Protein 1NPQ (pdb70)

Sequence (107 aa):
ASMTDQQAEARAFLSEEMIAEFKAAFDMFDADGGGDISTKELGTVMRMLGQNPTKCELDAIICEVDEDGSGTIDFEEFLVMMVRQMKEDARMSADAMLRALLGSKHKASMTDQQAEARAFLSEEMIAEFKAAFDMFDADGGGDISTKELGTVMRMLGQNPTKCELDAIICEVDEDGSGTIDFEEFLVMMVRQMKEDARMSADAMLRALLGSKHKASMTDQQAEARAFLSEEMIAEFKAAFDMFDADGGGDISTKELGTVMRMLGQNPTKCELDAIICEVDEDGSGTIDFEEFLVMMVRQMKEDARMSADAMLRALLGSKHKASMTDQQAEARAFLSEEMIAEFKAAFDMFDADGGGDISTKELGTVMRMLGQNPTKCELDAIICEVDEDGSGTIDFEEFLVMMVRQMKEDARMSADAMLRALLGSKHKASMTDQQAEARAFLSEEMIAEFKAAFDMFDADGGGDISTKELGTVMRMLGQNPTKCELDAIICEVDEDGSGTIDFEEFLVMMVRQMKEDARMSADAMLRALLGSKHKASMTDQQAEARAFLSEEMIAEFKAAFDMFDADGGGDISTKELGTVMRMLGQNPTKCELDAIICEVDEDGSGTIDFEEFLVMMVRQMKEDARMSADAMLRALLGSKHKASMTDQQAEARAFLSEEMIAEFKAAFDMFDADGGGDISTKELGTVMRMLGQNPTKCELDAIICEVDEDGSGTIDFEEFLVMMVRQMKEDARMSADAMLRALLGSKHKASMTDQQAEARAFLSEEMIAEFKAAFDMFDADGGGDISTKELGTVMRMLGQNPTKCELDAIICEVDEDGSGTIDFEEFLVMMVRQMKEDARMSADAMLRALLGSKHKASMTDQQAEARAFLSEEMIAEFKAAFDMFDADGGGDISTKELGTVMRMLGQNPTKCELDAIICEVDEDGSGTIDFEEFLVMMVRQMKEDARMSADAMLRALLGSKHKASMTDQQAEARAFLSEEMIAEFKAAFDMFDADGGGDISTKELGTVMRMLGQNPTKCELDAIICEVDEDGSGTIDFEEFLVMMVRQMKEDARMSADAMLRALLGSKHKASMTDQQAEARAFLSEEMIAEFKAAFDMFDADGGGDISTKELGTVMRMLGQNPTKCELDAIICEVDEDGSGTIDFEEFLVMMVRQMKEDARMSADAMLRALLGSKHKASMTDQQAEARAFLSEEMIAEFKAAFDMFDADGGGDISTKELGTVMRMLGQNPTKCELDAIICEVDEDGSGTIDFEEFLVMMVRQMKEDARMSADAMLRALLGSKHKASMTDQQAEARAFLSEEMIAEFKAAFDMFDADGGGDISTKELGTVMRMLGQNPTKCELDAIICEVDEDGSGTIDFEEFLVMMVRQMKEDARMSADAMLRALLGSKHKASMTDQQAEARAFLSEEMIAEFKAAFDMFDADGGGDISTKELGTVMRMLGQNPTKCELDAIICEVDEDGSGTIDFEEFLVMMVRQMKEDARMSADAMLRALLGSKHKASMTDQQAEARAFLSEEMIAEFKAAFDMFDADGGGDISTKELGTVMRMLGQNPTKCELDAIICEVDEDGSGTIDFEEFLVMMVRQMKEDARMSADAMLRALLGSKHKASMTDQQAEARAFLSEEMIAEFKAAFDMFDADGGGDISTKELGTVMRMLGQNPTKCELDAIICEVDEDGSGTIDFEEFLVMMVRQMKEDARMSADAMLRALLGSKHKASMTDQQAEARAFLSEEMIAEFKAAFDMFDADGGGDISTKELGTVMRMLGQNPTKCELDAIICEVDEDGSGTIDFEEFLVMMVRQMKEDARMSADAMLRALLGSKHKASMTDQQAEARAFLSEEMIAEFKAAFDMFDADGGGDISTKELGTVMRMLGQNPTKCELDAIICEVDEDGSGTIDFEEFLVMMVRQMKEDARMSADAMLRALLGSKHKASMTDQQAEARAFLSEEMIAEFKAAFDMFDADGGGDISTKELGTVMRMLGQNPTKCELDAIICEVDEDGSGTIDFEEFLVMMVRQMKEDARMSADAMLRALLGSKHKASMTDQQAEARAFLSEEMIAEFKAAFDMFDADGGGDISTKELGTVMRMLGQNPTKCELDAIICEVDEDGSGTIDFEEFLVMMVRQMKEDARMSADAMLRALLGSKHKASMTDQQAEARAFLSEEMIAEFKAAFDMFDADGGGDISTKELGTVMRMLGQNPTKCELDAIICEVDEDGSGTIDFEEFLVMMVRQMKEDARMSADAMLRALLGSKHK

Secondary structure (DSSP, 8-state):
--S-THHHHHHHHS-HHHHHHHTSTHHHH-SSSSS-B-HHHHHHHHHTTS----HHHHHHHHHHH-SSS-S-B-TTHHHHHHHHHHT---/---THHHHHHH------

InterPro domains:
  IPR002048 EF-hand domain [PF13499] (23-83)
  IPR002048 EF-hand domain [PF13499] (96-159)
  IPR002048 EF-hand domain [PS50222] (18-53)
  IPR002048 EF-hand domain [PS50222] (54-89)
  IPR002048 EF-hand domain [PS50222] (94-129)
  IPR002048 EF-hand domain [PS50222] (130-163)
  IPR002048 EF-hand domain [SM00054] (22-50)
  IPR002048 EF-hand domain [SM00054] (58-86)
  IPR002048 EF-hand domain [SM00054] (98-126)
  IPR002048 EF-hand domain [SM00054] (134-162)
  IPR002048 EF-hand domain [cd00051] (22-83)
  IPR002048 EF-hand domain [cd00051] (98-159)
  IPR011992 EF-hand domain pair [SSF47473] (13-162)
  IPR018247 EF-Hand 1, calcium-binding site [PS00018] (31-43)
  IPR018247 EF-Hand 1, calcium-binding site [PS00018] (67-79)
  IPR018247 EF-Hand 1, calcium-binding site [PS00018] (107-119)
  IPR018247 EF-Hand 1, calcium-binding site [PS00018] (143-155)
  IPR050230 Calmodulin/Myosin light chain/Troponin C-like [PTHR23048] (13-161)

Structure (mmCIF, N/CA/C/O backbone):
data_1NPQ
#
_entry.id   1NPQ
#
loop_
_entity.id
_entity.type
_entity.pdbx_description
1 polymer 'Troponin C'
2 polymer 'Troponin I'
3 non-polymer 'CALCIUM ION'
#
loop_
_atom_site.group_PDB
_atom_site.id
_atom_site.type_symbol
_atom_site.label_atom_id
_atom_site.label_alt_id
_atom_site.label_comp_id
_atom_site.label_asym_id
_atom_site.label_entity_id
_atom_site.label_seq_id
_atom_site.pdbx_PDB_ins_code
_atom_site.Cartn_x
_atom_site.Cartn_y
_atom_site.Cartn_z
_atom_site.occupancy
_atom_site.B_iso_or_equiv
_atom_site.auth_seq_id
_atom_site.auth_comp_id
_atom_site.auth_asym_id
_atom_site.auth_atom_id
_atom_site.pdbx_PDB_model_num
ATOM 1 N N . ALA A 1 1 ? -21.965 1.367 -12.113 1.00 4.06 1 ALA A N 1
ATOM 2 C CA . ALA A 1 1 ? -20.946 0.356 -11.728 1.00 3.66 1 ALA A CA 1
ATOM 3 C C . ALA A 1 1 ? -20.259 0.740 -10.421 1.00 3.16 1 ALA A C 1
ATOM 4 O O . ALA A 1 1 ? -19.183 1.335 -10.426 1.00 3.28 1 ALA A O 1
ATOM 13 N N . SER A 1 2 ? -20.891 0.394 -9.304 1.00 3.01 2 SER A N 1
ATOM 14 C CA . SER A 1 2 ? -20.341 0.702 -7.988 1.00 2.64 2 SER A CA 1
ATOM 15 C C . SER A 1 2 ? -20.261 -0.552 -7.125 1.00 2.23 2 SER A C 1
ATOM 16 O O . SER A 1 2 ? -21.146 -1.407 -7.171 1.00 2.40 2 SER A O 1
ATOM 24 N N . MET A 1 3 ? -19.195 -0.656 -6.339 1.00 1.80 3 MET A N 1
ATOM 25 C CA . MET A 1 3 ? -18.999 -1.807 -5.466 1.00 1.52 3 MET A CA 1
ATOM 26 C C . MET A 1 3 ? -18.455 -1.375 -4.108 1.00 1.27 3 MET A C 1
ATOM 27 O O . MET A 1 3 ? -18.949 -1.803 -3.065 1.00 1.36 3 MET A O 1
ATOM 41 N N . THR A 1 4 ? -17.435 -0.523 -4.129 1.00 1.20 4 THR A N 1
ATOM 42 C CA . THR A 1 4 ? -16.824 -0.033 -2.899 1.00 1.05 4 THR A CA 1
ATOM 43 C C . THR A 1 4 ? -16.009 1.230 -3.162 1.00 0.96 4 THR A C 1
ATOM 44 O O . THR A 1 4 ? -15.028 1.204 -3.907 1.00 0.99 4 THR A O 1
ATOM 55 N N . ASP A 1 5 ? -16.419 2.332 -2.545 1.00 0.93 5 ASP A N 1
ATOM 56 C CA . ASP A 1 5 ? -15.726 3.604 -2.713 1.00 0.88 5 ASP A CA 1
ATOM 57 C C . ASP A 1 5 ? -14.740 3.847 -1.572 1.00 0.73 5 ASP A C 1
ATOM 58 O O . ASP A 1 5 ? -14.407 4.991 -1.261 1.00 0.72 5 ASP A O 1
ATOM 67 N N . GLN A 1 6 ? -14.275 2.766 -0.953 1.00 0.68 6 GLN A N 1
ATOM 68 C CA . GLN A 1 6 ? -13.327 2.867 0.151 1.00 0.60 6 GLN A CA 1
ATOM 69 C C . GLN A 1 6 ? -11.953 3.296 -0.353 1.00 0.57 6 GLN A C 1
ATOM 70 O O . GLN A 1 6 ? -11.202 3.964 0.357 1.00 0.59 6 GLN A O 1
ATOM 84 N N . GLN A 1 7 ? -11.633 2.908 -1.583 1.00 0.60 7 GLN A N 1
ATOM 85 C CA . GLN A 1 7 ? -10.349 3.252 -2.184 1.00 0.61 7 GLN A CA 1
ATOM 86 C C . GLN A 1 7 ? -10.261 4.752 -2.456 1.00 0.63 7 GLN A C 1
ATOM 87 O O . GLN A 1 7 ? -9.176 5.332 -2.445 1.00 0.67 7 GLN A O 1
ATOM 101 N N . ALA A 1 8 ? -11.412 5.373 -2.699 1.00 0.66 8 ALA A N 1
ATOM 102 C CA . ALA A 1 8 ? -11.464 6.805 -2.973 1.00 0.72 8 ALA A CA 1
ATOM 103 C C . ALA A 1 8 ? -11.258 7.615 -1.697 1.00 0.69 8 ALA A C 1
ATOM 104 O O . ALA A 1 8 ? -10.421 8.516 -1.651 1.00 0.71 8 ALA A O 1
ATOM 111 N N . GLU A 1 9 ? -12.026 7.286 -0.664 1.00 0.67 9 GLU A N 1
ATOM 112 C CA . GLU A 1 9 ? -11.926 7.982 0.614 1.00 0.67 9 GLU A CA 1
ATOM 113 C C . GLU A 1 9 ? -10.519 7.859 1.190 1.00 0.63 9 GLU A C 1
ATOM 114 O O . GLU A 1 9 ? -10.056 8.738 1.918 1.00 0.66 9 GLU A O 1
ATOM 126 N N . ALA A 1 10 ? -9.843 6.764 0.858 1.00 0.57 10 ALA A N 1
ATOM 127 C CA . ALA A 1 10 ? -8.487 6.524 1.339 1.00 0.54 10 ALA A CA 1
ATOM 128 C C . ALA A 1 10 ? -7.561 7.680 0.974 1.00 0.58 10 ALA A C 1
ATOM 129 O O . ALA A 1 10 ? -6.856 8.217 1.828 1.00 0.61 10 ALA A O 1
ATOM 136 N N . ARG A 1 11 ? -7.569 8.057 -0.300 1.00 0.61 11 ARG A N 1
ATOM 137 C CA . ARG A 1 11 ? -6.732 9.150 -0.780 1.00 0.67 11 ARG A CA 1
ATOM 138 C C . ARG A 1 11 ? -7.053 10.447 -0.043 1.00 0.74 11 ARG A C 1
ATOM 139 O O . ARG A 1 11 ? -6.186 11.301 0.139 1.00 0.79 11 ARG A O 1
ATOM 160 N N . ALA A 1 12 ? -8.307 10.587 0.378 1.00 0.74 12 ALA A N 1
ATOM 161 C CA . ALA A 1 12 ? -8.742 11.780 1.094 1.00 0.81 12 ALA A CA 1
ATOM 162 C C . ALA A 1 12 ? -8.460 11.659 2.588 1.00 0.79 12 ALA A C 1
ATOM 163 O O . ALA A 1 12 ? -8.227 12.658 3.268 1.00 0.86 12 ALA A O 1
ATOM 170 N N . PHE A 1 13 ? -8.481 10.430 3.094 1.00 0.71 13 PHE A N 1
ATOM 171 C CA . PHE A 1 13 ? -8.228 10.182 4.508 1.00 0.71 13 PHE A CA 1
ATOM 172 C C . PHE A 1 13 ? -6.768 10.459 4.857 1.00 0.71 13 PHE A C 1
ATOM 173 O O . PHE A 1 13 ? -6.453 10.862 5.976 1.00 0.79 13 PHE A O 1
ATOM 190 N N . LEU A 1 14 ? -5.882 10.241 3.890 1.00 0.69 14 LEU A N 1
ATOM 191 C CA . LEU A 1 14 ? -4.456 10.470 4.097 1.00 0.72 14 LEU A CA 1
ATOM 192 C C . LEU A 1 14 ? -4.042 11.836 3.559 1.00 0.79 14 LEU A C 1
ATOM 193 O O . LEU A 1 14 ? -4.644 12.353 2.619 1.00 0.85 14 LEU A O 1
ATOM 209 N N . SER A 1 15 ? -3.011 12.416 4.164 1.00 0.82 15 SER A N 1
ATOM 210 C CA . SER A 1 15 ? -2.515 13.723 3.745 1.00 0.90 15 SER A CA 1
ATOM 211 C C . SER A 1 15 ? -1.716 13.611 2.450 1.00 0.91 15 SER A C 1
ATOM 212 O O . SER A 1 15 ? -1.315 12.518 2.050 1.00 0.87 15 SER A O 1
ATOM 220 N N . GLU A 1 16 ? -1.487 14.747 1.801 1.00 0.96 16 GLU A N 1
ATOM 221 C CA . GLU A 1 16 ? -0.734 14.776 0.553 1.00 0.98 16 GLU A CA 1
ATOM 222 C C . GLU A 1 16 ? 0.661 14.189 0.748 1.00 0.99 16 GLU A C 1
ATOM 223 O O . GLU A 1 16 ? 1.239 13.614 -0.174 1.00 0.99 16 GLU A O 1
ATOM 235 N N . GLU A 1 17 ? 1.194 14.334 1.957 1.00 1.00 17 GLU A N 1
ATOM 236 C CA . GLU A 1 17 ? 2.518 13.816 2.276 1.00 1.02 17 GLU A CA 1
ATOM 237 C C . GLU A 1 17 ? 2.570 12.304 2.084 1.00 0.96 17 GLU A C 1
ATOM 238 O O . GLU A 1 17 ? 3.569 11.761 1.613 1.00 1.01 17 GLU A O 1
ATOM 250 N N . MET A 1 18 ? 1.485 11.630 2.453 1.00 0.86 18 MET A N 1
ATOM 251 C CA . MET A 1 18 ? 1.405 10.180 2.322 1.00 0.80 18 MET A CA 1
ATOM 252 C C . MET A 1 18 ? 1.305 9.770 0.856 1.00 0.78 18 MET A C 1
ATOM 253 O O . MET A 1 18 ? 1.985 8.845 0.412 1.00 0.75 18 MET A O 1
ATOM 267 N N . ILE A 1 19 ? 0.453 10.464 0.107 1.00 0.81 19 ILE A N 1
ATOM 268 C CA . ILE A 1 19 ? 0.266 10.171 -1.310 1.00 0.81 19 ILE A CA 1
ATOM 269 C C . ILE A 1 19 ? 1.588 10.247 -2.067 1.00 0.84 19 ILE A C 1
ATOM 270 O O . ILE A 1 19 ? 1.915 9.360 -2.856 1.00 0.83 19 ILE A O 1
ATOM 286 N N . ALA A 1 20 ? 2.346 11.313 -1.821 1.00 0.89 20 ALA A N 1
ATOM 287 C CA . ALA A 1 20 ? 3.634 11.502 -2.479 1.00 0.94 20 ALA A CA 1
ATOM 288 C C . ALA A 1 20 ? 4.521 10.274 -2.311 1.00 0.92 20 ALA A C 1
ATOM 289 O O . ALA A 1 20 ? 4.915 9.642 -3.291 1.00 0.94 20 ALA A O 1
ATOM 296 N N . GLU A 1 21 ? 4.823 9.935 -1.063 1.00 0.88 21 GLU A N 1
ATOM 297 C CA . GLU A 1 21 ? 5.653 8.774 -0.767 1.00 0.86 21 GLU A CA 1
ATOM 298 C C . GLU A 1 21 ? 4.961 7.493 -1.221 1.00 0.82 21 GLU A C 1
ATOM 299 O O . GLU A 1 21 ? 5.613 6.493 -1.521 1.00 0.81 21 GLU A O 1
ATOM 311 N N . PHE A 1 22 ? 3.631 7.535 -1.273 1.00 0.79 22 PHE A N 1
ATOM 312 C CA . PHE A 1 22 ? 2.841 6.384 -1.695 1.00 0.76 22 PHE A CA 1
ATOM 313 C C . PHE A 1 22 ? 3.274 5.904 -3.077 1.00 0.77 22 PHE A C 1
ATOM 314 O O . PHE A 1 22 ? 3.266 4.707 -3.363 1.00 0.74 22 PHE A O 1
ATOM 331 N N . LYS A 1 23 ? 3.655 6.850 -3.929 1.00 0.84 23 LYS A N 1
ATOM 332 C CA . LYS A 1 23 ? 4.096 6.530 -5.281 1.00 0.87 23 LYS A CA 1
ATOM 333 C C . LYS A 1 23 ? 5.565 6.102 -5.303 1.00 0.88 23 LYS A C 1
ATOM 334 O O . LYS A 1 23 ? 6.125 5.839 -6.366 1.00 0.90 23 LYS A O 1
ATOM 353 N N . ALA A 1 24 ? 6.186 6.037 -4.125 1.00 0.89 24 ALA A N 1
ATOM 354 C CA . ALA A 1 24 ? 7.586 5.645 -4.019 1.00 0.91 24 ALA A CA 1
ATOM 355 C C . ALA A 1 24 ? 7.826 4.260 -4.612 1.00 0.86 24 ALA A C 1
ATOM 356 O O . ALA A 1 24 ? 8.334 4.130 -5.725 1.00 0.89 24 ALA A O 1
ATOM 363 N N . ALA A 1 25 ? 7.465 3.227 -3.857 1.00 0.80 25 ALA A N 1
ATOM 364 C CA . ALA A 1 25 ? 7.649 1.850 -4.303 1.00 0.76 25 ALA A CA 1
ATOM 365 C C . ALA A 1 25 ? 6.569 1.422 -5.296 1.00 0.72 25 ALA A C 1
ATOM 366 O O . ALA A 1 25 ? 6.591 0.298 -5.796 1.00 0.70 25 ALA A O 1
ATOM 373 N N . PHE A 1 26 ? 5.624 2.315 -5.580 1.00 0.72 26 PHE A N 1
ATOM 374 C CA . PHE A 1 26 ? 4.542 2.011 -6.513 1.00 0.71 26 PHE A CA 1
ATOM 375 C C . PHE A 1 26 ? 5.089 1.484 -7.838 1.00 0.77 26 PHE A C 1
ATOM 376 O O . PHE A 1 26 ? 4.419 0.724 -8.538 1.00 0.78 26 PHE A O 1
ATOM 393 N N . ASP A 1 27 ? 6.309 1.890 -8.175 1.00 0.86 27 ASP A N 1
ATOM 394 C CA . ASP A 1 27 ? 6.944 1.456 -9.415 1.00 0.94 27 ASP A CA 1
ATOM 395 C C . ASP A 1 27 ? 7.596 0.087 -9.241 1.00 0.89 27 ASP A C 1
ATOM 396 O O . ASP A 1 27 ? 7.316 -0.845 -9.994 1.00 0.88 27 ASP A O 1
ATOM 405 N N . MET A 1 28 ? 8.467 -0.025 -8.243 1.00 0.89 28 MET A N 1
ATOM 406 C CA . MET A 1 28 ? 9.159 -1.279 -7.970 1.00 0.87 28 MET A CA 1
ATOM 407 C C . MET A 1 28 ? 8.172 -2.371 -7.566 1.00 0.76 28 MET A C 1
ATOM 408 O O . MET A 1 28 ? 8.436 -3.558 -7.751 1.00 0.75 28 MET A O 1
ATOM 422 N N . PHE A 1 29 ? 7.034 -1.962 -7.010 1.00 0.70 29 PHE A N 1
ATOM 423 C CA . PHE A 1 29 ? 6.009 -2.906 -6.580 1.00 0.62 29 PHE A CA 1
ATOM 424 C C . PHE A 1 29 ? 5.587 -3.818 -7.728 1.00 0.65 29 PHE A C 1
ATOM 425 O O . PHE A 1 29 ? 5.893 -5.011 -7.731 1.00 0.68 29 PHE A O 1
ATOM 442 N N . ASP A 1 30 ? 4.886 -3.248 -8.704 1.00 0.68 30 ASP A N 1
ATOM 443 C CA . ASP A 1 30 ? 4.423 -4.010 -9.858 1.00 0.73 30 ASP A CA 1
ATOM 444 C C . ASP A 1 30 ? 5.595 -4.656 -10.591 1.00 0.81 30 ASP A C 1
ATOM 445 O O . ASP A 1 30 ? 6.479 -3.966 -11.099 1.00 1.08 30 ASP A O 1
ATOM 454 N N . ALA A 1 31 ? 5.595 -5.984 -10.640 1.00 0.82 31 ALA A N 1
ATOM 455 C CA . ALA A 1 31 ? 6.657 -6.723 -11.310 1.00 0.89 31 ALA A CA 1
ATOM 456 C C . ALA A 1 31 ? 6.375 -6.858 -12.802 1.00 0.99 31 ALA A C 1
ATOM 457 O O . ALA A 1 31 ? 7.210 -6.511 -13.637 1.00 1.10 31 ALA A O 1
ATOM 464 N N . ASP A 1 32 ? 5.192 -7.366 -13.132 1.00 0.97 32 ASP A N 1
ATOM 465 C CA . ASP A 1 32 ? 4.799 -7.547 -14.524 1.00 1.08 32 ASP A CA 1
ATOM 466 C C . ASP A 1 32 ? 4.406 -6.216 -15.156 1.00 1.05 32 ASP A C 1
ATOM 467 O O . ASP A 1 32 ? 4.581 -6.011 -16.358 1.00 1.18 32 ASP A O 1
ATOM 476 N N . GLY A 1 33 ? 3.875 -5.312 -14.339 1.00 0.97 33 GLY A N 1
ATOM 477 C CA . GLY A 1 33 ? 3.466 -4.012 -14.837 1.00 1.07 33 GLY A CA 1
ATOM 478 C C . GLY A 1 33 ? 2.173 -4.072 -15.626 1.00 1.18 33 GLY A C 1
ATOM 479 O O . GLY A 1 33 ? 2.005 -3.352 -16.611 1.00 1.73 33 GLY A O 1
ATOM 483 N N . GLY A 1 34 ? 1.256 -4.930 -15.192 1.00 1.20 34 GLY A N 1
ATOM 484 C CA . GLY A 1 34 ? -0.017 -5.065 -15.875 1.00 1.62 34 GLY A CA 1
ATOM 485 C C . GLY A 1 34 ? -1.016 -5.883 -15.082 1.00 1.54 34 GLY A C 1
ATOM 486 O O . GLY A 1 34 ? -1.857 -6.575 -15.656 1.00 1.94 34 GLY A O 1
ATOM 490 N N . GLY A 1 35 ? -0.925 -5.803 -13.758 1.00 1.23 35 GLY A N 1
ATOM 491 C CA . GLY A 1 35 ? -1.835 -6.547 -12.907 1.00 1.23 35 GLY A CA 1
ATOM 492 C C . GLY A 1 35 ? -2.116 -5.836 -11.597 1.00 1.18 35 GLY A C 1
ATOM 493 O O . GLY A 1 35 ? -2.893 -4.883 -11.554 1.00 2.08 35 GLY A O 1
ATOM 497 N N . ASP A 1 36 ? -1.479 -6.303 -10.527 1.00 0.80 36 ASP A N 1
ATOM 498 C CA . ASP A 1 36 ? -1.663 -5.706 -9.209 1.00 0.66 36 ASP A CA 1
ATOM 499 C C . ASP A 1 36 ? -0.591 -6.194 -8.240 1.00 0.61 36 ASP A C 1
ATOM 500 O O . ASP A 1 36 ? 0.320 -6.927 -8.624 1.00 0.71 36 ASP A O 1
ATOM 509 N N . ILE A 1 37 ? -0.706 -5.781 -6.982 1.00 0.51 37 ILE A N 1
ATOM 510 C CA . ILE A 1 37 ? 0.253 -6.175 -5.957 1.00 0.47 37 ILE A CA 1
ATOM 511 C C . ILE A 1 37 ? -0.249 -7.383 -5.171 1.00 0.48 37 ILE A C 1
ATOM 512 O O . ILE A 1 37 ? -1.389 -7.405 -4.707 1.00 0.49 37 ILE A O 1
ATOM 528 N N . SER A 1 38 ? 0.612 -8.386 -5.027 1.00 0.53 38 SER A N 1
ATOM 529 C CA . SER A 1 38 ? 0.257 -9.599 -4.297 1.00 0.57 38 SER A CA 1
ATOM 530 C C . SER A 1 38 ? 1.111 -9.742 -3.040 1.00 0.48 38 SER A C 1
ATOM 531 O O . SER A 1 38 ? 1.774 -8.795 -2.617 1.00 0.42 38 SER A O 1
ATOM 539 N N . THR A 1 39 ? 1.088 -10.931 -2.446 1.00 0.51 39 THR A N 1
ATOM 540 C CA . THR A 1 39 ? 1.859 -11.197 -1.237 1.00 0.46 39 THR A CA 1
ATOM 541 C C . THR A 1 39 ? 3.355 -11.192 -1.532 1.00 0.43 39 THR A C 1
ATOM 542 O O . THR A 1 39 ? 4.168 -10.863 -0.667 1.00 0.54 39 THR A O 1
ATOM 553 N N . LYS A 1 40 ? 3.714 -11.561 -2.757 1.00 0.46 40 LYS A N 1
ATOM 554 C CA . LYS A 1 40 ? 5.113 -11.601 -3.165 1.00 0.51 40 LYS A CA 1
ATOM 555 C C . LYS A 1 40 ? 5.644 -10.196 -3.435 1.00 0.48 40 LYS A C 1
ATOM 556 O O . LYS A 1 40 ? 6.722 -9.828 -2.967 1.00 0.53 40 LYS A O 1
ATOM 575 N N . GLU A 1 41 ? 4.881 -9.415 -4.191 1.00 0.47 41 GLU A N 1
ATOM 576 C CA . GLU A 1 41 ? 5.273 -8.051 -4.526 1.00 0.47 41 GLU A CA 1
ATOM 577 C C . GLU A 1 41 ? 5.485 -7.216 -3.266 1.00 0.41 41 GLU A C 1
ATOM 578 O O . GLU A 1 41 ? 6.286 -6.282 -3.257 1.00 0.46 41 GLU A O 1
ATOM 590 N N . LEU A 1 42 ? 4.759 -7.556 -2.205 1.00 0.35 42 LEU A N 1
ATOM 591 C CA . LEU A 1 42 ? 4.867 -6.834 -0.943 1.00 0.34 42 LEU A CA 1
ATOM 592 C C . LEU A 1 42 ? 6.209 -7.104 -0.269 1.00 0.36 42 LEU A C 1
ATOM 593 O O . LEU A 1 42 ? 6.996 -6.185 -0.041 1.00 0.42 42 LEU A O 1
ATOM 609 N N . GLY A 1 43 ? 6.464 -8.369 0.050 1.00 0.36 43 GLY A N 1
ATOM 610 C CA . GLY A 1 43 ? 7.711 -8.736 0.697 1.00 0.40 43 GLY A CA 1
ATOM 611 C C . GLY A 1 43 ? 8.932 -8.250 -0.062 1.00 0.45 43 GLY A C 1
ATOM 612 O O . GLY A 1 43 ? 10.003 -8.078 0.518 1.00 0.52 43 GLY A O 1
ATOM 616 N N . THR A 1 44 ? 8.770 -8.027 -1.362 1.00 0.45 44 THR A N 1
ATOM 617 C CA . THR A 1 44 ? 9.867 -7.556 -2.200 1.00 0.52 44 THR A CA 1
ATOM 618 C C . THR A 1 44 ? 10.400 -6.214 -1.701 1.00 0.54 44 THR A C 1
ATOM 619 O O . THR A 1 44 ? 11.455 -6.150 -1.071 1.00 0.58 44 THR A O 1
ATOM 630 N N . VAL A 1 45 ? 9.664 -5.148 -1.993 1.00 0.53 45 VAL A N 1
ATOM 631 C CA . VAL A 1 45 ? 10.061 -3.806 -1.582 1.00 0.56 45 VAL A CA 1
ATOM 632 C C . VAL A 1 45 ? 10.147 -3.689 -0.061 1.00 0.55 45 VAL A C 1
ATOM 633 O O . VAL A 1 45 ? 10.858 -2.832 0.463 1.00 0.62 45 VAL A O 1
ATOM 646 N N . MET A 1 46 ? 9.417 -4.549 0.642 1.00 0.50 46 MET A N 1
ATOM 647 C CA . MET A 1 46 ? 9.412 -4.531 2.101 1.00 0.51 46 MET A CA 1
ATOM 648 C C . MET A 1 46 ? 10.679 -5.169 2.664 1.00 0.56 46 MET A C 1
ATOM 649 O O . MET A 1 46 ? 11.135 -4.808 3.749 1.00 0.61 46 MET A O 1
ATOM 663 N N . ARG A 1 47 ? 11.242 -6.119 1.925 1.00 0.58 47 ARG A N 1
ATOM 664 C CA . ARG A 1 47 ? 12.453 -6.805 2.359 1.00 0.64 47 ARG A CA 1
ATOM 665 C C . ARG A 1 47 ? 13.703 -6.065 1.891 1.00 0.71 47 ARG A C 1
ATOM 666 O O . ARG A 1 47 ? 14.758 -6.151 2.519 1.00 0.76 47 ARG A O 1
ATOM 687 N N . MET A 1 48 ? 13.580 -5.341 0.783 1.00 0.72 48 MET A N 1
ATOM 688 C CA . MET A 1 48 ? 14.704 -4.590 0.232 1.00 0.79 48 MET A CA 1
ATOM 689 C C . MET A 1 48 ? 14.644 -3.126 0.654 1.00 0.80 48 MET A C 1
ATOM 690 O O . MET A 1 48 ? 15.009 -2.234 -0.111 1.00 0.85 48 MET A O 1
ATOM 704 N N . LEU A 1 49 ? 14.182 -2.885 1.878 1.00 0.80 49 LEU A N 1
ATOM 705 C CA . LEU A 1 49 ? 14.079 -1.527 2.400 1.00 0.81 49 LEU A CA 1
ATOM 706 C C . LEU A 1 49 ? 14.341 -1.500 3.902 1.00 0.86 49 LEU A C 1
ATOM 707 O O . LEU A 1 49 ? 15.116 -0.678 4.392 1.00 0.94 49 LEU A O 1
ATOM 723 N N . GLY A 1 50 ? 13.691 -2.404 4.628 1.00 0.82 50 GLY A N 1
ATOM 724 C CA . GLY A 1 50 ? 13.869 -2.466 6.067 1.00 0.88 50 GLY A CA 1
ATOM 725 C C . GLY A 1 50 ? 12.881 -3.402 6.734 1.00 0.81 50 GLY A C 1
ATOM 726 O O . GLY A 1 50 ? 13.248 -4.174 7.619 1.00 0.82 50 GLY A O 1
ATOM 730 N N . GLN A 1 51 ? 11.624 -3.333 6.308 1.00 0.75 51 GLN A N 1
ATOM 731 C CA . GLN A 1 51 ? 10.579 -4.182 6.870 1.00 0.69 51 GLN A CA 1
ATOM 732 C C . GLN A 1 51 ? 10.895 -5.657 6.639 1.00 0.63 51 GLN A C 1
ATOM 733 O O . GLN A 1 51 ? 11.768 -5.996 5.841 1.00 0.63 51 GLN A O 1
ATOM 747 N N . ASN A 1 52 ? 10.181 -6.528 7.342 1.00 0.60 52 ASN A N 1
ATOM 748 C CA . ASN A 1 52 ? 10.387 -7.965 7.213 1.00 0.57 52 ASN A CA 1
ATOM 749 C C . ASN A 1 52 ? 9.089 -8.730 7.471 1.00 0.53 52 ASN A C 1
ATOM 750 O O . ASN A 1 52 ? 9.049 -9.641 8.298 1.00 0.56 52 ASN A O 1
ATOM 761 N N . PRO A 1 53 ? 8.006 -8.369 6.761 1.00 0.50 53 PRO A N 1
ATOM 762 C CA . PRO A 1 53 ? 6.706 -9.026 6.919 1.00 0.50 53 PRO A CA 1
ATOM 763 C C . PRO A 1 53 ? 6.684 -10.418 6.295 1.00 0.48 53 PRO A C 1
ATOM 764 O O . PRO A 1 53 ? 6.678 -10.561 5.072 1.00 0.47 53 PRO A O 1
ATOM 775 N N . THR A 1 54 ? 6.674 -11.442 7.143 1.00 0.56 54 THR A N 1
ATOM 776 C CA . THR A 1 54 ? 6.654 -12.823 6.676 1.00 0.61 54 THR A CA 1
ATOM 777 C C . THR A 1 54 ? 5.449 -13.080 5.776 1.00 0.56 54 THR A C 1
ATOM 778 O O . THR A 1 54 ? 4.661 -12.174 5.505 1.00 0.49 54 THR A O 1
ATOM 789 N N . LYS A 1 55 ? 5.314 -14.320 5.316 1.00 0.64 55 LYS A N 1
ATOM 790 C CA . LYS A 1 55 ? 4.206 -14.697 4.446 1.00 0.63 55 LYS A CA 1
ATOM 791 C C . LYS A 1 55 ? 2.866 -14.432 5.124 1.00 0.58 55 LYS A C 1
ATOM 792 O O . LYS A 1 55 ? 2.019 -13.718 4.590 1.00 0.56 55 LYS A O 1
ATOM 811 N N . CYS A 1 56 ? 2.682 -15.013 6.306 1.00 0.67 56 CYS A N 1
ATOM 812 C CA . CYS A 1 56 ? 1.445 -14.838 7.059 1.00 0.69 56 CYS A CA 1
ATOM 813 C C . CYS A 1 56 ? 1.200 -13.364 7.369 1.00 0.60 56 CYS A C 1
ATOM 814 O O . CYS A 1 56 ? 0.056 -12.923 7.473 1.00 0.60 56 CYS A O 1
ATOM 822 N N . GLU A 1 57 ? 2.283 -12.608 7.518 1.00 0.57 57 GLU A N 1
ATOM 823 C CA . GLU A 1 57 ? 2.186 -11.184 7.816 1.00 0.52 57 GLU A CA 1
ATOM 824 C C . GLU A 1 57 ? 1.431 -10.447 6.714 1.00 0.45 57 GLU A C 1
ATOM 825 O O . GLU A 1 57 ? 0.346 -9.912 6.943 1.00 0.49 57 GLU A O 1
ATOM 837 N N . LEU A 1 58 ? 2.012 -10.424 5.519 1.00 0.38 58 LEU A N 1
ATOM 838 C CA . LEU A 1 58 ? 1.396 -9.752 4.381 1.00 0.34 58 LEU A CA 1
ATOM 839 C C . LEU A 1 58 ? 0.024 -10.345 4.075 1.00 0.36 58 LEU A C 1
ATOM 840 O O . LEU A 1 58 ? -0.910 -9.626 3.722 1.00 0.34 58 LEU A O 1
ATOM 856 N N . ASP A 1 59 ? -0.090 -11.663 4.216 1.00 0.44 59 ASP A N 1
ATOM 857 C CA . ASP A 1 59 ? -1.349 -12.352 3.956 1.00 0.50 59 ASP A CA 1
ATOM 858 C C . ASP A 1 59 ? -2.455 -11.826 4.864 1.00 0.51 59 ASP A C 1
ATOM 859 O O . ASP A 1 59 ? -3.628 -11.812 4.488 1.00 0.55 59 ASP A O 1
ATOM 868 N N . ALA A 1 60 ? -2.075 -11.392 6.062 1.00 0.51 60 ALA A N 1
ATOM 869 C CA . ALA A 1 60 ? -3.036 -10.864 7.023 1.00 0.55 60 ALA A CA 1
ATOM 870 C C . ALA A 1 60 ? -3.626 -9.544 6.539 1.00 0.50 60 ALA A C 1
ATOM 871 O O . ALA A 1 60 ? -4.834 -9.325 6.623 1.00 0.53 60 ALA A O 1
ATOM 878 N N . ILE A 1 61 ? -2.765 -8.669 6.030 1.00 0.43 61 ILE A N 1
ATOM 879 C CA . ILE A 1 61 ? -3.202 -7.370 5.532 1.00 0.39 61 ILE A CA 1
ATOM 880 C C . ILE A 1 61 ? -4.004 -7.521 4.241 1.00 0.37 61 ILE A C 1
ATOM 881 O O . ILE A 1 61 ? -5.171 -7.138 4.178 1.00 0.39 61 ILE A O 1
ATOM 897 N N . ILE A 1 62 ? -3.369 -8.080 3.214 1.00 0.35 62 ILE A N 1
ATOM 898 C CA . ILE A 1 62 ? -4.023 -8.280 1.922 1.00 0.36 62 ILE A CA 1
ATOM 899 C C . ILE A 1 62 ? -5.409 -8.897 2.090 1.00 0.41 62 ILE A C 1
ATOM 900 O O . ILE A 1 62 ? -6.342 -8.558 1.363 1.00 0.44 62 ILE A O 1
ATOM 916 N N . CYS A 1 63 ? -5.537 -9.803 3.055 1.00 0.46 63 CYS A N 1
ATOM 917 C CA . CYS A 1 63 ? -6.810 -10.462 3.317 1.00 0.53 63 CYS A CA 1
ATOM 918 C C . CYS A 1 63 ? -7.888 -9.441 3.665 1.00 0.53 63 CYS A C 1
ATOM 919 O O . CYS A 1 63 ? -9.067 -9.641 3.370 1.00 0.57 63 CYS A O 1
ATOM 927 N N . GLU A 1 64 ? -7.475 -8.343 4.291 1.00 0.54 64 GLU A N 1
ATOM 928 C CA . GLU A 1 64 ? -8.403 -7.287 4.676 1.00 0.58 64 GLU A CA 1
ATOM 929 C C . GLU A 1 64 ? -8.582 -6.285 3.540 1.00 0.55 64 GLU A C 1
ATOM 930 O O . GLU A 1 64 ? -9.658 -5.710 3.370 1.00 0.60 64 GLU A O 1
ATOM 942 N N . VAL A 1 65 ? -7.523 -6.085 2.764 1.00 0.49 65 VAL A N 1
ATOM 943 C CA . VAL A 1 65 ? -7.562 -5.156 1.641 1.00 0.51 65 VAL A CA 1
ATOM 944 C C . VAL A 1 65 ? -8.567 -5.611 0.589 1.00 0.54 65 VAL A C 1
ATOM 945 O O . VAL A 1 65 ? -9.532 -4.906 0.290 1.00 0.69 65 VAL A O 1
ATOM 958 N N . ASP A 1 66 ? -8.334 -6.794 0.031 1.00 0.48 66 ASP A N 1
ATOM 959 C CA . ASP A 1 66 ? -9.217 -7.346 -0.990 1.00 0.53 66 ASP A CA 1
ATOM 960 C C . ASP A 1 66 ? -10.598 -7.641 -0.413 1.00 0.67 66 ASP A C 1
ATOM 961 O O . ASP A 1 66 ? -10.794 -8.641 0.276 1.00 1.16 66 ASP A O 1
ATOM 970 N N . GLU A 1 67 ? -11.552 -6.762 -0.703 1.00 0.75 67 GLU A N 1
ATOM 971 C CA . GLU A 1 67 ? -12.916 -6.927 -0.216 1.00 0.82 67 GLU A CA 1
ATOM 972 C C . GLU A 1 67 ? -13.646 -8.019 -0.991 1.00 0.85 67 GLU A C 1
ATOM 973 O O . GLU A 1 67 ? -14.528 -8.690 -0.455 1.00 1.10 67 GLU A O 1
ATOM 985 N N . ASP A 1 68 ? -13.272 -8.191 -2.255 1.00 0.93 68 ASP A N 1
ATOM 986 C CA . ASP A 1 68 ? -13.892 -9.202 -3.104 1.00 0.95 68 ASP A CA 1
ATOM 987 C C . ASP A 1 68 ? -13.267 -10.574 -2.866 1.00 0.97 68 ASP A C 1
ATOM 988 O O . ASP A 1 68 ? -13.932 -11.601 -3.002 1.00 1.33 68 ASP A O 1
ATOM 997 N N . GLY A 1 69 ? -11.986 -10.583 -2.514 1.00 0.81 69 GLY A N 1
ATOM 998 C CA . GLY A 1 69 ? -11.294 -11.834 -2.266 1.00 0.82 69 GLY A CA 1
ATOM 999 C C . GLY A 1 69 ? -10.492 -12.298 -3.466 1.00 0.75 69 GLY A C 1
ATOM 1000 O O . GLY A 1 69 ? -10.650 -13.428 -3.929 1.00 0.82 69 GLY A O 1
ATOM 1004 N N . SER A 1 70 ? -9.631 -11.422 -3.973 1.00 0.65 70 SER A N 1
ATOM 1005 C CA . SER A 1 70 ? -8.801 -11.742 -5.128 1.00 0.63 70 SER A CA 1
ATOM 1006 C C . SER A 1 70 ? -7.331 -11.868 -4.734 1.00 0.59 70 SER A C 1
ATOM 1007 O O . SER A 1 70 ? -6.547 -12.517 -5.427 1.00 0.63 70 SER A O 1
ATOM 1015 N N . GLY A 1 71 ? -6.961 -11.238 -3.623 1.00 0.56 71 GLY A N 1
ATOM 1016 C CA . GLY A 1 71 ? -5.585 -11.290 -3.166 1.00 0.56 71 GLY A CA 1
ATOM 1017 C C . GLY A 1 71 ? -4.681 -10.341 -3.931 1.00 0.53 71 GLY A C 1
ATOM 1018 O O . GLY A 1 71 ? -3.457 -10.454 -3.868 1.00 0.53 71 GLY A O 1
ATOM 1022 N N . THR A 1 72 ? -5.284 -9.402 -4.656 1.00 0.55 72 THR A N 1
ATOM 1023 C CA . THR A 1 72 ? -4.525 -8.430 -5.434 1.00 0.55 72 THR A CA 1
ATOM 1024 C C . THR A 1 72 ? -4.932 -7.007 -5.067 1.00 0.51 72 THR A C 1
ATOM 1025 O O . THR A 1 72 ? -6.110 -6.725 -4.846 1.00 0.59 72 THR A O 1
ATOM 1036 N N . ILE A 1 73 ? -3.951 -6.113 -5.002 1.00 0.43 73 ILE A N 1
ATOM 1037 C CA . ILE A 1 73 ? -4.208 -4.720 -4.660 1.00 0.41 73 ILE A CA 1
ATOM 1038 C C . ILE A 1 73 ? -4.264 -3.845 -5.907 1.00 0.47 73 ILE A C 1
ATOM 1039 O O . ILE A 1 73 ? -3.303 -3.775 -6.674 1.00 0.52 73 ILE A O 1
ATOM 1055 N N . ASP A 1 74 ? -5.396 -3.177 -6.103 1.00 0.51 74 ASP A N 1
ATOM 1056 C CA . ASP A 1 74 ? -5.581 -2.303 -7.256 1.00 0.58 74 ASP A CA 1
ATOM 1057 C C . ASP A 1 74 ? -4.828 -0.990 -7.069 1.00 0.58 74 ASP A C 1
ATOM 1058 O O . ASP A 1 74 ? -4.024 -0.849 -6.147 1.00 0.55 74 ASP A O 1
ATOM 1067 N N . PHE A 1 75 ? -5.095 -0.029 -7.949 1.00 0.64 75 PHE A N 1
ATOM 1068 C CA . PHE A 1 75 ? -4.442 1.274 -7.878 1.00 0.68 75 PHE A CA 1
ATOM 1069 C C . PHE A 1 75 ? -4.746 1.963 -6.552 1.00 0.61 75 PHE A C 1
ATOM 1070 O O . PHE A 1 75 ? -3.900 2.013 -5.658 1.00 0.60 75 PHE A O 1
ATOM 1087 N N . GLU A 1 76 ? -5.959 2.493 -6.428 1.00 0.58 76 GLU A N 1
ATOM 1088 C CA . GLU A 1 76 ? -6.373 3.179 -5.210 1.00 0.54 76 GLU A CA 1
ATOM 1089 C C . GLU A 1 76 ? -6.463 2.204 -4.040 1.00 0.47 76 GLU A C 1
ATOM 1090 O O . GLU A 1 76 ? -6.337 2.598 -2.880 1.00 0.46 76 GLU A O 1
ATOM 1102 N N . GLU A 1 77 ? -6.682 0.928 -4.350 1.00 0.43 77 GLU A N 1
ATOM 1103 C CA . GLU A 1 77 ? -6.788 -0.102 -3.324 1.00 0.38 77 GLU A CA 1
ATOM 1104 C C . GLU A 1 77 ? -5.545 -0.126 -2.437 1.00 0.35 77 GLU A C 1
ATOM 1105 O O . GLU A 1 77 ? -5.594 -0.585 -1.296 1.00 0.34 77 GLU A O 1
ATOM 1117 N N . PHE A 1 78 ? -4.432 0.371 -2.968 1.00 0.38 78 PHE A N 1
ATOM 1118 C CA . PHE A 1 78 ? -3.180 0.407 -2.222 1.00 0.38 78 PHE A CA 1
ATOM 1119 C C . PHE A 1 78 ? -3.237 1.438 -1.096 1.00 0.39 78 PHE A C 1
ATOM 1120 O O . PHE A 1 78 ? -2.405 1.423 -0.189 1.00 0.39 78 PHE A O 1
ATOM 1137 N N . LEU A 1 79 ? -4.218 2.335 -1.159 1.00 0.42 79 LEU A N 1
ATOM 1138 C CA . LEU A 1 79 ? -4.373 3.371 -0.144 1.00 0.46 79 LEU A CA 1
ATOM 1139 C C . LEU A 1 79 ? -5.307 2.914 0.973 1.00 0.44 79 LEU A C 1
ATOM 1140 O O . LEU A 1 79 ? -5.090 3.229 2.143 1.00 0.51 79 LEU A O 1
ATOM 1156 N N . VAL A 1 80 ? -6.351 2.178 0.606 1.00 0.41 80 VAL A N 1
ATOM 1157 C CA . VAL A 1 80 ? -7.319 1.689 1.580 1.00 0.42 80 VAL A CA 1
ATOM 1158 C C . VAL A 1 80 ? -6.733 0.573 2.444 1.00 0.41 80 VAL A C 1
ATOM 1159 O O . VAL A 1 80 ? -7.160 0.369 3.579 1.00 0.45 80 VAL A O 1
ATOM 1172 N N . MET A 1 81 ? -5.753 -0.145 1.900 1.00 0.38 81 MET A N 1
ATOM 1173 C CA . MET A 1 81 ? -5.116 -1.237 2.630 1.00 0.40 81 MET A CA 1
ATOM 1174 C C . MET A 1 81 ? -4.515 -0.736 3.939 1.00 0.42 81 MET A C 1
ATOM 1175 O O . MET A 1 81 ? -4.528 -1.439 4.949 1.00 0.49 81 MET A O 1
ATOM 1189 N N . MET A 1 82 ? -3.991 0.484 3.913 1.00 0.41 82 MET A N 1
ATOM 1190 C CA . MET A 1 82 ? -3.390 1.084 5.096 1.00 0.47 82 MET A CA 1
ATOM 1191 C C . MET A 1 82 ? -4.456 1.746 5.963 1.00 0.45 82 MET A C 1
ATOM 1192 O O . MET A 1 82 ? -4.331 1.803 7.186 1.00 0.48 82 MET A O 1
ATOM 1206 N N . VAL A 1 83 ? -5.507 2.242 5.319 1.00 0.45 83 VAL A N 1
ATOM 1207 C CA . VAL A 1 83 ? -6.600 2.898 6.026 1.00 0.47 83 VAL A CA 1
ATOM 1208 C C . VAL A 1 83 ? -7.357 1.904 6.901 1.00 0.52 83 VAL A C 1
ATOM 1209 O O . VAL A 1 83 ? -7.885 2.263 7.953 1.00 0.59 83 VAL A O 1
ATOM 1222 N N . ARG A 1 84 ? -7.403 0.652 6.458 1.00 0.52 84 ARG A N 1
ATOM 1223 C CA . ARG A 1 84 ? -8.094 -0.396 7.201 1.00 0.60 84 ARG A CA 1
ATOM 1224 C C . ARG A 1 84 ? -7.302 -0.810 8.442 1.00 0.64 84 ARG A C 1
ATOM 1225 O O . ARG A 1 84 ? -7.796 -1.565 9.278 1.00 0.73 84 ARG A O 1
ATOM 1246 N N . GLN A 1 85 ? -6.071 -0.313 8.557 1.00 0.62 85 GLN A N 1
ATOM 1247 C CA . GLN A 1 85 ? -5.221 -0.638 9.698 1.00 0.69 85 GLN A CA 1
ATOM 1248 C C . GLN A 1 85 ? -4.919 0.606 10.531 1.00 0.73 85 GLN A C 1
ATOM 1249 O O . GLN A 1 85 ? -4.727 0.521 11.743 1.00 0.88 85 GLN A O 1
ATOM 1263 N N . MET A 1 86 ? -4.874 1.759 9.871 1.00 0.71 86 MET A N 1
ATOM 1264 C CA . MET A 1 86 ? -4.589 3.018 10.551 1.00 0.74 86 MET A CA 1
ATOM 1265 C C . MET A 1 86 ? -5.670 3.348 11.578 1.00 0.78 86 MET A C 1
ATOM 1266 O O . MET A 1 86 ? -5.462 3.196 12.782 1.00 0.86 86 MET A O 1
ATOM 1280 N N . LYS A 1 87 ? -6.821 3.804 11.094 1.00 0.78 87 LYS A N 1
ATOM 1281 C CA . LYS A 1 87 ? -7.932 4.159 11.970 1.00 0.86 87 LYS A CA 1
ATOM 1282 C C . LYS A 1 87 ? -8.433 2.943 12.743 1.00 0.96 87 LYS A C 1
ATOM 1283 O O . LYS A 1 87 ? -8.937 3.070 13.859 1.00 1.67 87 LYS A O 1
ATOM 1302 N N . GLU A 1 88 ? -8.291 1.764 12.144 1.00 1.07 88 GLU A N 1
ATOM 1303 C CA . GLU A 1 88 ? -8.731 0.524 12.776 1.00 1.34 88 GLU A CA 1
ATOM 1304 C C . GLU A 1 88 ? -8.110 0.362 14.161 1.00 1.79 88 GLU A C 1
ATOM 1305 O O . GLU A 1 88 ? -6.937 0.012 14.290 1.00 2.53 88 GLU A O 1
ATOM 1317 N N . ASP A 1 89 ? -8.909 0.616 15.193 1.00 2.33 89 ASP A N 1
ATOM 1318 C CA . ASP A 1 89 ? -8.444 0.499 16.570 1.00 3.37 89 ASP A CA 1
ATOM 1319 C C . ASP A 1 89 ? -9.575 0.800 17.550 1.00 3.83 89 ASP A C 1
ATOM 1320 O O . ASP A 1 89 ? -9.734 1.935 17.999 1.00 4.07 89 ASP A O 1
ATOM 1329 N N . ALA A 1 90 ? -10.358 -0.223 17.876 1.00 4.48 90 ALA A N 1
ATOM 1330 C CA . ALA A 1 90 ? -11.474 -0.064 18.801 1.00 5.35 90 ALA A CA 1
ATOM 1331 C C . ALA A 1 90 ? -12.499 0.923 18.255 1.00 5.87 90 ALA A C 1
ATOM 1332 O O . ALA A 1 90 ? -13.427 0.480 17.546 1.00 6.23 90 ALA A O 1
ATOM 1340 N N . ARG B 2 1 ? 2.175 -2.467 9.646 1.00 1.32 115 ARG B N 1
ATOM 1341 C CA . ARG B 2 1 ? 1.043 -2.265 8.704 1.00 0.81 115 ARG B CA 1
ATOM 1342 C C . ARG B 2 1 ? 0.436 -0.873 8.858 1.00 0.82 115 ARG B C 1
ATOM 1343 O O . ARG B 2 1 ? 0.063 -0.235 7.873 1.00 1.50 115 ARG B O 1
ATOM 1366 N N . MET B 2 2 ? 0.341 -0.407 10.099 1.00 0.90 116 MET B N 1
ATOM 1367 C CA . MET B 2 2 ? -0.219 0.910 10.380 1.00 0.84 116 MET B CA 1
ATOM 1368 C C . MET B 2 2 ? 0.684 2.011 9.836 1.00 0.95 116 MET B C 1
ATOM 1369 O O . MET B 2 2 ? 0.355 2.664 8.844 1.00 1.81 116 MET B O 1
ATOM 1383 N N . SER B 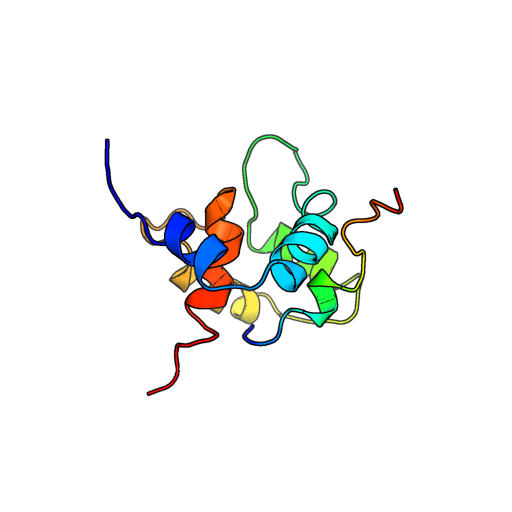2 3 ? 1.823 2.213 10.489 1.00 0.84 117 SER B N 1
ATOM 1384 C CA . SER B 2 3 ? 2.773 3.235 10.068 1.00 0.82 117 SER B CA 1
ATOM 1385 C C . SER B 2 3 ? 3.726 2.688 9.011 1.00 0.85 117 SER B C 1
ATOM 1386 O O . SER B 2 3 ? 4.876 2.363 9.305 1.00 1.40 117 SER B O 1
ATOM 1394 N N . ALA B 2 4 ? 3.238 2.591 7.778 1.00 0.78 118 ALA B N 1
ATOM 1395 C CA . ALA B 2 4 ? 4.046 2.084 6.675 1.00 0.70 118 ALA B CA 1
ATOM 1396 C C . ALA B 2 4 ? 4.798 3.211 5.970 1.00 0.72 118 ALA B C 1
ATOM 1397 O O . ALA B 2 4 ? 5.348 3.016 4.886 1.00 0.70 118 ALA B O 1
ATOM 1404 N N . ASP B 2 5 ? 4.824 4.389 6.589 1.00 0.78 119 ASP B N 1
ATOM 1405 C CA . ASP B 2 5 ? 5.514 5.539 6.015 1.00 0.84 119 ASP B CA 1
ATOM 1406 C C . ASP B 2 5 ? 6.987 5.225 5.773 1.00 0.86 119 ASP B C 1
ATOM 1407 O O . ASP B 2 5 ? 7.620 5.813 4.895 1.00 0.89 119 ASP B O 1
ATOM 1416 N N . ALA B 2 6 ? 7.528 4.294 6.553 1.00 0.84 120 ALA B N 1
ATOM 1417 C CA . ALA B 2 6 ? 8.925 3.902 6.420 1.00 0.87 120 ALA B CA 1
ATOM 1418 C C . ALA B 2 6 ? 9.225 3.425 5.003 1.00 0.84 120 ALA B C 1
ATOM 1419 O O . ALA B 2 6 ? 9.995 4.053 4.275 1.00 0.88 120 ALA B O 1
ATOM 1426 N N . MET B 2 7 ? 8.608 2.313 4.615 1.00 0.80 121 MET B N 1
ATOM 1427 C CA . MET B 2 7 ? 8.806 1.756 3.283 1.00 0.78 121 MET B CA 1
ATOM 1428 C C . MET B 2 7 ? 8.345 2.741 2.214 1.00 0.78 121 MET B C 1
ATOM 1429 O O . MET B 2 7 ? 8.949 2.844 1.146 1.00 0.81 121 MET B O 1
ATOM 1443 N N . LEU B 2 8 ? 7.272 3.466 2.513 1.00 0.76 122 LEU B N 1
ATOM 1444 C CA . LEU B 2 8 ? 6.728 4.446 1.581 1.00 0.78 122 LEU B CA 1
ATOM 1445 C C . LEU B 2 8 ? 7.715 5.590 1.366 1.00 0.84 122 LEU B C 1
ATOM 1446 O O . LEU B 2 8 ? 7.836 6.119 0.261 1.00 0.87 122 LEU B O 1
ATOM 1462 N N . ARG B 2 9 ? 8.417 5.965 2.430 1.00 0.87 123 ARG B N 1
ATOM 1463 C CA . ARG B 2 9 ? 9.393 7.048 2.364 1.00 0.93 123 ARG B CA 1
ATOM 1464 C C . ARG B 2 9 ? 10.769 6.531 1.949 1.00 0.97 123 ARG B C 1
ATOM 1465 O O . ARG B 2 9 ? 11.632 7.308 1.539 1.00 1.08 123 ARG B O 1
ATOM 1486 N N . ALA B 2 10 ? 10.971 5.220 2.057 1.00 0.93 124 ALA B N 1
ATOM 1487 C CA . ALA B 2 10 ? 12.245 4.609 1.691 1.00 0.97 124 ALA B CA 1
ATOM 1488 C C . ALA B 2 10 ? 12.688 5.042 0.298 1.00 1.00 124 ALA B C 1
ATOM 1489 O O . ALA B 2 10 ? 13.616 5.837 0.149 1.00 1.09 124 ALA B O 1
ATOM 1496 N N . LEU B 2 11 ? 12.015 4.516 -0.720 1.00 0.95 125 LEU B N 1
ATOM 1497 C CA . LEU B 2 11 ? 12.337 4.850 -2.102 1.00 1.00 125 LEU B CA 1
ATOM 1498 C C . LEU B 2 11 ? 11.829 6.245 -2.459 1.00 1.05 125 LEU B C 1
ATOM 1499 O O . LEU B 2 11 ? 12.386 6.915 -3.327 1.00 1.19 125 LEU B O 1
ATOM 1515 N N . LEU B 2 12 ? 10.767 6.675 -1.783 1.00 0.99 126 LEU B N 1
ATOM 1516 C CA . LEU B 2 12 ? 10.186 7.990 -2.031 1.00 1.04 126 LEU B CA 1
ATOM 1517 C C . LEU B 2 12 ? 9.709 8.109 -3.475 1.00 1.09 126 LEU B C 1
ATOM 1518 O O . LEU B 2 12 ? 10.159 7.369 -4.350 1.00 1.94 126 LEU B O 1
ATOM 1534 N N . GLY B 2 13 ? 8.797 9.045 -3.718 1.00 1.49 127 GLY B N 1
ATOM 1535 C CA . GLY B 2 13 ? 8.274 9.242 -5.058 1.00 2.42 127 GLY B CA 1
ATOM 1536 C C . GLY B 2 13 ? 9.370 9.475 -6.083 1.00 2.71 127 GLY B C 1
ATOM 1537 O O . GLY B 2 13 ? 9.184 9.206 -7.270 1.00 3.14 127 GLY B O 1
ATOM 1541 N N . SER B 2 14 ? 10.513 9.974 -5.622 1.00 3.13 128 SER B N 1
ATOM 1542 C CA . SER B 2 14 ? 11.643 10.242 -6.506 1.00 3.78 128 SER B CA 1
ATOM 1543 C C . SER B 2 14 ? 11.245 11.206 -7.621 1.00 4.21 128 SER B C 1
ATOM 1544 O O . SER B 2 14 ? 11.524 10.963 -8.796 1.00 4.52 128 SER B O 1
ATOM 1552 N N . LYS B 2 15 ? 10.592 12.300 -7.242 1.00 4.71 129 LYS B N 1
ATOM 1553 C CA . LYS B 2 15 ? 10.153 13.303 -8.209 1.00 5.50 129 LYS B CA 1
ATOM 1554 C C . LYS B 2 15 ? 11.185 14.418 -8.340 1.00 5.96 129 LYS B C 1
ATOM 1555 O O . LYS B 2 15 ? 11.533 14.827 -9.446 1.00 6.40 129 LYS B O 1
ATOM 1574 N N . HIS B 2 16 ? 11.667 14.907 -7.199 1.00 6.22 130 HIS B N 1
ATOM 1575 C CA . HIS B 2 16 ? 12.658 15.980 -7.176 1.00 6.96 130 HIS B CA 1
ATOM 1576 C C . HIS B 2 16 ? 12.057 17.293 -7.667 1.00 7.74 130 HIS B C 1
ATOM 1577 O O . HIS B 2 16 ? 11.934 18.252 -6.906 1.00 7.99 130 HIS B O 1
ATOM 1592 N N . LYS B 2 17 ? 11.685 17.331 -8.942 1.00 8.41 131 LYS B N 1
ATOM 1593 C CA . LYS B 2 17 ? 11.097 18.529 -9.533 1.00 9.40 131 LYS B CA 1
ATOM 1594 C C . LYS B 2 17 ? 9.843 18.953 -8.775 1.00 10.16 131 LYS B C 1
ATOM 1595 O O . LYS B 2 17 ? 9.282 18.113 -8.041 1.00 10.63 131 LYS B O 1
ATOM 1617 N N . ALA A 1 1 ? -21.404 1.416 -12.498 1.00 0.00 1 ALA A N 2
ATOM 1618 C CA . ALA A 1 1 ? -21.485 0.233 -11.605 1.00 0.00 1 ALA A CA 2
ATOM 1619 C C . ALA A 1 1 ? -20.417 0.291 -10.518 1.00 0.00 1 ALA A C 2
ATOM 1620 O O . ALA A 1 1 ? -19.246 0.004 -10.770 1.00 0.00 1 ALA A O 2
ATOM 1629 N N . SER A 1 2 ? -20.827 0.667 -9.311 1.00 0.00 2 SER A N 2
ATOM 1630 C CA . SER A 1 2 ? -19.904 0.763 -8.186 1.00 0.00 2 SER A CA 2
ATOM 1631 C C . SER A 1 2 ? -20.094 -0.405 -7.224 1.00 0.00 2 SER A C 2
ATOM 1632 O O . SER A 1 2 ? -21.063 -1.157 -7.328 1.00 0.00 2 SER A O 2
ATOM 1640 N N . MET A 1 3 ? -19.162 -0.551 -6.289 1.00 0.00 3 MET A N 2
ATOM 1641 C CA . MET A 1 3 ? -19.226 -1.628 -5.308 1.00 0.00 3 MET A CA 2
ATOM 1642 C C . MET A 1 3 ? -18.421 -1.275 -4.059 1.00 0.00 3 MET A C 2
ATOM 1643 O O . MET A 1 3 ? -18.890 -1.453 -2.936 1.00 0.00 3 MET A O 2
ATOM 1657 N N . THR A 1 4 ? -17.208 -0.773 -4.268 1.00 0.00 4 THR A N 2
ATOM 1658 C CA . THR A 1 4 ? -16.337 -0.394 -3.162 1.00 0.00 4 THR A CA 2
ATOM 1659 C C . THR A 1 4 ? -15.641 0.933 -3.449 1.00 0.00 4 THR A C 2
ATOM 1660 O O . THR A 1 4 ? -14.833 1.033 -4.373 1.00 0.00 4 THR A O 2
ATOM 1671 N N . ASP A 1 5 ? -15.960 1.947 -2.653 1.00 0.00 5 ASP A N 2
ATOM 1672 C CA . ASP A 1 5 ? -15.366 3.270 -2.823 1.00 0.00 5 ASP A CA 2
ATOM 1673 C C . ASP A 1 5 ? -14.349 3.572 -1.723 1.00 0.00 5 ASP A C 2
ATOM 1674 O O . ASP A 1 5 ? -13.775 4.660 -1.682 1.00 0.00 5 ASP A O 2
ATOM 1683 N N . GLN A 1 6 ? -14.126 2.607 -0.832 1.00 0.00 6 GLN A N 2
ATOM 1684 C CA . GLN A 1 6 ? -13.177 2.782 0.264 1.00 0.00 6 GLN A CA 2
ATOM 1685 C C . GLN A 1 6 ? -11.798 3.184 -0.259 1.00 0.00 6 GLN A C 2
ATOM 1686 O O . GLN A 1 6 ? -11.004 3.788 0.461 1.00 0.00 6 GLN A O 2
ATOM 1700 N N . GLN A 1 7 ? -11.522 2.846 -1.515 1.00 0.00 7 GLN A N 2
ATOM 1701 C CA . GLN A 1 7 ? -10.240 3.175 -2.130 1.00 0.00 7 GLN A CA 2
ATOM 1702 C C . GLN A 1 7 ? -10.172 4.657 -2.488 1.00 0.00 7 GLN A C 2
ATOM 1703 O O . GLN A 1 7 ? -9.089 5.229 -2.601 1.00 0.00 7 GLN A O 2
ATOM 1717 N N . ALA A 1 8 ? -11.337 5.272 -2.664 1.00 0.00 8 ALA A N 2
ATOM 1718 C CA . ALA A 1 8 ? -11.408 6.686 -3.008 1.00 0.00 8 ALA A CA 2
ATOM 1719 C C . ALA A 1 8 ? -11.182 7.557 -1.780 1.00 0.00 8 ALA A C 2
ATOM 1720 O O . ALA A 1 8 ? -10.338 8.453 -1.789 1.00 0.00 8 ALA A O 2
ATOM 1727 N N . GLU A 1 9 ? -11.933 7.283 -0.716 1.00 0.00 9 GLU A N 2
ATOM 1728 C CA . GLU A 1 9 ? -11.800 8.039 0.522 1.00 0.00 9 GLU A CA 2
ATOM 1729 C C . GLU A 1 9 ? -10.374 7.935 1.044 1.00 0.00 9 GLU A C 2
ATOM 1730 O O . GLU A 1 9 ? -9.810 8.905 1.549 1.00 0.00 9 GLU A O 2
ATOM 1742 N N . ALA A 1 10 ? -9.794 6.746 0.900 1.00 0.00 10 ALA A N 2
ATOM 1743 C CA . ALA A 1 10 ? -8.428 6.487 1.333 1.00 0.00 10 ALA A CA 2
ATOM 1744 C C . ALA A 1 10 ? -7.492 7.618 0.916 1.00 0.00 10 ALA A C 2
ATOM 1745 O O . ALA A 1 10 ? -6.812 8.215 1.750 1.00 0.00 10 ALA A O 2
ATOM 1752 N N . ARG A 1 11 ? -7.471 7.907 -0.382 1.00 0.00 11 ARG A N 2
ATOM 1753 C CA . ARG A 1 11 ? -6.627 8.970 -0.918 1.00 0.00 11 ARG A CA 2
ATOM 1754 C C . ARG A 1 11 ? -6.881 10.287 -0.191 1.00 0.00 11 ARG A C 2
ATOM 1755 O O . ARG A 1 11 ? -6.009 11.153 -0.130 1.00 0.00 11 ARG A O 2
ATOM 1776 N N . ALA A 1 12 ? -8.084 10.430 0.358 1.00 0.00 12 ALA A N 2
ATOM 1777 C CA . ALA A 1 12 ? -8.456 11.640 1.080 1.00 0.00 12 ALA A CA 2
ATOM 1778 C C . ALA A 1 12 ? -8.300 11.463 2.589 1.00 0.00 12 ALA A C 2
ATOM 1779 O O . ALA A 1 12 ? -8.276 12.441 3.334 1.00 0.00 12 ALA A O 2
ATOM 1786 N N . PHE A 1 13 ? -8.201 10.213 3.038 1.00 0.00 13 PHE A N 2
ATOM 1787 C CA . PHE A 1 13 ? -8.055 9.928 4.460 1.00 0.00 13 PHE A CA 2
ATOM 1788 C C . PHE A 1 13 ? -6.687 10.368 4.973 1.00 0.00 13 PHE A C 2
ATOM 1789 O O . PHE A 1 13 ? -6.538 10.722 6.142 1.00 0.00 13 PHE A O 2
ATOM 1806 N N . LEU A 1 14 ? -5.690 10.340 4.095 1.00 0.00 14 LEU A N 2
ATOM 1807 C CA . LEU A 1 14 ? -4.335 10.734 4.468 1.00 0.00 14 LEU A CA 2
ATOM 1808 C C . LEU A 1 14 ? -3.949 12.054 3.811 1.00 0.00 14 LEU A C 2
ATOM 1809 O O . LEU A 1 14 ? -4.729 12.638 3.057 1.00 0.00 14 LEU A O 2
ATOM 1825 N N . SER A 1 15 ? -2.739 12.518 4.102 1.00 0.00 15 SER A N 2
ATOM 1826 C CA . SER A 1 15 ? -2.241 13.768 3.540 1.00 0.00 15 SER A CA 2
ATOM 1827 C C . SER A 1 15 ? -1.466 13.510 2.254 1.00 0.00 15 SER A C 2
ATOM 1828 O O . SER A 1 15 ? -1.029 12.387 1.999 1.00 0.00 15 SER A O 2
ATOM 1836 N N . GLU A 1 16 ? -1.284 14.555 1.451 1.00 0.00 16 GLU A N 2
ATOM 1837 C CA . GLU A 1 16 ? -0.543 14.432 0.200 1.00 0.00 16 GLU A CA 2
ATOM 1838 C C . GLU A 1 16 ? 0.793 13.736 0.447 1.00 0.00 16 GLU A C 2
ATOM 1839 O O . GLU A 1 16 ? 1.336 13.070 -0.436 1.00 0.00 16 GLU A O 2
ATOM 1851 N N . GLU A 1 17 ? 1.307 13.891 1.664 1.00 0.00 17 GLU A N 2
ATOM 1852 C CA . GLU A 1 17 ? 2.568 13.280 2.055 1.00 0.00 17 GLU A CA 2
ATOM 1853 C C . GLU A 1 17 ? 2.485 11.760 1.942 1.00 0.00 17 GLU A C 2
ATOM 1854 O O . GLU A 1 17 ? 3.338 11.125 1.321 1.00 0.00 17 GLU A O 2
ATOM 1866 N N . MET A 1 18 ? 1.451 11.187 2.549 1.00 0.00 18 MET A N 2
ATOM 1867 C CA . MET A 1 18 ? 1.248 9.743 2.523 1.00 0.00 18 MET A CA 2
ATOM 1868 C C . MET A 1 18 ? 0.955 9.255 1.105 1.00 0.00 18 MET A C 2
ATOM 1869 O O . MET A 1 18 ? 1.131 8.075 0.798 1.00 0.00 18 MET A O 2
ATOM 1883 N N . ILE A 1 19 ? 0.511 10.166 0.242 1.00 0.00 19 ILE A N 2
ATOM 1884 C CA . ILE A 1 19 ? 0.200 9.821 -1.141 1.00 0.00 19 ILE A CA 2
ATOM 1885 C C . ILE A 1 19 ? 1.472 9.761 -1.980 1.00 0.00 19 ILE A C 2
ATOM 1886 O O . ILE A 1 19 ? 1.844 8.703 -2.489 1.00 0.00 19 ILE A O 2
ATOM 1902 N N . ALA A 1 20 ? 2.138 10.904 -2.115 1.00 0.00 20 ALA A N 2
ATOM 1903 C CA . ALA A 1 20 ? 3.372 10.984 -2.886 1.00 0.00 20 ALA A CA 2
ATOM 1904 C C . ALA A 1 20 ? 4.353 9.896 -2.462 1.00 0.00 20 ALA A C 2
ATOM 1905 O O . ALA A 1 20 ? 5.186 9.451 -3.252 1.00 0.00 20 ALA A O 2
ATOM 1912 N N . GLU A 1 21 ? 4.233 9.462 -1.213 1.00 0.00 21 GLU A N 2
ATOM 1913 C CA . GLU A 1 21 ? 5.089 8.415 -0.676 1.00 0.00 21 GLU A CA 2
ATOM 1914 C C . GLU A 1 21 ? 4.482 7.047 -0.971 1.00 0.00 21 GLU A C 2
ATOM 1915 O O . GLU A 1 21 ? 5.197 6.065 -1.167 1.00 0.00 21 GLU A O 2
ATOM 1927 N N . PHE A 1 22 ? 3.153 7.000 -1.016 1.00 0.00 22 PHE A N 2
ATOM 1928 C CA . PHE A 1 22 ? 2.438 5.765 -1.304 1.00 0.00 22 PHE A CA 2
ATOM 1929 C C . PHE A 1 22 ? 2.817 5.249 -2.687 1.00 0.00 22 PHE A C 2
ATOM 1930 O O . PHE A 1 22 ? 2.909 4.043 -2.911 1.00 0.00 22 PHE A O 2
ATOM 1947 N N . LYS A 1 23 ? 3.038 6.182 -3.607 1.00 0.00 23 LYS A N 2
ATOM 1948 C CA . LYS A 1 23 ? 3.414 5.839 -4.972 1.00 0.00 23 LYS A CA 2
ATOM 1949 C C . LYS A 1 23 ? 4.900 5.492 -5.059 1.00 0.00 23 LYS A C 2
ATOM 1950 O O . LYS A 1 23 ? 5.377 5.026 -6.094 1.00 0.00 23 LYS A O 2
ATOM 1969 N N . ALA A 1 24 ? 5.627 5.726 -3.968 1.00 0.00 24 ALA A N 2
ATOM 1970 C CA . ALA A 1 24 ? 7.060 5.443 -3.918 1.00 0.00 24 ALA A CA 2
ATOM 1971 C C . ALA A 1 24 ? 7.392 4.068 -4.493 1.00 0.00 24 ALA A C 2
ATOM 1972 O O . ALA A 1 24 ? 7.951 3.957 -5.584 1.00 0.00 24 ALA A O 2
ATOM 1979 N N . ALA A 1 25 ? 7.058 3.026 -3.739 1.00 0.00 25 ALA A N 2
ATOM 1980 C CA . ALA A 1 25 ? 7.332 1.655 -4.153 1.00 0.00 25 ALA A CA 2
ATOM 1981 C C . ALA A 1 25 ? 6.413 1.197 -5.288 1.00 0.00 25 ALA A C 2
ATOM 1982 O O . ALA A 1 25 ? 6.567 0.091 -5.804 1.00 0.00 25 ALA A O 2
ATOM 1989 N N . PHE A 1 26 ? 5.459 2.044 -5.674 1.00 0.00 26 PHE A N 2
ATOM 1990 C CA . PHE A 1 26 ? 4.525 1.707 -6.748 1.00 0.00 26 PHE A CA 2
ATOM 1991 C C . PHE A 1 26 ? 5.254 1.138 -7.963 1.00 0.00 26 PHE A C 2
ATOM 1992 O O . PHE A 1 26 ? 4.696 0.336 -8.713 1.00 0.00 26 PHE A O 2
ATOM 2009 N N . ASP A 1 27 ? 6.502 1.554 -8.151 1.00 0.00 27 ASP A N 2
ATOM 2010 C CA . ASP A 1 27 ? 7.303 1.082 -9.275 1.00 0.00 27 ASP A CA 2
ATOM 2011 C C . ASP A 1 27 ? 7.901 -0.289 -8.978 1.00 0.00 27 ASP A C 2
ATOM 2012 O O . ASP A 1 27 ? 7.649 -1.256 -9.697 1.00 0.00 27 ASP A O 2
ATOM 2021 N N . MET A 1 28 ? 8.693 -0.366 -7.912 1.00 0.00 28 MET A N 2
ATOM 2022 C CA . MET A 1 28 ? 9.325 -1.621 -7.519 1.00 0.00 28 MET A CA 2
ATOM 2023 C C . MET A 1 28 ? 8.278 -2.697 -7.252 1.00 0.00 28 MET A C 2
ATOM 2024 O O . MET A 1 28 ? 8.538 -3.888 -7.426 1.00 0.00 28 MET A O 2
ATOM 2038 N N . PHE A 1 29 ? 7.091 -2.269 -6.831 1.00 0.00 29 PHE A N 2
ATOM 2039 C CA . PHE A 1 29 ? 6.001 -3.194 -6.541 1.00 0.00 29 PHE A CA 2
ATOM 2040 C C . PHE A 1 29 ? 5.665 -4.042 -7.764 1.00 0.00 29 PHE A C 2
ATOM 2041 O O . PHE A 1 29 ? 5.986 -5.230 -7.817 1.00 0.00 29 PHE A O 2
ATOM 2058 N N . ASP A 1 30 ? 5.014 -3.421 -8.742 1.00 0.00 30 ASP A N 2
ATOM 2059 C CA . ASP A 1 30 ? 4.628 -4.112 -9.965 1.00 0.00 30 ASP A CA 2
ATOM 2060 C C . ASP A 1 30 ? 5.846 -4.667 -10.691 1.00 0.00 30 ASP A C 2
ATOM 2061 O O . ASP A 1 30 ? 6.742 -3.922 -11.088 1.00 0.00 30 ASP A O 2
ATOM 2070 N N . ALA A 1 31 ? 5.866 -5.981 -10.865 1.00 0.00 31 ALA A N 2
ATOM 2071 C CA . ALA A 1 31 ? 6.967 -6.649 -11.548 1.00 0.00 31 ALA A CA 2
ATOM 2072 C C . ALA A 1 31 ? 6.677 -6.784 -13.037 1.00 0.00 31 ALA A C 2
ATOM 2073 O O . ALA A 1 31 ? 7.511 -6.446 -13.878 1.00 0.00 31 ALA A O 2
ATOM 2080 N N . ASP A 1 32 ? 5.486 -7.278 -13.356 1.00 0.00 32 ASP A N 2
ATOM 2081 C CA . ASP A 1 32 ? 5.075 -7.457 -14.742 1.00 0.00 32 ASP A CA 2
ATOM 2082 C C . ASP A 1 32 ? 4.419 -6.191 -15.279 1.00 0.00 32 ASP A C 2
ATOM 2083 O O . ASP A 1 32 ? 4.438 -5.931 -16.483 1.00 0.00 32 ASP A O 2
ATOM 2092 N N . GLY A 1 33 ? 3.838 -5.404 -14.378 1.00 0.00 33 GLY A N 2
ATOM 2093 C CA . GLY A 1 33 ? 3.185 -4.173 -14.779 1.00 0.00 33 GLY A CA 2
ATOM 2094 C C . GLY A 1 33 ? 1.845 -4.415 -15.445 1.00 0.00 33 GLY A C 2
ATOM 2095 O O . GLY A 1 33 ? 1.648 -4.062 -16.608 1.00 0.00 33 GLY A O 2
ATOM 2099 N N . GLY A 1 34 ? 0.917 -5.017 -14.706 1.00 0.00 34 GLY A N 2
ATOM 2100 C CA . GLY A 1 34 ? -0.399 -5.293 -15.250 1.00 0.00 34 GLY A CA 2
ATOM 2101 C C . GLY A 1 34 ? -1.125 -6.387 -14.491 1.00 0.00 34 GLY A C 2
ATOM 2102 O O . GLY A 1 34 ? -1.752 -7.258 -15.095 1.00 0.00 34 GLY A O 2
ATOM 2106 N N . GLY A 1 35 ? -1.043 -6.342 -13.165 1.00 0.00 35 GLY A N 2
ATOM 2107 C CA . GLY A 1 35 ? -1.705 -7.343 -12.348 1.00 0.00 35 GLY A CA 2
ATOM 2108 C C . GLY A 1 35 ? -1.764 -6.953 -10.884 1.00 0.00 35 GLY A C 2
ATOM 2109 O O . GLY A 1 35 ? -1.776 -7.816 -10.006 1.00 0.00 35 GLY A O 2
ATOM 2113 N N . ASP A 1 36 ? -1.802 -5.650 -10.619 1.00 0.00 36 ASP A N 2
ATOM 2114 C CA . ASP A 1 36 ? -1.861 -5.146 -9.250 1.00 0.00 36 ASP A CA 2
ATOM 2115 C C . ASP A 1 36 ? -0.751 -5.748 -8.393 1.00 0.00 36 ASP A C 2
ATOM 2116 O O . ASP A 1 36 ? 0.081 -6.512 -8.883 1.00 0.00 36 ASP A O 2
ATOM 2125 N N . ILE A 1 37 ? -0.745 -5.393 -7.113 1.00 0.00 37 ILE A N 2
ATOM 2126 C CA . ILE A 1 37 ? 0.261 -5.891 -6.186 1.00 0.00 37 ILE A CA 2
ATOM 2127 C C . ILE A 1 37 ? -0.230 -7.137 -5.452 1.00 0.00 37 ILE A C 2
ATOM 2128 O O . ILE A 1 37 ? -1.307 -7.136 -4.856 1.00 0.00 37 ILE A O 2
ATOM 2144 N N . SER A 1 38 ? 0.575 -8.192 -5.495 1.00 0.00 38 SER A N 2
ATOM 2145 C CA . SER A 1 38 ? 0.237 -9.445 -4.832 1.00 0.00 38 SER A CA 2
ATOM 2146 C C . SER A 1 38 ? 1.009 -9.585 -3.521 1.00 0.00 38 SER A C 2
ATOM 2147 O O . SER A 1 38 ? 1.538 -8.605 -2.996 1.00 0.00 38 SER A O 2
ATOM 2155 N N . THR A 1 39 ? 1.069 -10.805 -2.996 1.00 0.00 39 THR A N 2
ATOM 2156 C CA . THR A 1 39 ? 1.775 -11.065 -1.745 1.00 0.00 39 THR A CA 2
ATOM 2157 C C . THR A 1 39 ? 3.279 -10.865 -1.909 1.00 0.00 39 THR A C 2
ATOM 2158 O O . THR A 1 39 ? 3.876 -10.011 -1.255 1.00 0.00 39 THR A O 2
ATOM 2169 N N . LYS A 1 40 ? 3.887 -11.663 -2.782 1.00 0.00 40 LYS A N 2
ATOM 2170 C CA . LYS A 1 40 ? 5.323 -11.580 -3.028 1.00 0.00 40 LYS A CA 2
ATOM 2171 C C . LYS A 1 40 ? 5.737 -10.168 -3.432 1.00 0.00 40 LYS A C 2
ATOM 2172 O O . LYS A 1 40 ? 6.827 -9.709 -3.090 1.00 0.00 40 LYS A O 2
ATOM 2191 N N . GLU A 1 41 ? 4.862 -9.484 -4.162 1.00 0.00 41 GLU A N 2
ATOM 2192 C CA . GLU A 1 41 ? 5.140 -8.125 -4.614 1.00 0.00 41 GLU A CA 2
ATOM 2193 C C . GLU A 1 41 ? 5.409 -7.193 -3.435 1.00 0.00 41 GLU A C 2
ATOM 2194 O O . GLU A 1 41 ? 6.096 -6.181 -3.578 1.00 0.00 41 GLU A O 2
ATOM 2206 N N . LEU A 1 42 ? 4.863 -7.535 -2.273 1.00 0.00 42 LEU A N 2
ATOM 2207 C CA . LEU A 1 42 ? 5.045 -6.719 -1.078 1.00 0.00 42 LEU A CA 2
ATOM 2208 C C . LEU A 1 42 ? 6.383 -7.015 -0.406 1.00 0.00 42 LEU A C 2
ATOM 2209 O O . LEU A 1 42 ? 7.205 -6.119 -0.217 1.00 0.00 42 LEU A O 2
ATOM 2225 N N . GLY A 1 43 ? 6.593 -8.278 -0.044 1.00 0.00 43 GLY A N 2
ATOM 2226 C CA . GLY A 1 43 ? 7.832 -8.668 0.607 1.00 0.00 43 GLY A CA 2
ATOM 2227 C C . GLY A 1 43 ? 9.063 -8.138 -0.104 1.00 0.00 43 GLY A C 2
ATOM 2228 O O . GLY A 1 43 ? 10.100 -7.917 0.518 1.00 0.00 43 GLY A O 2
ATOM 2232 N N . THR A 1 44 ? 8.947 -7.932 -1.410 1.00 0.00 44 THR A N 2
ATOM 2233 C CA . THR A 1 44 ? 10.057 -7.426 -2.211 1.00 0.00 44 THR A CA 2
ATOM 2234 C C . THR A 1 44 ? 10.531 -6.067 -1.695 1.00 0.00 44 THR A C 2
ATOM 2235 O O . THR A 1 44 ? 11.549 -5.969 -1.009 1.00 0.00 44 THR A O 2
ATOM 2246 N N . VAL A 1 45 ? 9.788 -5.025 -2.045 1.00 0.00 45 VAL A N 2
ATOM 2247 C CA . VAL A 1 45 ? 10.120 -3.665 -1.642 1.00 0.00 45 VAL A CA 2
ATOM 2248 C C . VAL A 1 45 ? 10.134 -3.510 -0.125 1.00 0.00 45 VAL A C 2
ATOM 2249 O O . VAL A 1 45 ? 10.868 -2.686 0.418 1.00 0.00 45 VAL A O 2
ATOM 2262 N N . MET A 1 46 ? 9.309 -4.293 0.557 1.00 0.00 46 MET A N 2
ATOM 2263 C CA . MET A 1 46 ? 9.219 -4.225 2.010 1.00 0.00 46 MET A CA 2
ATOM 2264 C C . MET A 1 46 ? 10.462 -4.807 2.678 1.00 0.00 46 MET A C 2
ATOM 2265 O O . MET A 1 46 ? 10.871 -4.348 3.745 1.00 0.00 46 MET A O 2
ATOM 2279 N N . ARG A 1 47 ? 11.059 -5.818 2.054 1.00 0.00 47 ARG A N 2
ATOM 2280 C CA . ARG A 1 47 ? 12.252 -6.456 2.606 1.00 0.00 47 ARG A CA 2
ATOM 2281 C C . ARG A 1 47 ? 13.523 -5.707 2.213 1.00 0.00 47 ARG A C 2
ATOM 2282 O O . ARG A 1 47 ? 14.528 -5.764 2.922 1.00 0.00 47 ARG A O 2
ATOM 2303 N N . MET A 1 48 ? 13.480 -5.014 1.080 1.00 0.00 48 MET A N 2
ATOM 2304 C CA . MET A 1 48 ? 14.639 -4.267 0.602 1.00 0.00 48 MET A CA 2
ATOM 2305 C C . MET A 1 48 ? 14.595 -2.809 1.057 1.00 0.00 48 MET A C 2
ATOM 2306 O O . MET A 1 48 ? 15.388 -1.988 0.596 1.00 0.00 48 MET A O 2
ATOM 2320 N N . LEU A 1 49 ? 13.672 -2.490 1.960 1.00 0.00 49 LEU A N 2
ATOM 2321 C CA . LEU A 1 49 ? 13.544 -1.127 2.464 1.00 0.00 49 LEU A CA 2
ATOM 2322 C C . LEU A 1 49 ? 13.758 -1.078 3.973 1.00 0.00 49 LEU A C 2
ATOM 2323 O O . LEU A 1 49 ? 14.414 -0.173 4.487 1.00 0.00 49 LEU A O 2
ATOM 2339 N N . GLY A 1 50 ? 13.203 -2.058 4.679 1.00 0.00 50 GLY A N 2
ATOM 2340 C CA . GLY A 1 50 ? 13.350 -2.103 6.123 1.00 0.00 50 GLY A CA 2
ATOM 2341 C C . GLY A 1 50 ? 12.400 -3.087 6.777 1.00 0.00 50 GLY A C 2
ATOM 2342 O O . GLY A 1 50 ? 12.773 -3.789 7.716 1.00 0.00 50 GLY A O 2
ATOM 2346 N N . GLN A 1 51 ? 11.168 -3.139 6.281 1.00 0.00 51 GLN A N 2
ATOM 2347 C CA . GLN A 1 51 ? 10.162 -4.044 6.827 1.00 0.00 51 GLN A CA 2
ATOM 2348 C C . GLN A 1 51 ? 10.528 -5.497 6.537 1.00 0.00 51 GLN A C 2
ATOM 2349 O O . GLN A 1 51 ? 11.337 -5.779 5.655 1.00 0.00 51 GLN A O 2
ATOM 2363 N N . ASN A 1 52 ? 9.927 -6.415 7.285 1.00 0.00 52 ASN A N 2
ATOM 2364 C CA . ASN A 1 52 ? 10.195 -7.836 7.101 1.00 0.00 52 ASN A CA 2
ATOM 2365 C C . ASN A 1 52 ? 8.937 -8.673 7.327 1.00 0.00 52 ASN A C 2
ATOM 2366 O O . ASN A 1 52 ? 8.966 -9.666 8.056 1.00 0.00 52 ASN A O 2
ATOM 2377 N N . PRO A 1 53 ? 7.810 -8.289 6.703 1.00 0.00 53 PRO A N 2
ATOM 2378 C CA . PRO A 1 53 ? 6.548 -9.018 6.844 1.00 0.00 53 PRO A CA 2
ATOM 2379 C C . PRO A 1 53 ? 6.533 -10.309 6.031 1.00 0.00 53 PRO A C 2
ATOM 2380 O O . PRO A 1 53 ? 6.451 -10.279 4.804 1.00 0.00 53 PRO A O 2
ATOM 2391 N N . THR A 1 54 ? 6.612 -11.441 6.724 1.00 0.00 54 THR A N 2
ATOM 2392 C CA . THR A 1 54 ? 6.607 -12.741 6.063 1.00 0.00 54 THR A CA 2
ATOM 2393 C C . THR A 1 54 ? 5.279 -12.984 5.355 1.00 0.00 54 THR A C 2
ATOM 2394 O O . THR A 1 54 ? 4.345 -12.191 5.477 1.00 0.00 54 THR A O 2
ATOM 2405 N N . LYS A 1 55 ? 5.199 -14.084 4.612 1.00 0.00 55 LYS A N 2
ATOM 2406 C CA . LYS A 1 55 ? 3.984 -14.431 3.880 1.00 0.00 55 LYS A CA 2
ATOM 2407 C C . LYS A 1 55 ? 2.758 -14.372 4.787 1.00 0.00 55 LYS A C 2
ATOM 2408 O O . LYS A 1 55 ? 1.684 -13.940 4.369 1.00 0.00 55 LYS A O 2
ATOM 2427 N N . CYS A 1 56 ? 2.926 -14.807 6.032 1.00 0.00 56 CYS A N 2
ATOM 2428 C CA . CYS A 1 56 ? 1.832 -14.803 6.997 1.00 0.00 56 CYS A CA 2
ATOM 2429 C C . CYS A 1 56 ? 1.453 -13.376 7.384 1.00 0.00 56 CYS A C 2
ATOM 2430 O O . CYS A 1 56 ? 0.292 -13.090 7.677 1.00 0.00 56 CYS A O 2
ATOM 2438 N N . GLU A 1 57 ? 2.440 -12.487 7.385 1.00 0.00 57 GLU A N 2
ATOM 2439 C CA . GLU A 1 57 ? 2.212 -11.090 7.737 1.00 0.00 57 GLU A CA 2
ATOM 2440 C C . GLU A 1 57 ? 1.450 -10.367 6.633 1.00 0.00 57 GLU A C 2
ATOM 2441 O O . GLU A 1 57 ? 0.406 -9.761 6.877 1.00 0.00 57 GLU A O 2
ATOM 2453 N N . LEU A 1 58 ? 1.985 -10.431 5.422 1.00 0.00 58 LEU A N 2
ATOM 2454 C CA . LEU A 1 58 ? 1.366 -9.779 4.275 1.00 0.00 58 LEU A CA 2
ATOM 2455 C C . LEU A 1 58 ? 0.029 -10.429 3.928 1.00 0.00 58 LEU A C 2
ATOM 2456 O O . LEU A 1 58 ? -0.867 -9.777 3.392 1.00 0.00 58 LEU A O 2
ATOM 2472 N N . ASP A 1 59 ? -0.105 -11.714 4.244 1.00 0.00 59 ASP A N 2
ATOM 2473 C CA . ASP A 1 59 ? -1.341 -12.442 3.970 1.00 0.00 59 ASP A CA 2
ATOM 2474 C C . ASP A 1 59 ? -2.467 -11.954 4.871 1.00 0.00 59 ASP A C 2
ATOM 2475 O O . ASP A 1 59 ? -3.643 -12.071 4.527 1.00 0.00 59 ASP A O 2
ATOM 2484 N N . ALA A 1 60 ? -2.104 -11.400 6.022 1.00 0.00 60 ALA A N 2
ATOM 2485 C CA . ALA A 1 60 ? -3.091 -10.892 6.960 1.00 0.00 60 ALA A CA 2
ATOM 2486 C C . ALA A 1 60 ? -3.600 -9.525 6.521 1.00 0.00 60 ALA A C 2
ATOM 2487 O O . ALA A 1 60 ? -4.747 -9.163 6.786 1.00 0.00 60 ALA A O 2
ATOM 2494 N N . ILE A 1 61 ? -2.742 -8.770 5.841 1.00 0.00 61 ILE A N 2
ATOM 2495 C CA . ILE A 1 61 ? -3.102 -7.450 5.358 1.00 0.00 61 ILE A CA 2
ATOM 2496 C C . ILE A 1 61 ? -3.870 -7.553 4.041 1.00 0.00 61 ILE A C 2
ATOM 2497 O O . ILE A 1 61 ? -5.007 -7.094 3.940 1.00 0.00 61 ILE A O 2
ATOM 2513 N N . ILE A 1 62 ? -3.244 -8.167 3.037 1.00 0.00 62 ILE A N 2
ATOM 2514 C CA . ILE A 1 62 ? -3.873 -8.338 1.728 1.00 0.00 62 ILE A CA 2
ATOM 2515 C C . ILE A 1 62 ? -5.312 -8.827 1.874 1.00 0.00 62 ILE A C 2
ATOM 2516 O O . ILE A 1 62 ? -6.223 -8.307 1.229 1.00 0.00 62 ILE A O 2
ATOM 2532 N N . CYS A 1 63 ? -5.509 -9.824 2.731 1.00 0.00 63 CYS A N 2
ATOM 2533 C CA . CYS A 1 63 ? -6.837 -10.375 2.969 1.00 0.00 63 CYS A CA 2
ATOM 2534 C C . CYS A 1 63 ? -7.806 -9.270 3.374 1.00 0.00 63 CYS A C 2
ATOM 2535 O O . CYS A 1 63 ? -8.940 -9.217 2.897 1.00 0.00 63 CYS A O 2
ATOM 2543 N N . GLU A 1 64 ? -7.342 -8.379 4.244 1.00 0.00 64 GLU A N 2
ATOM 2544 C CA . GLU A 1 64 ? -8.156 -7.260 4.698 1.00 0.00 64 GLU A CA 2
ATOM 2545 C C . GLU A 1 64 ? -8.210 -6.184 3.621 1.00 0.00 64 GLU A C 2
ATOM 2546 O O . GLU A 1 64 ? -9.215 -5.491 3.465 1.00 0.00 64 GLU A O 2
ATOM 2558 N N . VAL A 1 65 ? -7.117 -6.062 2.871 1.00 0.00 65 VAL A N 2
ATOM 2559 C CA . VAL A 1 65 ? -7.027 -5.086 1.795 1.00 0.00 65 VAL A CA 2
ATOM 2560 C C . VAL A 1 65 ? -8.026 -5.417 0.690 1.00 0.00 65 VAL A C 2
ATOM 2561 O O . VAL A 1 65 ? -8.693 -4.533 0.152 1.00 0.00 65 VAL A O 2
ATOM 2574 N N . ASP A 1 66 ? -8.116 -6.698 0.356 1.00 0.00 66 ASP A N 2
ATOM 2575 C CA . ASP A 1 66 ? -9.023 -7.158 -0.686 1.00 0.00 66 ASP A CA 2
ATOM 2576 C C . ASP A 1 66 ? -10.412 -7.436 -0.123 1.00 0.00 66 ASP A C 2
ATOM 2577 O O . ASP A 1 66 ? -10.656 -8.491 0.463 1.00 0.00 66 ASP A O 2
ATOM 2586 N N . GLU A 1 67 ? -11.322 -6.485 -0.308 1.00 0.00 67 GLU A N 2
ATOM 2587 C CA . GLU A 1 67 ? -12.689 -6.630 0.177 1.00 0.00 67 GLU A CA 2
ATOM 2588 C C . GLU A 1 67 ? -13.459 -7.638 -0.670 1.00 0.00 67 GLU A C 2
ATOM 2589 O O . GLU A 1 67 ? -14.390 -8.284 -0.191 1.00 0.00 67 GLU A O 2
ATOM 2601 N N . ASP A 1 68 ? -13.061 -7.767 -1.932 1.00 0.00 68 ASP A N 2
ATOM 2602 C CA . ASP A 1 68 ? -13.710 -8.696 -2.850 1.00 0.00 68 ASP A CA 2
ATOM 2603 C C . ASP A 1 68 ? -13.135 -10.102 -2.702 1.00 0.00 68 ASP A C 2
ATOM 2604 O O . ASP A 1 68 ? -13.818 -11.092 -2.965 1.00 0.00 68 ASP A O 2
ATOM 2613 N N . GLY A 1 69 ? -11.876 -10.182 -2.286 1.00 0.00 69 GLY A N 2
ATOM 2614 C CA . GLY A 1 69 ? -11.231 -11.471 -2.116 1.00 0.00 69 GLY A CA 2
ATOM 2615 C C . GLY A 1 69 ? -10.489 -11.913 -3.362 1.00 0.00 69 GLY A C 2
ATOM 2616 O O . GLY A 1 69 ? -10.713 -13.010 -3.870 1.00 0.00 69 GLY A O 2
ATOM 2620 N N . SER A 1 70 ? -9.608 -11.050 -3.856 1.00 0.00 70 SER A N 2
ATOM 2621 C CA . SER A 1 70 ? -8.832 -11.349 -5.054 1.00 0.00 70 SER A CA 2
ATOM 2622 C C . SER A 1 70 ? -7.357 -11.551 -4.722 1.00 0.00 70 SER A C 2
ATOM 2623 O O . SER A 1 70 ? -6.632 -12.222 -5.456 1.00 0.00 70 SER A O 2
ATOM 2631 N N . GLY A 1 71 ? -6.913 -10.958 -3.617 1.00 0.00 71 GLY A N 2
ATOM 2632 C CA . GLY A 1 71 ? -5.522 -11.079 -3.220 1.00 0.00 71 GLY A CA 2
ATOM 2633 C C . GLY A 1 71 ? -4.636 -10.043 -3.886 1.00 0.00 71 GLY A C 2
ATOM 2634 O O . GLY A 1 71 ? -3.458 -9.919 -3.553 1.00 0.00 71 GLY A O 2
ATOM 2638 N N . THR A 1 72 ? -5.204 -9.293 -4.830 1.00 0.00 72 THR A N 2
ATOM 2639 C CA . THR A 1 72 ? -4.456 -8.264 -5.540 1.00 0.00 72 THR A CA 2
ATOM 2640 C C . THR A 1 72 ? -4.847 -6.874 -5.045 1.00 0.00 72 THR A C 2
ATOM 2641 O O . THR A 1 72 ? -5.974 -6.655 -4.603 1.00 0.00 72 THR A O 2
ATOM 2652 N N . ILE A 1 73 ? -3.904 -5.941 -5.117 1.00 0.00 73 ILE A N 2
ATOM 2653 C CA . ILE A 1 73 ? -4.145 -4.574 -4.670 1.00 0.00 73 ILE A CA 2
ATOM 2654 C C . ILE A 1 73 ? -4.258 -3.613 -5.850 1.00 0.00 73 ILE A C 2
ATOM 2655 O O . ILE A 1 73 ? -3.292 -3.397 -6.583 1.00 0.00 73 ILE A O 2
ATOM 2671 N N . ASP A 1 74 ? -5.442 -3.032 -6.025 1.00 0.00 74 ASP A N 2
ATOM 2672 C CA . ASP A 1 74 ? -5.680 -2.090 -7.113 1.00 0.00 74 ASP A CA 2
ATOM 2673 C C . ASP A 1 74 ? -4.869 -0.812 -6.914 1.00 0.00 74 ASP A C 2
ATOM 2674 O O . ASP A 1 74 ? -4.054 -0.719 -5.996 1.00 0.00 74 ASP A O 2
ATOM 2683 N N . PHE A 1 75 ? -5.100 0.170 -7.780 1.00 0.00 75 PHE A N 2
ATOM 2684 C CA . PHE A 1 75 ? -4.391 1.443 -7.700 1.00 0.00 75 PHE A CA 2
ATOM 2685 C C . PHE A 1 75 ? -4.650 2.124 -6.359 1.00 0.00 75 PHE A C 2
ATOM 2686 O O . PHE A 1 75 ? -3.809 2.086 -5.461 1.00 0.00 75 PHE A O 2
ATOM 2703 N N . GLU A 1 76 ? -5.819 2.744 -6.230 1.00 0.00 76 GLU A N 2
ATOM 2704 C CA . GLU A 1 76 ? -6.186 3.428 -4.996 1.00 0.00 76 GLU A CA 2
ATOM 2705 C C . GLU A 1 76 ? -6.228 2.452 -3.825 1.00 0.00 76 GLU A C 2
ATOM 2706 O O . GLU A 1 76 ? -6.034 2.837 -2.673 1.00 0.00 76 GLU A O 2
ATOM 2718 N N . GLU A 1 77 ? -6.489 1.184 -4.131 1.00 0.00 77 GLU A N 2
ATOM 2719 C CA . GLU A 1 77 ? -6.563 0.148 -3.107 1.00 0.00 77 GLU A CA 2
ATOM 2720 C C . GLU A 1 77 ? -5.310 0.140 -2.234 1.00 0.00 77 GLU A C 2
ATOM 2721 O O . GLU A 1 77 ? -5.351 -0.303 -1.088 1.00 0.00 77 GLU A O 2
ATOM 2733 N N . PHE A 1 78 ? -4.199 0.629 -2.781 1.00 0.00 78 PHE A N 2
ATOM 2734 C CA . PHE A 1 78 ? -2.940 0.673 -2.044 1.00 0.00 78 PHE A CA 2
ATOM 2735 C C . PHE A 1 78 ? -3.004 1.675 -0.892 1.00 0.00 78 PHE A C 2
ATOM 2736 O O . PHE A 1 78 ? -2.163 1.651 0.007 1.00 0.00 78 PHE A O 2
ATOM 2753 N N . LEU A 1 79 ? -4.003 2.549 -0.916 1.00 0.00 79 LEU A N 2
ATOM 2754 C CA . LEU A 1 79 ? -4.170 3.541 0.138 1.00 0.00 79 LEU A CA 2
ATOM 2755 C C . LEU A 1 79 ? -5.153 3.040 1.190 1.00 0.00 79 LEU A C 2
ATOM 2756 O O . LEU A 1 79 ? -4.926 3.198 2.390 1.00 0.00 79 LEU A O 2
ATOM 2772 N N . VAL A 1 80 ? -6.242 2.430 0.733 1.00 0.00 80 VAL A N 2
ATOM 2773 C CA . VAL A 1 80 ? -7.254 1.901 1.638 1.00 0.00 80 VAL A CA 2
ATOM 2774 C C . VAL A 1 80 ? -6.696 0.740 2.454 1.00 0.00 80 VAL A C 2
ATOM 2775 O O . VAL A 1 80 ? -7.064 0.547 3.612 1.00 0.00 80 VAL A O 2
ATOM 2788 N N . MET A 1 81 ? -5.798 -0.024 1.839 1.00 0.00 81 MET A N 2
ATOM 2789 C CA . MET A 1 81 ? -5.174 -1.163 2.503 1.00 0.00 81 MET A CA 2
ATOM 2790 C C . MET A 1 81 ? -4.642 -0.760 3.869 1.00 0.00 81 MET A C 2
ATOM 2791 O O . MET A 1 81 ? -4.794 -1.485 4.854 1.00 0.00 81 MET A O 2
ATOM 2805 N N . MET A 1 82 ? -4.020 0.407 3.914 1.00 0.00 82 MET A N 2
ATOM 2806 C CA . MET A 1 82 ? -3.457 0.934 5.143 1.00 0.00 82 MET A CA 2
ATOM 2807 C C . MET A 1 82 ? -4.511 1.692 5.943 1.00 0.00 82 MET A C 2
ATOM 2808 O O . MET A 1 82 ? -4.404 1.822 7.162 1.00 0.00 82 MET A O 2
ATOM 2822 N N . VAL A 1 83 ? -5.543 2.175 5.252 1.00 0.00 83 VAL A N 2
ATOM 2823 C CA . VAL A 1 83 ? -6.625 2.899 5.907 1.00 0.00 83 VAL A CA 2
ATOM 2824 C C . VAL A 1 83 ? -7.431 1.950 6.789 1.00 0.00 83 VAL A C 2
ATOM 2825 O O . VAL A 1 83 ? -7.862 2.314 7.882 1.00 0.00 83 VAL A O 2
ATOM 2838 N N . ARG A 1 84 ? -7.621 0.727 6.303 1.00 0.00 84 ARG A N 2
ATOM 2839 C CA . ARG A 1 84 ? -8.365 -0.287 7.043 1.00 0.00 84 ARG A CA 2
ATOM 2840 C C . ARG A 1 84 ? -7.627 -0.675 8.320 1.00 0.00 84 ARG A C 2
ATOM 2841 O O . ARG A 1 84 ? -8.236 -1.129 9.288 1.00 0.00 84 ARG A O 2
ATOM 2862 N N . GLN A 1 85 ? -6.310 -0.485 8.318 1.00 0.00 85 GLN A N 2
ATOM 2863 C CA . GLN A 1 85 ? -5.488 -0.807 9.478 1.00 0.00 85 GLN A CA 2
ATOM 2864 C C . GLN A 1 85 ? -5.188 0.454 10.283 1.00 0.00 85 GLN A C 2
ATOM 2865 O O . GLN A 1 85 ? -4.931 0.391 11.485 1.00 0.00 85 GLN A O 2
ATOM 2879 N N . MET A 1 86 ? -5.229 1.598 9.607 1.00 0.00 86 MET A N 2
ATOM 2880 C CA . MET A 1 86 ? -4.968 2.878 10.249 1.00 0.00 86 MET A CA 2
ATOM 2881 C C . MET A 1 86 ? -6.131 3.271 11.154 1.00 0.00 86 MET A C 2
ATOM 2882 O O . MET A 1 86 ? -5.930 3.803 12.246 1.00 0.00 86 MET A O 2
ATOM 2896 N N . LYS A 1 87 ? -7.349 3.001 10.693 1.00 0.00 87 LYS A N 2
ATOM 2897 C CA . LYS A 1 87 ? -8.546 3.321 11.462 1.00 0.00 87 LYS A CA 2
ATOM 2898 C C . LYS A 1 87 ? -8.862 2.211 12.463 1.00 0.00 87 LYS A C 2
ATOM 2899 O O . LYS A 1 87 ? -9.951 1.637 12.447 1.00 0.00 87 LYS A O 2
ATOM 2918 N N . GLU A 1 88 ? -7.900 1.914 13.330 1.00 0.00 88 GLU A N 2
ATOM 2919 C CA . GLU A 1 88 ? -8.075 0.873 14.337 1.00 0.00 88 GLU A CA 2
ATOM 2920 C C . GLU A 1 88 ? -7.609 1.357 15.706 1.00 0.00 88 GLU A C 2
ATOM 2921 O O . GLU A 1 88 ? -7.284 2.530 15.883 1.00 0.00 88 GLU A O 2
ATOM 2933 N N . ASP A 1 89 ? -7.580 0.445 16.672 1.00 0.00 89 ASP A N 2
ATOM 2934 C CA . ASP A 1 89 ? -7.154 0.780 18.026 1.00 0.00 89 ASP A CA 2
ATOM 2935 C C . ASP A 1 89 ? -8.056 1.851 18.630 1.00 0.00 89 ASP A C 2
ATOM 2936 O O . ASP A 1 89 ? -9.042 2.262 18.020 1.00 0.00 89 ASP A O 2
ATOM 2945 N N . ALA A 1 90 ? -7.710 2.301 19.832 1.00 0.00 90 ALA A N 2
ATOM 2946 C CA . ALA A 1 90 ? -8.487 3.325 20.518 1.00 0.00 90 ALA A CA 2
ATOM 2947 C C . ALA A 1 90 ? -7.812 3.750 21.817 1.00 0.00 90 ALA A C 2
ATOM 2948 O O . ALA A 1 90 ? -7.873 2.975 22.796 1.00 0.00 90 ALA A O 2
ATOM 2956 N N . ARG B 2 1 ? 0.229 -2.665 9.440 1.00 0.00 115 ARG B N 2
ATOM 2957 C CA . ARG B 2 1 ? 0.377 -1.802 8.238 1.00 0.00 115 ARG B CA 2
ATOM 2958 C C . ARG B 2 1 ? -0.202 -0.411 8.482 1.00 0.00 115 ARG B C 2
ATOM 2959 O O . ARG B 2 1 ? -0.984 0.097 7.679 1.00 0.00 115 ARG B O 2
ATOM 2982 N N . MET B 2 2 ? 0.189 0.200 9.595 1.00 0.00 116 MET B N 2
ATOM 2983 C CA . MET B 2 2 ? -0.291 1.533 9.943 1.00 0.00 116 MET B CA 2
ATOM 2984 C C . MET B 2 2 ? 0.766 2.587 9.629 1.00 0.00 116 MET B C 2
ATOM 2985 O O . MET B 2 2 ? 0.567 3.442 8.767 1.00 0.00 116 MET B O 2
ATOM 2999 N N . SER B 2 3 ? 1.889 2.518 10.337 1.00 0.00 117 SER B N 2
ATOM 3000 C CA . SER B 2 3 ? 2.976 3.466 10.134 1.00 0.00 117 SER B CA 2
ATOM 3001 C C . SER B 2 3 ? 3.933 2.976 9.055 1.00 0.00 117 SER B C 2
ATOM 3002 O O . SER B 2 3 ? 5.144 2.906 9.265 1.00 0.00 117 SER B O 2
ATOM 3010 N N . ALA B 2 4 ? 3.381 2.651 7.891 1.00 0.00 118 ALA B N 2
ATOM 3011 C CA . ALA B 2 4 ? 4.186 2.183 6.773 1.00 0.00 118 ALA B CA 2
ATOM 3012 C C . ALA B 2 4 ? 4.838 3.355 6.043 1.00 0.00 118 ALA B C 2
ATOM 3013 O O . ALA B 2 4 ? 5.556 3.161 5.062 1.00 0.00 118 ALA B O 2
ATOM 3020 N N . ASP B 2 5 ? 4.587 4.574 6.529 1.00 0.00 119 ASP B N 2
ATOM 3021 C CA . ASP B 2 5 ? 5.153 5.777 5.925 1.00 0.00 119 ASP B CA 2
ATOM 3022 C C . ASP B 2 5 ? 6.631 5.583 5.609 1.00 0.00 119 ASP B C 2
ATOM 3023 O O . ASP B 2 5 ? 7.156 6.174 4.665 1.00 0.00 119 ASP B O 2
ATOM 3032 N N . ALA B 2 6 ? 7.296 4.745 6.398 1.00 0.00 120 ALA B N 2
ATOM 3033 C CA . ALA B 2 6 ? 8.713 4.468 6.192 1.00 0.00 120 ALA B CA 2
ATOM 3034 C C . ALA B 2 6 ? 8.954 3.919 4.791 1.00 0.00 120 ALA B C 2
ATOM 3035 O O . ALA B 2 6 ? 9.581 4.573 3.958 1.00 0.00 120 ALA B O 2
ATOM 3042 N N . MET B 2 7 ? 8.440 2.719 4.528 1.00 0.00 121 MET B N 2
ATOM 3043 C CA . MET B 2 7 ? 8.592 2.102 3.215 1.00 0.00 121 MET B CA 2
ATOM 3044 C C . MET B 2 7 ? 8.045 3.031 2.140 1.00 0.00 121 MET B C 2
ATOM 3045 O O . MET B 2 7 ? 8.563 3.087 1.025 1.00 0.00 121 MET B O 2
ATOM 3059 N N . LEU B 2 8 ? 6.996 3.764 2.493 1.00 0.00 122 LEU B N 2
ATOM 3060 C CA . LEU B 2 8 ? 6.374 4.702 1.573 1.00 0.00 122 LEU B CA 2
ATOM 3061 C C . LEU B 2 8 ? 7.340 5.838 1.251 1.00 0.00 122 LEU B C 2
ATOM 3062 O O . LEU B 2 8 ? 7.445 6.270 0.105 1.00 0.00 122 LEU B O 2
ATOM 3078 N N . ARG B 2 9 ? 8.052 6.311 2.272 1.00 0.00 123 ARG B N 2
ATOM 3079 C CA . ARG B 2 9 ? 9.019 7.389 2.093 1.00 0.00 123 ARG B CA 2
ATOM 3080 C C . ARG B 2 9 ? 10.408 6.834 1.774 1.00 0.00 123 ARG B C 2
ATOM 3081 O O . ARG B 2 9 ? 11.404 7.555 1.850 1.00 0.00 123 ARG B O 2
ATOM 3102 N N . ALA B 2 10 ? 10.471 5.551 1.424 1.00 0.00 124 ALA B N 2
ATOM 3103 C CA . ALA B 2 10 ? 11.739 4.906 1.105 1.00 0.00 124 ALA B CA 2
ATOM 3104 C C . ALA B 2 10 ? 12.206 5.259 -0.304 1.00 0.00 124 ALA B C 2
ATOM 3105 O O . ALA B 2 10 ? 13.130 6.053 -0.483 1.00 0.00 124 ALA B O 2
ATOM 3112 N N . LEU B 2 11 ? 11.566 4.658 -1.299 1.00 0.00 125 LEU B N 2
ATOM 3113 C CA . LEU B 2 11 ? 11.916 4.898 -2.693 1.00 0.00 125 LEU B CA 2
ATOM 3114 C C . LEU B 2 11 ? 11.382 6.245 -3.174 1.00 0.00 125 LEU B C 2
ATOM 3115 O O . LEU B 2 11 ? 11.871 6.800 -4.158 1.00 0.00 125 LEU B O 2
ATOM 3131 N N . LEU B 2 12 ? 10.375 6.767 -2.478 1.00 0.00 126 LEU B N 2
ATOM 3132 C CA . LEU B 2 12 ? 9.780 8.049 -2.840 1.00 0.00 126 LEU B CA 2
ATOM 3133 C C . LEU B 2 12 ? 9.278 8.030 -4.282 1.00 0.00 126 LEU B C 2
ATOM 3134 O O . LEU B 2 12 ? 9.550 7.092 -5.032 1.00 0.00 126 LEU B O 2
ATOM 3150 N N . GLY B 2 13 ? 8.543 9.070 -4.662 1.00 0.00 127 GLY B N 2
ATOM 3151 C CA . GLY B 2 13 ? 8.015 9.153 -6.011 1.00 0.00 127 GLY B CA 2
ATOM 3152 C C . GLY B 2 13 ? 8.463 10.409 -6.734 1.00 0.00 127 GLY B C 2
ATOM 3153 O O . GLY B 2 13 ? 7.775 11.429 -6.703 1.00 0.00 127 GLY B O 2
ATOM 3157 N N . SER B 2 14 ? 9.620 10.335 -7.383 1.00 0.00 128 SER B N 2
ATOM 3158 C CA . SER B 2 14 ? 10.160 11.475 -8.115 1.00 0.00 128 SER B CA 2
ATOM 3159 C C . SER B 2 14 ? 10.332 11.139 -9.594 1.00 0.00 128 SER B C 2
ATOM 3160 O O . SER B 2 14 ? 10.145 9.994 -10.007 1.00 0.00 128 SER B O 2
ATOM 3168 N N . LYS B 2 15 ? 10.691 12.144 -10.386 1.00 0.00 129 LYS B N 2
ATOM 3169 C CA . LYS B 2 15 ? 10.888 11.956 -11.818 1.00 0.00 129 LYS B CA 2
ATOM 3170 C C . LYS B 2 15 ? 12.244 12.502 -12.257 1.00 0.00 129 LYS B C 2
ATOM 3171 O O . LYS B 2 15 ? 12.691 13.542 -11.775 1.00 0.00 129 LYS B O 2
ATOM 3190 N N . HIS B 2 16 ? 12.892 11.794 -13.176 1.00 0.00 130 HIS B N 2
ATOM 3191 C CA . HIS B 2 16 ? 14.197 12.207 -13.680 1.00 0.00 130 HIS B CA 2
ATOM 3192 C C . HIS B 2 16 ? 14.536 11.478 -14.977 1.00 0.00 130 HIS B C 2
ATOM 3193 O O . HIS B 2 16 ? 14.604 12.088 -16.044 1.00 0.00 130 HIS B O 2
ATOM 3208 N N . LYS B 2 17 ? 14.745 10.170 -14.876 1.00 0.00 131 LYS B N 2
ATOM 3209 C CA . LYS B 2 17 ? 15.077 9.358 -16.042 1.00 0.00 131 LYS B CA 2
ATOM 3210 C C . LYS B 2 17 ? 13.874 9.222 -16.970 1.00 0.00 131 LYS B C 2
ATOM 3211 O O . LYS B 2 17 ? 14.085 9.066 -18.191 1.00 0.00 131 LYS B O 2
ATOM 3233 N N . ALA A 1 1 ? -15.601 -0.760 -13.902 1.00 0.00 1 ALA A N 3
ATOM 3234 C CA . ALA A 1 1 ? -16.866 -1.224 -13.275 1.00 0.00 1 ALA A CA 3
ATOM 3235 C C . ALA A 1 1 ? -16.955 -0.771 -11.822 1.00 0.00 1 ALA A C 3
ATOM 3236 O O . ALA A 1 1 ? -18.028 -0.416 -11.336 1.00 0.00 1 ALA A O 3
ATOM 3245 N N . SER A 1 2 ? -15.818 -0.785 -11.132 1.00 0.00 2 SER A N 3
ATOM 3246 C CA . SER A 1 2 ? -15.768 -0.374 -9.733 1.00 0.00 2 SER A CA 3
ATOM 3247 C C . SER A 1 2 ? -16.670 -1.256 -8.875 1.00 0.00 2 SER A C 3
ATOM 3248 O O . SER A 1 2 ? -17.377 -2.122 -9.389 1.00 0.00 2 SER A O 3
ATOM 3256 N N . MET A 1 3 ? -16.638 -1.029 -7.566 1.00 0.00 3 MET A N 3
ATOM 3257 C CA . MET A 1 3 ? -17.453 -1.803 -6.636 1.00 0.00 3 MET A CA 3
ATOM 3258 C C . MET A 1 3 ? -17.282 -1.291 -5.209 1.00 0.00 3 MET A C 3
ATOM 3259 O O . MET A 1 3 ? -18.246 -1.212 -4.447 1.00 0.00 3 MET A O 3
ATOM 3273 N N . THR A 1 4 ? -16.048 -0.945 -4.854 1.00 0.00 4 THR A N 3
ATOM 3274 C CA . THR A 1 4 ? -15.750 -0.442 -3.518 1.00 0.00 4 THR A CA 3
ATOM 3275 C C . THR A 1 4 ? -15.080 0.927 -3.591 1.00 0.00 4 THR A C 3
ATOM 3276 O O . THR A 1 4 ? -13.959 1.054 -4.082 1.00 0.00 4 THR A O 3
ATOM 3287 N N . ASP A 1 5 ? -15.774 1.947 -3.098 1.00 0.00 5 ASP A N 3
ATOM 3288 C CA . ASP A 1 5 ? -15.246 3.307 -3.107 1.00 0.00 5 ASP A CA 3
ATOM 3289 C C . ASP A 1 5 ? -14.254 3.529 -1.966 1.00 0.00 5 ASP A C 3
ATOM 3290 O O . ASP A 1 5 ? -13.677 4.609 -1.841 1.00 0.00 5 ASP A O 3
ATOM 3299 N N . GLN A 1 6 ? -14.054 2.507 -1.136 1.00 0.00 6 GLN A N 3
ATOM 3300 C CA . GLN A 1 6 ? -13.129 2.604 -0.013 1.00 0.00 6 GLN A CA 3
ATOM 3301 C C . GLN A 1 6 ? -11.747 3.060 -0.478 1.00 0.00 6 GLN A C 3
ATOM 3302 O O . GLN A 1 6 ? -10.979 3.632 0.295 1.00 0.00 6 GLN A O 3
ATOM 3316 N N . GLN A 1 7 ? -11.441 2.806 -1.747 1.00 0.00 7 GLN A N 3
ATOM 3317 C CA . GLN A 1 7 ? -10.155 3.193 -2.316 1.00 0.00 7 GLN A CA 3
ATOM 3318 C C . GLN A 1 7 ? -10.118 4.689 -2.612 1.00 0.00 7 GLN A C 3
ATOM 3319 O O . GLN A 1 7 ? -9.046 5.285 -2.712 1.00 0.00 7 GLN A O 3
ATOM 3333 N N . ALA A 1 8 ? -11.295 5.292 -2.748 1.00 0.00 8 ALA A N 3
ATOM 3334 C CA . ALA A 1 8 ? -11.394 6.718 -3.029 1.00 0.00 8 ALA A CA 3
ATOM 3335 C C . ALA A 1 8 ? -11.228 7.534 -1.754 1.00 0.00 8 ALA A C 3
ATOM 3336 O O . ALA A 1 8 ? -10.422 8.461 -1.699 1.00 0.00 8 ALA A O 3
ATOM 3343 N N . GLU A 1 9 ? -11.989 7.174 -0.722 1.00 0.00 9 GLU A N 3
ATOM 3344 C CA . GLU A 1 9 ? -11.913 7.869 0.557 1.00 0.00 9 GLU A CA 3
ATOM 3345 C C . GLU A 1 9 ? -10.486 7.834 1.088 1.00 0.00 9 GLU A C 3
ATOM 3346 O O . GLU A 1 9 ? -10.001 8.803 1.668 1.00 0.00 9 GLU A O 3
ATOM 3358 N N . ALA A 1 10 ? -9.819 6.704 0.868 1.00 0.00 10 ALA A N 3
ATOM 3359 C CA . ALA A 1 10 ? -8.441 6.517 1.302 1.00 0.00 10 ALA A CA 3
ATOM 3360 C C . ALA A 1 10 ? -7.582 7.733 0.967 1.00 0.00 10 ALA A C 3
ATOM 3361 O O . ALA A 1 10 ? -6.968 8.334 1.848 1.00 0.00 10 ALA A O 3
ATOM 3368 N N . ARG A 1 11 ? -7.549 8.091 -0.314 1.00 0.00 11 ARG A N 3
ATOM 3369 C CA . ARG A 1 11 ? -6.770 9.238 -0.769 1.00 0.00 11 ARG A CA 3
ATOM 3370 C C . ARG A 1 11 ? -7.121 10.489 0.033 1.00 0.00 11 ARG A C 3
ATOM 3371 O O . ARG A 1 11 ? -6.308 11.403 0.164 1.00 0.00 11 ARG A O 3
ATOM 3392 N N . ALA A 1 12 ? -8.338 10.519 0.568 1.00 0.00 12 ALA A N 3
ATOM 3393 C CA . ALA A 1 12 ? -8.797 11.652 1.359 1.00 0.00 12 ALA A CA 3
ATOM 3394 C C . ALA A 1 12 ? -8.604 11.399 2.852 1.00 0.00 12 ALA A C 3
ATOM 3395 O O . ALA A 1 12 ? -8.574 12.336 3.649 1.00 0.00 12 ALA A O 3
ATOM 3402 N N . PHE A 1 13 ? -8.476 10.127 3.228 1.00 0.00 13 PHE A N 3
ATOM 3403 C CA . PHE A 1 13 ? -8.288 9.762 4.626 1.00 0.00 13 PHE A CA 3
ATOM 3404 C C . PHE A 1 13 ? -6.872 10.089 5.092 1.00 0.00 13 PHE A C 3
ATOM 3405 O O . PHE A 1 13 ? -6.632 10.293 6.282 1.00 0.00 13 PHE A O 3
ATOM 3422 N N . LEU A 1 14 ? -5.937 10.136 4.148 1.00 0.00 14 LEU A N 3
ATOM 3423 C CA . LEU A 1 14 ? -4.546 10.437 4.466 1.00 0.00 14 LEU A CA 3
ATOM 3424 C C . LEU A 1 14 ? -4.134 11.788 3.892 1.00 0.00 14 LEU A C 3
ATOM 3425 O O . LEU A 1 14 ? -4.873 12.397 3.118 1.00 0.00 14 LEU A O 3
ATOM 3441 N N . SER A 1 15 ? -2.949 12.247 4.274 1.00 0.00 15 SER A N 3
ATOM 3442 C CA . SER A 1 15 ? -2.431 13.525 3.797 1.00 0.00 15 SER A CA 3
ATOM 3443 C C . SER A 1 15 ? -1.664 13.341 2.494 1.00 0.00 15 SER A C 3
ATOM 3444 O O . SER A 1 15 ? -1.230 12.236 2.171 1.00 0.00 15 SER A O 3
ATOM 3452 N N . GLU A 1 16 ? -1.484 14.432 1.753 1.00 0.00 16 GLU A N 3
ATOM 3453 C CA . GLU A 1 16 ? -0.750 14.381 0.493 1.00 0.00 16 GLU A CA 3
ATOM 3454 C C . GLU A 1 16 ? 0.593 13.683 0.692 1.00 0.00 16 GLU A C 3
ATOM 3455 O O . GLU A 1 16 ? 1.137 13.077 -0.231 1.00 0.00 16 GLU A O 3
ATOM 3467 N N . GLU A 1 17 ? 1.110 13.767 1.915 1.00 0.00 17 GLU A N 3
ATOM 3468 C CA . GLU A 1 17 ? 2.379 13.142 2.260 1.00 0.00 17 GLU A CA 3
ATOM 3469 C C . GLU A 1 17 ? 2.308 11.632 2.055 1.00 0.00 17 GLU A C 3
ATOM 3470 O O . GLU A 1 17 ? 3.133 11.050 1.352 1.00 0.00 17 GLU A O 3
ATOM 3482 N N . MET A 1 18 ? 1.313 11.006 2.675 1.00 0.00 18 MET A N 3
ATOM 3483 C CA . MET A 1 18 ? 1.126 9.563 2.564 1.00 0.00 18 MET A CA 3
ATOM 3484 C C . MET A 1 18 ? 0.928 9.149 1.108 1.00 0.00 18 MET A C 3
ATOM 3485 O O . MET A 1 18 ? 1.249 8.025 0.724 1.00 0.00 18 MET A O 3
ATOM 3499 N N . ILE A 1 19 ? 0.399 10.065 0.301 1.00 0.00 19 ILE A N 3
ATOM 3500 C CA . ILE A 1 19 ? 0.160 9.796 -1.111 1.00 0.00 19 ILE A CA 3
ATOM 3501 C C . ILE A 1 19 ? 1.470 9.810 -1.893 1.00 0.00 19 ILE A C 3
ATOM 3502 O O . ILE A 1 19 ? 1.881 8.798 -2.458 1.00 0.00 19 ILE A O 3
ATOM 3518 N N . ALA A 1 20 ? 2.120 10.969 -1.915 1.00 0.00 20 ALA A N 3
ATOM 3519 C CA . ALA A 1 20 ? 3.384 11.127 -2.624 1.00 0.00 20 ALA A CA 3
ATOM 3520 C C . ALA A 1 20 ? 4.363 10.014 -2.261 1.00 0.00 20 ALA A C 3
ATOM 3521 O O . ALA A 1 20 ? 5.239 9.662 -3.051 1.00 0.00 20 ALA A O 3
ATOM 3528 N N . GLU A 1 21 ? 4.197 9.454 -1.068 1.00 0.00 21 GLU A N 3
ATOM 3529 C CA . GLU A 1 21 ? 5.049 8.370 -0.603 1.00 0.00 21 GLU A CA 3
ATOM 3530 C C . GLU A 1 21 ? 4.448 7.029 -1.005 1.00 0.00 21 GLU A C 3
ATOM 3531 O O . GLU A 1 21 ? 5.168 6.063 -1.259 1.00 0.00 21 GLU A O 3
ATOM 3543 N N . PHE A 1 22 ? 3.120 6.984 -1.076 1.00 0.00 22 PHE A N 3
ATOM 3544 C CA . PHE A 1 22 ? 2.416 5.769 -1.468 1.00 0.00 22 PHE A CA 3
ATOM 3545 C C . PHE A 1 22 ? 2.839 5.355 -2.872 1.00 0.00 22 PHE A C 3
ATOM 3546 O O . PHE A 1 22 ? 2.913 4.168 -3.189 1.00 0.00 22 PHE A O 3
ATOM 3563 N N . LYS A 1 23 ? 3.124 6.351 -3.705 1.00 0.00 23 LYS A N 3
ATOM 3564 C CA . LYS A 1 23 ? 3.553 6.105 -5.075 1.00 0.00 23 LYS A CA 3
ATOM 3565 C C . LYS A 1 23 ? 5.033 5.727 -5.122 1.00 0.00 23 LYS A C 3
ATOM 3566 O O . LYS A 1 23 ? 5.551 5.339 -6.168 1.00 0.00 23 LYS A O 3
ATOM 3585 N N . ALA A 1 24 ? 5.712 5.848 -3.981 1.00 0.00 24 ALA A N 3
ATOM 3586 C CA . ALA A 1 24 ? 7.133 5.523 -3.892 1.00 0.00 24 ALA A CA 3
ATOM 3587 C C . ALA A 1 24 ? 7.452 4.176 -4.536 1.00 0.00 24 ALA A C 3
ATOM 3588 O O . ALA A 1 24 ? 8.036 4.116 -5.618 1.00 0.00 24 ALA A O 3
ATOM 3595 N N . ALA A 1 25 ? 7.079 3.100 -3.853 1.00 0.00 25 ALA A N 3
ATOM 3596 C CA . ALA A 1 25 ? 7.338 1.751 -4.342 1.00 0.00 25 ALA A CA 3
ATOM 3597 C C . ALA A 1 25 ? 6.377 1.344 -5.459 1.00 0.00 25 ALA A C 3
ATOM 3598 O O . ALA A 1 25 ? 6.492 0.249 -6.009 1.00 0.00 25 ALA A O 3
ATOM 3605 N N . PHE A 1 26 ? 5.427 2.216 -5.790 1.00 0.00 26 PHE A N 3
ATOM 3606 C CA . PHE A 1 26 ? 4.451 1.923 -6.840 1.00 0.00 26 PHE A CA 3
ATOM 3607 C C . PHE A 1 26 ? 5.124 1.356 -8.089 1.00 0.00 26 PHE A C 3
ATOM 3608 O O . PHE A 1 26 ? 4.519 0.585 -8.835 1.00 0.00 26 PHE A O 3
ATOM 3625 N N . ASP A 1 27 ? 6.377 1.740 -8.312 1.00 0.00 27 ASP A N 3
ATOM 3626 C CA . ASP A 1 27 ? 7.124 1.265 -9.471 1.00 0.00 27 ASP A CA 3
ATOM 3627 C C . ASP A 1 27 ? 7.795 -0.075 -9.179 1.00 0.00 27 ASP A C 3
ATOM 3628 O O . ASP A 1 27 ? 7.566 -1.060 -9.881 1.00 0.00 27 ASP A O 3
ATOM 3637 N N . MET A 1 28 ? 8.624 -0.103 -8.140 1.00 0.00 28 MET A N 3
ATOM 3638 C CA . MET A 1 28 ? 9.328 -1.322 -7.758 1.00 0.00 28 MET A CA 3
ATOM 3639 C C . MET A 1 28 ? 8.346 -2.443 -7.426 1.00 0.00 28 MET A C 3
ATOM 3640 O O . MET A 1 28 ? 8.660 -3.623 -7.586 1.00 0.00 28 MET A O 3
ATOM 3654 N N . PHE A 1 29 ? 7.158 -2.067 -6.965 1.00 0.00 29 PHE A N 3
ATOM 3655 C CA . PHE A 1 29 ? 6.131 -3.041 -6.609 1.00 0.00 29 PHE A CA 3
ATOM 3656 C C . PHE A 1 29 ? 5.773 -3.919 -7.805 1.00 0.00 29 PHE A C 3
ATOM 3657 O O . PHE A 1 29 ? 6.165 -5.085 -7.873 1.00 0.00 29 PHE A O 3
ATOM 3674 N N . ASP A 1 30 ? 5.021 -3.352 -8.743 1.00 0.00 30 ASP A N 3
ATOM 3675 C CA . ASP A 1 30 ? 4.601 -4.080 -9.936 1.00 0.00 30 ASP A CA 3
ATOM 3676 C C . ASP A 1 30 ? 5.794 -4.716 -10.642 1.00 0.00 30 ASP A C 3
ATOM 3677 O O . ASP A 1 30 ? 6.704 -4.022 -11.096 1.00 0.00 30 ASP A O 3
ATOM 3686 N N . ALA A 1 31 ? 5.776 -6.039 -10.735 1.00 0.00 31 ALA A N 3
ATOM 3687 C CA . ALA A 1 31 ? 6.850 -6.777 -11.388 1.00 0.00 31 ALA A CA 3
ATOM 3688 C C . ALA A 1 31 ? 6.529 -7.014 -12.859 1.00 0.00 31 ALA A C 3
ATOM 3689 O O . ALA A 1 31 ? 7.358 -6.765 -13.735 1.00 0.00 31 ALA A O 3
ATOM 3696 N N . ASP A 1 32 ? 5.318 -7.492 -13.121 1.00 0.00 32 ASP A N 3
ATOM 3697 C CA . ASP A 1 32 ? 4.879 -7.760 -14.485 1.00 0.00 32 ASP A CA 3
ATOM 3698 C C . ASP A 1 32 ? 4.382 -6.483 -15.157 1.00 0.00 32 ASP A C 3
ATOM 3699 O O . ASP A 1 32 ? 4.359 -6.385 -16.383 1.00 0.00 32 ASP A O 3
ATOM 3708 N N . GLY A 1 33 ? 3.986 -5.508 -14.345 1.00 0.00 33 GLY A N 3
ATOM 3709 C CA . GLY A 1 33 ? 3.496 -4.252 -14.880 1.00 0.00 33 GLY A CA 3
ATOM 3710 C C . GLY A 1 33 ? 2.047 -4.332 -15.316 1.00 0.00 33 GLY A C 3
ATOM 3711 O O . GLY A 1 33 ? 1.659 -3.733 -16.319 1.00 0.00 33 GLY A O 3
ATOM 3715 N N . GLY A 1 34 ? 1.244 -5.074 -14.560 1.00 0.00 34 GLY A N 3
ATOM 3716 C CA . GLY A 1 34 ? -0.163 -5.216 -14.890 1.00 0.00 34 GLY A CA 3
ATOM 3717 C C . GLY A 1 34 ? -0.826 -6.345 -14.126 1.00 0.00 34 GLY A C 3
ATOM 3718 O O . GLY A 1 34 ? -1.591 -7.123 -14.695 1.00 0.00 34 GLY A O 3
ATOM 3722 N N . GLY A 1 35 ? -0.534 -6.435 -12.833 1.00 0.00 35 GLY A N 3
ATOM 3723 C CA . GLY A 1 35 ? -1.117 -7.479 -12.011 1.00 0.00 35 GLY A CA 3
ATOM 3724 C C . GLY A 1 35 ? -1.314 -7.047 -10.570 1.00 0.00 35 GLY A C 3
ATOM 3725 O O . GLY A 1 35 ? -1.429 -7.885 -9.676 1.00 0.00 35 GLY A O 3
ATOM 3729 N N . ASP A 1 36 ? -1.355 -5.736 -10.345 1.00 0.00 36 ASP A N 3
ATOM 3730 C CA . ASP A 1 36 ? -1.542 -5.196 -9.002 1.00 0.00 36 ASP A CA 3
ATOM 3731 C C . ASP A 1 36 ? -0.479 -5.727 -8.044 1.00 0.00 36 ASP A C 3
ATOM 3732 O O . ASP A 1 36 ? 0.442 -6.435 -8.452 1.00 0.00 36 ASP A O 3
ATOM 3741 N N . ILE A 1 37 ? -0.614 -5.376 -6.770 1.00 0.00 37 ILE A N 3
ATOM 3742 C CA . ILE A 1 37 ? 0.333 -5.812 -5.752 1.00 0.00 37 ILE A CA 3
ATOM 3743 C C . ILE A 1 37 ? -0.216 -6.994 -4.956 1.00 0.00 37 ILE A C 3
ATOM 3744 O O . ILE A 1 37 ? -1.263 -6.893 -4.316 1.00 0.00 37 ILE A O 3
ATOM 3760 N N . SER A 1 38 ? 0.504 -8.110 -4.999 1.00 0.00 38 SER A N 3
ATOM 3761 C CA . SER A 1 38 ? 0.101 -9.313 -4.282 1.00 0.00 38 SER A CA 3
ATOM 3762 C C . SER A 1 38 ? 0.994 -9.540 -3.064 1.00 0.00 38 SER A C 3
ATOM 3763 O O . SER A 1 38 ? 1.706 -8.634 -2.630 1.00 0.00 38 SER A O 3
ATOM 3771 N N . THR A 1 39 ? 0.952 -10.750 -2.518 1.00 0.00 39 THR A N 3
ATOM 3772 C CA . THR A 1 39 ? 1.759 -11.091 -1.351 1.00 0.00 39 THR A CA 3
ATOM 3773 C C . THR A 1 39 ? 3.247 -11.096 -1.692 1.00 0.00 39 THR A C 3
ATOM 3774 O O . THR A 1 39 ? 4.091 -10.842 -0.832 1.00 0.00 39 THR A O 3
ATOM 3785 N N . LYS A 1 40 ? 3.562 -11.390 -2.949 1.00 0.00 40 LYS A N 3
ATOM 3786 C CA . LYS A 1 40 ? 4.949 -11.432 -3.398 1.00 0.00 40 LYS A CA 3
ATOM 3787 C C . LYS A 1 40 ? 5.473 -10.031 -3.705 1.00 0.00 40 LYS A C 3
ATOM 3788 O O . LYS A 1 40 ? 6.628 -9.715 -3.425 1.00 0.00 40 LYS A O 3
ATOM 3807 N N . GLU A 1 41 ? 4.615 -9.197 -4.284 1.00 0.00 41 GLU A N 3
ATOM 3808 C CA . GLU A 1 41 ? 4.996 -7.831 -4.632 1.00 0.00 41 GLU A CA 3
ATOM 3809 C C . GLU A 1 41 ? 5.286 -6.997 -3.385 1.00 0.00 41 GLU A C 3
ATOM 3810 O O . GLU A 1 41 ? 5.904 -5.936 -3.472 1.00 0.00 41 GLU A O 3
ATOM 3822 N N . LEU A 1 42 ? 4.839 -7.476 -2.227 1.00 0.00 42 LEU A N 3
ATOM 3823 C CA . LEU A 1 42 ? 5.059 -6.761 -0.975 1.00 0.00 42 LEU A CA 3
ATOM 3824 C C . LEU A 1 42 ? 6.435 -7.077 -0.397 1.00 0.00 42 LEU A C 3
ATOM 3825 O O . LEU A 1 42 ? 7.274 -6.189 -0.255 1.00 0.00 42 LEU A O 3
ATOM 3841 N N . GLY A 1 43 ? 6.660 -8.345 -0.068 1.00 0.00 43 GLY A N 3
ATOM 3842 C CA . GLY A 1 43 ? 7.938 -8.754 0.491 1.00 0.00 43 GLY A CA 3
ATOM 3843 C C . GLY A 1 43 ? 9.116 -8.205 -0.290 1.00 0.00 43 GLY A C 3
ATOM 3844 O O . GLY A 1 43 ? 10.192 -7.989 0.265 1.00 0.00 43 GLY A O 3
ATOM 3848 N N . THR A 1 44 ? 8.911 -7.980 -1.582 1.00 0.00 44 THR A N 3
ATOM 3849 C CA . THR A 1 44 ? 9.960 -7.452 -2.446 1.00 0.00 44 THR A CA 3
ATOM 3850 C C . THR A 1 44 ? 10.448 -6.092 -1.947 1.00 0.00 44 THR A C 3
ATOM 3851 O O . THR A 1 44 ? 11.529 -5.981 -1.370 1.00 0.00 44 THR A O 3
ATOM 3862 N N . VAL A 1 45 ? 9.643 -5.064 -2.189 1.00 0.00 45 VAL A N 3
ATOM 3863 C CA . VAL A 1 45 ? 9.982 -3.706 -1.786 1.00 0.00 45 VAL A CA 3
ATOM 3864 C C . VAL A 1 45 ? 10.075 -3.568 -0.269 1.00 0.00 45 VAL A C 3
ATOM 3865 O O . VAL A 1 45 ? 10.757 -2.679 0.239 1.00 0.00 45 VAL A O 3
ATOM 3878 N N . MET A 1 46 ? 9.379 -4.437 0.453 1.00 0.00 46 MET A N 3
ATOM 3879 C CA . MET A 1 46 ? 9.386 -4.385 1.911 1.00 0.00 46 MET A CA 3
ATOM 3880 C C . MET A 1 46 ? 10.672 -4.978 2.484 1.00 0.00 46 MET A C 3
ATOM 3881 O O . MET A 1 46 ? 11.151 -4.541 3.529 1.00 0.00 46 MET A O 3
ATOM 3895 N N . ARG A 1 47 ? 11.225 -5.976 1.801 1.00 0.00 47 ARG A N 3
ATOM 3896 C CA . ARG A 1 47 ? 12.452 -6.622 2.259 1.00 0.00 47 ARG A CA 3
ATOM 3897 C C . ARG A 1 47 ? 13.689 -5.845 1.819 1.00 0.00 47 ARG A C 3
ATOM 3898 O O . ARG A 1 47 ? 14.711 -5.847 2.507 1.00 0.00 47 ARG A O 3
ATOM 3919 N N . MET A 1 48 ? 13.597 -5.183 0.669 1.00 0.00 48 MET A N 3
ATOM 3920 C CA . MET A 1 48 ? 14.718 -4.410 0.146 1.00 0.00 48 MET A CA 3
ATOM 3921 C C . MET A 1 48 ? 14.681 -2.964 0.640 1.00 0.00 48 MET A C 3
ATOM 3922 O O . MET A 1 48 ? 15.436 -2.119 0.159 1.00 0.00 48 MET A O 3
ATOM 3936 N N . LEU A 1 49 ? 13.803 -2.682 1.599 1.00 0.00 49 LEU A N 3
ATOM 3937 C CA . LEU A 1 49 ? 13.682 -1.336 2.147 1.00 0.00 49 LEU A CA 3
ATOM 3938 C C . LEU A 1 49 ? 13.986 -1.325 3.642 1.00 0.00 49 LEU A C 3
ATOM 3939 O O . LEU A 1 49 ? 14.611 -0.395 4.152 1.00 0.00 49 LEU A O 3
ATOM 3955 N N . GLY A 1 50 ? 13.539 -2.365 4.339 1.00 0.00 50 GLY A N 3
ATOM 3956 C CA . GLY A 1 50 ? 13.774 -2.454 5.769 1.00 0.00 50 GLY A CA 3
ATOM 3957 C C . GLY A 1 50 ? 12.748 -3.323 6.469 1.00 0.00 50 GLY A C 3
ATOM 3958 O O . GLY A 1 50 ? 13.056 -3.988 7.458 1.00 0.00 50 GLY A O 3
ATOM 3962 N N . GLN A 1 51 ? 11.523 -3.318 5.952 1.00 0.00 51 GLN A N 3
ATOM 3963 C CA . GLN A 1 51 ? 10.445 -4.111 6.531 1.00 0.00 51 GLN A CA 3
ATOM 3964 C C . GLN A 1 51 ? 10.707 -5.603 6.337 1.00 0.00 51 GLN A C 3
ATOM 3965 O O . GLN A 1 51 ? 11.486 -5.996 5.468 1.00 0.00 51 GLN A O 3
ATOM 3979 N N . ASN A 1 52 ? 10.060 -6.430 7.151 1.00 0.00 52 ASN A N 3
ATOM 3980 C CA . ASN A 1 52 ? 10.239 -7.875 7.061 1.00 0.00 52 ASN A CA 3
ATOM 3981 C C . ASN A 1 52 ? 8.935 -8.619 7.354 1.00 0.00 52 ASN A C 3
ATOM 3982 O O . ASN A 1 52 ? 8.905 -9.535 8.176 1.00 0.00 52 ASN A O 3
ATOM 3993 N N . PRO A 1 53 ? 7.838 -8.239 6.679 1.00 0.00 53 PRO A N 3
ATOM 3994 C CA . PRO A 1 53 ? 6.535 -8.880 6.870 1.00 0.00 53 PRO A CA 3
ATOM 3995 C C . PRO A 1 53 ? 6.493 -10.285 6.276 1.00 0.00 53 PRO A C 3
ATOM 3996 O O . PRO A 1 53 ? 6.473 -10.453 5.057 1.00 0.00 53 PRO A O 3
ATOM 4007 N N . THR A 1 54 ? 6.483 -11.291 7.146 1.00 0.00 54 THR A N 3
ATOM 4008 C CA . THR A 1 54 ? 6.445 -12.681 6.707 1.00 0.00 54 THR A CA 3
ATOM 4009 C C . THR A 1 54 ? 5.240 -12.940 5.807 1.00 0.00 54 THR A C 3
ATOM 4010 O O . THR A 1 54 ? 4.468 -12.027 5.511 1.00 0.00 54 THR A O 3
ATOM 4021 N N . LYS A 1 55 ? 5.086 -14.187 5.375 1.00 0.00 55 LYS A N 3
ATOM 4022 C CA . LYS A 1 55 ? 3.974 -14.565 4.509 1.00 0.00 55 LYS A CA 3
ATOM 4023 C C . LYS A 1 55 ? 2.638 -14.231 5.164 1.00 0.00 55 LYS A C 3
ATOM 4024 O O . LYS A 1 55 ? 1.786 -13.576 4.562 1.00 0.00 55 LYS A O 3
ATOM 4043 N N . CYS A 1 56 ? 2.463 -14.681 6.402 1.00 0.00 56 CYS A N 3
ATOM 4044 C CA . CYS A 1 56 ? 1.231 -14.426 7.140 1.00 0.00 56 CYS A CA 3
ATOM 4045 C C . CYS A 1 56 ? 1.050 -12.932 7.391 1.00 0.00 56 CYS A C 3
ATOM 4046 O O . CYS A 1 56 ? -0.074 -12.435 7.460 1.00 0.00 56 CYS A O 3
ATOM 4054 N N . GLU A 1 57 ? 2.166 -12.221 7.524 1.00 0.00 57 GLU A N 3
ATOM 4055 C CA . GLU A 1 57 ? 2.134 -10.784 7.766 1.00 0.00 57 GLU A CA 3
ATOM 4056 C C . GLU A 1 57 ? 1.404 -10.060 6.639 1.00 0.00 57 GLU A C 3
ATOM 4057 O O . GLU A 1 57 ? 0.403 -9.381 6.870 1.00 0.00 57 GLU A O 3
ATOM 4069 N N . LEU A 1 58 ? 1.911 -10.212 5.421 1.00 0.00 58 LEU A N 3
ATOM 4070 C CA . LEU A 1 58 ? 1.306 -9.573 4.257 1.00 0.00 58 LEU A CA 3
ATOM 4071 C C . LEU A 1 58 ? -0.033 -10.221 3.920 1.00 0.00 58 LEU A C 3
ATOM 4072 O O . LEU A 1 58 ? -0.972 -9.545 3.501 1.00 0.00 58 LEU A O 3
ATOM 4088 N N . ASP A 1 59 ? -0.113 -11.534 4.111 1.00 0.00 59 ASP A N 3
ATOM 4089 C CA . ASP A 1 59 ? -1.341 -12.273 3.833 1.00 0.00 59 ASP A CA 3
ATOM 4090 C C . ASP A 1 59 ? -2.461 -11.832 4.762 1.00 0.00 59 ASP A C 3
ATOM 4091 O O . ASP A 1 59 ? -3.640 -11.951 4.427 1.00 0.00 59 ASP A O 3
ATOM 4100 N N . ALA A 1 60 ? -2.093 -11.319 5.929 1.00 0.00 60 ALA A N 3
ATOM 4101 C CA . ALA A 1 60 ? -3.077 -10.859 6.893 1.00 0.00 60 ALA A CA 3
ATOM 4102 C C . ALA A 1 60 ? -3.658 -9.516 6.469 1.00 0.00 60 ALA A C 3
ATOM 4103 O O . ALA A 1 60 ? -4.826 -9.222 6.729 1.00 0.00 60 ALA A O 3
ATOM 4110 N N . ILE A 1 61 ? -2.838 -8.708 5.806 1.00 0.00 61 ILE A N 3
ATOM 4111 C CA . ILE A 1 61 ? -3.269 -7.402 5.334 1.00 0.00 61 ILE A CA 3
ATOM 4112 C C . ILE A 1 61 ? -4.061 -7.542 4.037 1.00 0.00 61 ILE A C 3
ATOM 4113 O O . ILE A 1 61 ? -5.234 -7.176 3.976 1.00 0.00 61 ILE A O 3
ATOM 4129 N N . ILE A 1 62 ? -3.413 -8.085 3.005 1.00 0.00 62 ILE A N 3
ATOM 4130 C CA . ILE A 1 62 ? -4.055 -8.286 1.707 1.00 0.00 62 ILE A CA 3
ATOM 4131 C C . ILE A 1 62 ? -5.469 -8.838 1.871 1.00 0.00 62 ILE A C 3
ATOM 4132 O O . ILE A 1 62 ? -6.404 -8.384 1.211 1.00 0.00 62 ILE A O 3
ATOM 4148 N N . CYS A 1 63 ? -5.618 -9.812 2.762 1.00 0.00 63 CYS A N 3
ATOM 4149 C CA . CYS A 1 63 ? -6.920 -10.417 3.020 1.00 0.00 63 CYS A CA 3
ATOM 4150 C C . CYS A 1 63 ? -7.907 -9.360 3.498 1.00 0.00 63 CYS A C 3
ATOM 4151 O O . CYS A 1 63 ? -9.066 -9.343 3.083 1.00 0.00 63 CYS A O 3
ATOM 4159 N N . GLU A 1 64 ? -7.435 -8.470 4.367 1.00 0.00 64 GLU A N 3
ATOM 4160 C CA . GLU A 1 64 ? -8.269 -7.398 4.892 1.00 0.00 64 GLU A CA 3
ATOM 4161 C C . GLU A 1 64 ? -8.459 -6.315 3.835 1.00 0.00 64 GLU A C 3
ATOM 4162 O O . GLU A 1 64 ? -9.531 -5.720 3.724 1.00 0.00 64 GLU A O 3
ATOM 4174 N N . VAL A 1 65 ? -7.409 -6.076 3.054 1.00 0.00 65 VAL A N 3
ATOM 4175 C CA . VAL A 1 65 ? -7.455 -5.077 1.995 1.00 0.00 65 VAL A CA 3
ATOM 4176 C C . VAL A 1 65 ? -8.456 -5.486 0.920 1.00 0.00 65 VAL A C 3
ATOM 4177 O O . VAL A 1 65 ? -9.383 -4.740 0.599 1.00 0.00 65 VAL A O 3
ATOM 4190 N N . ASP A 1 66 ? -8.256 -6.677 0.366 1.00 0.00 66 ASP A N 3
ATOM 4191 C CA . ASP A 1 66 ? -9.131 -7.197 -0.676 1.00 0.00 66 ASP A CA 3
ATOM 4192 C C . ASP A 1 66 ? -10.512 -7.526 -0.120 1.00 0.00 66 ASP A C 3
ATOM 4193 O O . ASP A 1 66 ? -10.724 -8.596 0.450 1.00 0.00 66 ASP A O 3
ATOM 4202 N N . GLU A 1 67 ? -11.450 -6.600 -0.293 1.00 0.00 67 GLU A N 3
ATOM 4203 C CA . GLU A 1 67 ? -12.812 -6.794 0.189 1.00 0.00 67 GLU A CA 3
ATOM 4204 C C . GLU A 1 67 ? -13.568 -7.773 -0.703 1.00 0.00 67 GLU A C 3
ATOM 4205 O O . GLU A 1 67 ? -14.477 -8.469 -0.248 1.00 0.00 67 GLU A O 3
ATOM 4217 N N . ASP A 1 68 ? -13.186 -7.824 -1.976 1.00 0.00 68 ASP A N 3
ATOM 4218 C CA . ASP A 1 68 ? -13.827 -8.719 -2.932 1.00 0.00 68 ASP A CA 3
ATOM 4219 C C . ASP A 1 68 ? -13.265 -10.133 -2.817 1.00 0.00 68 ASP A C 3
ATOM 4220 O O . ASP A 1 68 ? -13.963 -11.112 -3.080 1.00 0.00 68 ASP A O 3
ATOM 4229 N N . GLY A 1 69 ? -11.999 -10.232 -2.426 1.00 0.00 69 GLY A N 3
ATOM 4230 C CA . GLY A 1 69 ? -11.365 -11.531 -2.286 1.00 0.00 69 GLY A CA 3
ATOM 4231 C C . GLY A 1 69 ? -10.559 -11.915 -3.510 1.00 0.00 69 GLY A C 3
ATOM 4232 O O . GLY A 1 69 ? -10.726 -13.007 -4.054 1.00 0.00 69 GLY A O 3
ATOM 4236 N N . SER A 1 70 ? -9.686 -11.013 -3.948 1.00 0.00 70 SER A N 3
ATOM 4237 C CA . SER A 1 70 ? -8.852 -11.259 -5.119 1.00 0.00 70 SER A CA 3
ATOM 4238 C C . SER A 1 70 ? -7.387 -11.428 -4.727 1.00 0.00 70 SER A C 3
ATOM 4239 O O . SER A 1 70 ? -6.614 -12.065 -5.443 1.00 0.00 70 SER A O 3
ATOM 4247 N N . GLY A 1 71 ? -7.009 -10.848 -3.592 1.00 0.00 71 GLY A N 3
ATOM 4248 C CA . GLY A 1 71 ? -5.634 -10.942 -3.135 1.00 0.00 71 GLY A CA 3
ATOM 4249 C C . GLY A 1 71 ? -4.718 -9.955 -3.837 1.00 0.00 71 GLY A C 3
ATOM 4250 O O . GLY A 1 71 ? -3.518 -9.915 -3.565 1.00 0.00 71 GLY A O 3
ATOM 4254 N N . THR A 1 72 ? -5.283 -9.158 -4.743 1.00 0.00 72 THR A N 3
ATOM 4255 C CA . THR A 1 72 ? -4.505 -8.171 -5.482 1.00 0.00 72 THR A CA 3
ATOM 4256 C C . THR A 1 72 ? -4.893 -6.754 -5.071 1.00 0.00 72 THR A C 3
ATOM 4257 O O . THR A 1 72 ? -6.060 -6.477 -4.787 1.00 0.00 72 THR A O 3
ATOM 4268 N N . ILE A 1 73 ? -3.908 -5.862 -5.038 1.00 0.00 73 ILE A N 3
ATOM 4269 C CA . ILE A 1 73 ? -4.146 -4.476 -4.660 1.00 0.00 73 ILE A CA 3
ATOM 4270 C C . ILE A 1 73 ? -4.175 -3.564 -5.884 1.00 0.00 73 ILE A C 3
ATOM 4271 O O . ILE A 1 73 ? -3.188 -3.454 -6.613 1.00 0.00 73 ILE A O 3
ATOM 4287 N N . ASP A 1 74 ? -5.312 -2.912 -6.104 1.00 0.00 74 ASP A N 3
ATOM 4288 C CA . ASP A 1 74 ? -5.474 -2.010 -7.241 1.00 0.00 74 ASP A CA 3
ATOM 4289 C C . ASP A 1 74 ? -4.664 -0.730 -7.042 1.00 0.00 74 ASP A C 3
ATOM 4290 O O . ASP A 1 74 ? -3.835 -0.643 -6.137 1.00 0.00 74 ASP A O 3
ATOM 4299 N N . PHE A 1 75 ? -4.911 0.259 -7.897 1.00 0.00 75 PHE A N 3
ATOM 4300 C CA . PHE A 1 75 ? -4.203 1.534 -7.816 1.00 0.00 75 PHE A CA 3
ATOM 4301 C C . PHE A 1 75 ? -4.465 2.220 -6.479 1.00 0.00 75 PHE A C 3
ATOM 4302 O O . PHE A 1 75 ? -3.595 2.253 -5.609 1.00 0.00 75 PHE A O 3
ATOM 4319 N N . GLU A 1 76 ? -5.670 2.762 -6.316 1.00 0.00 76 GLU A N 3
ATOM 4320 C CA . GLU A 1 76 ? -6.036 3.439 -5.078 1.00 0.00 76 GLU A CA 3
ATOM 4321 C C . GLU A 1 76 ? -6.064 2.454 -3.917 1.00 0.00 76 GLU A C 3
ATOM 4322 O O . GLU A 1 76 ? -5.841 2.828 -2.765 1.00 0.00 76 GLU A O 3
ATOM 4334 N N . GLU A 1 77 ? -6.341 1.190 -4.227 1.00 0.00 77 GLU A N 3
ATOM 4335 C CA . GLU A 1 77 ? -6.400 0.147 -3.212 1.00 0.00 77 GLU A CA 3
ATOM 4336 C C . GLU A 1 77 ? -5.134 0.139 -2.358 1.00 0.00 77 GLU A C 3
ATOM 4337 O O . GLU A 1 77 ? -5.168 -0.268 -1.200 1.00 0.00 77 GLU A O 3
ATOM 4349 N N . PHE A 1 78 ? -4.024 0.594 -2.937 1.00 0.00 78 PHE A N 3
ATOM 4350 C CA . PHE A 1 78 ? -2.753 0.640 -2.220 1.00 0.00 78 PHE A CA 3
ATOM 4351 C C . PHE A 1 78 ? -2.818 1.613 -1.045 1.00 0.00 78 PHE A C 3
ATOM 4352 O O . PHE A 1 78 ? -1.978 1.569 -0.148 1.00 0.00 78 PHE A O 3
ATOM 4369 N N . LEU A 1 79 ? -3.825 2.478 -1.043 1.00 0.00 79 LEU A N 3
ATOM 4370 C CA . LEU A 1 79 ? -3.997 3.435 0.040 1.00 0.00 79 LEU A CA 3
ATOM 4371 C C . LEU A 1 79 ? -4.979 2.892 1.071 1.00 0.00 79 LEU A C 3
ATOM 4372 O O . LEU A 1 79 ? -4.698 2.888 2.269 1.00 0.00 79 LEU A O 3
ATOM 4388 N N . VAL A 1 80 ? -6.129 2.422 0.592 1.00 0.00 80 VAL A N 3
ATOM 4389 C CA . VAL A 1 80 ? -7.155 1.868 1.466 1.00 0.00 80 VAL A CA 3
ATOM 4390 C C . VAL A 1 80 ? -6.618 0.670 2.241 1.00 0.00 80 VAL A C 3
ATOM 4391 O O . VAL A 1 80 ? -7.040 0.406 3.366 1.00 0.00 80 VAL A O 3
ATOM 4404 N N . MET A 1 81 ? -5.680 -0.048 1.630 1.00 0.00 81 MET A N 3
ATOM 4405 C CA . MET A 1 81 ? -5.080 -1.216 2.263 1.00 0.00 81 MET A CA 3
ATOM 4406 C C . MET A 1 81 ? -4.554 -0.861 3.646 1.00 0.00 81 MET A C 3
ATOM 4407 O O . MET A 1 81 ? -4.718 -1.617 4.604 1.00 0.00 81 MET A O 3
ATOM 4421 N N . MET A 1 82 ? -3.921 0.300 3.733 1.00 0.00 82 MET A N 3
ATOM 4422 C CA . MET A 1 82 ? -3.363 0.777 4.986 1.00 0.00 82 MET A CA 3
ATOM 4423 C C . MET A 1 82 ? -4.410 1.536 5.795 1.00 0.00 82 MET A C 3
ATOM 4424 O O . MET A 1 82 ? -4.331 1.602 7.021 1.00 0.00 82 MET A O 3
ATOM 4438 N N . VAL A 1 83 ? -5.400 2.096 5.103 1.00 0.00 83 VAL A N 3
ATOM 4439 C CA . VAL A 1 83 ? -6.469 2.831 5.766 1.00 0.00 83 VAL A CA 3
ATOM 4440 C C . VAL A 1 83 ? -7.234 1.908 6.710 1.00 0.00 83 VAL A C 3
ATOM 4441 O O . VAL A 1 83 ? -7.692 2.325 7.774 1.00 0.00 83 VAL A O 3
ATOM 4454 N N . ARG A 1 84 ? -7.360 0.645 6.311 1.00 0.00 84 ARG A N 3
ATOM 4455 C CA . ARG A 1 84 ? -8.060 -0.349 7.117 1.00 0.00 84 ARG A CA 3
ATOM 4456 C C . ARG A 1 84 ? -7.231 -0.751 8.336 1.00 0.00 84 ARG A C 3
ATOM 4457 O O . ARG A 1 84 ? -7.746 -1.362 9.272 1.00 0.00 84 ARG A O 3
ATOM 4478 N N . GLN A 1 85 ? -5.947 -0.401 8.323 1.00 0.00 85 GLN A N 3
ATOM 4479 C CA . GLN A 1 85 ? -5.054 -0.723 9.431 1.00 0.00 85 GLN A CA 3
ATOM 4480 C C . GLN A 1 85 ? -4.756 0.523 10.259 1.00 0.00 85 GLN A C 3
ATOM 4481 O O . GLN A 1 85 ? -4.382 0.430 11.428 1.00 0.00 85 GLN A O 3
ATOM 4495 N N . MET A 1 86 ? -4.923 1.689 9.642 1.00 0.00 86 MET A N 3
ATOM 4496 C CA . MET A 1 86 ? -4.670 2.956 10.313 1.00 0.00 86 MET A CA 3
ATOM 4497 C C . MET A 1 86 ? -5.828 3.327 11.234 1.00 0.00 86 MET A C 3
ATOM 4498 O O . MET A 1 86 ? -5.619 3.705 12.387 1.00 0.00 86 MET A O 3
ATOM 4512 N N . LYS A 1 87 ? -7.047 3.214 10.719 1.00 0.00 87 LYS A N 3
ATOM 4513 C CA . LYS A 1 87 ? -8.238 3.537 11.497 1.00 0.00 87 LYS A CA 3
ATOM 4514 C C . LYS A 1 87 ? -8.494 2.478 12.564 1.00 0.00 87 LYS A C 3
ATOM 4515 O O . LYS A 1 87 ? -8.426 2.759 13.760 1.00 0.00 87 LYS A O 3
ATOM 4534 N N . GLU A 1 88 ? -8.789 1.260 12.123 1.00 0.00 88 GLU A N 3
ATOM 4535 C CA . GLU A 1 88 ? -9.055 0.158 13.042 1.00 0.00 88 GLU A CA 3
ATOM 4536 C C . GLU A 1 88 ? -7.754 -0.405 13.607 1.00 0.00 88 GLU A C 3
ATOM 4537 O O . GLU A 1 88 ? -7.131 -1.280 13.006 1.00 0.00 88 GLU A O 3
ATOM 4549 N N . ASP A 1 89 ? -7.350 0.105 14.766 1.00 0.00 89 ASP A N 3
ATOM 4550 C CA . ASP A 1 89 ? -6.123 -0.347 15.413 1.00 0.00 89 ASP A CA 3
ATOM 4551 C C . ASP A 1 89 ? -6.435 -1.280 16.579 1.00 0.00 89 ASP A C 3
ATOM 4552 O O . ASP A 1 89 ? -7.508 -1.204 17.178 1.00 0.00 89 ASP A O 3
ATOM 4561 N N . ALA A 1 90 ? -5.491 -2.160 16.895 1.00 0.00 90 ALA A N 3
ATOM 4562 C CA . ALA A 1 90 ? -5.665 -3.107 17.988 1.00 0.00 90 ALA A CA 3
ATOM 4563 C C . ALA A 1 90 ? -4.369 -3.284 18.773 1.00 0.00 90 ALA A C 3
ATOM 4564 O O . ALA A 1 90 ? -4.436 -3.769 19.922 1.00 0.00 90 ALA A O 3
ATOM 4572 N N . ARG B 2 1 ? 2.091 -2.534 9.702 1.00 0.00 115 ARG B N 3
ATOM 4573 C CA . ARG B 2 1 ? 0.754 -2.002 9.334 1.00 0.00 115 ARG B CA 3
ATOM 4574 C C . ARG B 2 1 ? 0.536 -0.609 9.918 1.00 0.00 115 ARG B C 3
ATOM 4575 O O . ARG B 2 1 ? 1.277 -0.173 10.800 1.00 0.00 115 ARG B O 3
ATOM 4598 N N . MET B 2 2 ? -0.485 0.083 9.420 1.00 0.00 116 MET B N 3
ATOM 4599 C CA . MET B 2 2 ? -0.806 1.428 9.887 1.00 0.00 116 MET B CA 3
ATOM 4600 C C . MET B 2 2 ? 0.325 2.404 9.571 1.00 0.00 116 MET B C 3
ATOM 4601 O O . MET B 2 2 ? 0.229 3.196 8.635 1.00 0.00 116 MET B O 3
ATOM 4615 N N . SER B 2 3 ? 1.394 2.342 10.359 1.00 0.00 117 SER B N 3
ATOM 4616 C CA . SER B 2 3 ? 2.540 3.223 10.162 1.00 0.00 117 SER B CA 3
ATOM 4617 C C . SER B 2 3 ? 3.498 2.654 9.122 1.00 0.00 117 SER B C 3
ATOM 4618 O O . SER B 2 3 ? 4.692 2.496 9.382 1.00 0.00 117 SER B O 3
ATOM 4626 N N . ALA B 2 4 ? 2.969 2.360 7.940 1.00 0.00 118 ALA B N 3
ATOM 4627 C CA . ALA B 2 4 ? 3.780 1.824 6.856 1.00 0.00 118 ALA B CA 3
ATOM 4628 C C . ALA B 2 4 ? 4.419 2.951 6.047 1.00 0.00 118 ALA B C 3
ATOM 4629 O O . ALA B 2 4 ? 5.066 2.706 5.029 1.00 0.00 118 ALA B O 3
ATOM 4636 N N . ASP B 2 5 ? 4.236 4.189 6.508 1.00 0.00 119 ASP B N 3
ATOM 4637 C CA . ASP B 2 5 ? 4.797 5.352 5.831 1.00 0.00 119 ASP B CA 3
ATOM 4638 C C . ASP B 2 5 ? 6.288 5.165 5.576 1.00 0.00 119 ASP B C 3
ATOM 4639 O O . ASP B 2 5 ? 6.843 5.736 4.638 1.00 0.00 119 ASP B O 3
ATOM 4648 N N . ALA B 2 6 ? 6.932 4.357 6.416 1.00 0.00 120 ALA B N 3
ATOM 4649 C CA . ALA B 2 6 ? 8.360 4.093 6.275 1.00 0.00 120 ALA B CA 3
ATOM 4650 C C . ALA B 2 6 ? 8.687 3.612 4.867 1.00 0.00 120 ALA B C 3
ATOM 4651 O O . ALA B 2 6 ? 9.338 4.319 4.097 1.00 0.00 120 ALA B O 3
ATOM 4658 N N . MET B 2 7 ? 8.220 2.414 4.527 1.00 0.00 121 MET B N 3
ATOM 4659 C CA . MET B 2 7 ? 8.457 1.857 3.199 1.00 0.00 121 MET B CA 3
ATOM 4660 C C . MET B 2 7 ? 7.985 2.836 2.133 1.00 0.00 121 MET B C 3
ATOM 4661 O O . MET B 2 7 ? 8.572 2.935 1.056 1.00 0.00 121 MET B O 3
ATOM 4675 N N . LEU B 2 8 ? 6.921 3.565 2.451 1.00 0.00 122 LEU B N 3
ATOM 4676 C CA . LEU B 2 8 ? 6.367 4.546 1.532 1.00 0.00 122 LEU B CA 3
ATOM 4677 C C . LEU B 2 8 ? 7.359 5.683 1.309 1.00 0.00 122 LEU B C 3
ATOM 4678 O O . LEU B 2 8 ? 7.512 6.178 0.194 1.00 0.00 122 LEU B O 3
ATOM 4694 N N . ARG B 2 9 ? 8.038 6.087 2.380 1.00 0.00 123 ARG B N 3
ATOM 4695 C CA . ARG B 2 9 ? 9.026 7.158 2.300 1.00 0.00 123 ARG B CA 3
ATOM 4696 C C . ARG B 2 9 ? 10.417 6.602 1.994 1.00 0.00 123 ARG B C 3
ATOM 4697 O O . ARG B 2 9 ? 11.418 7.309 2.121 1.00 0.00 123 ARG B O 3
ATOM 4718 N N . ALA B 2 10 ? 10.475 5.333 1.596 1.00 0.00 124 ALA B N 3
ATOM 4719 C CA . ALA B 2 10 ? 11.742 4.686 1.279 1.00 0.00 124 ALA B CA 3
ATOM 4720 C C . ALA B 2 10 ? 12.232 5.071 -0.112 1.00 0.00 124 ALA B C 3
ATOM 4721 O O . ALA B 2 10 ? 13.232 5.774 -0.257 1.00 0.00 124 ALA B O 3
ATOM 4728 N N . LEU B 2 11 ? 11.526 4.596 -1.130 1.00 0.00 125 LEU B N 3
ATOM 4729 C CA . LEU B 2 11 ? 11.888 4.877 -2.513 1.00 0.00 125 LEU B CA 3
ATOM 4730 C C . LEU B 2 11 ? 11.399 6.258 -2.947 1.00 0.00 125 LEU B C 3
ATOM 4731 O O . LEU B 2 11 ? 11.913 6.833 -3.905 1.00 0.00 125 LEU B O 3
ATOM 4747 N N . LEU B 2 12 ? 10.406 6.784 -2.237 1.00 0.00 126 LEU B N 3
ATOM 4748 C CA . LEU B 2 12 ? 9.854 8.098 -2.552 1.00 0.00 126 LEU B CA 3
ATOM 4749 C C . LEU B 2 12 ? 9.295 8.128 -3.971 1.00 0.00 126 LEU B C 3
ATOM 4750 O O . LEU B 2 12 ? 9.652 7.299 -4.808 1.00 0.00 126 LEU B O 3
ATOM 4766 N N . GLY B 2 13 ? 8.415 9.089 -4.235 1.00 0.00 127 GLY B N 3
ATOM 4767 C CA . GLY B 2 13 ? 7.821 9.209 -5.554 1.00 0.00 127 GLY B CA 3
ATOM 4768 C C . GLY B 2 13 ? 8.018 10.586 -6.157 1.00 0.00 127 GLY B C 3
ATOM 4769 O O . GLY B 2 13 ? 8.195 11.568 -5.435 1.00 0.00 127 GLY B O 3
ATOM 4773 N N . SER B 2 14 ? 7.987 10.659 -7.483 1.00 0.00 128 SER B N 3
ATOM 4774 C CA . SER B 2 14 ? 8.163 11.926 -8.184 1.00 0.00 128 SER B CA 3
ATOM 4775 C C . SER B 2 14 ? 6.829 12.451 -8.701 1.00 0.00 128 SER B C 3
ATOM 4776 O O . SER B 2 14 ? 5.791 11.807 -8.540 1.00 0.00 128 SER B O 3
ATOM 4784 N N . LYS B 2 15 ? 6.861 13.626 -9.323 1.00 0.00 129 LYS B N 3
ATOM 4785 C CA . LYS B 2 15 ? 5.653 14.238 -9.864 1.00 0.00 129 LYS B CA 3
ATOM 4786 C C . LYS B 2 15 ? 5.207 13.527 -11.138 1.00 0.00 129 LYS B C 3
ATOM 4787 O O . LYS B 2 15 ? 4.133 12.927 -11.181 1.00 0.00 129 LYS B O 3
ATOM 4806 N N . HIS B 2 16 ? 6.038 13.599 -12.173 1.00 0.00 130 HIS B N 3
ATOM 4807 C CA . HIS B 2 16 ? 5.729 12.963 -13.447 1.00 0.00 130 HIS B CA 3
ATOM 4808 C C . HIS B 2 16 ? 6.711 11.834 -13.745 1.00 0.00 130 HIS B C 3
ATOM 4809 O O . HIS B 2 16 ? 7.910 11.961 -13.501 1.00 0.00 130 HIS B O 3
ATOM 4824 N N . LYS B 2 17 ? 6.192 10.729 -14.272 1.00 0.00 131 LYS B N 3
ATOM 4825 C CA . LYS B 2 17 ? 7.023 9.577 -14.603 1.00 0.00 131 LYS B CA 3
ATOM 4826 C C . LYS B 2 17 ? 7.442 9.613 -16.068 1.00 0.00 131 LYS B C 3
ATOM 4827 O O . LYS B 2 17 ? 8.596 10.004 -16.344 1.00 0.00 131 LYS B O 3
ATOM 4849 N N . ALA A 1 1 ? -26.001 1.297 -7.852 1.00 0.00 1 ALA A N 4
ATOM 4850 C CA . ALA A 1 1 ? -24.947 0.264 -8.015 1.00 0.00 1 ALA A CA 4
ATOM 4851 C C . ALA A 1 1 ? -23.639 0.710 -7.372 1.00 0.00 1 ALA A C 4
ATOM 4852 O O . ALA A 1 1 ? -23.285 1.888 -7.415 1.00 0.00 1 ALA A O 4
ATOM 4861 N N . SER A 1 2 ? -22.923 -0.239 -6.775 1.00 0.00 2 SER A N 4
ATOM 4862 C CA . SER A 1 2 ? -21.653 0.058 -6.124 1.00 0.00 2 SER A CA 4
ATOM 4863 C C . SER A 1 2 ? -20.935 -1.226 -5.724 1.00 0.00 2 SER A C 4
ATOM 4864 O O . SER A 1 2 ? -21.567 -2.256 -5.487 1.00 0.00 2 SER A O 4
ATOM 4872 N N . MET A 1 3 ? -19.610 -1.159 -5.651 1.00 0.00 3 MET A N 4
ATOM 4873 C CA . MET A 1 3 ? -18.805 -2.317 -5.279 1.00 0.00 3 MET A CA 4
ATOM 4874 C C . MET A 1 3 ? -17.887 -1.987 -4.107 1.00 0.00 3 MET A C 4
ATOM 4875 O O . MET A 1 3 ? -17.849 -2.711 -3.112 1.00 0.00 3 MET A O 4
ATOM 4889 N N . THR A 1 4 ? -17.148 -0.888 -4.232 1.00 0.00 4 THR A N 4
ATOM 4890 C CA . THR A 1 4 ? -16.230 -0.462 -3.183 1.00 0.00 4 THR A CA 4
ATOM 4891 C C . THR A 1 4 ? -15.562 0.860 -3.551 1.00 0.00 4 THR A C 4
ATOM 4892 O O . THR A 1 4 ? -14.730 0.916 -4.456 1.00 0.00 4 THR A O 4
ATOM 4903 N N . ASP A 1 5 ? -15.935 1.923 -2.844 1.00 0.00 5 ASP A N 4
ATOM 4904 C CA . ASP A 1 5 ? -15.370 3.244 -3.098 1.00 0.00 5 ASP A CA 4
ATOM 4905 C C . ASP A 1 5 ? -14.390 3.656 -2.001 1.00 0.00 5 ASP A C 4
ATOM 4906 O O . ASP A 1 5 ? -13.843 4.759 -2.034 1.00 0.00 5 ASP A O 4
ATOM 4915 N N . GLN A 1 6 ? -14.166 2.770 -1.032 1.00 0.00 6 GLN A N 4
ATOM 4916 C CA . GLN A 1 6 ? -13.246 3.057 0.064 1.00 0.00 6 GLN A CA 4
ATOM 4917 C C . GLN A 1 6 ? -11.886 3.500 -0.470 1.00 0.00 6 GLN A C 4
ATOM 4918 O O . GLN A 1 6 ? -11.150 4.224 0.201 1.00 0.00 6 GLN A O 4
ATOM 4932 N N . GLN A 1 7 ? -11.564 3.066 -1.685 1.00 0.00 7 GLN A N 4
ATOM 4933 C CA . GLN A 1 7 ? -10.294 3.425 -2.315 1.00 0.00 7 GLN A CA 4
ATOM 4934 C C . GLN A 1 7 ? -10.206 4.925 -2.536 1.00 0.00 7 GLN A C 4
ATOM 4935 O O . GLN A 1 7 ? -9.125 5.511 -2.487 1.00 0.00 7 GLN A O 4
ATOM 4949 N N . ALA A 1 8 ? -11.350 5.536 -2.796 1.00 0.00 8 ALA A N 4
ATOM 4950 C CA . ALA A 1 8 ? -11.405 6.964 -3.043 1.00 0.00 8 ALA A CA 4
ATOM 4951 C C . ALA A 1 8 ? -11.200 7.748 -1.753 1.00 0.00 8 ALA A C 4
ATOM 4952 O O . ALA A 1 8 ? -10.345 8.630 -1.680 1.00 0.00 8 ALA A O 4
ATOM 4959 N N . GLU A 1 9 ? -11.983 7.411 -0.731 1.00 0.00 9 GLU A N 4
ATOM 4960 C CA . GLU A 1 9 ? -11.875 8.079 0.562 1.00 0.00 9 GLU A CA 4
ATOM 4961 C C . GLU A 1 9 ? -10.452 7.955 1.091 1.00 0.00 9 GLU A C 4
ATOM 4962 O O . GLU A 1 9 ? -9.927 8.873 1.720 1.00 0.00 9 GLU A O 4
ATOM 4974 N N . ALA A 1 10 ? -9.835 6.812 0.813 1.00 0.00 10 ALA A N 4
ATOM 4975 C CA . ALA A 1 10 ? -8.467 6.542 1.233 1.00 0.00 10 ALA A CA 4
ATOM 4976 C C . ALA A 1 10 ? -7.548 7.717 0.923 1.00 0.00 10 ALA A C 4
ATOM 4977 O O . ALA A 1 10 ? -6.922 8.284 1.819 1.00 0.00 10 ALA A O 4
ATOM 4984 N N . ARG A 1 11 ? -7.474 8.081 -0.354 1.00 0.00 11 ARG A N 4
ATOM 4985 C CA . ARG A 1 11 ? -6.633 9.192 -0.789 1.00 0.00 11 ARG A CA 4
ATOM 4986 C C . ARG A 1 11 ? -6.931 10.451 0.020 1.00 0.00 11 ARG A C 4
ATOM 4987 O O . ARG A 1 11 ? -6.068 11.312 0.187 1.00 0.00 11 ARG A O 4
ATOM 5008 N N . ALA A 1 12 ? -8.158 10.547 0.522 1.00 0.00 12 ALA A N 4
ATOM 5009 C CA . ALA A 1 12 ? -8.570 11.697 1.317 1.00 0.00 12 ALA A CA 4
ATOM 5010 C C . ALA A 1 12 ? -8.382 11.434 2.810 1.00 0.00 12 ALA A C 4
ATOM 5011 O O . ALA A 1 12 ? -8.329 12.369 3.609 1.00 0.00 12 ALA A O 4
ATOM 5018 N N . PHE A 1 13 ? -8.283 10.160 3.181 1.00 0.00 13 PHE A N 4
ATOM 5019 C CA . PHE A 1 13 ? -8.104 9.786 4.579 1.00 0.00 13 PHE A CA 4
ATOM 5020 C C . PHE A 1 13 ? -6.690 10.110 5.055 1.00 0.00 13 PHE A C 4
ATOM 5021 O O . PHE A 1 13 ? -6.460 10.319 6.247 1.00 0.00 13 PHE A O 4
ATOM 5038 N N . LEU A 1 14 ? -5.746 10.149 4.120 1.00 0.00 14 LEU A N 4
ATOM 5039 C CA . LEU A 1 14 ? -4.357 10.446 4.449 1.00 0.00 14 LEU A CA 4
ATOM 5040 C C . LEU A 1 14 ? -3.936 11.794 3.875 1.00 0.00 14 LEU A C 4
ATOM 5041 O O . LEU A 1 14 ? -4.618 12.359 3.021 1.00 0.00 14 LEU A O 4
ATOM 5057 N N . SER A 1 15 ? -2.805 12.304 4.351 1.00 0.00 15 SER A N 4
ATOM 5058 C CA . SER A 1 15 ? -2.285 13.585 3.887 1.00 0.00 15 SER A CA 4
ATOM 5059 C C . SER A 1 15 ? -1.505 13.411 2.590 1.00 0.00 15 SER A C 4
ATOM 5060 O O . SER A 1 15 ? -1.062 12.309 2.266 1.00 0.00 15 SER A O 4
ATOM 5068 N N . GLU A 1 16 ? -1.324 14.507 1.856 1.00 0.00 16 GLU A N 4
ATOM 5069 C CA . GLU A 1 16 ? -0.577 14.464 0.603 1.00 0.00 16 GLU A CA 4
ATOM 5070 C C . GLU A 1 16 ? 0.760 13.759 0.811 1.00 0.00 16 GLU A C 4
ATOM 5071 O O . GLU A 1 16 ? 1.308 13.151 -0.109 1.00 0.00 16 GLU A O 4
ATOM 5083 N N . GLU A 1 17 ? 1.268 13.842 2.036 1.00 0.00 17 GLU A N 4
ATOM 5084 C CA . GLU A 1 17 ? 2.530 13.211 2.393 1.00 0.00 17 GLU A CA 4
ATOM 5085 C C . GLU A 1 17 ? 2.448 11.699 2.205 1.00 0.00 17 GLU A C 4
ATOM 5086 O O . GLU A 1 17 ? 3.262 11.104 1.500 1.00 0.00 17 GLU A O 4
ATOM 5098 N N . MET A 1 18 ? 1.456 11.086 2.844 1.00 0.00 18 MET A N 4
ATOM 5099 C CA . MET A 1 18 ? 1.259 9.644 2.753 1.00 0.00 18 MET A CA 4
ATOM 5100 C C . MET A 1 18 ? 0.994 9.212 1.311 1.00 0.00 18 MET A C 4
ATOM 5101 O O . MET A 1 18 ? 1.149 8.039 0.972 1.00 0.00 18 MET A O 4
ATOM 5115 N N . ILE A 1 19 ? 0.598 10.161 0.467 1.00 0.00 19 ILE A N 4
ATOM 5116 C CA . ILE A 1 19 ? 0.319 9.869 -0.935 1.00 0.00 19 ILE A CA 4
ATOM 5117 C C . ILE A 1 19 ? 1.607 9.857 -1.751 1.00 0.00 19 ILE A C 4
ATOM 5118 O O . ILE A 1 19 ? 1.999 8.826 -2.300 1.00 0.00 19 ILE A O 4
ATOM 5134 N N . ALA A 1 20 ? 2.262 11.011 -1.825 1.00 0.00 20 ALA A N 4
ATOM 5135 C CA . ALA A 1 20 ? 3.508 11.141 -2.570 1.00 0.00 20 ALA A CA 4
ATOM 5136 C C . ALA A 1 20 ? 4.486 10.026 -2.206 1.00 0.00 20 ALA A C 4
ATOM 5137 O O . ALA A 1 20 ? 5.341 9.649 -3.007 1.00 0.00 20 ALA A O 4
ATOM 5144 N N . GLU A 1 21 ? 4.343 9.498 -0.995 1.00 0.00 21 GLU A N 4
ATOM 5145 C CA . GLU A 1 21 ? 5.195 8.419 -0.523 1.00 0.00 21 GLU A CA 4
ATOM 5146 C C . GLU A 1 21 ? 4.625 7.074 -0.956 1.00 0.00 21 GLU A C 4
ATOM 5147 O O . GLU A 1 21 ? 5.366 6.133 -1.235 1.00 0.00 21 GLU A O 4
ATOM 5159 N N . PHE A 1 22 ? 3.298 6.999 -1.025 1.00 0.00 22 PHE A N 4
ATOM 5160 C CA . PHE A 1 22 ? 2.622 5.777 -1.443 1.00 0.00 22 PHE A CA 4
ATOM 5161 C C . PHE A 1 22 ? 3.057 5.405 -2.858 1.00 0.00 22 PHE A C 4
ATOM 5162 O O . PHE A 1 22 ? 3.161 4.228 -3.201 1.00 0.00 22 PHE A O 4
ATOM 5179 N N . LYS A 1 23 ? 3.316 6.427 -3.666 1.00 0.00 23 LYS A N 4
ATOM 5180 C CA . LYS A 1 23 ? 3.749 6.226 -5.040 1.00 0.00 23 LYS A CA 4
ATOM 5181 C C . LYS A 1 23 ? 5.205 5.763 -5.086 1.00 0.00 23 LYS A C 4
ATOM 5182 O O . LYS A 1 23 ? 5.677 5.265 -6.108 1.00 0.00 23 LYS A O 4
ATOM 5201 N N . ALA A 1 24 ? 5.912 5.936 -3.968 1.00 0.00 24 ALA A N 4
ATOM 5202 C CA . ALA A 1 24 ? 7.318 5.545 -3.869 1.00 0.00 24 ALA A CA 4
ATOM 5203 C C . ALA A 1 24 ? 7.580 4.163 -4.469 1.00 0.00 24 ALA A C 4
ATOM 5204 O O . ALA A 1 24 ? 8.115 4.045 -5.571 1.00 0.00 24 ALA A O 4
ATOM 5211 N N . ALA A 1 25 ? 7.216 3.124 -3.726 1.00 0.00 25 ALA A N 4
ATOM 5212 C CA . ALA A 1 25 ? 7.427 1.748 -4.166 1.00 0.00 25 ALA A CA 4
ATOM 5213 C C . ALA A 1 25 ? 6.412 1.311 -5.222 1.00 0.00 25 ALA A C 4
ATOM 5214 O O . ALA A 1 25 ? 6.464 0.181 -5.708 1.00 0.00 25 ALA A O 4
ATOM 5221 N N . PHE A 1 26 ? 5.487 2.201 -5.579 1.00 0.00 26 PHE A N 4
ATOM 5222 C CA . PHE A 1 26 ? 4.468 1.886 -6.578 1.00 0.00 26 PHE A CA 4
ATOM 5223 C C . PHE A 1 26 ? 5.092 1.310 -7.847 1.00 0.00 26 PHE A C 4
ATOM 5224 O O . PHE A 1 26 ? 4.466 0.521 -8.554 1.00 0.00 26 PHE A O 4
ATOM 5241 N N . ASP A 1 27 ? 6.326 1.712 -8.132 1.00 0.00 27 ASP A N 4
ATOM 5242 C CA . ASP A 1 27 ? 7.030 1.234 -9.318 1.00 0.00 27 ASP A CA 4
ATOM 5243 C C . ASP A 1 27 ? 7.621 -0.151 -9.081 1.00 0.00 27 ASP A C 4
ATOM 5244 O O . ASP A 1 27 ? 7.256 -1.116 -9.754 1.00 0.00 27 ASP A O 4
ATOM 5253 N N . MET A 1 28 ? 8.536 -0.245 -8.122 1.00 0.00 28 MET A N 4
ATOM 5254 C CA . MET A 1 28 ? 9.178 -1.514 -7.797 1.00 0.00 28 MET A CA 4
ATOM 5255 C C . MET A 1 28 ? 8.143 -2.571 -7.423 1.00 0.00 28 MET A C 4
ATOM 5256 O O . MET A 1 28 ? 8.374 -3.768 -7.594 1.00 0.00 28 MET A O 4
ATOM 5270 N N . PHE A 1 29 ? 6.999 -2.121 -6.915 1.00 0.00 29 PHE A N 4
ATOM 5271 C CA . PHE A 1 29 ? 5.926 -3.027 -6.521 1.00 0.00 29 PHE A CA 4
ATOM 5272 C C . PHE A 1 29 ? 5.516 -3.923 -7.686 1.00 0.00 29 PHE A C 4
ATOM 5273 O O . PHE A 1 29 ? 5.763 -5.130 -7.673 1.00 0.00 29 PHE A O 4
ATOM 5290 N N . ASP A 1 30 ? 4.888 -3.321 -8.691 1.00 0.00 30 ASP A N 4
ATOM 5291 C CA . ASP A 1 30 ? 4.439 -4.055 -9.866 1.00 0.00 30 ASP A CA 4
ATOM 5292 C C . ASP A 1 30 ? 5.609 -4.736 -10.565 1.00 0.00 30 ASP A C 4
ATOM 5293 O O . ASP A 1 30 ? 6.548 -4.078 -11.014 1.00 0.00 30 ASP A O 4
ATOM 5302 N N . ALA A 1 31 ? 5.542 -6.057 -10.656 1.00 0.00 31 ALA A N 4
ATOM 5303 C CA . ALA A 1 31 ? 6.589 -6.836 -11.302 1.00 0.00 31 ALA A CA 4
ATOM 5304 C C . ALA A 1 31 ? 6.315 -6.982 -12.795 1.00 0.00 31 ALA A C 4
ATOM 5305 O O . ALA A 1 31 ? 7.182 -6.707 -13.626 1.00 0.00 31 ALA A O 4
ATOM 5312 N N . ASP A 1 32 ? 5.104 -7.414 -13.127 1.00 0.00 32 ASP A N 4
ATOM 5313 C CA . ASP A 1 32 ? 4.710 -7.595 -14.520 1.00 0.00 32 ASP A CA 4
ATOM 5314 C C . ASP A 1 32 ? 4.151 -6.299 -15.096 1.00 0.00 32 ASP A C 4
ATOM 5315 O O . ASP A 1 32 ? 4.241 -6.053 -16.299 1.00 0.00 32 ASP A O 4
ATOM 5324 N N . GLY A 1 33 ? 3.575 -5.472 -14.231 1.00 0.00 33 GLY A N 4
ATOM 5325 C CA . GLY A 1 33 ? 3.009 -4.211 -14.673 1.00 0.00 33 GLY A CA 4
ATOM 5326 C C . GLY A 1 33 ? 1.617 -4.368 -15.251 1.00 0.00 33 GLY A C 4
ATOM 5327 O O . GLY A 1 33 ? 1.267 -3.713 -16.232 1.00 0.00 33 GLY A O 4
ATOM 5331 N N . GLY A 1 34 ? 0.820 -5.241 -14.642 1.00 0.00 34 GLY A N 4
ATOM 5332 C CA . GLY A 1 34 ? -0.532 -5.466 -15.118 1.00 0.00 34 GLY A CA 4
ATOM 5333 C C . GLY A 1 34 ? -1.250 -6.549 -14.337 1.00 0.00 34 GLY A C 4
ATOM 5334 O O . GLY A 1 34 ? -2.005 -7.336 -14.906 1.00 0.00 34 GLY A O 4
ATOM 5338 N N . GLY A 1 35 ? -1.014 -6.588 -13.029 1.00 0.00 35 GLY A N 4
ATOM 5339 C CA . GLY A 1 35 ? -1.653 -7.587 -12.192 1.00 0.00 35 GLY A CA 4
ATOM 5340 C C . GLY A 1 35 ? -1.740 -7.158 -10.740 1.00 0.00 35 GLY A C 4
ATOM 5341 O O . GLY A 1 35 ? -1.814 -7.998 -9.842 1.00 0.00 35 GLY A O 4
ATOM 5345 N N . ASP A 1 36 ? -1.731 -5.850 -10.506 1.00 0.00 36 ASP A N 4
ATOM 5346 C CA . ASP A 1 36 ? -1.809 -5.312 -9.152 1.00 0.00 36 ASP A CA 4
ATOM 5347 C C . ASP A 1 36 ? -0.687 -5.863 -8.278 1.00 0.00 36 ASP A C 4
ATOM 5348 O O . ASP A 1 36 ? 0.180 -6.598 -8.751 1.00 0.00 36 ASP A O 4
ATOM 5357 N N . ILE A 1 37 ? -0.712 -5.500 -7.000 1.00 0.00 37 ILE A N 4
ATOM 5358 C CA . ILE A 1 37 ? 0.300 -5.952 -6.056 1.00 0.00 37 ILE A CA 4
ATOM 5359 C C . ILE A 1 37 ? -0.195 -7.150 -5.250 1.00 0.00 37 ILE A C 4
ATOM 5360 O O . ILE A 1 37 ? -1.253 -7.097 -4.624 1.00 0.00 37 ILE A O 4
ATOM 5376 N N . SER A 1 38 ? 0.583 -8.227 -5.269 1.00 0.00 38 SER A N 4
ATOM 5377 C CA . SER A 1 38 ? 0.232 -9.440 -4.538 1.00 0.00 38 SER A CA 4
ATOM 5378 C C . SER A 1 38 ? 1.053 -9.554 -3.255 1.00 0.00 38 SER A C 4
ATOM 5379 O O . SER A 1 38 ? 1.665 -8.583 -2.812 1.00 0.00 38 SER A O 4
ATOM 5387 N N . THR A 1 39 ? 1.060 -10.745 -2.664 1.00 0.00 39 THR A N 4
ATOM 5388 C CA . THR A 1 39 ? 1.807 -10.982 -1.433 1.00 0.00 39 THR A CA 4
ATOM 5389 C C . THR A 1 39 ? 3.310 -10.961 -1.689 1.00 0.00 39 THR A C 4
ATOM 5390 O O . THR A 1 39 ? 4.083 -10.473 -0.865 1.00 0.00 39 THR A O 4
ATOM 5401 N N . LYS A 1 40 ? 3.718 -11.497 -2.834 1.00 0.00 40 LYS A N 4
ATOM 5402 C CA . LYS A 1 40 ? 5.131 -11.542 -3.196 1.00 0.00 40 LYS A CA 4
ATOM 5403 C C . LYS A 1 40 ? 5.641 -10.160 -3.594 1.00 0.00 40 LYS A C 4
ATOM 5404 O O . LYS A 1 40 ? 6.784 -9.805 -3.310 1.00 0.00 40 LYS A O 4
ATOM 5423 N N . GLU A 1 41 ? 4.786 -9.386 -4.253 1.00 0.00 41 GLU A N 4
ATOM 5424 C CA . GLU A 1 41 ? 5.149 -8.042 -4.691 1.00 0.00 41 GLU A CA 4
ATOM 5425 C C . GLU A 1 41 ? 5.449 -7.134 -3.501 1.00 0.00 41 GLU A C 4
ATOM 5426 O O . GLU A 1 41 ? 6.168 -6.143 -3.630 1.00 0.00 41 GLU A O 4
ATOM 5438 N N . LEU A 1 42 ? 4.889 -7.472 -2.343 1.00 0.00 42 LEU A N 4
ATOM 5439 C CA . LEU A 1 42 ? 5.094 -6.677 -1.138 1.00 0.00 42 LEU A CA 4
ATOM 5440 C C . LEU A 1 42 ? 6.448 -6.975 -0.500 1.00 0.00 42 LEU A C 4
ATOM 5441 O O . LEU A 1 42 ? 7.263 -6.075 -0.303 1.00 0.00 42 LEU A O 4
ATOM 5457 N N . GLY A 1 43 ? 6.680 -8.244 -0.176 1.00 0.00 43 GLY A N 4
ATOM 5458 C CA . GLY A 1 43 ? 7.935 -8.637 0.442 1.00 0.00 43 GLY A CA 4
ATOM 5459 C C . GLY A 1 43 ? 9.147 -8.090 -0.288 1.00 0.00 43 GLY A C 4
ATOM 5460 O O . GLY A 1 43 ? 10.198 -7.878 0.314 1.00 0.00 43 GLY A O 4
ATOM 5464 N N . THR A 1 44 ? 9.001 -7.861 -1.587 1.00 0.00 44 THR A N 4
ATOM 5465 C CA . THR A 1 44 ? 10.092 -7.338 -2.403 1.00 0.00 44 THR A CA 4
ATOM 5466 C C . THR A 1 44 ? 10.580 -5.990 -1.873 1.00 0.00 44 THR A C 4
ATOM 5467 O O . THR A 1 44 ? 11.622 -5.901 -1.223 1.00 0.00 44 THR A O 4
ATOM 5478 N N . VAL A 1 45 ? 9.825 -4.943 -2.178 1.00 0.00 45 VAL A N 4
ATOM 5479 C CA . VAL A 1 45 ? 10.167 -3.589 -1.766 1.00 0.00 45 VAL A CA 4
ATOM 5480 C C . VAL A 1 45 ? 10.216 -3.449 -0.246 1.00 0.00 45 VAL A C 4
ATOM 5481 O O . VAL A 1 45 ? 10.942 -2.609 0.283 1.00 0.00 45 VAL A O 4
ATOM 5494 N N . MET A 1 46 ? 9.434 -4.260 0.452 1.00 0.00 46 MET A N 4
ATOM 5495 C CA . MET A 1 46 ? 9.390 -4.201 1.909 1.00 0.00 46 MET A CA 4
ATOM 5496 C C . MET A 1 46 ? 10.640 -4.815 2.535 1.00 0.00 46 MET A C 4
ATOM 5497 O O . MET A 1 46 ? 11.089 -4.372 3.592 1.00 0.00 46 MET A O 4
ATOM 5511 N N . ARG A 1 47 ? 11.198 -5.831 1.885 1.00 0.00 47 ARG A N 4
ATOM 5512 C CA . ARG A 1 47 ? 12.397 -6.493 2.396 1.00 0.00 47 ARG A CA 4
ATOM 5513 C C . ARG A 1 47 ? 13.662 -5.734 2.005 1.00 0.00 47 ARG A C 4
ATOM 5514 O O . ARG A 1 47 ? 14.671 -5.793 2.708 1.00 0.00 47 ARG A O 4
ATOM 5535 N N . MET A 1 48 ? 13.606 -5.025 0.883 1.00 0.00 48 MET A N 4
ATOM 5536 C CA . MET A 1 48 ? 14.755 -4.263 0.407 1.00 0.00 48 MET A CA 4
ATOM 5537 C C . MET A 1 48 ? 14.712 -2.818 0.901 1.00 0.00 48 MET A C 4
ATOM 5538 O O . MET A 1 48 ? 15.492 -1.979 0.451 1.00 0.00 48 MET A O 4
ATOM 5552 N N . LEU A 1 49 ? 13.800 -2.529 1.825 1.00 0.00 49 LEU A N 4
ATOM 5553 C CA . LEU A 1 49 ? 13.668 -1.182 2.366 1.00 0.00 49 LEU A CA 4
ATOM 5554 C C . LEU A 1 49 ? 13.916 -1.167 3.872 1.00 0.00 49 LEU A C 4
ATOM 5555 O O . LEU A 1 49 ? 14.551 -0.252 4.395 1.00 0.00 49 LEU A O 4
ATOM 5571 N N . GLY A 1 50 ? 13.413 -2.185 4.564 1.00 0.00 50 GLY A N 4
ATOM 5572 C CA . GLY A 1 50 ? 13.595 -2.261 6.002 1.00 0.00 50 GLY A CA 4
ATOM 5573 C C . GLY A 1 50 ? 12.635 -3.231 6.661 1.00 0.00 50 GLY A C 4
ATOM 5574 O O . GLY A 1 50 ? 13.009 -3.955 7.583 1.00 0.00 50 GLY A O 4
ATOM 5578 N N . GLN A 1 51 ? 11.393 -3.246 6.187 1.00 0.00 51 GLN A N 4
ATOM 5579 C CA . GLN A 1 51 ? 10.378 -4.136 6.739 1.00 0.00 51 GLN A CA 4
ATOM 5580 C C . GLN A 1 51 ? 10.702 -5.591 6.421 1.00 0.00 51 GLN A C 4
ATOM 5581 O O . GLN A 1 51 ? 11.425 -5.882 5.469 1.00 0.00 51 GLN A O 4
ATOM 5595 N N . ASN A 1 52 ? 10.167 -6.503 7.224 1.00 0.00 52 ASN A N 4
ATOM 5596 C CA . ASN A 1 52 ? 10.408 -7.927 7.019 1.00 0.00 52 ASN A CA 4
ATOM 5597 C C . ASN A 1 52 ? 9.168 -8.753 7.362 1.00 0.00 52 ASN A C 4
ATOM 5598 O O . ASN A 1 52 ? 9.256 -9.744 8.089 1.00 0.00 52 ASN A O 4
ATOM 5609 N N . PRO A 1 53 ? 7.993 -8.361 6.841 1.00 0.00 53 PRO A N 4
ATOM 5610 C CA . PRO A 1 53 ? 6.742 -9.079 7.097 1.00 0.00 53 PRO A CA 4
ATOM 5611 C C . PRO A 1 53 ? 6.689 -10.421 6.375 1.00 0.00 53 PRO A C 4
ATOM 5612 O O . PRO A 1 53 ? 6.710 -10.477 5.145 1.00 0.00 53 PRO A O 4
ATOM 5623 N N . THR A 1 54 ? 6.622 -11.502 7.147 1.00 0.00 54 THR A N 4
ATOM 5624 C CA . THR A 1 54 ? 6.569 -12.846 6.580 1.00 0.00 54 THR A CA 4
ATOM 5625 C C . THR A 1 54 ? 5.365 -13.003 5.655 1.00 0.00 54 THR A C 4
ATOM 5626 O O . THR A 1 54 ? 4.585 -12.069 5.471 1.00 0.00 54 THR A O 4
ATOM 5637 N N . LYS A 1 55 ? 5.223 -14.190 5.073 1.00 0.00 55 LYS A N 4
ATOM 5638 C CA . LYS A 1 55 ? 4.116 -14.472 4.167 1.00 0.00 55 LYS A CA 4
ATOM 5639 C C . LYS A 1 55 ? 2.775 -14.268 4.863 1.00 0.00 55 LYS A C 4
ATOM 5640 O O . LYS A 1 55 ? 1.886 -13.597 4.339 1.00 0.00 55 LYS A O 4
ATOM 5659 N N . CYS A 1 56 ? 2.636 -14.851 6.050 1.00 0.00 56 CYS A N 4
ATOM 5660 C CA . CYS A 1 56 ? 1.403 -14.733 6.819 1.00 0.00 56 CYS A CA 4
ATOM 5661 C C . CYS A 1 56 ? 1.145 -13.282 7.212 1.00 0.00 56 CYS A C 4
ATOM 5662 O O . CYS A 1 56 ? -0.004 -12.856 7.336 1.00 0.00 56 CYS A O 4
ATOM 5670 N N . GLU A 1 57 ? 2.221 -12.526 7.406 1.00 0.00 57 GLU A N 4
ATOM 5671 C CA . GLU A 1 57 ? 2.111 -11.122 7.783 1.00 0.00 57 GLU A CA 4
ATOM 5672 C C . GLU A 1 57 ? 1.358 -10.331 6.718 1.00 0.00 57 GLU A C 4
ATOM 5673 O O . GLU A 1 57 ? 0.273 -9.808 6.970 1.00 0.00 57 GLU A O 4
ATOM 5685 N N . LEU A 1 58 ? 1.941 -10.251 5.526 1.00 0.00 58 LEU A N 4
ATOM 5686 C CA . LEU A 1 58 ? 1.325 -9.527 4.422 1.00 0.00 58 LEU A CA 4
ATOM 5687 C C . LEU A 1 58 ? -0.003 -10.168 4.032 1.00 0.00 58 LEU A C 4
ATOM 5688 O O . LEU A 1 58 ? -0.923 -9.488 3.579 1.00 0.00 58 LEU A O 4
ATOM 5704 N N . ASP A 1 59 ? -0.098 -11.482 4.217 1.00 0.00 59 ASP A N 4
ATOM 5705 C CA . ASP A 1 59 ? -1.316 -12.214 3.893 1.00 0.00 59 ASP A CA 4
ATOM 5706 C C . ASP A 1 59 ? -2.466 -11.768 4.783 1.00 0.00 59 ASP A C 4
ATOM 5707 O O . ASP A 1 59 ? -3.630 -11.831 4.387 1.00 0.00 59 ASP A O 4
ATOM 5716 N N . ALA A 1 60 ? -2.135 -11.310 5.983 1.00 0.00 60 ALA A N 4
ATOM 5717 C CA . ALA A 1 60 ? -3.149 -10.849 6.915 1.00 0.00 60 ALA A CA 4
ATOM 5718 C C . ALA A 1 60 ? -3.687 -9.487 6.492 1.00 0.00 60 ALA A C 4
ATOM 5719 O O . ALA A 1 60 ? -4.851 -9.164 6.734 1.00 0.00 60 ALA A O 4
ATOM 5726 N N . ILE A 1 61 ? -2.833 -8.696 5.849 1.00 0.00 61 ILE A N 4
ATOM 5727 C CA . ILE A 1 61 ? -3.216 -7.378 5.379 1.00 0.00 61 ILE A CA 4
ATOM 5728 C C . ILE A 1 61 ? -3.996 -7.487 4.071 1.00 0.00 61 ILE A C 4
ATOM 5729 O O . ILE A 1 61 ? -5.158 -7.090 3.996 1.00 0.00 61 ILE A O 4
ATOM 5745 N N . ILE A 1 62 ? -3.349 -8.039 3.045 1.00 0.00 62 ILE A N 4
ATOM 5746 C CA . ILE A 1 62 ? -3.977 -8.212 1.736 1.00 0.00 62 ILE A CA 4
ATOM 5747 C C . ILE A 1 62 ? -5.396 -8.760 1.875 1.00 0.00 62 ILE A C 4
ATOM 5748 O O . ILE A 1 62 ? -6.324 -8.278 1.226 1.00 0.00 62 ILE A O 4
ATOM 5764 N N . CYS A 1 63 ? -5.556 -9.763 2.733 1.00 0.00 63 CYS A N 4
ATOM 5765 C CA . CYS A 1 63 ? -6.863 -10.368 2.963 1.00 0.00 63 CYS A CA 4
ATOM 5766 C C . CYS A 1 63 ? -7.861 -9.316 3.433 1.00 0.00 63 CYS A C 4
ATOM 5767 O O . CYS A 1 63 ? -9.029 -9.335 3.045 1.00 0.00 63 CYS A O 4
ATOM 5775 N N . GLU A 1 64 ? -7.386 -8.391 4.261 1.00 0.00 64 GLU A N 4
ATOM 5776 C CA . GLU A 1 64 ? -8.231 -7.321 4.775 1.00 0.00 64 GLU A CA 4
ATOM 5777 C C . GLU A 1 64 ? -8.410 -6.239 3.717 1.00 0.00 64 GLU A C 4
ATOM 5778 O O . GLU A 1 64 ? -9.465 -5.610 3.626 1.00 0.00 64 GLU A O 4
ATOM 5790 N N . VAL A 1 65 ? -7.372 -6.035 2.911 1.00 0.00 65 VAL A N 4
ATOM 5791 C CA . VAL A 1 65 ? -7.410 -5.040 1.848 1.00 0.00 65 VAL A CA 4
ATOM 5792 C C . VAL A 1 65 ? -8.393 -5.455 0.759 1.00 0.00 65 VAL A C 4
ATOM 5793 O O . VAL A 1 65 ? -9.302 -4.704 0.405 1.00 0.00 65 VAL A O 4
ATOM 5806 N N . ASP A 1 66 ? -8.199 -6.659 0.232 1.00 0.00 66 ASP A N 4
ATOM 5807 C CA . ASP A 1 66 ? -9.060 -7.184 -0.819 1.00 0.00 66 ASP A CA 4
ATOM 5808 C C . ASP A 1 66 ? -10.452 -7.496 -0.283 1.00 0.00 66 ASP A C 4
ATOM 5809 O O . ASP A 1 66 ? -10.627 -8.408 0.526 1.00 0.00 66 ASP A O 4
ATOM 5818 N N . GLU A 1 67 ? -11.440 -6.738 -0.743 1.00 0.00 67 GLU A N 4
ATOM 5819 C CA . GLU A 1 67 ? -12.819 -6.936 -0.314 1.00 0.00 67 GLU A CA 4
ATOM 5820 C C . GLU A 1 67 ? -13.597 -7.744 -1.347 1.00 0.00 67 GLU A C 4
ATOM 5821 O O . GLU A 1 67 ? -14.812 -7.600 -1.477 1.00 0.00 67 GLU A O 4
ATOM 5833 N N . ASP A 1 68 ? -12.886 -8.594 -2.083 1.00 0.00 68 ASP A N 4
ATOM 5834 C CA . ASP A 1 68 ? -13.509 -9.426 -3.106 1.00 0.00 68 ASP A CA 4
ATOM 5835 C C . ASP A 1 68 ? -12.770 -10.752 -3.264 1.00 0.00 68 ASP A C 4
ATOM 5836 O O . ASP A 1 68 ? -12.865 -11.405 -4.303 1.00 0.00 68 ASP A O 4
ATOM 5845 N N . GLY A 1 69 ? -12.034 -11.148 -2.227 1.00 0.00 69 GLY A N 4
ATOM 5846 C CA . GLY A 1 69 ? -11.293 -12.396 -2.275 1.00 0.00 69 GLY A CA 4
ATOM 5847 C C . GLY A 1 69 ? -10.407 -12.504 -3.502 1.00 0.00 69 GLY A C 4
ATOM 5848 O O . GLY A 1 69 ? -10.417 -13.521 -4.195 1.00 0.00 69 GLY A O 4
ATOM 5852 N N . SER A 1 70 ? -9.641 -11.452 -3.772 1.00 0.00 70 SER A N 4
ATOM 5853 C CA . SER A 1 70 ? -8.749 -11.433 -4.925 1.00 0.00 70 SER A CA 4
ATOM 5854 C C . SER A 1 70 ? -7.286 -11.453 -4.490 1.00 0.00 70 SER A C 4
ATOM 5855 O O . SER A 1 70 ? -6.418 -11.933 -5.219 1.00 0.00 70 SER A O 4
ATOM 5863 N N . GLY A 1 71 ? -7.018 -10.926 -3.299 1.00 0.00 71 GLY A N 4
ATOM 5864 C CA . GLY A 1 71 ? -5.658 -10.892 -2.793 1.00 0.00 71 GLY A CA 4
ATOM 5865 C C . GLY A 1 71 ? -4.760 -9.971 -3.597 1.00 0.00 71 GLY A C 4
ATOM 5866 O O . GLY A 1 71 ? -3.537 -10.024 -3.472 1.00 0.00 71 GLY A O 4
ATOM 5870 N N . THR A 1 72 ? -5.365 -9.120 -4.422 1.00 0.00 72 THR A N 4
ATOM 5871 C CA . THR A 1 72 ? -4.608 -8.185 -5.244 1.00 0.00 72 THR A CA 4
ATOM 5872 C C . THR A 1 72 ? -4.922 -6.743 -4.856 1.00 0.00 72 THR A C 4
ATOM 5873 O O . THR A 1 72 ? -6.054 -6.419 -4.496 1.00 0.00 72 THR A O 4
ATOM 5884 N N . ILE A 1 73 ? -3.911 -5.885 -4.930 1.00 0.00 73 ILE A N 4
ATOM 5885 C CA . ILE A 1 73 ? -4.075 -4.479 -4.583 1.00 0.00 73 ILE A CA 4
ATOM 5886 C C . ILE A 1 73 ? -4.152 -3.606 -5.833 1.00 0.00 73 ILE A C 4
ATOM 5887 O O . ILE A 1 73 ? -3.152 -3.397 -6.519 1.00 0.00 73 ILE A O 4
ATOM 5903 N N . ASP A 1 74 ? -5.347 -3.097 -6.120 1.00 0.00 74 ASP A N 4
ATOM 5904 C CA . ASP A 1 74 ? -5.557 -2.245 -7.286 1.00 0.00 74 ASP A CA 4
ATOM 5905 C C . ASP A 1 74 ? -4.777 -0.939 -7.157 1.00 0.00 74 ASP A C 4
ATOM 5906 O O . ASP A 1 74 ? -3.909 -0.806 -6.293 1.00 0.00 74 ASP A O 4
ATOM 5915 N N . PHE A 1 75 ? -5.090 0.021 -8.022 1.00 0.00 75 PHE A N 4
ATOM 5916 C CA . PHE A 1 75 ? -4.418 1.316 -8.007 1.00 0.00 75 PHE A CA 4
ATOM 5917 C C . PHE A 1 75 ? -4.601 2.009 -6.660 1.00 0.00 75 PHE A C 4
ATOM 5918 O O . PHE A 1 75 ? -3.712 1.977 -5.809 1.00 0.00 75 PHE A O 4
ATOM 5935 N N . GLU A 1 76 ? -5.759 2.637 -6.470 1.00 0.00 76 GLU A N 4
ATOM 5936 C CA . GLU A 1 76 ? -6.052 3.335 -5.223 1.00 0.00 76 GLU A CA 4
ATOM 5937 C C . GLU A 1 76 ? -6.143 2.356 -4.056 1.00 0.00 76 GLU A C 4
ATOM 5938 O O . GLU A 1 76 ? -5.996 2.744 -2.898 1.00 0.00 76 GLU A O 4
ATOM 5950 N N . GLU A 1 77 ? -6.388 1.083 -4.367 1.00 0.00 77 GLU A N 4
ATOM 5951 C CA . GLU A 1 77 ? -6.496 0.054 -3.339 1.00 0.00 77 GLU A CA 4
ATOM 5952 C C . GLU A 1 77 ? -5.276 0.071 -2.422 1.00 0.00 77 GLU A C 4
ATOM 5953 O O . GLU A 1 77 ? -5.360 -0.319 -1.258 1.00 0.00 77 GLU A O 4
ATOM 5965 N N . PHE A 1 78 ? -4.145 0.533 -2.949 1.00 0.00 78 PHE A N 4
ATOM 5966 C CA . PHE A 1 78 ? -2.914 0.607 -2.170 1.00 0.00 78 PHE A CA 4
ATOM 5967 C C . PHE A 1 78 ? -3.011 1.694 -1.100 1.00 0.00 78 PHE A C 4
ATOM 5968 O O . PHE A 1 78 ? -2.199 1.739 -0.175 1.00 0.00 78 PHE A O 4
ATOM 5985 N N . LEU A 1 79 ? -4.009 2.565 -1.227 1.00 0.00 79 LEU A N 4
ATOM 5986 C CA . LEU A 1 79 ? -4.208 3.643 -0.267 1.00 0.00 79 LEU A CA 4
ATOM 5987 C C . LEU A 1 79 ? -5.219 3.238 0.801 1.00 0.00 79 LEU A C 4
ATOM 5988 O O . LEU A 1 79 ? -5.122 3.660 1.953 1.00 0.00 79 LEU A O 4
ATOM 6004 N N . VAL A 1 80 ? -6.190 2.415 0.412 1.00 0.00 80 VAL A N 4
ATOM 6005 C CA . VAL A 1 80 ? -7.216 1.954 1.338 1.00 0.00 80 VAL A CA 4
ATOM 6006 C C . VAL A 1 80 ? -6.691 0.826 2.221 1.00 0.00 80 VAL A C 4
ATOM 6007 O O . VAL A 1 80 ? -7.118 0.668 3.365 1.00 0.00 80 VAL A O 4
ATOM 6020 N N . MET A 1 81 ? -5.749 0.055 1.686 1.00 0.00 81 MET A N 4
ATOM 6021 C CA . MET A 1 81 ? -5.147 -1.049 2.424 1.00 0.00 81 MET A CA 4
ATOM 6022 C C . MET A 1 81 ? -4.623 -0.558 3.761 1.00 0.00 81 MET A C 4
ATOM 6023 O O . MET A 1 81 ? -4.760 -1.220 4.788 1.00 0.00 81 MET A O 4
ATOM 6037 N N . MET A 1 82 ? -4.019 0.615 3.716 1.00 0.00 82 MET A N 4
ATOM 6038 C CA . MET A 1 82 ? -3.451 1.247 4.889 1.00 0.00 82 MET A CA 4
ATOM 6039 C C . MET A 1 82 ? -4.544 1.892 5.734 1.00 0.00 82 MET A C 4
ATOM 6040 O O . MET A 1 82 ? -4.455 1.934 6.961 1.00 0.00 82 MET A O 4
ATOM 6054 N N . VAL A 1 83 ? -5.577 2.387 5.062 1.00 0.00 83 VAL A N 4
ATOM 6055 C CA . VAL A 1 83 ? -6.700 3.024 5.736 1.00 0.00 83 VAL A CA 4
ATOM 6056 C C . VAL A 1 83 ? -7.493 2.008 6.556 1.00 0.00 83 VAL A C 4
ATOM 6057 O O . VAL A 1 83 ? -8.192 2.370 7.502 1.00 0.00 83 VAL A O 4
ATOM 6070 N N . ARG A 1 84 ? -7.377 0.735 6.187 1.00 0.00 84 ARG A N 4
ATOM 6071 C CA . ARG A 1 84 ? -8.080 -0.331 6.891 1.00 0.00 84 ARG A CA 4
ATOM 6072 C C . ARG A 1 84 ? -7.327 -0.747 8.153 1.00 0.00 84 ARG A C 4
ATOM 6073 O O . ARG A 1 84 ? -7.890 -1.395 9.035 1.00 0.00 84 ARG A O 4
ATOM 6094 N N . GLN A 1 85 ? -6.052 -0.371 8.237 1.00 0.00 85 GLN A N 4
ATOM 6095 C CA . GLN A 1 85 ? -5.232 -0.706 9.396 1.00 0.00 85 GLN A CA 4
ATOM 6096 C C . GLN A 1 85 ? -4.951 0.539 10.228 1.00 0.00 85 GLN A C 4
ATOM 6097 O O . GLN A 1 85 ? -4.886 0.479 11.456 1.00 0.00 85 GLN A O 4
ATOM 6111 N N . MET A 1 86 ? -4.786 1.667 9.546 1.00 0.00 86 MET A N 4
ATOM 6112 C CA . MET A 1 86 ? -4.515 2.933 10.211 1.00 0.00 86 MET A CA 4
ATOM 6113 C C . MET A 1 86 ? -5.652 3.301 11.159 1.00 0.00 86 MET A C 4
ATOM 6114 O O . MET A 1 86 ? -5.443 3.468 12.361 1.00 0.00 86 MET A O 4
ATOM 6128 N N . LYS A 1 87 ? -6.857 3.425 10.608 1.00 0.00 87 LYS A N 4
ATOM 6129 C CA . LYS A 1 87 ? -8.030 3.770 11.402 1.00 0.00 87 LYS A CA 4
ATOM 6130 C C . LYS A 1 87 ? -8.319 2.692 12.442 1.00 0.00 87 LYS A C 4
ATOM 6131 O O . LYS A 1 87 ? -9.168 1.825 12.233 1.00 0.00 87 LYS A O 4
ATOM 6150 N N . GLU A 1 88 ? -7.605 2.750 13.562 1.00 0.00 88 GLU A N 4
ATOM 6151 C CA . GLU A 1 88 ? -7.782 1.778 14.634 1.00 0.00 88 GLU A CA 4
ATOM 6152 C C . GLU A 1 88 ? -7.389 2.375 15.980 1.00 0.00 88 GLU A C 4
ATOM 6153 O O . GLU A 1 88 ? -6.733 3.415 16.041 1.00 0.00 88 GLU A O 4
ATOM 6165 N N . ASP A 1 89 ? -7.792 1.711 17.059 1.00 0.00 89 ASP A N 4
ATOM 6166 C CA . ASP A 1 89 ? -7.481 2.177 18.406 1.00 0.00 89 ASP A CA 4
ATOM 6167 C C . ASP A 1 89 ? -5.973 2.277 18.613 1.00 0.00 89 ASP A C 4
ATOM 6168 O O . ASP A 1 89 ? -5.330 1.320 19.044 1.00 0.00 89 ASP A O 4
ATOM 6177 N N . ALA A 1 90 ? -5.414 3.442 18.302 1.00 0.00 90 ALA A N 4
ATOM 6178 C CA . ALA A 1 90 ? -3.982 3.668 18.454 1.00 0.00 90 ALA A CA 4
ATOM 6179 C C . ALA A 1 90 ? -3.636 4.044 19.891 1.00 0.00 90 ALA A C 4
ATOM 6180 O O . ALA A 1 90 ? -4.522 3.925 20.763 1.00 0.00 90 ALA A O 4
ATOM 6188 N N . ARG B 2 1 ? 1.450 -3.483 10.059 1.00 0.00 115 ARG B N 4
ATOM 6189 C CA . ARG B 2 1 ? 0.405 -3.086 9.079 1.00 0.00 115 ARG B CA 4
ATOM 6190 C C . ARG B 2 1 ? 0.209 -1.572 9.060 1.00 0.00 115 ARG B C 4
ATOM 6191 O O . ARG B 2 1 ? 0.151 -0.959 7.994 1.00 0.00 115 ARG B O 4
ATOM 6214 N N . MET B 2 2 ? 0.110 -0.973 10.244 1.00 0.00 116 MET B N 4
ATOM 6215 C CA . MET B 2 2 ? -0.076 0.469 10.355 1.00 0.00 116 MET B CA 4
ATOM 6216 C C . MET B 2 2 ? 1.268 1.186 10.408 1.00 0.00 116 MET B C 4
ATOM 6217 O O . MET B 2 2 ? 2.300 0.569 10.673 1.00 0.00 116 MET B O 4
ATOM 6231 N N . SER B 2 3 ? 1.249 2.489 10.152 1.00 0.00 117 SER B N 4
ATOM 6232 C CA . SER B 2 3 ? 2.469 3.288 10.166 1.00 0.00 117 SER B CA 4
ATOM 6233 C C . SER B 2 3 ? 3.479 2.747 9.163 1.00 0.00 117 SER B C 4
ATOM 6234 O O . SER B 2 3 ? 4.687 2.781 9.398 1.00 0.00 117 SER B O 4
ATOM 6242 N N . ALA B 2 4 ? 2.971 2.251 8.040 1.00 0.00 118 ALA B N 4
ATOM 6243 C CA . ALA B 2 4 ? 3.819 1.701 6.988 1.00 0.00 118 ALA B CA 4
ATOM 6244 C C . ALA B 2 4 ? 4.444 2.808 6.140 1.00 0.00 118 ALA B C 4
ATOM 6245 O O . ALA B 2 4 ? 5.181 2.533 5.193 1.00 0.00 118 ALA B O 4
ATOM 6252 N N . ASP B 2 5 ? 4.147 4.063 6.482 1.00 0.00 119 ASP B N 4
ATOM 6253 C CA . ASP B 2 5 ? 4.679 5.208 5.751 1.00 0.00 119 ASP B CA 4
ATOM 6254 C C . ASP B 2 5 ? 6.182 5.072 5.514 1.00 0.00 119 ASP B C 4
ATOM 6255 O O . ASP B 2 5 ? 6.717 5.611 4.546 1.00 0.00 119 ASP B O 4
ATOM 6264 N N . ALA B 2 6 ? 6.860 4.348 6.402 1.00 0.00 120 ALA B N 4
ATOM 6265 C CA . ALA B 2 6 ? 8.301 4.144 6.281 1.00 0.00 120 ALA B CA 4
ATOM 6266 C C . ALA B 2 6 ? 8.672 3.676 4.879 1.00 0.00 120 ALA B C 4
ATOM 6267 O O . ALA B 2 6 ? 9.309 4.405 4.119 1.00 0.00 120 ALA B O 4
ATOM 6274 N N . MET B 2 7 ? 8.258 2.459 4.533 1.00 0.00 121 MET B N 4
ATOM 6275 C CA . MET B 2 7 ? 8.540 1.908 3.212 1.00 0.00 121 MET B CA 4
ATOM 6276 C C . MET B 2 7 ? 8.044 2.860 2.130 1.00 0.00 121 MET B C 4
ATOM 6277 O O . MET B 2 7 ? 8.631 2.956 1.052 1.00 0.00 121 MET B O 4
ATOM 6291 N N . LEU B 2 8 ? 6.961 3.566 2.432 1.00 0.00 122 LEU B N 4
ATOM 6292 C CA . LEU B 2 8 ? 6.386 4.514 1.493 1.00 0.00 122 LEU B CA 4
ATOM 6293 C C . LEU B 2 8 ? 7.330 5.694 1.289 1.00 0.00 122 LEU B C 4
ATOM 6294 O O . LEU B 2 8 ? 7.469 6.207 0.181 1.00 0.00 122 LEU B O 4
ATOM 6310 N N . ARG B 2 9 ? 7.983 6.114 2.369 1.00 0.00 123 ARG B N 4
ATOM 6311 C CA . ARG B 2 9 ? 8.925 7.227 2.307 1.00 0.00 123 ARG B CA 4
ATOM 6312 C C . ARG B 2 9 ? 10.339 6.732 2.002 1.00 0.00 123 ARG B C 4
ATOM 6313 O O . ARG B 2 9 ? 11.279 7.524 1.926 1.00 0.00 123 ARG B O 4
ATOM 6334 N N . ALA B 2 10 ? 10.486 5.419 1.833 1.00 0.00 124 ALA B N 4
ATOM 6335 C CA . ALA B 2 10 ? 11.783 4.822 1.545 1.00 0.00 124 ALA B CA 4
ATOM 6336 C C . ALA B 2 10 ? 12.301 5.235 0.172 1.00 0.00 124 ALA B C 4
ATOM 6337 O O . ALA B 2 10 ? 13.249 6.014 0.062 1.00 0.00 124 ALA B O 4
ATOM 6344 N N . LEU B 2 11 ? 11.679 4.700 -0.874 1.00 0.00 125 LEU B N 4
ATOM 6345 C CA . LEU B 2 11 ? 12.080 5.003 -2.241 1.00 0.00 125 LEU B CA 4
ATOM 6346 C C . LEU B 2 11 ? 11.585 6.381 -2.671 1.00 0.00 125 LEU B C 4
ATOM 6347 O O . LEU B 2 11 ? 12.158 7.007 -3.563 1.00 0.00 125 LEU B O 4
ATOM 6363 N N . LEU B 2 12 ? 10.516 6.849 -2.033 1.00 0.00 126 LEU B N 4
ATOM 6364 C CA . LEU B 2 12 ? 9.945 8.153 -2.351 1.00 0.00 126 LEU B CA 4
ATOM 6365 C C . LEU B 2 12 ? 9.556 8.234 -3.824 1.00 0.00 126 LEU B C 4
ATOM 6366 O O . LEU B 2 12 ? 9.872 7.341 -4.610 1.00 0.00 126 LEU B O 4
ATOM 6382 N N . GLY B 2 13 ? 8.867 9.310 -4.190 1.00 0.00 127 GLY B N 4
ATOM 6383 C CA . GLY B 2 13 ? 8.446 9.487 -5.568 1.00 0.00 127 GLY B CA 4
ATOM 6384 C C . GLY B 2 13 ? 8.563 10.926 -6.029 1.00 0.00 127 GLY B C 4
ATOM 6385 O O . GLY B 2 13 ? 7.632 11.715 -5.864 1.00 0.00 127 GLY B O 4
ATOM 6389 N N . SER B 2 14 ? 9.708 11.267 -6.609 1.00 0.00 128 SER B N 4
ATOM 6390 C CA . SER B 2 14 ? 9.944 12.622 -7.096 1.00 0.00 128 SER B CA 4
ATOM 6391 C C . SER B 2 14 ? 9.334 12.816 -8.481 1.00 0.00 128 SER B C 4
ATOM 6392 O O . SER B 2 14 ? 8.880 11.860 -9.109 1.00 0.00 128 SER B O 4
ATOM 6400 N N . LYS B 2 15 ? 9.327 14.060 -8.948 1.00 0.00 129 LYS B N 4
ATOM 6401 C CA . LYS B 2 15 ? 8.772 14.380 -10.260 1.00 0.00 129 LYS B CA 4
ATOM 6402 C C . LYS B 2 15 ? 9.602 15.456 -10.953 1.00 0.00 129 LYS B C 4
ATOM 6403 O O . LYS B 2 15 ? 10.294 16.237 -10.300 1.00 0.00 129 LYS B O 4
ATOM 6422 N N . HIS B 2 16 ? 9.526 15.490 -12.280 1.00 0.00 130 HIS B N 4
ATOM 6423 C CA . HIS B 2 16 ? 10.270 16.471 -13.062 1.00 0.00 130 HIS B CA 4
ATOM 6424 C C . HIS B 2 16 ? 9.581 17.831 -13.027 1.00 0.00 130 HIS B C 4
ATOM 6425 O O . HIS B 2 16 ? 8.381 17.924 -12.767 1.00 0.00 130 HIS B O 4
ATOM 6440 N N . LYS B 2 17 ? 10.347 18.884 -13.291 1.00 0.00 131 LYS B N 4
ATOM 6441 C CA . LYS B 2 17 ? 9.810 20.240 -13.290 1.00 0.00 131 LYS B CA 4
ATOM 6442 C C . LYS B 2 17 ? 9.512 20.710 -14.710 1.00 0.00 131 LYS B C 4
ATOM 6443 O O . LYS B 2 17 ? 9.842 19.967 -15.659 1.00 0.00 131 LYS B O 4
ATOM 6465 N N . ALA A 1 1 ? -21.827 -0.397 -10.911 1.00 0.00 1 ALA A N 5
ATOM 6466 C CA . ALA A 1 1 ? -20.676 0.277 -10.255 1.00 0.00 1 ALA A CA 5
ATOM 6467 C C . ALA A 1 1 ? -20.980 0.578 -8.791 1.00 0.00 1 ALA A C 5
ATOM 6468 O O . ALA A 1 1 ? -21.263 1.720 -8.427 1.00 0.00 1 ALA A O 5
ATOM 6477 N N . SER A 1 2 ? -20.919 -0.454 -7.957 1.00 0.00 2 SER A N 5
ATOM 6478 C CA . SER A 1 2 ? -21.188 -0.301 -6.531 1.00 0.00 2 SER A CA 5
ATOM 6479 C C . SER A 1 2 ? -20.774 -1.552 -5.764 1.00 0.00 2 SER A C 5
ATOM 6480 O O . SER A 1 2 ? -21.554 -2.495 -5.626 1.00 0.00 2 SER A O 5
ATOM 6488 N N . MET A 1 3 ? -19.542 -1.555 -5.265 1.00 0.00 3 MET A N 5
ATOM 6489 C CA . MET A 1 3 ? -19.025 -2.691 -4.511 1.00 0.00 3 MET A CA 5
ATOM 6490 C C . MET A 1 3 ? -18.126 -2.225 -3.372 1.00 0.00 3 MET A C 5
ATOM 6491 O O . MET A 1 3 ? -18.258 -2.682 -2.236 1.00 0.00 3 MET A O 5
ATOM 6505 N N . THR A 1 4 ? -17.212 -1.312 -3.682 1.00 0.00 4 THR A N 5
ATOM 6506 C CA . THR A 1 4 ? -16.290 -0.783 -2.683 1.00 0.00 4 THR A CA 5
ATOM 6507 C C . THR A 1 4 ? -15.660 0.520 -3.161 1.00 0.00 4 THR A C 5
ATOM 6508 O O . THR A 1 4 ? -14.913 0.537 -4.140 1.00 0.00 4 THR A O 5
ATOM 6519 N N . ASP A 1 5 ? -15.966 1.611 -2.465 1.00 0.00 5 ASP A N 5
ATOM 6520 C CA . ASP A 1 5 ? -15.430 2.920 -2.820 1.00 0.00 5 ASP A CA 5
ATOM 6521 C C . ASP A 1 5 ? -14.451 3.428 -1.763 1.00 0.00 5 ASP A C 5
ATOM 6522 O O . ASP A 1 5 ? -13.929 4.537 -1.875 1.00 0.00 5 ASP A O 5
ATOM 6531 N N . GLN A 1 6 ? -14.204 2.617 -0.736 1.00 0.00 6 GLN A N 5
ATOM 6532 C CA . GLN A 1 6 ? -13.287 2.999 0.334 1.00 0.00 6 GLN A CA 5
ATOM 6533 C C . GLN A 1 6 ? -11.945 3.465 -0.230 1.00 0.00 6 GLN A C 5
ATOM 6534 O O . GLN A 1 6 ? -11.239 4.254 0.398 1.00 0.00 6 GLN A O 5
ATOM 6548 N N . GLN A 1 7 ? -11.603 2.978 -1.420 1.00 0.00 7 GLN A N 5
ATOM 6549 C CA . GLN A 1 7 ? -10.348 3.358 -2.066 1.00 0.00 7 GLN A CA 5
ATOM 6550 C C . GLN A 1 7 ? -10.314 4.853 -2.328 1.00 0.00 7 GLN A C 5
ATOM 6551 O O . GLN A 1 7 ? -9.259 5.485 -2.271 1.00 0.00 7 GLN A O 5
ATOM 6565 N N . ALA A 1 8 ? -11.478 5.409 -2.626 1.00 0.00 8 ALA A N 5
ATOM 6566 C CA . ALA A 1 8 ? -11.592 6.827 -2.911 1.00 0.00 8 ALA A CA 5
ATOM 6567 C C . ALA A 1 8 ? -11.407 7.651 -1.643 1.00 0.00 8 ALA A C 5
ATOM 6568 O O . ALA A 1 8 ? -10.576 8.559 -1.597 1.00 0.00 8 ALA A O 5
ATOM 6575 N N . GLU A 1 9 ? -12.178 7.322 -0.610 1.00 0.00 9 GLU A N 5
ATOM 6576 C CA . GLU A 1 9 ? -12.087 8.025 0.662 1.00 0.00 9 GLU A CA 5
ATOM 6577 C C . GLU A 1 9 ? -10.665 7.943 1.201 1.00 0.00 9 GLU A C 5
ATOM 6578 O O . GLU A 1 9 ? -10.162 8.883 1.813 1.00 0.00 9 GLU A O 5
ATOM 6590 N N . ALA A 1 10 ? -10.022 6.807 0.950 1.00 0.00 10 ALA A N 5
ATOM 6591 C CA . ALA A 1 10 ? -8.652 6.577 1.384 1.00 0.00 10 ALA A CA 5
ATOM 6592 C C . ALA A 1 10 ? -7.749 7.743 0.993 1.00 0.00 10 ALA A C 5
ATOM 6593 O O . ALA A 1 10 ? -7.114 8.366 1.844 1.00 0.00 10 ALA A O 5
ATOM 6600 N N . ARG A 1 11 ? -7.702 8.033 -0.305 1.00 0.00 11 ARG A N 5
ATOM 6601 C CA . ARG A 1 11 ? -6.884 9.126 -0.818 1.00 0.00 11 ARG A CA 5
ATOM 6602 C C . ARG A 1 11 ? -7.192 10.427 -0.081 1.00 0.00 11 ARG A C 5
ATOM 6603 O O . ARG A 1 11 ? -6.345 11.314 0.014 1.00 0.00 11 ARG A O 5
ATOM 6624 N N . ALA A 1 12 ? -8.411 10.529 0.438 1.00 0.00 12 ALA A N 5
ATOM 6625 C CA . ALA A 1 12 ? -8.837 11.716 1.168 1.00 0.00 12 ALA A CA 5
ATOM 6626 C C . ALA A 1 12 ? -8.620 11.550 2.670 1.00 0.00 12 ALA A C 5
ATOM 6627 O O . ALA A 1 12 ? -8.560 12.534 3.407 1.00 0.00 12 ALA A O 5
ATOM 6634 N N . PHE A 1 13 ? -8.507 10.302 3.121 1.00 0.00 13 PHE A N 5
ATOM 6635 C CA . PHE A 1 13 ? -8.300 10.022 4.537 1.00 0.00 13 PHE A CA 5
ATOM 6636 C C . PHE A 1 13 ? -6.869 10.341 4.954 1.00 0.00 13 PHE A C 5
ATOM 6637 O O . PHE A 1 13 ? -6.605 10.655 6.115 1.00 0.00 13 PHE A O 5
ATOM 6654 N N . LEU A 1 14 ? -5.947 10.259 4.001 1.00 0.00 14 LEU A N 5
ATOM 6655 C CA . LEU A 1 14 ? -4.541 10.538 4.272 1.00 0.00 14 LEU A CA 5
ATOM 6656 C C . LEU A 1 14 ? -4.120 11.867 3.655 1.00 0.00 14 LEU A C 5
ATOM 6657 O O . LEU A 1 14 ? -4.840 12.441 2.839 1.00 0.00 14 LEU A O 5
ATOM 6673 N N . SER A 1 15 ? -2.948 12.349 4.052 1.00 0.00 15 SER A N 5
ATOM 6674 C CA . SER A 1 15 ? -2.426 13.608 3.537 1.00 0.00 15 SER A CA 5
ATOM 6675 C C . SER A 1 15 ? -1.677 13.385 2.230 1.00 0.00 15 SER A C 5
ATOM 6676 O O . SER A 1 15 ? -1.290 12.261 1.912 1.00 0.00 15 SER A O 5
ATOM 6684 N N . GLU A 1 16 ? -1.463 14.462 1.478 1.00 0.00 16 GLU A N 5
ATOM 6685 C CA . GLU A 1 16 ? -0.743 14.372 0.212 1.00 0.00 16 GLU A CA 5
ATOM 6686 C C . GLU A 1 16 ? 0.571 13.619 0.405 1.00 0.00 16 GLU A C 5
ATOM 6687 O O . GLU A 1 16 ? 1.086 12.992 -0.520 1.00 0.00 16 GLU A O 5
ATOM 6699 N N . GLU A 1 17 ? 1.099 13.684 1.625 1.00 0.00 17 GLU A N 5
ATOM 6700 C CA . GLU A 1 17 ? 2.343 13.009 1.966 1.00 0.00 17 GLU A CA 5
ATOM 6701 C C . GLU A 1 17 ? 2.221 11.505 1.744 1.00 0.00 17 GLU A C 5
ATOM 6702 O O . GLU A 1 17 ? 2.955 10.922 0.948 1.00 0.00 17 GLU A O 5
ATOM 6714 N N . MET A 1 18 ? 1.281 10.882 2.452 1.00 0.00 18 MET A N 5
ATOM 6715 C CA . MET A 1 18 ? 1.057 9.444 2.333 1.00 0.00 18 MET A CA 5
ATOM 6716 C C . MET A 1 18 ? 0.845 9.041 0.874 1.00 0.00 18 MET A C 5
ATOM 6717 O O . MET A 1 18 ? 1.080 7.893 0.501 1.00 0.00 18 MET A O 5
ATOM 6731 N N . ILE A 1 19 ? 0.403 9.993 0.056 1.00 0.00 19 ILE A N 5
ATOM 6732 C CA . ILE A 1 19 ? 0.164 9.735 -1.358 1.00 0.00 19 ILE A CA 5
ATOM 6733 C C . ILE A 1 19 ? 1.472 9.773 -2.143 1.00 0.00 19 ILE A C 5
ATOM 6734 O O . ILE A 1 19 ? 1.896 8.768 -2.713 1.00 0.00 19 ILE A O 5
ATOM 6750 N N . ALA A 1 20 ? 2.104 10.941 -2.165 1.00 0.00 20 ALA A N 5
ATOM 6751 C CA . ALA A 1 20 ? 3.364 11.118 -2.875 1.00 0.00 20 ALA A CA 5
ATOM 6752 C C . ALA A 1 20 ? 4.369 10.041 -2.481 1.00 0.00 20 ALA A C 5
ATOM 6753 O O . ALA A 1 20 ? 5.252 9.685 -3.261 1.00 0.00 20 ALA A O 5
ATOM 6760 N N . GLU A 1 21 ? 4.216 9.518 -1.270 1.00 0.00 21 GLU A N 5
ATOM 6761 C CA . GLU A 1 21 ? 5.093 8.470 -0.769 1.00 0.00 21 GLU A CA 5
ATOM 6762 C C . GLU A 1 21 ? 4.543 7.100 -1.153 1.00 0.00 21 GLU A C 5
ATOM 6763 O O . GLU A 1 21 ? 5.296 6.140 -1.320 1.00 0.00 21 GLU A O 5
ATOM 6775 N N . PHE A 1 22 ? 3.223 7.023 -1.306 1.00 0.00 22 PHE A N 5
ATOM 6776 C CA . PHE A 1 22 ? 2.564 5.781 -1.686 1.00 0.00 22 PHE A CA 5
ATOM 6777 C C . PHE A 1 22 ? 3.010 5.356 -3.079 1.00 0.00 22 PHE A C 5
ATOM 6778 O O . PHE A 1 22 ? 3.285 4.183 -3.328 1.00 0.00 22 PHE A O 5
ATOM 6795 N N . LYS A 1 23 ? 3.084 6.328 -3.981 1.00 0.00 23 LYS A N 5
ATOM 6796 C CA . LYS A 1 23 ? 3.504 6.074 -5.351 1.00 0.00 23 LYS A CA 5
ATOM 6797 C C . LYS A 1 23 ? 4.988 5.713 -5.407 1.00 0.00 23 LYS A C 5
ATOM 6798 O O . LYS A 1 23 ? 5.478 5.210 -6.417 1.00 0.00 23 LYS A O 5
ATOM 6817 N N . ALA A 1 24 ? 5.698 5.980 -4.312 1.00 0.00 24 ALA A N 5
ATOM 6818 C CA . ALA A 1 24 ? 7.125 5.692 -4.227 1.00 0.00 24 ALA A CA 5
ATOM 6819 C C . ALA A 1 24 ? 7.451 4.273 -4.686 1.00 0.00 24 ALA A C 5
ATOM 6820 O O . ALA A 1 24 ? 8.088 4.076 -5.720 1.00 0.00 24 ALA A O 5
ATOM 6827 N N . ALA A 1 25 ? 7.022 3.288 -3.903 1.00 0.00 25 ALA A N 5
ATOM 6828 C CA . ALA A 1 25 ? 7.282 1.889 -4.221 1.00 0.00 25 ALA A CA 5
ATOM 6829 C C . ALA A 1 25 ? 6.301 1.341 -5.257 1.00 0.00 25 ALA A C 5
ATOM 6830 O O . ALA A 1 25 ? 6.410 0.187 -5.670 1.00 0.00 25 ALA A O 5
ATOM 6837 N N . PHE A 1 26 ? 5.345 2.167 -5.676 1.00 0.00 26 PHE A N 5
ATOM 6838 C CA . PHE A 1 26 ? 4.354 1.745 -6.663 1.00 0.00 26 PHE A CA 5
ATOM 6839 C C . PHE A 1 26 ? 5.023 1.192 -7.919 1.00 0.00 26 PHE A C 5
ATOM 6840 O O . PHE A 1 26 ? 4.432 0.394 -8.647 1.00 0.00 26 PHE A O 5
ATOM 6857 N N . ASP A 1 27 ? 6.258 1.618 -8.170 1.00 0.00 27 ASP A N 5
ATOM 6858 C CA . ASP A 1 27 ? 6.999 1.161 -9.341 1.00 0.00 27 ASP A CA 5
ATOM 6859 C C . ASP A 1 27 ? 7.676 -0.179 -9.070 1.00 0.00 27 ASP A C 5
ATOM 6860 O O . ASP A 1 27 ? 7.385 -1.177 -9.730 1.00 0.00 27 ASP A O 5
ATOM 6869 N N . MET A 1 28 ? 8.580 -0.195 -8.095 1.00 0.00 28 MET A N 5
ATOM 6870 C CA . MET A 1 28 ? 9.300 -1.413 -7.737 1.00 0.00 28 MET A CA 5
ATOM 6871 C C . MET A 1 28 ? 8.331 -2.549 -7.417 1.00 0.00 28 MET A C 5
ATOM 6872 O O . MET A 1 28 ? 8.659 -3.724 -7.582 1.00 0.00 28 MET A O 5
ATOM 6886 N N . PHE A 1 29 ? 7.135 -2.189 -6.962 1.00 0.00 29 PHE A N 5
ATOM 6887 C CA . PHE A 1 29 ? 6.115 -3.174 -6.621 1.00 0.00 29 PHE A CA 5
ATOM 6888 C C . PHE A 1 29 ? 5.792 -4.062 -7.817 1.00 0.00 29 PHE A C 5
ATOM 6889 O O . PHE A 1 29 ? 6.203 -5.221 -7.875 1.00 0.00 29 PHE A O 5
ATOM 6906 N N . ASP A 1 30 ? 5.048 -3.508 -8.771 1.00 0.00 30 ASP A N 5
ATOM 6907 C CA . ASP A 1 30 ? 4.661 -4.244 -9.968 1.00 0.00 30 ASP A CA 5
ATOM 6908 C C . ASP A 1 30 ? 5.882 -4.791 -10.696 1.00 0.00 30 ASP A C 5
ATOM 6909 O O . ASP A 1 30 ? 6.752 -4.035 -11.130 1.00 0.00 30 ASP A O 5
ATOM 6918 N N . ALA A 1 31 ? 5.933 -6.109 -10.830 1.00 0.00 31 ALA A N 5
ATOM 6919 C CA . ALA A 1 31 ? 7.041 -6.768 -11.511 1.00 0.00 31 ALA A CA 5
ATOM 6920 C C . ALA A 1 31 ? 6.778 -6.862 -13.008 1.00 0.00 31 ALA A C 5
ATOM 6921 O O . ALA A 1 31 ? 7.609 -6.464 -13.823 1.00 0.00 31 ALA A O 5
ATOM 6928 N N . ASP A 1 32 ? 5.611 -7.391 -13.363 1.00 0.00 32 ASP A N 5
ATOM 6929 C CA . ASP A 1 32 ? 5.230 -7.536 -14.763 1.00 0.00 32 ASP A CA 5
ATOM 6930 C C . ASP A 1 32 ? 4.651 -6.232 -15.304 1.00 0.00 32 ASP A C 5
ATOM 6931 O O . ASP A 1 32 ? 4.738 -5.950 -16.499 1.00 0.00 32 ASP A O 5
ATOM 6940 N N . GLY A 1 33 ? 4.060 -5.440 -14.414 1.00 0.00 33 GLY A N 5
ATOM 6941 C CA . GLY A 1 33 ? 3.476 -4.175 -14.820 1.00 0.00 33 GLY A CA 5
ATOM 6942 C C . GLY A 1 33 ? 2.193 -4.354 -15.607 1.00 0.00 33 GLY A C 5
ATOM 6943 O O . GLY A 1 33 ? 2.224 -4.544 -16.823 1.00 0.00 33 GLY A O 5
ATOM 6947 N N . GLY A 1 34 ? 1.060 -4.290 -14.913 1.00 0.00 34 GLY A N 5
ATOM 6948 C CA . GLY A 1 34 ? -0.223 -4.447 -15.573 1.00 0.00 34 GLY A CA 5
ATOM 6949 C C . GLY A 1 34 ? -1.284 -5.018 -14.653 1.00 0.00 34 GLY A C 5
ATOM 6950 O O . GLY A 1 34 ? -2.477 -4.788 -14.857 1.00 0.00 34 GLY A O 5
ATOM 6954 N N . GLY A 1 35 ? -0.854 -5.763 -13.641 1.00 0.00 35 GLY A N 5
ATOM 6955 C CA . GLY A 1 35 ? -1.791 -6.356 -12.707 1.00 0.00 35 GLY A CA 5
ATOM 6956 C C . GLY A 1 35 ? -1.936 -5.544 -11.436 1.00 0.00 35 GLY A C 5
ATOM 6957 O O . GLY A 1 35 ? -2.477 -4.438 -11.455 1.00 0.00 35 GLY A O 5
ATOM 6961 N N . ASP A 1 36 ? -1.452 -6.094 -10.326 1.00 0.00 36 ASP A N 5
ATOM 6962 C CA . ASP A 1 36 ? -1.530 -5.414 -9.038 1.00 0.00 36 ASP A CA 5
ATOM 6963 C C . ASP A 1 36 ? -0.485 -5.962 -8.071 1.00 0.00 36 ASP A C 5
ATOM 6964 O O . ASP A 1 36 ? 0.360 -6.773 -8.449 1.00 0.00 36 ASP A O 5
ATOM 6973 N N . ILE A 1 37 ? -0.549 -5.512 -6.823 1.00 0.00 37 ILE A N 5
ATOM 6974 C CA . ILE A 1 37 ? 0.390 -5.953 -5.801 1.00 0.00 37 ILE A CA 5
ATOM 6975 C C . ILE A 1 37 ? -0.171 -7.130 -5.007 1.00 0.00 37 ILE A C 5
ATOM 6976 O O . ILE A 1 37 ? -1.239 -7.035 -4.402 1.00 0.00 37 ILE A O 5
ATOM 6992 N N . SER A 1 38 ? 0.564 -8.239 -5.011 1.00 0.00 38 SER A N 5
ATOM 6993 C CA . SER A 1 38 ? 0.150 -9.436 -4.291 1.00 0.00 38 SER A CA 5
ATOM 6994 C C . SER A 1 38 ? 1.008 -9.638 -3.044 1.00 0.00 38 SER A C 5
ATOM 6995 O O . SER A 1 38 ? 1.702 -8.722 -2.604 1.00 0.00 38 SER A O 5
ATOM 7003 N N . THR A 1 39 ? 0.957 -10.840 -2.478 1.00 0.00 39 THR A N 5
ATOM 7004 C CA . THR A 1 39 ? 1.731 -11.155 -1.282 1.00 0.00 39 THR A CA 5
ATOM 7005 C C . THR A 1 39 ? 3.225 -11.181 -1.587 1.00 0.00 39 THR A C 5
ATOM 7006 O O . THR A 1 39 ? 4.050 -10.879 -0.724 1.00 0.00 39 THR A O 5
ATOM 7017 N N . LYS A 1 40 ? 3.568 -11.547 -2.818 1.00 0.00 40 LYS A N 5
ATOM 7018 C CA . LYS A 1 40 ? 4.965 -11.614 -3.233 1.00 0.00 40 LYS A CA 5
ATOM 7019 C C . LYS A 1 40 ? 5.511 -10.225 -3.549 1.00 0.00 40 LYS A C 5
ATOM 7020 O O . LYS A 1 40 ? 6.648 -9.902 -3.206 1.00 0.00 40 LYS A O 5
ATOM 7039 N N . GLU A 1 41 ? 4.694 -9.408 -4.207 1.00 0.00 41 GLU A N 5
ATOM 7040 C CA . GLU A 1 41 ? 5.097 -8.055 -4.571 1.00 0.00 41 GLU A CA 5
ATOM 7041 C C . GLU A 1 41 ? 5.365 -7.206 -3.332 1.00 0.00 41 GLU A C 5
ATOM 7042 O O . GLU A 1 41 ? 6.119 -6.234 -3.387 1.00 0.00 41 GLU A O 5
ATOM 7054 N N . LEU A 1 42 ? 4.742 -7.573 -2.216 1.00 0.00 42 LEU A N 5
ATOM 7055 C CA . LEU A 1 42 ? 4.917 -6.836 -0.970 1.00 0.00 42 LEU A CA 5
ATOM 7056 C C . LEU A 1 42 ? 6.219 -7.224 -0.277 1.00 0.00 42 LEU A C 5
ATOM 7057 O O . LEU A 1 42 ? 7.019 -6.362 0.089 1.00 0.00 42 LEU A O 5
ATOM 7073 N N . GLY A 1 43 ? 6.429 -8.524 -0.102 1.00 0.00 43 GLY A N 5
ATOM 7074 C CA . GLY A 1 43 ? 7.639 -8.997 0.546 1.00 0.00 43 GLY A CA 5
ATOM 7075 C C . GLY A 1 43 ? 8.900 -8.535 -0.163 1.00 0.00 43 GLY A C 5
ATOM 7076 O O . GLY A 1 43 ? 9.979 -8.522 0.426 1.00 0.00 43 GLY A O 5
ATOM 7080 N N . THR A 1 44 ? 8.762 -8.158 -1.430 1.00 0.00 44 THR A N 5
ATOM 7081 C CA . THR A 1 44 ? 9.898 -7.698 -2.221 1.00 0.00 44 THR A CA 5
ATOM 7082 C C . THR A 1 44 ? 10.461 -6.386 -1.672 1.00 0.00 44 THR A C 5
ATOM 7083 O O . THR A 1 44 ? 11.486 -6.372 -0.991 1.00 0.00 44 THR A O 5
ATOM 7094 N N . VAL A 1 45 ? 9.788 -5.291 -1.995 1.00 0.00 45 VAL A N 5
ATOM 7095 C CA . VAL A 1 45 ? 10.211 -3.965 -1.567 1.00 0.00 45 VAL A CA 5
ATOM 7096 C C . VAL A 1 45 ? 10.342 -3.864 -0.049 1.00 0.00 45 VAL A C 5
ATOM 7097 O O . VAL A 1 45 ? 11.254 -3.212 0.458 1.00 0.00 45 VAL A O 5
ATOM 7110 N N . MET A 1 46 ? 9.428 -4.496 0.676 1.00 0.00 46 MET A N 5
ATOM 7111 C CA . MET A 1 46 ? 9.458 -4.448 2.134 1.00 0.00 46 MET A CA 5
ATOM 7112 C C . MET A 1 46 ? 10.700 -5.136 2.694 1.00 0.00 46 MET A C 5
ATOM 7113 O O . MET A 1 46 ? 11.135 -4.833 3.804 1.00 0.00 46 MET A O 5
ATOM 7127 N N . ARG A 1 47 ? 11.268 -6.063 1.928 1.00 0.00 47 ARG A N 5
ATOM 7128 C CA . ARG A 1 47 ? 12.458 -6.786 2.368 1.00 0.00 47 ARG A CA 5
ATOM 7129 C C . ARG A 1 47 ? 13.736 -6.054 1.965 1.00 0.00 47 ARG A C 5
ATOM 7130 O O . ARG A 1 47 ? 14.762 -6.165 2.635 1.00 0.00 47 ARG A O 5
ATOM 7151 N N . MET A 1 48 ? 13.671 -5.310 0.865 1.00 0.00 48 MET A N 5
ATOM 7152 C CA . MET A 1 48 ? 14.829 -4.566 0.377 1.00 0.00 48 MET A CA 5
ATOM 7153 C C . MET A 1 48 ? 14.829 -3.128 0.892 1.00 0.00 48 MET A C 5
ATOM 7154 O O . MET A 1 48 ? 15.620 -2.301 0.439 1.00 0.00 48 MET A O 5
ATOM 7168 N N . LEU A 1 49 ? 13.940 -2.832 1.838 1.00 0.00 49 LEU A N 5
ATOM 7169 C CA . LEU A 1 49 ? 13.848 -1.491 2.403 1.00 0.00 49 LEU A CA 5
ATOM 7170 C C . LEU A 1 49 ? 14.201 -1.498 3.886 1.00 0.00 49 LEU A C 5
ATOM 7171 O O . LEU A 1 49 ? 14.875 -0.593 4.379 1.00 0.00 49 LEU A O 5
ATOM 7187 N N . GLY A 1 50 ? 13.739 -2.522 4.592 1.00 0.00 50 GLY A N 5
ATOM 7188 C CA . GLY A 1 50 ? 14.012 -2.630 6.013 1.00 0.00 50 GLY A CA 5
ATOM 7189 C C . GLY A 1 50 ? 12.997 -3.497 6.731 1.00 0.00 50 GLY A C 5
ATOM 7190 O O . GLY A 1 50 ? 13.336 -4.212 7.674 1.00 0.00 50 GLY A O 5
ATOM 7194 N N . GLN A 1 51 ? 11.748 -3.436 6.278 1.00 0.00 51 GLN A N 5
ATOM 7195 C CA . GLN A 1 51 ? 10.679 -4.225 6.878 1.00 0.00 51 GLN A CA 5
ATOM 7196 C C . GLN A 1 51 ? 10.893 -5.709 6.608 1.00 0.00 51 GLN A C 5
ATOM 7197 O O . GLN A 1 51 ? 11.741 -6.085 5.798 1.00 0.00 51 GLN A O 5
ATOM 7211 N N . ASN A 1 52 ? 10.123 -6.553 7.286 1.00 0.00 52 ASN A N 5
ATOM 7212 C CA . ASN A 1 52 ? 10.242 -7.993 7.102 1.00 0.00 52 ASN A CA 5
ATOM 7213 C C . ASN A 1 52 ? 8.884 -8.693 7.198 1.00 0.00 52 ASN A C 5
ATOM 7214 O O . ASN A 1 52 ? 8.767 -9.733 7.848 1.00 0.00 52 ASN A O 5
ATOM 7225 N N . PRO A 1 53 ? 7.835 -8.150 6.549 1.00 0.00 53 PRO A N 5
ATOM 7226 C CA . PRO A 1 53 ? 6.503 -8.762 6.580 1.00 0.00 53 PRO A CA 5
ATOM 7227 C C . PRO A 1 53 ? 6.539 -10.234 6.180 1.00 0.00 53 PRO A C 5
ATOM 7228 O O . PRO A 1 53 ? 6.732 -10.563 5.009 1.00 0.00 53 PRO A O 5
ATOM 7239 N N . THR A 1 54 ? 6.351 -11.116 7.155 1.00 0.00 54 THR A N 5
ATOM 7240 C CA . THR A 1 54 ? 6.362 -12.551 6.896 1.00 0.00 54 THR A CA 5
ATOM 7241 C C . THR A 1 54 ? 5.265 -12.931 5.908 1.00 0.00 54 THR A C 5
ATOM 7242 O O . THR A 1 54 ? 4.379 -12.129 5.611 1.00 0.00 54 THR A O 5
ATOM 7253 N N . LYS A 1 55 ? 5.328 -14.158 5.402 1.00 0.00 55 LYS A N 5
ATOM 7254 C CA . LYS A 1 55 ? 4.338 -14.643 4.446 1.00 0.00 55 LYS A CA 5
ATOM 7255 C C . LYS A 1 55 ? 2.928 -14.549 5.023 1.00 0.00 55 LYS A C 5
ATOM 7256 O O . LYS A 1 55 ? 1.955 -14.397 4.286 1.00 0.00 55 LYS A O 5
ATOM 7275 N N . CYS A 1 56 ? 2.827 -14.640 6.346 1.00 0.00 56 CYS A N 5
ATOM 7276 C CA . CYS A 1 56 ? 1.536 -14.564 7.020 1.00 0.00 56 CYS A CA 5
ATOM 7277 C C . CYS A 1 56 ? 1.148 -13.113 7.290 1.00 0.00 56 CYS A C 5
ATOM 7278 O O . CYS A 1 56 ? -0.031 -12.761 7.262 1.00 0.00 56 CYS A O 5
ATOM 7286 N N . GLU A 1 57 ? 2.147 -12.276 7.549 1.00 0.00 57 GLU A N 5
ATOM 7287 C CA . GLU A 1 57 ? 1.912 -10.863 7.822 1.00 0.00 57 GLU A CA 5
ATOM 7288 C C . GLU A 1 57 ? 1.189 -10.196 6.659 1.00 0.00 57 GLU A C 5
ATOM 7289 O O . GLU A 1 57 ? 0.087 -9.671 6.816 1.00 0.00 57 GLU A O 5
ATOM 7301 N N . LEU A 1 58 ? 1.819 -10.223 5.492 1.00 0.00 58 LEU A N 5
ATOM 7302 C CA . LEU A 1 58 ? 1.242 -9.621 4.297 1.00 0.00 58 LEU A CA 5
ATOM 7303 C C . LEU A 1 58 ? -0.050 -10.332 3.906 1.00 0.00 58 LEU A C 5
ATOM 7304 O O . LEU A 1 58 ? -0.975 -9.712 3.382 1.00 0.00 58 LEU A O 5
ATOM 7320 N N . ASP A 1 59 ? -0.109 -11.632 4.174 1.00 0.00 59 ASP A N 5
ATOM 7321 C CA . ASP A 1 59 ? -1.294 -12.423 3.859 1.00 0.00 59 ASP A CA 5
ATOM 7322 C C . ASP A 1 59 ? -2.466 -12.010 4.739 1.00 0.00 59 ASP A C 5
ATOM 7323 O O . ASP A 1 59 ? -3.626 -12.181 4.364 1.00 0.00 59 ASP A O 5
ATOM 7332 N N . ALA A 1 60 ? -2.159 -11.461 5.908 1.00 0.00 60 ALA A N 5
ATOM 7333 C CA . ALA A 1 60 ? -3.193 -11.021 6.832 1.00 0.00 60 ALA A CA 5
ATOM 7334 C C . ALA A 1 60 ? -3.738 -9.658 6.422 1.00 0.00 60 ALA A C 5
ATOM 7335 O O . ALA A 1 60 ? -4.919 -9.367 6.612 1.00 0.00 60 ALA A O 5
ATOM 7342 N N . ILE A 1 61 ? -2.870 -8.829 5.850 1.00 0.00 61 ILE A N 5
ATOM 7343 C CA . ILE A 1 61 ? -3.263 -7.502 5.405 1.00 0.00 61 ILE A CA 5
ATOM 7344 C C . ILE A 1 61 ? -4.003 -7.584 4.071 1.00 0.00 61 ILE A C 5
ATOM 7345 O O . ILE A 1 61 ? -5.146 -7.144 3.960 1.00 0.00 61 ILE A O 5
ATOM 7361 N N . ILE A 1 62 ? -3.347 -8.161 3.066 1.00 0.00 62 ILE A N 5
ATOM 7362 C CA . ILE A 1 62 ? -3.948 -8.308 1.742 1.00 0.00 62 ILE A CA 5
ATOM 7363 C C . ILE A 1 62 ? -5.370 -8.852 1.845 1.00 0.00 62 ILE A C 5
ATOM 7364 O O . ILE A 1 62 ? -6.287 -8.352 1.193 1.00 0.00 62 ILE A O 5
ATOM 7380 N N . CYS A 1 63 ? -5.547 -9.876 2.676 1.00 0.00 63 CYS A N 5
ATOM 7381 C CA . CYS A 1 63 ? -6.860 -10.479 2.873 1.00 0.00 63 CYS A CA 5
ATOM 7382 C C . CYS A 1 63 ? -7.848 -9.440 3.389 1.00 0.00 63 CYS A C 5
ATOM 7383 O O . CYS A 1 63 ? -9.032 -9.469 3.052 1.00 0.00 63 CYS A O 5
ATOM 7391 N N . GLU A 1 64 ? -7.346 -8.511 4.198 1.00 0.00 64 GLU A N 5
ATOM 7392 C CA . GLU A 1 64 ? -8.174 -7.448 4.751 1.00 0.00 64 GLU A CA 5
ATOM 7393 C C . GLU A 1 64 ? -8.321 -6.316 3.742 1.00 0.00 64 GLU A C 5
ATOM 7394 O O . GLU A 1 64 ? -9.361 -5.661 3.671 1.00 0.00 64 GLU A O 5
ATOM 7406 N N . VAL A 1 65 ? -7.269 -6.101 2.956 1.00 0.00 65 VAL A N 5
ATOM 7407 C CA . VAL A 1 65 ? -7.270 -5.058 1.939 1.00 0.00 65 VAL A CA 5
ATOM 7408 C C . VAL A 1 65 ? -8.250 -5.399 0.820 1.00 0.00 65 VAL A C 5
ATOM 7409 O O . VAL A 1 65 ? -9.077 -4.575 0.431 1.00 0.00 65 VAL A O 5
ATOM 7422 N N . ASP A 1 66 ? -8.147 -6.621 0.309 1.00 0.00 66 ASP A N 5
ATOM 7423 C CA . ASP A 1 66 ? -9.017 -7.080 -0.766 1.00 0.00 66 ASP A CA 5
ATOM 7424 C C . ASP A 1 66 ? -10.422 -7.366 -0.250 1.00 0.00 66 ASP A C 5
ATOM 7425 O O . ASP A 1 66 ? -10.620 -8.243 0.592 1.00 0.00 66 ASP A O 5
ATOM 7434 N N . GLU A 1 67 ? -11.398 -6.624 -0.763 1.00 0.00 67 GLU A N 5
ATOM 7435 C CA . GLU A 1 67 ? -12.787 -6.801 -0.359 1.00 0.00 67 GLU A CA 5
ATOM 7436 C C . GLU A 1 67 ? -13.567 -7.571 -1.418 1.00 0.00 67 GLU A C 5
ATOM 7437 O O . GLU A 1 67 ? -14.779 -7.402 -1.555 1.00 0.00 67 GLU A O 5
ATOM 7449 N N . ASP A 1 68 ? -12.865 -8.417 -2.167 1.00 0.00 68 ASP A N 5
ATOM 7450 C CA . ASP A 1 68 ? -13.495 -9.212 -3.215 1.00 0.00 68 ASP A CA 5
ATOM 7451 C C . ASP A 1 68 ? -12.788 -10.555 -3.388 1.00 0.00 68 ASP A C 5
ATOM 7452 O O . ASP A 1 68 ? -12.896 -11.191 -4.437 1.00 0.00 68 ASP A O 5
ATOM 7461 N N . GLY A 1 69 ? -12.068 -10.985 -2.354 1.00 0.00 69 GLY A N 5
ATOM 7462 C CA . GLY A 1 69 ? -11.359 -12.252 -2.415 1.00 0.00 69 GLY A CA 5
ATOM 7463 C C . GLY A 1 69 ? -10.495 -12.381 -3.655 1.00 0.00 69 GLY A C 5
ATOM 7464 O O . GLY A 1 69 ? -10.652 -13.321 -4.434 1.00 0.00 69 GLY A O 5
ATOM 7468 N N . SER A 1 70 ? -9.580 -11.434 -3.839 1.00 0.00 70 SER A N 5
ATOM 7469 C CA . SER A 1 70 ? -8.689 -11.447 -4.996 1.00 0.00 70 SER A CA 5
ATOM 7470 C C . SER A 1 70 ? -7.228 -11.530 -4.565 1.00 0.00 70 SER A C 5
ATOM 7471 O O . SER A 1 70 ? -6.411 -12.164 -5.233 1.00 0.00 70 SER A O 5
ATOM 7479 N N . GLY A 1 71 ? -6.904 -10.884 -3.450 1.00 0.00 71 GLY A N 5
ATOM 7480 C CA . GLY A 1 71 ? -5.539 -10.896 -2.956 1.00 0.00 71 GLY A CA 5
ATOM 7481 C C . GLY A 1 71 ? -4.641 -9.922 -3.697 1.00 0.00 71 GLY A C 5
ATOM 7482 O O . GLY A 1 71 ? -3.434 -9.879 -3.457 1.00 0.00 71 GLY A O 5
ATOM 7486 N N . THR A 1 72 ? -5.225 -9.138 -4.600 1.00 0.00 72 THR A N 5
ATOM 7487 C CA . THR A 1 72 ? -4.463 -8.164 -5.372 1.00 0.00 72 THR A CA 5
ATOM 7488 C C . THR A 1 72 ? -4.813 -6.741 -4.947 1.00 0.00 72 THR A C 5
ATOM 7489 O O . THR A 1 72 ? -5.959 -6.447 -4.607 1.00 0.00 72 THR A O 5
ATOM 7500 N N . ILE A 1 73 ? -3.815 -5.863 -4.966 1.00 0.00 73 ILE A N 5
ATOM 7501 C CA . ILE A 1 73 ? -4.014 -4.471 -4.579 1.00 0.00 73 ILE A CA 5
ATOM 7502 C C . ILE A 1 73 ? -4.034 -3.553 -5.797 1.00 0.00 73 ILE A C 5
ATOM 7503 O O . ILE A 1 73 ? -3.053 -3.463 -6.537 1.00 0.00 73 ILE A O 5
ATOM 7519 N N . ASP A 1 74 ? -5.156 -2.868 -6.000 1.00 0.00 74 ASP A N 5
ATOM 7520 C CA . ASP A 1 74 ? -5.302 -1.954 -7.128 1.00 0.00 74 ASP A CA 5
ATOM 7521 C C . ASP A 1 74 ? -4.575 -0.639 -6.866 1.00 0.00 74 ASP A C 5
ATOM 7522 O O . ASP A 1 74 ? -3.806 -0.523 -5.911 1.00 0.00 74 ASP A O 5
ATOM 7531 N N . PHE A 1 75 ? -4.821 0.349 -7.721 1.00 0.00 75 PHE A N 5
ATOM 7532 C CA . PHE A 1 75 ? -4.189 1.657 -7.585 1.00 0.00 75 PHE A CA 5
ATOM 7533 C C . PHE A 1 75 ? -4.521 2.286 -6.233 1.00 0.00 75 PHE A C 5
ATOM 7534 O O . PHE A 1 75 ? -3.724 2.218 -5.296 1.00 0.00 75 PHE A O 5
ATOM 7551 N N . GLU A 1 76 ? -5.700 2.893 -6.136 1.00 0.00 76 GLU A N 5
ATOM 7552 C CA . GLU A 1 76 ? -6.130 3.528 -4.896 1.00 0.00 76 GLU A CA 5
ATOM 7553 C C . GLU A 1 76 ? -6.212 2.507 -3.768 1.00 0.00 76 GLU A C 5
ATOM 7554 O O . GLU A 1 76 ? -6.029 2.842 -2.597 1.00 0.00 76 GLU A O 5
ATOM 7566 N N . GLU A 1 77 ? -6.490 1.257 -4.128 1.00 0.00 77 GLU A N 5
ATOM 7567 C CA . GLU A 1 77 ? -6.597 0.183 -3.148 1.00 0.00 77 GLU A CA 5
ATOM 7568 C C . GLU A 1 77 ? -5.353 0.115 -2.266 1.00 0.00 77 GLU A C 5
ATOM 7569 O O . GLU A 1 77 ? -5.417 -0.345 -1.128 1.00 0.00 77 GLU A O 5
ATOM 7581 N N . PHE A 1 78 ? -4.223 0.578 -2.797 1.00 0.00 78 PHE A N 5
ATOM 7582 C CA . PHE A 1 78 ? -2.970 0.570 -2.046 1.00 0.00 78 PHE A CA 5
ATOM 7583 C C . PHE A 1 78 ? -2.990 1.615 -0.932 1.00 0.00 78 PHE A C 5
ATOM 7584 O O . PHE A 1 78 ? -2.134 1.608 -0.049 1.00 0.00 78 PHE A O 5
ATOM 7601 N N . LEU A 1 79 ? -3.979 2.503 -0.967 1.00 0.00 79 LEU A N 5
ATOM 7602 C CA . LEU A 1 79 ? -4.113 3.530 0.055 1.00 0.00 79 LEU A CA 5
ATOM 7603 C C . LEU A 1 79 ? -5.088 3.071 1.132 1.00 0.00 79 LEU A C 5
ATOM 7604 O O . LEU A 1 79 ? -4.821 3.204 2.325 1.00 0.00 79 LEU A O 5
ATOM 7620 N N . VAL A 1 80 ? -6.218 2.523 0.695 1.00 0.00 80 VAL A N 5
ATOM 7621 C CA . VAL A 1 80 ? -7.235 2.035 1.615 1.00 0.00 80 VAL A CA 5
ATOM 7622 C C . VAL A 1 80 ? -6.690 0.903 2.478 1.00 0.00 80 VAL A C 5
ATOM 7623 O O . VAL A 1 80 ? -7.108 0.725 3.622 1.00 0.00 80 VAL A O 5
ATOM 7636 N N . MET A 1 81 ? -5.748 0.143 1.924 1.00 0.00 81 MET A N 5
ATOM 7637 C CA . MET A 1 81 ? -5.138 -0.967 2.647 1.00 0.00 81 MET A CA 5
ATOM 7638 C C . MET A 1 81 ? -4.594 -0.492 3.986 1.00 0.00 81 MET A C 5
ATOM 7639 O O . MET A 1 81 ? -4.758 -1.153 5.010 1.00 0.00 81 MET A O 5
ATOM 7653 N N . MET A 1 82 ? -3.951 0.667 3.961 1.00 0.00 82 MET A N 5
ATOM 7654 C CA . MET A 1 82 ? -3.383 1.254 5.163 1.00 0.00 82 MET A CA 5
ATOM 7655 C C . MET A 1 82 ? -4.466 1.955 5.978 1.00 0.00 82 MET A C 5
ATOM 7656 O O . MET A 1 82 ? -4.378 2.044 7.202 1.00 0.00 82 MET A O 5
ATOM 7670 N N . VAL A 1 83 ? -5.494 2.443 5.287 1.00 0.00 83 VAL A N 5
ATOM 7671 C CA . VAL A 1 83 ? -6.602 3.126 5.943 1.00 0.00 83 VAL A CA 5
ATOM 7672 C C . VAL A 1 83 ? -7.342 2.172 6.877 1.00 0.00 83 VAL A C 5
ATOM 7673 O O . VAL A 1 83 ? -7.888 2.587 7.899 1.00 0.00 83 VAL A O 5
ATOM 7686 N N . ARG A 1 84 ? -7.351 0.893 6.518 1.00 0.00 84 ARG A N 5
ATOM 7687 C CA . ARG A 1 84 ? -8.020 -0.124 7.324 1.00 0.00 84 ARG A CA 5
ATOM 7688 C C . ARG A 1 84 ? -7.183 -0.495 8.547 1.00 0.00 84 ARG A C 5
ATOM 7689 O O . ARG A 1 84 ? -7.697 -1.062 9.510 1.00 0.00 84 ARG A O 5
ATOM 7710 N N . GLN A 1 85 ? -5.893 -0.172 8.502 1.00 0.00 85 GLN A N 5
ATOM 7711 C CA . GLN A 1 85 ? -4.991 -0.471 9.609 1.00 0.00 85 GLN A CA 5
ATOM 7712 C C . GLN A 1 85 ? -4.598 0.802 10.355 1.00 0.00 85 GLN A C 5
ATOM 7713 O O . GLN A 1 85 ? -4.068 0.742 11.464 1.00 0.00 85 GLN A O 5
ATOM 7727 N N . MET A 1 86 ? -4.859 1.954 9.741 1.00 0.00 86 MET A N 5
ATOM 7728 C CA . MET A 1 86 ? -4.530 3.236 10.349 1.00 0.00 86 MET A CA 5
ATOM 7729 C C . MET A 1 86 ? -5.604 3.659 11.345 1.00 0.00 86 MET A C 5
ATOM 7730 O O . MET A 1 86 ? -5.315 3.902 12.518 1.00 0.00 86 MET A O 5
ATOM 7744 N N . LYS A 1 87 ? -6.843 3.744 10.874 1.00 0.00 87 LYS A N 5
ATOM 7745 C CA . LYS A 1 87 ? -7.959 4.137 11.727 1.00 0.00 87 LYS A CA 5
ATOM 7746 C C . LYS A 1 87 ? -8.401 2.975 12.612 1.00 0.00 87 LYS A C 5
ATOM 7747 O O . LYS A 1 87 ? -9.428 2.343 12.361 1.00 0.00 87 LYS A O 5
ATOM 7766 N N . GLU A 1 88 ? -7.617 2.697 13.649 1.00 0.00 88 GLU A N 5
ATOM 7767 C CA . GLU A 1 88 ? -7.926 1.611 14.571 1.00 0.00 88 GLU A CA 5
ATOM 7768 C C . GLU A 1 88 ? -8.628 2.138 15.820 1.00 0.00 88 GLU A C 5
ATOM 7769 O O . GLU A 1 88 ? -8.463 1.594 16.912 1.00 0.00 88 GLU A O 5
ATOM 7781 N N . ASP A 1 89 ? -9.410 3.198 15.651 1.00 0.00 89 ASP A N 5
ATOM 7782 C CA . ASP A 1 89 ? -10.138 3.798 16.764 1.00 0.00 89 ASP A CA 5
ATOM 7783 C C . ASP A 1 89 ? -11.008 4.955 16.285 1.00 0.00 89 ASP A C 5
ATOM 7784 O O . ASP A 1 89 ? -12.178 5.060 16.656 1.00 0.00 89 ASP A O 5
ATOM 7793 N N . ALA A 1 90 ? -10.431 5.823 15.460 1.00 0.00 90 ALA A N 5
ATOM 7794 C CA . ALA A 1 90 ? -11.154 6.972 14.931 1.00 0.00 90 ALA A CA 5
ATOM 7795 C C . ALA A 1 90 ? -11.653 7.872 16.055 1.00 0.00 90 ALA A C 5
ATOM 7796 O O . ALA A 1 90 ? -10.964 8.866 16.366 1.00 0.00 90 ALA A O 5
ATOM 7804 N N . ARG B 2 1 ? 1.729 -2.067 9.756 1.00 0.00 115 ARG B N 5
ATOM 7805 C CA . ARG B 2 1 ? 0.459 -1.911 8.997 1.00 0.00 115 ARG B CA 5
ATOM 7806 C C . ARG B 2 1 ? -0.021 -0.462 9.011 1.00 0.00 115 ARG B C 5
ATOM 7807 O O . ARG B 2 1 ? -0.290 0.120 7.960 1.00 0.00 115 ARG B O 5
ATOM 7830 N N . MET B 2 2 ? -0.129 0.114 10.204 1.00 0.00 116 MET B N 5
ATOM 7831 C CA . MET B 2 2 ? -0.578 1.495 10.347 1.00 0.00 116 MET B CA 5
ATOM 7832 C C . MET B 2 2 ? 0.484 2.468 9.847 1.00 0.00 116 MET B C 5
ATOM 7833 O O . MET B 2 2 ? 0.281 3.170 8.857 1.00 0.00 116 MET B O 5
ATOM 7847 N N . SER B 2 3 ? 1.615 2.510 10.544 1.00 0.00 117 SER B N 5
ATOM 7848 C CA . SER B 2 3 ? 2.704 3.404 10.174 1.00 0.00 117 SER B CA 5
ATOM 7849 C C . SER B 2 3 ? 3.608 2.770 9.120 1.00 0.00 117 SER B C 5
ATOM 7850 O O . SER B 2 3 ? 4.824 2.699 9.291 1.00 0.00 117 SER B O 5
ATOM 7858 N N . ALA B 2 4 ? 3.005 2.326 8.023 1.00 0.00 118 ALA B N 5
ATOM 7859 C CA . ALA B 2 4 ? 3.756 1.715 6.934 1.00 0.00 118 ALA B CA 5
ATOM 7860 C C . ALA B 2 4 ? 4.467 2.780 6.101 1.00 0.00 118 ALA B C 5
ATOM 7861 O O . ALA B 2 4 ? 5.237 2.459 5.196 1.00 0.00 118 ALA B O 5
ATOM 7868 N N . ASP B 2 5 ? 4.201 4.051 6.415 1.00 0.00 119 ASP B N 5
ATOM 7869 C CA . ASP B 2 5 ? 4.806 5.175 5.704 1.00 0.00 119 ASP B CA 5
ATOM 7870 C C . ASP B 2 5 ? 6.293 4.949 5.440 1.00 0.00 119 ASP B C 5
ATOM 7871 O O . ASP B 2 5 ? 6.842 5.473 4.473 1.00 0.00 119 ASP B O 5
ATOM 7880 N N . ALA B 2 6 ? 6.941 4.168 6.301 1.00 0.00 120 ALA B N 5
ATOM 7881 C CA . ALA B 2 6 ? 8.366 3.881 6.148 1.00 0.00 120 ALA B CA 5
ATOM 7882 C C . ALA B 2 6 ? 8.700 3.503 4.710 1.00 0.00 120 ALA B C 5
ATOM 7883 O O . ALA B 2 6 ? 9.404 4.237 4.016 1.00 0.00 120 ALA B O 5
ATOM 7890 N N . MET B 2 7 ? 8.182 2.365 4.258 1.00 0.00 121 MET B N 5
ATOM 7891 C CA . MET B 2 7 ? 8.422 1.916 2.892 1.00 0.00 121 MET B CA 5
ATOM 7892 C C . MET B 2 7 ? 8.000 3.002 1.911 1.00 0.00 121 MET B C 5
ATOM 7893 O O . MET B 2 7 ? 8.674 3.251 0.911 1.00 0.00 121 MET B O 5
ATOM 7907 N N . LEU B 2 8 ? 6.883 3.651 2.215 1.00 0.00 122 LEU B N 5
ATOM 7908 C CA . LEU B 2 8 ? 6.370 4.721 1.375 1.00 0.00 122 LEU B CA 5
ATOM 7909 C C . LEU B 2 8 ? 7.391 5.849 1.283 1.00 0.00 122 LEU B C 5
ATOM 7910 O O . LEU B 2 8 ? 7.502 6.519 0.254 1.00 0.00 122 LEU B O 5
ATOM 7926 N N . ARG B 2 9 ? 8.146 6.047 2.361 1.00 0.00 123 ARG B N 5
ATOM 7927 C CA . ARG B 2 9 ? 9.169 7.085 2.401 1.00 0.00 123 ARG B CA 5
ATOM 7928 C C . ARG B 2 9 ? 10.514 6.544 1.916 1.00 0.00 123 ARG B C 5
ATOM 7929 O O . ARG B 2 9 ? 11.402 7.307 1.537 1.00 0.00 123 ARG B O 5
ATOM 7950 N N . ALA B 2 10 ? 10.658 5.221 1.940 1.00 0.00 124 ALA B N 5
ATOM 7951 C CA . ALA B 2 10 ? 11.893 4.571 1.513 1.00 0.00 124 ALA B CA 5
ATOM 7952 C C . ALA B 2 10 ? 12.265 4.942 0.082 1.00 0.00 124 ALA B C 5
ATOM 7953 O O . ALA B 2 10 ? 13.248 5.644 -0.152 1.00 0.00 124 ALA B O 5
ATOM 7960 N N . LEU B 2 11 ? 11.482 4.453 -0.874 1.00 0.00 125 LEU B N 5
ATOM 7961 C CA . LEU B 2 11 ? 11.740 4.720 -2.285 1.00 0.00 125 LEU B CA 5
ATOM 7962 C C . LEU B 2 11 ? 11.179 6.073 -2.721 1.00 0.00 125 LEU B C 5
ATOM 7963 O O . LEU B 2 11 ? 11.257 6.428 -3.897 1.00 0.00 125 LEU B O 5
ATOM 7979 N N . LEU B 2 12 ? 10.616 6.826 -1.774 1.00 0.00 126 LEU B N 5
ATOM 7980 C CA . LEU B 2 12 ? 10.046 8.142 -2.068 1.00 0.00 126 LEU B CA 5
ATOM 7981 C C . LEU B 2 12 ? 10.925 8.929 -3.040 1.00 0.00 126 LEU B C 5
ATOM 7982 O O . LEU B 2 12 ? 10.517 9.218 -4.165 1.00 0.00 126 LEU B O 5
ATOM 7998 N N . GLY B 2 13 ? 12.131 9.269 -2.596 1.00 0.00 127 GLY B N 5
ATOM 7999 C CA . GLY B 2 13 ? 13.046 10.017 -3.438 1.00 0.00 127 GLY B CA 5
ATOM 8000 C C . GLY B 2 13 ? 14.022 9.122 -4.175 1.00 0.00 127 GLY B C 5
ATOM 8001 O O . GLY B 2 13 ? 14.500 8.129 -3.626 1.00 0.00 127 GLY B O 5
ATOM 8005 N N . SER B 2 14 ? 14.318 9.472 -5.423 1.00 0.00 128 SER B N 5
ATOM 8006 C CA . SER B 2 14 ? 15.243 8.692 -6.236 1.00 0.00 128 SER B CA 5
ATOM 8007 C C . SER B 2 14 ? 15.910 9.567 -7.294 1.00 0.00 128 SER B C 5
ATOM 8008 O O . SER B 2 14 ? 17.134 9.584 -7.418 1.00 0.00 128 SER B O 5
ATOM 8016 N N . LYS B 2 15 ? 15.096 10.293 -8.054 1.00 0.00 129 LYS B N 5
ATOM 8017 C CA . LYS B 2 15 ? 15.608 11.169 -9.101 1.00 0.00 129 LYS B CA 5
ATOM 8018 C C . LYS B 2 15 ? 14.805 12.464 -9.168 1.00 0.00 129 LYS B C 5
ATOM 8019 O O . LYS B 2 15 ? 15.324 13.544 -8.884 1.00 0.00 129 LYS B O 5
ATOM 8038 N N . HIS B 2 16 ? 13.536 12.348 -9.545 1.00 0.00 130 HIS B N 5
ATOM 8039 C CA . HIS B 2 16 ? 12.661 13.510 -9.650 1.00 0.00 130 HIS B CA 5
ATOM 8040 C C . HIS B 2 16 ? 11.875 13.718 -8.360 1.00 0.00 130 HIS B C 5
ATOM 8041 O O . HIS B 2 16 ? 11.327 12.772 -7.795 1.00 0.00 130 HIS B O 5
ATOM 8056 N N . LYS B 2 17 ? 11.824 14.964 -7.899 1.00 0.00 131 LYS B N 5
ATOM 8057 C CA . LYS B 2 17 ? 11.104 15.297 -6.675 1.00 0.00 131 LYS B CA 5
ATOM 8058 C C . LYS B 2 17 ? 9.760 15.945 -6.993 1.00 0.00 131 LYS B C 5
ATOM 8059 O O . LYS B 2 17 ? 8.720 15.352 -6.639 1.00 0.00 131 LYS B O 5
ATOM 8081 N N . ALA A 1 1 ? -20.963 1.561 -13.152 1.00 0.00 1 ALA A N 6
ATOM 8082 C CA . ALA A 1 1 ? -21.745 1.098 -11.977 1.00 0.00 1 ALA A CA 6
ATOM 8083 C C . ALA A 1 1 ? -20.960 1.299 -10.685 1.00 0.00 1 ALA A C 6
ATOM 8084 O O . ALA A 1 1 ? -19.739 1.452 -10.706 1.00 0.00 1 ALA A O 6
ATOM 8093 N N . SER A 1 2 ? -21.670 1.297 -9.561 1.00 0.00 2 SER A N 6
ATOM 8094 C CA . SER A 1 2 ? -21.039 1.479 -8.259 1.00 0.00 2 SER A CA 6
ATOM 8095 C C . SER A 1 2 ? -20.778 0.135 -7.587 1.00 0.00 2 SER A C 6
ATOM 8096 O O . SER A 1 2 ? -21.462 -0.851 -7.862 1.00 0.00 2 SER A O 6
ATOM 8104 N N . MET A 1 3 ? -19.784 0.102 -6.706 1.00 0.00 3 MET A N 6
ATOM 8105 C CA . MET A 1 3 ? -19.431 -1.120 -5.994 1.00 0.00 3 MET A CA 6
ATOM 8106 C C . MET A 1 3 ? -18.780 -0.798 -4.653 1.00 0.00 3 MET A C 6
ATOM 8107 O O . MET A 1 3 ? -19.329 -1.106 -3.595 1.00 0.00 3 MET A O 6
ATOM 8121 N N . THR A 1 4 ? -17.608 -0.175 -4.706 1.00 0.00 4 THR A N 6
ATOM 8122 C CA . THR A 1 4 ? -16.881 0.193 -3.498 1.00 0.00 4 THR A CA 6
ATOM 8123 C C . THR A 1 4 ? -16.044 1.447 -3.729 1.00 0.00 4 THR A C 6
ATOM 8124 O O . THR A 1 4 ? -15.160 1.467 -4.584 1.00 0.00 4 THR A O 6
ATOM 8135 N N . ASP A 1 5 ? -16.335 2.495 -2.964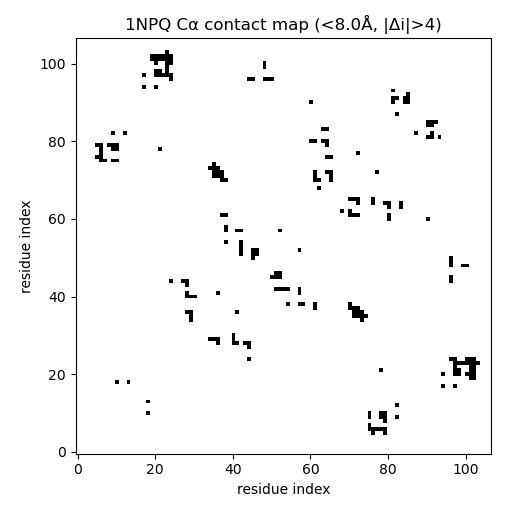 1.00 0.00 5 ASP A N 6
ATOM 8136 C CA . ASP A 1 5 ? -15.614 3.758 -3.088 1.00 0.00 5 ASP A CA 6
ATOM 8137 C C . ASP A 1 5 ? -14.469 3.851 -2.079 1.00 0.00 5 ASP A C 6
ATOM 8138 O O . ASP A 1 5 ? -13.779 4.868 -2.009 1.00 0.00 5 ASP A O 6
ATOM 8147 N N . GLN A 1 6 ? -14.270 2.791 -1.297 1.00 0.00 6 GLN A N 6
ATOM 8148 C CA . GLN A 1 6 ? -13.207 2.769 -0.294 1.00 0.00 6 GLN A CA 6
ATOM 8149 C C . GLN A 1 6 ? -11.868 3.187 -0.896 1.00 0.00 6 GLN A C 6
ATOM 8150 O O . GLN A 1 6 ? -11.084 3.890 -0.259 1.00 0.00 6 GLN A O 6
ATOM 8164 N N . GLN A 1 7 ? -11.617 2.757 -2.129 1.00 0.00 7 GLN A N 6
ATOM 8165 C CA . GLN A 1 7 ? -10.372 3.096 -2.817 1.00 0.00 7 GLN A CA 6
ATOM 8166 C C . GLN A 1 7 ? -10.280 4.598 -3.067 1.00 0.00 7 GLN A C 6
ATOM 8167 O O . GLN A 1 7 ? -9.202 5.127 -3.342 1.00 0.00 7 GLN A O 6
ATOM 8181 N N . ALA A 1 8 ? -11.416 5.278 -2.974 1.00 0.00 8 ALA A N 6
ATOM 8182 C CA . ALA A 1 8 ? -11.465 6.715 -3.194 1.00 0.00 8 ALA A CA 6
ATOM 8183 C C . ALA A 1 8 ? -11.246 7.480 -1.894 1.00 0.00 8 ALA A C 6
ATOM 8184 O O . ALA A 1 8 ? -10.412 8.383 -1.828 1.00 0.00 8 ALA A O 6
ATOM 8191 N N . GLU A 1 9 ? -11.999 7.113 -0.862 1.00 0.00 9 GLU A N 6
ATOM 8192 C CA . GLU A 1 9 ? -11.883 7.765 0.439 1.00 0.00 9 GLU A CA 6
ATOM 8193 C C . GLU A 1 9 ? -10.461 7.645 0.969 1.00 0.00 9 GLU A C 6
ATOM 8194 O O . GLU A 1 9 ? -9.898 8.605 1.490 1.00 0.00 9 GLU A O 6
ATOM 8206 N N . ALA A 1 10 ? -9.887 6.454 0.821 1.00 0.00 10 ALA A N 6
ATOM 8207 C CA . ALA A 1 10 ? -8.526 6.182 1.267 1.00 0.00 10 ALA A CA 6
ATOM 8208 C C . ALA A 1 10 ? -7.582 7.330 0.918 1.00 0.00 10 ALA A C 6
ATOM 8209 O O . ALA A 1 10 ? -6.947 7.915 1.795 1.00 0.00 10 ALA A O 6
ATOM 8216 N N . ARG A 1 11 ? -7.499 7.651 -0.371 1.00 0.00 11 ARG A N 6
ATOM 8217 C CA . ARG A 1 11 ? -6.638 8.732 -0.838 1.00 0.00 11 ARG A CA 6
ATOM 8218 C C . ARG A 1 11 ? -6.924 10.019 -0.071 1.00 0.00 11 ARG A C 6
ATOM 8219 O O . ARG A 1 11 ? -6.040 10.856 0.113 1.00 0.00 11 ARG A O 6
ATOM 8240 N N . ALA A 1 12 ? -8.166 10.165 0.378 1.00 0.00 12 ALA A N 6
ATOM 8241 C CA . ALA A 1 12 ? -8.576 11.342 1.130 1.00 0.00 12 ALA A CA 6
ATOM 8242 C C . ALA A 1 12 ? -8.378 11.135 2.629 1.00 0.00 12 ALA A C 6
ATOM 8243 O O . ALA A 1 12 ? -8.275 12.098 3.388 1.00 0.00 12 ALA A O 6
ATOM 8250 N N . PHE A 1 13 ? -8.326 9.874 3.052 1.00 0.00 13 PHE A N 6
ATOM 8251 C CA . PHE A 1 13 ? -8.142 9.551 4.463 1.00 0.00 13 PHE A CA 6
ATOM 8252 C C . PHE A 1 13 ? -6.728 9.895 4.925 1.00 0.00 13 PHE A C 6
ATOM 8253 O O . PHE A 1 13 ? -6.477 10.041 6.122 1.00 0.00 13 PHE A O 6
ATOM 8270 N N . LEU A 1 14 ? -5.808 10.022 3.973 1.00 0.00 14 LEU A N 6
ATOM 8271 C CA . LEU A 1 14 ? -4.423 10.348 4.290 1.00 0.00 14 LEU A CA 6
ATOM 8272 C C . LEU A 1 14 ? -4.028 11.697 3.701 1.00 0.00 14 LEU A C 6
ATOM 8273 O O . LEU A 1 14 ? -4.703 12.221 2.814 1.00 0.00 14 LEU A O 6
ATOM 8289 N N . SER A 1 15 ? -2.927 12.251 4.196 1.00 0.00 15 SER A N 6
ATOM 8290 C CA . SER A 1 15 ? -2.434 13.536 3.716 1.00 0.00 15 SER A CA 6
ATOM 8291 C C . SER A 1 15 ? -1.661 13.361 2.417 1.00 0.00 15 SER A C 6
ATOM 8292 O O . SER A 1 15 ? -1.250 12.252 2.076 1.00 0.00 15 SER A O 6
ATOM 8300 N N . GLU A 1 16 ? -1.447 14.461 1.699 1.00 0.00 16 GLU A N 6
ATOM 8301 C CA . GLU A 1 16 ? -0.700 14.413 0.445 1.00 0.00 16 GLU A CA 6
ATOM 8302 C C . GLU A 1 16 ? 0.614 13.665 0.648 1.00 0.00 16 GLU A C 6
ATOM 8303 O O . GLU A 1 16 ? 1.149 13.055 -0.278 1.00 0.00 16 GLU A O 6
ATOM 8315 N N . GLU A 1 17 ? 1.116 13.712 1.879 1.00 0.00 17 GLU A N 6
ATOM 8316 C CA . GLU A 1 17 ? 2.355 13.038 2.236 1.00 0.00 17 GLU A CA 6
ATOM 8317 C C . GLU A 1 17 ? 2.222 11.530 2.043 1.00 0.00 17 GLU A C 6
ATOM 8318 O O . GLU A 1 17 ? 2.975 10.922 1.283 1.00 0.00 17 GLU A O 6
ATOM 8330 N N . MET A 1 18 ? 1.257 10.935 2.737 1.00 0.00 18 MET A N 6
ATOM 8331 C CA . MET A 1 18 ? 1.020 9.498 2.645 1.00 0.00 18 MET A CA 6
ATOM 8332 C C . MET A 1 18 ? 0.719 9.082 1.206 1.00 0.00 18 MET A C 6
ATOM 8333 O O . MET A 1 18 ? 0.888 7.919 0.840 1.00 0.00 18 MET A O 6
ATOM 8347 N N . ILE A 1 19 ? 0.282 10.039 0.389 1.00 0.00 19 ILE A N 6
ATOM 8348 C CA . ILE A 1 19 ? -0.031 9.766 -1.009 1.00 0.00 19 ILE A CA 6
ATOM 8349 C C . ILE A 1 19 ? 1.238 9.781 -1.854 1.00 0.00 19 ILE A C 6
ATOM 8350 O O . ILE A 1 19 ? 1.634 8.762 -2.418 1.00 0.00 19 ILE A O 6
ATOM 8366 N N . ALA A 1 20 ? 1.878 10.943 -1.931 1.00 0.00 20 ALA A N 6
ATOM 8367 C CA . ALA A 1 20 ? 3.106 11.091 -2.701 1.00 0.00 20 ALA A CA 6
ATOM 8368 C C . ALA A 1 20 ? 4.100 9.984 -2.359 1.00 0.00 20 ALA A C 6
ATOM 8369 O O . ALA A 1 20 ? 4.943 9.613 -3.177 1.00 0.00 20 ALA A O 6
ATOM 8376 N N . GLU A 1 21 ? 3.982 9.452 -1.146 1.00 0.00 21 GLU A N 6
ATOM 8377 C CA . GLU A 1 21 ? 4.850 8.379 -0.688 1.00 0.00 21 GLU A CA 6
ATOM 8378 C C . GLU A 1 21 ? 4.269 7.025 -1.088 1.00 0.00 21 GLU A C 6
ATOM 8379 O O . GLU A 1 21 ? 5.005 6.072 -1.344 1.00 0.00 21 GLU A O 6
ATOM 8391 N N . PHE A 1 22 ? 2.941 6.955 -1.153 1.00 0.00 22 PHE A N 6
ATOM 8392 C CA . PHE A 1 22 ? 2.256 5.727 -1.540 1.00 0.00 22 PHE A CA 6
ATOM 8393 C C . PHE A 1 22 ? 2.662 5.331 -2.955 1.00 0.00 22 PHE A C 6
ATOM 8394 O O . PHE A 1 22 ? 2.788 4.148 -3.274 1.00 0.00 22 PHE A O 6
ATOM 8411 N N . LYS A 1 23 ? 2.873 6.337 -3.795 1.00 0.00 23 LYS A N 6
ATOM 8412 C CA . LYS A 1 23 ? 3.276 6.114 -5.176 1.00 0.00 23 LYS A CA 6
ATOM 8413 C C . LYS A 1 23 ? 4.769 5.792 -5.262 1.00 0.00 23 LYS A C 6
ATOM 8414 O O . LYS A 1 23 ? 5.271 5.415 -6.321 1.00 0.00 23 LYS A O 6
ATOM 8433 N N . ALA A 1 24 ? 5.474 5.952 -4.142 1.00 0.00 24 ALA A N 6
ATOM 8434 C CA . ALA A 1 24 ? 6.910 5.687 -4.089 1.00 0.00 24 ALA A CA 6
ATOM 8435 C C . ALA A 1 24 ? 7.257 4.302 -4.631 1.00 0.00 24 ALA A C 6
ATOM 8436 O O . ALA A 1 24 ? 7.835 4.176 -5.711 1.00 0.00 24 ALA A O 6
ATOM 8443 N N . ALA A 1 25 ? 6.920 3.268 -3.868 1.00 0.00 25 ALA A N 6
ATOM 8444 C CA . ALA A 1 25 ? 7.213 1.893 -4.261 1.00 0.00 25 ALA A CA 6
ATOM 8445 C C . ALA A 1 25 ? 6.207 1.357 -5.280 1.00 0.00 25 ALA A C 6
ATOM 8446 O O . ALA A 1 25 ? 6.319 0.215 -5.725 1.00 0.00 25 ALA A O 6
ATOM 8453 N N . PHE A 1 26 ? 5.224 2.176 -5.645 1.00 0.00 26 PHE A N 6
ATOM 8454 C CA . PHE A 1 26 ? 4.206 1.765 -6.608 1.00 0.00 26 PHE A CA 6
ATOM 8455 C C . PHE A 1 26 ? 4.836 1.230 -7.895 1.00 0.00 26 PHE A C 6
ATOM 8456 O O . PHE A 1 26 ? 4.224 0.439 -8.612 1.00 0.00 26 PHE A O 6
ATOM 8473 N N . ASP A 1 27 ? 6.059 1.667 -8.182 1.00 0.00 27 ASP A N 6
ATOM 8474 C CA . ASP A 1 27 ? 6.762 1.228 -9.383 1.00 0.00 27 ASP A CA 6
ATOM 8475 C C . ASP A 1 27 ? 7.431 -0.126 -9.163 1.00 0.00 27 ASP A C 6
ATOM 8476 O O . ASP A 1 27 ? 7.053 -1.122 -9.781 1.00 0.00 27 ASP A O 6
ATOM 8485 N N . MET A 1 28 ? 8.423 -0.157 -8.278 1.00 0.00 28 MET A N 6
ATOM 8486 C CA . MET A 1 28 ? 9.143 -1.391 -7.976 1.00 0.00 28 MET A CA 6
ATOM 8487 C C . MET A 1 28 ? 8.177 -2.506 -7.579 1.00 0.00 28 MET A C 6
ATOM 8488 O O . MET A 1 28 ? 8.473 -3.688 -7.753 1.00 0.00 28 MET A O 6
ATOM 8502 N N . PHE A 1 29 ? 7.021 -2.119 -7.047 1.00 0.00 29 PHE A N 6
ATOM 8503 C CA . PHE A 1 29 ? 6.008 -3.082 -6.628 1.00 0.00 29 PHE A CA 6
ATOM 8504 C C . PHE A 1 29 ? 5.622 -4.003 -7.782 1.00 0.00 29 PHE A C 6
ATOM 8505 O O . PHE A 1 29 ? 5.948 -5.189 -7.780 1.00 0.00 29 PHE A O 6
ATOM 8522 N N . ASP A 1 30 ? 4.923 -3.443 -8.764 1.00 0.00 30 ASP A N 6
ATOM 8523 C CA . ASP A 1 30 ? 4.486 -4.204 -9.927 1.00 0.00 30 ASP A CA 6
ATOM 8524 C C . ASP A 1 30 ? 5.671 -4.844 -10.640 1.00 0.00 30 ASP A C 6
ATOM 8525 O O . ASP A 1 30 ? 6.577 -4.152 -11.108 1.00 0.00 30 ASP A O 6
ATOM 8534 N N . ALA A 1 31 ? 5.655 -6.167 -10.717 1.00 0.00 31 ALA A N 6
ATOM 8535 C CA . ALA A 1 31 ? 6.724 -6.909 -11.376 1.00 0.00 31 ALA A CA 6
ATOM 8536 C C . ALA A 1 31 ? 6.439 -7.070 -12.863 1.00 0.00 31 ALA A C 6
ATOM 8537 O O . ALA A 1 31 ? 7.282 -6.757 -13.705 1.00 0.00 31 ALA A O 6
ATOM 8544 N N . ASP A 1 32 ? 5.244 -7.558 -13.180 1.00 0.00 32 ASP A N 6
ATOM 8545 C CA . ASP A 1 32 ? 4.844 -7.760 -14.567 1.00 0.00 32 ASP A CA 6
ATOM 8546 C C . ASP A 1 32 ? 4.368 -6.451 -15.191 1.00 0.00 32 ASP A C 6
ATOM 8547 O O . ASP A 1 32 ? 4.438 -6.270 -16.406 1.00 0.00 32 ASP A O 6
ATOM 8556 N N . GLY A 1 33 ? 3.886 -5.542 -14.351 1.00 0.00 33 GLY A N 6
ATOM 8557 C CA . GLY A 1 33 ? 3.406 -4.262 -14.839 1.00 0.00 33 GLY A CA 6
ATOM 8558 C C . GLY A 1 33 ? 1.961 -4.318 -15.295 1.00 0.00 33 GLY A C 6
ATOM 8559 O O . GLY A 1 33 ? 1.594 -3.698 -16.293 1.00 0.00 33 GLY A O 6
ATOM 8563 N N . GLY A 1 34 ? 1.140 -5.063 -14.562 1.00 0.00 34 GLY A N 6
ATOM 8564 C CA . GLY A 1 34 ? -0.263 -5.183 -14.913 1.00 0.00 34 GLY A CA 6
ATOM 8565 C C . GLY A 1 34 ? -0.959 -6.296 -14.154 1.00 0.00 34 GLY A C 6
ATOM 8566 O O . GLY A 1 34 ? -1.767 -7.032 -14.720 1.00 0.00 34 GLY A O 6
ATOM 8570 N N . GLY A 1 35 ? -0.646 -6.418 -12.868 1.00 0.00 35 GLY A N 6
ATOM 8571 C CA . GLY A 1 35 ? -1.258 -7.450 -12.052 1.00 0.00 35 GLY A CA 6
ATOM 8572 C C . GLY A 1 35 ? -1.417 -7.032 -10.603 1.00 0.00 35 GLY A C 6
ATOM 8573 O O . GLY A 1 35 ? -1.563 -7.876 -9.719 1.00 0.00 35 GLY A O 6
ATOM 8577 N N . ASP A 1 36 ? -1.391 -5.724 -10.356 1.00 0.00 36 ASP A N 6
ATOM 8578 C CA . ASP A 1 36 ? -1.536 -5.198 -9.002 1.00 0.00 36 ASP A CA 6
ATOM 8579 C C . ASP A 1 36 ? -0.486 -5.793 -8.069 1.00 0.00 36 ASP A C 6
ATOM 8580 O O . ASP A 1 36 ? 0.404 -6.525 -8.503 1.00 0.00 36 ASP A O 6
ATOM 8589 N N . ILE A 1 37 ? -0.597 -5.472 -6.786 1.00 0.00 37 ILE A N 6
ATOM 8590 C CA . ILE A 1 37 ? 0.339 -5.970 -5.787 1.00 0.00 37 ILE A CA 6
ATOM 8591 C C . ILE A 1 37 ? -0.263 -7.132 -5.001 1.00 0.00 37 ILE A C 6
ATOM 8592 O O . ILE A 1 37 ? -1.380 -7.041 -4.493 1.00 0.00 37 ILE A O 6
ATOM 8608 N N . SER A 1 38 ? 0.493 -8.220 -4.904 1.00 0.00 38 SER A N 6
ATOM 8609 C CA . SER A 1 38 ? 0.049 -9.403 -4.177 1.00 0.00 38 SER A CA 6
ATOM 8610 C C . SER A 1 38 ? 0.883 -9.605 -2.915 1.00 0.00 38 SER A C 6
ATOM 8611 O O . SER A 1 38 ? 1.579 -8.692 -2.470 1.00 0.00 38 SER A O 6
ATOM 8619 N N . THR A 1 39 ? 0.808 -10.801 -2.342 1.00 0.00 39 THR A N 6
ATOM 8620 C CA . THR A 1 39 ? 1.557 -11.116 -1.130 1.00 0.00 39 THR A CA 6
ATOM 8621 C C . THR A 1 39 ? 3.054 -11.212 -1.415 1.00 0.00 39 THR A C 6
ATOM 8622 O O . THR A 1 39 ? 3.877 -11.039 -0.516 1.00 0.00 39 THR A O 6
ATOM 8633 N N . LYS A 1 40 ? 3.402 -11.494 -2.666 1.00 0.00 40 LYS A N 6
ATOM 8634 C CA . LYS A 1 40 ? 4.801 -11.619 -3.060 1.00 0.00 40 LYS A CA 6
ATOM 8635 C C . LYS A 1 40 ? 5.393 -10.262 -3.433 1.00 0.00 40 LYS A C 6
ATOM 8636 O O . LYS A 1 40 ? 6.555 -9.981 -3.141 1.00 0.00 40 LYS A O 6
ATOM 8655 N N . GLU A 1 41 ? 4.589 -9.426 -4.083 1.00 0.00 41 GLU A N 6
ATOM 8656 C CA . GLU A 1 41 ? 5.039 -8.102 -4.498 1.00 0.00 41 GLU A CA 6
ATOM 8657 C C . GLU A 1 41 ? 5.363 -7.219 -3.295 1.00 0.00 41 GLU A C 6
ATOM 8658 O O . GLU A 1 41 ? 6.052 -6.208 -3.428 1.00 0.00 41 GLU A O 6
ATOM 8670 N N . LEU A 1 42 ? 4.862 -7.599 -2.123 1.00 0.00 42 LEU A N 6
ATOM 8671 C CA . LEU A 1 42 ? 5.105 -6.827 -0.910 1.00 0.00 42 LEU A CA 6
ATOM 8672 C C . LEU A 1 42 ? 6.472 -7.149 -0.314 1.00 0.00 42 LEU A C 6
ATOM 8673 O O . LEU A 1 42 ? 7.303 -6.260 -0.135 1.00 0.00 42 LEU A O 6
ATOM 8689 N N . GLY A 1 43 ? 6.700 -8.423 -0.011 1.00 0.00 43 GLY A N 6
ATOM 8690 C CA . GLY A 1 43 ? 7.971 -8.835 0.561 1.00 0.00 43 GLY A CA 6
ATOM 8691 C C . GLY A 1 43 ? 9.162 -8.283 -0.201 1.00 0.00 43 GLY A C 6
ATOM 8692 O O . GLY A 1 43 ? 10.240 -8.104 0.364 1.00 0.00 43 GLY A O 6
ATOM 8696 N N . THR A 1 44 ? 8.965 -8.016 -1.488 1.00 0.00 44 THR A N 6
ATOM 8697 C CA . THR A 1 44 ? 10.027 -7.483 -2.333 1.00 0.00 44 THR A CA 6
ATOM 8698 C C . THR A 1 44 ? 10.552 -6.154 -1.788 1.00 0.00 44 THR A C 6
ATOM 8699 O O . THR A 1 44 ? 11.606 -6.101 -1.154 1.00 0.00 44 THR A O 6
ATOM 8710 N N . VAL A 1 45 ? 9.814 -5.085 -2.058 1.00 0.00 45 VAL A N 6
ATOM 8711 C CA . VAL A 1 45 ? 10.193 -3.748 -1.620 1.00 0.00 45 VAL A CA 6
ATOM 8712 C C . VAL A 1 45 ? 10.301 -3.654 -0.100 1.00 0.00 45 VAL A C 6
ATOM 8713 O O . VAL A 1 45 ? 11.111 -2.891 0.425 1.00 0.00 45 VAL A O 6
ATOM 8726 N N . MET A 1 46 ? 9.474 -4.416 0.604 1.00 0.00 46 MET A N 6
ATOM 8727 C CA . MET A 1 46 ? 9.479 -4.395 2.062 1.00 0.00 46 MET A CA 6
ATOM 8728 C C . MET A 1 46 ? 10.762 -4.999 2.630 1.00 0.00 46 MET A C 6
ATOM 8729 O O . MET A 1 46 ? 11.229 -4.587 3.691 1.00 0.00 46 MET A O 6
ATOM 8743 N N . ARG A 1 47 ? 11.323 -5.977 1.928 1.00 0.00 47 ARG A N 6
ATOM 8744 C CA . ARG A 1 47 ? 12.547 -6.634 2.381 1.00 0.00 47 ARG A CA 6
ATOM 8745 C C . ARG A 1 47 ? 13.790 -5.841 1.983 1.00 0.00 47 ARG A C 6
ATOM 8746 O O . ARG A 1 47 ? 14.818 -5.905 2.658 1.00 0.00 47 ARG A O 6
ATOM 8767 N N . MET A 1 48 ? 13.695 -5.100 0.883 1.00 0.00 48 MET A N 6
ATOM 8768 C CA . MET A 1 48 ? 14.822 -4.306 0.402 1.00 0.00 48 MET A CA 6
ATOM 8769 C C . MET A 1 48 ? 14.757 -2.869 0.917 1.00 0.00 48 MET A C 6
ATOM 8770 O O . MET A 1 48 ? 15.513 -2.008 0.464 1.00 0.00 48 MET A O 6
ATOM 8784 N N . LEU A 1 49 ? 13.855 -2.610 1.859 1.00 0.00 49 LEU A N 6
ATOM 8785 C CA . LEU A 1 49 ? 13.703 -1.272 2.419 1.00 0.00 49 LEU A CA 6
ATOM 8786 C C . LEU A 1 49 ? 13.987 -1.268 3.918 1.00 0.00 49 LEU A C 6
ATOM 8787 O O . LEU A 1 49 ? 14.626 -0.352 4.436 1.00 0.00 49 LEU A O 6
ATOM 8803 N N . GLY A 1 50 ? 13.508 -2.297 4.610 1.00 0.00 50 GLY A N 6
ATOM 8804 C CA . GLY A 1 50 ? 13.722 -2.387 6.043 1.00 0.00 50 GLY A CA 6
ATOM 8805 C C . GLY A 1 50 ? 12.743 -3.327 6.718 1.00 0.00 50 GLY A C 6
ATOM 8806 O O . GLY A 1 50 ? 13.101 -4.031 7.662 1.00 0.00 50 GLY A O 6
ATOM 8810 N N . GLN A 1 51 ? 11.506 -3.339 6.234 1.00 0.00 51 GLN A N 6
ATOM 8811 C CA . GLN A 1 51 ? 10.475 -4.202 6.799 1.00 0.00 51 GLN A CA 6
ATOM 8812 C C . GLN A 1 51 ? 10.789 -5.668 6.519 1.00 0.00 51 GLN A C 6
ATOM 8813 O O . GLN A 1 51 ? 11.612 -5.982 5.660 1.00 0.00 51 GLN A O 6
ATOM 8827 N N . ASN A 1 52 ? 10.134 -6.562 7.250 1.00 0.00 52 ASN A N 6
ATOM 8828 C CA . ASN A 1 52 ? 10.356 -7.991 7.070 1.00 0.00 52 ASN A CA 6
ATOM 8829 C C . ASN A 1 52 ? 9.066 -8.789 7.259 1.00 0.00 52 ASN A C 6
ATOM 8830 O O . ASN A 1 52 ? 9.055 -9.807 7.948 1.00 0.00 52 ASN A O 6
ATOM 8841 N N . PRO A 1 53 ? 7.955 -8.346 6.641 1.00 0.00 53 PRO A N 6
ATOM 8842 C CA . PRO A 1 53 ? 6.672 -9.041 6.749 1.00 0.00 53 PRO A CA 6
ATOM 8843 C C . PRO A 1 53 ? 6.616 -10.278 5.858 1.00 0.00 53 PRO A C 6
ATOM 8844 O O . PRO A 1 53 ? 6.529 -10.169 4.635 1.00 0.00 53 PRO A O 6
ATOM 8855 N N . THR A 1 54 ? 6.671 -11.453 6.478 1.00 0.00 54 THR A N 6
ATOM 8856 C CA . THR A 1 54 ? 6.628 -12.707 5.736 1.00 0.00 54 THR A CA 6
ATOM 8857 C C . THR A 1 54 ? 5.328 -12.828 4.948 1.00 0.00 54 THR A C 6
ATOM 8858 O O . THR A 1 54 ? 4.472 -11.945 5.007 1.00 0.00 54 THR A O 6
ATOM 8869 N N . LYS A 1 55 ? 5.187 -13.925 4.212 1.00 0.00 55 LYS A N 6
ATOM 8870 C CA . LYS A 1 55 ? 3.990 -14.159 3.412 1.00 0.00 55 LYS A CA 6
ATOM 8871 C C . LYS A 1 55 ? 2.737 -14.113 4.282 1.00 0.00 55 LYS A C 6
ATOM 8872 O O . LYS A 1 55 ? 1.672 -13.695 3.829 1.00 0.00 55 LYS A O 6
ATOM 8891 N N . CYS A 1 56 ? 2.873 -14.543 5.532 1.00 0.00 56 CYS A N 6
ATOM 8892 C CA . CYS A 1 56 ? 1.753 -14.549 6.466 1.00 0.00 56 CYS A CA 6
ATOM 8893 C C . CYS A 1 56 ? 1.425 -13.134 6.933 1.00 0.00 56 CYS A C 6
ATOM 8894 O O . CYS A 1 56 ? 0.260 -12.744 6.993 1.00 0.00 56 CYS A O 6
ATOM 8902 N N . GLU A 1 57 ? 2.462 -12.369 7.261 1.00 0.00 57 GLU A N 6
ATOM 8903 C CA . GLU A 1 57 ? 2.286 -10.995 7.722 1.00 0.00 57 GLU A CA 6
ATOM 8904 C C . GLU A 1 57 ? 1.520 -10.172 6.694 1.00 0.00 57 GLU A C 6
ATOM 8905 O O . GLU A 1 57 ? 0.597 -9.431 7.036 1.00 0.00 57 GLU A O 6
ATOM 8917 N N . LEU A 1 58 ? 1.914 -10.305 5.434 1.00 0.00 58 LEU A N 6
ATOM 8918 C CA . LEU A 1 58 ? 1.272 -9.574 4.349 1.00 0.00 58 LEU A CA 6
ATOM 8919 C C . LEU A 1 58 ? -0.049 -10.231 3.950 1.00 0.00 58 LEU A C 6
ATOM 8920 O O . LEU A 1 58 ? -0.925 -9.584 3.380 1.00 0.00 58 LEU A O 6
ATOM 8936 N N . ASP A 1 59 ? -0.185 -11.519 4.257 1.00 0.00 59 ASP A N 6
ATOM 8937 C CA . ASP A 1 59 ? -1.401 -12.258 3.933 1.00 0.00 59 ASP A CA 6
ATOM 8938 C C . ASP A 1 59 ? -2.554 -11.831 4.830 1.00 0.00 59 ASP A C 6
ATOM 8939 O O . ASP A 1 59 ? -3.720 -11.913 4.441 1.00 0.00 59 ASP A O 6
ATOM 8948 N N . ALA A 1 60 ? -2.227 -11.375 6.033 1.00 0.00 60 ALA A N 6
ATOM 8949 C CA . ALA A 1 60 ? -3.245 -10.938 6.975 1.00 0.00 60 ALA A CA 6
ATOM 8950 C C . ALA A 1 60 ? -3.773 -9.558 6.605 1.00 0.00 60 ALA A C 6
ATOM 8951 O O . ALA A 1 60 ? -4.939 -9.244 6.842 1.00 0.00 60 ALA A O 6
ATOM 8958 N N . ILE A 1 61 ? -2.908 -8.737 6.016 1.00 0.00 61 ILE A N 6
ATOM 8959 C CA . ILE A 1 61 ? -3.290 -7.395 5.608 1.00 0.00 61 ILE A CA 6
ATOM 8960 C C . ILE A 1 61 ? -4.042 -7.436 4.278 1.00 0.00 61 ILE A C 6
ATOM 8961 O O . ILE A 1 61 ? -5.195 -7.014 4.198 1.00 0.00 61 ILE A O 6
ATOM 8977 N N . ILE A 1 62 ? -3.382 -7.953 3.240 1.00 0.00 62 ILE A N 6
ATOM 8978 C CA . ILE A 1 62 ? -3.989 -8.054 1.914 1.00 0.00 62 ILE A CA 6
ATOM 8979 C C . ILE A 1 62 ? -5.419 -8.585 2.001 1.00 0.00 62 ILE A C 6
ATOM 8980 O O . ILE A 1 62 ? -6.337 -8.022 1.405 1.00 0.00 62 ILE A O 6
ATOM 8996 N N . CYS A 1 63 ? -5.600 -9.666 2.754 1.00 0.00 63 CYS A N 6
ATOM 8997 C CA . CYS A 1 63 ? -6.918 -10.264 2.924 1.00 0.00 63 CYS A CA 6
ATOM 8998 C C . CYS A 1 63 ? -7.925 -9.210 3.371 1.00 0.00 63 CYS A C 6
ATOM 8999 O O . CYS A 1 63 ? -9.096 -9.251 2.993 1.00 0.00 63 CYS A O 6
ATOM 9007 N N . GLU A 1 64 ? -7.451 -8.255 4.165 1.00 0.00 64 GLU A N 6
ATOM 9008 C CA . GLU A 1 64 ? -8.296 -7.174 4.650 1.00 0.00 64 GLU A CA 6
ATOM 9009 C C . GLU A 1 64 ? -8.379 -6.069 3.604 1.00 0.00 64 GLU A C 6
ATOM 9010 O O . GLU A 1 64 ? -9.407 -5.404 3.465 1.00 0.00 64 GLU A O 6
ATOM 9022 N N . VAL A 1 65 ? -7.291 -5.891 2.862 1.00 0.00 65 VAL A N 6
ATOM 9023 C CA . VAL A 1 65 ? -7.232 -4.879 1.814 1.00 0.00 65 VAL A CA 6
ATOM 9024 C C . VAL A 1 65 ? -8.230 -5.197 0.708 1.00 0.00 65 VAL A C 6
ATOM 9025 O O . VAL A 1 65 ? -9.020 -4.346 0.299 1.00 0.00 65 VAL A O 6
ATOM 9038 N N . ASP A 1 66 ? -8.178 -6.434 0.226 1.00 0.00 66 ASP A N 6
ATOM 9039 C CA . ASP A 1 66 ? -9.066 -6.882 -0.838 1.00 0.00 66 ASP A CA 6
ATOM 9040 C C . ASP A 1 66 ? -10.500 -7.016 -0.339 1.00 0.00 66 ASP A C 6
ATOM 9041 O O . ASP A 1 66 ? -10.845 -7.983 0.340 1.00 0.00 66 ASP A O 6
ATOM 9050 N N . GLU A 1 67 ? -11.333 -6.041 -0.686 1.00 0.00 67 GLU A N 6
ATOM 9051 C CA . GLU A 1 67 ? -12.733 -6.050 -0.279 1.00 0.00 67 GLU A CA 6
ATOM 9052 C C . GLU A 1 67 ? -13.511 -7.121 -1.037 1.00 0.00 67 GLU A C 6
ATOM 9053 O O . GLU A 1 67 ? -14.522 -7.628 -0.553 1.00 0.00 67 GLU A O 6
ATOM 9065 N N . ASP A 1 68 ? -13.032 -7.460 -2.230 1.00 0.00 68 ASP A N 6
ATOM 9066 C CA . ASP A 1 68 ? -13.681 -8.470 -3.058 1.00 0.00 68 ASP A CA 6
ATOM 9067 C C . ASP A 1 68 ? -13.079 -9.851 -2.814 1.00 0.00 68 ASP A C 6
ATOM 9068 O O . ASP A 1 68 ? -13.743 -10.869 -3.008 1.00 0.00 68 ASP A O 6
ATOM 9077 N N . GLY A 1 69 ? -11.819 -9.879 -2.392 1.00 0.00 69 GLY A N 6
ATOM 9078 C CA . GLY A 1 69 ? -11.152 -11.143 -2.134 1.00 0.00 69 GLY A CA 6
ATOM 9079 C C . GLY A 1 69 ? -10.399 -11.653 -3.348 1.00 0.00 69 GLY A C 6
ATOM 9080 O O . GLY A 1 69 ? -10.645 -12.763 -3.820 1.00 0.00 69 GLY A O 6
ATOM 9084 N N . SER A 1 70 ? -9.485 -10.833 -3.856 1.00 0.00 70 SER A N 6
ATOM 9085 C CA . SER A 1 70 ? -8.695 -11.196 -5.027 1.00 0.00 70 SER A CA 6
ATOM 9086 C C . SER A 1 70 ? -7.220 -11.369 -4.674 1.00 0.00 70 SER A C 6
ATOM 9087 O O . SER A 1 70 ? -6.449 -11.930 -5.455 1.00 0.00 70 SER A O 6
ATOM 9095 N N . GLY A 1 71 ? -6.825 -10.873 -3.506 1.00 0.00 71 GLY A N 6
ATOM 9096 C CA . GLY A 1 71 ? -5.438 -10.974 -3.091 1.00 0.00 71 GLY A CA 6
ATOM 9097 C C . GLY A 1 71 ? -4.542 -10.003 -3.840 1.00 0.00 71 GLY A C 6
ATOM 9098 O O . GLY A 1 71 ? -3.324 -10.011 -3.664 1.00 0.00 71 GLY A O 6
ATOM 9102 N N . THR A 1 72 ? -5.147 -9.163 -4.679 1.00 0.00 72 THR A N 6
ATOM 9103 C CA . THR A 1 72 ? -4.397 -8.184 -5.455 1.00 0.00 72 THR A CA 6
ATOM 9104 C C . THR A 1 72 ? -4.757 -6.765 -5.027 1.00 0.00 72 THR A C 6
ATOM 9105 O O . THR A 1 72 ? -5.924 -6.456 -4.784 1.00 0.00 72 THR A O 6
ATOM 9116 N N . ILE A 1 73 ? -3.747 -5.906 -4.933 1.00 0.00 73 ILE A N 6
ATOM 9117 C CA . ILE A 1 73 ? -3.958 -4.522 -4.529 1.00 0.00 73 ILE A CA 6
ATOM 9118 C C . ILE A 1 73 ? -4.009 -3.589 -5.736 1.00 0.00 73 ILE A C 6
ATOM 9119 O O . ILE A 1 73 ? -2.997 -3.355 -6.395 1.00 0.00 73 ILE A O 6
ATOM 9135 N N . ASP A 1 74 ? -5.194 -3.054 -6.013 1.00 0.00 74 ASP A N 6
ATOM 9136 C CA . ASP A 1 74 ? -5.376 -2.141 -7.136 1.00 0.00 74 ASP A CA 6
ATOM 9137 C C . ASP A 1 74 ? -4.538 -0.879 -6.952 1.00 0.00 74 ASP A C 6
ATOM 9138 O O . ASP A 1 74 ? -3.697 -0.807 -6.055 1.00 0.00 74 ASP A O 6
ATOM 9147 N N . PHE A 1 75 ? -4.771 0.113 -7.806 1.00 0.00 75 PHE A N 6
ATOM 9148 C CA . PHE A 1 75 ? -4.035 1.370 -7.736 1.00 0.00 75 PHE A CA 6
ATOM 9149 C C . PHE A 1 75 ? -4.249 2.051 -6.387 1.00 0.00 75 PHE A C 6
ATOM 9150 O O . PHE A 1 75 ? -3.390 1.991 -5.508 1.00 0.00 75 PHE A O 6
ATOM 9167 N N . GLU A 1 76 ? -5.400 2.698 -6.230 1.00 0.00 76 GLU A N 6
ATOM 9168 C CA . GLU A 1 76 ? -5.725 3.389 -4.986 1.00 0.00 76 GLU A CA 6
ATOM 9169 C C . GLU A 1 76 ? -5.877 2.401 -3.832 1.00 0.00 76 GLU A C 6
ATOM 9170 O O . GLU A 1 76 ? -5.789 2.782 -2.664 1.00 0.00 76 GLU A O 6
ATOM 9182 N N . GLU A 1 77 ? -6.113 1.135 -4.162 1.00 0.00 77 GLU A N 6
ATOM 9183 C CA . GLU A 1 77 ? -6.283 0.101 -3.148 1.00 0.00 77 GLU A CA 6
ATOM 9184 C C . GLU A 1 77 ? -5.080 0.046 -2.207 1.00 0.00 77 GLU A C 6
ATOM 9185 O O . GLU A 1 77 ? -5.193 -0.425 -1.075 1.00 0.00 77 GLU A O 6
ATOM 9197 N N . PHE A 1 78 ? -3.934 0.536 -2.672 1.00 0.00 78 PHE A N 6
ATOM 9198 C CA . PHE A 1 78 ? -2.725 0.544 -1.852 1.00 0.00 78 PHE A CA 6
ATOM 9199 C C . PHE A 1 78 ? -2.836 1.568 -0.722 1.00 0.00 78 PHE A C 6
ATOM 9200 O O . PHE A 1 78 ? -2.005 1.595 0.185 1.00 0.00 78 PHE A O 6
ATOM 9217 N N . LEU A 1 79 ? -3.874 2.401 -0.772 1.00 0.00 79 LEU A N 6
ATOM 9218 C CA . LEU A 1 79 ? -4.094 3.404 0.260 1.00 0.00 79 LEU A CA 6
ATOM 9219 C C . LEU A 1 79 ? -5.068 2.872 1.304 1.00 0.00 79 LEU A C 6
ATOM 9220 O O . LEU A 1 79 ? -4.890 3.088 2.503 1.00 0.00 79 LEU A O 6
ATOM 9236 N N . VAL A 1 80 ? -6.092 2.162 0.837 1.00 0.00 80 VAL A N 6
ATOM 9237 C CA . VAL A 1 80 ? -7.092 1.583 1.725 1.00 0.00 80 VAL A CA 6
ATOM 9238 C C . VAL A 1 80 ? -6.472 0.509 2.605 1.00 0.00 80 VAL A C 6
ATOM 9239 O O . VAL A 1 80 ? -6.877 0.318 3.751 1.00 0.00 80 VAL A O 6
ATOM 9252 N N . MET A 1 81 ? -5.481 -0.189 2.060 1.00 0.00 81 MET A N 6
ATOM 9253 C CA . MET A 1 81 ? -4.794 -1.243 2.791 1.00 0.00 81 MET A CA 6
ATOM 9254 C C . MET A 1 81 ? -4.297 -0.717 4.130 1.00 0.00 81 MET A C 6
ATOM 9255 O O . MET A 1 81 ? -4.399 -1.388 5.155 1.00 0.00 81 MET A O 6
ATOM 9269 N N . MET A 1 82 ? -3.768 0.498 4.103 1.00 0.00 82 MET A N 6
ATOM 9270 C CA . MET A 1 82 ? -3.259 1.143 5.302 1.00 0.00 82 MET A CA 6
ATOM 9271 C C . MET A 1 82 ? -4.390 1.839 6.056 1.00 0.00 82 MET A C 6
ATOM 9272 O O . MET A 1 82 ? -4.358 1.946 7.281 1.00 0.00 82 MET A O 6
ATOM 9286 N N . VAL A 1 83 ? -5.394 2.302 5.313 1.00 0.00 83 VAL A N 6
ATOM 9287 C CA . VAL A 1 83 ? -6.540 2.977 5.911 1.00 0.00 83 VAL A CA 6
ATOM 9288 C C . VAL A 1 83 ? -7.305 2.031 6.834 1.00 0.00 83 VAL A C 6
ATOM 9289 O O . VAL A 1 83 ? -7.793 2.436 7.889 1.00 0.00 83 VAL A O 6
ATOM 9302 N N . ARG A 1 84 ? -7.404 0.770 6.426 1.00 0.00 84 ARG A N 6
ATOM 9303 C CA . ARG A 1 84 ? -8.110 -0.236 7.212 1.00 0.00 84 ARG A CA 6
ATOM 9304 C C . ARG A 1 84 ? -7.354 -0.570 8.498 1.00 0.00 84 ARG A C 6
ATOM 9305 O O . ARG A 1 84 ? -7.916 -1.162 9.419 1.00 0.00 84 ARG A O 6
ATOM 9326 N N . GLN A 1 85 ? -6.081 -0.187 8.557 1.00 0.00 85 GLN A N 6
ATOM 9327 C CA . GLN A 1 85 ? -5.261 -0.449 9.736 1.00 0.00 85 GLN A CA 6
ATOM 9328 C C . GLN A 1 85 ? -4.968 0.843 10.493 1.00 0.00 85 GLN A C 6
ATOM 9329 O O . GLN A 1 85 ? -4.704 0.823 11.694 1.00 0.00 85 GLN A O 6
ATOM 9343 N N . MET A 1 86 ? -5.018 1.964 9.780 1.00 0.00 86 MET A N 6
ATOM 9344 C CA . MET A 1 86 ? -4.758 3.265 10.382 1.00 0.00 86 MET A CA 6
ATOM 9345 C C . MET A 1 86 ? -5.929 3.704 11.254 1.00 0.00 86 MET A C 6
ATOM 9346 O O . MET A 1 86 ? -5.737 4.182 12.372 1.00 0.00 86 MET A O 6
ATOM 9360 N N . LYS A 1 87 ? -7.143 3.537 10.738 1.00 0.00 87 LYS A N 6
ATOM 9361 C CA . LYS A 1 87 ? -8.343 3.913 11.475 1.00 0.00 87 LYS A CA 6
ATOM 9362 C C . LYS A 1 87 ? -8.568 2.977 12.659 1.00 0.00 87 LYS A C 6
ATOM 9363 O O . LYS A 1 87 ? -9.074 3.389 13.703 1.00 0.00 87 LYS A O 6
ATOM 9382 N N . GLU A 1 88 ? -8.186 1.715 12.489 1.00 0.00 88 GLU A N 6
ATOM 9383 C CA . GLU A 1 88 ? -8.344 0.718 13.541 1.00 0.00 88 GLU A CA 6
ATOM 9384 C C . GLU A 1 88 ? -7.527 -0.532 13.231 1.00 0.00 88 GLU A C 6
ATOM 9385 O O . GLU A 1 88 ? -7.440 -0.959 12.080 1.00 0.00 88 GLU A O 6
ATOM 9397 N N . ASP A 1 89 ? -6.928 -1.115 14.265 1.00 0.00 89 ASP A N 6
ATOM 9398 C CA . ASP A 1 89 ? -6.117 -2.317 14.100 1.00 0.00 89 ASP A CA 6
ATOM 9399 C C . ASP A 1 89 ? -6.898 -3.562 14.512 1.00 0.00 89 ASP A C 6
ATOM 9400 O O . ASP A 1 89 ? -6.319 -4.540 14.988 1.00 0.00 89 ASP A O 6
ATOM 9409 N N . ALA A 1 90 ? -8.213 -3.519 14.326 1.00 0.00 90 ALA A N 6
ATOM 9410 C CA . ALA A 1 90 ? -9.071 -4.642 14.679 1.00 0.00 90 ALA A CA 6
ATOM 9411 C C . ALA A 1 90 ? -10.174 -4.837 13.644 1.00 0.00 90 ALA A C 6
ATOM 9412 O O . ALA A 1 90 ? -10.734 -5.951 13.578 1.00 0.00 90 ALA A O 6
ATOM 9420 N N . ARG B 2 1 ? 1.586 -3.583 10.213 1.00 0.00 115 ARG B N 6
ATOM 9421 C CA . ARG B 2 1 ? 0.491 -3.232 9.268 1.00 0.00 115 ARG B CA 6
ATOM 9422 C C . ARG B 2 1 ? 0.333 -1.719 9.141 1.00 0.00 115 ARG B C 6
ATOM 9423 O O . ARG B 2 1 ? 0.346 -1.177 8.036 1.00 0.00 115 ARG B O 6
ATOM 9446 N N . MET B 2 2 ? 0.183 -1.042 10.275 1.00 0.00 116 MET B N 6
ATOM 9447 C CA . MET B 2 2 ? 0.024 0.407 10.281 1.00 0.00 116 MET B CA 6
ATOM 9448 C C . MET B 2 2 ? 1.379 1.103 10.229 1.00 0.00 116 MET B C 6
ATOM 9449 O O . MET B 2 2 ? 2.423 0.457 10.322 1.00 0.00 116 MET B O 6
ATOM 9463 N N . SER B 2 3 ? 1.355 2.423 10.075 1.00 0.00 117 SER B N 6
ATOM 9464 C CA . SER B 2 3 ? 2.582 3.208 10.005 1.00 0.00 117 SER B CA 6
ATOM 9465 C C . SER B 2 3 ? 3.515 2.666 8.928 1.00 0.00 117 SER B C 6
ATOM 9466 O O . SER B 2 3 ? 4.734 2.802 9.020 1.00 0.00 117 SER B O 6
ATOM 9474 N N . ALA B 2 4 ? 2.929 2.054 7.904 1.00 0.00 118 ALA B N 6
ATOM 9475 C CA . ALA B 2 4 ? 3.699 1.495 6.801 1.00 0.00 118 ALA B CA 6
ATOM 9476 C C . ALA B 2 4 ? 4.368 2.595 5.980 1.00 0.00 118 ALA B C 6
ATOM 9477 O O . ALA B 2 4 ? 5.215 2.318 5.132 1.00 0.00 118 ALA B O 6
ATOM 9484 N N . ASP B 2 5 ? 3.979 3.847 6.239 1.00 0.00 119 ASP B N 6
ATOM 9485 C CA . ASP B 2 5 ? 4.530 4.999 5.529 1.00 0.00 119 ASP B CA 6
ATOM 9486 C C . ASP B 2 5 ? 6.039 4.879 5.321 1.00 0.00 119 ASP B C 6
ATOM 9487 O O . ASP B 2 5 ? 6.581 5.424 4.362 1.00 0.00 119 ASP B O 6
ATOM 9496 N N . ALA B 2 6 ? 6.715 4.166 6.219 1.00 0.00 120 ALA B N 6
ATOM 9497 C CA . ALA B 2 6 ? 8.160 3.986 6.113 1.00 0.00 120 ALA B CA 6
ATOM 9498 C C . ALA B 2 6 ? 8.558 3.570 4.702 1.00 0.00 120 ALA B C 6
ATOM 9499 O O . ALA B 2 6 ? 9.296 4.285 4.021 1.00 0.00 120 ALA B O 6
ATOM 9506 N N . MET B 2 7 ? 8.055 2.423 4.256 1.00 0.00 121 MET B N 6
ATOM 9507 C CA . MET B 2 7 ? 8.352 1.938 2.915 1.00 0.00 121 MET B CA 6
ATOM 9508 C C . MET B 2 7 ? 7.906 2.969 1.885 1.00 0.00 121 MET B C 6
ATOM 9509 O O . MET B 2 7 ? 8.569 3.179 0.869 1.00 0.00 121 MET B O 6
ATOM 9523 N N . LEU B 2 8 ? 6.781 3.614 2.166 1.00 0.00 122 LEU B N 6
ATOM 9524 C CA . LEU B 2 8 ? 6.243 4.630 1.278 1.00 0.00 122 LEU B CA 6
ATOM 9525 C C . LEU B 2 8 ? 7.221 5.795 1.162 1.00 0.00 122 LEU B C 6
ATOM 9526 O O . LEU B 2 8 ? 7.422 6.344 0.079 1.00 0.00 122 LEU B O 6
ATOM 9542 N N . ARG B 2 9 ? 7.836 6.159 2.287 1.00 0.00 123 ARG B N 6
ATOM 9543 C CA . ARG B 2 9 ? 8.802 7.250 2.316 1.00 0.00 123 ARG B CA 6
ATOM 9544 C C . ARG B 2 9 ? 10.221 6.737 2.065 1.00 0.00 123 ARG B C 6
ATOM 9545 O O . ARG B 2 9 ? 11.196 7.447 2.306 1.00 0.00 123 ARG B O 6
ATOM 9566 N N . ALA B 2 10 ? 10.330 5.499 1.588 1.00 0.00 124 ALA B N 6
ATOM 9567 C CA . ALA B 2 10 ? 11.630 4.897 1.316 1.00 0.00 124 ALA B CA 6
ATOM 9568 C C . ALA B 2 10 ? 12.126 5.246 -0.082 1.00 0.00 124 ALA B C 6
ATOM 9569 O O . ALA B 2 10 ? 13.058 6.033 -0.244 1.00 0.00 124 ALA B O 6
ATOM 9576 N N . LEU B 2 11 ? 11.500 4.646 -1.087 1.00 0.00 125 LEU B N 6
ATOM 9577 C CA . LEU B 2 11 ? 11.878 4.879 -2.474 1.00 0.00 125 LEU B CA 6
ATOM 9578 C C . LEU B 2 11 ? 11.387 6.238 -2.971 1.00 0.00 125 LEU B C 6
ATOM 9579 O O . LEU B 2 11 ? 11.780 6.690 -4.047 1.00 0.00 125 LEU B O 6
ATOM 9595 N N . LEU B 2 12 ? 10.533 6.891 -2.187 1.00 0.00 126 LEU B N 6
ATOM 9596 C CA . LEU B 2 12 ? 10.005 8.197 -2.561 1.00 0.00 126 LEU B CA 6
ATOM 9597 C C . LEU B 2 12 ? 9.248 8.834 -1.399 1.00 0.00 126 LEU B C 6
ATOM 9598 O O . LEU B 2 12 ? 8.135 8.426 -1.072 1.00 0.00 126 LEU B O 6
ATOM 9614 N N . GLY B 2 13 ? 9.861 9.839 -0.782 1.00 0.00 127 GLY B N 6
ATOM 9615 C CA . GLY B 2 13 ? 9.231 10.519 0.334 1.00 0.00 127 GLY B CA 6
ATOM 9616 C C . GLY B 2 13 ? 9.802 11.904 0.570 1.00 0.00 127 GLY B C 6
ATOM 9617 O O . GLY B 2 13 ? 9.827 12.734 -0.339 1.00 0.00 127 GLY B O 6
ATOM 9621 N N . SER B 2 14 ? 10.260 12.153 1.792 1.00 0.00 128 SER B N 6
ATOM 9622 C CA . SER B 2 14 ? 10.833 13.448 2.144 1.00 0.00 128 SER B CA 6
ATOM 9623 C C . SER B 2 14 ? 12.348 13.352 2.298 1.00 0.00 128 SER B C 6
ATOM 9624 O O . SER B 2 14 ? 13.099 13.822 1.444 1.00 0.00 128 SER B O 6
ATOM 9632 N N . LYS B 2 15 ? 12.789 12.740 3.393 1.00 0.00 129 LYS B N 6
ATOM 9633 C CA . LYS B 2 15 ? 14.215 12.584 3.658 1.00 0.00 129 LYS B CA 6
ATOM 9634 C C . LYS B 2 15 ? 14.753 11.311 3.012 1.00 0.00 129 LYS B C 6
ATOM 9635 O O . LYS B 2 15 ? 14.048 10.307 2.914 1.00 0.00 129 LYS B O 6
ATOM 9654 N N . HIS B 2 16 ? 16.006 11.362 2.573 1.00 0.00 130 HIS B N 6
ATOM 9655 C CA . HIS B 2 16 ? 16.639 10.213 1.936 1.00 0.00 130 HIS B CA 6
ATOM 9656 C C . HIS B 2 16 ? 18.111 10.118 2.323 1.00 0.00 130 HIS B C 6
ATOM 9657 O O . HIS B 2 16 ? 18.941 9.652 1.541 1.00 0.00 130 HIS B O 6
ATOM 9672 N N . LYS B 2 17 ? 18.430 10.563 3.534 1.00 0.00 131 LYS B N 6
ATOM 9673 C CA . LYS B 2 17 ? 19.803 10.528 4.025 1.00 0.00 131 LYS B CA 6
ATOM 9674 C C . LYS B 2 17 ? 19.836 10.360 5.540 1.00 0.00 131 LYS B C 6
ATOM 9675 O O . LYS B 2 17 ? 20.183 9.253 6.004 1.00 0.00 131 LYS B O 6
ATOM 9697 N N . ALA A 1 1 ? -20.443 -1.979 -12.059 1.00 0.00 1 ALA A N 7
ATOM 9698 C CA . ALA A 1 1 ? -20.119 -0.530 -12.098 1.00 0.00 1 ALA A CA 7
ATOM 9699 C C . ALA A 1 1 ? -19.452 -0.084 -10.802 1.00 0.00 1 ALA A C 7
ATOM 9700 O O . ALA A 1 1 ? -18.349 0.461 -10.815 1.00 0.00 1 ALA A O 7
ATOM 9709 N N . SER A 1 2 ? -20.131 -0.317 -9.683 1.00 0.00 2 SER A N 7
ATOM 9710 C CA . SER A 1 2 ? -19.604 0.061 -8.376 1.00 0.00 2 SER A CA 7
ATOM 9711 C C . SER A 1 2 ? -19.513 -1.150 -7.454 1.00 0.00 2 SER A C 7
ATOM 9712 O O . SER A 1 2 ? -20.381 -2.023 -7.472 1.00 0.00 2 SER A O 7
ATOM 9720 N N . MET A 1 3 ? -18.458 -1.195 -6.648 1.00 0.00 3 MET A N 7
ATOM 9721 C CA . MET A 1 3 ? -18.253 -2.298 -5.717 1.00 0.00 3 MET A CA 7
ATOM 9722 C C . MET A 1 3 ? -17.847 -1.780 -4.341 1.00 0.00 3 MET A C 7
ATOM 9723 O O . MET A 1 3 ? -18.493 -2.081 -3.338 1.00 0.00 3 MET A O 7
ATOM 9737 N N . THR A 1 4 ? -16.773 -0.998 -4.303 1.00 0.00 4 THR A N 7
ATOM 9738 C CA . THR A 1 4 ? -16.281 -0.436 -3.051 1.00 0.00 4 THR A CA 7
ATOM 9739 C C . THR A 1 4 ? -15.505 0.853 -3.302 1.00 0.00 4 THR A C 7
ATOM 9740 O O . THR A 1 4 ? -14.429 0.836 -3.899 1.00 0.00 4 THR A O 7
ATOM 9751 N N . ASP A 1 5 ? -16.060 1.970 -2.842 1.00 0.00 5 ASP A N 7
ATOM 9752 C CA . ASP A 1 5 ? -15.422 3.271 -3.016 1.00 0.00 5 ASP A CA 7
ATOM 9753 C C . ASP A 1 5 ? -14.377 3.531 -1.931 1.00 0.00 5 ASP A C 7
ATOM 9754 O O . ASP A 1 5 ? -13.765 4.598 -1.896 1.00 0.00 5 ASP A O 7
ATOM 9763 N N . GLN A 1 6 ? -14.176 2.556 -1.045 1.00 0.00 6 GLN A N 7
ATOM 9764 C CA . GLN A 1 6 ? -13.205 2.692 0.035 1.00 0.00 6 GLN A CA 7
ATOM 9765 C C . GLN A 1 6 ? -11.832 3.089 -0.503 1.00 0.00 6 GLN A C 7
ATOM 9766 O O . GLN A 1 6 ? -11.042 3.728 0.193 1.00 0.00 6 GLN A O 7
ATOM 9780 N N . GLN A 1 7 ? -11.555 2.710 -1.747 1.00 0.00 7 GLN A N 7
ATOM 9781 C CA . GLN A 1 7 ? -10.278 3.030 -2.379 1.00 0.00 7 GLN A CA 7
ATOM 9782 C C . GLN A 1 7 ? -10.201 4.508 -2.744 1.00 0.00 7 GLN A C 7
ATOM 9783 O O . GLN A 1 7 ? -9.117 5.048 -2.964 1.00 0.00 7 GLN A O 7
ATOM 9797 N N . ALA A 1 8 ? -11.358 5.158 -2.814 1.00 0.00 8 ALA A N 7
ATOM 9798 C CA . ALA A 1 8 ? -11.419 6.571 -3.158 1.00 0.00 8 ALA A CA 7
ATOM 9799 C C . ALA A 1 8 ? -11.250 7.442 -1.921 1.00 0.00 8 ALA A C 7
ATOM 9800 O O . ALA A 1 8 ? -10.440 8.369 -1.908 1.00 0.00 8 ALA A O 7
ATOM 9807 N N . GLU A 1 9 ? -12.011 7.132 -0.874 1.00 0.00 9 GLU A N 7
ATOM 9808 C CA . GLU A 1 9 ? -11.930 7.885 0.373 1.00 0.00 9 GLU A CA 7
ATOM 9809 C C . GLU A 1 9 ? -10.507 7.840 0.910 1.00 0.00 9 GLU A C 7
ATOM 9810 O O . GLU A 1 9 ? -10.000 8.821 1.450 1.00 0.00 9 GLU A O 7
ATOM 9822 N N . ALA A 1 10 ? -9.868 6.688 0.737 1.00 0.00 10 ALA A N 7
ATOM 9823 C CA . ALA A 1 10 ? -8.497 6.484 1.178 1.00 0.00 10 ALA A CA 7
ATOM 9824 C C . ALA A 1 10 ? -7.602 7.645 0.760 1.00 0.00 10 ALA A C 7
ATOM 9825 O O . ALA A 1 10 ? -6.972 8.291 1.598 1.00 0.00 10 ALA A O 7
ATOM 9832 N N . ARG A 1 11 ? -7.557 7.907 -0.543 1.00 0.00 11 ARG A N 7
ATOM 9833 C CA . ARG A 1 11 ? -6.744 8.995 -1.079 1.00 0.00 11 ARG A CA 7
ATOM 9834 C C . ARG A 1 11 ? -7.066 10.311 -0.376 1.00 0.00 11 ARG A C 7
ATOM 9835 O O . ARG A 1 11 ? -6.229 11.211 -0.308 1.00 0.00 11 ARG A O 7
ATOM 9856 N N . ALA A 1 12 ? -8.284 10.412 0.148 1.00 0.00 12 ALA A N 7
ATOM 9857 C CA . ALA A 1 12 ? -8.719 11.613 0.848 1.00 0.00 12 ALA A CA 7
ATOM 9858 C C . ALA A 1 12 ? -8.513 11.480 2.355 1.00 0.00 12 ALA A C 7
ATOM 9859 O O . ALA A 1 12 ? -8.469 12.478 3.073 1.00 0.00 12 ALA A O 7
ATOM 9866 N N . PHE A 1 13 ? -8.392 10.243 2.831 1.00 0.00 13 PHE A N 7
ATOM 9867 C CA . PHE A 1 13 ? -8.195 9.991 4.254 1.00 0.00 13 PHE A CA 7
ATOM 9868 C C . PHE A 1 13 ? -6.751 10.268 4.663 1.00 0.00 13 PHE A C 7
ATOM 9869 O O . PHE A 1 13 ? -6.475 10.600 5.816 1.00 0.00 13 PHE A O 7
ATOM 9886 N N . LEU A 1 14 ? -5.832 10.128 3.712 1.00 0.00 14 LEU A N 7
ATOM 9887 C CA . LEU A 1 14 ? -4.418 10.362 3.977 1.00 0.00 14 LEU A CA 7
ATOM 9888 C C . LEU A 1 14 ? -3.962 11.688 3.377 1.00 0.00 14 LEU A C 7
ATOM 9889 O O . LEU A 1 14 ? -4.545 12.179 2.412 1.00 0.00 14 LEU A O 7
ATOM 9905 N N . SER A 1 15 ? -2.912 12.260 3.957 1.00 0.00 15 SER A N 7
ATOM 9906 C CA . SER A 1 15 ? -2.370 13.528 3.479 1.00 0.00 15 SER A CA 7
ATOM 9907 C C . SER A 1 15 ? -1.586 13.324 2.190 1.00 0.00 15 SER A C 7
ATOM 9908 O O . SER A 1 15 ? -1.168 12.209 1.878 1.00 0.00 15 SER A O 7
ATOM 9916 N N . GLU A 1 16 ? -1.371 14.408 1.449 1.00 0.00 16 GLU A N 7
ATOM 9917 C CA . GLU A 1 16 ? -0.616 14.337 0.202 1.00 0.00 16 GLU A CA 7
ATOM 9918 C C . GLU A 1 16 ? 0.699 13.598 0.426 1.00 0.00 16 GLU A C 7
ATOM 9919 O O . GLU A 1 16 ? 1.241 12.971 -0.484 1.00 0.00 16 GLU A O 7
ATOM 9931 N N . GLU A 1 17 ? 1.198 13.673 1.658 1.00 0.00 17 GLU A N 7
ATOM 9932 C CA . GLU A 1 17 ? 2.439 13.011 2.032 1.00 0.00 17 GLU A CA 7
ATOM 9933 C C . GLU A 1 17 ? 2.314 11.500 1.865 1.00 0.00 17 GLU A C 7
ATOM 9934 O O . GLU A 1 17 ? 3.127 10.869 1.190 1.00 0.00 17 GLU A O 7
ATOM 9946 N N . MET A 1 18 ? 1.287 10.928 2.486 1.00 0.00 18 MET A N 7
ATOM 9947 C CA . MET A 1 18 ? 1.048 9.491 2.412 1.00 0.00 18 MET A CA 7
ATOM 9948 C C . MET A 1 18 ? 0.815 9.046 0.970 1.00 0.00 18 MET A C 7
ATOM 9949 O O . MET A 1 18 ? 0.996 7.875 0.637 1.00 0.00 18 MET A O 7
ATOM 9963 N N . ILE A 1 19 ? 0.415 9.985 0.113 1.00 0.00 19 ILE A N 7
ATOM 9964 C CA . ILE A 1 19 ? 0.165 9.680 -1.291 1.00 0.00 19 ILE A CA 7
ATOM 9965 C C . ILE A 1 19 ? 1.472 9.648 -2.075 1.00 0.00 19 ILE A C 7
ATOM 9966 O O . ILE A 1 19 ? 1.879 8.606 -2.584 1.00 0.00 19 ILE A O 7
ATOM 9982 N N . ALA A 1 20 ? 2.131 10.799 -2.162 1.00 0.00 20 ALA A N 7
ATOM 9983 C CA . ALA A 1 20 ? 3.397 10.904 -2.878 1.00 0.00 20 ALA A CA 7
ATOM 9984 C C . ALA A 1 20 ? 4.354 9.787 -2.468 1.00 0.00 20 ALA A C 7
ATOM 9985 O O . ALA A 1 20 ? 5.231 9.391 -3.236 1.00 0.00 20 ALA A O 7
ATOM 9992 N N . GLU A 1 21 ? 4.168 9.279 -1.254 1.00 0.00 21 GLU A N 7
ATOM 9993 C CA . GLU A 1 21 ? 4.996 8.201 -0.734 1.00 0.00 21 GLU A CA 7
ATOM 9994 C C . GLU A 1 21 ? 4.413 6.850 -1.136 1.00 0.00 21 GLU A C 7
ATOM 9995 O O . GLU A 1 21 ? 5.147 5.890 -1.371 1.00 0.00 21 GLU A O 7
ATOM 10007 N N . PHE A 1 22 ? 3.086 6.790 -1.229 1.00 0.00 22 PHE A N 7
ATOM 10008 C CA . PHE A 1 22 ? 2.398 5.565 -1.621 1.00 0.00 22 PHE A CA 7
ATOM 10009 C C . PHE A 1 22 ? 2.848 5.140 -3.016 1.00 0.00 22 PHE A C 7
ATOM 10010 O O . PHE A 1 22 ? 2.934 3.952 -3.323 1.00 0.00 22 PHE A O 7
ATOM 10027 N N . LYS A 1 23 ? 3.138 6.132 -3.851 1.00 0.00 23 LYS A N 7
ATOM 10028 C CA . LYS A 1 23 ? 3.586 5.884 -5.213 1.00 0.00 23 LYS A CA 7
ATOM 10029 C C . LYS A 1 23 ? 5.038 5.409 -5.232 1.00 0.00 23 LYS A C 7
ATOM 10030 O O . LYS A 1 23 ? 5.507 4.855 -6.227 1.00 0.00 23 LYS A O 7
ATOM 10049 N N . ALA A 1 24 ? 5.745 5.635 -4.126 1.00 0.00 24 ALA A N 7
ATOM 10050 C CA . ALA A 1 24 ? 7.148 5.239 -4.006 1.00 0.00 24 ALA A CA 7
ATOM 10051 C C . ALA A 1 24 ? 7.398 3.831 -4.543 1.00 0.00 24 ALA A C 7
ATOM 10052 O O . ALA A 1 24 ? 7.983 3.660 -5.613 1.00 0.00 24 ALA A O 7
ATOM 10059 N N . ALA A 1 25 ? 6.966 2.827 -3.788 1.00 0.00 25 ALA A N 7
ATOM 10060 C CA . ALA A 1 25 ? 7.159 1.435 -4.179 1.00 0.00 25 ALA A CA 7
ATOM 10061 C C . ALA A 1 25 ? 6.194 1.008 -5.285 1.00 0.00 25 ALA A C 7
ATOM 10062 O O . ALA A 1 25 ? 6.268 -0.118 -5.775 1.00 0.00 25 ALA A O 7
ATOM 10069 N N . PHE A 1 26 ? 5.290 1.903 -5.679 1.00 0.00 26 PHE A N 7
ATOM 10070 C CA . PHE A 1 26 ? 4.322 1.598 -6.730 1.00 0.00 26 PHE A CA 7
ATOM 10071 C C . PHE A 1 26 ? 5.015 1.073 -7.984 1.00 0.00 26 PHE A C 7
ATOM 10072 O O . PHE A 1 26 ? 4.427 0.321 -8.761 1.00 0.00 26 PHE A O 7
ATOM 10089 N N . ASP A 1 27 ? 6.269 1.473 -8.177 1.00 0.00 27 ASP A N 7
ATOM 10090 C CA . ASP A 1 27 ? 7.039 1.039 -9.337 1.00 0.00 27 ASP A CA 7
ATOM 10091 C C . ASP A 1 27 ? 7.634 -0.346 -9.107 1.00 0.00 27 ASP A C 7
ATOM 10092 O O . ASP A 1 27 ? 7.329 -1.291 -9.835 1.00 0.00 27 ASP A O 7
ATOM 10101 N N . MET A 1 28 ? 8.481 -0.460 -8.088 1.00 0.00 28 MET A N 7
ATOM 10102 C CA . MET A 1 28 ? 9.115 -1.734 -7.761 1.00 0.00 28 MET A CA 7
ATOM 10103 C C . MET A 1 28 ? 8.067 -2.808 -7.487 1.00 0.00 28 MET A C 7
ATOM 10104 O O . MET A 1 28 ? 8.310 -3.996 -7.703 1.00 0.00 28 MET A O 7
ATOM 10118 N N . PHE A 1 29 ? 6.900 -2.382 -7.014 1.00 0.00 29 PHE A N 7
ATOM 10119 C CA . PHE A 1 29 ? 5.811 -3.304 -6.711 1.00 0.00 29 PHE A CA 7
ATOM 10120 C C . PHE A 1 29 ? 5.438 -4.127 -7.941 1.00 0.00 29 PHE A C 7
ATOM 10121 O O . PHE A 1 29 ? 5.757 -5.313 -8.028 1.00 0.00 29 PHE A O 7
ATOM 10138 N N . ASP A 1 30 ? 4.758 -3.487 -8.887 1.00 0.00 30 ASP A N 7
ATOM 10139 C CA . ASP A 1 30 ? 4.334 -4.151 -10.113 1.00 0.00 30 ASP A CA 7
ATOM 10140 C C . ASP A 1 30 ? 5.519 -4.780 -10.836 1.00 0.00 30 ASP A C 7
ATOM 10141 O O . ASP A 1 30 ? 6.454 -4.089 -11.239 1.00 0.00 30 ASP A O 7
ATOM 10150 N N . ALA A 1 31 ? 5.468 -6.095 -10.999 1.00 0.00 31 ALA A N 7
ATOM 10151 C CA . ALA A 1 31 ? 6.531 -6.826 -11.676 1.00 0.00 31 ALA A CA 7
ATOM 10152 C C . ALA A 1 31 ? 6.201 -7.023 -13.150 1.00 0.00 31 ALA A C 7
ATOM 10153 O O . ALA A 1 31 ? 7.038 -6.787 -14.022 1.00 0.00 31 ALA A O 7
ATOM 10160 N N . ASP A 1 32 ? 4.973 -7.455 -13.421 1.00 0.00 32 ASP A N 7
ATOM 10161 C CA . ASP A 1 32 ? 4.528 -7.681 -14.791 1.00 0.00 32 ASP A CA 7
ATOM 10162 C C . ASP A 1 32 ? 4.459 -6.368 -15.567 1.00 0.00 32 ASP A C 7
ATOM 10163 O O . ASP A 1 32 ? 4.464 -6.364 -16.797 1.00 0.00 32 ASP A O 7
ATOM 10172 N N . GLY A 1 33 ? 4.395 -5.257 -14.840 1.00 0.00 33 GLY A N 7
ATOM 10173 C CA . GLY A 1 33 ? 4.327 -3.956 -15.481 1.00 0.00 33 GLY A CA 7
ATOM 10174 C C . GLY A 1 33 ? 3.467 -2.974 -14.710 1.00 0.00 33 GLY A C 7
ATOM 10175 O O . GLY A 1 33 ? 3.980 -2.160 -13.941 1.00 0.00 33 GLY A O 7
ATOM 10179 N N . GLY A 1 34 ? 2.156 -3.049 -14.917 1.00 0.00 34 GLY A N 7
ATOM 10180 C CA . GLY A 1 34 ? 1.244 -2.153 -14.228 1.00 0.00 34 GLY A CA 7
ATOM 10181 C C . GLY A 1 34 ? -0.039 -2.842 -13.808 1.00 0.00 34 GLY A C 7
ATOM 10182 O O . GLY A 1 34 ? -1.128 -2.450 -14.228 1.00 0.00 34 GLY A O 7
ATOM 10186 N N . GLY A 1 35 ? 0.087 -3.870 -12.976 1.00 0.00 35 GLY A N 7
ATOM 10187 C CA . GLY A 1 35 ? -1.079 -4.598 -12.512 1.00 0.00 35 GLY A CA 7
ATOM 10188 C C . GLY A 1 35 ? -1.446 -4.252 -11.083 1.00 0.00 35 GLY A C 7
ATOM 10189 O O . GLY A 1 35 ? -1.869 -3.131 -10.797 1.00 0.00 35 GLY A O 7
ATOM 10193 N N . ASP A 1 36 ? -1.285 -5.215 -10.182 1.00 0.00 36 ASP A N 7
ATOM 10194 C CA . ASP A 1 36 ? -1.603 -5.008 -8.774 1.00 0.00 36 ASP A CA 7
ATOM 10195 C C . ASP A 1 36 ? -0.494 -5.552 -7.880 1.00 0.00 36 ASP A C 7
ATOM 10196 O O . ASP A 1 36 ? 0.576 -5.924 -8.359 1.00 0.00 36 ASP A O 7
ATOM 10205 N N . ILE A 1 37 ? -0.758 -5.592 -6.577 1.00 0.00 37 ILE A N 7
ATOM 10206 C CA . ILE A 1 37 ? 0.218 -6.086 -5.615 1.00 0.00 37 ILE A CA 7
ATOM 10207 C C . ILE A 1 37 ? -0.354 -7.237 -4.791 1.00 0.00 37 ILE A C 7
ATOM 10208 O O . ILE A 1 37 ? -1.443 -7.132 -4.228 1.00 0.00 37 ILE A O 7
ATOM 10224 N N . SER A 1 38 ? 0.395 -8.332 -4.723 1.00 0.00 38 SER A N 7
ATOM 10225 C CA . SER A 1 38 ? -0.022 -9.505 -3.965 1.00 0.00 38 SER A CA 7
ATOM 10226 C C . SER A 1 38 ? 0.890 -9.716 -2.758 1.00 0.00 38 SER A C 7
ATOM 10227 O O . SER A 1 38 ? 1.624 -8.811 -2.359 1.00 0.00 38 SER A O 7
ATOM 10235 N N . THR A 1 39 ? 0.840 -10.912 -2.180 1.00 0.00 39 THR A N 7
ATOM 10236 C CA . THR A 1 39 ? 1.665 -11.234 -1.019 1.00 0.00 39 THR A CA 7
ATOM 10237 C C . THR A 1 39 ? 3.149 -11.224 -1.378 1.00 0.00 39 THR A C 7
ATOM 10238 O O . THR A 1 39 ? 4.001 -10.982 -0.524 1.00 0.00 39 THR A O 7
ATOM 10249 N N . LYS A 1 40 ? 3.452 -11.495 -2.644 1.00 0.00 40 LYS A N 7
ATOM 10250 C CA . LYS A 1 40 ? 4.835 -11.524 -3.110 1.00 0.00 40 LYS A CA 7
ATOM 10251 C C . LYS A 1 40 ? 5.352 -10.115 -3.389 1.00 0.00 40 LYS A C 7
ATOM 10252 O O . LYS A 1 40 ? 6.431 -9.737 -2.929 1.00 0.00 40 LYS A O 7
ATOM 10271 N N . GLU A 1 41 ? 4.580 -9.344 -4.149 1.00 0.00 41 GLU A N 7
ATOM 10272 C CA . GLU A 1 41 ? 4.965 -7.978 -4.495 1.00 0.00 41 GLU A CA 7
ATOM 10273 C C . GLU A 1 41 ? 5.236 -7.143 -3.246 1.00 0.00 41 GLU A C 7
ATOM 10274 O O . GLU A 1 41 ? 5.949 -6.141 -3.306 1.00 0.00 41 GLU A O 7
ATOM 10286 N N . LEU A 1 42 ? 4.667 -7.555 -2.117 1.00 0.00 42 LEU A N 7
ATOM 10287 C CA . LEU A 1 42 ? 4.857 -6.832 -0.865 1.00 0.00 42 LEU A CA 7
ATOM 10288 C C . LEU A 1 42 ? 6.171 -7.224 -0.198 1.00 0.00 42 LEU A C 7
ATOM 10289 O O . LEU A 1 42 ? 6.910 -6.368 0.285 1.00 0.00 42 LEU A O 7
ATOM 10305 N N . GLY A 1 43 ? 6.457 -8.521 -0.177 1.00 0.00 43 GLY A N 7
ATOM 10306 C CA . GLY A 1 43 ? 7.685 -8.999 0.434 1.00 0.00 43 GLY A CA 7
ATOM 10307 C C . GLY A 1 43 ? 8.928 -8.556 -0.318 1.00 0.00 43 GLY A C 7
ATOM 10308 O O . GLY A 1 43 ? 10.045 -8.728 0.169 1.00 0.00 43 GLY A O 7
ATOM 10312 N N . THR A 1 44 ? 8.740 -7.991 -1.506 1.00 0.00 44 THR A N 7
ATOM 10313 C CA . THR A 1 44 ? 9.857 -7.531 -2.323 1.00 0.00 44 THR A CA 7
ATOM 10314 C C . THR A 1 44 ? 10.392 -6.188 -1.824 1.00 0.00 44 THR A C 7
ATOM 10315 O O . THR A 1 44 ? 11.454 -6.116 -1.207 1.00 0.00 44 THR A O 7
ATOM 10326 N N . VAL A 1 45 ? 9.651 -5.128 -2.122 1.00 0.00 45 VAL A N 7
ATOM 10327 C CA . VAL A 1 45 ? 10.034 -3.776 -1.740 1.00 0.00 45 VAL A CA 7
ATOM 10328 C C . VAL A 1 45 ? 10.202 -3.626 -0.228 1.00 0.00 45 VAL A C 7
ATOM 10329 O O . VAL A 1 45 ? 11.085 -2.903 0.234 1.00 0.00 45 VAL A O 7
ATOM 10342 N N . MET A 1 46 ? 9.348 -4.291 0.537 1.00 0.00 46 MET A N 7
ATOM 10343 C CA . MET A 1 46 ? 9.405 -4.203 1.991 1.00 0.00 46 MET A CA 7
ATOM 10344 C C . MET A 1 46 ? 10.660 -4.866 2.549 1.00 0.00 46 MET A C 7
ATOM 10345 O O . MET A 1 46 ? 11.175 -4.457 3.588 1.00 0.00 46 MET A O 7
ATOM 10359 N N . ARG A 1 47 ? 11.152 -5.889 1.858 1.00 0.00 47 ARG A N 7
ATOM 10360 C CA . ARG A 1 47 ? 12.349 -6.600 2.299 1.00 0.00 47 ARG A CA 7
ATOM 10361 C C . ARG A 1 47 ? 13.617 -5.854 1.895 1.00 0.00 47 ARG A C 7
ATOM 10362 O O . ARG A 1 47 ? 14.640 -5.939 2.574 1.00 0.00 47 ARG A O 7
ATOM 10383 N N . MET A 1 48 ? 13.545 -5.127 0.784 1.00 0.00 48 MET A N 7
ATOM 10384 C CA . MET A 1 48 ? 14.693 -4.374 0.291 1.00 0.00 48 MET A CA 7
ATOM 10385 C C . MET A 1 48 ? 14.669 -2.929 0.784 1.00 0.00 48 MET A C 7
ATOM 10386 O O . MET A 1 48 ? 15.449 -2.096 0.322 1.00 0.00 48 MET A O 7
ATOM 10400 N N . LEU A 1 49 ? 13.773 -2.631 1.721 1.00 0.00 49 LEU A N 7
ATOM 10401 C CA . LEU A 1 49 ? 13.660 -1.282 2.264 1.00 0.00 49 LEU A CA 7
ATOM 10402 C C . LEU A 1 49 ? 13.962 -1.266 3.759 1.00 0.00 49 LEU A C 7
ATOM 10403 O O . LEU A 1 49 ? 14.623 -0.356 4.258 1.00 0.00 49 LEU A O 7
ATOM 10419 N N . GLY A 1 50 ? 13.476 -2.279 4.469 1.00 0.00 50 GLY A N 7
ATOM 10420 C CA . GLY A 1 50 ? 13.709 -2.355 5.900 1.00 0.00 50 GLY A CA 7
ATOM 10421 C C . GLY A 1 50 ? 12.758 -3.309 6.596 1.00 0.00 50 GLY A C 7
ATOM 10422 O O . GLY A 1 50 ? 13.155 -4.036 7.507 1.00 0.00 50 GLY A O 7
ATOM 10426 N N . GLN A 1 51 ? 11.499 -3.307 6.169 1.00 0.00 51 GLN A N 7
ATOM 10427 C CA . GLN A 1 51 ? 10.491 -4.179 6.762 1.00 0.00 51 GLN A CA 7
ATOM 10428 C C . GLN A 1 51 ? 10.783 -5.641 6.437 1.00 0.00 51 GLN A C 7
ATOM 10429 O O . GLN A 1 51 ? 11.517 -5.945 5.498 1.00 0.00 51 GLN A O 7
ATOM 10443 N N . ASN A 1 52 ? 10.206 -6.545 7.222 1.00 0.00 52 ASN A N 7
ATOM 10444 C CA . ASN A 1 52 ? 10.411 -7.973 7.012 1.00 0.00 52 ASN A CA 7
ATOM 10445 C C . ASN A 1 52 ? 9.143 -8.766 7.324 1.00 0.00 52 ASN A C 7
ATOM 10446 O O . ASN A 1 52 ? 9.180 -9.740 8.078 1.00 0.00 52 ASN A O 7
ATOM 10457 N N . PRO A 1 53 ? 8.000 -8.363 6.744 1.00 0.00 53 PRO A N 7
ATOM 10458 C CA . PRO A 1 53 ? 6.724 -9.046 6.964 1.00 0.00 53 PRO A CA 7
ATOM 10459 C C . PRO A 1 53 ? 6.653 -10.382 6.232 1.00 0.00 53 PRO A C 7
ATOM 10460 O O . PRO A 1 53 ? 6.549 -10.424 5.006 1.00 0.00 53 PRO A O 7
ATOM 10471 N N . THR A 1 54 ? 6.713 -11.472 6.992 1.00 0.00 54 THR A N 7
ATOM 10472 C CA . THR A 1 54 ? 6.659 -12.811 6.415 1.00 0.00 54 THR A CA 7
ATOM 10473 C C . THR A 1 54 ? 5.405 -12.992 5.565 1.00 0.00 54 THR A C 7
ATOM 10474 O O . THR A 1 54 ? 4.622 -12.060 5.389 1.00 0.00 54 THR A O 7
ATOM 10485 N N . LYS A 1 55 ? 5.223 -14.199 5.038 1.00 0.00 55 LYS A N 7
ATOM 10486 C CA . LYS A 1 55 ? 4.065 -14.505 4.205 1.00 0.00 55 LYS A CA 7
ATOM 10487 C C . LYS A 1 55 ? 2.767 -14.237 4.960 1.00 0.00 55 LYS A C 7
ATOM 10488 O O . LYS A 1 55 ? 1.912 -13.484 4.496 1.00 0.00 55 LYS A O 7
ATOM 10507 N N . CYS A 1 56 ? 2.629 -14.857 6.127 1.00 0.00 56 CYS A N 7
ATOM 10508 C CA . CYS A 1 56 ? 1.435 -14.685 6.948 1.00 0.00 56 CYS A CA 7
ATOM 10509 C C . CYS A 1 56 ? 1.236 -13.219 7.315 1.00 0.00 56 CYS A C 7
ATOM 10510 O O . CYS A 1 56 ? 0.106 -12.753 7.465 1.00 0.00 56 CYS A O 7
ATOM 10518 N N . GLU A 1 57 ? 2.341 -12.494 7.455 1.00 0.00 57 GLU A N 7
ATOM 10519 C CA . GLU A 1 57 ? 2.289 -11.079 7.802 1.00 0.00 57 GLU A CA 7
ATOM 10520 C C . GLU A 1 57 ? 1.529 -10.289 6.742 1.00 0.00 57 GLU A C 7
ATOM 10521 O O . GLU A 1 57 ? 0.496 -9.685 7.025 1.00 0.00 57 GLU A O 7
ATOM 10533 N N . LEU A 1 58 ? 2.047 -10.301 5.517 1.00 0.00 58 LEU A N 7
ATOM 10534 C CA . LEU A 1 58 ? 1.415 -9.588 4.413 1.00 0.00 58 LEU A CA 7
ATOM 10535 C C . LEU A 1 58 ? 0.076 -10.228 4.057 1.00 0.00 58 LEU A C 7
ATOM 10536 O O . LEU A 1 58 ? -0.862 -9.544 3.650 1.00 0.00 58 LEU A O 7
ATOM 10552 N N . ASP A 1 59 ? -0.005 -11.545 4.222 1.00 0.00 59 ASP A N 7
ATOM 10553 C CA . ASP A 1 59 ? -1.230 -12.279 3.924 1.00 0.00 59 ASP A CA 7
ATOM 10554 C C . ASP A 1 59 ? -2.351 -11.862 4.863 1.00 0.00 59 ASP A C 7
ATOM 10555 O O . ASP A 1 59 ? -3.528 -11.938 4.510 1.00 0.00 59 ASP A O 7
ATOM 10564 N N . ALA A 1 60 ? -1.983 -11.417 6.057 1.00 0.00 60 ALA A N 7
ATOM 10565 C CA . ALA A 1 60 ? -2.969 -10.984 7.033 1.00 0.00 60 ALA A CA 7
ATOM 10566 C C . ALA A 1 60 ? -3.554 -9.632 6.645 1.00 0.00 60 ALA A C 7
ATOM 10567 O O . ALA A 1 60 ? -4.716 -9.340 6.927 1.00 0.00 60 ALA A O 7
ATOM 10574 N N . ILE A 1 61 ? -2.740 -8.813 5.985 1.00 0.00 61 ILE A N 7
ATOM 10575 C CA . ILE A 1 61 ? -3.172 -7.498 5.544 1.00 0.00 61 ILE A CA 7
ATOM 10576 C C . ILE A 1 61 ? -3.979 -7.610 4.252 1.00 0.00 61 ILE A C 7
ATOM 10577 O O . ILE A 1 61 ? -5.149 -7.230 4.205 1.00 0.00 61 ILE A O 7
ATOM 10593 N N . ILE A 1 62 ? -3.346 -8.145 3.209 1.00 0.00 62 ILE A N 7
ATOM 10594 C CA . ILE A 1 62 ? -4.003 -8.319 1.915 1.00 0.00 62 ILE A CA 7
ATOM 10595 C C . ILE A 1 62 ? -5.400 -8.913 2.080 1.00 0.00 62 ILE A C 7
ATOM 10596 O O . ILE A 1 62 ? -6.341 -8.515 1.393 1.00 0.00 62 ILE A O 7
ATOM 10612 N N . CYS A 1 63 ? -5.527 -9.866 2.999 1.00 0.00 63 CYS A N 7
ATOM 10613 C CA . CYS A 1 63 ? -6.809 -10.509 3.258 1.00 0.00 63 CYS A CA 7
ATOM 10614 C C . CYS A 1 63 ? -7.824 -9.496 3.771 1.00 0.00 63 CYS A C 7
ATOM 10615 O O . CYS A 1 63 ? -8.994 -9.524 3.389 1.00 0.00 63 CYS A O 7
ATOM 10623 N N . GLU A 1 64 ? -7.367 -8.597 4.637 1.00 0.00 64 GLU A N 7
ATOM 10624 C CA . GLU A 1 64 ? -8.234 -7.568 5.199 1.00 0.00 64 GLU A CA 7
ATOM 10625 C C . GLU A 1 64 ? -8.520 -6.486 4.164 1.00 0.00 64 GLU A C 7
ATOM 10626 O O . GLU A 1 64 ? -9.634 -5.968 4.085 1.00 0.00 64 GLU A O 7
ATOM 10638 N N . VAL A 1 65 ? -7.509 -6.156 3.368 1.00 0.00 65 VAL A N 7
ATOM 10639 C CA . VAL A 1 65 ? -7.652 -5.142 2.332 1.00 0.00 65 VAL A CA 7
ATOM 10640 C C . VAL A 1 65 ? -8.624 -5.605 1.252 1.00 0.00 65 VAL A C 7
ATOM 10641 O O . VAL A 1 65 ? -9.663 -4.983 1.027 1.00 0.00 65 VAL A O 7
ATOM 10654 N N . ASP A 1 66 ? -8.277 -6.701 0.584 1.00 0.00 66 ASP A N 7
ATOM 10655 C CA . ASP A 1 66 ? -9.113 -7.251 -0.476 1.00 0.00 66 ASP A CA 7
ATOM 10656 C C . ASP A 1 66 ? -10.513 -7.566 0.039 1.00 0.00 66 ASP A C 7
ATOM 10657 O O . ASP A 1 66 ? -10.769 -8.660 0.543 1.00 0.00 66 ASP A O 7
ATOM 10666 N N . GLU A 1 67 ? -11.418 -6.601 -0.094 1.00 0.00 67 GLU A N 7
ATOM 10667 C CA . GLU A 1 67 ? -12.793 -6.776 0.354 1.00 0.00 67 GLU A CA 7
ATOM 10668 C C . GLU A 1 67 ? -13.525 -7.790 -0.519 1.00 0.00 67 GLU A C 7
ATOM 10669 O O . GLU A 1 67 ? -14.431 -8.483 -0.057 1.00 0.00 67 GLU A O 7
ATOM 10681 N N . ASP A 1 68 ? -13.124 -7.871 -1.784 1.00 0.00 68 ASP A N 7
ATOM 10682 C CA . ASP A 1 68 ? -13.741 -8.801 -2.723 1.00 0.00 68 ASP A CA 7
ATOM 10683 C C . ASP A 1 68 ? -13.140 -10.196 -2.585 1.00 0.00 68 ASP A C 7
ATOM 10684 O O . ASP A 1 68 ? -13.802 -11.197 -2.862 1.00 0.00 68 ASP A O 7
ATOM 10693 N N . GLY A 1 69 ? -11.883 -10.258 -2.156 1.00 0.00 69 GLY A N 7
ATOM 10694 C CA . GLY A 1 69 ? -11.217 -11.537 -1.990 1.00 0.00 69 GLY A CA 7
ATOM 10695 C C . GLY A 1 69 ? -10.508 -11.990 -3.250 1.00 0.00 69 GLY A C 7
ATOM 10696 O O . GLY A 1 69 ? -10.796 -13.063 -3.781 1.00 0.00 69 GLY A O 7
ATOM 10700 N N . SER A 1 70 ? -9.582 -11.169 -3.733 1.00 0.00 70 SER A N 7
ATOM 10701 C CA . SER A 1 70 ? -8.830 -11.488 -4.942 1.00 0.00 70 SER A CA 7
ATOM 10702 C C . SER A 1 70 ? -7.347 -11.665 -4.638 1.00 0.00 70 SER A C 7
ATOM 10703 O O . SER A 1 70 ? -6.652 -12.424 -5.314 1.00 0.00 70 SER A O 7
ATOM 10711 N N . GLY A 1 71 ? -6.864 -10.954 -3.624 1.00 0.00 71 GLY A N 7
ATOM 10712 C CA . GLY A 1 71 ? -5.463 -11.041 -3.262 1.00 0.00 71 GLY A CA 7
ATOM 10713 C C . GLY A 1 71 ? -4.612 -10.024 -4.000 1.00 0.00 71 GLY A C 7
ATOM 10714 O O . GLY A 1 71 ? -3.429 -9.862 -3.701 1.00 0.00 71 GLY A O 7
ATOM 10718 N N . THR A 1 72 ? -5.214 -9.336 -4.968 1.00 0.00 72 THR A N 7
ATOM 10719 C CA . THR A 1 72 ? -4.503 -8.331 -5.749 1.00 0.00 72 THR A CA 7
ATOM 10720 C C . THR A 1 72 ? -4.905 -6.925 -5.318 1.00 0.00 72 THR A C 7
ATOM 10721 O O . THR A 1 72 ? -6.091 -6.600 -5.250 1.00 0.00 72 THR A O 7
ATOM 10732 N N . ILE A 1 73 ? -3.910 -6.094 -5.024 1.00 0.00 73 ILE A N 7
ATOM 10733 C CA . ILE A 1 73 ? -4.159 -4.723 -4.596 1.00 0.00 73 ILE A CA 7
ATOM 10734 C C . ILE A 1 73 ? -4.198 -3.770 -5.789 1.00 0.00 73 ILE A C 7
ATOM 10735 O O . ILE A 1 73 ? -3.168 -3.472 -6.393 1.00 0.00 73 ILE A O 7
ATOM 10751 N N . ASP A 1 74 ? -5.395 -3.296 -6.121 1.00 0.00 74 ASP A N 7
ATOM 10752 C CA . ASP A 1 74 ? -5.574 -2.378 -7.240 1.00 0.00 74 ASP A CA 7
ATOM 10753 C C . ASP A 1 74 ? -4.736 -1.115 -7.054 1.00 0.00 74 ASP A C 7
ATOM 10754 O O . ASP A 1 74 ? -3.844 -1.070 -6.207 1.00 0.00 74 ASP A O 7
ATOM 10763 N N . PHE A 1 75 ? -5.027 -0.093 -7.855 1.00 0.00 75 PHE A N 7
ATOM 10764 C CA . PHE A 1 75 ? -4.299 1.170 -7.781 1.00 0.00 75 PHE A CA 7
ATOM 10765 C C . PHE A 1 75 ? -4.539 1.865 -6.443 1.00 0.00 75 PHE A C 7
ATOM 10766 O O . PHE A 1 75 ? -3.706 1.795 -5.539 1.00 0.00 75 PHE A O 7
ATOM 10783 N N . GLU A 1 76 ? -5.682 2.536 -6.322 1.00 0.00 76 GLU A N 7
ATOM 10784 C CA . GLU A 1 76 ? -6.026 3.243 -5.094 1.00 0.00 76 GLU A CA 7
ATOM 10785 C C . GLU A 1 76 ? -6.122 2.281 -3.914 1.00 0.00 76 GLU A C 7
ATOM 10786 O O . GLU A 1 76 ? -5.992 2.687 -2.759 1.00 0.00 76 GLU A O 7
ATOM 10798 N N . GLU A 1 77 ? -6.356 1.005 -4.209 1.00 0.00 77 GLU A N 7
ATOM 10799 C CA . GLU A 1 77 ? -6.473 -0.009 -3.166 1.00 0.00 77 GLU A CA 7
ATOM 10800 C C . GLU A 1 77 ? -5.266 0.022 -2.233 1.00 0.00 77 GLU A C 7
ATOM 10801 O O . GLU A 1 77 ? -5.381 -0.301 -1.052 1.00 0.00 77 GLU A O 7
ATOM 10813 N N . PHE A 1 78 ? -4.114 0.425 -2.763 1.00 0.00 78 PHE A N 7
ATOM 10814 C CA . PHE A 1 78 ? -2.896 0.507 -1.962 1.00 0.00 78 PHE A CA 7
ATOM 10815 C C . PHE A 1 78 ? -3.015 1.605 -0.907 1.00 0.00 78 PHE A C 7
ATOM 10816 O O . PHE A 1 78 ? -2.228 1.658 0.037 1.00 0.00 78 PHE A O 7
ATOM 10833 N N . LEU A 1 79 ? -4.009 2.477 -1.067 1.00 0.00 79 LEU A N 7
ATOM 10834 C CA . LEU A 1 79 ? -4.231 3.563 -0.122 1.00 0.00 79 LEU A CA 7
ATOM 10835 C C . LEU A 1 79 ? -5.227 3.143 0.954 1.00 0.00 79 LEU A C 7
ATOM 10836 O O . LEU A 1 79 ? -5.048 3.451 2.132 1.00 0.00 79 LEU A O 7
ATOM 10852 N N . VAL A 1 80 ? -6.276 2.434 0.543 1.00 0.00 80 VAL A N 7
ATOM 10853 C CA . VAL A 1 80 ? -7.296 1.970 1.478 1.00 0.00 80 VAL A CA 7
ATOM 10854 C C . VAL A 1 80 ? -6.739 0.890 2.398 1.00 0.00 80 VAL A C 7
ATOM 10855 O O . VAL A 1 80 ? -7.062 0.842 3.585 1.00 0.00 80 VAL A O 7
ATOM 10868 N N . MET A 1 81 ? -5.888 0.034 1.843 1.00 0.00 81 MET A N 7
ATOM 10869 C CA . MET A 1 81 ? -5.263 -1.038 2.608 1.00 0.00 81 MET A CA 7
ATOM 10870 C C . MET A 1 81 ? -4.676 -0.490 3.894 1.00 0.00 81 MET A C 7
ATOM 10871 O O . MET A 1 81 ? -4.770 -1.100 4.959 1.00 0.00 81 MET A O 7
ATOM 10885 N N . MET A 1 82 ? -4.061 0.669 3.760 1.00 0.00 82 MET A N 7
ATOM 10886 C CA . MET A 1 82 ? -3.427 1.353 4.864 1.00 0.00 82 MET A CA 7
ATOM 10887 C C . MET A 1 82 ? -4.470 2.006 5.767 1.00 0.00 82 MET A C 7
ATOM 10888 O O . MET A 1 82 ? -4.270 2.132 6.975 1.00 0.00 82 MET A O 7
ATOM 10902 N N . VAL A 1 83 ? -5.587 2.409 5.171 1.00 0.00 83 VAL A N 7
ATOM 10903 C CA . VAL A 1 83 ? -6.668 3.039 5.917 1.00 0.00 83 VAL A CA 7
ATOM 10904 C C . VAL A 1 83 ? -7.350 2.028 6.835 1.00 0.00 83 VAL A C 7
ATOM 10905 O O . VAL A 1 83 ? -7.839 2.378 7.909 1.00 0.00 83 VAL A O 7
ATOM 10918 N N . ARG A 1 84 ? -7.373 0.770 6.404 1.00 0.00 84 ARG A N 7
ATOM 10919 C CA . ARG A 1 84 ? -7.993 -0.296 7.183 1.00 0.00 84 ARG A CA 7
ATOM 10920 C C . ARG A 1 84 ? -7.173 -0.615 8.431 1.00 0.00 84 ARG A C 7
ATOM 10921 O O . ARG A 1 84 ? -7.696 -1.161 9.404 1.00 0.00 84 ARG A O 7
ATOM 10942 N N . GLN A 1 85 ? -5.887 -0.274 8.401 1.00 0.00 85 GLN A N 7
ATOM 10943 C CA . GLN A 1 85 ? -5.003 -0.526 9.535 1.00 0.00 85 GLN A CA 7
ATOM 10944 C C . GLN A 1 85 ? -4.687 0.768 10.277 1.00 0.00 85 GLN A C 7
ATOM 10945 O O . GLN A 1 85 ? -4.283 0.743 11.441 1.00 0.00 85 GLN A O 7
ATOM 10959 N N . MET A 1 86 ? -4.869 1.895 9.599 1.00 0.00 86 MET A N 7
ATOM 10960 C CA . MET A 1 86 ? -4.600 3.197 10.195 1.00 0.00 86 MET A CA 7
ATOM 10961 C C . MET A 1 86 ? -5.706 3.590 11.168 1.00 0.00 86 MET A C 7
ATOM 10962 O O . MET A 1 86 ? -5.439 4.137 12.238 1.00 0.00 86 MET A O 7
ATOM 10976 N N . LYS A 1 87 ? -6.948 3.305 10.792 1.00 0.00 87 LYS A N 7
ATOM 10977 C CA . LYS A 1 87 ? -8.094 3.626 11.636 1.00 0.00 87 LYS A CA 7
ATOM 10978 C C . LYS A 1 87 ? -8.129 2.724 12.867 1.00 0.00 87 LYS A C 7
ATOM 10979 O O . LYS A 1 87 ? -9.031 1.901 13.021 1.00 0.00 87 LYS A O 7
ATOM 10998 N N . GLU A 1 88 ? -7.140 2.884 13.739 1.00 0.00 88 GLU A N 7
ATOM 10999 C CA . GLU A 1 88 ? -7.055 2.084 14.955 1.00 0.00 88 GLU A CA 7
ATOM 11000 C C . GLU A 1 88 ? -8.097 2.529 15.974 1.00 0.00 88 GLU A C 7
ATOM 11001 O O . GLU A 1 88 ? -9.060 1.811 16.247 1.00 0.00 88 GLU A O 7
ATOM 11013 N N . ASP A 1 89 ? -7.901 3.717 16.536 1.00 0.00 89 ASP A N 7
ATOM 11014 C CA . ASP A 1 89 ? -8.824 4.257 17.527 1.00 0.00 89 ASP A CA 7
ATOM 11015 C C . ASP A 1 89 ? -8.641 5.763 17.679 1.00 0.00 89 ASP A C 7
ATOM 11016 O O . ASP A 1 89 ? -9.613 6.519 17.691 1.00 0.00 89 ASP A O 7
ATOM 11025 N N . ALA A 1 90 ? -7.389 6.193 17.795 1.00 0.00 90 ALA A N 7
ATOM 11026 C CA . ALA A 1 90 ? -7.079 7.609 17.948 1.00 0.00 90 ALA A CA 7
ATOM 11027 C C . ALA A 1 90 ? -5.987 8.040 16.974 1.00 0.00 90 ALA A C 7
ATOM 11028 O O . ALA A 1 90 ? -5.792 9.262 16.808 1.00 0.00 90 ALA A O 7
ATOM 11036 N N . ARG B 2 1 ? 2.001 -2.363 10.314 1.00 0.00 115 ARG B N 7
ATOM 11037 C CA . ARG B 2 1 ? 0.775 -2.431 9.473 1.00 0.00 115 ARG B CA 7
ATOM 11038 C C . ARG B 2 1 ? 0.097 -1.068 9.371 1.00 0.00 115 ARG B C 7
ATOM 11039 O O . ARG B 2 1 ? -0.531 -0.751 8.361 1.00 0.00 115 ARG B O 7
ATOM 11062 N N . MET B 2 2 ? 0.230 -0.264 10.421 1.00 0.00 116 MET B N 7
ATOM 11063 C CA . MET B 2 2 ? -0.368 1.067 10.444 1.00 0.00 116 MET B CA 7
ATOM 11064 C C . MET B 2 2 ? 0.600 2.103 9.883 1.00 0.00 116 MET B C 7
ATOM 11065 O O . MET B 2 2 ? 0.370 2.667 8.813 1.00 0.00 116 MET B O 7
ATOM 11079 N N . SER B 2 3 ? 1.682 2.350 10.614 1.00 0.00 117 SER B N 7
ATOM 11080 C CA . SER B 2 3 ? 2.684 3.319 10.189 1.00 0.00 117 SER B CA 7
ATOM 11081 C C . SER B 2 3 ? 3.575 2.741 9.095 1.00 0.00 117 SER B C 7
ATOM 11082 O O . SER B 2 3 ? 4.791 2.637 9.259 1.00 0.00 117 SER B O 7
ATOM 11090 N N . ALA B 2 4 ? 2.962 2.377 7.974 1.00 0.00 118 ALA B N 7
ATOM 11091 C CA . ALA B 2 4 ? 3.698 1.821 6.847 1.00 0.00 118 ALA B CA 7
ATOM 11092 C C . ALA B 2 4 ? 4.339 2.929 6.014 1.00 0.00 118 ALA B C 7
ATOM 11093 O O . ALA B 2 4 ? 5.016 2.659 5.021 1.00 0.00 118 ALA B O 7
ATOM 11100 N N . ASP B 2 5 ? 4.127 4.180 6.426 1.00 0.00 119 ASP B N 7
ATOM 11101 C CA . ASP B 2 5 ? 4.684 5.329 5.723 1.00 0.00 119 ASP B CA 7
ATOM 11102 C C . ASP B 2 5 ? 6.173 5.139 5.449 1.00 0.00 119 ASP B C 7
ATOM 11103 O O . ASP B 2 5 ? 6.714 5.702 4.499 1.00 0.00 119 ASP B O 7
ATOM 11112 N N . ALA B 2 6 ? 6.832 4.341 6.287 1.00 0.00 120 ALA B N 7
ATOM 11113 C CA . ALA B 2 6 ? 8.258 4.080 6.126 1.00 0.00 120 ALA B CA 7
ATOM 11114 C C . ALA B 2 6 ? 8.568 3.582 4.721 1.00 0.00 120 ALA B C 7
ATOM 11115 O O . ALA B 2 6 ? 9.182 4.291 3.924 1.00 0.00 120 ALA B O 7
ATOM 11122 N N . MET B 2 7 ? 8.131 2.363 4.413 1.00 0.00 121 MET B N 7
ATOM 11123 C CA . MET B 2 7 ? 8.357 1.788 3.091 1.00 0.00 121 MET B CA 7
ATOM 11124 C C . MET B 2 7 ? 7.840 2.731 2.012 1.00 0.00 121 MET B C 7
ATOM 11125 O O . MET B 2 7 ? 8.393 2.803 0.914 1.00 0.00 121 MET B O 7
ATOM 11139 N N . LEU B 2 8 ? 6.778 3.458 2.339 1.00 0.00 122 LEU B N 7
ATOM 11140 C CA . LEU B 2 8 ? 6.186 4.404 1.408 1.00 0.00 122 LEU B CA 7
ATOM 11141 C C . LEU B 2 8 ? 7.137 5.571 1.164 1.00 0.00 122 LEU B C 7
ATOM 11142 O O . LEU B 2 8 ? 7.264 6.058 0.042 1.00 0.00 122 LEU B O 7
ATOM 11158 N N . ARG B 2 9 ? 7.807 6.014 2.226 1.00 0.00 123 ARG B N 7
ATOM 11159 C CA . ARG B 2 9 ? 8.754 7.120 2.126 1.00 0.00 123 ARG B CA 7
ATOM 11160 C C . ARG B 2 9 ? 10.162 6.611 1.816 1.00 0.00 123 ARG B C 7
ATOM 11161 O O . ARG B 2 9 ? 11.132 7.365 1.889 1.00 0.00 123 ARG B O 7
ATOM 11182 N N . ALA B 2 10 ? 10.267 5.329 1.475 1.00 0.00 124 ALA B N 7
ATOM 11183 C CA . ALA B 2 10 ? 11.554 4.723 1.160 1.00 0.00 124 ALA B CA 7
ATOM 11184 C C . ALA B 2 10 ? 12.019 5.105 -0.239 1.00 0.00 124 ALA B C 7
ATOM 11185 O O . ALA B 2 10 ? 12.973 5.864 -0.404 1.00 0.00 124 ALA B O 7
ATOM 11192 N N . LEU B 2 11 ? 11.337 4.570 -1.244 1.00 0.00 125 LEU B N 7
ATOM 11193 C CA . LEU B 2 11 ? 11.675 4.844 -2.633 1.00 0.00 125 LEU B CA 7
ATOM 11194 C C . LEU B 2 11 ? 11.146 6.208 -3.075 1.00 0.00 125 LEU B C 7
ATOM 11195 O O . LEU B 2 11 ? 11.557 6.733 -4.110 1.00 0.00 125 LEU B O 7
ATOM 11211 N N . LEU B 2 12 ? 10.238 6.780 -2.282 1.00 0.00 126 LEU B N 7
ATOM 11212 C CA . LEU B 2 12 ? 9.659 8.086 -2.590 1.00 0.00 126 LEU B CA 7
ATOM 11213 C C . LEU B 2 12 ? 8.844 8.037 -3.879 1.00 0.00 126 LEU B C 7
ATOM 11214 O O . LEU B 2 12 ? 7.614 8.031 -3.845 1.00 0.00 126 LEU B O 7
ATOM 11230 N N . GLY B 2 13 ? 9.536 8.006 -5.012 1.00 0.00 127 GLY B N 7
ATOM 11231 C CA . GLY B 2 13 ? 8.858 7.960 -6.294 1.00 0.00 127 GLY B CA 7
ATOM 11232 C C . GLY B 2 13 ? 8.913 9.284 -7.028 1.00 0.00 127 GLY B C 7
ATOM 11233 O O . GLY B 2 13 ? 7.993 10.096 -6.927 1.00 0.00 127 GLY B O 7
ATOM 11237 N N . SER B 2 14 ? 9.995 9.505 -7.768 1.00 0.00 128 SER B N 7
ATOM 11238 C CA . SER B 2 14 ? 10.166 10.741 -8.522 1.00 0.00 128 SER B CA 7
ATOM 11239 C C . SER B 2 14 ? 11.099 10.530 -9.709 1.00 0.00 128 SER B C 7
ATOM 11240 O O . SER B 2 14 ? 12.321 10.607 -9.572 1.00 0.00 128 SER B O 7
ATOM 11248 N N . LYS B 2 15 ? 10.517 10.261 -10.874 1.00 0.00 129 LYS B N 7
ATOM 11249 C CA . LYS B 2 15 ? 11.297 10.039 -12.085 1.00 0.00 129 LYS B CA 7
ATOM 11250 C C . LYS B 2 15 ? 11.351 11.302 -12.939 1.00 0.00 129 LYS B C 7
ATOM 11251 O O . LYS B 2 15 ? 11.422 11.231 -14.165 1.00 0.00 129 LYS B O 7
ATOM 11270 N N . HIS B 2 16 ? 11.315 12.456 -12.281 1.00 0.00 130 HIS B N 7
ATOM 11271 C CA . HIS B 2 16 ? 11.359 13.735 -12.979 1.00 0.00 130 HIS B CA 7
ATOM 11272 C C . HIS B 2 16 ? 10.174 13.877 -13.930 1.00 0.00 130 HIS B C 7
ATOM 11273 O O . HIS B 2 16 ? 10.284 14.499 -14.986 1.00 0.00 130 HIS B O 7
ATOM 11288 N N . LYS B 2 17 ? 9.043 13.295 -13.548 1.00 0.00 131 LYS B N 7
ATOM 11289 C CA . LYS B 2 17 ? 7.837 13.355 -14.366 1.00 0.00 131 LYS B CA 7
ATOM 11290 C C . LYS B 2 17 ? 7.247 14.762 -14.361 1.00 0.00 131 LYS B C 7
ATOM 11291 O O . LYS B 2 17 ? 6.760 15.201 -15.424 1.00 0.00 131 LYS B O 7
ATOM 11313 N N . ALA A 1 1 ? -14.993 -0.553 -14.668 1.00 0.00 1 ALA A N 8
ATOM 11314 C CA . ALA A 1 1 ? -15.794 -1.401 -13.747 1.00 0.00 1 ALA A CA 8
ATOM 11315 C C . ALA A 1 1 ? -15.403 -1.151 -12.295 1.00 0.00 1 ALA A C 8
ATOM 11316 O O . ALA A 1 1 ? -14.288 -1.466 -11.879 1.00 0.00 1 ALA A O 8
ATOM 11325 N N . SER A 1 2 ? -16.327 -0.583 -11.527 1.00 0.00 2 SER A N 8
ATOM 11326 C CA . SER A 1 2 ? -16.078 -0.292 -10.120 1.00 0.00 2 SER A CA 8
ATOM 11327 C C . SER A 1 2 ? -16.414 -1.497 -9.248 1.00 0.00 2 SER A C 8
ATOM 11328 O O . SER A 1 2 ? -16.795 -2.553 -9.752 1.00 0.00 2 SER A O 8
ATOM 11336 N N . MET A 1 3 ? -16.268 -1.332 -7.937 1.00 0.00 3 MET A N 8
ATOM 11337 C CA . MET A 1 3 ? -16.555 -2.408 -6.995 1.00 0.00 3 MET A CA 8
ATOM 11338 C C . MET A 1 3 ? -16.641 -1.866 -5.571 1.00 0.00 3 MET A C 8
ATOM 11339 O O . MET A 1 3 ? -17.544 -2.224 -4.814 1.00 0.00 3 MET A O 8
ATOM 11353 N N . THR A 1 4 ? -15.696 -1.002 -5.218 1.00 0.00 4 THR A N 8
ATOM 11354 C CA . THR A 1 4 ? -15.663 -0.408 -3.888 1.00 0.00 4 THR A CA 8
ATOM 11355 C C . THR A 1 4 ? -14.940 0.936 -3.914 1.00 0.00 4 THR A C 8
ATOM 11356 O O . THR A 1 4 ? -13.777 1.019 -4.313 1.00 0.00 4 THR A O 8
ATOM 11367 N N . ASP A 1 5 ? -15.636 1.984 -3.489 1.00 0.00 5 ASP A N 8
ATOM 11368 C CA . ASP A 1 5 ? -15.066 3.328 -3.467 1.00 0.00 5 ASP A CA 8
ATOM 11369 C C . ASP A 1 5 ? -14.119 3.523 -2.281 1.00 0.00 5 ASP A C 8
ATOM 11370 O O . ASP A 1 5 ? -13.539 4.596 -2.115 1.00 0.00 5 ASP A O 8
ATOM 11379 N N . GLN A 1 6 ? -13.963 2.488 -1.456 1.00 0.00 6 GLN A N 8
ATOM 11380 C CA . GLN A 1 6 ? -13.083 2.565 -0.293 1.00 0.00 6 GLN A CA 8
ATOM 11381 C C . GLN A 1 6 ? -11.672 2.994 -0.695 1.00 0.00 6 GLN A C 8
ATOM 11382 O O . GLN A 1 6 ? -10.921 3.532 0.118 1.00 0.00 6 GLN A O 8
ATOM 11396 N N . GLN A 1 7 ? -11.321 2.756 -1.956 1.00 0.00 7 GLN A N 8
ATOM 11397 C CA . GLN A 1 7 ? -10.003 3.120 -2.465 1.00 0.00 7 GLN A CA 8
ATOM 11398 C C . GLN A 1 7 ? -9.937 4.610 -2.786 1.00 0.00 7 GLN A C 8
ATOM 11399 O O . GLN A 1 7 ? -8.856 5.197 -2.832 1.00 0.00 7 GLN A O 8
ATOM 11413 N N . ALA A 1 8 ? -11.099 5.215 -3.004 1.00 0.00 8 ALA A N 8
ATOM 11414 C CA . ALA A 1 8 ? -11.174 6.635 -3.316 1.00 0.00 8 ALA A CA 8
ATOM 11415 C C . ALA A 1 8 ? -11.066 7.470 -2.049 1.00 0.00 8 ALA A C 8
ATOM 11416 O O . ALA A 1 8 ? -10.262 8.400 -1.973 1.00 0.00 8 ALA A O 8
ATOM 11423 N N . GLU A 1 9 ? -11.871 7.126 -1.047 1.00 0.00 9 GLU A N 8
ATOM 11424 C CA . GLU A 1 9 ? -11.849 7.839 0.224 1.00 0.00 9 GLU A CA 8
ATOM 11425 C C . GLU A 1 9 ? -10.446 7.801 0.814 1.00 0.00 9 GLU A C 8
ATOM 11426 O O . GLU A 1 9 ? -9.979 8.773 1.404 1.00 0.00 9 GLU A O 8
ATOM 11438 N N . ALA A 1 10 ? -9.778 6.666 0.630 1.00 0.00 10 ALA A N 8
ATOM 11439 C CA . ALA A 1 10 ? -8.420 6.472 1.118 1.00 0.00 10 ALA A CA 8
ATOM 11440 C C . ALA A 1 10 ? -7.538 7.675 0.801 1.00 0.00 10 ALA A C 8
ATOM 11441 O O . ALA A 1 10 ? -7.016 8.331 1.703 1.00 0.00 10 ALA A O 8
ATOM 11448 N N . ARG A 1 11 ? -7.379 7.959 -0.489 1.00 0.00 11 ARG A N 8
ATOM 11449 C CA . ARG A 1 11 ? -6.564 9.084 -0.933 1.00 0.00 11 ARG A CA 8
ATOM 11450 C C . ARG A 1 11 ? -6.975 10.369 -0.218 1.00 0.00 11 ARG A C 8
ATOM 11451 O O . ARG A 1 11 ? -6.168 11.282 -0.046 1.00 0.00 11 ARG A O 8
ATOM 11472 N N . ALA A 1 12 ? -8.236 10.427 0.199 1.00 0.00 12 ALA A N 8
ATOM 11473 C CA . ALA A 1 12 ? -8.757 11.593 0.899 1.00 0.00 12 ALA A CA 8
ATOM 11474 C C . ALA A 1 12 ? -8.605 11.441 2.410 1.00 0.00 12 ALA A C 8
ATOM 11475 O O . ALA A 1 12 ? -8.597 12.430 3.144 1.00 0.00 12 ALA A O 8
ATOM 11482 N N . PHE A 1 13 ? -8.486 10.198 2.872 1.00 0.00 13 PHE A N 8
ATOM 11483 C CA . PHE A 1 13 ? -8.335 9.927 4.297 1.00 0.00 13 PHE A CA 8
ATOM 11484 C C . PHE A 1 13 ? -6.912 10.218 4.758 1.00 0.00 13 PHE A C 8
ATOM 11485 O O . PHE A 1 13 ? -6.680 10.534 5.926 1.00 0.00 13 PHE A O 8
ATOM 11502 N N . LEU A 1 14 ? -5.961 10.108 3.836 1.00 0.00 14 LEU A N 8
ATOM 11503 C CA . LEU A 1 14 ? -4.560 10.359 4.150 1.00 0.00 14 LEU A CA 8
ATOM 11504 C C . LEU A 1 14 ? -4.102 11.695 3.577 1.00 0.00 14 LEU A C 8
ATOM 11505 O O . LEU A 1 14 ? -4.646 12.175 2.582 1.00 0.00 14 LEU A O 8
ATOM 11521 N N . SER A 1 15 ? -3.096 12.289 4.209 1.00 0.00 15 SER A N 8
ATOM 11522 C CA . SER A 1 15 ? -2.558 13.567 3.759 1.00 0.00 15 SER A CA 8
ATOM 11523 C C . SER A 1 15 ? -1.785 13.393 2.460 1.00 0.00 15 SER A C 8
ATOM 11524 O O . SER A 1 15 ? -1.375 12.284 2.116 1.00 0.00 15 SER A O 8
ATOM 11532 N N . GLU A 1 16 ? -1.573 14.494 1.743 1.00 0.00 16 GLU A N 8
ATOM 11533 C CA . GLU A 1 16 ? -0.828 14.451 0.489 1.00 0.00 16 GLU A CA 8
ATOM 11534 C C . GLU A 1 16 ? 0.493 13.711 0.685 1.00 0.00 16 GLU A C 8
ATOM 11535 O O . GLU A 1 16 ? 1.032 13.116 -0.248 1.00 0.00 16 GLU A O 8
ATOM 11547 N N . GLU A 1 17 ? 0.997 13.749 1.914 1.00 0.00 17 GLU A N 8
ATOM 11548 C CA . GLU A 1 17 ? 2.244 13.083 2.260 1.00 0.00 17 GLU A CA 8
ATOM 11549 C C . GLU A 1 17 ? 2.136 11.578 2.029 1.00 0.00 17 GLU A C 8
ATOM 11550 O O . GLU A 1 17 ? 2.914 10.997 1.275 1.00 0.00 17 GLU A O 8
ATOM 11562 N N . MET A 1 18 ? 1.161 10.954 2.684 1.00 0.00 18 MET A N 8
ATOM 11563 C CA . MET A 1 18 ? 0.945 9.517 2.555 1.00 0.00 18 MET A CA 8
ATOM 11564 C C . MET A 1 18 ? 0.771 9.110 1.092 1.00 0.00 18 MET A C 8
ATOM 11565 O O . MET A 1 18 ? 0.990 7.953 0.730 1.00 0.00 18 MET A O 8
ATOM 11579 N N . ILE A 1 19 ? 0.381 10.067 0.254 1.00 0.00 19 ILE A N 8
ATOM 11580 C CA . ILE A 1 19 ? 0.183 9.804 -1.166 1.00 0.00 19 ILE A CA 8
ATOM 11581 C C . ILE A 1 19 ? 1.515 9.807 -1.908 1.00 0.00 19 ILE A C 8
ATOM 11582 O O . ILE A 1 19 ? 1.932 8.791 -2.462 1.00 0.00 19 ILE A O 8
ATOM 11598 N N . ALA A 1 20 ? 2.178 10.957 -1.913 1.00 0.00 20 ALA A N 8
ATOM 11599 C CA . ALA A 1 20 ? 3.464 11.100 -2.584 1.00 0.00 20 ALA A CA 8
ATOM 11600 C C . ALA A 1 20 ? 4.413 9.960 -2.219 1.00 0.00 20 ALA A C 8
ATOM 11601 O O . ALA A 1 20 ? 5.312 9.617 -2.988 1.00 0.00 20 ALA A O 8
ATOM 11608 N N . GLU A 1 21 ? 4.198 9.370 -1.047 1.00 0.00 21 GLU A N 8
ATOM 11609 C CA . GLU A 1 21 ? 5.019 8.263 -0.583 1.00 0.00 21 GLU A CA 8
ATOM 11610 C C . GLU A 1 21 ? 4.418 6.937 -1.035 1.00 0.00 21 GLU A C 8
ATOM 11611 O O . GLU A 1 21 ? 5.136 5.970 -1.287 1.00 0.00 21 GLU A O 8
ATOM 11623 N N . PHE A 1 22 ? 3.092 6.906 -1.153 1.00 0.00 22 PHE A N 8
ATOM 11624 C CA . PHE A 1 22 ? 2.392 5.706 -1.595 1.00 0.00 22 PHE A CA 8
ATOM 11625 C C . PHE A 1 22 ? 2.853 5.326 -2.998 1.00 0.00 22 PHE A C 8
ATOM 11626 O O . PHE A 1 22 ? 2.945 4.147 -3.340 1.00 0.00 22 PHE A O 8
ATOM 11643 N N . LYS A 1 23 ? 3.150 6.343 -3.800 1.00 0.00 23 LYS A N 8
ATOM 11644 C CA . LYS A 1 23 ? 3.613 6.134 -5.165 1.00 0.00 23 LYS A CA 8
ATOM 11645 C C . LYS A 1 23 ? 5.066 5.662 -5.177 1.00 0.00 23 LYS A C 8
ATOM 11646 O O . LYS A 1 23 ? 5.573 5.207 -6.203 1.00 0.00 23 LYS A O 8
ATOM 11665 N N . ALA A 1 24 ? 5.733 5.781 -4.029 1.00 0.00 24 ALA A N 8
ATOM 11666 C CA . ALA A 1 24 ? 7.131 5.378 -3.898 1.00 0.00 24 ALA A CA 8
ATOM 11667 C C . ALA A 1 24 ? 7.410 4.021 -4.545 1.00 0.00 24 ALA A C 8
ATOM 11668 O O . ALA A 1 24 ? 7.935 3.949 -5.656 1.00 0.00 24 ALA A O 8
ATOM 11675 N N . ALA A 1 25 ? 7.072 2.949 -3.835 1.00 0.00 25 ALA A N 8
ATOM 11676 C CA . ALA A 1 25 ? 7.302 1.596 -4.329 1.00 0.00 25 ALA A CA 8
ATOM 11677 C C . ALA A 1 25 ? 6.300 1.196 -5.409 1.00 0.00 25 ALA A C 8
ATOM 11678 O O . ALA A 1 25 ? 6.425 0.130 -6.010 1.00 0.00 25 ALA A O 8
ATOM 11685 N N . PHE A 1 26 ? 5.304 2.046 -5.651 1.00 0.00 26 PHE A N 8
ATOM 11686 C CA . PHE A 1 26 ? 4.283 1.764 -6.659 1.00 0.00 26 PHE A CA 8
ATOM 11687 C C . PHE A 1 26 ? 4.905 1.269 -7.964 1.00 0.00 26 PHE A C 8
ATOM 11688 O O . PHE A 1 26 ? 4.290 0.496 -8.699 1.00 0.00 26 PHE A O 8
ATOM 11705 N N . ASP A 1 27 ? 6.122 1.717 -8.246 1.00 0.00 27 ASP A N 8
ATOM 11706 C CA . ASP A 1 27 ? 6.821 1.316 -9.462 1.00 0.00 27 ASP A CA 8
ATOM 11707 C C . ASP A 1 27 ? 7.491 -0.042 -9.282 1.00 0.00 27 ASP A C 8
ATOM 11708 O O . ASP A 1 27 ? 7.194 -0.992 -10.006 1.00 0.00 27 ASP A O 8
ATOM 11717 N N . MET A 1 28 ? 8.395 -0.127 -8.312 1.00 0.00 28 MET A N 8
ATOM 11718 C CA . MET A 1 28 ? 9.107 -1.369 -8.036 1.00 0.00 28 MET A CA 8
ATOM 11719 C C . MET A 1 28 ? 8.134 -2.491 -7.683 1.00 0.00 28 MET A C 8
ATOM 11720 O O . MET A 1 28 ? 8.428 -3.668 -7.887 1.00 0.00 28 MET A O 8
ATOM 11734 N N . PHE A 1 29 ? 6.973 -2.117 -7.151 1.00 0.00 29 PHE A N 8
ATOM 11735 C CA . PHE A 1 29 ? 5.958 -3.093 -6.768 1.00 0.00 29 PHE A CA 8
ATOM 11736 C C . PHE A 1 29 ? 5.533 -3.936 -7.965 1.00 0.00 29 PHE A C 8
ATOM 11737 O O . PHE A 1 29 ? 5.859 -5.121 -8.050 1.00 0.00 29 PHE A O 8
ATOM 11754 N N . ASP A 1 30 ? 4.800 -3.320 -8.888 1.00 0.00 30 ASP A N 8
ATOM 11755 C CA . ASP A 1 30 ? 4.326 -4.015 -10.080 1.00 0.00 30 ASP A CA 8
ATOM 11756 C C . ASP A 1 30 ? 5.480 -4.677 -10.826 1.00 0.00 30 ASP A C 8
ATOM 11757 O O . ASP A 1 30 ? 6.400 -4.006 -11.293 1.00 0.00 30 ASP A O 8
ATOM 11766 N N . ALA A 1 31 ? 5.419 -5.998 -10.933 1.00 0.00 31 ALA A N 8
ATOM 11767 C CA . ALA A 1 31 ? 6.454 -6.759 -11.622 1.00 0.00 31 ALA A CA 8
ATOM 11768 C C . ALA A 1 31 ? 6.061 -7.032 -13.069 1.00 0.00 31 ALA A C 8
ATOM 11769 O O . ALA A 1 31 ? 6.862 -6.853 -13.986 1.00 0.00 31 ALA A O 8
ATOM 11776 N N . ASP A 1 32 ? 4.819 -7.466 -13.266 1.00 0.00 32 ASP A N 8
ATOM 11777 C CA . ASP A 1 32 ? 4.317 -7.763 -14.602 1.00 0.00 32 ASP A CA 8
ATOM 11778 C C . ASP A 1 32 ? 4.262 -6.501 -15.461 1.00 0.00 32 ASP A C 8
ATOM 11779 O O . ASP A 1 32 ? 4.205 -6.578 -16.688 1.00 0.00 32 ASP A O 8
ATOM 11788 N N . GLY A 1 33 ? 4.282 -5.343 -14.808 1.00 0.00 33 GLY A N 8
ATOM 11789 C CA . GLY A 1 33 ? 4.235 -4.086 -15.532 1.00 0.00 33 GLY A CA 8
ATOM 11790 C C . GLY A 1 33 ? 3.444 -3.022 -14.796 1.00 0.00 33 GLY A C 8
ATOM 11791 O O . GLY A 1 33 ? 3.999 -2.008 -14.373 1.00 0.00 33 GLY A O 8
ATOM 11795 N N . GLY A 1 34 ? 2.144 -3.254 -14.642 1.00 0.00 34 GLY A N 8
ATOM 11796 C CA . GLY A 1 34 ? 1.299 -2.297 -13.951 1.00 0.00 34 GLY A CA 8
ATOM 11797 C C . GLY A 1 34 ? -0.013 -2.903 -13.493 1.00 0.00 34 GLY A C 8
ATOM 11798 O O . GLY A 1 34 ? -1.043 -2.229 -13.477 1.00 0.00 34 GLY A O 8
ATOM 11802 N N . GLY A 1 35 ? 0.022 -4.178 -13.118 1.00 0.00 35 GLY A N 8
ATOM 11803 C CA . GLY A 1 35 ? -1.180 -4.849 -12.660 1.00 0.00 35 GLY A CA 8
ATOM 11804 C C . GLY A 1 35 ? -1.551 -4.459 -11.244 1.00 0.00 35 GLY A C 8
ATOM 11805 O O . GLY A 1 35 ? -2.038 -3.353 -11.005 1.00 0.00 35 GLY A O 8
ATOM 11809 N N . ASP A 1 36 ? -1.316 -5.365 -10.301 1.00 0.00 36 ASP A N 8
ATOM 11810 C CA . ASP A 1 36 ? -1.624 -5.106 -8.899 1.00 0.00 36 ASP A CA 8
ATOM 11811 C C . ASP A 1 36 ? -0.531 -5.654 -7.992 1.00 0.00 36 ASP A C 8
ATOM 11812 O O . ASP A 1 36 ? 0.464 -6.207 -8.461 1.00 0.00 36 ASP A O 8
ATOM 11821 N N . ILE A 1 37 ? -0.722 -5.490 -6.689 1.00 0.00 37 ILE A N 8
ATOM 11822 C CA . ILE A 1 37 ? 0.245 -5.959 -5.707 1.00 0.00 37 ILE A CA 8
ATOM 11823 C C . ILE A 1 37 ? -0.311 -7.127 -4.896 1.00 0.00 37 ILE A C 8
ATOM 11824 O O . ILE A 1 37 ? -1.316 -6.992 -4.198 1.00 0.00 37 ILE A O 8
ATOM 11840 N N . SER A 1 38 ? 0.358 -8.272 -4.992 1.00 0.00 38 SER A N 8
ATOM 11841 C CA . SER A 1 38 ? -0.056 -9.467 -4.267 1.00 0.00 38 SER A CA 8
ATOM 11842 C C . SER A 1 38 ? 0.832 -9.693 -3.046 1.00 0.00 38 SER A C 8
ATOM 11843 O O . SER A 1 38 ? 1.526 -8.779 -2.596 1.00 0.00 38 SER A O 8
ATOM 11851 N N . THR A 1 39 ? 0.807 -10.910 -2.510 1.00 0.00 39 THR A N 8
ATOM 11852 C CA . THR A 1 39 ? 1.610 -11.248 -1.338 1.00 0.00 39 THR A CA 8
ATOM 11853 C C . THR A 1 39 ? 3.097 -11.284 -1.678 1.00 0.00 39 THR A C 8
ATOM 11854 O O . THR A 1 39 ? 3.945 -11.049 -0.817 1.00 0.00 39 THR A O 8
ATOM 11865 N N . LYS A 1 40 ? 3.410 -11.586 -2.934 1.00 0.00 40 LYS A N 8
ATOM 11866 C CA . LYS A 1 40 ? 4.797 -11.659 -3.379 1.00 0.00 40 LYS A CA 8
ATOM 11867 C C . LYS A 1 40 ? 5.330 -10.283 -3.771 1.00 0.00 40 LYS A C 8
ATOM 11868 O O . LYS A 1 40 ? 6.534 -10.034 -3.709 1.00 0.00 40 LYS A O 8
ATOM 11887 N N . GLU A 1 41 ? 4.430 -9.394 -4.181 1.00 0.00 41 GLU A N 8
ATOM 11888 C CA . GLU A 1 41 ? 4.818 -8.047 -4.587 1.00 0.00 41 GLU A CA 8
ATOM 11889 C C . GLU A 1 41 ? 5.176 -7.182 -3.381 1.00 0.00 41 GLU A C 8
ATOM 11890 O O . GLU A 1 41 ? 5.881 -6.182 -3.514 1.00 0.00 41 GLU A O 8
ATOM 11902 N N . LEU A 1 42 ? 4.686 -7.566 -2.205 1.00 0.00 42 LEU A N 8
ATOM 11903 C CA . LEU A 1 42 ? 4.960 -6.814 -0.985 1.00 0.00 42 LEU A CA 8
ATOM 11904 C C . LEU A 1 42 ? 6.349 -7.135 -0.443 1.00 0.00 42 LEU A C 8
ATOM 11905 O O . LEU A 1 42 ? 7.204 -6.256 -0.347 1.00 0.00 42 LEU A O 8
ATOM 11921 N N . GLY A 1 43 ? 6.567 -8.400 -0.090 1.00 0.00 43 GLY A N 8
ATOM 11922 C CA . GLY A 1 43 ? 7.856 -8.813 0.441 1.00 0.00 43 GLY A CA 8
ATOM 11923 C C . GLY A 1 43 ? 9.020 -8.278 -0.373 1.00 0.00 43 GLY A C 8
ATOM 11924 O O . GLY A 1 43 ? 10.110 -8.066 0.155 1.00 0.00 43 GLY A O 8
ATOM 11928 N N . THR A 1 44 ? 8.784 -8.059 -1.661 1.00 0.00 44 THR A N 8
ATOM 11929 C CA . THR A 1 44 ? 9.814 -7.545 -2.555 1.00 0.00 44 THR A CA 8
ATOM 11930 C C . THR A 1 44 ? 10.354 -6.205 -2.055 1.00 0.00 44 THR A C 8
ATOM 11931 O O . THR A 1 44 ? 11.453 -6.130 -1.504 1.00 0.00 44 THR A O 8
ATOM 11942 N N . VAL A 1 45 ? 9.576 -5.149 -2.268 1.00 0.00 45 VAL A N 8
ATOM 11943 C CA . VAL A 1 45 ? 9.968 -3.805 -1.860 1.00 0.00 45 VAL A CA 8
ATOM 11944 C C . VAL A 1 45 ? 10.077 -3.682 -0.342 1.00 0.00 45 VAL A C 8
ATOM 11945 O O . VAL A 1 45 ? 10.800 -2.825 0.166 1.00 0.00 45 VAL A O 8
ATOM 11958 N N . MET A 1 46 ? 9.356 -4.531 0.380 1.00 0.00 46 MET A N 8
ATOM 11959 C CA . MET A 1 46 ? 9.377 -4.496 1.836 1.00 0.00 46 MET A CA 8
ATOM 11960 C C . MET A 1 46 ? 10.661 -5.111 2.388 1.00 0.00 46 MET A C 8
ATOM 11961 O O . MET A 1 46 ? 11.149 -4.703 3.442 1.00 0.00 46 MET A O 8
ATOM 11975 N N . ARG A 1 47 ? 11.204 -6.095 1.676 1.00 0.00 47 ARG A N 8
ATOM 11976 C CA . ARG A 1 47 ? 12.429 -6.763 2.109 1.00 0.00 47 ARG A CA 8
ATOM 11977 C C . ARG A 1 47 ? 13.670 -5.983 1.680 1.00 0.00 47 ARG A C 8
ATOM 11978 O O . ARG A 1 47 ? 14.694 -6.008 2.363 1.00 0.00 47 ARG A O 8
ATOM 11999 N N . MET A 1 48 ? 13.575 -5.294 0.548 1.00 0.00 48 MET A N 8
ATOM 12000 C CA . MET A 1 48 ? 14.698 -4.514 0.036 1.00 0.00 48 MET A CA 8
ATOM 12001 C C . MET A 1 48 ? 14.670 -3.081 0.566 1.00 0.00 48 MET A C 8
ATOM 12002 O O . MET A 1 48 ? 15.424 -2.227 0.101 1.00 0.00 48 MET A O 8
ATOM 12016 N N . LEU A 1 49 ? 13.799 -2.820 1.537 1.00 0.00 49 LEU A N 8
ATOM 12017 C CA . LEU A 1 49 ? 13.684 -1.487 2.118 1.00 0.00 49 LEU A CA 8
ATOM 12018 C C . LEU A 1 49 ? 14.008 -1.509 3.609 1.00 0.00 49 LEU A C 8
ATOM 12019 O O . LEU A 1 49 ? 14.625 -0.583 4.132 1.00 0.00 49 LEU A O 8
ATOM 12035 N N . GLY A 1 50 ? 13.586 -2.571 4.289 1.00 0.00 50 GLY A N 8
ATOM 12036 C CA . GLY A 1 50 ? 13.844 -2.688 5.712 1.00 0.00 50 GLY A CA 8
ATOM 12037 C C . GLY A 1 50 ? 12.840 -3.579 6.416 1.00 0.00 50 GLY A C 8
ATOM 12038 O O . GLY A 1 50 ? 13.183 -4.284 7.365 1.00 0.00 50 GLY A O 8
ATOM 12042 N N . GLN A 1 51 ? 11.595 -3.550 5.950 1.00 0.00 51 GLN A N 8
ATOM 12043 C CA . GLN A 1 51 ? 10.539 -4.361 6.543 1.00 0.00 51 GLN A CA 8
ATOM 12044 C C . GLN A 1 51 ? 10.785 -5.844 6.284 1.00 0.00 51 GLN A C 8
ATOM 12045 O O . GLN A 1 51 ? 11.489 -6.211 5.344 1.00 0.00 51 GLN A O 8
ATOM 12059 N N . ASN A 1 52 ? 10.203 -6.692 7.124 1.00 0.00 52 ASN A N 8
ATOM 12060 C CA . ASN A 1 52 ? 10.364 -8.134 6.980 1.00 0.00 52 ASN A CA 8
ATOM 12061 C C . ASN A 1 52 ? 9.081 -8.872 7.359 1.00 0.00 52 ASN A C 8
ATOM 12062 O O . ASN A 1 52 ? 9.110 -9.819 8.146 1.00 0.00 52 ASN A O 8
ATOM 12073 N N . PRO A 1 53 ? 7.933 -8.454 6.799 1.00 0.00 53 PRO A N 8
ATOM 12074 C CA . PRO A 1 53 ? 6.643 -9.088 7.083 1.00 0.00 53 PRO A CA 8
ATOM 12075 C C . PRO A 1 53 ? 6.562 -10.500 6.514 1.00 0.00 53 PRO A C 8
ATOM 12076 O O . PRO A 1 53 ? 6.463 -10.686 5.301 1.00 0.00 53 PRO A O 8
ATOM 12087 N N . THR A 1 54 ? 6.609 -11.495 7.396 1.00 0.00 54 THR A N 8
ATOM 12088 C CA . THR A 1 54 ? 6.545 -12.892 6.980 1.00 0.00 54 THR A CA 8
ATOM 12089 C C . THR A 1 54 ? 5.310 -13.151 6.121 1.00 0.00 54 THR A C 8
ATOM 12090 O O . THR A 1 54 ? 4.459 -12.277 5.958 1.00 0.00 54 THR A O 8
ATOM 12101 N N . LYS A 1 55 ? 5.222 -14.358 5.572 1.00 0.00 55 LYS A N 8
ATOM 12102 C CA . LYS A 1 55 ? 4.097 -14.738 4.724 1.00 0.00 55 LYS A CA 8
ATOM 12103 C C . LYS A 1 55 ? 2.765 -14.528 5.440 1.00 0.00 55 LYS A C 8
ATOM 12104 O O . LYS A 1 55 ? 1.727 -14.370 4.798 1.00 0.00 55 LYS A O 8
ATOM 12123 N N . CYS A 1 56 ? 2.797 -14.530 6.770 1.00 0.00 56 CYS A N 8
ATOM 12124 C CA . CYS A 1 56 ? 1.587 -14.344 7.563 1.00 0.00 56 CYS A CA 8
ATOM 12125 C C . CYS A 1 56 ? 1.254 -12.863 7.728 1.00 0.00 56 CYS A C 8
ATOM 12126 O O . CYS A 1 56 ? 0.087 -12.489 7.847 1.00 0.00 56 CYS A O 8
ATOM 12134 N N . GLU A 1 57 ? 2.285 -12.025 7.736 1.00 0.00 57 GLU A N 8
ATOM 12135 C CA . GLU A 1 57 ? 2.099 -10.586 7.890 1.00 0.00 57 GLU A CA 8
ATOM 12136 C C . GLU A 1 57 ? 1.375 -9.995 6.688 1.00 0.00 57 GLU A C 8
ATOM 12137 O O . GLU A 1 57 ? 0.354 -9.322 6.832 1.00 0.00 57 GLU A O 8
ATOM 12149 N N . LEU A 1 58 ? 1.915 -10.246 5.503 1.00 0.00 58 LEU A N 8
ATOM 12150 C CA . LEU A 1 58 ? 1.331 -9.736 4.270 1.00 0.00 58 LEU A CA 8
ATOM 12151 C C . LEU A 1 58 ? 0.027 -10.457 3.932 1.00 0.00 58 LEU A C 8
ATOM 12152 O O . LEU A 1 58 ? -0.751 -9.987 3.102 1.00 0.00 58 LEU A O 8
ATOM 12168 N N . ASP A 1 59 ? -0.214 -11.592 4.583 1.00 0.00 59 ASP A N 8
ATOM 12169 C CA . ASP A 1 59 ? -1.431 -12.362 4.350 1.00 0.00 59 ASP A CA 8
ATOM 12170 C C . ASP A 1 59 ? -2.583 -11.816 5.181 1.00 0.00 59 ASP A C 8
ATOM 12171 O O . ASP A 1 59 ? -3.745 -11.912 4.788 1.00 0.00 59 ASP A O 8
ATOM 12180 N N . ALA A 1 60 ? -2.255 -11.239 6.330 1.00 0.00 60 ALA A N 8
ATOM 12181 C CA . ALA A 1 60 ? -3.271 -10.677 7.205 1.00 0.00 60 ALA A CA 8
ATOM 12182 C C . ALA A 1 60 ? -3.799 -9.363 6.644 1.00 0.00 60 ALA A C 8
ATOM 12183 O O . ALA A 1 60 ? -4.970 -9.027 6.818 1.00 0.00 60 ALA A O 8
ATOM 12190 N N . ILE A 1 61 ? -2.927 -8.630 5.962 1.00 0.00 61 ILE A N 8
ATOM 12191 C CA . ILE A 1 61 ? -3.299 -7.360 5.363 1.00 0.00 61 ILE A CA 8
ATOM 12192 C C . ILE A 1 61 ? -4.057 -7.592 4.057 1.00 0.00 61 ILE A C 8
ATOM 12193 O O . ILE A 1 61 ? -5.237 -7.260 3.946 1.00 0.00 61 ILE A O 8
ATOM 12209 N N . ILE A 1 62 ? -3.371 -8.175 3.075 1.00 0.00 62 ILE A N 8
ATOM 12210 C CA . ILE A 1 62 ? -3.975 -8.463 1.776 1.00 0.00 62 ILE A CA 8
ATOM 12211 C C . ILE A 1 62 ? -5.366 -9.076 1.937 1.00 0.00 62 ILE A C 8
ATOM 12212 O O . ILE A 1 62 ? -6.249 -8.864 1.106 1.00 0.00 62 ILE A O 8
ATOM 12228 N N . CYS A 1 63 ? -5.553 -9.832 3.014 1.00 0.00 63 CYS A N 8
ATOM 12229 C CA . CYS A 1 63 ? -6.837 -10.467 3.285 1.00 0.00 63 CYS A CA 8
ATOM 12230 C C . CYS A 1 63 ? -7.861 -9.431 3.733 1.00 0.00 63 CYS A C 8
ATOM 12231 O O . CYS A 1 63 ? -9.020 -9.469 3.319 1.00 0.00 63 CYS A O 8
ATOM 12239 N N . GLU A 1 64 ? -7.422 -8.500 4.575 1.00 0.00 64 GLU A N 8
ATOM 12240 C CA . GLU A 1 64 ? -8.296 -7.447 5.074 1.00 0.00 64 GLU A CA 8
ATOM 12241 C C . GLU A 1 64 ? -8.537 -6.397 3.994 1.00 0.00 64 GLU A C 8
ATOM 12242 O O . GLU A 1 64 ? -9.654 -5.908 3.827 1.00 0.00 64 GLU A O 8
ATOM 12254 N N . VAL A 1 65 ? -7.481 -6.061 3.260 1.00 0.00 65 VAL A N 8
ATOM 12255 C CA . VAL A 1 65 ? -7.575 -5.077 2.189 1.00 0.00 65 VAL A CA 8
ATOM 12256 C C . VAL A 1 65 ? -8.503 -5.567 1.082 1.00 0.00 65 VAL A C 8
ATOM 12257 O O . VAL A 1 65 ? -9.415 -4.855 0.661 1.00 0.00 65 VAL A O 8
ATOM 12270 N N . ASP A 1 66 ? -8.262 -6.788 0.615 1.00 0.00 66 ASP A N 8
ATOM 12271 C CA . ASP A 1 66 ? -9.071 -7.376 -0.444 1.00 0.00 66 ASP A CA 8
ATOM 12272 C C . ASP A 1 66 ? -10.421 -7.837 0.094 1.00 0.00 66 ASP A C 8
ATOM 12273 O O . ASP A 1 66 ? -10.620 -9.020 0.369 1.00 0.00 66 ASP A O 8
ATOM 12282 N N . GLU A 1 67 ? -11.347 -6.895 0.239 1.00 0.00 67 GLU A N 8
ATOM 12283 C CA . GLU A 1 67 ? -12.680 -7.206 0.741 1.00 0.00 67 GLU A CA 8
ATOM 12284 C C . GLU A 1 67 ? -13.400 -8.172 -0.195 1.00 0.00 67 GLU A C 8
ATOM 12285 O O . GLU A 1 67 ? -14.228 -8.972 0.241 1.00 0.00 67 GLU A O 8
ATOM 12297 N N . ASP A 1 68 ? -13.078 -8.092 -1.482 1.00 0.00 68 ASP A N 8
ATOM 12298 C CA . ASP A 1 68 ? -13.694 -8.959 -2.480 1.00 0.00 68 ASP A CA 8
ATOM 12299 C C . ASP A 1 68 ? -13.102 -10.364 -2.422 1.00 0.00 68 ASP A C 8
ATOM 12300 O O . ASP A 1 68 ? -13.770 -11.343 -2.756 1.00 0.00 68 ASP A O 8
ATOM 12309 N N . GLY A 1 69 ? -11.846 -10.457 -1.996 1.00 0.00 69 GLY A N 8
ATOM 12310 C CA . GLY A 1 69 ? -11.188 -11.748 -1.903 1.00 0.00 69 GLY A CA 8
ATOM 12311 C C . GLY A 1 69 ? -10.478 -12.129 -3.188 1.00 0.00 69 GLY A C 8
ATOM 12312 O O . GLY A 1 69 ? -10.773 -13.165 -3.785 1.00 0.00 69 GLY A O 8
ATOM 12316 N N . SER A 1 70 ? -9.543 -11.287 -3.617 1.00 0.00 70 SER A N 8
ATOM 12317 C CA . SER A 1 70 ? -8.791 -11.539 -4.841 1.00 0.00 70 SER A CA 8
ATOM 12318 C C . SER A 1 70 ? -7.307 -11.730 -4.547 1.00 0.00 70 SER A C 8
ATOM 12319 O O . SER A 1 70 ? -6.618 -12.474 -5.244 1.00 0.00 70 SER A O 8
ATOM 12327 N N . GLY A 1 71 ? -6.816 -11.048 -3.517 1.00 0.00 71 GLY A N 8
ATOM 12328 C CA . GLY A 1 71 ? -5.414 -11.153 -3.161 1.00 0.00 71 GLY A CA 8
ATOM 12329 C C . GLY A 1 71 ? -4.558 -10.123 -3.873 1.00 0.00 71 GLY A C 8
ATOM 12330 O O . GLY A 1 71 ? -3.385 -9.948 -3.545 1.00 0.00 71 GLY A O 8
ATOM 12334 N N . THR A 1 72 ? -5.146 -9.436 -4.852 1.00 0.00 72 THR A N 8
ATOM 12335 C CA . THR A 1 72 ? -4.428 -8.420 -5.610 1.00 0.00 72 THR A CA 8
ATOM 12336 C C . THR A 1 72 ? -4.859 -7.021 -5.182 1.00 0.00 72 THR A C 8
ATOM 12337 O O . THR A 1 72 ? -6.042 -6.765 -4.959 1.00 0.00 72 THR A O 8
ATOM 12348 N N . ILE A 1 73 ? -3.890 -6.119 -5.067 1.00 0.00 73 ILE A N 8
ATOM 12349 C CA . ILE A 1 73 ? -4.166 -4.746 -4.662 1.00 0.00 73 ILE A CA 8
ATOM 12350 C C . ILE A 1 73 ? -4.256 -3.821 -5.874 1.00 0.00 73 ILE A C 8
ATOM 12351 O O . ILE A 1 73 ? -3.281 -3.634 -6.600 1.00 0.00 73 ILE A O 8
ATOM 12367 N N . ASP A 1 74 ? -5.436 -3.245 -6.081 1.00 0.00 74 ASP A N 8
ATOM 12368 C CA . ASP A 1 74 ? -5.663 -2.339 -7.202 1.00 0.00 74 ASP A CA 8
ATOM 12369 C C . ASP A 1 74 ? -4.793 -1.090 -7.086 1.00 0.00 74 ASP A C 8
ATOM 12370 O O . ASP A 1 74 ? -3.920 -1.006 -6.224 1.00 0.00 74 ASP A O 8
ATOM 12379 N N . PHE A 1 75 ? -5.040 -0.121 -7.964 1.00 0.00 75 PHE A N 8
ATOM 12380 C CA . PHE A 1 75 ? -4.280 1.125 -7.968 1.00 0.00 75 PHE A CA 8
ATOM 12381 C C . PHE A 1 75 ? -4.466 1.886 -6.657 1.00 0.00 75 PHE A C 8
ATOM 12382 O O . PHE A 1 75 ? -3.536 2.000 -5.858 1.00 0.00 75 PHE A O 8
ATOM 12399 N N . GLU A 1 76 ? -5.672 2.405 -6.443 1.00 0.00 76 GLU A N 8
ATOM 12400 C CA . GLU A 1 76 ? -5.977 3.155 -5.229 1.00 0.00 76 GLU A CA 8
ATOM 12401 C C . GLU A 1 76 ? -6.032 2.236 -4.014 1.00 0.00 76 GLU A C 8
ATOM 12402 O O . GLU A 1 76 ? -5.820 2.675 -2.884 1.00 0.00 76 GLU A O 8
ATOM 12414 N N . GLU A 1 77 ? -6.325 0.961 -4.252 1.00 0.00 77 GLU A N 8
ATOM 12415 C CA . GLU A 1 77 ? -6.415 -0.017 -3.174 1.00 0.00 77 GLU A CA 8
ATOM 12416 C C . GLU A 1 77 ? -5.172 0.012 -2.288 1.00 0.00 77 GLU A C 8
ATOM 12417 O O . GLU A 1 77 ? -5.233 -0.356 -1.118 1.00 0.00 77 GLU A O 8
ATOM 12429 N N . PHE A 1 78 ? -4.048 0.452 -2.851 1.00 0.00 78 PHE A N 8
ATOM 12430 C CA . PHE A 1 78 ? -2.799 0.528 -2.099 1.00 0.00 78 PHE A CA 8
ATOM 12431 C C . PHE A 1 78 ? -2.880 1.590 -1.002 1.00 0.00 78 PHE A C 8
ATOM 12432 O O . PHE A 1 78 ? -2.047 1.621 -0.096 1.00 0.00 78 PHE A O 8
ATOM 12449 N N . LEU A 1 79 ? -3.892 2.450 -1.078 1.00 0.00 79 LEU A N 8
ATOM 12450 C CA . LEU A 1 79 ? -4.080 3.493 -0.078 1.00 0.00 79 LEU A CA 8
ATOM 12451 C C . LEU A 1 79 ? -5.065 3.030 0.990 1.00 0.00 79 LEU A C 8
ATOM 12452 O O . LEU A 1 79 ? -4.829 3.205 2.185 1.00 0.00 79 LEU A O 8
ATOM 12468 N N . VAL A 1 80 ? -6.167 2.430 0.548 1.00 0.00 80 VAL A N 8
ATOM 12469 C CA . VAL A 1 80 ? -7.186 1.935 1.463 1.00 0.00 80 VAL A CA 8
ATOM 12470 C C . VAL A 1 80 ? -6.636 0.810 2.332 1.00 0.00 80 VAL A C 8
ATOM 12471 O O . VAL A 1 80 ? -7.061 0.627 3.473 1.00 0.00 80 VAL A O 8
ATOM 12484 N N . MET A 1 81 ? -5.679 0.062 1.788 1.00 0.00 81 MET A N 8
ATOM 12485 C CA . MET A 1 81 ? -5.065 -1.042 2.516 1.00 0.00 81 MET A CA 8
ATOM 12486 C C . MET A 1 81 ? -4.535 -0.558 3.858 1.00 0.00 81 MET A C 8
ATOM 12487 O O . MET A 1 81 ? -4.695 -1.222 4.882 1.00 0.00 81 MET A O 8
ATOM 12501 N N . MET A 1 82 ? -3.907 0.607 3.835 1.00 0.00 82 MET A N 8
ATOM 12502 C CA . MET A 1 82 ? -3.348 1.206 5.037 1.00 0.00 82 MET A CA 8
ATOM 12503 C C . MET A 1 82 ? -4.438 1.890 5.856 1.00 0.00 82 MET A C 8
ATOM 12504 O O . MET A 1 82 ? -4.359 1.953 7.082 1.00 0.00 82 MET A O 8
ATOM 12518 N N . VAL A 1 83 ? -5.457 2.398 5.169 1.00 0.00 83 VAL A N 8
ATOM 12519 C CA . VAL A 1 83 ? -6.567 3.074 5.834 1.00 0.00 83 VAL A CA 8
ATOM 12520 C C . VAL A 1 83 ? -7.294 2.121 6.779 1.00 0.00 83 VAL A C 8
ATOM 12521 O O . VAL A 1 83 ? -7.653 2.492 7.896 1.00 0.00 83 VAL A O 8
ATOM 12534 N N . ARG A 1 84 ? -7.508 0.892 6.322 1.00 0.00 84 ARG A N 8
ATOM 12535 C CA . ARG A 1 84 ? -8.195 -0.117 7.122 1.00 0.00 84 ARG A CA 8
ATOM 12536 C C . ARG A 1 84 ? -7.391 -0.482 8.369 1.00 0.00 84 ARG A C 8
ATOM 12537 O O . ARG A 1 84 ? -7.928 -1.062 9.313 1.00 0.00 84 ARG A O 8
ATOM 12558 N N . GLN A 1 85 ? -6.105 -0.142 8.370 1.00 0.00 85 GLN A N 8
ATOM 12559 C CA . GLN A 1 85 ? -5.239 -0.439 9.507 1.00 0.00 85 GLN A CA 8
ATOM 12560 C C . GLN A 1 85 ? -4.883 0.833 10.269 1.00 0.00 85 GLN A C 8
ATOM 12561 O O . GLN A 1 85 ? -4.551 0.787 11.453 1.00 0.00 85 GLN A O 8
ATOM 12575 N N . MET A 1 86 ? -4.952 1.968 9.582 1.00 0.00 86 MET A N 8
ATOM 12576 C CA . MET A 1 86 ? -4.634 3.252 10.192 1.00 0.00 86 MET A CA 8
ATOM 12577 C C . MET A 1 86 ? -5.756 3.705 11.121 1.00 0.00 86 MET A C 8
ATOM 12578 O O . MET A 1 86 ? -5.502 4.243 12.199 1.00 0.00 86 MET A O 8
ATOM 12592 N N . LYS A 1 87 ? -6.996 3.482 10.698 1.00 0.00 87 LYS A N 8
ATOM 12593 C CA . LYS A 1 87 ? -8.154 3.865 11.496 1.00 0.00 87 LYS A CA 8
ATOM 12594 C C . LYS A 1 87 ? -8.278 2.981 12.732 1.00 0.00 87 LYS A C 8
ATOM 12595 O O . LYS A 1 87 ? -8.411 3.477 13.851 1.00 0.00 87 LYS A O 8
ATOM 12614 N N . GLU A 1 88 ? -8.232 1.669 12.521 1.00 0.00 88 GLU A N 8
ATOM 12615 C CA . GLU A 1 88 ? -8.338 0.713 13.621 1.00 0.00 88 GLU A CA 8
ATOM 12616 C C . GLU A 1 88 ? -9.649 0.899 14.379 1.00 0.00 88 GLU A C 8
ATOM 12617 O O . GLU A 1 88 ? -9.726 1.685 15.323 1.00 0.00 88 GLU A O 8
ATOM 12629 N N . ASP A 1 89 ? -10.678 0.170 13.959 1.00 0.00 89 ASP A N 8
ATOM 12630 C CA . ASP A 1 89 ? -11.985 0.255 14.599 1.00 0.00 89 ASP A CA 8
ATOM 12631 C C . ASP A 1 89 ? -12.143 -0.829 15.660 1.00 0.00 89 ASP A C 8
ATOM 12632 O O . ASP A 1 89 ? -12.828 -0.635 16.663 1.00 0.00 89 ASP A O 8
ATOM 12641 N N . ALA A 1 90 ? -11.505 -1.973 15.430 1.00 0.00 90 ALA A N 8
ATOM 12642 C CA . ALA A 1 90 ? -11.574 -3.087 16.368 1.00 0.00 90 ALA A CA 8
ATOM 12643 C C . ALA A 1 90 ? -13.013 -3.554 16.559 1.00 0.00 90 ALA A C 8
ATOM 12644 O O . ALA A 1 90 ? -13.218 -4.561 17.270 1.00 0.00 90 ALA A O 8
ATOM 12652 N N . ARG B 2 1 ? 1.713 -2.536 9.719 1.00 0.00 115 ARG B N 8
ATOM 12653 C CA . ARG B 2 1 ? 0.505 -1.860 9.178 1.00 0.00 115 ARG B CA 8
ATOM 12654 C C . ARG B 2 1 ? 0.320 -0.480 9.803 1.00 0.00 115 ARG B C 8
ATOM 12655 O O . ARG B 2 1 ? 1.062 -0.095 10.706 1.00 0.00 115 ARG B O 8
ATOM 12678 N N . MET B 2 2 ? -0.675 0.258 9.313 1.00 0.00 116 MET B N 8
ATOM 12679 C CA . MET B 2 2 ? -0.964 1.599 9.816 1.00 0.00 116 MET B CA 8
ATOM 12680 C C . MET B 2 2 ? 0.181 2.558 9.508 1.00 0.00 116 MET B C 8
ATOM 12681 O O . MET B 2 2 ? 0.046 3.455 8.676 1.00 0.00 116 MET B O 8
ATOM 12695 N N . SER B 2 3 ? 1.308 2.366 10.187 1.00 0.00 117 SER B N 8
ATOM 12696 C CA . SER B 2 3 ? 2.474 3.217 9.986 1.00 0.00 117 SER B CA 8
ATOM 12697 C C . SER B 2 3 ? 3.387 2.651 8.901 1.00 0.00 117 SER B C 8
ATOM 12698 O O . SER B 2 3 ? 4.611 2.706 9.016 1.00 0.00 117 SER B O 8
ATOM 12706 N N . ALA B 2 4 ? 2.784 2.118 7.842 1.00 0.00 118 ALA B N 8
ATOM 12707 C CA . ALA B 2 4 ? 3.543 1.555 6.734 1.00 0.00 118 ALA B CA 8
ATOM 12708 C C . ALA B 2 4 ? 4.255 2.651 5.945 1.00 0.00 118 ALA B C 8
ATOM 12709 O O . ALA B 2 4 ? 5.102 2.366 5.099 1.00 0.00 118 ALA B O 8
ATOM 12716 N N . ASP B 2 5 ? 3.903 3.907 6.229 1.00 0.00 119 ASP B N 8
ATOM 12717 C CA . ASP B 2 5 ? 4.501 5.053 5.551 1.00 0.00 119 ASP B CA 8
ATOM 12718 C C . ASP B 2 5 ? 6.013 4.898 5.409 1.00 0.00 119 ASP B C 8
ATOM 12719 O O . ASP B 2 5 ? 6.610 5.420 4.470 1.00 0.00 119 ASP B O 8
ATOM 12728 N N . ALA B 2 6 ? 6.630 4.175 6.342 1.00 0.00 120 ALA B N 8
ATOM 12729 C CA . ALA B 2 6 ? 8.072 3.956 6.305 1.00 0.00 120 ALA B CA 8
ATOM 12730 C C . ALA B 2 6 ? 8.510 3.464 4.930 1.00 0.00 120 ALA B C 8
ATOM 12731 O O . ALA B 2 6 ? 9.292 4.125 4.245 1.00 0.00 120 ALA B O 8
ATOM 12738 N N . MET B 2 7 ? 7.991 2.310 4.522 1.00 0.00 121 MET B N 8
ATOM 12739 C CA . MET B 2 7 ? 8.320 1.749 3.219 1.00 0.00 121 MET B CA 8
ATOM 12740 C C . MET B 2 7 ? 7.915 2.722 2.118 1.00 0.00 121 MET B C 8
ATOM 12741 O O . MET B 2 7 ? 8.572 2.816 1.082 1.00 0.00 121 MET B O 8
ATOM 12755 N N . LEU B 2 8 ? 6.831 3.451 2.363 1.00 0.00 122 LEU B N 8
ATOM 12756 C CA . LEU B 2 8 ? 6.337 4.430 1.406 1.00 0.00 122 LEU B CA 8
ATOM 12757 C C . LEU B 2 8 ? 7.336 5.574 1.271 1.00 0.00 122 LEU B C 8
ATOM 12758 O O . LEU B 2 8 ? 7.552 6.099 0.181 1.00 0.00 122 LEU B O 8
ATOM 12774 N N . ARG B 2 9 ? 7.957 5.942 2.388 1.00 0.00 123 ARG B N 8
ATOM 12775 C CA . ARG B 2 9 ? 8.951 7.008 2.396 1.00 0.00 123 ARG B CA 8
ATOM 12776 C C . ARG B 2 9 ? 10.351 6.441 2.152 1.00 0.00 123 ARG B C 8
ATOM 12777 O O . ARG B 2 9 ? 11.353 7.131 2.341 1.00 0.00 123 ARG B O 8
ATOM 12798 N N . ALA B 2 10 ? 10.411 5.175 1.741 1.00 0.00 124 ALA B N 8
ATOM 12799 C CA . ALA B 2 10 ? 11.679 4.507 1.481 1.00 0.00 124 ALA B CA 8
ATOM 12800 C C . ALA B 2 10 ? 12.259 4.900 0.129 1.00 0.00 124 ALA B C 8
ATOM 12801 O O . ALA B 2 10 ? 13.296 5.559 0.051 1.00 0.00 124 ALA B O 8
ATOM 12808 N N . LEU B 2 11 ? 11.591 4.469 -0.933 1.00 0.00 125 LEU B N 8
ATOM 12809 C CA . LEU B 2 11 ? 12.042 4.748 -2.290 1.00 0.00 125 LEU B CA 8
ATOM 12810 C C . LEU B 2 11 ? 11.725 6.182 -2.709 1.00 0.00 125 LEU B C 8
ATOM 12811 O O . LEU B 2 11 ? 12.347 6.715 -3.628 1.00 0.00 125 LEU B O 8
ATOM 12827 N N . LEU B 2 12 ? 10.768 6.811 -2.030 1.00 0.00 126 LEU B N 8
ATOM 12828 C CA . LEU B 2 12 ? 10.402 8.183 -2.343 1.00 0.00 126 LEU B CA 8
ATOM 12829 C C . LEU B 2 12 ? 9.975 8.938 -1.090 1.00 0.00 126 LEU B C 8
ATOM 12830 O O . LEU B 2 12 ? 9.006 8.566 -0.427 1.00 0.00 126 LEU B O 8
ATOM 12846 N N . GLY B 2 13 ? 10.706 10.002 -0.773 1.00 0.00 127 GLY B N 8
ATOM 12847 C CA . GLY B 2 13 ? 10.392 10.797 0.400 1.00 0.00 127 GLY B CA 8
ATOM 12848 C C . GLY B 2 13 ? 10.996 12.187 0.338 1.00 0.00 127 GLY B C 8
ATOM 12849 O O . GLY B 2 13 ? 11.494 12.699 1.341 1.00 0.00 127 GLY B O 8
ATOM 12853 N N . SER B 2 14 ? 10.953 12.797 -0.841 1.00 0.00 128 SER B N 8
ATOM 12854 C CA . SER B 2 14 ? 11.500 14.136 -1.030 1.00 0.00 128 SER B CA 8
ATOM 12855 C C . SER B 2 14 ? 10.383 15.158 -1.227 1.00 0.00 128 SER B C 8
ATOM 12856 O O . SER B 2 14 ? 9.248 14.799 -1.536 1.00 0.00 128 SER B O 8
ATOM 12864 N N . LYS B 2 15 ? 10.716 16.431 -1.045 1.00 0.00 129 LYS B N 8
ATOM 12865 C CA . LYS B 2 15 ? 9.742 17.505 -1.202 1.00 0.00 129 LYS B CA 8
ATOM 12866 C C . LYS B 2 15 ? 10.374 18.718 -1.876 1.00 0.00 129 LYS B C 8
ATOM 12867 O O . LYS B 2 15 ? 11.375 19.255 -1.399 1.00 0.00 129 LYS B O 8
ATOM 12886 N N . HIS B 2 16 ? 9.786 19.145 -2.988 1.00 0.00 130 HIS B N 8
ATOM 12887 C CA . HIS B 2 16 ? 10.293 20.295 -3.729 1.00 0.00 130 HIS B CA 8
ATOM 12888 C C . HIS B 2 16 ? 10.119 21.579 -2.925 1.00 0.00 130 HIS B C 8
ATOM 12889 O O . HIS B 2 16 ? 11.083 22.117 -2.381 1.00 0.00 130 HIS B O 8
ATOM 12904 N N . LYS B 2 17 ? 8.884 22.064 -2.852 1.00 0.00 131 LYS B N 8
ATOM 12905 C CA . LYS B 2 17 ? 8.584 23.285 -2.112 1.00 0.00 131 LYS B CA 8
ATOM 12906 C C . LYS B 2 17 ? 8.227 22.969 -0.663 1.00 0.00 131 LYS B C 8
ATOM 12907 O O . LYS B 2 17 ? 8.310 21.784 -0.279 1.00 0.00 131 LYS B O 8
ATOM 12929 N N . ALA A 1 1 ? -24.300 3.743 -8.657 1.00 0.00 1 ALA A N 9
ATOM 12930 C CA . ALA A 1 1 ? -23.665 2.402 -8.579 1.00 0.00 1 ALA A CA 9
ATOM 12931 C C . ALA A 1 1 ? -23.067 2.161 -7.197 1.00 0.00 1 ALA A C 9
ATOM 12932 O O . ALA A 1 1 ? -22.098 2.811 -6.807 1.00 0.00 1 ALA A O 9
ATOM 12941 N N . SER A 1 2 ? -23.651 1.220 -6.461 1.00 0.00 2 SER A N 9
ATOM 12942 C CA . SER A 1 2 ? -23.175 0.892 -5.122 1.00 0.00 2 SER A CA 9
ATOM 12943 C C . SER A 1 2 ? -22.069 -0.157 -5.180 1.00 0.00 2 SER A C 9
ATOM 12944 O O . SER A 1 2 ? -22.293 -1.286 -5.619 1.00 0.00 2 SER A O 9
ATOM 12952 N N . MET A 1 3 ? -20.877 0.224 -4.735 1.00 0.00 3 MET A N 9
ATOM 12953 C CA . MET A 1 3 ? -19.734 -0.683 -4.735 1.00 0.00 3 MET A CA 9
ATOM 12954 C C . MET A 1 3 ? -18.722 -0.281 -3.668 1.00 0.00 3 MET A C 9
ATOM 12955 O O . MET A 1 3 ? -18.984 0.597 -2.848 1.00 0.00 3 MET A O 9
ATOM 12969 N N . THR A 1 4 ? -17.563 -0.932 -3.684 1.00 0.00 4 THR A N 9
ATOM 12970 C CA . THR A 1 4 ? -16.511 -0.642 -2.717 1.00 0.00 4 THR A CA 9
ATOM 12971 C C . THR A 1 4 ? -15.777 0.645 -3.082 1.00 0.00 4 THR A C 9
ATOM 12972 O O . THR A 1 4 ? -14.999 0.679 -4.034 1.00 0.00 4 THR A O 9
ATOM 12983 N N . ASP A 1 5 ? -16.031 1.702 -2.316 1.00 0.00 5 ASP A N 9
ATOM 12984 C CA . ASP A 1 5 ? -15.397 2.993 -2.557 1.00 0.00 5 ASP A CA 9
ATOM 12985 C C . ASP A 1 5 ? -14.291 3.271 -1.539 1.00 0.00 5 ASP A C 9
ATOM 12986 O O . ASP A 1 5 ? -13.673 4.334 -1.559 1.00 0.00 5 ASP A O 9
ATOM 12995 N N . GLN A 1 6 ? -14.046 2.312 -0.646 1.00 0.00 6 GLN A N 9
ATOM 12996 C CA . GLN A 1 6 ? -13.016 2.462 0.380 1.00 0.00 6 GLN A CA 9
ATOM 12997 C C . GLN A 1 6 ? -11.691 2.917 -0.228 1.00 0.00 6 GLN A C 9
ATOM 12998 O O . GLN A 1 6 ? -10.893 3.585 0.430 1.00 0.00 6 GLN A O 9
ATOM 13012 N N . GLN A 1 7 ? -11.462 2.551 -1.485 1.00 0.00 7 GLN A N 9
ATOM 13013 C CA . GLN A 1 7 ? -10.232 2.925 -2.178 1.00 0.00 7 GLN A CA 9
ATOM 13014 C C . GLN A 1 7 ? -10.205 4.422 -2.468 1.00 0.00 7 GLN A C 9
ATOM 13015 O O . GLN A 1 7 ? -9.137 5.021 -2.598 1.00 0.00 7 GLN A O 9
ATOM 13029 N N . ALA A 1 8 ? -11.386 5.020 -2.566 1.00 0.00 8 ALA A N 9
ATOM 13030 C CA . ALA A 1 8 ? -11.501 6.446 -2.841 1.00 0.00 8 ALA A CA 9
ATOM 13031 C C . ALA A 1 8 ? -11.326 7.260 -1.566 1.00 0.00 8 ALA A C 9
ATOM 13032 O O . ALA A 1 8 ? -10.538 8.204 -1.525 1.00 0.00 8 ALA A O 9
ATOM 13039 N N . GLU A 1 9 ? -12.058 6.883 -0.520 1.00 0.00 9 GLU A N 9
ATOM 13040 C CA . GLU A 1 9 ? -11.967 7.577 0.759 1.00 0.00 9 GLU A CA 9
ATOM 13041 C C . GLU A 1 9 ? -10.521 7.589 1.236 1.00 0.00 9 GLU A C 9
ATOM 13042 O O . GLU A 1 9 ? -10.047 8.570 1.807 1.00 0.00 9 GLU A O 9
ATOM 13054 N N . ALA A 1 10 ? -9.826 6.486 0.976 1.00 0.00 10 ALA A N 9
ATOM 13055 C CA . ALA A 1 10 ? -8.427 6.340 1.349 1.00 0.00 10 ALA A CA 9
ATOM 13056 C C . ALA A 1 10 ? -7.626 7.585 0.982 1.00 0.00 10 ALA A C 9
ATOM 13057 O O . ALA A 1 10 ? -6.999 8.210 1.839 1.00 0.00 10 ALA A O 9
ATOM 13064 N N . ARG A 1 11 ? -7.654 7.941 -0.299 1.00 0.00 11 ARG A N 9
ATOM 13065 C CA . ARG A 1 11 ? -6.936 9.113 -0.787 1.00 0.00 11 ARG A CA 9
ATOM 13066 C C . ARG A 1 11 ? -7.290 10.352 0.031 1.00 0.00 11 ARG A C 9
ATOM 13067 O O . ARG A 1 11 ? -6.488 11.277 0.156 1.00 0.00 11 ARG A O 9
ATOM 13088 N N . ALA A 1 12 ? -8.496 10.358 0.590 1.00 0.00 12 ALA A N 9
ATOM 13089 C CA . ALA A 1 12 ? -8.958 11.477 1.400 1.00 0.00 12 ALA A CA 9
ATOM 13090 C C . ALA A 1 12 ? -8.689 11.235 2.884 1.00 0.00 12 ALA A C 9
ATOM 13091 O O . ALA A 1 12 ? -8.666 12.174 3.679 1.00 0.00 12 ALA A O 9
ATOM 13098 N N . PHE A 1 13 ? -8.490 9.971 3.251 1.00 0.00 13 PHE A N 9
ATOM 13099 C CA . PHE A 1 13 ? -8.227 9.614 4.641 1.00 0.00 13 PHE A CA 9
ATOM 13100 C C . PHE A 1 13 ? -6.803 9.987 5.048 1.00 0.00 13 PHE A C 9
ATOM 13101 O O . PHE A 1 13 ? -6.494 10.083 6.236 1.00 0.00 13 PHE A O 9
ATOM 13118 N N . LEU A 1 14 ? -5.936 10.192 4.060 1.00 0.00 14 LEU A N 9
ATOM 13119 C CA . LEU A 1 14 ? -4.547 10.548 4.326 1.00 0.00 14 LEU A CA 9
ATOM 13120 C C . LEU A 1 14 ? -4.194 11.887 3.688 1.00 0.00 14 LEU A C 9
ATOM 13121 O O . LEU A 1 14 ? -4.946 12.416 2.871 1.00 0.00 14 LEU A O 9
ATOM 13137 N N . SER A 1 15 ? -3.040 12.427 4.066 1.00 0.00 15 SER A N 9
ATOM 13138 C CA . SER A 1 15 ? -2.578 13.702 3.532 1.00 0.00 15 SER A CA 9
ATOM 13139 C C . SER A 1 15 ? -1.792 13.494 2.244 1.00 0.00 15 SER A C 9
ATOM 13140 O O . SER A 1 15 ? -1.325 12.390 1.964 1.00 0.00 15 SER A O 9
ATOM 13148 N N . GLU A 1 16 ? -1.633 14.563 1.467 1.00 0.00 16 GLU A N 9
ATOM 13149 C CA . GLU A 1 16 ? -0.884 14.486 0.217 1.00 0.00 16 GLU A CA 9
ATOM 13150 C C . GLU A 1 16 ? 0.471 13.825 0.454 1.00 0.00 16 GLU A C 9
ATOM 13151 O O . GLU A 1 16 ? 1.038 13.199 -0.441 1.00 0.00 16 GLU A O 9
ATOM 13163 N N . GLU A 1 17 ? 0.973 13.967 1.677 1.00 0.00 17 GLU A N 9
ATOM 13164 C CA . GLU A 1 17 ? 2.251 13.383 2.059 1.00 0.00 17 GLU A CA 9
ATOM 13165 C C . GLU A 1 17 ? 2.218 11.866 1.903 1.00 0.00 17 GLU A C 9
ATOM 13166 O O . GLU A 1 17 ? 3.030 11.288 1.181 1.00 0.00 17 GLU A O 9
ATOM 13178 N N . MET A 1 18 ? 1.269 11.230 2.584 1.00 0.00 18 MET A N 9
ATOM 13179 C CA . MET A 1 18 ? 1.121 9.779 2.524 1.00 0.00 18 MET A CA 9
ATOM 13180 C C . MET A 1 18 ? 0.912 9.304 1.086 1.00 0.00 18 MET A C 9
ATOM 13181 O O . MET A 1 18 ? 1.147 8.138 0.769 1.00 0.00 18 MET A O 9
ATOM 13195 N N . ILE A 1 19 ? 0.474 10.214 0.218 1.00 0.00 19 ILE A N 9
ATOM 13196 C CA . ILE A 1 19 ? 0.240 9.883 -1.184 1.00 0.00 19 ILE A CA 9
ATOM 13197 C C . ILE A 1 19 ? 1.547 9.900 -1.970 1.00 0.00 19 ILE A C 9
ATOM 13198 O O . ILE A 1 19 ? 1.963 8.885 -2.528 1.00 0.00 19 ILE A O 9
ATOM 13214 N N . ALA A 1 20 ? 2.187 11.064 -2.009 1.00 0.00 20 ALA A N 9
ATOM 13215 C CA . ALA A 1 20 ? 3.446 11.225 -2.726 1.00 0.00 20 ALA A CA 9
ATOM 13216 C C . ALA A 1 20 ? 4.435 10.119 -2.364 1.00 0.00 20 ALA A C 9
ATOM 13217 O O . ALA A 1 20 ? 5.299 9.758 -3.162 1.00 0.00 20 ALA A O 9
ATOM 13224 N N . GLU A 1 21 ? 4.288 9.576 -1.160 1.00 0.00 21 GLU A N 9
ATOM 13225 C CA . GLU A 1 21 ? 5.148 8.501 -0.693 1.00 0.00 21 GLU A CA 9
ATOM 13226 C C . GLU A 1 21 ? 4.562 7.154 -1.101 1.00 0.00 21 GLU A C 9
ATOM 13227 O O . GLU A 1 21 ? 5.291 6.197 -1.359 1.00 0.00 21 GLU A O 9
ATOM 13239 N N . PHE A 1 22 ? 3.235 7.099 -1.171 1.00 0.00 22 PHE A N 9
ATOM 13240 C CA . PHE A 1 22 ? 2.535 5.882 -1.565 1.00 0.00 22 PHE A CA 9
ATOM 13241 C C . PHE A 1 22 ? 2.961 5.462 -2.966 1.00 0.00 22 PHE A C 9
ATOM 13242 O O . PHE A 1 22 ? 3.052 4.273 -3.273 1.00 0.00 22 PHE A O 9
ATOM 13259 N N . LYS A 1 23 ? 3.226 6.453 -3.809 1.00 0.00 23 LYS A N 9
ATOM 13260 C CA . LYS A 1 23 ? 3.649 6.204 -5.180 1.00 0.00 23 LYS A CA 9
ATOM 13261 C C . LYS A 1 23 ? 5.109 5.759 -5.229 1.00 0.00 23 LYS A C 9
ATOM 13262 O O . LYS A 1 23 ? 5.577 5.245 -6.245 1.00 0.00 23 LYS A O 9
ATOM 13281 N N . ALA A 1 24 ? 5.827 5.966 -4.125 1.00 0.00 24 ALA A N 9
ATOM 13282 C CA . ALA A 1 24 ? 7.237 5.592 -4.037 1.00 0.00 24 ALA A CA 9
ATOM 13283 C C . ALA A 1 24 ? 7.502 4.197 -4.599 1.00 0.00 24 ALA A C 9
ATOM 13284 O O . ALA A 1 24 ? 8.052 4.048 -5.690 1.00 0.00 24 ALA A O 9
ATOM 13291 N N . ALA A 1 25 ? 7.125 3.177 -3.833 1.00 0.00 25 ALA A N 9
ATOM 13292 C CA . ALA A 1 25 ? 7.338 1.791 -4.235 1.00 0.00 25 ALA A CA 9
ATOM 13293 C C . ALA A 1 25 ? 6.411 1.365 -5.375 1.00 0.00 25 ALA A C 9
ATOM 13294 O O . ALA A 1 25 ? 6.522 0.251 -5.885 1.00 0.00 25 ALA A O 9
ATOM 13301 N N . PHE A 1 26 ? 5.495 2.246 -5.772 1.00 0.00 26 PHE A N 9
ATOM 13302 C CA . PHE A 1 26 ? 4.554 1.941 -6.849 1.00 0.00 26 PHE A CA 9
ATOM 13303 C C . PHE A 1 26 ? 5.261 1.325 -8.056 1.00 0.00 26 PHE A C 9
ATOM 13304 O O . PHE A 1 26 ? 4.663 0.556 -8.810 1.00 0.00 26 PHE A O 9
ATOM 13321 N N . ASP A 1 27 ? 6.531 1.669 -8.238 1.00 0.00 27 ASP A N 9
ATOM 13322 C CA . ASP A 1 27 ? 7.310 1.150 -9.358 1.00 0.00 27 ASP A CA 9
ATOM 13323 C C . ASP A 1 27 ? 7.948 -0.192 -9.012 1.00 0.00 27 ASP A C 9
ATOM 13324 O O . ASP A 1 27 ? 7.734 -1.188 -9.703 1.00 0.00 27 ASP A O 9
ATOM 13333 N N . MET A 1 28 ? 8.734 -0.211 -7.940 1.00 0.00 28 MET A N 9
ATOM 13334 C CA . MET A 1 28 ? 9.407 -1.431 -7.506 1.00 0.00 28 MET A CA 9
ATOM 13335 C C . MET A 1 28 ? 8.401 -2.543 -7.218 1.00 0.00 28 MET A C 9
ATOM 13336 O O . MET A 1 28 ? 8.673 -3.718 -7.464 1.00 0.00 28 MET A O 9
ATOM 13350 N N . PHE A 1 29 ? 7.239 -2.164 -6.695 1.00 0.00 29 PHE A N 9
ATOM 13351 C CA . PHE A 1 29 ? 6.190 -3.129 -6.373 1.00 0.00 29 PHE A CA 9
ATOM 13352 C C . PHE A 1 29 ? 5.841 -3.982 -7.589 1.00 0.00 29 PHE A C 9
ATOM 13353 O O . PHE A 1 29 ? 6.222 -5.150 -7.672 1.00 0.00 29 PHE A O 9
ATOM 13370 N N . ASP A 1 30 ? 5.112 -3.390 -8.531 1.00 0.00 30 ASP A N 9
ATOM 13371 C CA . ASP A 1 30 ? 4.707 -4.093 -9.741 1.00 0.00 30 ASP A CA 9
ATOM 13372 C C . ASP A 1 30 ? 5.920 -4.606 -10.507 1.00 0.00 30 ASP A C 9
ATOM 13373 O O . ASP A 1 30 ? 6.770 -3.830 -10.942 1.00 0.00 30 ASP A O 9
ATOM 13382 N N . ALA A 1 31 ? 5.991 -5.922 -10.668 1.00 0.00 31 ALA A N 9
ATOM 13383 C CA . ALA A 1 31 ? 7.096 -6.548 -11.383 1.00 0.00 31 ALA A CA 9
ATOM 13384 C C . ALA A 1 31 ? 6.793 -6.641 -12.874 1.00 0.00 31 ALA A C 9
ATOM 13385 O O . ALA A 1 31 ? 7.599 -6.230 -13.710 1.00 0.00 31 ALA A O 9
ATOM 13392 N N . ASP A 1 32 ? 5.624 -7.181 -13.199 1.00 0.00 32 ASP A N 9
ATOM 13393 C CA . ASP A 1 32 ? 5.207 -7.327 -14.588 1.00 0.00 32 ASP A CA 9
ATOM 13394 C C . ASP A 1 32 ? 4.466 -6.081 -15.063 1.00 0.00 32 ASP A C 9
ATOM 13395 O O . ASP A 1 32 ? 4.497 -5.740 -16.245 1.00 0.00 32 ASP A O 9
ATOM 13404 N N . GLY A 1 33 ? 3.800 -5.405 -14.131 1.00 0.00 33 GLY A N 9
ATOM 13405 C CA . GLY A 1 33 ? 3.061 -4.204 -14.471 1.00 0.00 33 GLY A CA 9
ATOM 13406 C C . GLY A 1 33 ? 1.753 -4.505 -15.174 1.00 0.00 33 GLY A C 9
ATOM 13407 O O . GLY A 1 33 ? 1.491 -3.989 -16.260 1.00 0.00 33 GLY A O 9
ATOM 13411 N N . GLY A 1 34 ? 0.927 -5.341 -14.553 1.00 0.00 34 GLY A N 9
ATOM 13412 C CA . GLY A 1 34 ? -0.352 -5.693 -15.141 1.00 0.00 34 GLY A CA 9
ATOM 13413 C C . GLY A 1 34 ? -1.102 -6.730 -14.328 1.00 0.00 34 GLY A C 9
ATOM 13414 O O . GLY A 1 34 ? -1.750 -7.615 -14.886 1.00 0.00 34 GLY A O 9
ATOM 13418 N N . GLY A 1 35 ? -1.015 -6.621 -13.006 1.00 0.00 35 GLY A N 9
ATOM 13419 C CA . GLY A 1 35 ? -1.698 -7.565 -12.140 1.00 0.00 35 GLY A CA 9
ATOM 13420 C C . GLY A 1 35 ? -1.751 -7.101 -10.697 1.00 0.00 35 GLY A C 9
ATOM 13421 O O . GLY A 1 35 ? -1.789 -7.919 -9.778 1.00 0.00 35 GLY A O 9
ATOM 13425 N N . ASP A 1 36 ? -1.754 -5.786 -10.496 1.00 0.00 36 ASP A N 9
ATOM 13426 C CA . ASP A 1 36 ? -1.804 -5.217 -9.152 1.00 0.00 36 ASP A CA 9
ATOM 13427 C C . ASP A 1 36 ? -0.707 -5.801 -8.267 1.00 0.00 36 ASP A C 9
ATOM 13428 O O . ASP A 1 36 ? 0.146 -6.555 -8.735 1.00 0.00 36 ASP A O 9
ATOM 13437 N N . ILE A 1 37 ? -0.739 -5.448 -6.988 1.00 0.00 37 ILE A N 9
ATOM 13438 C CA . ILE A 1 37 ? 0.247 -5.935 -6.035 1.00 0.00 37 ILE A CA 9
ATOM 13439 C C . ILE A 1 37 ? -0.280 -7.147 -5.270 1.00 0.00 37 ILE A C 9
ATOM 13440 O O . ILE A 1 37 ? -1.360 -7.102 -4.681 1.00 0.00 37 ILE A O 9
ATOM 13456 N N . SER A 1 38 ? 0.496 -8.226 -5.281 1.00 0.00 38 SER A N 9
ATOM 13457 C CA . SER A 1 38 ? 0.115 -9.450 -4.588 1.00 0.00 38 SER A CA 9
ATOM 13458 C C . SER A 1 38 ? 0.955 -9.641 -3.326 1.00 0.00 38 SER A C 9
ATOM 13459 O O . SER A 1 38 ? 1.603 -8.706 -2.856 1.00 0.00 38 SER A O 9
ATOM 13467 N N . THR A 1 39 ? 0.936 -10.853 -2.781 1.00 0.00 39 THR A N 9
ATOM 13468 C CA . THR A 1 39 ? 1.694 -11.160 -1.574 1.00 0.00 39 THR A CA 9
ATOM 13469 C C . THR A 1 39 ? 3.196 -11.095 -1.837 1.00 0.00 39 THR A C 9
ATOM 13470 O O . THR A 1 39 ? 3.954 -10.551 -1.034 1.00 0.00 39 THR A O 9
ATOM 13481 N N . LYS A 1 40 ? 3.619 -11.656 -2.965 1.00 0.00 40 LYS A N 9
ATOM 13482 C CA . LYS A 1 40 ? 5.031 -11.666 -3.332 1.00 0.00 40 LYS A CA 9
ATOM 13483 C C . LYS A 1 40 ? 5.534 -10.255 -3.626 1.00 0.00 40 LYS A C 9
ATOM 13484 O O . LYS A 1 40 ? 6.638 -9.883 -3.228 1.00 0.00 40 LYS A O 9
ATOM 13503 N N . GLU A 1 41 ? 4.719 -9.476 -4.329 1.00 0.00 41 GLU A N 9
ATOM 13504 C CA . GLU A 1 41 ? 5.082 -8.107 -4.681 1.00 0.00 41 GLU A CA 9
ATOM 13505 C C . GLU A 1 41 ? 5.388 -7.275 -3.438 1.00 0.00 41 GLU A C 9
ATOM 13506 O O . GLU A 1 41 ? 6.089 -6.266 -3.516 1.00 0.00 41 GLU A O 9
ATOM 13518 N N . LEU A 1 42 ? 4.859 -7.699 -2.294 1.00 0.00 42 LEU A N 9
ATOM 13519 C CA . LEU A 1 42 ? 5.081 -6.980 -1.043 1.00 0.00 42 LEU A CA 9
ATOM 13520 C C . LEU A 1 42 ? 6.430 -7.346 -0.433 1.00 0.00 42 LEU A C 9
ATOM 13521 O O . LEU A 1 42 ? 7.289 -6.486 -0.244 1.00 0.00 42 LEU A O 9
ATOM 13537 N N . GLY A 1 43 ? 6.607 -8.628 -0.125 1.00 0.00 43 GLY A N 9
ATOM 13538 C CA . GLY A 1 43 ? 7.852 -9.090 0.466 1.00 0.00 43 GLY A CA 9
ATOM 13539 C C . GLY A 1 43 ? 9.080 -8.547 -0.241 1.00 0.00 43 GLY A C 9
ATOM 13540 O O . GLY A 1 43 ? 10.141 -8.414 0.363 1.00 0.00 43 GLY A O 9
ATOM 13544 N N . THR A 1 44 ? 8.936 -8.235 -1.524 1.00 0.00 44 THR A N 9
ATOM 13545 C CA . THR A 1 44 ? 10.043 -7.707 -2.312 1.00 0.00 44 THR A CA 9
ATOM 13546 C C . THR A 1 44 ? 10.483 -6.334 -1.796 1.00 0.00 44 THR A C 9
ATOM 13547 O O . THR A 1 44 ? 11.474 -6.215 -1.076 1.00 0.00 44 THR A O 9
ATOM 13558 N N . VAL A 1 45 ? 9.743 -5.307 -2.190 1.00 0.00 45 VAL A N 9
ATOM 13559 C CA . VAL A 1 45 ? 10.041 -3.933 -1.803 1.00 0.00 45 VAL A CA 9
ATOM 13560 C C . VAL A 1 45 ? 10.083 -3.758 -0.285 1.00 0.00 45 VAL A C 9
ATOM 13561 O O . VAL A 1 45 ? 10.876 -2.973 0.234 1.00 0.00 45 VAL A O 9
ATOM 13574 N N . MET A 1 46 ? 9.214 -4.471 0.417 1.00 0.00 46 MET A N 9
ATOM 13575 C CA . MET A 1 46 ? 9.143 -4.371 1.871 1.00 0.00 46 MET A CA 9
ATOM 13576 C C . MET A 1 46 ? 10.393 -4.932 2.546 1.00 0.00 46 MET A C 9
ATOM 13577 O O . MET A 1 46 ? 10.799 -4.451 3.604 1.00 0.00 46 MET A O 9
ATOM 13591 N N . ARG A 1 47 ? 10.998 -5.950 1.941 1.00 0.00 47 ARG A N 9
ATOM 13592 C CA . ARG A 1 47 ? 12.197 -6.565 2.507 1.00 0.00 47 ARG A CA 9
ATOM 13593 C C . ARG A 1 47 ? 13.461 -5.810 2.106 1.00 0.00 47 ARG A C 9
ATOM 13594 O O . ARG A 1 47 ? 14.460 -5.833 2.824 1.00 0.00 47 ARG A O 9
ATOM 13615 N N . MET A 1 48 ? 13.418 -5.149 0.954 1.00 0.00 48 MET A N 9
ATOM 13616 C CA . MET A 1 48 ? 14.570 -4.400 0.465 1.00 0.00 48 MET A CA 9
ATOM 13617 C C . MET A 1 48 ? 14.516 -2.936 0.900 1.00 0.00 48 MET A C 9
ATOM 13618 O O . MET A 1 48 ? 15.302 -2.114 0.428 1.00 0.00 48 MET A O 9
ATOM 13632 N N . LEU A 1 49 ? 13.591 -2.610 1.799 1.00 0.00 49 LEU A N 9
ATOM 13633 C CA . LEU A 1 49 ? 13.453 -1.241 2.284 1.00 0.00 49 LEU A CA 9
ATOM 13634 C C . LEU A 1 49 ? 13.665 -1.168 3.794 1.00 0.00 49 LEU A C 9
ATOM 13635 O O . LEU A 1 49 ? 14.290 -0.235 4.296 1.00 0.00 49 LEU A O 9
ATOM 13651 N N . GLY A 1 50 ? 13.141 -2.156 4.512 1.00 0.00 50 GLY A N 9
ATOM 13652 C CA . GLY A 1 50 ? 13.287 -2.177 5.955 1.00 0.00 50 GLY A CA 9
ATOM 13653 C C . GLY A 1 50 ? 12.319 -3.132 6.626 1.00 0.00 50 GLY A C 9
ATOM 13654 O O . GLY A 1 50 ? 12.674 -3.807 7.592 1.00 0.00 50 GLY A O 9
ATOM 13658 N N . GLN A 1 51 ? 11.095 -3.190 6.113 1.00 0.00 51 GLN A N 9
ATOM 13659 C CA . GLN A 1 51 ? 10.075 -4.069 6.672 1.00 0.00 51 GLN A CA 9
ATOM 13660 C C . GLN A 1 51 ? 10.434 -5.532 6.431 1.00 0.00 51 GLN A C 9
ATOM 13661 O O . GLN A 1 51 ? 11.253 -5.846 5.568 1.00 0.00 51 GLN A O 9
ATOM 13675 N N . ASN A 1 52 ? 9.818 -6.425 7.199 1.00 0.00 52 ASN A N 9
ATOM 13676 C CA . ASN A 1 52 ? 10.079 -7.852 7.062 1.00 0.00 52 ASN A CA 9
ATOM 13677 C C . ASN A 1 52 ? 8.813 -8.675 7.296 1.00 0.00 52 ASN A C 9
ATOM 13678 O O . ASN A 1 52 ? 8.827 -9.649 8.049 1.00 0.00 52 ASN A O 9
ATOM 13689 N N . PRO A 1 53 ? 7.696 -8.300 6.649 1.00 0.00 53 PRO A N 9
ATOM 13690 C CA . PRO A 1 53 ? 6.426 -9.016 6.794 1.00 0.00 53 PRO A CA 9
ATOM 13691 C C . PRO A 1 53 ? 6.417 -10.332 6.022 1.00 0.00 53 PRO A C 9
ATOM 13692 O O . PRO A 1 53 ? 6.354 -10.340 4.793 1.00 0.00 53 PRO A O 9
ATOM 13703 N N . THR A 1 54 ? 6.480 -11.442 6.750 1.00 0.00 54 THR A N 9
ATOM 13704 C CA . THR A 1 54 ? 6.479 -12.762 6.132 1.00 0.00 54 THR A CA 9
ATOM 13705 C C . THR A 1 54 ? 5.192 -12.995 5.347 1.00 0.00 54 THR A C 9
ATOM 13706 O O . THR A 1 54 ? 4.358 -12.097 5.223 1.00 0.00 54 THR A O 9
ATOM 13717 N N . LYS A 1 55 ? 5.037 -14.203 4.818 1.00 0.00 55 LYS A N 9
ATOM 13718 C CA . LYS A 1 55 ? 3.851 -14.555 4.044 1.00 0.00 55 LYS A CA 9
ATOM 13719 C C . LYS A 1 55 ? 2.585 -14.380 4.878 1.00 0.00 55 LYS A C 9
ATOM 13720 O O . LYS A 1 55 ? 1.561 -13.917 4.377 1.00 0.00 55 LYS A O 9
ATOM 13739 N N . CYS A 1 56 ? 2.664 -14.753 6.151 1.00 0.00 56 CYS A N 9
ATOM 13740 C CA . CYS A 1 56 ? 1.525 -14.637 7.053 1.00 0.00 56 CYS A CA 9
ATOM 13741 C C . CYS A 1 56 ? 1.233 -13.175 7.376 1.00 0.00 56 CYS A C 9
ATOM 13742 O O . CYS A 1 56 ? 0.077 -12.778 7.512 1.00 0.00 56 CYS A O 9
ATOM 13750 N N . GLU A 1 57 ? 2.291 -12.379 7.496 1.00 0.00 57 GLU A N 9
ATOM 13751 C CA . GLU A 1 57 ? 2.151 -10.960 7.802 1.00 0.00 57 GLU A CA 9
ATOM 13752 C C . GLU A 1 57 ? 1.389 -10.239 6.696 1.00 0.00 57 GLU A C 9
ATOM 13753 O O . GLU A 1 57 ? 0.400 -9.555 6.953 1.00 0.00 57 GLU A O 9
ATOM 13765 N N . LEU A 1 58 ? 1.861 -10.398 5.465 1.00 0.00 58 LEU A N 9
ATOM 13766 C CA . LEU A 1 58 ? 1.232 -9.762 4.315 1.00 0.00 58 LEU A CA 9
ATOM 13767 C C . LEU A 1 58 ? -0.115 -10.408 4.001 1.00 0.00 58 LEU A C 9
ATOM 13768 O O . LEU A 1 58 ? -1.016 -9.760 3.468 1.00 0.00 58 LEU A O 9
ATOM 13784 N N . ASP A 1 59 ? -0.249 -11.688 4.338 1.00 0.00 59 ASP A N 9
ATOM 13785 C CA . ASP A 1 59 ? -1.489 -12.417 4.094 1.00 0.00 59 ASP A CA 9
ATOM 13786 C C . ASP A 1 59 ? -2.609 -11.892 4.981 1.00 0.00 59 ASP A C 9
ATOM 13787 O O . ASP A 1 59 ? -3.786 -11.995 4.635 1.00 0.00 59 ASP A O 9
ATOM 13796 N N . ALA A 1 60 ? -2.241 -11.325 6.123 1.00 0.00 60 ALA A N 9
ATOM 13797 C CA . ALA A 1 60 ? -3.223 -10.784 7.048 1.00 0.00 60 ALA A CA 9
ATOM 13798 C C . ALA A 1 60 ? -3.722 -9.424 6.576 1.00 0.00 60 ALA A C 9
ATOM 13799 O O . ALA A 1 60 ? -4.866 -9.048 6.831 1.00 0.00 60 ALA A O 9
ATOM 13806 N N . ILE A 1 61 ? -2.858 -8.693 5.879 1.00 0.00 61 ILE A N 9
ATOM 13807 C CA . ILE A 1 61 ? -3.210 -7.382 5.364 1.00 0.00 61 ILE A CA 9
ATOM 13808 C C . ILE A 1 61 ? -3.963 -7.510 4.041 1.00 0.00 61 ILE A C 9
ATOM 13809 O O . ILE A 1 61 ? -5.115 -7.091 3.932 1.00 0.00 61 ILE A O 9
ATOM 13825 N N . ILE A 1 62 ? -3.305 -8.099 3.041 1.00 0.00 62 ILE A N 9
ATOM 13826 C CA . ILE A 1 62 ? -3.911 -8.292 1.725 1.00 0.00 62 ILE A CA 9
ATOM 13827 C C . ILE A 1 62 ? -5.354 -8.778 1.849 1.00 0.00 62 ILE A C 9
ATOM 13828 O O . ILE A 1 62 ? -6.235 -8.334 1.113 1.00 0.00 62 ILE A O 9
ATOM 13844 N N . CYS A 1 63 ? -5.586 -9.689 2.789 1.00 0.00 63 CYS A N 9
ATOM 13845 C CA . CYS A 1 63 ? -6.921 -10.226 3.016 1.00 0.00 63 CYS A CA 9
ATOM 13846 C C . CYS A 1 63 ? -7.886 -9.109 3.393 1.00 0.00 63 CYS A C 9
ATOM 13847 O O . CYS A 1 63 ? -8.993 -9.024 2.861 1.00 0.00 63 CYS A O 9
ATOM 13855 N N . GLU A 1 64 ? -7.451 -8.245 4.304 1.00 0.00 64 GLU A N 9
ATOM 13856 C CA . GLU A 1 64 ? -8.269 -7.122 4.743 1.00 0.00 64 GLU A CA 9
ATOM 13857 C C . GLU A 1 64 ? -8.302 -6.044 3.666 1.00 0.00 64 GLU A C 9
ATOM 13858 O O . GLU A 1 64 ? -9.306 -5.355 3.490 1.00 0.00 64 GLU A O 9
ATOM 13870 N N . VAL A 1 65 ? -7.194 -5.914 2.941 1.00 0.00 65 VAL A N 9
ATOM 13871 C CA . VAL A 1 65 ? -7.089 -4.933 1.870 1.00 0.00 65 VAL A CA 9
ATOM 13872 C C . VAL A 1 65 ? -8.069 -5.258 0.748 1.00 0.00 65 VAL A C 9
ATOM 13873 O O . VAL A 1 65 ? -8.800 -4.389 0.274 1.00 0.00 65 VAL A O 9
ATOM 13886 N N . ASP A 1 66 ? -8.074 -6.519 0.330 1.00 0.00 66 ASP A N 9
ATOM 13887 C CA . ASP A 1 66 ? -8.958 -6.970 -0.737 1.00 0.00 66 ASP A CA 9
ATOM 13888 C C . ASP A 1 66 ? -10.379 -7.169 -0.223 1.00 0.00 66 ASP A C 9
ATOM 13889 O O . ASP A 1 66 ? -10.620 -7.987 0.666 1.00 0.00 66 ASP A O 9
ATOM 13898 N N . GLU A 1 67 ? -11.316 -6.419 -0.790 1.00 0.00 67 GLU A N 9
ATOM 13899 C CA . GLU A 1 67 ? -12.716 -6.512 -0.393 1.00 0.00 67 GLU A CA 9
ATOM 13900 C C . GLU A 1 67 ? -13.447 -7.569 -1.216 1.00 0.00 67 GLU A C 9
ATOM 13901 O O . GLU A 1 67 ? -14.437 -8.145 -0.766 1.00 0.00 67 GLU A O 9
ATOM 13913 N N . ASP A 1 68 ? -12.952 -7.817 -2.426 1.00 0.00 68 ASP A N 9
ATOM 13914 C CA . ASP A 1 68 ? -13.561 -8.804 -3.312 1.00 0.00 68 ASP A CA 9
ATOM 13915 C C . ASP A 1 68 ? -12.806 -10.130 -3.265 1.00 0.00 68 ASP A C 9
ATOM 13916 O O . ASP A 1 68 ? -12.917 -10.948 -4.178 1.00 0.00 68 ASP A O 9
ATOM 13925 N N . GLY A 1 69 ? -12.038 -10.341 -2.197 1.00 0.00 69 GLY A N 9
ATOM 13926 C CA . GLY A 1 69 ? -11.280 -11.574 -2.059 1.00 0.00 69 GLY A CA 9
ATOM 13927 C C . GLY A 1 69 ? -10.481 -11.911 -3.303 1.00 0.00 69 GLY A C 9
ATOM 13928 O O . GLY A 1 69 ? -10.595 -13.010 -3.845 1.00 0.00 69 GLY A O 9
ATOM 13932 N N . SER A 1 70 ? -9.672 -10.960 -3.759 1.00 0.00 70 SER A N 9
ATOM 13933 C CA . SER A 1 70 ? -8.853 -11.157 -4.950 1.00 0.00 70 SER A CA 9
ATOM 13934 C C . SER A 1 70 ? -7.373 -11.267 -4.594 1.00 0.00 70 SER A C 9
ATOM 13935 O O . SER A 1 70 ? -6.570 -11.753 -5.392 1.00 0.00 70 SER A O 9
ATOM 13943 N N . GLY A 1 71 ? -7.013 -10.807 -3.400 1.00 0.00 71 GLY A N 9
ATOM 13944 C CA . GLY A 1 71 ? -5.626 -10.859 -2.977 1.00 0.00 71 GLY A CA 9
ATOM 13945 C C . GLY A 1 71 ? -4.743 -9.916 -3.775 1.00 0.00 71 GLY A C 9
ATOM 13946 O O . GLY A 1 71 ? -3.517 -9.987 -3.692 1.00 0.00 71 GLY A O 9
ATOM 13950 N N . THR A 1 72 ? -5.366 -9.031 -4.551 1.00 0.00 72 THR A N 9
ATOM 13951 C CA . THR A 1 72 ? -4.628 -8.074 -5.364 1.00 0.00 72 THR A CA 9
ATOM 13952 C C . THR A 1 72 ? -4.932 -6.644 -4.931 1.00 0.00 72 THR A C 9
ATOM 13953 O O . THR A 1 72 ? -6.035 -6.344 -4.472 1.00 0.00 72 THR A O 9
ATOM 13964 N N . ILE A 1 73 ? -3.945 -5.767 -5.074 1.00 0.00 73 ILE A N 9
ATOM 13965 C CA . ILE A 1 73 ? -4.101 -4.369 -4.691 1.00 0.00 73 ILE A CA 9
ATOM 13966 C C . ILE A 1 73 ? -4.002 -3.444 -5.900 1.00 0.00 73 ILE A C 9
ATOM 13967 O O . ILE A 1 73 ? -2.926 -3.274 -6.474 1.00 0.00 73 ILE A O 9
ATOM 13983 N N . ASP A 1 74 ? -5.125 -2.841 -6.281 1.00 0.00 74 ASP A N 9
ATOM 13984 C CA . ASP A 1 74 ? -5.145 -1.930 -7.420 1.00 0.00 74 ASP A CA 9
ATOM 13985 C C . ASP A 1 74 ? -4.471 -0.606 -7.066 1.00 0.00 74 ASP A C 9
ATOM 13986 O O . ASP A 1 74 ? -3.791 -0.499 -6.046 1.00 0.00 74 ASP A O 9
ATOM 13995 N N . PHE A 1 75 ? -4.654 0.396 -7.920 1.00 0.00 75 PHE A N 9
ATOM 13996 C CA . PHE A 1 75 ? -4.053 1.709 -7.703 1.00 0.00 75 PHE A CA 9
ATOM 13997 C C . PHE A 1 75 ? -4.443 2.292 -6.346 1.00 0.00 75 PHE A C 9
ATOM 13998 O O . PHE A 1 75 ? -3.664 2.247 -5.394 1.00 0.00 75 PHE A O 9
ATOM 14015 N N . GLU A 1 76 ? -5.647 2.853 -6.268 1.00 0.00 76 GLU A N 9
ATOM 14016 C CA . GLU A 1 76 ? -6.134 3.459 -5.031 1.00 0.00 76 GLU A CA 9
ATOM 14017 C C . GLU A 1 76 ? -6.108 2.471 -3.870 1.00 0.00 76 GLU A C 9
ATOM 14018 O O . GLU A 1 76 ? -5.948 2.864 -2.714 1.00 0.00 76 GLU A O 9
ATOM 14030 N N . GLU A 1 77 ? -6.275 1.189 -4.176 1.00 0.00 77 GLU A N 9
ATOM 14031 C CA . GLU A 1 77 ? -6.281 0.155 -3.147 1.00 0.00 77 GLU A CA 9
ATOM 14032 C C . GLU A 1 77 ? -5.019 0.216 -2.290 1.00 0.00 77 GLU A C 9
ATOM 14033 O O . GLU A 1 77 ? -5.041 -0.160 -1.120 1.00 0.00 77 GLU A O 9
ATOM 14045 N N . PHE A 1 78 ? -3.923 0.690 -2.877 1.00 0.00 78 PHE A N 9
ATOM 14046 C CA . PHE A 1 78 ? -2.656 0.797 -2.157 1.00 0.00 78 PHE A CA 9
ATOM 14047 C C . PHE A 1 78 ? -2.754 1.793 -1.002 1.00 0.00 78 PHE A C 9
ATOM 14048 O O . PHE A 1 78 ? -1.908 1.801 -0.109 1.00 0.00 78 PHE A O 9
ATOM 14065 N N . LEU A 1 79 ? -3.792 2.623 -1.014 1.00 0.00 79 LEU A N 9
ATOM 14066 C CA . LEU A 1 79 ? -3.991 3.602 0.047 1.00 0.00 79 LEU A CA 9
ATOM 14067 C C . LEU A 1 79 ? -4.944 3.055 1.103 1.00 0.00 79 LEU A C 9
ATOM 14068 O O . LEU A 1 79 ? -4.690 3.173 2.301 1.00 0.00 79 LEU A O 9
ATOM 14084 N N . VAL A 1 80 ? -6.036 2.447 0.651 1.00 0.00 80 VAL A N 9
ATOM 14085 C CA . VAL A 1 80 ? -7.019 1.877 1.563 1.00 0.00 80 VAL A CA 9
ATOM 14086 C C . VAL A 1 80 ? -6.410 0.731 2.362 1.00 0.00 80 VAL A C 9
ATOM 14087 O O . VAL A 1 80 ? -6.768 0.505 3.518 1.00 0.00 80 VAL A O 9
ATOM 14100 N N . MET A 1 81 ? -5.480 0.013 1.737 1.00 0.00 81 MET A N 9
ATOM 14101 C CA . MET A 1 81 ? -4.809 -1.107 2.389 1.00 0.00 81 MET A CA 9
ATOM 14102 C C . MET A 1 81 ? -4.267 -0.688 3.748 1.00 0.00 81 MET A C 9
ATOM 14103 O O . MET A 1 81 ? -4.382 -1.418 4.733 1.00 0.00 81 MET A O 9
ATOM 14117 N N . MET A 1 82 ? -3.677 0.497 3.785 1.00 0.00 82 MET A N 9
ATOM 14118 C CA . MET A 1 82 ? -3.110 1.037 5.009 1.00 0.00 82 MET A CA 9
ATOM 14119 C C . MET A 1 82 ? -4.167 1.782 5.822 1.00 0.00 82 MET A C 9
ATOM 14120 O O . MET A 1 82 ? -4.051 1.905 7.041 1.00 0.00 82 MET A O 9
ATOM 14134 N N . VAL A 1 83 ? -5.203 2.266 5.142 1.00 0.00 83 VAL A N 9
ATOM 14135 C CA . VAL A 1 83 ? -6.283 2.984 5.810 1.00 0.00 83 VAL A CA 9
ATOM 14136 C C . VAL A 1 83 ? -7.044 2.050 6.746 1.00 0.00 83 VAL A C 9
ATOM 14137 O O . VAL A 1 83 ? -7.432 2.436 7.848 1.00 0.00 83 VAL A O 9
ATOM 14150 N N . ARG A 1 84 ? -7.247 0.815 6.298 1.00 0.00 84 ARG A N 9
ATOM 14151 C CA . ARG A 1 84 ? -7.957 -0.182 7.094 1.00 0.00 84 ARG A CA 9
ATOM 14152 C C . ARG A 1 84 ? -7.127 -0.612 8.301 1.00 0.00 84 ARG A C 9
ATOM 14153 O O . ARG A 1 84 ? -7.650 -1.205 9.245 1.00 0.00 84 ARG A O 9
ATOM 14174 N N . GLN A 1 85 ? -5.832 -0.305 8.271 1.00 0.00 85 GLN A N 9
ATOM 14175 C CA . GLN A 1 85 ? -4.937 -0.656 9.367 1.00 0.00 85 GLN A CA 9
ATOM 14176 C C . GLN A 1 85 ? -4.631 0.572 10.216 1.00 0.00 85 GLN A C 9
ATOM 14177 O O . GLN A 1 85 ? -4.410 0.469 11.422 1.00 0.00 85 GLN A O 9
ATOM 14191 N N . MET A 1 86 ? -4.625 1.734 9.573 1.00 0.00 86 MET A N 9
ATOM 14192 C CA . MET A 1 86 ? -4.354 2.990 10.257 1.00 0.00 86 MET A CA 9
ATOM 14193 C C . MET A 1 86 ? -5.485 3.334 11.220 1.00 0.00 86 MET A C 9
ATOM 14194 O O . MET A 1 86 ? -5.260 3.532 12.413 1.00 0.00 86 MET A O 9
ATOM 14208 N N . LYS A 1 87 ? -6.702 3.402 10.691 1.00 0.00 87 LYS A N 9
ATOM 14209 C CA . LYS A 1 87 ? -7.872 3.719 11.499 1.00 0.00 87 LYS A CA 9
ATOM 14210 C C . LYS A 1 87 ? -8.273 2.526 12.363 1.00 0.00 87 LYS A C 9
ATOM 14211 O O . LYS A 1 87 ? -8.538 2.673 13.556 1.00 0.00 87 LYS A O 9
ATOM 14230 N N . GLU A 1 88 ? -8.314 1.347 11.751 1.00 0.00 88 GLU A N 9
ATOM 14231 C CA . GLU A 1 88 ? -8.681 0.125 12.463 1.00 0.00 88 GLU A CA 9
ATOM 14232 C C . GLU A 1 88 ? -10.121 0.199 12.966 1.00 0.00 88 GLU A C 9
ATOM 14233 O O . GLU A 1 88 ? -11.031 -0.361 12.353 1.00 0.00 88 GLU A O 9
ATOM 14245 N N . ASP A 1 89 ? -10.321 0.891 14.083 1.00 0.00 89 ASP A N 9
ATOM 14246 C CA . ASP A 1 89 ? -11.651 1.036 14.665 1.00 0.00 89 ASP A CA 9
ATOM 14247 C C . ASP A 1 89 ? -12.216 2.425 14.391 1.00 0.00 89 ASP A C 9
ATOM 14248 O O . ASP A 1 89 ? -12.055 3.343 15.195 1.00 0.00 89 ASP A O 9
ATOM 14257 N N . ALA A 1 90 ? -12.880 2.573 13.248 1.00 0.00 90 ALA A N 9
ATOM 14258 C CA . ALA A 1 90 ? -13.469 3.850 12.867 1.00 0.00 90 ALA A CA 9
ATOM 14259 C C . ALA A 1 90 ? -14.879 3.995 13.432 1.00 0.00 90 ALA A C 9
ATOM 14260 O O . ALA A 1 90 ? -15.440 2.976 13.887 1.00 0.00 90 ALA A O 9
ATOM 14268 N N . ARG B 2 1 ? -0.179 -2.888 8.843 1.00 0.00 115 ARG B N 9
ATOM 14269 C CA . ARG B 2 1 ? 0.695 -2.094 7.941 1.00 0.00 115 ARG B CA 9
ATOM 14270 C C . ARG B 2 1 ? 0.591 -0.602 8.241 1.00 0.00 115 ARG B C 9
ATOM 14271 O O . ARG B 2 1 ? 0.813 0.234 7.366 1.00 0.00 115 ARG B O 9
ATOM 14294 N N . MET B 2 2 ? 0.253 -0.272 9.485 1.00 0.00 116 MET B N 9
ATOM 14295 C CA . MET B 2 2 ? 0.122 1.121 9.894 1.00 0.00 116 MET B CA 9
ATOM 14296 C C . MET B 2 2 ? 1.488 1.787 10.001 1.00 0.00 116 MET B C 9
ATOM 14297 O O . MET B 2 2 ? 2.490 1.130 10.282 1.00 0.00 116 MET B O 9
ATOM 14311 N N . SER B 2 3 ? 1.521 3.097 9.776 1.00 0.00 117 SER B N 9
ATOM 14312 C CA . SER B 2 3 ? 2.765 3.853 9.847 1.00 0.00 117 SER B CA 9
ATOM 14313 C C . SER B 2 3 ? 3.809 3.278 8.900 1.00 0.00 117 SER B C 9
ATOM 14314 O O . SER B 2 3 ? 4.997 3.226 9.219 1.00 0.00 117 SER B O 9
ATOM 14322 N N . ALA B 2 4 ? 3.357 2.865 7.721 1.00 0.00 118 ALA B N 9
ATOM 14323 C CA . ALA B 2 4 ? 4.252 2.315 6.714 1.00 0.00 118 ALA B CA 9
ATOM 14324 C C . ALA B 2 4 ? 4.928 3.434 5.926 1.00 0.00 118 ALA B C 9
ATOM 14325 O O . ALA B 2 4 ? 5.661 3.175 4.971 1.00 0.00 118 ALA B O 9
ATOM 14332 N N . ASP B 2 5 ? 4.681 4.683 6.337 1.00 0.00 119 ASP B N 9
ATOM 14333 C CA . ASP B 2 5 ? 5.267 5.845 5.678 1.00 0.00 119 ASP B CA 9
ATOM 14334 C C . ASP B 2 5 ? 6.750 5.625 5.406 1.00 0.00 119 ASP B C 9
ATOM 14335 O O . ASP B 2 5 ? 7.303 6.168 4.452 1.00 0.00 119 ASP B O 9
ATOM 14344 N N . ALA B 2 6 ? 7.389 4.818 6.249 1.00 0.00 120 ALA B N 9
ATOM 14345 C CA . ALA B 2 6 ? 8.807 4.522 6.088 1.00 0.00 120 ALA B CA 9
ATOM 14346 C C . ALA B 2 6 ? 9.083 3.945 4.705 1.00 0.00 120 ALA B C 9
ATOM 14347 O O . ALA B 2 6 ? 9.790 4.551 3.900 1.00 0.00 120 ALA B O 9
ATOM 14354 N N . MET B 2 7 ? 8.506 2.779 4.424 1.00 0.00 121 MET B N 9
ATOM 14355 C CA . MET B 2 7 ? 8.680 2.141 3.124 1.00 0.00 121 MET B CA 9
ATOM 14356 C C . MET B 2 7 ? 8.208 3.078 2.022 1.00 0.00 121 MET B C 9
ATOM 14357 O O . MET B 2 7 ? 8.808 3.152 0.949 1.00 0.00 121 MET B O 9
ATOM 14371 N N . LEU B 2 8 ? 7.128 3.796 2.303 1.00 0.00 122 LEU B N 9
ATOM 14372 C CA . LEU B 2 8 ? 6.567 4.737 1.349 1.00 0.00 122 LEU B CA 9
ATOM 14373 C C . LEU B 2 8 ? 7.550 5.875 1.091 1.00 0.00 122 LEU B C 9
ATOM 14374 O O . LEU B 2 8 ? 7.665 6.367 -0.029 1.00 0.00 122 LEU B O 9
ATOM 14390 N N . ARG B 2 9 ? 8.268 6.279 2.134 1.00 0.00 123 ARG B N 9
ATOM 14391 C CA . ARG B 2 9 ? 9.256 7.346 2.014 1.00 0.00 123 ARG B CA 9
ATOM 14392 C C . ARG B 2 9 ? 10.634 6.779 1.670 1.00 0.00 123 ARG B C 9
ATOM 14393 O O . ARG B 2 9 ? 11.643 7.478 1.766 1.00 0.00 123 ARG B O 9
ATOM 14414 N N . ALA B 2 10 ? 10.672 5.505 1.281 1.00 0.00 124 ALA B N 9
ATOM 14415 C CA . ALA B 2 10 ? 11.925 4.843 0.939 1.00 0.00 124 ALA B CA 9
ATOM 14416 C C . ALA B 2 10 ? 12.327 5.101 -0.510 1.00 0.00 124 ALA B C 9
ATOM 14417 O O . ALA B 2 10 ? 13.300 5.804 -0.780 1.00 0.00 124 ALA B O 9
ATOM 14424 N N . LEU B 2 11 ? 11.579 4.513 -1.437 1.00 0.00 125 LEU B N 9
ATOM 14425 C CA . LEU B 2 11 ? 11.863 4.660 -2.858 1.00 0.00 125 LEU B CA 9
ATOM 14426 C C . LEU B 2 11 ? 11.347 5.990 -3.407 1.00 0.00 125 LEU B C 9
ATOM 14427 O O . LEU B 2 11 ? 11.634 6.347 -4.550 1.00 0.00 125 LEU B O 9
ATOM 14443 N N . LEU B 2 12 ? 10.590 6.723 -2.595 1.00 0.00 126 LEU B N 9
ATOM 14444 C CA . LEU B 2 12 ? 10.049 8.012 -3.018 1.00 0.00 126 LEU B CA 9
ATOM 14445 C C . LEU B 2 12 ? 11.154 8.919 -3.553 1.00 0.00 126 LEU B C 9
ATOM 14446 O O . LEU B 2 12 ? 11.900 9.524 -2.783 1.00 0.00 126 LEU B O 9
ATOM 14462 N N . GLY B 2 13 ? 11.252 9.009 -4.875 1.00 0.00 127 GLY B N 9
ATOM 14463 C CA . GLY B 2 13 ? 12.269 9.844 -5.488 1.00 0.00 127 GLY B CA 9
ATOM 14464 C C . GLY B 2 13 ? 13.347 9.032 -6.179 1.00 0.00 127 GLY B C 9
ATOM 14465 O O . GLY B 2 13 ? 13.523 7.849 -5.891 1.00 0.00 127 GLY B O 9
ATOM 14469 N N . SER B 2 14 ? 14.070 9.670 -7.094 1.00 0.00 128 SER B N 9
ATOM 14470 C CA . SER B 2 14 ? 15.137 9.000 -7.828 1.00 0.00 128 SER B CA 9
ATOM 14471 C C . SER B 2 14 ? 16.132 10.014 -8.385 1.00 0.00 128 SER B C 9
ATOM 14472 O O . SER B 2 14 ? 15.792 11.175 -8.608 1.00 0.00 128 SER B O 9
ATOM 14480 N N . LYS B 2 15 ? 17.365 9.566 -8.606 1.00 0.00 129 LYS B N 9
ATOM 14481 C CA . LYS B 2 15 ? 18.409 10.435 -9.137 1.00 0.00 129 LYS B CA 9
ATOM 14482 C C . LYS B 2 15 ? 19.203 9.729 -10.233 1.00 0.00 129 LYS B C 9
ATOM 14483 O O . LYS B 2 15 ? 19.682 8.612 -10.044 1.00 0.00 129 LYS B O 9
ATOM 14502 N N . HIS B 2 16 ? 19.336 10.391 -11.378 1.00 0.00 130 HIS B N 9
ATOM 14503 C CA . HIS B 2 16 ? 20.071 9.828 -12.505 1.00 0.00 130 HIS B CA 9
ATOM 14504 C C . HIS B 2 16 ? 21.158 10.790 -12.977 1.00 0.00 130 HIS B C 9
ATOM 14505 O O . HIS B 2 16 ? 21.133 11.978 -12.654 1.00 0.00 130 HIS B O 9
ATOM 14520 N N . LYS B 2 17 ? 22.110 10.269 -13.744 1.00 0.00 131 LYS B N 9
ATOM 14521 C CA . LYS B 2 17 ? 23.206 11.082 -14.260 1.00 0.00 131 LYS B CA 9
ATOM 14522 C C . LYS B 2 17 ? 23.675 10.564 -15.616 1.00 0.00 131 LYS B C 9
ATOM 14523 O O . LYS B 2 17 ? 23.623 9.336 -15.830 1.00 0.00 131 LYS B O 9
ATOM 14545 N N . ALA A 1 1 ? -20.621 2.994 -14.394 1.00 0.00 1 ALA A N 10
ATOM 14546 C CA . ALA A 1 1 ? -19.362 2.767 -13.639 1.00 0.00 1 ALA A CA 10
ATOM 14547 C C . ALA A 1 1 ? -19.613 2.795 -12.136 1.00 0.00 1 ALA A C 10
ATOM 14548 O O . ALA A 1 1 ? -19.757 3.863 -11.540 1.00 0.00 1 ALA A O 10
ATOM 14557 N N . SER A 1 2 ? -19.667 1.615 -11.527 1.00 0.00 2 SER A N 10
ATOM 14558 C CA . SER A 1 2 ? -19.902 1.505 -10.093 1.00 0.00 2 SER A CA 10
ATOM 14559 C C . SER A 1 2 ? -19.330 0.202 -9.545 1.00 0.00 2 SER A C 10
ATOM 14560 O O . SER A 1 2 ? -19.257 -0.803 -10.254 1.00 0.00 2 SER A O 10
ATOM 14568 N N . MET A 1 3 ? -18.925 0.224 -8.280 1.00 0.00 3 MET A N 10
ATOM 14569 C CA . MET A 1 3 ? -18.359 -0.955 -7.636 1.00 0.00 3 MET A CA 10
ATOM 14570 C C . MET A 1 3 ? -18.110 -0.693 -6.153 1.00 0.00 3 MET A C 10
ATOM 14571 O O . MET A 1 3 ? -18.667 -1.371 -5.290 1.00 0.00 3 MET A O 10
ATOM 14585 N N . THR A 1 4 ? -17.271 0.297 -5.866 1.00 0.00 4 THR A N 10
ATOM 14586 C CA . THR A 1 4 ? -16.949 0.652 -4.489 1.00 0.00 4 THR A CA 10
ATOM 14587 C C . THR A 1 4 ? -16.040 1.876 -4.442 1.00 0.00 4 THR A C 10
ATOM 14588 O O . THR A 1 4 ? -14.933 1.862 -4.981 1.00 0.00 4 THR A O 10
ATOM 14599 N N . ASP A 1 5 ? -16.518 2.936 -3.798 1.00 0.00 5 ASP A N 10
ATOM 14600 C CA . ASP A 1 5 ? -15.753 4.174 -3.681 1.00 0.00 5 ASP A CA 10
ATOM 14601 C C . ASP A 1 5 ? -14.750 4.109 -2.528 1.00 0.00 5 ASP A C 10
ATOM 14602 O O . ASP A 1 5 ? -14.048 5.083 -2.255 1.00 0.00 5 ASP A O 10
ATOM 14611 N N . GLN A 1 6 ? -14.686 2.964 -1.851 1.00 0.00 6 GLN A N 10
ATOM 14612 C CA . GLN A 1 6 ? -13.767 2.789 -0.729 1.00 0.00 6 GLN A CA 10
ATOM 14613 C C . GLN A 1 6 ? -12.336 3.149 -1.121 1.00 0.00 6 GLN A C 10
ATOM 14614 O O . GLN A 1 6 ? -11.522 3.506 -0.269 1.00 0.00 6 GLN A O 10
ATOM 14628 N N . GLN A 1 7 ? -12.033 3.056 -2.414 1.00 0.00 7 GLN A N 10
ATOM 14629 C CA . GLN A 1 7 ? -10.695 3.376 -2.910 1.00 0.00 7 GLN A CA 10
ATOM 14630 C C . GLN A 1 7 ? -10.505 4.884 -3.056 1.00 0.00 7 GLN A C 10
ATOM 14631 O O . GLN A 1 7 ? -9.395 5.355 -3.304 1.00 0.00 7 GLN A O 10
ATOM 14645 N N . ALA A 1 8 ? -11.590 5.635 -2.908 1.00 0.00 8 ALA A N 10
ATOM 14646 C CA . ALA A 1 8 ? -11.534 7.084 -3.033 1.00 0.00 8 ALA A CA 10
ATOM 14647 C C . ALA A 1 8 ? -11.257 7.746 -1.688 1.00 0.00 8 ALA A C 10
ATOM 14648 O O . ALA A 1 8 ? -10.354 8.573 -1.566 1.00 0.00 8 ALA A O 10
ATOM 14655 N N . GLU A 1 9 ? -12.039 7.374 -0.676 1.00 0.00 9 GLU A N 10
ATOM 14656 C CA . GLU A 1 9 ? -11.873 7.933 0.662 1.00 0.00 9 GLU A CA 10
ATOM 14657 C C . GLU A 1 9 ? -10.442 7.741 1.139 1.00 0.00 9 GLU A C 10
ATOM 14658 O O . GLU A 1 9 ? -9.836 8.649 1.707 1.00 0.00 9 GLU A O 10
ATOM 14670 N N . ALA A 1 10 ? -9.908 6.551 0.889 1.00 0.00 10 ALA A N 10
ATOM 14671 C CA . ALA A 1 10 ? -8.543 6.213 1.266 1.00 0.00 10 ALA A CA 10
ATOM 14672 C C . ALA A 1 10 ? -7.576 7.347 0.936 1.00 0.00 10 ALA A C 10
ATOM 14673 O O . ALA A 1 10 ? -6.885 7.864 1.813 1.00 0.00 10 ALA A O 10
ATOM 14680 N N . ARG A 1 11 ? -7.540 7.731 -0.337 1.00 0.00 11 ARG A N 10
ATOM 14681 C CA . ARG A 1 11 ? -6.664 8.808 -0.787 1.00 0.00 11 ARG A CA 10
ATOM 14682 C C . ARG A 1 11 ? -6.890 10.071 0.039 1.00 0.00 11 ARG A C 10
ATOM 14683 O O . ARG A 1 11 ? -5.996 10.908 0.171 1.00 0.00 11 ARG A O 10
ATOM 14704 N N . ALA A 1 12 ? -8.090 10.199 0.596 1.00 0.00 12 ALA A N 10
ATOM 14705 C CA . ALA A 1 12 ? -8.437 11.354 1.412 1.00 0.00 12 ALA A CA 10
ATOM 14706 C C . ALA A 1 12 ? -8.219 11.069 2.897 1.00 0.00 12 ALA A C 10
ATOM 14707 O O . ALA A 1 12 ? -8.107 11.993 3.702 1.00 0.00 12 ALA A O 10
ATOM 14714 N N . PHE A 1 13 ? -8.162 9.788 3.255 1.00 0.00 13 PHE A N 10
ATOM 14715 C CA . PHE A 1 13 ? -7.959 9.396 4.646 1.00 0.00 13 PHE A CA 10
ATOM 14716 C C . PHE A 1 13 ? -6.545 9.734 5.117 1.00 0.00 13 PHE A C 10
ATOM 14717 O O . PHE A 1 13 ? -6.259 9.698 6.314 1.00 0.00 13 PHE A O 10
ATOM 14734 N N . LEU A 1 14 ? -5.663 10.060 4.175 1.00 0.00 14 LEU A N 10
ATOM 14735 C CA . LEU A 1 14 ? -4.285 10.400 4.507 1.00 0.00 14 LEU A CA 10
ATOM 14736 C C . LEU A 1 14 ? -3.894 11.747 3.910 1.00 0.00 14 LEU A C 10
ATOM 14737 O O . LEU A 1 14 ? -4.603 12.293 3.064 1.00 0.00 14 LEU A O 10
ATOM 14753 N N . SER A 1 15 ? -2.759 12.276 4.354 1.00 0.00 15 SER A N 10
ATOM 14754 C CA . SER A 1 15 ? -2.267 13.557 3.864 1.00 0.00 15 SER A CA 10
ATOM 14755 C C . SER A 1 15 ? -1.481 13.373 2.572 1.00 0.00 15 SER A C 10
ATOM 14756 O O . SER A 1 15 ? -1.017 12.273 2.273 1.00 0.00 15 SER A O 10
ATOM 14764 N N . GLU A 1 16 ? -1.320 14.455 1.816 1.00 0.00 16 GLU A N 10
ATOM 14765 C CA . GLU A 1 16 ? -0.570 14.400 0.565 1.00 0.00 16 GLU A CA 10
ATOM 14766 C C . GLU A 1 16 ? 0.778 13.721 0.788 1.00 0.00 16 GLU A C 10
ATOM 14767 O O . GLU A 1 16 ? 1.338 13.104 -0.117 1.00 0.00 16 GLU A O 10
ATOM 14779 N N . GLU A 1 17 ? 1.281 13.834 2.015 1.00 0.00 17 GLU A N 10
ATOM 14780 C CA . GLU A 1 17 ? 2.550 13.230 2.389 1.00 0.00 17 GLU A CA 10
ATOM 14781 C C . GLU A 1 17 ? 2.484 11.713 2.249 1.00 0.00 17 GLU A C 10
ATOM 14782 O O . GLU A 1 17 ? 3.317 11.102 1.578 1.00 0.00 17 GLU A O 10
ATOM 14794 N N . MET A 1 18 ? 1.486 11.111 2.888 1.00 0.00 18 MET A N 10
ATOM 14795 C CA . MET A 1 18 ? 1.303 9.665 2.841 1.00 0.00 18 MET A CA 10
ATOM 14796 C C . MET A 1 18 ? 0.985 9.197 1.421 1.00 0.00 18 MET A C 10
ATOM 14797 O O . MET A 1 18 ? 1.192 8.032 1.083 1.00 0.00 18 MET A O 10
ATOM 14811 N N . ILE A 1 19 ? 0.484 10.111 0.594 1.00 0.00 19 ILE A N 10
ATOM 14812 C CA . ILE A 1 19 ? 0.142 9.786 -0.787 1.00 0.00 19 ILE A CA 10
ATOM 14813 C C . ILE A 1 19 ? 1.394 9.740 -1.656 1.00 0.00 19 ILE A C 10
ATOM 14814 O O . ILE A 1 19 ? 1.755 8.691 -2.190 1.00 0.00 19 ILE A O 10
ATOM 14830 N N . ALA A 1 20 ? 2.052 10.886 -1.791 1.00 0.00 20 ALA A N 10
ATOM 14831 C CA . ALA A 1 20 ? 3.265 10.989 -2.593 1.00 0.00 20 ALA A CA 10
ATOM 14832 C C . ALA A 1 20 ? 4.257 9.885 -2.237 1.00 0.00 20 ALA A C 10
ATOM 14833 O O . ALA A 1 20 ? 5.065 9.470 -3.067 1.00 0.00 20 ALA A O 10
ATOM 14840 N N . GLU A 1 21 ? 4.183 9.410 -0.997 1.00 0.00 21 GLU A N 10
ATOM 14841 C CA . GLU A 1 21 ? 5.063 8.351 -0.530 1.00 0.00 21 GLU A CA 10
ATOM 14842 C C . GLU A 1 21 ? 4.457 6.985 -0.832 1.00 0.00 21 GLU A C 10
ATOM 14843 O O . GLU A 1 21 ? 5.174 6.020 -1.100 1.00 0.00 21 GLU A O 10
ATOM 14855 N N . PHE A 1 22 ? 3.128 6.915 -0.799 1.00 0.00 22 PHE A N 10
ATOM 14856 C CA . PHE A 1 22 ? 2.422 5.672 -1.082 1.00 0.00 22 PHE A CA 10
ATOM 14857 C C . PHE A 1 22 ? 2.734 5.198 -2.496 1.00 0.00 22 PHE A C 10
ATOM 14858 O O . PHE A 1 22 ? 2.826 3.999 -2.757 1.00 0.00 22 PHE A O 10
ATOM 14875 N N . LYS A 1 23 ? 2.902 6.154 -3.402 1.00 0.00 23 LYS A N 10
ATOM 14876 C CA . LYS A 1 23 ? 3.214 5.849 -4.792 1.00 0.00 23 LYS A CA 10
ATOM 14877 C C . LYS A 1 23 ? 4.694 5.508 -4.962 1.00 0.00 23 LYS A C 10
ATOM 14878 O O . LYS A 1 23 ? 5.111 5.025 -6.015 1.00 0.00 23 LYS A O 10
ATOM 14897 N N . ALA A 1 24 ? 5.482 5.769 -3.919 1.00 0.00 24 ALA A N 10
ATOM 14898 C CA . ALA A 1 24 ? 6.920 5.501 -3.942 1.00 0.00 24 ALA A CA 10
ATOM 14899 C C . ALA A 1 24 ? 7.247 4.156 -4.587 1.00 0.00 24 ALA A C 10
ATOM 14900 O O . ALA A 1 24 ? 7.731 4.100 -5.717 1.00 0.00 24 ALA A O 10
ATOM 14907 N N . ALA A 1 25 ? 6.994 3.078 -3.853 1.00 0.00 25 ALA A N 10
ATOM 14908 C CA . ALA A 1 25 ? 7.275 1.732 -4.341 1.00 0.00 25 ALA A CA 10
ATOM 14909 C C . ALA A 1 25 ? 6.322 1.310 -5.458 1.00 0.00 25 ALA A C 10
ATOM 14910 O O . ALA A 1 25 ? 6.498 0.249 -6.056 1.00 0.00 25 ALA A O 10
ATOM 14917 N N . PHE A 1 26 ? 5.311 2.133 -5.736 1.00 0.00 26 PHE A N 10
ATOM 14918 C CA . PHE A 1 26 ? 4.333 1.828 -6.782 1.00 0.00 26 PHE A CA 10
ATOM 14919 C C . PHE A 1 26 ? 5.005 1.296 -8.046 1.00 0.00 26 PHE A C 10
ATOM 14920 O O . PHE A 1 26 ? 4.422 0.499 -8.781 1.00 0.00 26 PHE A O 10
ATOM 14937 N N . ASP A 1 27 ? 6.233 1.741 -8.294 1.00 0.00 27 ASP A N 10
ATOM 14938 C CA . ASP A 1 27 ? 6.977 1.306 -9.472 1.00 0.00 27 ASP A CA 10
ATOM 14939 C C . ASP A 1 27 ? 7.655 -0.038 -9.226 1.00 0.00 27 ASP A C 10
ATOM 14940 O O . ASP A 1 27 ? 7.377 -1.020 -9.916 1.00 0.00 27 ASP A O 10
ATOM 14949 N N . MET A 1 28 ? 8.546 -0.077 -8.240 1.00 0.00 28 MET A N 10
ATOM 14950 C CA . MET A 1 28 ? 9.263 -1.302 -7.905 1.00 0.00 28 MET A CA 10
ATOM 14951 C C . MET A 1 28 ? 8.295 -2.429 -7.559 1.00 0.00 28 MET A C 10
ATOM 14952 O O . MET A 1 28 ? 8.602 -3.606 -7.748 1.00 0.00 28 MET A O 10
ATOM 14966 N N . PHE A 1 29 ? 7.124 -2.062 -7.048 1.00 0.00 29 PHE A N 10
ATOM 14967 C CA . PHE A 1 29 ? 6.109 -3.041 -6.674 1.00 0.00 29 PHE A CA 10
ATOM 14968 C C . PHE A 1 29 ? 5.715 -3.905 -7.868 1.00 0.00 29 PHE A C 10
ATOM 14969 O O . PHE A 1 29 ? 6.103 -5.070 -7.959 1.00 0.00 29 PHE A O 10
ATOM 14986 N N . ASP A 1 30 ? 4.941 -3.324 -8.780 1.00 0.00 30 ASP A N 10
ATOM 14987 C CA . ASP A 1 30 ? 4.488 -4.037 -9.967 1.00 0.00 30 ASP A CA 10
ATOM 14988 C C . ASP A 1 30 ? 5.664 -4.615 -10.746 1.00 0.00 30 ASP A C 10
ATOM 14989 O O . ASP A 1 30 ? 6.535 -3.881 -11.215 1.00 0.00 30 ASP A O 10
ATOM 14998 N N . ALA A 1 31 ? 5.678 -5.933 -10.879 1.00 0.00 31 ALA A N 10
ATOM 14999 C CA . ALA A 1 31 ? 6.741 -6.621 -11.603 1.00 0.00 31 ALA A CA 10
ATOM 15000 C C . ALA A 1 31 ? 6.383 -6.775 -13.076 1.00 0.00 31 ALA A C 10
ATOM 15001 O O . ALA A 1 31 ? 7.175 -6.442 -13.957 1.00 0.00 31 ALA A O 10
ATOM 15008 N N . ASP A 1 32 ? 5.181 -7.279 -13.333 1.00 0.00 32 ASP A N 10
ATOM 15009 C CA . ASP A 1 32 ? 4.709 -7.477 -14.698 1.00 0.00 32 ASP A CA 10
ATOM 15010 C C . ASP A 1 32 ? 4.125 -6.186 -15.261 1.00 0.00 32 ASP A C 10
ATOM 15011 O O . ASP A 1 32 ? 4.099 -5.982 -16.475 1.00 0.00 32 ASP A O 10
ATOM 15020 N N . GLY A 1 33 ? 3.657 -5.316 -14.371 1.00 0.00 33 GLY A N 10
ATOM 15021 C CA . GLY A 1 33 ? 3.080 -4.056 -14.799 1.00 0.00 33 GLY A CA 10
ATOM 15022 C C . GLY A 1 33 ? 1.626 -4.190 -15.207 1.00 0.00 33 GLY A C 10
ATOM 15023 O O . GLY A 1 33 ? 1.155 -3.477 -16.093 1.00 0.00 33 GLY A O 10
ATOM 15027 N N . GLY A 1 34 ? 0.914 -5.107 -14.560 1.00 0.00 34 GLY A N 10
ATOM 15028 C CA . GLY A 1 34 ? -0.487 -5.314 -14.876 1.00 0.00 34 GLY A CA 10
ATOM 15029 C C . GLY A 1 34 ? -1.098 -6.456 -14.086 1.00 0.00 34 GLY A C 10
ATOM 15030 O O . GLY A 1 34 ? -1.896 -7.229 -14.618 1.00 0.00 34 GLY A O 10
ATOM 15034 N N . GLY A 1 35 ? -0.725 -6.562 -12.816 1.00 0.00 35 GLY A N 10
ATOM 15035 C CA . GLY A 1 35 ? -1.253 -7.620 -11.974 1.00 0.00 35 GLY A CA 10
ATOM 15036 C C . GLY A 1 35 ? -1.417 -7.188 -10.528 1.00 0.00 35 GLY A C 10
ATOM 15037 O O . GLY A 1 35 ? -1.494 -8.025 -9.629 1.00 0.00 35 GLY A O 10
ATOM 15041 N N . ASP A 1 36 ? -1.474 -5.878 -10.302 1.00 0.00 36 ASP A N 10
ATOM 15042 C CA . ASP A 1 36 ? -1.632 -5.338 -8.956 1.00 0.00 36 ASP A CA 10
ATOM 15043 C C . ASP A 1 36 ? -0.551 -5.870 -8.020 1.00 0.00 36 ASP A C 10
ATOM 15044 O O . ASP A 1 36 ? 0.349 -6.595 -8.443 1.00 0.00 36 ASP A O 10
ATOM 15053 N N . ILE A 1 37 ? -0.646 -5.500 -6.747 1.00 0.00 37 ILE A N 10
ATOM 15054 C CA . ILE A 1 37 ? 0.322 -5.934 -5.750 1.00 0.00 37 ILE A CA 10
ATOM 15055 C C . ILE A 1 37 ? -0.201 -7.128 -4.953 1.00 0.00 37 ILE A C 10
ATOM 15056 O O . ILE A 1 37 ? -1.194 -7.022 -4.234 1.00 0.00 37 ILE A O 10
ATOM 15072 N N . SER A 1 38 ? 0.482 -8.260 -5.085 1.00 0.00 38 SER A N 10
ATOM 15073 C CA . SER A 1 38 ? 0.098 -9.476 -4.378 1.00 0.00 38 SER A CA 10
ATOM 15074 C C . SER A 1 38 ? 0.928 -9.646 -3.107 1.00 0.00 38 SER A C 10
ATOM 15075 O O . SER A 1 38 ? 1.556 -8.698 -2.635 1.00 0.00 38 SER A O 10
ATOM 15083 N N . THR A 1 39 ? 0.927 -10.857 -2.557 1.00 0.00 39 THR A N 10
ATOM 15084 C CA . THR A 1 39 ? 1.680 -11.146 -1.341 1.00 0.00 39 THR A CA 10
ATOM 15085 C C . THR A 1 39 ? 3.183 -11.064 -1.589 1.00 0.00 39 THR A C 10
ATOM 15086 O O . THR A 1 39 ? 3.936 -10.584 -0.741 1.00 0.00 39 THR A O 10
ATOM 15097 N N . LYS A 1 40 ? 3.615 -11.539 -2.752 1.00 0.00 40 LYS A N 10
ATOM 15098 C CA . LYS A 1 40 ? 5.030 -11.524 -3.106 1.00 0.00 40 LYS A CA 10
ATOM 15099 C C . LYS A 1 40 ? 5.497 -10.115 -3.461 1.00 0.00 40 LYS A C 10
ATOM 15100 O O . LYS A 1 40 ? 6.616 -9.721 -3.130 1.00 0.00 40 LYS A O 10
ATOM 15119 N N . GLU A 1 41 ? 4.637 -9.364 -4.140 1.00 0.00 41 GLU A N 10
ATOM 15120 C CA . GLU A 1 41 ? 4.966 -8.000 -4.544 1.00 0.00 41 GLU A CA 10
ATOM 15121 C C . GLU A 1 41 ? 5.291 -7.125 -3.335 1.00 0.00 41 GLU A C 10
ATOM 15122 O O . GLU A 1 41 ? 5.967 -6.104 -3.465 1.00 0.00 41 GLU A O 10
ATOM 15134 N N . LEU A 1 42 ? 4.806 -7.523 -2.163 1.00 0.00 42 LEU A N 10
ATOM 15135 C CA . LEU A 1 42 ? 5.049 -6.762 -0.942 1.00 0.00 42 LEU A CA 10
ATOM 15136 C C . LEU A 1 42 ? 6.432 -7.064 -0.375 1.00 0.00 42 LEU A C 10
ATOM 15137 O O . LEU A 1 42 ? 7.270 -6.171 -0.251 1.00 0.00 42 LEU A O 10
ATOM 15153 N N . GLY A 1 43 ? 6.665 -8.327 -0.030 1.00 0.00 43 GLY A N 10
ATOM 15154 C CA . GLY A 1 43 ? 7.950 -8.724 0.523 1.00 0.00 43 GLY A CA 10
ATOM 15155 C C . GLY A 1 43 ? 9.120 -8.180 -0.273 1.00 0.00 43 GLY A C 10
ATOM 15156 O O . GLY A 1 43 ? 10.194 -7.940 0.275 1.00 0.00 43 GLY A O 10
ATOM 15160 N N . THR A 1 44 ? 8.910 -7.983 -1.569 1.00 0.00 44 THR A N 10
ATOM 15161 C CA . THR A 1 44 ? 9.953 -7.463 -2.446 1.00 0.00 44 THR A CA 10
ATOM 15162 C C . THR A 1 44 ? 10.451 -6.103 -1.959 1.00 0.00 44 THR A C 10
ATOM 15163 O O . THR A 1 44 ? 11.521 -5.996 -1.359 1.00 0.00 44 THR A O 10
ATOM 15174 N N . VAL A 1 45 ? 9.669 -5.069 -2.238 1.00 0.00 45 VAL A N 10
ATOM 15175 C CA . VAL A 1 45 ? 10.013 -3.707 -1.854 1.00 0.00 45 VAL A CA 10
ATOM 15176 C C . VAL A 1 45 ? 10.120 -3.552 -0.340 1.00 0.00 45 VAL A C 10
ATOM 15177 O O . VAL A 1 45 ? 10.835 -2.682 0.154 1.00 0.00 45 VAL A O 10
ATOM 15190 N N . MET A 1 46 ? 9.396 -4.389 0.392 1.00 0.00 46 MET A N 10
ATOM 15191 C CA . MET A 1 46 ? 9.402 -4.327 1.846 1.00 0.00 46 MET A CA 10
ATOM 15192 C C . MET A 1 46 ? 10.682 -4.923 2.428 1.00 0.00 46 MET A C 10
ATOM 15193 O O . MET A 1 46 ? 11.161 -4.478 3.471 1.00 0.00 46 MET A O 10
ATOM 15207 N N . ARG A 1 47 ? 11.233 -5.929 1.755 1.00 0.00 47 ARG A N 10
ATOM 15208 C CA . ARG A 1 47 ? 12.455 -6.578 2.222 1.00 0.00 47 ARG A CA 10
ATOM 15209 C C . ARG A 1 47 ? 13.698 -5.837 1.737 1.00 0.00 47 ARG A C 10
ATOM 15210 O O . ARG A 1 47 ? 14.743 -5.873 2.386 1.00 0.00 47 ARG A O 10
ATOM 15231 N N . MET A 1 48 ? 13.585 -5.171 0.593 1.00 0.00 48 MET A N 10
ATOM 15232 C CA . MET A 1 48 ? 14.709 -4.431 0.029 1.00 0.00 48 MET A CA 10
ATOM 15233 C C . MET A 1 48 ? 14.712 -2.976 0.495 1.00 0.00 48 MET A C 10
ATOM 15234 O O . MET A 1 48 ? 15.473 -2.156 -0.019 1.00 0.00 48 MET A O 10
ATOM 15248 N N . LEU A 1 49 ? 13.864 -2.657 1.470 1.00 0.00 49 LEU A N 10
ATOM 15249 C CA . LEU A 1 49 ? 13.783 -1.299 1.993 1.00 0.00 49 LEU A CA 10
ATOM 15250 C C . LEU A 1 49 ? 14.105 -1.268 3.483 1.00 0.00 49 LEU A C 10
ATOM 15251 O O . LEU A 1 49 ? 14.792 -0.363 3.961 1.00 0.00 49 LEU A O 10
ATOM 15267 N N . GLY A 1 50 ? 13.608 -2.260 4.216 1.00 0.00 50 GLY A N 10
ATOM 15268 C CA . GLY A 1 50 ? 13.857 -2.322 5.644 1.00 0.00 50 GLY A CA 10
ATOM 15269 C C . GLY A 1 50 ? 12.886 -3.234 6.367 1.00 0.00 50 GLY A C 10
ATOM 15270 O O . GLY A 1 50 ? 13.257 -3.908 7.329 1.00 0.00 50 GLY A O 10
ATOM 15274 N N . GLN A 1 51 ? 11.639 -3.255 5.907 1.00 0.00 51 GLN A N 10
ATOM 15275 C CA . GLN A 1 51 ? 10.612 -4.090 6.519 1.00 0.00 51 GLN A CA 10
ATOM 15276 C C . GLN A 1 51 ? 10.904 -5.570 6.287 1.00 0.00 51 GLN A C 10
ATOM 15277 O O . GLN A 1 51 ? 11.635 -5.932 5.365 1.00 0.00 51 GLN A O 10
ATOM 15291 N N . ASN A 1 52 ? 10.333 -6.422 7.130 1.00 0.00 52 ASN A N 10
ATOM 15292 C CA . ASN A 1 52 ? 10.537 -7.861 7.011 1.00 0.00 52 ASN A CA 10
ATOM 15293 C C . ASN A 1 52 ? 9.270 -8.633 7.382 1.00 0.00 52 ASN A C 10
ATOM 15294 O O . ASN A 1 52 ? 9.314 -9.561 8.190 1.00 0.00 52 ASN A O 10
ATOM 15305 N N . PRO A 1 53 ? 8.122 -8.261 6.794 1.00 0.00 53 PRO A N 10
ATOM 15306 C CA . PRO A 1 53 ? 6.846 -8.927 7.068 1.00 0.00 53 PRO A CA 10
ATOM 15307 C C . PRO A 1 53 ? 6.775 -10.318 6.447 1.00 0.00 53 PRO A C 10
ATOM 15308 O O . PRO A 1 53 ? 6.762 -10.463 5.225 1.00 0.00 53 PRO A O 10
ATOM 15319 N N . THR A 1 54 ? 6.728 -11.339 7.297 1.00 0.00 54 THR A N 10
ATOM 15320 C CA . THR A 1 54 ? 6.659 -12.720 6.831 1.00 0.00 54 THR A CA 10
ATOM 15321 C C . THR A 1 54 ? 5.448 -12.931 5.925 1.00 0.00 54 THR A C 10
ATOM 15322 O O . THR A 1 54 ? 4.785 -11.973 5.525 1.00 0.00 54 THR A O 10
ATOM 15333 N N . LYS A 1 55 ? 5.166 -14.189 5.607 1.00 0.00 55 LYS A N 10
ATOM 15334 C CA . LYS A 1 55 ? 4.035 -14.526 4.749 1.00 0.00 55 LYS A CA 10
ATOM 15335 C C . LYS A 1 55 ? 2.714 -14.178 5.427 1.00 0.00 55 LYS A C 10
ATOM 15336 O O . LYS A 1 55 ? 1.892 -13.450 4.870 1.00 0.00 55 LYS A O 10
ATOM 15355 N N . CYS A 1 56 ? 2.516 -14.703 6.633 1.00 0.00 56 CYS A N 10
ATOM 15356 C CA . CYS A 1 56 ? 1.294 -14.449 7.387 1.00 0.00 56 CYS A CA 10
ATOM 15357 C C . CYS A 1 56 ? 1.080 -12.953 7.594 1.00 0.00 56 CYS A C 10
ATOM 15358 O O . CYS A 1 56 ? -0.054 -12.474 7.611 1.00 0.00 56 CYS A O 10
ATOM 15366 N N . GLU A 1 57 ? 2.177 -12.220 7.751 1.00 0.00 57 GLU A N 10
ATOM 15367 C CA . GLU A 1 57 ? 2.111 -10.778 7.957 1.00 0.00 57 GLU A CA 10
ATOM 15368 C C . GLU A 1 57 ? 1.439 -10.090 6.773 1.00 0.00 57 GLU A C 10
ATOM 15369 O O . GLU A 1 57 ? 0.414 -9.428 6.926 1.00 0.00 57 GLU A O 10
ATOM 15381 N N . LEU A 1 58 ? 2.027 -10.253 5.593 1.00 0.00 58 LEU A N 10
ATOM 15382 C CA . LEU A 1 58 ? 1.487 -9.649 4.381 1.00 0.00 58 LEU A CA 10
ATOM 15383 C C . LEU A 1 58 ? 0.148 -10.279 4.010 1.00 0.00 58 LEU A C 10
ATOM 15384 O O . LEU A 1 58 ? -0.724 -9.620 3.442 1.00 0.00 58 LEU A O 10
ATOM 15400 N N . ASP A 1 59 ? -0.011 -11.558 4.338 1.00 0.00 59 ASP A N 10
ATOM 15401 C CA . ASP A 1 59 ? -1.247 -12.275 4.045 1.00 0.00 59 ASP A CA 10
ATOM 15402 C C . ASP A 1 59 ? -2.380 -11.792 4.939 1.00 0.00 59 ASP A C 10
ATOM 15403 O O . ASP A 1 59 ? -3.553 -11.897 4.579 1.00 0.00 59 ASP A O 10
ATOM 15412 N N . ALA A 1 60 ? -2.027 -11.255 6.100 1.00 0.00 60 ALA A N 10
ATOM 15413 C CA . ALA A 1 60 ? -3.025 -10.754 7.030 1.00 0.00 60 ALA A CA 10
ATOM 15414 C C . ALA A 1 60 ? -3.559 -9.403 6.572 1.00 0.00 60 ALA A C 10
ATOM 15415 O O . ALA A 1 60 ? -4.733 -9.089 6.764 1.00 0.00 60 ALA A O 10
ATOM 15422 N N . ILE A 1 61 ? -2.690 -8.610 5.954 1.00 0.00 61 ILE A N 10
ATOM 15423 C CA . ILE A 1 61 ? -3.075 -7.298 5.456 1.00 0.00 61 ILE A CA 10
ATOM 15424 C C . ILE A 1 61 ? -3.875 -7.433 4.163 1.00 0.00 61 ILE A C 10
ATOM 15425 O O . ILE A 1 61 ? -5.033 -7.021 4.096 1.00 0.00 61 ILE A O 10
ATOM 15441 N N . ILE A 1 62 ? -3.252 -8.020 3.140 1.00 0.00 62 ILE A N 10
ATOM 15442 C CA . ILE A 1 62 ? -3.905 -8.216 1.846 1.00 0.00 62 ILE A CA 10
ATOM 15443 C C . ILE A 1 62 ? -5.334 -8.724 2.022 1.00 0.00 62 ILE A C 10
ATOM 15444 O O . ILE A 1 62 ? -6.273 -8.181 1.441 1.00 0.00 62 ILE A O 10
ATOM 15460 N N . CYS A 1 63 ? -5.491 -9.766 2.833 1.00 0.00 63 CYS A N 10
ATOM 15461 C CA . CYS A 1 63 ? -6.807 -10.339 3.091 1.00 0.00 63 CYS A CA 10
ATOM 15462 C C . CYS A 1 63 ? -7.772 -9.258 3.566 1.00 0.00 63 CYS A C 10
ATOM 15463 O O . CYS A 1 63 ? -8.954 -9.268 3.221 1.00 0.00 63 CYS A O 10
ATOM 15471 N N . GLU A 1 64 ? -7.251 -8.314 4.343 1.00 0.00 64 GLU A N 10
ATOM 15472 C CA . GLU A 1 64 ? -8.054 -7.211 4.850 1.00 0.00 64 GLU A CA 10
ATOM 15473 C C . GLU A 1 64 ? -8.178 -6.131 3.782 1.00 0.00 64 GLU A C 10
ATOM 15474 O O . GLU A 1 64 ? -9.210 -5.468 3.666 1.00 0.00 64 GLU A O 10
ATOM 15486 N N . VAL A 1 65 ? -7.119 -5.973 2.992 1.00 0.00 65 VAL A N 10
ATOM 15487 C CA . VAL A 1 65 ? -7.101 -4.990 1.918 1.00 0.00 65 VAL A CA 10
ATOM 15488 C C . VAL A 1 65 ? -8.129 -5.352 0.852 1.00 0.00 65 VAL A C 10
ATOM 15489 O O . VAL A 1 65 ? -9.029 -4.570 0.546 1.00 0.00 65 VAL A O 10
ATOM 15502 N N . ASP A 1 66 ? -7.976 -6.545 0.290 1.00 0.00 66 ASP A N 10
ATOM 15503 C CA . ASP A 1 66 ? -8.875 -7.029 -0.747 1.00 0.00 66 ASP A CA 10
ATOM 15504 C C . ASP A 1 66 ? -10.295 -7.192 -0.215 1.00 0.00 66 ASP A C 10
ATOM 15505 O O . ASP A 1 66 ? -10.552 -8.026 0.653 1.00 0.00 66 ASP A O 10
ATOM 15514 N N . GLU A 1 67 ? -11.213 -6.392 -0.745 1.00 0.00 67 GLU A N 10
ATOM 15515 C CA . GLU A 1 67 ? -12.608 -6.448 -0.331 1.00 0.00 67 GLU A CA 10
ATOM 15516 C C . GLU A 1 67 ? -13.386 -7.454 -1.174 1.00 0.00 67 GLU A C 10
ATOM 15517 O O . GLU A 1 67 ? -14.424 -7.963 -0.751 1.00 0.00 67 GLU A O 10
ATOM 15529 N N . ASP A 1 68 ? -12.878 -7.736 -2.371 1.00 0.00 68 ASP A N 10
ATOM 15530 C CA . ASP A 1 68 ? -13.526 -8.681 -3.274 1.00 0.00 68 ASP A CA 10
ATOM 15531 C C . ASP A 1 68 ? -12.813 -10.033 -3.267 1.00 0.00 68 ASP A C 10
ATOM 15532 O O . ASP A 1 68 ? -12.976 -10.831 -4.190 1.00 0.00 68 ASP A O 10
ATOM 15541 N N . GLY A 1 69 ? -12.023 -10.284 -2.226 1.00 0.00 69 GLY A N 10
ATOM 15542 C CA . GLY A 1 69 ? -11.301 -11.542 -2.127 1.00 0.00 69 GLY A CA 10
ATOM 15543 C C . GLY A 1 69 ? -10.525 -11.869 -3.389 1.00 0.00 69 GLY A C 10
ATOM 15544 O O . GLY A 1 69 ? -10.725 -12.922 -3.995 1.00 0.00 69 GLY A O 10
ATOM 15548 N N . SER A 1 70 ? -9.642 -10.959 -3.789 1.00 0.00 70 SER A N 10
ATOM 15549 C CA . SER A 1 70 ? -8.837 -11.150 -4.991 1.00 0.00 70 SER A CA 10
ATOM 15550 C C . SER A 1 70 ? -7.364 -11.353 -4.646 1.00 0.00 70 SER A C 10
ATOM 15551 O O . SER A 1 70 ? -6.592 -11.855 -5.465 1.00 0.00 70 SER A O 10
ATOM 15559 N N . GLY A 1 71 ? -6.974 -10.952 -3.440 1.00 0.00 71 GLY A N 10
ATOM 15560 C CA . GLY A 1 71 ? -5.590 -11.092 -3.027 1.00 0.00 71 GLY A CA 10
ATOM 15561 C C . GLY A 1 71 ? -4.668 -10.142 -3.770 1.00 0.00 71 GLY A C 10
ATOM 15562 O O . GLY A 1 71 ? -3.445 -10.238 -3.657 1.00 0.00 71 GLY A O 10
ATOM 15566 N N . THR A 1 72 ? -5.253 -9.220 -4.533 1.00 0.00 72 THR A N 10
ATOM 15567 C CA . THR A 1 72 ? -4.475 -8.250 -5.294 1.00 0.00 72 THR A CA 10
ATOM 15568 C C . THR A 1 72 ? -4.852 -6.827 -4.900 1.00 0.00 72 THR A C 10
ATOM 15569 O O . THR A 1 72 ? -6.004 -6.547 -4.566 1.00 0.00 72 THR A O 10
ATOM 15580 N N . ILE A 1 73 ? -3.871 -5.931 -4.936 1.00 0.00 73 ILE A N 10
ATOM 15581 C CA . ILE A 1 73 ? -4.095 -4.536 -4.578 1.00 0.00 73 ILE A CA 10
ATOM 15582 C C . ILE A 1 73 ? -4.164 -3.650 -5.818 1.00 0.00 73 ILE A C 10
ATOM 15583 O O . ILE A 1 73 ? -3.203 -3.555 -6.580 1.00 0.00 73 ILE A O 10
ATOM 15599 N N . ASP A 1 74 ? -5.309 -3.002 -6.013 1.00 0.00 74 ASP A N 10
ATOM 15600 C CA . ASP A 1 74 ? -5.507 -2.122 -7.158 1.00 0.00 74 ASP A CA 10
ATOM 15601 C C . ASP A 1 74 ? -4.686 -0.842 -7.015 1.00 0.00 74 ASP A C 10
ATOM 15602 O O . ASP A 1 74 ? -3.822 -0.743 -6.144 1.00 0.00 74 ASP A O 10
ATOM 15611 N N . PHE A 1 75 ? -4.961 0.132 -7.877 1.00 0.00 75 PHE A N 10
ATOM 15612 C CA . PHE A 1 75 ? -4.248 1.403 -7.849 1.00 0.00 75 PHE A CA 10
ATOM 15613 C C . PHE A 1 75 ? -4.463 2.121 -6.518 1.00 0.00 75 PHE A C 10
ATOM 15614 O O . PHE A 1 75 ? -3.604 2.082 -5.638 1.00 0.00 75 PHE A O 10
ATOM 15631 N N . GLU A 1 76 ? -5.612 2.776 -6.377 1.00 0.00 76 GLU A N 10
ATOM 15632 C CA . GLU A 1 76 ? -5.932 3.499 -5.151 1.00 0.00 76 GLU A CA 10
ATOM 15633 C C . GLU A 1 76 ? -5.988 2.551 -3.958 1.00 0.00 76 GLU A C 10
ATOM 15634 O O . GLU A 1 76 ? -5.798 2.968 -2.815 1.00 0.00 76 GLU A O 10
ATOM 15646 N N . GLU A 1 77 ? -6.253 1.277 -4.228 1.00 0.00 77 GLU A N 10
ATOM 15647 C CA . GLU A 1 77 ? -6.336 0.275 -3.171 1.00 0.00 77 GLU A CA 10
ATOM 15648 C C . GLU A 1 77 ? -5.077 0.280 -2.306 1.00 0.00 77 GLU A C 10
ATOM 15649 O O . GLU A 1 77 ? -5.119 -0.113 -1.142 1.00 0.00 77 GLU A O 10
ATOM 15661 N N . PHE A 1 78 ? -3.963 0.737 -2.878 1.00 0.00 78 PHE A N 10
ATOM 15662 C CA . PHE A 1 78 ? -2.698 0.802 -2.148 1.00 0.00 78 PHE A CA 10
ATOM 15663 C C . PHE A 1 78 ? -2.801 1.759 -0.961 1.00 0.00 78 PHE A C 10
ATOM 15664 O O . PHE A 1 78 ? -1.969 1.729 -0.054 1.00 0.00 78 PHE A O 10
ATOM 15681 N N . LEU A 1 79 ? -3.831 2.597 -0.963 1.00 0.00 79 LEU A N 10
ATOM 15682 C CA . LEU A 1 79 ? -4.045 3.538 0.126 1.00 0.00 79 LEU A CA 10
ATOM 15683 C C . LEU A 1 79 ? -5.020 2.948 1.138 1.00 0.00 79 LEU A C 10
ATOM 15684 O O . LEU A 1 79 ? -4.851 3.106 2.346 1.00 0.00 79 LEU A O 10
ATOM 15700 N N . VAL A 1 80 ? -6.036 2.257 0.629 1.00 0.00 80 VAL A N 10
ATOM 15701 C CA . VAL A 1 80 ? -7.041 1.628 1.479 1.00 0.00 80 VAL A CA 10
ATOM 15702 C C . VAL A 1 80 ? -6.436 0.483 2.275 1.00 0.00 80 VAL A C 10
ATOM 15703 O O . VAL A 1 80 ? -6.782 0.269 3.437 1.00 0.00 80 VAL A O 10
ATOM 15716 N N . MET A 1 81 ? -5.526 -0.248 1.639 1.00 0.00 81 MET A N 10
ATOM 15717 C CA . MET A 1 81 ? -4.857 -1.375 2.277 1.00 0.00 81 MET A CA 10
ATOM 15718 C C . MET A 1 81 ? -4.402 -1.001 3.675 1.00 0.00 81 MET A C 10
ATOM 15719 O O . MET A 1 81 ? -4.461 -1.801 4.610 1.00 0.00 81 MET A O 10
ATOM 15733 N N . MET A 1 82 ? -3.935 0.228 3.790 1.00 0.00 82 MET A N 10
ATOM 15734 C CA . MET A 1 82 ? -3.442 0.760 5.042 1.00 0.00 82 MET A CA 10
ATOM 15735 C C . MET A 1 82 ? -4.542 1.491 5.807 1.00 0.00 82 MET A C 10
ATOM 15736 O O . MET A 1 82 ? -4.519 1.551 7.035 1.00 0.00 82 MET A O 10
ATOM 15750 N N . VAL A 1 83 ? -5.514 2.034 5.075 1.00 0.00 83 VAL A N 10
ATOM 15751 C CA . VAL A 1 83 ? -6.628 2.747 5.694 1.00 0.00 83 VAL A CA 10
ATOM 15752 C C . VAL A 1 83 ? -7.485 1.791 6.521 1.00 0.00 83 VAL A C 10
ATOM 15753 O O . VAL A 1 83 ? -7.913 2.122 7.626 1.00 0.00 83 VAL A O 10
ATOM 15766 N N . ARG A 1 84 ? -7.730 0.604 5.973 1.00 0.00 84 ARG A N 10
ATOM 15767 C CA . ARG A 1 84 ? -8.537 -0.403 6.653 1.00 0.00 84 ARG A CA 10
ATOM 15768 C C . ARG A 1 84 ? -7.885 -0.842 7.961 1.00 0.00 84 ARG A C 10
ATOM 15769 O O . ARG A 1 84 ? -8.569 -1.267 8.893 1.00 0.00 84 ARG A O 10
ATOM 15790 N N . GLN A 1 85 ? -6.562 -0.739 8.026 1.00 0.00 85 GLN A N 10
ATOM 15791 C CA . GLN A 1 85 ? -5.826 -1.130 9.226 1.00 0.00 85 GLN A CA 10
ATOM 15792 C C . GLN A 1 85 ? -5.229 0.086 9.936 1.00 0.00 85 GLN A C 10
ATOM 15793 O O . GLN A 1 85 ? -4.397 -0.056 10.833 1.00 0.00 85 GLN A O 10
ATOM 15807 N N . MET A 1 86 ? -5.664 1.281 9.540 1.00 0.00 86 MET A N 10
ATOM 15808 C CA . MET A 1 86 ? -5.174 2.512 10.150 1.00 0.00 86 MET A CA 10
ATOM 15809 C C . MET A 1 86 ? -6.213 3.091 11.106 1.00 0.00 86 MET A C 10
ATOM 15810 O O . MET A 1 86 ? -5.891 3.468 12.232 1.00 0.00 86 MET A O 10
ATOM 15824 N N . LYS A 1 87 ? -7.459 3.157 10.648 1.00 0.00 87 LYS A N 10
ATOM 15825 C CA . LYS A 1 87 ? -8.546 3.689 11.462 1.00 0.00 87 LYS A CA 10
ATOM 15826 C C . LYS A 1 87 ? -8.682 2.909 12.766 1.00 0.00 87 LYS A C 10
ATOM 15827 O O . LYS A 1 87 ? -9.049 3.467 13.800 1.00 0.00 87 LYS A O 10
ATOM 15846 N N . GLU A 1 88 ? -8.384 1.615 12.710 1.00 0.00 88 GLU A N 10
ATOM 15847 C CA . GLU A 1 88 ? -8.474 0.758 13.886 1.00 0.00 88 GLU A CA 10
ATOM 15848 C C . GLU A 1 88 ? -7.492 1.207 14.964 1.00 0.00 88 GLU A C 10
ATOM 15849 O O . GLU A 1 88 ? -7.763 1.078 16.157 1.00 0.00 88 GLU A O 10
ATOM 15861 N N . ASP A 1 89 ? -6.350 1.736 14.535 1.00 0.00 89 ASP A N 10
ATOM 15862 C CA . ASP A 1 89 ? -5.328 2.205 15.462 1.00 0.00 89 ASP A CA 10
ATOM 15863 C C . ASP A 1 89 ? -5.877 3.302 16.369 1.00 0.00 89 ASP A C 10
ATOM 15864 O O . ASP A 1 89 ? -5.450 3.445 17.516 1.00 0.00 89 ASP A O 10
ATOM 15873 N N . ALA A 1 90 ? -6.823 4.077 15.848 1.00 0.00 90 ALA A N 10
ATOM 15874 C CA . ALA A 1 90 ? -7.428 5.161 16.611 1.00 0.00 90 ALA A CA 10
ATOM 15875 C C . ALA A 1 90 ? -8.104 4.635 17.871 1.00 0.00 90 ALA A C 10
ATOM 15876 O O . ALA A 1 90 ? -8.472 3.442 17.891 1.00 0.00 90 ALA A O 10
ATOM 15884 N N . ARG B 2 1 ? 2.836 -2.369 9.748 1.00 0.00 115 ARG B N 10
ATOM 15885 C CA . ARG B 2 1 ? 1.532 -2.377 9.032 1.00 0.00 115 ARG B CA 10
ATOM 15886 C C . ARG B 2 1 ? 0.831 -1.026 9.147 1.00 0.00 115 ARG B C 10
ATOM 15887 O O . ARG B 2 1 ? 0.080 -0.630 8.256 1.00 0.00 115 ARG B O 10
ATOM 15910 N N . MET B 2 2 ? 1.083 -0.321 10.245 1.00 0.00 116 MET B N 10
ATOM 15911 C CA . MET B 2 2 ? 0.477 0.987 10.468 1.00 0.00 116 MET B CA 10
ATOM 15912 C C . MET B 2 2 ? 1.394 2.098 9.973 1.00 0.00 116 MET B C 10
ATOM 15913 O O . MET B 2 2 ? 1.073 2.802 9.014 1.00 0.00 116 MET B O 10
ATOM 15927 N N . SER B 2 3 ? 2.538 2.249 10.631 1.00 0.00 117 SER B N 10
ATOM 15928 C CA . SER B 2 3 ? 3.503 3.274 10.255 1.00 0.00 117 SER B CA 10
ATOM 15929 C C . SER B 2 3 ? 4.372 2.801 9.097 1.00 0.00 117 SER B C 10
ATOM 15930 O O . SER B 2 3 ? 5.596 2.737 9.207 1.00 0.00 117 SER B O 10
ATOM 15938 N N . ALA B 2 4 ? 3.727 2.483 7.980 1.00 0.00 118 ALA B N 10
ATOM 15939 C CA . ALA B 2 4 ? 4.439 2.029 6.793 1.00 0.00 118 ALA B CA 10
ATOM 15940 C C . ALA B 2 4 ? 5.083 3.203 6.060 1.00 0.00 118 ALA B C 10
ATOM 15941 O O . ALA B 2 4 ? 5.764 3.014 5.052 1.00 0.00 118 ALA B O 10
ATOM 15948 N N . ASP B 2 5 ? 4.869 4.418 6.573 1.00 0.00 119 ASP B N 10
ATOM 15949 C CA . ASP B 2 5 ? 5.432 5.622 5.970 1.00 0.00 119 ASP B CA 10
ATOM 15950 C C . ASP B 2 5 ? 6.897 5.414 5.604 1.00 0.00 119 ASP B C 10
ATOM 15951 O O . ASP B 2 5 ? 7.401 6.018 4.658 1.00 0.00 119 ASP B O 10
ATOM 15960 N N . ALA B 2 6 ? 7.576 4.553 6.356 1.00 0.00 120 ALA B N 10
ATOM 15961 C CA . ALA B 2 6 ? 8.981 4.265 6.100 1.00 0.00 120 ALA B CA 10
ATOM 15962 C C . ALA B 2 6 ? 9.177 3.751 4.678 1.00 0.00 120 ALA B C 10
ATOM 15963 O O . ALA B 2 6 ? 9.777 4.426 3.843 1.00 0.00 120 ALA B O 10
ATOM 15970 N N . MET B 2 7 ? 8.653 2.559 4.401 1.00 0.00 121 MET B N 10
ATOM 15971 C CA . MET B 2 7 ? 8.762 1.978 3.067 1.00 0.00 121 MET B CA 10
ATOM 15972 C C . MET B 2 7 ? 8.188 2.939 2.037 1.00 0.00 121 MET B C 10
ATOM 15973 O O . MET B 2 7 ? 8.677 3.034 0.913 1.00 0.00 121 MET B O 10
ATOM 15987 N N . LEU B 2 8 ? 7.147 3.656 2.442 1.00 0.00 122 LEU B N 10
ATOM 15988 C CA . LEU B 2 8 ? 6.500 4.623 1.572 1.00 0.00 122 LEU B CA 10
ATOM 15989 C C . LEU B 2 8 ? 7.466 5.755 1.238 1.00 0.00 122 LEU B C 10
ATOM 15990 O O . LEU B 2 8 ? 7.533 6.214 0.099 1.00 0.00 122 LEU B O 10
ATOM 16006 N N . ARG B 2 9 ? 8.222 6.194 2.243 1.00 0.00 123 ARG B N 10
ATOM 16007 C CA . ARG B 2 9 ? 9.195 7.265 2.056 1.00 0.00 123 ARG B CA 10
ATOM 16008 C C . ARG B 2 9 ? 10.565 6.704 1.669 1.00 0.00 123 ARG B C 10
ATOM 16009 O O . ARG B 2 9 ? 11.566 7.421 1.697 1.00 0.00 123 ARG B O 10
ATOM 16030 N N . ALA B 2 10 ? 10.605 5.422 1.315 1.00 0.00 124 ALA B N 10
ATOM 16031 C CA . ALA B 2 10 ? 11.853 4.771 0.933 1.00 0.00 124 ALA B CA 10
ATOM 16032 C C . ALA B 2 10 ? 12.266 5.148 -0.486 1.00 0.00 124 ALA B C 10
ATOM 16033 O O . ALA B 2 10 ? 13.202 5.919 -0.688 1.00 0.00 124 ALA B O 10
ATOM 16040 N N . LEU B 2 11 ? 11.563 4.588 -1.463 1.00 0.00 125 LEU B N 10
ATOM 16041 C CA . LEU B 2 11 ? 11.854 4.853 -2.866 1.00 0.00 125 LEU B CA 10
ATOM 16042 C C . LEU B 2 11 ? 11.322 6.217 -3.297 1.00 0.00 125 LEU B C 10
ATOM 16043 O O . LEU B 2 11 ? 11.770 6.777 -4.298 1.00 0.00 125 LEU B O 10
ATOM 16059 N N . LEU B 2 12 ? 10.369 6.750 -2.538 1.00 0.00 126 LEU B N 10
ATOM 16060 C CA . LEU B 2 12 ? 9.783 8.050 -2.849 1.00 0.00 126 LEU B CA 10
ATOM 16061 C C . LEU B 2 12 ? 9.120 8.034 -4.221 1.00 0.00 126 LEU B C 10
ATOM 16062 O O . LEU B 2 12 ? 9.445 7.204 -5.070 1.00 0.00 126 LEU B O 10
ATOM 16078 N N . GLY B 2 13 ? 8.187 8.957 -4.433 1.00 0.00 127 GLY B N 10
ATOM 16079 C CA . GLY B 2 13 ? 7.492 9.030 -5.705 1.00 0.00 127 GLY B CA 10
ATOM 16080 C C . GLY B 2 13 ? 7.746 10.338 -6.431 1.00 0.00 127 GLY B C 10
ATOM 16081 O O . GLY B 2 13 ? 7.648 11.413 -5.840 1.00 0.00 127 GLY B O 10
ATOM 16085 N N . SER B 2 14 ? 8.072 10.244 -7.716 1.00 0.00 128 SER B N 10
ATOM 16086 C CA . SER B 2 14 ? 8.340 11.428 -8.524 1.00 0.00 128 SER B CA 10
ATOM 16087 C C . SER B 2 14 ? 7.433 11.467 -9.750 1.00 0.00 128 SER B C 10
ATOM 16088 O O . SER B 2 14 ? 7.812 11.986 -10.800 1.00 0.00 128 SER B O 10
ATOM 16096 N N . LYS B 2 15 ? 6.232 10.913 -9.609 1.00 0.00 129 LYS B N 10
ATOM 16097 C CA . LYS B 2 15 ? 5.271 10.883 -10.704 1.00 0.00 129 LYS B CA 10
ATOM 16098 C C . LYS B 2 15 ? 3.847 11.057 -10.184 1.00 0.00 129 LYS B C 10
ATOM 16099 O O . LYS B 2 15 ? 3.420 10.355 -9.268 1.00 0.00 129 LYS B O 10
ATOM 16118 N N . HIS B 2 16 ? 3.117 11.998 -10.776 1.00 0.00 130 HIS B N 10
ATOM 16119 C CA . HIS B 2 16 ? 1.741 12.265 -10.372 1.00 0.00 130 HIS B CA 10
ATOM 16120 C C . HIS B 2 16 ? 0.938 12.852 -11.529 1.00 0.00 130 HIS B C 10
ATOM 16121 O O . HIS B 2 16 ? 1.489 13.164 -12.585 1.00 0.00 130 HIS B O 10
ATOM 16136 N N . LYS B 2 17 ? -0.366 13.000 -11.321 1.00 0.00 131 LYS B N 10
ATOM 16137 C CA . LYS B 2 17 ? -1.247 13.551 -12.345 1.00 0.00 131 LYS B CA 10
ATOM 16138 C C . LYS B 2 17 ? -2.194 14.587 -11.747 1.00 0.00 131 LYS B C 10
ATOM 16139 O O . LYS B 2 17 ? -2.456 14.513 -10.529 1.00 0.00 131 LYS B O 10
ATOM 16161 N N . ALA A 1 1 ? -24.396 0.521 -9.427 1.00 0.00 1 ALA A N 11
ATOM 16162 C CA . ALA A 1 1 ? -23.294 1.156 -10.194 1.00 0.00 1 ALA A CA 11
ATOM 16163 C C . ALA A 1 1 ? -21.935 0.796 -9.601 1.00 0.00 1 ALA A C 11
ATOM 16164 O O . ALA A 1 1 ? -21.155 0.065 -10.212 1.00 0.00 1 ALA A O 11
ATOM 16173 N N . SER A 1 2 ? -21.660 1.313 -8.408 1.00 0.00 2 SER A N 11
ATOM 16174 C CA . SER A 1 2 ? -20.395 1.046 -7.733 1.00 0.00 2 SER A CA 11
ATOM 16175 C C . SER A 1 2 ? -20.543 -0.098 -6.735 1.00 0.00 2 SER A C 11
ATOM 16176 O O . SER A 1 2 ? -21.649 -0.579 -6.487 1.00 0.00 2 SER A O 11
ATOM 16184 N N . MET A 1 3 ? -19.422 -0.527 -6.165 1.00 0.00 3 MET A N 11
ATOM 16185 C CA . MET A 1 3 ? -19.427 -1.613 -5.192 1.00 0.00 3 MET A CA 11
ATOM 16186 C C . MET A 1 3 ? -18.555 -1.269 -3.988 1.00 0.00 3 MET A C 11
ATOM 16187 O O . MET A 1 3 ? -18.962 -1.453 -2.841 1.00 0.00 3 MET A O 11
ATOM 16201 N N . THR A 1 4 ? -17.354 -0.769 -4.258 1.00 0.00 4 THR A N 11
ATOM 16202 C CA . THR A 1 4 ? -16.425 -0.399 -3.199 1.00 0.00 4 THR A CA 11
ATOM 16203 C C . THR A 1 4 ? -15.630 0.845 -3.584 1.00 0.00 4 THR A C 11
ATOM 16204 O O . THR A 1 4 ? -14.754 0.791 -4.447 1.00 0.00 4 THR A O 11
ATOM 16215 N N . ASP A 1 5 ? -15.943 1.963 -2.938 1.00 0.00 5 ASP A N 11
ATOM 16216 C CA . ASP A 1 5 ? -15.258 3.222 -3.212 1.00 0.00 5 ASP A CA 11
ATOM 16217 C C . ASP A 1 5 ? -14.227 3.545 -2.132 1.00 0.00 5 ASP A C 11
ATOM 16218 O O . ASP A 1 5 ? -13.579 4.590 -2.178 1.00 0.00 5 ASP A O 11
ATOM 16227 N N . GLN A 1 6 ? -14.076 2.647 -1.159 1.00 0.00 6 GLN A N 11
ATOM 16228 C CA . GLN A 1 6 ? -13.120 2.850 -0.076 1.00 0.00 6 GLN A CA 11
ATOM 16229 C C . GLN A 1 6 ? -11.721 3.134 -0.622 1.00 0.00 6 GLN A C 11
ATOM 16230 O O . GLN A 1 6 ? -10.896 3.751 0.051 1.00 0.00 6 GLN A O 11
ATOM 16244 N N . GLN A 1 7 ? -11.466 2.683 -1.847 1.00 0.00 7 GLN A N 11
ATOM 16245 C CA . GLN A 1 7 ? -10.170 2.894 -2.484 1.00 0.00 7 GLN A CA 11
ATOM 16246 C C . GLN A 1 7 ? -9.956 4.368 -2.808 1.00 0.00 7 GLN A C 11
ATOM 16247 O O . GLN A 1 7 ? -8.823 4.820 -2.969 1.00 0.00 7 GLN A O 11
ATOM 16261 N N . ALA A 1 8 ? -11.052 5.114 -2.905 1.00 0.00 8 ALA A N 11
ATOM 16262 C CA . ALA A 1 8 ? -10.982 6.534 -3.212 1.00 0.00 8 ALA A CA 11
ATOM 16263 C C . ALA A 1 8 ? -10.851 7.356 -1.937 1.00 0.00 8 ALA A C 11
ATOM 16264 O O . ALA A 1 8 ? -9.984 8.223 -1.834 1.00 0.00 8 ALA A O 11
ATOM 16271 N N . GLU A 1 9 ? -11.708 7.068 -0.960 1.00 0.00 9 GLU A N 11
ATOM 16272 C CA . GLU A 1 9 ? -11.670 7.776 0.316 1.00 0.00 9 GLU A CA 11
ATOM 16273 C C . GLU A 1 9 ? -10.261 7.728 0.889 1.00 0.00 9 GLU A C 11
ATOM 16274 O O . GLU A 1 9 ? -9.787 8.686 1.497 1.00 0.00 9 GLU A O 11
ATOM 16286 N N . ALA A 1 10 ? -9.595 6.599 0.668 1.00 0.00 10 ALA A N 11
ATOM 16287 C CA . ALA A 1 10 ? -8.230 6.392 1.130 1.00 0.00 10 ALA A CA 11
ATOM 16288 C C . ALA A 1 10 ? -7.354 7.603 0.832 1.00 0.00 10 ALA A C 11
ATOM 16289 O O . ALA A 1 10 ? -6.812 8.233 1.741 1.00 0.00 10 ALA A O 11
ATOM 16296 N N . ARG A 1 11 ? -7.222 7.924 -0.452 1.00 0.00 11 ARG A N 11
ATOM 16297 C CA . ARG A 1 11 ? -6.415 9.061 -0.882 1.00 0.00 11 ARG A CA 11
ATOM 16298 C C . ARG A 1 11 ? -6.810 10.326 -0.125 1.00 0.00 11 ARG A C 11
ATOM 16299 O O . ARG A 1 11 ? -5.995 11.229 0.063 1.00 0.00 11 ARG A O 11
ATOM 16320 N N . ALA A 1 12 ? -8.064 10.378 0.312 1.00 0.00 12 ALA A N 11
ATOM 16321 C CA . ALA A 1 12 ? -8.567 11.527 1.053 1.00 0.00 12 ALA A CA 11
ATOM 16322 C C . ALA A 1 12 ? -8.395 11.332 2.557 1.00 0.00 12 ALA A C 11
ATOM 16323 O O . ALA A 1 12 ? -8.386 12.298 3.319 1.00 0.00 12 ALA A O 11
ATOM 16330 N N . PHE A 1 13 ? -8.257 10.076 2.980 1.00 0.00 13 PHE A N 11
ATOM 16331 C CA . PHE A 1 13 ? -8.086 9.765 4.394 1.00 0.00 13 PHE A CA 11
ATOM 16332 C C . PHE A 1 13 ? -6.667 10.081 4.856 1.00 0.00 13 PHE A C 11
ATOM 16333 O O . PHE A 1 13 ? -6.429 10.325 6.039 1.00 0.00 13 PHE A O 11
ATOM 16350 N N . LEU A 1 14 ? -5.726 10.076 3.916 1.00 0.00 14 LEU A N 11
ATOM 16351 C CA . LEU A 1 14 ? -4.331 10.363 4.230 1.00 0.00 14 LEU A CA 11
ATOM 16352 C C . LEU A 1 14 ? -3.915 11.720 3.676 1.00 0.00 14 LEU A C 11
ATOM 16353 O O . LEU A 1 14 ? -4.539 12.245 2.753 1.00 0.00 14 LEU A O 11
ATOM 16369 N N . SER A 1 15 ? -2.852 12.282 4.242 1.00 0.00 15 SER A N 11
ATOM 16370 C CA . SER A 1 15 ? -2.346 13.577 3.803 1.00 0.00 15 SER A CA 11
ATOM 16371 C C . SER A 1 15 ? -1.521 13.427 2.533 1.00 0.00 15 SER A C 11
ATOM 16372 O O . SER A 1 15 ? -1.042 12.337 2.221 1.00 0.00 15 SER A O 11
ATOM 16380 N N . GLU A 1 16 ? -1.342 14.528 1.807 1.00 0.00 16 GLU A N 11
ATOM 16381 C CA . GLU A 1 16 ? -0.554 14.509 0.580 1.00 0.00 16 GLU A CA 11
ATOM 16382 C C . GLU A 1 16 ? 0.791 13.832 0.829 1.00 0.00 16 GLU A C 11
ATOM 16383 O O . GLU A 1 16 ? 1.387 13.247 -0.075 1.00 0.00 16 GLU A O 11
ATOM 16395 N N . GLU A 1 17 ? 1.253 13.914 2.075 1.00 0.00 17 GLU A N 11
ATOM 16396 C CA . GLU A 1 17 ? 2.515 13.310 2.473 1.00 0.00 17 GLU A CA 11
ATOM 16397 C C . GLU A 1 17 ? 2.468 11.795 2.298 1.00 0.00 17 GLU A C 11
ATOM 16398 O O . GLU A 1 17 ? 3.295 11.215 1.595 1.00 0.00 17 GLU A O 11
ATOM 16410 N N . MET A 1 18 ? 1.492 11.163 2.943 1.00 0.00 18 MET A N 11
ATOM 16411 C CA . MET A 1 18 ? 1.332 9.715 2.863 1.00 0.00 18 MET A CA 11
ATOM 16412 C C . MET A 1 18 ? 1.144 9.260 1.417 1.00 0.00 18 MET A C 11
ATOM 16413 O O . MET A 1 18 ? 1.382 8.097 1.090 1.00 0.00 18 MET A O 11
ATOM 16427 N N . ILE A 1 19 ? 0.722 10.181 0.552 1.00 0.00 19 ILE A N 11
ATOM 16428 C CA . ILE A 1 19 ? 0.514 9.865 -0.858 1.00 0.00 19 ILE A CA 11
ATOM 16429 C C . ILE A 1 19 ? 1.836 9.882 -1.615 1.00 0.00 19 ILE A C 11
ATOM 16430 O O . ILE A 1 19 ? 2.275 8.862 -2.142 1.00 0.00 19 ILE A O 11
ATOM 16446 N N . ALA A 1 20 ? 2.464 11.051 -1.664 1.00 0.00 20 ALA A N 11
ATOM 16447 C CA . ALA A 1 20 ? 3.739 11.209 -2.354 1.00 0.00 20 ALA A CA 11
ATOM 16448 C C . ALA A 1 20 ? 4.702 10.085 -1.987 1.00 0.00 20 ALA A C 11
ATOM 16449 O O . ALA A 1 20 ? 5.565 9.706 -2.780 1.00 0.00 20 ALA A O 11
ATOM 16456 N N . GLU A 1 21 ? 4.535 9.545 -0.784 1.00 0.00 21 GLU A N 11
ATOM 16457 C CA . GLU A 1 21 ? 5.370 8.452 -0.311 1.00 0.00 21 GLU A CA 11
ATOM 16458 C C . GLU A 1 21 ? 4.780 7.116 -0.753 1.00 0.00 21 GLU A C 11
ATOM 16459 O O . GLU A 1 21 ? 5.506 6.170 -1.052 1.00 0.00 21 GLU A O 11
ATOM 16471 N N . PHE A 1 22 ? 3.452 7.056 -0.806 1.00 0.00 22 PHE A N 11
ATOM 16472 C CA . PHE A 1 22 ? 2.754 5.848 -1.230 1.00 0.00 22 PHE A CA 11
ATOM 16473 C C . PHE A 1 22 ? 3.163 5.485 -2.655 1.00 0.00 22 PHE A C 11
ATOM 16474 O O . PHE A 1 22 ? 3.277 4.310 -3.006 1.00 0.00 22 PHE A O 11
ATOM 16491 N N . LYS A 1 23 ? 3.384 6.512 -3.465 1.00 0.00 23 LYS A N 11
ATOM 16492 C CA . LYS A 1 23 ? 3.786 6.330 -4.853 1.00 0.00 23 LYS A CA 11
ATOM 16493 C C . LYS A 1 23 ? 5.216 5.807 -4.941 1.00 0.00 23 LYS A C 11
ATOM 16494 O O . LYS A 1 23 ? 5.620 5.230 -5.950 1.00 0.00 23 LYS A O 11
ATOM 16513 N N . ALA A 1 24 ? 5.972 6.025 -3.872 1.00 0.00 24 ALA A N 11
ATOM 16514 C CA . ALA A 1 24 ? 7.370 5.597 -3.793 1.00 0.00 24 ALA A CA 11
ATOM 16515 C C . ALA A 1 24 ? 7.594 4.216 -4.410 1.00 0.00 24 ALA A C 11
ATOM 16516 O O . ALA A 1 24 ? 8.118 4.099 -5.518 1.00 0.00 24 ALA A O 11
ATOM 16523 N N . ALA A 1 25 ? 7.211 3.173 -3.679 1.00 0.00 25 ALA A N 11
ATOM 16524 C CA . ALA A 1 25 ? 7.387 1.800 -4.144 1.00 0.00 25 ALA A CA 11
ATOM 16525 C C . ALA A 1 25 ? 6.344 1.402 -5.189 1.00 0.00 25 ALA A C 11
ATOM 16526 O O . ALA A 1 25 ? 6.364 0.279 -5.694 1.00 0.00 25 ALA A O 11
ATOM 16533 N N . PHE A 1 26 ? 5.432 2.317 -5.511 1.00 0.00 26 PHE A N 11
ATOM 16534 C CA . PHE A 1 26 ? 4.389 2.041 -6.497 1.00 0.00 26 PHE A CA 11
ATOM 16535 C C . PHE A 1 26 ? 4.980 1.524 -7.806 1.00 0.00 26 PHE A C 11
ATOM 16536 O O . PHE A 1 26 ? 4.311 0.820 -8.563 1.00 0.00 26 PHE A O 11
ATOM 16553 N N . ASP A 1 27 ? 6.234 1.878 -8.071 1.00 0.00 27 ASP A N 11
ATOM 16554 C CA . ASP A 1 27 ? 6.907 1.448 -9.292 1.00 0.00 27 ASP A CA 11
ATOM 16555 C C . ASP A 1 27 ? 7.503 0.052 -9.125 1.00 0.00 27 ASP A C 11
ATOM 16556 O O . ASP A 1 27 ? 7.102 -0.889 -9.809 1.00 0.00 27 ASP A O 11
ATOM 16565 N N . MET A 1 28 ? 8.462 -0.073 -8.212 1.00 0.00 28 MET A N 11
ATOM 16566 C CA . MET A 1 28 ? 9.111 -1.354 -7.958 1.00 0.00 28 MET A CA 11
ATOM 16567 C C . MET A 1 28 ? 8.089 -2.423 -7.579 1.00 0.00 28 MET A C 11
ATOM 16568 O O . MET A 1 28 ? 8.320 -3.615 -7.782 1.00 0.00 28 MET A O 11
ATOM 16582 N N . PHE A 1 29 ? 6.957 -1.988 -7.034 1.00 0.00 29 PHE A N 11
ATOM 16583 C CA . PHE A 1 29 ? 5.896 -2.908 -6.633 1.00 0.00 29 PHE A CA 11
ATOM 16584 C C . PHE A 1 29 ? 5.474 -3.795 -7.799 1.00 0.00 29 PHE A C 11
ATOM 16585 O O . PHE A 1 29 ? 5.673 -5.011 -7.773 1.00 0.00 29 PHE A O 11
ATOM 16602 N N . ASP A 1 30 ? 4.889 -3.178 -8.820 1.00 0.00 30 ASP A N 11
ATOM 16603 C CA . ASP A 1 30 ? 4.434 -3.903 -9.997 1.00 0.00 30 ASP A CA 11
ATOM 16604 C C . ASP A 1 30 ? 5.591 -4.625 -10.677 1.00 0.00 30 ASP A C 11
ATOM 16605 O O . ASP A 1 30 ? 6.563 -4.002 -11.104 1.00 0.00 30 ASP A O 11
ATOM 16614 N N . ALA A 1 31 ? 5.476 -5.942 -10.773 1.00 0.00 31 ALA A N 11
ATOM 16615 C CA . ALA A 1 31 ? 6.505 -6.760 -11.401 1.00 0.00 31 ALA A CA 11
ATOM 16616 C C . ALA A 1 31 ? 6.249 -6.902 -12.897 1.00 0.00 31 ALA A C 11
ATOM 16617 O O . ALA A 1 31 ? 7.140 -6.669 -13.715 1.00 0.00 31 ALA A O 11
ATOM 16624 N N . ASP A 1 32 ? 5.026 -7.286 -13.246 1.00 0.00 32 ASP A N 11
ATOM 16625 C CA . ASP A 1 32 ? 4.648 -7.460 -14.643 1.00 0.00 32 ASP A CA 11
ATOM 16626 C C . ASP A 1 32 ? 4.139 -6.150 -15.234 1.00 0.00 32 ASP A C 11
ATOM 16627 O O . ASP A 1 32 ? 4.249 -5.917 -16.438 1.00 0.00 32 ASP A O 11
ATOM 16636 N N . GLY A 1 33 ? 3.583 -5.298 -14.380 1.00 0.00 33 GLY A N 11
ATOM 16637 C CA . GLY A 1 33 ? 3.065 -4.021 -14.836 1.00 0.00 33 GLY A CA 11
ATOM 16638 C C . GLY A 1 33 ? 1.646 -4.123 -15.360 1.00 0.00 33 GLY A C 11
ATOM 16639 O O . GLY A 1 33 ? 1.279 -3.439 -16.315 1.00 0.00 33 GLY A O 11
ATOM 16643 N N . GLY A 1 34 ? 0.845 -4.979 -14.732 1.00 0.00 34 GLY A N 11
ATOM 16644 C CA . GLY A 1 34 ? -0.532 -5.151 -15.155 1.00 0.00 34 GLY A CA 11
ATOM 16645 C C . GLY A 1 34 ? -1.228 -6.280 -14.422 1.00 0.00 34 GLY A C 11
ATOM 16646 O O . GLY A 1 34 ? -2.002 -7.032 -15.016 1.00 0.00 34 GLY A O 11
ATOM 16650 N N . GLY A 1 35 ? -0.955 -6.401 -13.127 1.00 0.00 35 GLY A N 11
ATOM 16651 C CA . GLY A 1 35 ? -1.569 -7.449 -12.333 1.00 0.00 35 GLY A CA 11
ATOM 16652 C C . GLY A 1 35 ? -1.683 -7.079 -10.867 1.00 0.00 35 GLY A C 11
ATOM 16653 O O . GLY A 1 35 ? -1.754 -7.955 -10.004 1.00 0.00 35 GLY A O 11
ATOM 16657 N N . ASP A 1 36 ? -1.699 -5.780 -10.583 1.00 0.00 36 ASP A N 11
ATOM 16658 C CA . ASP A 1 36 ? -1.806 -5.298 -9.209 1.00 0.00 36 ASP A CA 11
ATOM 16659 C C . ASP A 1 36 ? -0.678 -5.852 -8.346 1.00 0.00 36 ASP A C 11
ATOM 16660 O O . ASP A 1 36 ? 0.196 -6.569 -8.832 1.00 0.00 36 ASP A O 11
ATOM 16669 N N . ILE A 1 37 ? -0.704 -5.511 -7.062 1.00 0.00 37 ILE A N 11
ATOM 16670 C CA . ILE A 1 37 ? 0.315 -5.969 -6.127 1.00 0.00 37 ILE A CA 11
ATOM 16671 C C . ILE A 1 37 ? -0.155 -7.202 -5.357 1.00 0.00 37 ILE A C 11
ATOM 16672 O O . ILE A 1 37 ? -1.136 -7.149 -4.616 1.00 0.00 37 ILE A O 11
ATOM 16688 N N . SER A 1 38 ? 0.558 -8.309 -5.537 1.00 0.00 38 SER A N 11
ATOM 16689 C CA . SER A 1 38 ? 0.224 -9.556 -4.860 1.00 0.00 38 SER A CA 11
ATOM 16690 C C . SER A 1 38 ? 0.969 -9.665 -3.531 1.00 0.00 38 SER A C 11
ATOM 16691 O O . SER A 1 38 ? 1.494 -8.676 -3.022 1.00 0.00 38 SER A O 11
ATOM 16699 N N . THR A 1 39 ? 1.010 -10.872 -2.975 1.00 0.00 39 THR A N 11
ATOM 16700 C CA . THR A 1 39 ? 1.691 -11.104 -1.705 1.00 0.00 39 THR A CA 11
ATOM 16701 C C . THR A 1 39 ? 3.196 -10.894 -1.844 1.00 0.00 39 THR A C 11
ATOM 16702 O O . THR A 1 39 ? 3.791 -10.098 -1.118 1.00 0.00 39 THR A O 11
ATOM 16713 N N . LYS A 1 40 ? 3.806 -11.616 -2.778 1.00 0.00 40 LYS A N 11
ATOM 16714 C CA . LYS A 1 40 ? 5.243 -11.513 -3.009 1.00 0.00 40 LYS A CA 11
ATOM 16715 C C . LYS A 1 40 ? 5.632 -10.098 -3.430 1.00 0.00 40 LYS A C 11
ATOM 16716 O O . LYS A 1 40 ? 6.696 -9.603 -3.060 1.00 0.00 40 LYS A O 11
ATOM 16735 N N . GLU A 1 41 ? 4.764 -9.455 -4.204 1.00 0.00 41 GLU A N 11
ATOM 16736 C CA . GLU A 1 41 ? 5.019 -8.097 -4.676 1.00 0.00 41 GLU A CA 11
ATOM 16737 C C . GLU A 1 41 ? 5.263 -7.144 -3.510 1.00 0.00 41 GLU A C 11
ATOM 16738 O O . GLU A 1 41 ? 5.904 -6.106 -3.671 1.00 0.00 41 GLU A O 11
ATOM 16750 N N . LEU A 1 42 ? 4.745 -7.498 -2.338 1.00 0.00 42 LEU A N 11
ATOM 16751 C CA . LEU A 1 42 ? 4.908 -6.664 -1.154 1.00 0.00 42 LEU A CA 11
ATOM 16752 C C . LEU A 1 42 ? 6.254 -6.913 -0.482 1.00 0.00 42 LEU A C 11
ATOM 16753 O O . LEU A 1 42 ? 7.047 -5.990 -0.301 1.00 0.00 42 LEU A O 11
ATOM 16769 N N . GLY A 1 43 ? 6.508 -8.166 -0.114 1.00 0.00 43 GLY A N 11
ATOM 16770 C CA . GLY A 1 43 ? 7.762 -8.511 0.536 1.00 0.00 43 GLY A CA 11
ATOM 16771 C C . GLY A 1 43 ? 8.972 -7.966 -0.200 1.00 0.00 43 GLY A C 11
ATOM 16772 O O . GLY A 1 43 ? 10.016 -7.722 0.403 1.00 0.00 43 GLY A O 11
ATOM 16776 N N . THR A 1 44 ? 8.831 -7.778 -1.508 1.00 0.00 44 THR A N 11
ATOM 16777 C CA . THR A 1 44 ? 9.917 -7.260 -2.334 1.00 0.00 44 THR A CA 11
ATOM 16778 C C . THR A 1 44 ? 10.428 -5.923 -1.795 1.00 0.00 44 THR A C 11
ATOM 16779 O O . THR A 1 44 ? 11.474 -5.859 -1.149 1.00 0.00 44 THR A O 11
ATOM 16790 N N . VAL A 1 45 ? 9.685 -4.863 -2.082 1.00 0.00 45 VAL A N 11
ATOM 16791 C CA . VAL A 1 45 ? 10.051 -3.522 -1.650 1.00 0.00 45 VAL A CA 11
ATOM 16792 C C . VAL A 1 45 ? 10.075 -3.404 -0.129 1.00 0.00 45 VAL A C 11
ATOM 16793 O O . VAL A 1 45 ? 10.780 -2.561 0.424 1.00 0.00 45 VAL A O 11
ATOM 16806 N N . MET A 1 46 ? 9.299 -4.245 0.543 1.00 0.00 46 MET A N 11
ATOM 16807 C CA . MET A 1 46 ? 9.235 -4.219 2.000 1.00 0.00 46 MET A CA 11
ATOM 16808 C C . MET A 1 46 ? 10.484 -4.837 2.622 1.00 0.00 46 MET A C 11
ATOM 16809 O O . MET A 1 46 ? 10.900 -4.447 3.712 1.00 0.00 46 MET A O 11
ATOM 16823 N N . ARG A 1 47 ? 11.076 -5.807 1.929 1.00 0.00 47 ARG A N 11
ATOM 16824 C CA . ARG A 1 47 ? 12.272 -6.480 2.427 1.00 0.00 47 ARG A CA 11
ATOM 16825 C C . ARG A 1 47 ? 13.544 -5.747 2.012 1.00 0.00 47 ARG A C 11
ATOM 16826 O O . ARG A 1 47 ? 14.558 -5.807 2.707 1.00 0.00 47 ARG A O 11
ATOM 16847 N N . MET A 1 48 ? 13.491 -5.059 0.876 1.00 0.00 48 MET A N 11
ATOM 16848 C CA . MET A 1 48 ? 14.649 -4.324 0.378 1.00 0.00 48 MET A CA 11
ATOM 16849 C C . MET A 1 48 ? 14.656 -2.881 0.879 1.00 0.00 48 MET A C 11
ATOM 16850 O O . MET A 1 48 ? 15.449 -2.061 0.417 1.00 0.00 48 MET A O 11
ATOM 16864 N N . LEU A 1 49 ? 13.771 -2.571 1.823 1.00 0.00 49 LEU A N 11
ATOM 16865 C CA . LEU A 1 49 ? 13.688 -1.225 2.376 1.00 0.00 49 LEU A CA 11
ATOM 16866 C C . LEU A 1 49 ? 13.959 -1.230 3.877 1.00 0.00 49 LEU A C 11
ATOM 16867 O O . LEU A 1 49 ? 14.627 -0.340 4.400 1.00 0.00 49 LEU A O 11
ATOM 16883 N N . GLY A 1 50 ? 13.435 -2.240 4.565 1.00 0.00 50 GLY A N 11
ATOM 16884 C CA . GLY A 1 50 ? 13.634 -2.339 5.999 1.00 0.00 50 GLY A CA 11
ATOM 16885 C C . GLY A 1 50 ? 12.629 -3.259 6.663 1.00 0.00 50 GLY A C 11
ATOM 16886 O O . GLY A 1 50 ? 12.955 -3.951 7.628 1.00 0.00 50 GLY A O 11
ATOM 16890 N N . GLN A 1 51 ? 11.404 -3.268 6.147 1.00 0.00 51 GLN A N 11
ATOM 16891 C CA . GLN A 1 51 ? 10.349 -4.112 6.698 1.00 0.00 51 GLN A CA 11
ATOM 16892 C C . GLN A 1 51 ? 10.651 -5.586 6.452 1.00 0.00 51 GLN A C 11
ATOM 16893 O O . GLN A 1 51 ? 11.441 -5.930 5.573 1.00 0.00 51 GLN A O 11
ATOM 16907 N N . ASN A 1 52 ? 10.021 -6.454 7.235 1.00 0.00 52 ASN A N 11
ATOM 16908 C CA . ASN A 1 52 ? 10.229 -7.891 7.094 1.00 0.00 52 ASN A CA 11
ATOM 16909 C C . ASN A 1 52 ? 8.941 -8.666 7.359 1.00 0.00 52 ASN A C 11
ATOM 16910 O O . ASN A 1 52 ? 8.928 -9.619 8.140 1.00 0.00 52 ASN A O 11
ATOM 16921 N N . PRO A 1 53 ? 7.833 -8.272 6.708 1.00 0.00 53 PRO A N 11
ATOM 16922 C CA . PRO A 1 53 ? 6.541 -8.943 6.878 1.00 0.00 53 PRO A CA 11
ATOM 16923 C C . PRO A 1 53 ? 6.502 -10.297 6.181 1.00 0.00 53 PRO A C 11
ATOM 16924 O O . PRO A 1 53 ? 6.454 -10.372 4.952 1.00 0.00 53 PRO A O 11
ATOM 16935 N N . THR A 1 54 ? 6.525 -11.367 6.969 1.00 0.00 54 THR A N 11
ATOM 16936 C CA . THR A 1 54 ? 6.495 -12.720 6.426 1.00 0.00 54 THR A CA 11
ATOM 16937 C C . THR A 1 54 ? 5.256 -12.935 5.562 1.00 0.00 54 THR A C 11
ATOM 16938 O O . THR A 1 54 ? 4.439 -12.030 5.395 1.00 0.00 54 THR A O 11
ATOM 16949 N N . LYS A 1 55 ? 5.123 -14.140 5.016 1.00 0.00 55 LYS A N 11
ATOM 16950 C CA . LYS A 1 55 ? 3.983 -14.475 4.169 1.00 0.00 55 LYS A CA 11
ATOM 16951 C C . LYS A 1 55 ? 2.669 -14.233 4.906 1.00 0.00 55 LYS A C 11
ATOM 16952 O O . LYS A 1 55 ? 1.746 -13.626 4.365 1.00 0.00 55 LYS A O 11
ATOM 16971 N N . CYS A 1 56 ? 2.596 -14.708 6.145 1.00 0.00 56 CYS A N 11
ATOM 16972 C CA . CYS A 1 56 ? 1.397 -14.540 6.957 1.00 0.00 56 CYS A CA 11
ATOM 16973 C C . CYS A 1 56 ? 1.195 -13.073 7.322 1.00 0.00 56 CYS A C 11
ATOM 16974 O O . CYS A 1 56 ? 0.066 -12.610 7.473 1.00 0.00 56 CYS A O 11
ATOM 16982 N N . GLU A 1 57 ? 2.300 -12.348 7.461 1.00 0.00 57 GLU A N 11
ATOM 16983 C CA . GLU A 1 57 ? 2.249 -10.933 7.807 1.00 0.00 57 GLU A CA 11
ATOM 16984 C C . GLU A 1 57 ? 1.484 -10.145 6.747 1.00 0.00 57 GLU A C 11
ATOM 16985 O O . GLU A 1 57 ? 0.520 -9.445 7.054 1.00 0.00 57 GLU A O 11
ATOM 16997 N N . LEU A 1 58 ? 1.922 -10.267 5.497 1.00 0.00 58 LEU A N 11
ATOM 16998 C CA . LEU A 1 58 ? 1.278 -9.570 4.391 1.00 0.00 58 LEU A CA 11
ATOM 16999 C C . LEU A 1 58 ? -0.062 -10.217 4.055 1.00 0.00 58 LEU A C 11
ATOM 17000 O O . LEU A 1 58 ? -0.998 -9.542 3.625 1.00 0.00 58 LEU A O 11
ATOM 17016 N N . ASP A 1 59 ? -0.149 -11.528 4.260 1.00 0.00 59 ASP A N 11
ATOM 17017 C CA . ASP A 1 59 ? -1.376 -12.266 3.986 1.00 0.00 59 ASP A CA 11
ATOM 17018 C C . ASP A 1 59 ? -2.503 -11.801 4.896 1.00 0.00 59 ASP A C 11
ATOM 17019 O O . ASP A 1 59 ? -3.678 -11.895 4.542 1.00 0.00 59 ASP A O 11
ATOM 17028 N N . ALA A 1 60 ? -2.141 -11.295 6.069 1.00 0.00 60 ALA A N 11
ATOM 17029 C CA . ALA A 1 60 ? -3.130 -10.814 7.017 1.00 0.00 60 ALA A CA 11
ATOM 17030 C C . ALA A 1 60 ? -3.675 -9.457 6.588 1.00 0.00 60 ALA A C 11
ATOM 17031 O O . ALA A 1 60 ? -4.825 -9.121 6.867 1.00 0.00 60 ALA A O 11
ATOM 17038 N N . ILE A 1 61 ? -2.840 -8.684 5.901 1.00 0.00 61 ILE A N 11
ATOM 17039 C CA . ILE A 1 61 ? -3.235 -7.370 5.424 1.00 0.00 61 ILE A CA 11
ATOM 17040 C C . ILE A 1 61 ? -4.000 -7.490 4.108 1.00 0.00 61 ILE A C 11
ATOM 17041 O O . ILE A 1 61 ? -5.166 -7.103 4.022 1.00 0.00 61 ILE A O 11
ATOM 17057 N N . ILE A 1 62 ? -3.339 -8.039 3.088 1.00 0.00 62 ILE A N 11
ATOM 17058 C CA . ILE A 1 62 ? -3.956 -8.223 1.774 1.00 0.00 62 ILE A CA 11
ATOM 17059 C C . ILE A 1 62 ? -5.380 -8.755 1.905 1.00 0.00 62 ILE A C 11
ATOM 17060 O O . ILE A 1 62 ? -6.294 -8.287 1.226 1.00 0.00 62 ILE A O 11
ATOM 17076 N N . CYS A 1 63 ? -5.563 -9.731 2.789 1.00 0.00 63 CYS A N 11
ATOM 17077 C CA . CYS A 1 63 ? -6.878 -10.319 3.015 1.00 0.00 63 CYS A CA 11
ATOM 17078 C C . CYS A 1 63 ? -7.878 -9.238 3.409 1.00 0.00 63 CYS A C 11
ATOM 17079 O O . CYS A 1 63 ? -8.995 -9.192 2.893 1.00 0.00 63 CYS A O 11
ATOM 17087 N N . GLU A 1 64 ? -7.460 -8.359 4.314 1.00 0.00 64 GLU A N 11
ATOM 17088 C CA . GLU A 1 64 ? -8.309 -7.264 4.762 1.00 0.00 64 GLU A CA 11
ATOM 17089 C C . GLU A 1 64 ? -8.406 -6.201 3.674 1.00 0.00 64 GLU A C 11
ATOM 17090 O O . GLU A 1 64 ? -9.431 -5.537 3.523 1.00 0.00 64 GLU A O 11
ATOM 17102 N N . VAL A 1 65 ? -7.326 -6.057 2.910 1.00 0.00 65 VAL A N 11
ATOM 17103 C CA . VAL A 1 65 ? -7.277 -5.089 1.823 1.00 0.00 65 VAL A CA 11
ATOM 17104 C C . VAL A 1 65 ? -8.267 -5.468 0.726 1.00 0.00 65 VAL A C 11
ATOM 17105 O O . VAL A 1 65 ? -9.017 -4.626 0.230 1.00 0.00 65 VAL A O 11
ATOM 17118 N N . ASP A 1 66 ? -8.257 -6.742 0.352 1.00 0.00 66 ASP A N 11
ATOM 17119 C CA . ASP A 1 66 ? -9.145 -7.245 -0.687 1.00 0.00 66 ASP A CA 11
ATOM 17120 C C . ASP A 1 66 ? -10.517 -7.588 -0.117 1.00 0.00 66 ASP A C 11
ATOM 17121 O O . ASP A 1 66 ? -10.707 -8.653 0.473 1.00 0.00 66 ASP A O 11
ATOM 17130 N N . GLU A 1 67 ? -11.472 -6.683 -0.300 1.00 0.00 67 GLU A N 11
ATOM 17131 C CA . GLU A 1 67 ? -12.829 -6.893 0.192 1.00 0.00 67 GLU A CA 11
ATOM 17132 C C . GLU A 1 67 ? -13.547 -7.953 -0.639 1.00 0.00 67 GLU A C 11
ATOM 17133 O O . GLU A 1 67 ? -14.447 -8.636 -0.149 1.00 0.00 67 GLU A O 11
ATOM 17145 N N . ASP A 1 68 ? -13.144 -8.084 -1.899 1.00 0.00 68 ASP A N 11
ATOM 17146 C CA . ASP A 1 68 ? -13.748 -9.058 -2.799 1.00 0.00 68 ASP A CA 11
ATOM 17147 C C . ASP A 1 68 ? -13.136 -10.442 -2.598 1.00 0.00 68 ASP A C 11
ATOM 17148 O O . ASP A 1 68 ? -13.797 -11.460 -2.806 1.00 0.00 68 ASP A O 11
ATOM 17157 N N . GLY A 1 69 ? -11.869 -10.472 -2.196 1.00 0.00 69 GLY A N 11
ATOM 17158 C CA . GLY A 1 69 ? -11.191 -11.736 -1.977 1.00 0.00 69 GLY A CA 11
ATOM 17159 C C . GLY A 1 69 ? -10.399 -12.182 -3.190 1.00 0.00 69 GLY A C 11
ATOM 17160 O O . GLY A 1 69 ? -10.558 -13.306 -3.665 1.00 0.00 69 GLY A O 11
ATOM 17164 N N . SER A 1 70 ? -9.545 -11.297 -3.693 1.00 0.00 70 SER A N 11
ATOM 17165 C CA . SER A 1 70 ? -8.726 -11.600 -4.860 1.00 0.00 70 SER A CA 11
ATOM 17166 C C . SER A 1 70 ? -7.254 -11.729 -4.481 1.00 0.00 70 SER A C 11
ATOM 17167 O O . SER A 1 70 ? -6.488 -12.418 -5.156 1.00 0.00 70 SER A O 11
ATOM 17175 N N . GLY A 1 71 ? -6.861 -11.057 -3.404 1.00 0.00 71 GLY A N 11
ATOM 17176 C CA . GLY A 1 71 ? -5.479 -11.107 -2.962 1.00 0.00 71 GLY A CA 11
ATOM 17177 C C . GLY A 1 71 ? -4.602 -10.090 -3.672 1.00 0.00 71 GLY A C 11
ATOM 17178 O O . GLY A 1 71 ? -3.428 -9.937 -3.338 1.00 0.00 71 GLY A O 11
ATOM 17182 N N . THR A 1 72 ? -5.172 -9.393 -4.653 1.00 0.00 72 THR A N 11
ATOM 17183 C CA . THR A 1 72 ? -4.431 -8.388 -5.406 1.00 0.00 72 THR A CA 11
ATOM 17184 C C . THR A 1 72 ? -4.844 -6.981 -4.986 1.00 0.00 72 THR A C 11
ATOM 17185 O O . THR A 1 72 ? -5.988 -6.748 -4.596 1.00 0.00 72 THR A O 11
ATOM 17196 N N . ILE A 1 73 ? -3.902 -6.046 -5.063 1.00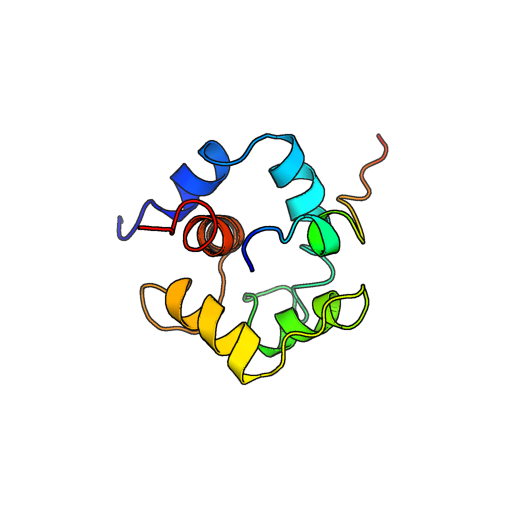 0.00 73 ILE A N 11
ATOM 17197 C CA . ILE A 1 73 ? -4.163 -4.663 -4.686 1.00 0.00 73 ILE A CA 11
ATOM 17198 C C . ILE A 1 73 ? -4.290 -3.765 -5.916 1.00 0.00 73 ILE A C 11
ATOM 17199 O O . ILE A 1 73 ? -3.315 -3.536 -6.631 1.00 0.00 73 ILE A O 11
ATOM 17215 N N . ASP A 1 74 ? -5.497 -3.259 -6.151 1.00 0.00 74 ASP A N 11
ATOM 17216 C CA . ASP A 1 74 ? -5.755 -2.386 -7.292 1.00 0.00 74 ASP A CA 11
ATOM 17217 C C . ASP A 1 74 ? -4.943 -1.097 -7.190 1.00 0.00 74 ASP A C 11
ATOM 17218 O O . ASP A 1 74 ? -4.054 -0.977 -6.348 1.00 0.00 74 ASP A O 11
ATOM 17227 N N . PHE A 1 75 ? -5.255 -0.137 -8.057 1.00 0.00 75 PHE A N 11
ATOM 17228 C CA . PHE A 1 75 ? -4.555 1.143 -8.067 1.00 0.00 75 PHE A CA 11
ATOM 17229 C C . PHE A 1 75 ? -4.672 1.842 -6.714 1.00 0.00 75 PHE A C 11
ATOM 17230 O O . PHE A 1 75 ? -3.750 1.793 -5.900 1.00 0.00 75 PHE A O 11
ATOM 17247 N N . GLU A 1 76 ? -5.809 2.491 -6.480 1.00 0.00 76 GLU A N 11
ATOM 17248 C CA . GLU A 1 76 ? -6.040 3.195 -5.224 1.00 0.00 76 GLU A CA 11
ATOM 17249 C C . GLU A 1 76 ? -6.163 2.215 -4.061 1.00 0.00 76 GLU A C 11
ATOM 17250 O O . GLU A 1 76 ? -6.013 2.595 -2.900 1.00 0.00 76 GLU A O 11
ATOM 17262 N N . GLU A 1 77 ? -6.438 0.950 -4.378 1.00 0.00 77 GLU A N 11
ATOM 17263 C CA . GLU A 1 77 ? -6.580 -0.081 -3.356 1.00 0.00 77 GLU A CA 11
ATOM 17264 C C . GLU A 1 77 ? -5.368 -0.103 -2.429 1.00 0.00 77 GLU A C 11
ATOM 17265 O O . GLU A 1 77 ? -5.473 -0.499 -1.269 1.00 0.00 77 GLU A O 11
ATOM 17277 N N . PHE A 1 78 ? -4.219 0.329 -2.942 1.00 0.00 78 PHE A N 11
ATOM 17278 C CA . PHE A 1 78 ? -2.999 0.358 -2.145 1.00 0.00 78 PHE A CA 11
ATOM 17279 C C . PHE A 1 78 ? -3.051 1.474 -1.101 1.00 0.00 78 PHE A C 11
ATOM 17280 O O . PHE A 1 78 ? -2.215 1.530 -0.199 1.00 0.00 78 PHE A O 11
ATOM 17297 N N . LEU A 1 79 ? -4.041 2.356 -1.221 1.00 0.00 79 LEU A N 11
ATOM 17298 C CA . LEU A 1 79 ? -4.200 3.459 -0.280 1.00 0.00 79 LEU A CA 11
ATOM 17299 C C . LEU A 1 79 ? -5.190 3.090 0.821 1.00 0.00 79 LEU A C 11
ATOM 17300 O O . LEU A 1 79 ? -5.026 3.486 1.975 1.00 0.00 79 LEU A O 11
ATOM 17316 N N . VAL A 1 80 ? -6.219 2.328 0.457 1.00 0.00 80 VAL A N 11
ATOM 17317 C CA . VAL A 1 80 ? -7.236 1.907 1.416 1.00 0.00 80 VAL A CA 11
ATOM 17318 C C . VAL A 1 80 ? -6.698 0.816 2.338 1.00 0.00 80 VAL A C 11
ATOM 17319 O O . VAL A 1 80 ? -7.066 0.740 3.510 1.00 0.00 80 VAL A O 11
ATOM 17332 N N . MET A 1 81 ? -5.814 -0.016 1.798 1.00 0.00 81 MET A N 11
ATOM 17333 C CA . MET A 1 81 ? -5.204 -1.099 2.559 1.00 0.00 81 MET A CA 11
ATOM 17334 C C . MET A 1 81 ? -4.632 -0.571 3.861 1.00 0.00 81 MET A C 11
ATOM 17335 O O . MET A 1 81 ? -4.739 -1.197 4.914 1.00 0.00 81 MET A O 11
ATOM 17349 N N . MET A 1 82 ? -4.017 0.592 3.757 1.00 0.00 82 MET A N 11
ATOM 17350 C CA . MET A 1 82 ? -3.399 1.256 4.885 1.00 0.00 82 MET A CA 11
ATOM 17351 C C . MET A 1 82 ? -4.454 1.863 5.803 1.00 0.00 82 MET A C 11
ATOM 17352 O O . MET A 1 82 ? -4.315 1.845 7.026 1.00 0.00 82 MET A O 11
ATOM 17366 N N . VAL A 1 83 ? -5.510 2.396 5.200 1.00 0.00 83 VAL A N 11
ATOM 17367 C CA . VAL A 1 83 ? -6.595 3.008 5.956 1.00 0.00 83 VAL A CA 11
ATOM 17368 C C . VAL A 1 83 ? -7.295 1.977 6.837 1.00 0.00 83 VAL A C 11
ATOM 17369 O O . VAL A 1 83 ? -7.691 2.275 7.964 1.00 0.00 83 VAL A O 11
ATOM 17382 N N . ARG A 1 84 ? -7.443 0.764 6.315 1.00 0.00 84 ARG A N 11
ATOM 17383 C CA . ARG A 1 84 ? -8.093 -0.313 7.053 1.00 0.00 84 ARG A CA 11
ATOM 17384 C C . ARG A 1 84 ? -7.314 -0.666 8.318 1.00 0.00 84 ARG A C 11
ATOM 17385 O O . ARG A 1 84 ? -7.858 -1.270 9.243 1.00 0.00 84 ARG A O 11
ATOM 17406 N N . GLN A 1 85 ? -6.039 -0.285 8.356 1.00 0.00 85 GLN A N 11
ATOM 17407 C CA . GLN A 1 85 ? -5.193 -0.563 9.514 1.00 0.00 85 GLN A CA 11
ATOM 17408 C C . GLN A 1 85 ? -4.870 0.723 10.268 1.00 0.00 85 GLN A C 11
ATOM 17409 O O . GLN A 1 85 ? -4.588 0.697 11.466 1.00 0.00 85 GLN A O 11
ATOM 17423 N N . MET A 1 86 ? -4.910 1.844 9.557 1.00 0.00 86 MET A N 11
ATOM 17424 C CA . MET A 1 86 ? -4.621 3.141 10.153 1.00 0.00 86 MET A CA 11
ATOM 17425 C C . MET A 1 86 ? -5.738 3.569 11.098 1.00 0.00 86 MET A C 11
ATOM 17426 O O . MET A 1 86 ? -5.490 4.216 12.117 1.00 0.00 86 MET A O 11
ATOM 17440 N N . LYS A 1 87 ? -6.970 3.202 10.758 1.00 0.00 87 LYS A N 11
ATOM 17441 C CA . LYS A 1 87 ? -8.124 3.546 11.580 1.00 0.00 87 LYS A CA 11
ATOM 17442 C C . LYS A 1 87 ? -8.097 2.786 12.903 1.00 0.00 87 LYS A C 11
ATOM 17443 O O . LYS A 1 87 ? -8.635 3.250 13.909 1.00 0.00 87 LYS A O 11
ATOM 17462 N N . GLU A 1 88 ? -7.464 1.615 12.897 1.00 0.00 88 GLU A N 11
ATOM 17463 C CA . GLU A 1 88 ? -7.365 0.791 14.099 1.00 0.00 88 GLU A CA 11
ATOM 17464 C C . GLU A 1 88 ? -8.743 0.310 14.545 1.00 0.00 88 GLU A C 11
ATOM 17465 O O . GLU A 1 88 ? -9.753 0.964 14.288 1.00 0.00 88 GLU A O 11
ATOM 17477 N N . ASP A 1 89 ? -8.773 -0.838 15.215 1.00 0.00 89 ASP A N 11
ATOM 17478 C CA . ASP A 1 89 ? -10.025 -1.408 15.698 1.00 0.00 89 ASP A CA 11
ATOM 17479 C C . ASP A 1 89 ? -10.479 -0.717 16.981 1.00 0.00 89 ASP A C 11
ATOM 17480 O O . ASP A 1 89 ? -9.664 -0.173 17.726 1.00 0.00 89 ASP A O 11
ATOM 17489 N N . ALA A 1 90 ? -11.784 -0.743 17.231 1.00 0.00 90 ALA A N 11
ATOM 17490 C CA . ALA A 1 90 ? -12.345 -0.120 18.424 1.00 0.00 90 ALA A CA 11
ATOM 17491 C C . ALA A 1 90 ? -12.033 1.371 18.461 1.00 0.00 90 ALA A C 11
ATOM 17492 O O . ALA A 1 90 ? -12.149 1.972 19.551 1.00 0.00 90 ALA A O 11
ATOM 17500 N N . ARG B 2 1 ? 1.905 -3.664 8.952 1.00 0.00 115 ARG B N 11
ATOM 17501 C CA . ARG B 2 1 ? 0.504 -3.171 9.031 1.00 0.00 115 ARG B CA 11
ATOM 17502 C C . ARG B 2 1 ? 0.443 -1.788 9.675 1.00 0.00 115 ARG B C 11
ATOM 17503 O O . ARG B 2 1 ? 0.982 -1.573 10.760 1.00 0.00 115 ARG B O 11
ATOM 17526 N N . MET B 2 2 ? -0.214 -0.852 8.995 1.00 0.00 116 MET B N 11
ATOM 17527 C CA . MET B 2 2 ? -0.343 0.513 9.494 1.00 0.00 116 MET B CA 11
ATOM 17528 C C . MET B 2 2 ? 1.029 1.144 9.699 1.00 0.00 116 MET B C 11
ATOM 17529 O O . MET B 2 2 ? 2.039 0.445 9.782 1.00 0.00 116 MET B O 11
ATOM 17543 N N . SER B 2 3 ? 1.064 2.473 9.772 1.00 0.00 117 SER B N 11
ATOM 17544 C CA . SER B 2 3 ? 2.317 3.197 9.959 1.00 0.00 117 SER B CA 11
ATOM 17545 C C . SER B 2 3 ? 3.374 2.702 8.979 1.00 0.00 117 SER B C 11
ATOM 17546 O O . SER B 2 3 ? 4.570 2.724 9.271 1.00 0.00 117 SER B O 11
ATOM 17554 N N . ALA B 2 4 ? 2.917 2.260 7.813 1.00 0.00 118 ALA B N 11
ATOM 17555 C CA . ALA B 2 4 ? 3.809 1.759 6.777 1.00 0.00 118 ALA B CA 11
ATOM 17556 C C . ALA B 2 4 ? 4.491 2.904 6.031 1.00 0.00 118 ALA B C 11
ATOM 17557 O O . ALA B 2 4 ? 5.278 2.672 5.113 1.00 0.00 118 ALA B O 11
ATOM 17564 N N . ASP B 2 5 ? 4.191 4.142 6.432 1.00 0.00 119 ASP B N 11
ATOM 17565 C CA . ASP B 2 5 ? 4.778 5.323 5.803 1.00 0.00 119 ASP B CA 11
ATOM 17566 C C . ASP B 2 5 ? 6.279 5.149 5.590 1.00 0.00 119 ASP B C 11
ATOM 17567 O O . ASP B 2 5 ? 6.853 5.725 4.667 1.00 0.00 119 ASP B O 11
ATOM 17576 N N . ALA B 2 6 ? 6.910 4.350 6.447 1.00 0.00 120 ALA B N 11
ATOM 17577 C CA . ALA B 2 6 ? 8.344 4.101 6.342 1.00 0.00 120 ALA B CA 11
ATOM 17578 C C . ALA B 2 6 ? 8.712 3.620 4.943 1.00 0.00 120 ALA B C 11
ATOM 17579 O O . ALA B 2 6 ? 9.418 4.309 4.206 1.00 0.00 120 ALA B O 11
ATOM 17586 N N . MET B 2 7 ? 8.219 2.441 4.573 1.00 0.00 121 MET B N 11
ATOM 17587 C CA . MET B 2 7 ? 8.492 1.887 3.251 1.00 0.00 121 MET B CA 11
ATOM 17588 C C . MET B 2 7 ? 8.051 2.867 2.173 1.00 0.00 121 MET B C 11
ATOM 17589 O O . MET B 2 7 ? 8.684 2.986 1.125 1.00 0.00 121 MET B O 11
ATOM 17603 N N . LEU B 2 8 ? 6.960 3.572 2.447 1.00 0.00 122 LEU B N 11
ATOM 17604 C CA . LEU B 2 8 ? 6.431 4.550 1.510 1.00 0.00 122 LEU B CA 11
ATOM 17605 C C . LEU B 2 8 ? 7.406 5.713 1.357 1.00 0.00 122 LEU B C 11
ATOM 17606 O O . LEU B 2 8 ? 7.574 6.257 0.267 1.00 0.00 122 LEU B O 11
ATOM 17622 N N . ARG B 2 9 ? 8.053 6.087 2.458 1.00 0.00 123 ARG B N 11
ATOM 17623 C CA . ARG B 2 9 ? 9.017 7.182 2.444 1.00 0.00 123 ARG B CA 11
ATOM 17624 C C . ARG B 2 9 ? 10.428 6.673 2.145 1.00 0.00 123 ARG B C 11
ATOM 17625 O O . ARG B 2 9 ? 11.405 7.404 2.308 1.00 0.00 123 ARG B O 11
ATOM 17646 N N . ALA B 2 10 ? 10.527 5.419 1.713 1.00 0.00 124 ALA B N 11
ATOM 17647 C CA . ALA B 2 10 ? 11.817 4.819 1.400 1.00 0.00 124 ALA B CA 11
ATOM 17648 C C . ALA B 2 10 ? 12.314 5.251 0.024 1.00 0.00 124 ALA B C 11
ATOM 17649 O O . ALA B 2 10 ? 13.238 6.056 -0.090 1.00 0.00 124 ALA B O 11
ATOM 17656 N N . LEU B 2 11 ? 11.694 4.706 -1.016 1.00 0.00 125 LEU B N 11
ATOM 17657 C CA . LEU B 2 11 ? 12.070 5.025 -2.387 1.00 0.00 125 LEU B CA 11
ATOM 17658 C C . LEU B 2 11 ? 11.574 6.411 -2.792 1.00 0.00 125 LEU B C 11
ATOM 17659 O O . LEU B 2 11 ? 12.086 7.010 -3.737 1.00 0.00 125 LEU B O 11
ATOM 17675 N N . LEU B 2 12 ? 10.576 6.917 -2.072 1.00 0.00 126 LEU B N 11
ATOM 17676 C CA . LEU B 2 12 ? 10.014 8.232 -2.359 1.00 0.00 126 LEU B CA 11
ATOM 17677 C C . LEU B 2 12 ? 9.407 8.271 -3.758 1.00 0.00 126 LEU B C 11
ATOM 17678 O O . LEU B 2 12 ? 9.850 7.561 -4.659 1.00 0.00 126 LEU B O 11
ATOM 17694 N N . GLY B 2 13 ? 8.387 9.107 -3.931 1.00 0.00 127 GLY B N 11
ATOM 17695 C CA . GLY B 2 13 ? 7.733 9.222 -5.222 1.00 0.00 127 GLY B CA 11
ATOM 17696 C C . GLY B 2 13 ? 7.745 10.643 -5.754 1.00 0.00 127 GLY B C 11
ATOM 17697 O O . GLY B 2 13 ? 6.709 11.171 -6.154 1.00 0.00 127 GLY B O 11
ATOM 17701 N N . SER B 2 14 ? 8.922 11.261 -5.756 1.00 0.00 128 SER B N 11
ATOM 17702 C CA . SER B 2 14 ? 9.065 12.628 -6.243 1.00 0.00 128 SER B CA 11
ATOM 17703 C C . SER B 2 14 ? 9.523 12.643 -7.697 1.00 0.00 128 SER B C 11
ATOM 17704 O O . SER B 2 14 ? 10.716 12.749 -7.981 1.00 0.00 128 SER B O 11
ATOM 17712 N N . LYS B 2 15 ? 8.567 12.535 -8.615 1.00 0.00 129 LYS B N 11
ATOM 17713 C CA . LYS B 2 15 ? 8.873 12.536 -10.041 1.00 0.00 129 LYS B CA 11
ATOM 17714 C C . LYS B 2 15 ? 9.459 13.877 -10.470 1.00 0.00 129 LYS B C 11
ATOM 17715 O O . LYS B 2 15 ? 8.755 14.727 -11.018 1.00 0.00 129 LYS B O 11
ATOM 17734 N N . HIS B 2 16 ? 10.751 14.061 -10.218 1.00 0.00 130 HIS B N 11
ATOM 17735 C CA . HIS B 2 16 ? 11.431 15.299 -10.580 1.00 0.00 130 HIS B CA 11
ATOM 17736 C C . HIS B 2 16 ? 12.937 15.175 -10.366 1.00 0.00 130 HIS B C 11
ATOM 17737 O O . HIS B 2 16 ? 13.411 14.212 -9.763 1.00 0.00 130 HIS B O 11
ATOM 17752 N N . LYS B 2 17 ? 13.684 16.154 -10.866 1.00 0.00 131 LYS B N 11
ATOM 17753 C CA . LYS B 2 17 ? 15.135 16.154 -10.731 1.00 0.00 131 LYS B CA 11
ATOM 17754 C C . LYS B 2 17 ? 15.579 17.120 -9.636 1.00 0.00 131 LYS B C 11
ATOM 17755 O O . LYS B 2 17 ? 15.000 18.223 -9.550 1.00 0.00 131 LYS B O 11
ATOM 17777 N N . ALA A 1 1 ? -16.866 1.871 -13.820 1.00 0.00 1 ALA A N 12
ATOM 17778 C CA . ALA A 1 1 ? -16.383 0.839 -12.867 1.00 0.00 1 ALA A CA 12
ATOM 17779 C C . ALA A 1 1 ? -16.813 1.167 -11.441 1.00 0.00 1 ALA A C 12
ATOM 17780 O O . ALA A 1 1 ? -16.125 1.895 -10.726 1.00 0.00 1 ALA A O 12
ATOM 17789 N N . SER A 1 2 ? -17.956 0.624 -11.034 1.00 0.00 2 SER A N 12
ATOM 17790 C CA . SER A 1 2 ? -18.480 0.859 -9.693 1.00 0.00 2 SER A CA 12
ATOM 17791 C C . SER A 1 2 ? -18.514 -0.435 -8.888 1.00 0.00 2 SER A C 12
ATOM 17792 O O . SER A 1 2 ? -18.938 -1.478 -9.388 1.00 0.00 2 SER A O 12
ATOM 17800 N N . MET A 1 3 ? -18.068 -0.362 -7.639 1.00 0.00 3 MET A N 12
ATOM 17801 C CA . MET A 1 3 ? -18.048 -1.527 -6.763 1.00 0.00 3 MET A CA 12
ATOM 17802 C C . MET A 1 3 ? -17.918 -1.106 -5.304 1.00 0.00 3 MET A C 12
ATOM 17803 O O . MET A 1 3 ? -18.623 -1.618 -4.433 1.00 0.00 3 MET A O 12
ATOM 17817 N N . THR A 1 4 ? -17.013 -0.168 -5.043 1.00 0.00 4 THR A N 12
ATOM 17818 C CA . THR A 1 4 ? -16.790 0.326 -3.691 1.00 0.00 4 THR A CA 12
ATOM 17819 C C . THR A 1 4 ? -15.966 1.610 -3.712 1.00 0.00 4 THR A C 12
ATOM 17820 O O . THR A 1 4 ? -14.847 1.633 -4.225 1.00 0.00 4 THR A O 12
ATOM 17831 N N . ASP A 1 5 ? -16.528 2.676 -3.151 1.00 0.00 5 ASP A N 12
ATOM 17832 C CA . ASP A 1 5 ? -15.845 3.965 -3.108 1.00 0.00 5 ASP A CA 12
ATOM 17833 C C . ASP A 1 5 ? -14.778 4.000 -2.015 1.00 0.00 5 ASP A C 12
ATOM 17834 O O . ASP A 1 5 ? -14.077 4.999 -1.858 1.00 0.00 5 ASP A O 12
ATOM 17843 N N . GLN A 1 6 ? -14.651 2.910 -1.259 1.00 0.00 6 GLN A N 12
ATOM 17844 C CA . GLN A 1 6 ? -13.662 2.836 -0.190 1.00 0.00 6 GLN A CA 12
ATOM 17845 C C . GLN A 1 6 ? -12.273 3.200 -0.709 1.00 0.00 6 GLN A C 12
ATOM 17846 O O . GLN A 1 6 ? -11.435 3.708 0.035 1.00 0.00 6 GLN A O 12
ATOM 17860 N N . GLN A 1 7 ? -12.044 2.942 -1.993 1.00 0.00 7 GLN A N 12
ATOM 17861 C CA . GLN A 1 7 ? -10.760 3.245 -2.619 1.00 0.00 7 GLN A CA 12
ATOM 17862 C C . GLN A 1 7 ? -10.598 4.746 -2.843 1.00 0.00 7 GLN A C 12
ATOM 17863 O O . GLN A 1 7 ? -9.503 5.223 -3.142 1.00 0.00 7 GLN A O 12
ATOM 17877 N N . ALA A 1 8 ? -11.693 5.486 -2.703 1.00 0.00 8 ALA A N 12
ATOM 17878 C CA . ALA A 1 8 ? -11.665 6.928 -2.893 1.00 0.00 8 ALA A CA 12
ATOM 17879 C C . ALA A 1 8 ? -11.363 7.649 -1.586 1.00 0.00 8 ALA A C 12
ATOM 17880 O O . ALA A 1 8 ? -10.479 8.503 -1.525 1.00 0.00 8 ALA A O 12
ATOM 17887 N N . GLU A 1 9 ? -12.099 7.293 -0.535 1.00 0.00 9 GLU A N 12
ATOM 17888 C CA . GLU A 1 9 ? -11.903 7.903 0.776 1.00 0.00 9 GLU A CA 12
ATOM 17889 C C . GLU A 1 9 ? -10.446 7.777 1.202 1.00 0.00 9 GLU A C 12
ATOM 17890 O O . GLU A 1 9 ? -9.857 8.717 1.732 1.00 0.00 9 GLU A O 12
ATOM 17902 N N . ALA A 1 10 ? -9.873 6.604 0.947 1.00 0.00 10 ALA A N 12
ATOM 17903 C CA . ALA A 1 10 ? -8.483 6.325 1.278 1.00 0.00 10 ALA A CA 12
ATOM 17904 C C . ALA A 1 10 ? -7.575 7.495 0.913 1.00 0.00 10 ALA A C 12
ATOM 17905 O O . ALA A 1 10 ? -6.926 8.085 1.777 1.00 0.00 10 ALA A O 12
ATOM 17912 N N . ARG A 1 11 ? -7.537 7.828 -0.374 1.00 0.00 11 ARG A N 12
ATOM 17913 C CA . ARG A 1 11 ? -6.713 8.931 -0.858 1.00 0.00 11 ARG A CA 12
ATOM 17914 C C . ARG A 1 11 ? -6.989 10.205 -0.061 1.00 0.00 11 ARG A C 12
ATOM 17915 O O . ARG A 1 11 ? -6.129 11.078 0.049 1.00 0.00 11 ARG A O 12
ATOM 17936 N N . ALA A 1 12 ? -8.192 10.298 0.494 1.00 0.00 12 ALA A N 12
ATOM 17937 C CA . ALA A 1 12 ? -8.582 11.458 1.283 1.00 0.00 12 ALA A CA 12
ATOM 17938 C C . ALA A 1 12 ? -8.299 11.238 2.767 1.00 0.00 12 ALA A C 12
ATOM 17939 O O . ALA A 1 12 ? -8.196 12.195 3.535 1.00 0.00 12 ALA A O 12
ATOM 17946 N N . PHE A 1 13 ? -8.174 9.975 3.170 1.00 0.00 13 PHE A N 12
ATOM 17947 C CA . PHE A 1 13 ? -7.904 9.645 4.564 1.00 0.00 13 PHE A CA 12
ATOM 17948 C C . PHE A 1 13 ? -6.510 10.108 4.972 1.00 0.00 13 PHE A C 12
ATOM 17949 O O . PHE A 1 13 ? -6.281 10.485 6.122 1.00 0.00 13 PHE A O 12
ATOM 17966 N N . LEU A 1 14 ? -5.582 10.078 4.022 1.00 0.00 14 LEU A N 12
ATOM 17967 C CA . LEU A 1 14 ? -4.209 10.494 4.283 1.00 0.00 14 LEU A CA 12
ATOM 17968 C C . LEU A 1 14 ? -3.915 11.841 3.633 1.00 0.00 14 LEU A C 12
ATOM 17969 O O . LEU A 1 14 ? -4.662 12.303 2.770 1.00 0.00 14 LEU A O 12
ATOM 17985 N N . SER A 1 15 ? -2.818 12.464 4.051 1.00 0.00 15 SER A N 12
ATOM 17986 C CA . SER A 1 15 ? -2.418 13.756 3.507 1.00 0.00 15 SER A CA 12
ATOM 17987 C C . SER A 1 15 ? -1.694 13.577 2.179 1.00 0.00 15 SER A C 12
ATOM 17988 O O . SER A 1 15 ? -1.186 12.496 1.883 1.00 0.00 15 SER A O 12
ATOM 17996 N N . GLU A 1 16 ? -1.632 14.645 1.388 1.00 0.00 16 GLU A N 12
ATOM 17997 C CA . GLU A 1 16 ? -0.947 14.594 0.100 1.00 0.00 16 GLU A CA 12
ATOM 17998 C C . GLU A 1 16 ? 0.444 13.990 0.271 1.00 0.00 16 GLU A C 12
ATOM 17999 O O . GLU A 1 16 ? 0.991 13.382 -0.648 1.00 0.00 16 GLU A O 12
ATOM 18011 N N . GLU A 1 17 ? 1.000 14.159 1.468 1.00 0.00 17 GLU A N 12
ATOM 18012 C CA . GLU A 1 17 ? 2.316 13.630 1.792 1.00 0.00 17 GLU A CA 12
ATOM 18013 C C . GLU A 1 17 ? 2.315 12.106 1.723 1.00 0.00 17 GLU A C 12
ATOM 18014 O O . GLU A 1 17 ? 3.011 11.511 0.902 1.00 0.00 17 GLU A O 12
ATOM 18026 N N . MET A 1 18 ? 1.523 11.483 2.593 1.00 0.00 18 MET A N 12
ATOM 18027 C CA . MET A 1 18 ? 1.422 10.026 2.640 1.00 0.00 18 MET A CA 12
ATOM 18028 C C . MET A 1 18 ? 1.088 9.452 1.265 1.00 0.00 18 MET A C 12
ATOM 18029 O O . MET A 1 18 ? 1.381 8.290 0.981 1.00 0.00 18 MET A O 12
ATOM 18043 N N . ILE A 1 19 ? 0.480 10.272 0.415 1.00 0.00 19 ILE A N 12
ATOM 18044 C CA . ILE A 1 19 ? 0.113 9.849 -0.928 1.00 0.00 19 ILE A CA 12
ATOM 18045 C C . ILE A 1 19 ? 1.342 9.789 -1.828 1.00 0.00 19 ILE A C 12
ATOM 18046 O O . ILE A 1 19 ? 1.685 8.737 -2.365 1.00 0.00 19 ILE A O 12
ATOM 18062 N N . ALA A 1 20 ? 1.997 10.933 -1.985 1.00 0.00 20 ALA A N 12
ATOM 18063 C CA . ALA A 1 20 ? 3.187 11.030 -2.817 1.00 0.00 20 ALA A CA 12
ATOM 18064 C C . ALA A 1 20 ? 4.232 9.989 -2.421 1.00 0.00 20 ALA A C 12
ATOM 18065 O O . ALA A 1 20 ? 5.066 9.595 -3.236 1.00 0.00 20 ALA A O 12
ATOM 18072 N N . GLU A 1 21 ? 4.173 9.539 -1.172 1.00 0.00 21 GLU A N 12
ATOM 18073 C CA . GLU A 1 21 ? 5.108 8.535 -0.679 1.00 0.00 21 GLU A CA 12
ATOM 18074 C C . GLU A 1 21 ? 4.592 7.138 -0.992 1.00 0.00 21 GLU A C 12
ATOM 18075 O O . GLU A 1 21 ? 5.369 6.225 -1.266 1.00 0.00 21 GLU A O 12
ATOM 18087 N N . PHE A 1 22 ? 3.273 6.979 -0.957 1.00 0.00 22 PHE A N 12
ATOM 18088 C CA . PHE A 1 22 ? 2.660 5.692 -1.248 1.00 0.00 22 PHE A CA 12
ATOM 18089 C C . PHE A 1 22 ? 2.968 5.274 -2.678 1.00 0.00 22 PHE A C 12
ATOM 18090 O O . PHE A 1 22 ? 3.150 4.091 -2.967 1.00 0.00 22 PHE A O 12
ATOM 18107 N N . LYS A 1 23 ? 3.041 6.257 -3.567 1.00 0.00 23 LYS A N 12
ATOM 18108 C CA . LYS A 1 23 ? 3.347 5.998 -4.967 1.00 0.00 23 LYS A CA 12
ATOM 18109 C C . LYS A 1 23 ? 4.810 5.592 -5.124 1.00 0.00 23 LYS A C 12
ATOM 18110 O O . LYS A 1 23 ? 5.201 5.022 -6.142 1.00 0.00 23 LYS A O 12
ATOM 18129 N N . ALA A 1 24 ? 5.615 5.892 -4.105 1.00 0.00 24 ALA A N 12
ATOM 18130 C CA . ALA A 1 24 ? 7.037 5.561 -4.117 1.00 0.00 24 ALA A CA 12
ATOM 18131 C C . ALA A 1 24 ? 7.279 4.115 -4.538 1.00 0.00 24 ALA A C 12
ATOM 18132 O O . ALA A 1 24 ? 7.789 3.849 -5.626 1.00 0.00 24 ALA A O 12
ATOM 18139 N N . ALA A 1 25 ? 6.919 3.188 -3.657 1.00 0.00 25 ALA A N 12
ATOM 18140 C CA . ALA A 1 25 ? 7.103 1.766 -3.919 1.00 0.00 25 ALA A CA 12
ATOM 18141 C C . ALA A 1 25 ? 6.216 1.271 -5.061 1.00 0.00 25 ALA A C 12
ATOM 18142 O O . ALA A 1 25 ? 6.380 0.148 -5.537 1.00 0.00 25 ALA A O 12
ATOM 18149 N N . PHE A 1 26 ? 5.277 2.107 -5.502 1.00 0.00 26 PHE A N 12
ATOM 18150 C CA . PHE A 1 26 ? 4.374 1.737 -6.591 1.00 0.00 26 PHE A CA 12
ATOM 18151 C C . PHE A 1 26 ? 5.150 1.184 -7.784 1.00 0.00 26 PHE A C 12
ATOM 18152 O O . PHE A 1 26 ? 4.635 0.365 -8.546 1.00 0.00 26 PHE A O 12
ATOM 18169 N N . ASP A 1 27 ? 6.391 1.635 -7.941 1.00 0.00 27 ASP A N 12
ATOM 18170 C CA . ASP A 1 27 ? 7.235 1.182 -9.040 1.00 0.00 27 ASP A CA 12
ATOM 18171 C C . ASP A 1 27 ? 7.783 -0.214 -8.763 1.00 0.00 27 ASP A C 12
ATOM 18172 O O . ASP A 1 27 ? 7.522 -1.155 -9.513 1.00 0.00 27 ASP A O 12
ATOM 18181 N N . MET A 1 28 ? 8.544 -0.342 -7.680 1.00 0.00 28 MET A N 12
ATOM 18182 C CA . MET A 1 28 ? 9.127 -1.624 -7.302 1.00 0.00 28 MET A CA 12
ATOM 18183 C C . MET A 1 28 ? 8.038 -2.652 -7.014 1.00 0.00 28 MET A C 12
ATOM 18184 O O . MET A 1 28 ? 8.239 -3.852 -7.201 1.00 0.00 28 MET A O 12
ATOM 18198 N N . PHE A 1 29 ? 6.884 -2.172 -6.561 1.00 0.00 29 PHE A N 12
ATOM 18199 C CA . PHE A 1 29 ? 5.758 -3.047 -6.248 1.00 0.00 29 PHE A CA 12
ATOM 18200 C C . PHE A 1 29 ? 5.392 -3.912 -7.452 1.00 0.00 29 PHE A C 12
ATOM 18201 O O . PHE A 1 29 ? 5.501 -5.137 -7.407 1.00 0.00 29 PHE A O 12
ATOM 18218 N N . ASP A 1 30 ? 4.957 -3.262 -8.527 1.00 0.00 30 ASP A N 12
ATOM 18219 C CA . ASP A 1 30 ? 4.574 -3.966 -9.744 1.00 0.00 30 ASP A CA 12
ATOM 18220 C C . ASP A 1 30 ? 5.790 -4.593 -10.417 1.00 0.00 30 ASP A C 12
ATOM 18221 O O . ASP A 1 30 ? 6.728 -3.897 -10.802 1.00 0.00 30 ASP A O 12
ATOM 18230 N N . ALA A 1 31 ? 5.761 -5.912 -10.554 1.00 0.00 31 ALA A N 12
ATOM 18231 C CA . ALA A 1 31 ? 6.856 -6.641 -11.181 1.00 0.00 31 ALA A CA 12
ATOM 18232 C C . ALA A 1 31 ? 6.645 -6.753 -12.686 1.00 0.00 31 ALA A C 12
ATOM 18233 O O . ALA A 1 31 ? 7.535 -6.435 -13.475 1.00 0.00 31 ALA A O 12
ATOM 18240 N N . ASP A 1 32 ? 5.459 -7.206 -13.078 1.00 0.00 32 ASP A N 12
ATOM 18241 C CA . ASP A 1 32 ? 5.126 -7.359 -14.488 1.00 0.00 32 ASP A CA 12
ATOM 18242 C C . ASP A 1 32 ? 4.536 -6.069 -15.050 1.00 0.00 32 ASP A C 12
ATOM 18243 O O . ASP A 1 32 ? 4.654 -5.789 -16.242 1.00 0.00 32 ASP A O 12
ATOM 18252 N N . GLY A 1 33 ? 3.901 -5.287 -14.181 1.00 0.00 33 GLY A N 12
ATOM 18253 C CA . GLY A 1 33 ? 3.303 -4.037 -14.610 1.00 0.00 33 GLY A CA 12
ATOM 18254 C C . GLY A 1 33 ? 2.100 -4.248 -15.508 1.00 0.00 33 GLY A C 12
ATOM 18255 O O . GLY A 1 33 ? 2.239 -4.365 -16.726 1.00 0.00 33 GLY A O 12
ATOM 18259 N N . GLY A 1 34 ? 0.916 -4.296 -14.906 1.00 0.00 34 GLY A N 12
ATOM 18260 C CA . GLY A 1 34 ? -0.298 -4.494 -15.674 1.00 0.00 34 GLY A CA 12
ATOM 18261 C C . GLY A 1 34 ? -1.441 -5.017 -14.826 1.00 0.00 34 GLY A C 12
ATOM 18262 O O . GLY A 1 34 ? -2.610 -4.784 -15.134 1.00 0.00 34 GLY A O 12
ATOM 18266 N N . GLY A 1 35 ? -1.103 -5.726 -13.753 1.00 0.00 35 GLY A N 12
ATOM 18267 C CA . GLY A 1 35 ? -2.120 -6.273 -12.875 1.00 0.00 35 GLY A CA 12
ATOM 18268 C C . GLY A 1 35 ? -2.237 -5.504 -11.574 1.00 0.00 35 GLY A C 12
ATOM 18269 O O . GLY A 1 35 ? -2.698 -4.363 -11.558 1.00 0.00 35 GLY A O 12
ATOM 18273 N N . ASP A 1 36 ? -1.819 -6.131 -10.478 1.00 0.00 36 ASP A N 12
ATOM 18274 C CA . ASP A 1 36 ? -1.880 -5.500 -9.165 1.00 0.00 36 ASP A CA 12
ATOM 18275 C C . ASP A 1 36 ? -0.753 -6.001 -8.268 1.00 0.00 36 ASP A C 12
ATOM 18276 O O . ASP A 1 36 ? 0.103 -6.772 -8.701 1.00 0.00 36 ASP A O 12
ATOM 18285 N N . ILE A 1 37 ? -0.760 -5.557 -7.016 1.00 0.00 37 ILE A N 12
ATOM 18286 C CA . ILE A 1 37 ? 0.259 -5.957 -6.056 1.00 0.00 37 ILE A CA 12
ATOM 18287 C C . ILE A 1 37 ? -0.167 -7.203 -5.285 1.00 0.00 37 ILE A C 12
ATOM 18288 O O . ILE A 1 37 ? -1.164 -7.190 -4.562 1.00 0.00 37 ILE A O 12
ATOM 18304 N N . SER A 1 38 ? 0.599 -8.278 -5.442 1.00 0.00 38 SER A N 12
ATOM 18305 C CA . SER A 1 38 ? 0.308 -9.533 -4.759 1.00 0.00 38 SER A CA 12
ATOM 18306 C C . SER A 1 38 ? 1.122 -9.652 -3.472 1.00 0.00 38 SER A C 12
ATOM 18307 O O . SER A 1 38 ? 1.670 -8.664 -2.983 1.00 0.00 38 SER A O 12
ATOM 18315 N N . THR A 1 39 ? 1.196 -10.863 -2.929 1.00 0.00 39 THR A N 12
ATOM 18316 C CA . THR A 1 39 ? 1.943 -11.106 -1.700 1.00 0.00 39 THR A CA 12
ATOM 18317 C C . THR A 1 39 ? 3.443 -10.944 -1.927 1.00 0.00 39 THR A C 12
ATOM 18318 O O . THR A 1 39 ? 4.135 -10.306 -1.134 1.00 0.00 39 THR A O 12
ATOM 18329 N N . LYS A 1 40 ? 3.939 -11.527 -3.013 1.00 0.00 40 LYS A N 12
ATOM 18330 C CA . LYS A 1 40 ? 5.358 -11.451 -3.343 1.00 0.00 40 LYS A CA 12
ATOM 18331 C C . LYS A 1 40 ? 5.762 -10.028 -3.715 1.00 0.00 40 LYS A C 12
ATOM 18332 O O . LYS A 1 40 ? 6.907 -9.625 -3.513 1.00 0.00 40 LYS A O 12
ATOM 18351 N N . GLU A 1 41 ? 4.817 -9.272 -4.265 1.00 0.00 41 GLU A N 12
ATOM 18352 C CA . GLU A 1 41 ? 5.078 -7.896 -4.671 1.00 0.00 41 GLU A CA 12
ATOM 18353 C C . GLU A 1 41 ? 5.271 -6.989 -3.459 1.00 0.00 41 GLU A C 12
ATOM 18354 O O . GLU A 1 41 ? 5.937 -5.957 -3.547 1.00 0.00 41 GLU A O 12
ATOM 18366 N N . LEU A 1 42 ? 4.684 -7.374 -2.330 1.00 0.00 42 LEU A N 12
ATOM 18367 C CA . LEU A 1 42 ? 4.795 -6.586 -1.109 1.00 0.00 42 LEU A CA 12
ATOM 18368 C C . LEU A 1 42 ? 6.097 -6.890 -0.373 1.00 0.00 42 LEU A C 12
ATOM 18369 O O . LEU A 1 42 ? 6.895 -5.992 -0.108 1.00 0.00 42 LEU A O 12
ATOM 18385 N N . GLY A 1 43 ? 6.304 -8.162 -0.044 1.00 0.00 43 GLY A N 12
ATOM 18386 C CA . GLY A 1 43 ? 7.512 -8.560 0.659 1.00 0.00 43 GLY A CA 12
ATOM 18387 C C . GLY A 1 43 ? 8.773 -8.088 -0.039 1.00 0.00 43 GLY A C 12
ATOM 18388 O O . GLY A 1 43 ? 9.810 -7.902 0.597 1.00 0.00 43 GLY A O 12
ATOM 18392 N N . THR A 1 44 ? 8.684 -7.897 -1.350 1.00 0.00 44 THR A N 12
ATOM 18393 C CA . THR A 1 44 ? 9.823 -7.446 -2.142 1.00 0.00 44 THR A CA 12
ATOM 18394 C C . THR A 1 44 ? 10.354 -6.107 -1.625 1.00 0.00 44 THR A C 12
ATOM 18395 O O . THR A 1 44 ? 11.360 -6.056 -0.918 1.00 0.00 44 THR A O 12
ATOM 18406 N N . VAL A 1 45 ? 9.673 -5.029 -1.997 1.00 0.00 45 VAL A N 12
ATOM 18407 C CA . VAL A 1 45 ? 10.067 -3.686 -1.592 1.00 0.00 45 VAL A CA 12
ATOM 18408 C C . VAL A 1 45 ? 10.176 -3.565 -0.073 1.00 0.00 45 VAL A C 12
ATOM 18409 O O . VAL A 1 45 ? 10.917 -2.724 0.437 1.00 0.00 45 VAL A O 12
ATOM 18422 N N . MET A 1 46 ? 9.432 -4.396 0.647 1.00 0.00 46 MET A N 12
ATOM 18423 C CA . MET A 1 46 ? 9.451 -4.357 2.104 1.00 0.00 46 MET A CA 12
ATOM 18424 C C . MET A 1 46 ? 10.675 -5.078 2.663 1.00 0.00 46 MET A C 12
ATOM 18425 O O . MET A 1 46 ? 11.170 -4.730 3.734 1.00 0.00 46 MET A O 12
ATOM 18439 N N . ARG A 1 47 ? 11.158 -6.082 1.939 1.00 0.00 47 ARG A N 12
ATOM 18440 C CA . ARG A 1 47 ? 12.322 -6.846 2.378 1.00 0.00 47 ARG A CA 12
ATOM 18441 C C . ARG A 1 47 ? 13.625 -6.194 1.922 1.00 0.00 47 ARG A C 12
ATOM 18442 O O . ARG A 1 47 ? 14.670 -6.376 2.548 1.00 0.00 47 ARG A O 12
ATOM 18463 N N . MET A 1 48 ? 13.564 -5.440 0.829 1.00 0.00 48 MET A N 12
ATOM 18464 C CA . MET A 1 48 ? 14.747 -4.771 0.299 1.00 0.00 48 MET A CA 12
ATOM 18465 C C . MET A 1 48 ? 14.916 -3.375 0.898 1.00 0.00 48 MET A C 12
ATOM 18466 O O . MET A 1 48 ? 15.963 -2.748 0.739 1.00 0.00 48 MET A O 12
ATOM 18480 N N . LEU A 1 49 ? 13.884 -2.891 1.582 1.00 0.00 49 LEU A N 12
ATOM 18481 C CA . LEU A 1 49 ? 13.929 -1.568 2.192 1.00 0.00 49 LEU A CA 12
ATOM 18482 C C . LEU A 1 49 ? 14.360 -1.649 3.653 1.00 0.00 49 LEU A C 12
ATOM 18483 O O . LEU A 1 49 ? 15.264 -0.932 4.083 1.00 0.00 49 LEU A O 12
ATOM 18499 N N . GLY A 1 50 ? 13.711 -2.526 4.411 1.00 0.00 50 GLY A N 12
ATOM 18500 C CA . GLY A 1 50 ? 14.044 -2.679 5.816 1.00 0.00 50 GLY A CA 12
ATOM 18501 C C . GLY A 1 50 ? 13.023 -3.507 6.569 1.00 0.00 50 GLY A C 12
ATOM 18502 O O . GLY A 1 50 ? 13.360 -4.189 7.537 1.00 0.00 50 GLY A O 12
ATOM 18506 N N . GLN A 1 51 ? 11.770 -3.448 6.128 1.00 0.00 51 GLN A N 12
ATOM 18507 C CA . GLN A 1 51 ? 10.699 -4.201 6.770 1.00 0.00 51 GLN A CA 12
ATOM 18508 C C . GLN A 1 51 ? 10.893 -5.697 6.559 1.00 0.00 51 GLN A C 12
ATOM 18509 O O . GLN A 1 51 ? 11.638 -6.118 5.675 1.00 0.00 51 GLN A O 12
ATOM 18523 N N . ASN A 1 52 ? 10.221 -6.500 7.375 1.00 0.00 52 ASN A N 12
ATOM 18524 C CA . ASN A 1 52 ? 10.329 -7.948 7.269 1.00 0.00 52 ASN A CA 12
ATOM 18525 C C . ASN A 1 52 ? 8.997 -8.627 7.577 1.00 0.00 52 ASN A C 12
ATOM 18526 O O . ASN A 1 52 ? 8.919 -9.500 8.442 1.00 0.00 52 ASN A O 12
ATOM 18537 N N . PRO A 1 53 ? 7.928 -8.240 6.864 1.00 0.00 53 PRO A N 12
ATOM 18538 C CA . PRO A 1 53 ? 6.598 -8.824 7.060 1.00 0.00 53 PRO A CA 12
ATOM 18539 C C . PRO A 1 53 ? 6.548 -10.283 6.618 1.00 0.00 53 PRO A C 12
ATOM 18540 O O . PRO A 1 53 ? 6.581 -10.581 5.424 1.00 0.00 53 PRO A O 12
ATOM 18551 N N . THR A 1 54 ? 6.472 -11.189 7.589 1.00 0.00 54 THR A N 12
ATOM 18552 C CA . THR A 1 54 ? 6.424 -12.619 7.303 1.00 0.00 54 THR A CA 12
ATOM 18553 C C . THR A 1 54 ? 5.320 -12.947 6.301 1.00 0.00 54 THR A C 12
ATOM 18554 O O . THR A 1 54 ? 4.507 -12.090 5.956 1.00 0.00 54 THR A O 12
ATOM 18565 N N . LYS A 1 55 ? 5.300 -14.194 5.838 1.00 0.00 55 LYS A N 12
ATOM 18566 C CA . LYS A 1 55 ? 4.296 -14.638 4.876 1.00 0.00 55 LYS A CA 12
ATOM 18567 C C . LYS A 1 55 ? 2.888 -14.369 5.399 1.00 0.00 55 LYS A C 12
ATOM 18568 O O . LYS A 1 55 ? 2.097 -13.681 4.753 1.00 0.00 55 LYS A O 12
ATOM 18587 N N . CYS A 1 56 ? 2.585 -14.908 6.576 1.00 0.00 56 CYS A N 12
ATOM 18588 C CA . CYS A 1 56 ? 1.275 -14.718 7.187 1.00 0.00 56 CYS A CA 12
ATOM 18589 C C . CYS A 1 56 ? 0.993 -13.234 7.398 1.00 0.00 56 CYS A C 12
ATOM 18590 O O . CYS A 1 56 ? -0.154 -12.793 7.334 1.00 0.00 56 CYS A O 12
ATOM 18598 N N . GLU A 1 57 ? 2.053 -12.468 7.643 1.00 0.00 57 GLU A N 12
ATOM 18599 C CA . GLU A 1 57 ? 1.929 -11.033 7.856 1.00 0.00 57 GLU A CA 12
ATOM 18600 C C . GLU A 1 57 ? 1.288 -10.357 6.649 1.00 0.00 57 GLU A C 12
ATOM 18601 O O . GLU A 1 57 ? 0.197 -9.797 6.743 1.00 0.00 57 GLU A O 12
ATOM 18613 N N . LEU A 1 58 ? 1.977 -10.418 5.516 1.00 0.00 58 LEU A N 12
ATOM 18614 C CA . LEU A 1 58 ? 1.480 -9.815 4.286 1.00 0.00 58 LEU A CA 12
ATOM 18615 C C . LEU A 1 58 ? 0.146 -10.435 3.880 1.00 0.00 58 LEU A C 12
ATOM 18616 O O . LEU A 1 58 ? -0.700 -9.774 3.281 1.00 0.00 58 LEU A O 12
ATOM 18632 N N . ASP A 1 59 ? -0.039 -11.706 4.225 1.00 0.00 59 ASP A N 12
ATOM 18633 C CA . ASP A 1 59 ? -1.277 -12.411 3.910 1.00 0.00 59 ASP A CA 12
ATOM 18634 C C . ASP A 1 59 ? -2.414 -11.915 4.791 1.00 0.00 59 ASP A C 12
ATOM 18635 O O . ASP A 1 59 ? -3.581 -11.977 4.407 1.00 0.00 59 ASP A O 12
ATOM 18644 N N . ALA A 1 60 ? -2.066 -11.415 5.971 1.00 0.00 60 ALA A N 12
ATOM 18645 C CA . ALA A 1 60 ? -3.064 -10.902 6.893 1.00 0.00 60 ALA A CA 12
ATOM 18646 C C . ALA A 1 60 ? -3.558 -9.533 6.440 1.00 0.00 60 ALA A C 12
ATOM 18647 O O . ALA A 1 60 ? -4.707 -9.165 6.683 1.00 0.00 60 ALA A O 12
ATOM 18654 N N . ILE A 1 61 ? -2.685 -8.789 5.768 1.00 0.00 61 ILE A N 12
ATOM 18655 C CA . ILE A 1 61 ? -3.029 -7.469 5.269 1.00 0.00 61 ILE A CA 12
ATOM 18656 C C . ILE A 1 61 ? -3.816 -7.584 3.965 1.00 0.00 61 ILE A C 12
ATOM 18657 O O . ILE A 1 61 ? -4.964 -7.145 3.885 1.00 0.00 61 ILE A O 12
ATOM 18673 N N . ILE A 1 62 ? -3.193 -8.183 2.949 1.00 0.00 62 ILE A N 12
ATOM 18674 C CA . ILE A 1 62 ? -3.838 -8.362 1.647 1.00 0.00 62 ILE A CA 12
ATOM 18675 C C . ILE A 1 62 ? -5.272 -8.856 1.813 1.00 0.00 62 ILE A C 12
ATOM 18676 O O . ILE A 1 62 ? -6.197 -8.328 1.195 1.00 0.00 62 ILE A O 12
ATOM 18692 N N . CYS A 1 63 ? -5.451 -9.868 2.658 1.00 0.00 63 CYS A N 12
ATOM 18693 C CA . CYS A 1 63 ? -6.773 -10.426 2.911 1.00 0.00 63 CYS A CA 12
ATOM 18694 C C . CYS A 1 63 ? -7.742 -9.323 3.324 1.00 0.00 63 CYS A C 12
ATOM 18695 O O . CYS A 1 63 ? -8.912 -9.332 2.941 1.00 0.00 63 CYS A O 12
ATOM 18703 N N . GLU A 1 64 ? -7.236 -8.363 4.090 1.00 0.00 64 GLU A N 12
ATOM 18704 C CA . GLU A 1 64 ? -8.043 -7.237 4.538 1.00 0.00 64 GLU A CA 12
ATOM 18705 C C . GLU A 1 64 ? -8.085 -6.165 3.455 1.00 0.00 64 GLU A C 12
ATOM 18706 O O . GLU A 1 64 ? -9.089 -5.475 3.283 1.00 0.00 64 GLU A O 12
ATOM 18718 N N . VAL A 1 65 ? -6.984 -6.045 2.716 1.00 0.00 65 VAL A N 12
ATOM 18719 C CA . VAL A 1 65 ? -6.889 -5.074 1.633 1.00 0.00 65 VAL A CA 12
ATOM 18720 C C . VAL A 1 65 ? -7.893 -5.407 0.537 1.00 0.00 65 VAL A C 12
ATOM 18721 O O . VAL A 1 65 ? -8.482 -4.517 -0.077 1.00 0.00 65 VAL A O 12
ATOM 18734 N N . ASP A 1 66 ? -8.074 -6.700 0.294 1.00 0.00 66 ASP A N 12
ATOM 18735 C CA . ASP A 1 66 ? -8.995 -7.170 -0.730 1.00 0.00 66 ASP A CA 12
ATOM 18736 C C . ASP A 1 66 ? -10.382 -7.423 -0.149 1.00 0.00 66 ASP A C 12
ATOM 18737 O O . ASP A 1 66 ? -10.572 -8.340 0.650 1.00 0.00 66 ASP A O 12
ATOM 18746 N N . GLU A 1 67 ? -11.347 -6.612 -0.563 1.00 0.00 67 GLU A N 12
ATOM 18747 C CA . GLU A 1 67 ? -12.719 -6.756 -0.091 1.00 0.00 67 GLU A CA 12
ATOM 18748 C C . GLU A 1 67 ? -13.561 -7.519 -1.108 1.00 0.00 67 GLU A C 12
ATOM 18749 O O . GLU A 1 67 ? -14.778 -7.350 -1.174 1.00 0.00 67 GLU A O 12
ATOM 18761 N N . ASP A 1 68 ? -12.902 -8.359 -1.903 1.00 0.00 68 ASP A N 12
ATOM 18762 C CA . ASP A 1 68 ? -13.585 -9.149 -2.919 1.00 0.00 68 ASP A CA 12
ATOM 18763 C C . ASP A 1 68 ? -12.890 -10.492 -3.130 1.00 0.00 68 ASP A C 12
ATOM 18764 O O . ASP A 1 68 ? -13.048 -11.125 -4.173 1.00 0.00 68 ASP A O 12
ATOM 18773 N N . GLY A 1 69 ? -12.118 -10.924 -2.134 1.00 0.00 69 GLY A N 12
ATOM 18774 C CA . GLY A 1 69 ? -11.412 -12.188 -2.235 1.00 0.00 69 GLY A CA 12
ATOM 18775 C C . GLY A 1 69 ? -10.575 -12.291 -3.497 1.00 0.00 69 GLY A C 12
ATOM 18776 O O . GLY A 1 69 ? -10.684 -13.263 -4.244 1.00 0.00 69 GLY A O 12
ATOM 18780 N N . SER A 1 70 ? -9.744 -11.282 -3.736 1.00 0.00 70 SER A N 12
ATOM 18781 C CA . SER A 1 70 ? -8.891 -11.260 -4.919 1.00 0.00 70 SER A CA 12
ATOM 18782 C C . SER A 1 70 ? -7.414 -11.366 -4.542 1.00 0.00 70 SER A C 12
ATOM 18783 O O . SER A 1 70 ? -6.591 -11.808 -5.343 1.00 0.00 70 SER A O 12
ATOM 18791 N N . GLY A 1 71 ? -7.082 -10.954 -3.321 1.00 0.00 71 GLY A N 12
ATOM 18792 C CA . GLY A 1 71 ? -5.702 -11.009 -2.873 1.00 0.00 71 GLY A CA 12
ATOM 18793 C C . GLY A 1 71 ? -4.793 -10.105 -3.686 1.00 0.00 71 GLY A C 12
ATOM 18794 O O . GLY A 1 71 ? -3.571 -10.243 -3.642 1.00 0.00 71 GLY A O 12
ATOM 18798 N N . THR A 1 72 ? -5.391 -9.178 -4.430 1.00 0.00 72 THR A N 12
ATOM 18799 C CA . THR A 1 72 ? -4.629 -8.250 -5.254 1.00 0.00 72 THR A CA 12
ATOM 18800 C C . THR A 1 72 ? -4.992 -6.806 -4.922 1.00 0.00 72 THR A C 12
ATOM 18801 O O . THR A 1 72 ? -6.158 -6.485 -4.693 1.00 0.00 72 THR A O 12
ATOM 18812 N N . ILE A 1 73 ? -3.983 -5.942 -4.894 1.00 0.00 73 ILE A N 12
ATOM 18813 C CA . ILE A 1 73 ? -4.191 -4.534 -4.587 1.00 0.00 73 ILE A CA 12
ATOM 18814 C C . ILE A 1 73 ? -4.334 -3.703 -5.860 1.00 0.00 73 ILE A C 12
ATOM 18815 O O . ILE A 1 73 ? -3.397 -3.594 -6.650 1.00 0.00 73 ILE A O 12
ATOM 18831 N N . ASP A 1 74 ? -5.515 -3.123 -6.052 1.00 0.00 74 ASP A N 12
ATOM 18832 C CA . ASP A 1 74 ? -5.785 -2.305 -7.230 1.00 0.00 74 ASP A CA 12
ATOM 18833 C C . ASP A 1 74 ? -4.983 -1.006 -7.194 1.00 0.00 74 ASP A C 12
ATOM 18834 O O . ASP A 1 74 ? -4.051 -0.862 -6.403 1.00 0.00 74 ASP A O 12
ATOM 18843 N N . PHE A 1 75 ? -5.349 -0.067 -8.062 1.00 0.00 75 PHE A N 12
ATOM 18844 C CA . PHE A 1 75 ? -4.664 1.219 -8.136 1.00 0.00 75 PHE A CA 12
ATOM 18845 C C . PHE A 1 75 ? -4.698 1.939 -6.789 1.00 0.00 75 PHE A C 12
ATOM 18846 O O . PHE A 1 75 ? -3.754 1.841 -6.004 1.00 0.00 75 PHE A O 12
ATOM 18863 N N . GLU A 1 76 ? -5.783 2.662 -6.523 1.00 0.00 76 GLU A N 12
ATOM 18864 C CA . GLU A 1 76 ? -5.923 3.393 -5.267 1.00 0.00 76 GLU A CA 12
ATOM 18865 C C . GLU A 1 76 ? -6.044 2.437 -4.082 1.00 0.00 76 GLU A C 12
ATOM 18866 O O . GLU A 1 76 ? -5.908 2.847 -2.929 1.00 0.00 76 GLU A O 12
ATOM 18878 N N . GLU A 1 77 ? -6.299 1.162 -4.367 1.00 0.00 77 GLU A N 12
ATOM 18879 C CA . GLU A 1 77 ? -6.436 0.162 -3.316 1.00 0.00 77 GLU A CA 12
ATOM 18880 C C . GLU A 1 77 ? -5.181 0.107 -2.446 1.00 0.00 77 GLU A C 12
ATOM 18881 O O . GLU A 1 77 ? -5.229 -0.361 -1.308 1.00 0.00 77 GLU A O 12
ATOM 18893 N N . PHE A 1 78 ? -4.061 0.590 -2.983 1.00 0.00 78 PHE A N 12
ATOM 18894 C CA . PHE A 1 78 ? -2.803 0.595 -2.241 1.00 0.00 78 PHE A CA 12
ATOM 18895 C C . PHE A 1 78 ? -2.852 1.584 -1.074 1.00 0.00 78 PHE A C 12
ATOM 18896 O O . PHE A 1 78 ? -1.962 1.596 -0.228 1.00 0.00 78 PHE A O 12
ATOM 18913 N N . LEU A 1 79 ? -3.905 2.392 -1.017 1.00 0.00 79 LEU A N 12
ATOM 18914 C CA . LEU A 1 79 ? -4.070 3.346 0.071 1.00 0.00 79 LEU A CA 12
ATOM 18915 C C . LEU A 1 79 ? -4.964 2.749 1.151 1.00 0.00 79 LEU A C 12
ATOM 18916 O O . LEU A 1 79 ? -4.648 2.805 2.338 1.00 0.00 79 LEU A O 12
ATOM 18932 N N . VAL A 1 80 ? -6.083 2.167 0.719 1.00 0.00 80 VAL A N 12
ATOM 18933 C CA . VAL A 1 80 ? -7.030 1.546 1.638 1.00 0.00 80 VAL A CA 12
ATOM 18934 C C . VAL A 1 80 ? -6.358 0.449 2.445 1.00 0.00 80 VAL A C 12
ATOM 18935 O O . VAL A 1 80 ? -6.661 0.250 3.621 1.00 0.00 80 VAL A O 12
ATOM 18948 N N . MET A 1 81 ? -5.436 -0.260 1.803 1.00 0.00 81 MET A N 12
ATOM 18949 C CA . MET A 1 81 ? -4.709 -1.340 2.454 1.00 0.00 81 MET A CA 12
ATOM 18950 C C . MET A 1 81 ? -4.164 -0.880 3.796 1.00 0.00 81 MET A C 12
ATOM 18951 O O . MET A 1 81 ? -4.192 -1.618 4.781 1.00 0.00 81 MET A O 12
ATOM 18965 N N . MET A 1 82 ? -3.674 0.349 3.819 1.00 0.00 82 MET A N 12
ATOM 18966 C CA . MET A 1 82 ? -3.121 0.931 5.030 1.00 0.00 82 MET A CA 12
ATOM 18967 C C . MET A 1 82 ? -4.184 1.715 5.795 1.00 0.00 82 MET A C 12
ATOM 18968 O O . MET A 1 82 ? -4.123 1.819 7.021 1.00 0.00 82 MET A O 12
ATOM 18982 N N . VAL A 1 83 ? -5.167 2.250 5.073 1.00 0.00 83 VAL A N 12
ATOM 18983 C CA . VAL A 1 83 ? -6.244 3.005 5.706 1.00 0.00 83 VAL A CA 12
ATOM 18984 C C . VAL A 1 83 ? -6.996 2.121 6.697 1.00 0.00 83 VAL A C 12
ATOM 18985 O O . VAL A 1 83 ? -7.360 2.562 7.788 1.00 0.00 83 VAL A O 12
ATOM 18998 N N . ARG A 1 84 ? -7.216 0.868 6.309 1.00 0.00 84 ARG A N 12
ATOM 18999 C CA . ARG A 1 84 ? -7.914 -0.087 7.160 1.00 0.00 84 ARG A CA 12
ATOM 19000 C C . ARG A 1 84 ? -7.058 -0.468 8.365 1.00 0.00 84 ARG A C 12
ATOM 19001 O O . ARG A 1 84 ? -7.576 -0.905 9.393 1.00 0.00 84 ARG A O 12
ATOM 19022 N N . GLN A 1 85 ? -5.746 -0.292 8.235 1.00 0.00 85 GLN A N 12
ATOM 19023 C CA . GLN A 1 85 ? -4.820 -0.608 9.316 1.00 0.00 85 GLN A CA 12
ATOM 19024 C C . GLN A 1 85 ? -4.316 0.667 9.985 1.00 0.00 85 GLN A C 12
ATOM 19025 O O . GLN A 1 85 ? -3.354 0.641 10.751 1.00 0.00 85 GLN A O 12
ATOM 19039 N N . MET A 1 86 ? -4.971 1.786 9.685 1.00 0.00 86 MET A N 12
ATOM 19040 C CA . MET A 1 86 ? -4.591 3.072 10.251 1.00 0.00 86 MET A CA 12
ATOM 19041 C C . MET A 1 86 ? -5.681 3.598 11.179 1.00 0.00 86 MET A C 12
ATOM 19042 O O . MET A 1 86 ? -5.396 4.090 12.271 1.00 0.00 86 MET A O 12
ATOM 19056 N N . LYS A 1 87 ? -6.931 3.488 10.739 1.00 0.00 87 LYS A N 12
ATOM 19057 C CA . LYS A 1 87 ? -8.066 3.949 11.532 1.00 0.00 87 LYS A CA 12
ATOM 19058 C C . LYS A 1 87 ? -8.072 3.293 12.910 1.00 0.00 87 LYS A C 12
ATOM 19059 O O . LYS A 1 87 ? -7.876 3.960 13.926 1.00 0.00 87 LYS A O 12
ATOM 19078 N N . GLU A 1 88 ? -8.296 1.983 12.935 1.00 0.00 88 GLU A N 12
ATOM 19079 C CA . GLU A 1 88 ? -8.327 1.235 14.187 1.00 0.00 88 GLU A CA 12
ATOM 19080 C C . GLU A 1 88 ? -8.532 -0.254 13.928 1.00 0.00 88 GLU A C 12
ATOM 19081 O O . GLU A 1 88 ? -8.777 -0.668 12.795 1.00 0.00 88 GLU A O 12
ATOM 19093 N N . ASP A 1 89 ? -8.428 -1.054 14.984 1.00 0.00 89 ASP A N 12
ATOM 19094 C CA . ASP A 1 89 ? -8.602 -2.498 14.868 1.00 0.00 89 ASP A CA 12
ATOM 19095 C C . ASP A 1 89 ? -9.935 -2.935 15.466 1.00 0.00 89 ASP A C 12
ATOM 19096 O O . ASP A 1 89 ? -10.063 -4.048 15.976 1.00 0.00 89 ASP A O 12
ATOM 19105 N N . ALA A 1 90 ? -10.927 -2.053 15.397 1.00 0.00 90 ALA A N 12
ATOM 19106 C CA . ALA A 1 90 ? -12.251 -2.349 15.930 1.00 0.00 90 ALA A CA 12
ATOM 19107 C C . ALA A 1 90 ? -13.337 -1.651 15.120 1.00 0.00 90 ALA A C 12
ATOM 19108 O O . ALA A 1 90 ? -14.405 -2.265 14.910 1.00 0.00 90 ALA A O 12
ATOM 19116 N N . ARG B 2 1 ? 2.183 -3.033 9.072 1.00 0.00 115 ARG B N 12
ATOM 19117 C CA . ARG B 2 1 ? 0.813 -2.639 8.646 1.00 0.00 115 ARG B CA 12
ATOM 19118 C C . ARG B 2 1 ? 0.628 -1.128 8.718 1.00 0.00 115 ARG B C 12
ATOM 19119 O O . ARG B 2 1 ? 0.448 -0.466 7.695 1.00 0.00 115 ARG B O 12
ATOM 19142 N N . MET B 2 2 ? 0.675 -0.586 9.930 1.00 0.00 116 MET B N 12
ATOM 19143 C CA . MET B 2 2 ? 0.515 0.849 10.132 1.00 0.00 116 MET B CA 12
ATOM 19144 C C . MET B 2 2 ? 1.870 1.545 10.177 1.00 0.00 116 MET B C 12
ATOM 19145 O O . MET B 2 2 ? 2.902 0.903 10.376 1.00 0.00 116 MET B O 12
ATOM 19159 N N . SER B 2 3 ? 1.861 2.860 9.988 1.00 0.00 117 SER B N 12
ATOM 19160 C CA . SER B 2 3 ? 3.090 3.644 10.005 1.00 0.00 117 SER B CA 12
ATOM 19161 C C . SER B 2 3 ? 4.080 3.126 8.968 1.00 0.00 117 SER B C 12
ATOM 19162 O O . SER B 2 3 ? 5.291 3.138 9.189 1.00 0.00 117 SER B O 12
ATOM 19170 N N . ALA B 2 4 ? 3.555 2.681 7.833 1.00 0.00 118 ALA B N 12
ATOM 19171 C CA . ALA B 2 4 ? 4.389 2.168 6.755 1.00 0.00 118 ALA B CA 12
ATOM 19172 C C . ALA B 2 4 ? 5.013 3.307 5.951 1.00 0.00 118 ALA B C 12
ATOM 19173 O O . ALA B 2 4 ? 5.762 3.069 5.004 1.00 0.00 118 ALA B O 12
ATOM 19180 N N . ASP B 2 5 ? 4.702 4.548 6.336 1.00 0.00 119 ASP B N 12
ATOM 19181 C CA . ASP B 2 5 ? 5.227 5.729 5.654 1.00 0.00 119 ASP B CA 12
ATOM 19182 C C . ASP B 2 5 ? 6.711 5.575 5.333 1.00 0.00 119 ASP B C 12
ATOM 19183 O O . ASP B 2 5 ? 7.204 6.140 4.358 1.00 0.00 119 ASP B O 12
ATOM 19192 N N . ALA B 2 6 ? 7.419 4.808 6.156 1.00 0.00 120 ALA B N 12
ATOM 19193 C CA . ALA B 2 6 ? 8.846 4.583 5.949 1.00 0.00 120 ALA B CA 12
ATOM 19194 C C . ALA B 2 6 ? 9.124 4.103 4.530 1.00 0.00 120 ALA B C 12
ATOM 19195 O O . ALA B 2 6 ? 9.695 4.835 3.721 1.00 0.00 120 ALA B O 12
ATOM 19202 N N . MET B 2 7 ? 8.709 2.877 4.224 1.00 0.00 121 MET B N 12
ATOM 19203 C CA . MET B 2 7 ? 8.909 2.321 2.890 1.00 0.00 121 MET B CA 12
ATOM 19204 C C . MET B 2 7 ? 8.347 3.273 1.842 1.00 0.00 121 MET B C 12
ATOM 19205 O O . MET B 2 7 ? 8.933 3.465 0.777 1.00 0.00 121 MET B O 12
ATOM 19219 N N . LEU B 2 8 ? 7.209 3.872 2.164 1.00 0.00 122 LEU B N 12
ATOM 19220 C CA . LEU B 2 8 ? 6.564 4.812 1.265 1.00 0.00 122 LEU B CA 12
ATOM 19221 C C . LEU B 2 8 ? 7.485 5.999 1.006 1.00 0.00 122 LEU B C 12
ATOM 19222 O O . LEU B 2 8 ? 7.555 6.513 -0.109 1.00 0.00 122 LEU B O 12
ATOM 19238 N N . ARG B 2 9 ? 8.212 6.413 2.042 1.00 0.00 123 ARG B N 12
ATOM 19239 C CA . ARG B 2 9 ? 9.153 7.520 1.922 1.00 0.00 123 ARG B CA 12
ATOM 19240 C C . ARG B 2 9 ? 10.544 7.012 1.536 1.00 0.00 123 ARG B C 12
ATOM 19241 O O . ARG B 2 9 ? 11.524 7.755 1.597 1.00 0.00 123 ARG B O 12
ATOM 19262 N N . ALA B 2 10 ? 10.625 5.738 1.153 1.00 0.00 124 ALA B N 12
ATOM 19263 C CA . ALA B 2 10 ? 11.896 5.129 0.774 1.00 0.00 124 ALA B CA 12
ATOM 19264 C C . ALA B 2 10 ? 12.236 5.390 -0.688 1.00 0.00 124 ALA B C 12
ATOM 19265 O O . ALA B 2 10 ? 13.100 6.210 -1.001 1.00 0.00 124 ALA B O 12
ATOM 19272 N N . LEU B 2 11 ? 11.561 4.672 -1.578 1.00 0.00 125 LEU B N 12
ATOM 19273 C CA . LEU B 2 11 ? 11.795 4.804 -3.010 1.00 0.00 125 LEU B CA 12
ATOM 19274 C C . LEU B 2 11 ? 11.229 6.112 -3.563 1.00 0.00 125 LEU B C 12
ATOM 19275 O O . LEU B 2 11 ? 11.454 6.448 -4.725 1.00 0.00 125 LEU B O 12
ATOM 19291 N N . LEU B 2 12 ? 10.495 6.850 -2.731 1.00 0.00 126 LEU B N 12
ATOM 19292 C CA . LEU B 2 12 ? 9.905 8.117 -3.155 1.00 0.00 126 LEU B CA 12
ATOM 19293 C C . LEU B 2 12 ? 10.954 9.023 -3.795 1.00 0.00 126 LEU B C 12
ATOM 19294 O O . LEU B 2 12 ? 11.933 9.407 -3.154 1.00 0.00 126 LEU B O 12
ATOM 19310 N N . GLY B 2 13 ? 10.741 9.361 -5.063 1.00 0.00 127 GLY B N 12
ATOM 19311 C CA . GLY B 2 13 ? 11.675 10.219 -5.769 1.00 0.00 127 GLY B CA 12
ATOM 19312 C C . GLY B 2 13 ? 12.901 9.469 -6.251 1.00 0.00 127 GLY B C 12
ATOM 19313 O O . GLY B 2 13 ? 13.854 9.272 -5.498 1.00 0.00 127 GLY B O 12
ATOM 19317 N N . SER B 2 14 ? 12.877 9.049 -7.512 1.00 0.00 128 SER B N 12
ATOM 19318 C CA . SER B 2 14 ? 13.994 8.317 -8.096 1.00 0.00 128 SER B CA 12
ATOM 19319 C C . SER B 2 14 ? 14.566 9.062 -9.298 1.00 0.00 128 SER B C 12
ATOM 19320 O O . SER B 2 14 ? 13.921 9.165 -10.342 1.00 0.00 128 SER B O 12
ATOM 19328 N N . LYS B 2 15 ? 15.781 9.579 -9.143 1.00 0.00 129 LYS B N 12
ATOM 19329 C CA . LYS B 2 15 ? 16.440 10.315 -10.216 1.00 0.00 129 LYS B CA 12
ATOM 19330 C C . LYS B 2 15 ? 17.882 10.643 -9.844 1.00 0.00 129 LYS B C 12
ATOM 19331 O O . LYS B 2 15 ? 18.788 10.530 -10.670 1.00 0.00 129 LYS B O 12
ATOM 19350 N N . HIS B 2 16 ? 18.088 11.048 -8.595 1.00 0.00 130 HIS B N 12
ATOM 19351 C CA . HIS B 2 16 ? 19.421 11.390 -8.113 1.00 0.00 130 HIS B CA 12
ATOM 19352 C C . HIS B 2 16 ? 19.904 10.377 -7.080 1.00 0.00 130 HIS B C 12
ATOM 19353 O O . HIS B 2 16 ? 19.194 9.427 -6.749 1.00 0.00 130 HIS B O 12
ATOM 19368 N N . LYS B 2 17 ? 21.115 10.585 -6.574 1.00 0.00 131 LYS B N 12
ATOM 19369 C CA . LYS B 2 17 ? 21.692 9.690 -5.579 1.00 0.00 131 LYS B CA 12
ATOM 19370 C C . LYS B 2 17 ? 22.767 10.403 -4.765 1.00 0.00 131 LYS B C 12
ATOM 19371 O O . LYS B 2 17 ? 23.081 9.925 -3.654 1.00 0.00 131 LYS B O 12
ATOM 19393 N N . ALA A 1 1 ? -26.661 1.467 -6.490 1.00 0.00 1 ALA A N 13
ATOM 19394 C CA . ALA A 1 1 ? -25.963 0.204 -6.136 1.00 0.00 1 ALA A CA 13
ATOM 19395 C C . ALA A 1 1 ? -24.491 0.461 -5.828 1.00 0.00 1 ALA A C 13
ATOM 19396 O O . ALA A 1 1 ? -23.715 0.821 -6.712 1.00 0.00 1 ALA A O 13
ATOM 19405 N N . SER A 1 2 ? -24.115 0.272 -4.567 1.00 0.00 2 SER A N 13
ATOM 19406 C CA . SER A 1 2 ? -22.737 0.483 -4.141 1.00 0.00 2 SER A CA 13
ATOM 19407 C C . SER A 1 2 ? -22.064 -0.843 -3.801 1.00 0.00 2 SER A C 13
ATOM 19408 O O . SER A 1 2 ? -22.721 -1.880 -3.709 1.00 0.00 2 SER A O 13
ATOM 19416 N N . MET A 1 3 ? -20.747 -0.802 -3.615 1.00 0.00 3 MET A N 13
ATOM 19417 C CA . MET A 1 3 ? -19.984 -1.999 -3.284 1.00 0.00 3 MET A CA 13
ATOM 19418 C C . MET A 1 3 ? -18.820 -1.662 -2.356 1.00 0.00 3 MET A C 13
ATOM 19419 O O . MET A 1 3 ? -18.613 -2.322 -1.338 1.00 0.00 3 MET A O 13
ATOM 19433 N N . THR A 1 4 ? -18.064 -0.628 -2.715 1.00 0.00 4 THR A N 13
ATOM 19434 C CA . THR A 1 4 ? -16.923 -0.198 -1.915 1.00 0.00 4 THR A CA 13
ATOM 19435 C C . THR A 1 4 ? -16.246 1.014 -2.546 1.00 0.00 4 THR A C 13
ATOM 19436 O O . THR A 1 4 ? -15.746 0.945 -3.669 1.00 0.00 4 THR A O 13
ATOM 19447 N N . ASP A 1 5 ? -16.241 2.126 -1.819 1.00 0.00 5 ASP A N 13
ATOM 19448 C CA . ASP A 1 5 ? -15.632 3.359 -2.306 1.00 0.00 5 ASP A CA 13
ATOM 19449 C C . ASP A 1 5 ? -14.384 3.727 -1.502 1.00 0.00 5 ASP A C 13
ATOM 19450 O O . ASP A 1 5 ? -13.767 4.764 -1.746 1.00 0.00 5 ASP A O 13
ATOM 19459 N N . GLN A 1 6 ? -14.016 2.879 -0.542 1.00 0.00 6 GLN A N 13
ATOM 19460 C CA . GLN A 1 6 ? -12.843 3.126 0.295 1.00 0.00 6 GLN A CA 13
ATOM 19461 C C . GLN A 1 6 ? -11.639 3.554 -0.542 1.00 0.00 6 GLN A C 13
ATOM 19462 O O . GLN A 1 6 ? -10.822 4.362 -0.100 1.00 0.00 6 GLN A O 13
ATOM 19476 N N . GLN A 1 7 ? -11.542 3.018 -1.755 1.00 0.00 7 GLN A N 13
ATOM 19477 C CA . GLN A 1 7 ? -10.438 3.357 -2.654 1.00 0.00 7 GLN A CA 13
ATOM 19478 C C . GLN A 1 7 ? -10.376 4.856 -2.872 1.00 0.00 7 GLN A C 13
ATOM 19479 O O . GLN A 1 7 ? -9.306 5.429 -3.074 1.00 0.00 7 GLN A O 13
ATOM 19493 N N . ALA A 1 8 ? -11.539 5.478 -2.841 1.00 0.00 8 ALA A N 13
ATOM 19494 C CA . ALA A 1 8 ? -11.645 6.906 -3.045 1.00 0.00 8 ALA A CA 13
ATOM 19495 C C . ALA A 1 8 ? -11.399 7.661 -1.745 1.00 0.00 8 ALA A C 13
ATOM 19496 O O . ALA A 1 8 ? -10.582 8.581 -1.693 1.00 0.00 8 ALA A O 13
ATOM 19503 N N . GLU A 1 9 ? -12.107 7.260 -0.692 1.00 0.00 9 GLU A N 13
ATOM 19504 C CA . GLU A 1 9 ? -11.960 7.893 0.613 1.00 0.00 9 GLU A CA 13
ATOM 19505 C C . GLU A 1 9 ? -10.521 7.774 1.098 1.00 0.00 9 GLU A C 13
ATOM 19506 O O . GLU A 1 9 ? -9.962 8.717 1.657 1.00 0.00 9 GLU A O 13
ATOM 19518 N N . ALA A 1 10 ? -9.927 6.607 0.868 1.00 0.00 10 ALA A N 13
ATOM 19519 C CA . ALA A 1 10 ? -8.548 6.343 1.263 1.00 0.00 10 ALA A CA 13
ATOM 19520 C C . ALA A 1 10 ? -7.635 7.516 0.919 1.00 0.00 10 ALA A C 13
ATOM 19521 O O . ALA A 1 10 ? -6.966 8.072 1.789 1.00 0.00 10 ALA A O 13
ATOM 19528 N N . ARG A 1 11 ? -7.617 7.889 -0.358 1.00 0.00 11 ARG A N 13
ATOM 19529 C CA . ARG A 1 11 ? -6.790 8.998 -0.819 1.00 0.00 11 ARG A CA 13
ATOM 19530 C C . ARG A 1 11 ? -7.067 10.257 -0.003 1.00 0.00 11 ARG A C 13
ATOM 19531 O O . ARG A 1 11 ? -6.206 11.129 0.127 1.00 0.00 11 ARG A O 13
ATOM 19552 N N . ALA A 1 12 ? -8.272 10.342 0.551 1.00 0.00 12 ALA A N 13
ATOM 19553 C CA . ALA A 1 12 ? -8.664 11.488 1.360 1.00 0.00 12 ALA A CA 13
ATOM 19554 C C . ALA A 1 12 ? -8.434 11.218 2.845 1.00 0.00 12 ALA A C 13
ATOM 19555 O O . ALA A 1 12 ? -8.331 12.148 3.644 1.00 0.00 12 ALA A O 13
ATOM 19562 N N . PHE A 1 13 ? -8.355 9.939 3.209 1.00 0.00 13 PHE A N 13
ATOM 19563 C CA . PHE A 1 13 ? -8.138 9.555 4.599 1.00 0.00 13 PHE A CA 13
ATOM 19564 C C . PHE A 1 13 ? -6.737 9.951 5.059 1.00 0.00 13 PHE A C 13
ATOM 19565 O O . PHE A 1 13 ? -6.512 10.205 6.242 1.00 0.00 13 PHE A O 13
ATOM 19582 N N . LEU A 1 14 ? -5.802 10.000 4.116 1.00 0.00 14 LEU A N 13
ATOM 19583 C CA . LEU A 1 14 ? -4.425 10.364 4.425 1.00 0.00 14 LEU A CA 13
ATOM 19584 C C . LEU A 1 14 ? -4.069 11.713 3.812 1.00 0.00 14 LEU A C 13
ATOM 19585 O O . LEU A 1 14 ? -4.818 12.256 3.000 1.00 0.00 14 LEU A O 13
ATOM 19601 N N . SER A 1 15 ? -2.916 12.247 4.202 1.00 0.00 15 SER A N 13
ATOM 19602 C CA . SER A 1 15 ? -2.454 13.530 3.689 1.00 0.00 15 SER A CA 13
ATOM 19603 C C . SER A 1 15 ? -1.729 13.347 2.363 1.00 0.00 15 SER A C 13
ATOM 19604 O O . SER A 1 15 ? -1.290 12.246 2.034 1.00 0.00 15 SER A O 13
ATOM 19612 N N . GLU A 1 16 ? -1.593 14.433 1.606 1.00 0.00 16 GLU A N 13
ATOM 19613 C CA . GLU A 1 16 ? -0.902 14.380 0.322 1.00 0.00 16 GLU A CA 13
ATOM 19614 C C . GLU A 1 16 ? 0.455 13.702 0.481 1.00 0.00 16 GLU A C 13
ATOM 19615 O O . GLU A 1 16 ? 0.978 13.100 -0.456 1.00 0.00 16 GLU A O 13
ATOM 19627 N N . GLU A 1 17 ? 1.011 13.800 1.686 1.00 0.00 17 GLU A N 13
ATOM 19628 C CA . GLU A 1 17 ? 2.299 13.195 1.994 1.00 0.00 17 GLU A CA 13
ATOM 19629 C C . GLU A 1 17 ? 2.249 11.683 1.795 1.00 0.00 17 GLU A C 13
ATOM 19630 O O . GLU A 1 17 ? 2.989 11.129 0.982 1.00 0.00 17 GLU A O 13
ATOM 19642 N N . MET A 1 18 ? 1.368 11.024 2.543 1.00 0.00 18 MET A N 13
ATOM 19643 C CA . MET A 1 18 ? 1.214 9.574 2.455 1.00 0.00 18 MET A CA 13
ATOM 19644 C C . MET A 1 18 ? 1.002 9.127 1.009 1.00 0.00 18 MET A C 13
ATOM 19645 O O . MET A 1 18 ? 1.289 7.984 0.656 1.00 0.00 18 MET A O 13
ATOM 19659 N N . ILE A 1 19 ? 0.503 10.037 0.178 1.00 0.00 19 ILE A N 13
ATOM 19660 C CA . ILE A 1 19 ? 0.259 9.738 -1.226 1.00 0.00 19 ILE A CA 13
ATOM 19661 C C . ILE A 1 19 ? 1.560 9.784 -2.019 1.00 0.00 19 ILE A C 13
ATOM 19662 O O . ILE A 1 19 ? 1.978 8.789 -2.611 1.00 0.00 19 ILE A O 13
ATOM 19678 N N . ALA A 1 20 ? 2.191 10.951 -2.022 1.00 0.00 20 ALA A N 13
ATOM 19679 C CA . ALA A 1 20 ? 3.445 11.146 -2.737 1.00 0.00 20 ALA A CA 13
ATOM 19680 C C . ALA A 1 20 ? 4.485 10.106 -2.329 1.00 0.00 20 ALA A C 13
ATOM 19681 O O . ALA A 1 20 ? 5.400 9.798 -3.093 1.00 0.00 20 ALA A O 13
ATOM 19688 N N . GLU A 1 21 ? 4.329 9.554 -1.129 1.00 0.00 21 GLU A N 13
ATOM 19689 C CA . GLU A 1 21 ? 5.240 8.537 -0.631 1.00 0.00 21 GLU A CA 13
ATOM 19690 C C . GLU A 1 21 ? 4.749 7.159 -1.054 1.00 0.00 21 GLU A C 13
ATOM 19691 O O . GLU A 1 21 ? 5.545 6.260 -1.328 1.00 0.00 21 GLU A O 13
ATOM 19703 N N . PHE A 1 22 ? 3.429 7.010 -1.126 1.00 0.00 22 PHE A N 13
ATOM 19704 C CA . PHE A 1 22 ? 2.825 5.752 -1.542 1.00 0.00 22 PHE A CA 13
ATOM 19705 C C . PHE A 1 22 ? 3.262 5.419 -2.963 1.00 0.00 22 PHE A C 13
ATOM 19706 O O . PHE A 1 22 ? 3.435 4.253 -3.318 1.00 0.00 22 PHE A O 13
ATOM 19723 N N . LYS A 1 23 ? 3.455 6.463 -3.762 1.00 0.00 23 LYS A N 13
ATOM 19724 C CA . LYS A 1 23 ? 3.891 6.302 -5.141 1.00 0.00 23 LYS A CA 13
ATOM 19725 C C . LYS A 1 23 ? 5.344 5.834 -5.189 1.00 0.00 23 LYS A C 13
ATOM 19726 O O . LYS A 1 23 ? 5.820 5.354 -6.218 1.00 0.00 23 LYS A O 13
ATOM 19745 N N . ALA A 1 24 ? 6.044 5.980 -4.064 1.00 0.00 24 ALA A N 13
ATOM 19746 C CA . ALA A 1 24 ? 7.444 5.575 -3.970 1.00 0.00 24 ALA A CA 13
ATOM 19747 C C . ALA A 1 24 ? 7.649 4.140 -4.449 1.00 0.00 24 ALA A C 13
ATOM 19748 O O . ALA A 1 24 ? 8.275 3.902 -5.482 1.00 0.00 24 ALA A O 13
ATOM 19755 N N . ALA A 1 25 ? 7.126 3.189 -3.683 1.00 0.00 25 ALA A N 13
ATOM 19756 C CA . ALA A 1 25 ? 7.257 1.774 -4.015 1.00 0.00 25 ALA A CA 13
ATOM 19757 C C . ALA A 1 25 ? 6.263 1.340 -5.092 1.00 0.00 25 ALA A C 13
ATOM 19758 O O . ALA A 1 25 ? 6.246 0.177 -5.493 1.00 0.00 25 ALA A O 13
ATOM 19765 N N . PHE A 1 26 ? 5.432 2.272 -5.556 1.00 0.00 26 PHE A N 13
ATOM 19766 C CA . PHE A 1 26 ? 4.435 1.974 -6.585 1.00 0.00 26 PHE A CA 13
ATOM 19767 C C . PHE A 1 26 ? 5.030 1.146 -7.724 1.00 0.00 26 PHE A C 13
ATOM 19768 O O . PHE A 1 26 ? 4.542 0.058 -8.033 1.00 0.00 26 PHE A O 13
ATOM 19785 N N . ASP A 1 27 ? 6.080 1.670 -8.349 1.00 0.00 27 ASP A N 13
ATOM 19786 C CA . ASP A 1 27 ? 6.733 0.981 -9.458 1.00 0.00 27 ASP A CA 13
ATOM 19787 C C . ASP A 1 27 ? 7.438 -0.288 -8.987 1.00 0.00 27 ASP A C 13
ATOM 19788 O O . ASP A 1 27 ? 7.233 -1.365 -9.545 1.00 0.00 27 ASP A O 13
ATOM 19797 N N . MET A 1 28 ? 8.270 -0.154 -7.960 1.00 0.00 28 MET A N 13
ATOM 19798 C CA . MET A 1 28 ? 9.009 -1.292 -7.420 1.00 0.00 28 MET A CA 13
ATOM 19799 C C . MET A 1 28 ? 8.062 -2.407 -6.982 1.00 0.00 28 MET A C 13
ATOM 19800 O O . MET A 1 28 ? 8.433 -3.580 -6.975 1.00 0.00 28 MET A O 13
ATOM 19814 N N . PHE A 1 29 ? 6.840 -2.034 -6.617 1.00 0.00 29 PHE A N 13
ATOM 19815 C C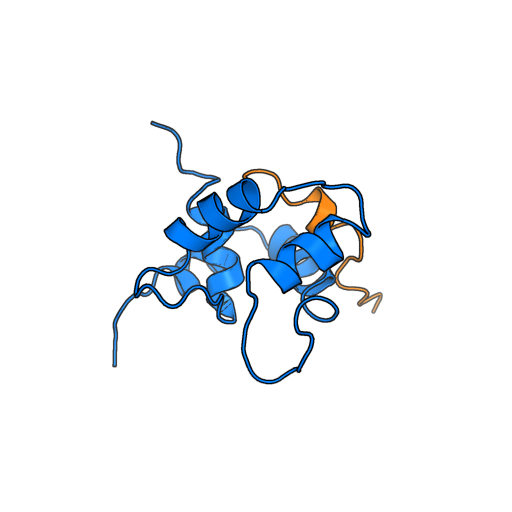A . PHE A 1 29 ? 5.845 -3.003 -6.178 1.00 0.00 29 PHE A CA 13
ATOM 19816 C C . PHE A 1 29 ? 5.551 -4.018 -7.279 1.00 0.00 29 PHE A C 13
ATOM 19817 O O . PHE A 1 29 ? 5.997 -5.163 -7.216 1.00 0.00 29 PHE A O 13
ATOM 19834 N N . ASP A 1 30 ? 4.797 -3.587 -8.286 1.00 0.00 30 ASP A N 13
ATOM 19835 C CA . ASP A 1 30 ? 4.444 -4.456 -9.401 1.00 0.00 30 ASP A CA 13
ATOM 19836 C C . ASP A 1 30 ? 5.691 -4.973 -10.106 1.00 0.00 30 ASP A C 13
ATOM 19837 O O . ASP A 1 30 ? 6.486 -4.197 -10.637 1.00 0.00 30 ASP A O 13
ATOM 19846 N N . ALA A 1 31 ? 5.854 -6.290 -10.109 1.00 0.00 31 ALA A N 13
ATOM 19847 C CA . ALA A 1 31 ? 7.002 -6.919 -10.748 1.00 0.00 31 ALA A CA 13
ATOM 19848 C C . ALA A 1 31 ? 6.831 -6.957 -12.262 1.00 0.00 31 ALA A C 13
ATOM 19849 O O . ALA A 1 31 ? 7.686 -6.477 -13.007 1.00 0.00 31 ALA A O 13
ATOM 19856 N N . ASP A 1 32 ? 5.720 -7.529 -12.712 1.00 0.00 32 ASP A N 13
ATOM 19857 C CA . ASP A 1 32 ? 5.433 -7.630 -14.137 1.00 0.00 32 ASP A CA 13
ATOM 19858 C C . ASP A 1 32 ? 4.854 -6.322 -14.667 1.00 0.00 32 ASP A C 13
ATOM 19859 O O . ASP A 1 32 ? 5.053 -5.969 -15.829 1.00 0.00 32 ASP A O 13
ATOM 19868 N N . GLY A 1 33 ? 4.138 -5.607 -13.806 1.00 0.00 33 GLY A N 13
ATOM 19869 C CA . GLY A 1 33 ? 3.542 -4.345 -14.206 1.00 0.00 33 GLY A CA 13
ATOM 19870 C C . GLY A 1 33 ? 2.387 -4.529 -15.170 1.00 0.00 33 GLY A C 13
ATOM 19871 O O . GLY A 1 33 ? 2.594 -4.776 -16.358 1.00 0.00 33 GLY A O 13
ATOM 19875 N N . GLY A 1 34 ? 1.166 -4.408 -14.658 1.00 0.00 34 GLY A N 13
ATOM 19876 C CA . GLY A 1 34 ? -0.008 -4.566 -15.496 1.00 0.00 34 GLY A CA 13
ATOM 19877 C C . GLY A 1 34 ? -1.224 -5.019 -14.711 1.00 0.00 34 GLY A C 13
ATOM 19878 O O . GLY A 1 34 ? -2.358 -4.739 -15.097 1.00 0.00 34 GLY A O 13
ATOM 19882 N N . GLY A 1 35 ? -0.986 -5.720 -13.606 1.00 0.00 35 GLY A N 13
ATOM 19883 C CA . GLY A 1 35 ? -2.080 -6.200 -12.783 1.00 0.00 35 GLY A CA 13
ATOM 19884 C C . GLY A 1 35 ? -2.167 -5.477 -11.454 1.00 0.00 35 GLY A C 13
ATOM 19885 O O . GLY A 1 35 ? -2.520 -4.300 -11.402 1.00 0.00 35 GLY A O 13
ATOM 19889 N N . ASP A 1 36 ? -1.845 -6.185 -10.375 1.00 0.00 36 ASP A N 13
ATOM 19890 C CA . ASP A 1 36 ? -1.890 -5.604 -9.039 1.00 0.00 36 ASP A CA 13
ATOM 19891 C C . ASP A 1 36 ? -0.761 -6.149 -8.170 1.00 0.00 36 ASP A C 13
ATOM 19892 O O . ASP A 1 36 ? 0.051 -6.957 -8.622 1.00 0.00 36 ASP A O 13
ATOM 19901 N N . ILE A 1 37 ? -0.715 -5.700 -6.920 1.00 0.00 37 ILE A N 13
ATOM 19902 C CA . ILE A 1 37 ? 0.312 -6.140 -5.985 1.00 0.00 37 ILE A CA 13
ATOM 19903 C C . ILE A 1 37 ? -0.114 -7.414 -5.261 1.00 0.00 37 ILE A C 13
ATOM 19904 O O . ILE A 1 37 ? -1.026 -7.396 -4.435 1.00 0.00 37 ILE A O 13
ATOM 19920 N N . SER A 1 38 ? 0.556 -8.518 -5.574 1.00 0.00 38 SER A N 13
ATOM 19921 C CA . SER A 1 38 ? 0.253 -9.801 -4.951 1.00 0.00 38 SER A CA 13
ATOM 19922 C C . SER A 1 38 ? 0.876 -9.887 -3.559 1.00 0.00 38 SER A C 13
ATOM 19923 O O . SER A 1 38 ? 1.265 -8.872 -2.981 1.00 0.00 38 SER A O 13
ATOM 19931 N N . THR A 1 39 ? 0.968 -11.102 -3.026 1.00 0.00 39 THR A N 13
ATOM 19932 C CA . THR A 1 39 ? 1.543 -11.314 -1.701 1.00 0.00 39 THR A CA 13
ATOM 19933 C C . THR A 1 39 ? 3.064 -11.192 -1.740 1.00 0.00 39 THR A C 13
ATOM 19934 O O . THR A 1 39 ? 3.680 -10.695 -0.798 1.00 0.00 39 THR A O 13
ATOM 19945 N N . LYS A 1 40 ? 3.663 -11.650 -2.834 1.00 0.00 40 LYS A N 13
ATOM 19946 C CA . LYS A 1 40 ? 5.113 -11.593 -2.991 1.00 0.00 40 LYS A CA 13
ATOM 19947 C C . LYS A 1 40 ? 5.565 -10.200 -3.420 1.00 0.00 40 LYS A C 13
ATOM 19948 O O . LYS A 1 40 ? 6.640 -9.740 -3.036 1.00 0.00 40 LYS A O 13
ATOM 19967 N N . GLU A 1 41 ? 4.738 -9.534 -4.218 1.00 0.00 41 GLU A N 13
ATOM 19968 C CA . GLU A 1 41 ? 5.052 -8.193 -4.701 1.00 0.00 41 GLU A CA 13
ATOM 19969 C C . GLU A 1 41 ? 5.292 -7.235 -3.538 1.00 0.00 41 GLU A C 13
ATOM 19970 O O . GLU A 1 41 ? 6.164 -6.370 -3.603 1.00 0.00 41 GLU A O 13
ATOM 19982 N N . LEU A 1 42 ? 4.507 -7.394 -2.479 1.00 0.00 42 LEU A N 13
ATOM 19983 C CA . LEU A 1 42 ? 4.632 -6.542 -1.303 1.00 0.00 42 LEU A CA 13
ATOM 19984 C C . LEU A 1 42 ? 5.935 -6.817 -0.560 1.00 0.00 42 LEU A C 13
ATOM 19985 O O . LEU A 1 42 ? 6.753 -5.917 -0.368 1.00 0.00 42 LEU A O 13
ATOM 20001 N N . GLY A 1 43 ? 6.125 -8.066 -0.145 1.00 0.00 43 GLY A N 13
ATOM 20002 C CA . GLY A 1 43 ? 7.330 -8.440 0.575 1.00 0.00 43 GLY A CA 13
ATOM 20003 C C . GLY A 1 43 ? 8.598 -8.003 -0.136 1.00 0.00 43 GLY A C 13
ATOM 20004 O O . GLY A 1 43 ? 9.626 -7.772 0.501 1.00 0.00 43 GLY A O 13
ATOM 20008 N N . THR A 1 44 ? 8.524 -7.892 -1.457 1.00 0.00 44 THR A N 13
ATOM 20009 C CA . THR A 1 44 ? 9.672 -7.480 -2.258 1.00 0.00 44 THR A CA 13
ATOM 20010 C C . THR A 1 44 ? 10.202 -6.124 -1.793 1.00 0.00 44 THR A C 13
ATOM 20011 O O . THR A 1 44 ? 11.227 -6.042 -1.118 1.00 0.00 44 THR A O 13
ATOM 20022 N N . VAL A 1 45 ? 9.495 -5.065 -2.169 1.00 0.00 45 VAL A N 13
ATOM 20023 C CA . VAL A 1 45 ? 9.885 -3.710 -1.806 1.00 0.00 45 VAL A CA 13
ATOM 20024 C C . VAL A 1 45 ? 9.903 -3.519 -0.291 1.00 0.00 45 VAL A C 13
ATOM 20025 O O . VAL A 1 45 ? 10.621 -2.663 0.225 1.00 0.00 45 VAL A O 13
ATOM 20038 N N . MET A 1 46 ? 9.110 -4.317 0.418 1.00 0.00 46 MET A N 13
ATOM 20039 C CA . MET A 1 46 ? 9.044 -4.221 1.872 1.00 0.00 46 MET A CA 13
ATOM 20040 C C . MET A 1 46 ? 10.274 -4.847 2.522 1.00 0.00 46 MET A C 13
ATOM 20041 O O . MET A 1 46 ? 10.724 -4.398 3.576 1.00 0.00 46 MET A O 13
ATOM 20055 N N . ARG A 1 47 ? 10.808 -5.889 1.894 1.00 0.00 47 ARG A N 13
ATOM 20056 C CA . ARG A 1 47 ? 11.980 -6.580 2.420 1.00 0.00 47 ARG A CA 13
ATOM 20057 C C . ARG A 1 47 ? 13.278 -5.899 1.989 1.00 0.00 47 ARG A C 13
ATOM 20058 O O . ARG A 1 47 ? 14.296 -6.002 2.673 1.00 0.00 47 ARG A O 13
ATOM 20079 N N . MET A 1 48 ? 13.242 -5.212 0.852 1.00 0.00 48 MET A N 13
ATOM 20080 C CA . MET A 1 48 ? 14.424 -4.527 0.342 1.00 0.00 48 MET A CA 13
ATOM 20081 C C . MET A 1 48 ? 14.464 -3.064 0.779 1.00 0.00 48 MET A C 13
ATOM 20082 O O . MET A 1 48 ? 15.285 -2.288 0.291 1.00 0.00 48 MET A O 13
ATOM 20096 N N . LEU A 1 49 ? 13.576 -2.686 1.696 1.00 0.00 49 LEU A N 13
ATOM 20097 C CA . LEU A 1 49 ? 13.527 -1.312 2.181 1.00 0.00 49 LEU A CA 13
ATOM 20098 C C . LEU A 1 49 ? 13.756 -1.251 3.688 1.00 0.00 49 LEU A C 13
ATOM 20099 O O . LEU A 1 49 ? 14.477 -0.382 4.179 1.00 0.00 49 LEU A O 13
ATOM 20115 N N . GLY A 1 50 ? 13.138 -2.173 4.418 1.00 0.00 50 GLY A N 13
ATOM 20116 C CA . GLY A 1 50 ? 13.294 -2.195 5.862 1.00 0.00 50 GLY A CA 13
ATOM 20117 C C . GLY A 1 50 ? 12.342 -3.163 6.538 1.00 0.00 50 GLY A C 13
ATOM 20118 O O . GLY A 1 50 ? 12.722 -3.862 7.477 1.00 0.00 50 GLY A O 13
ATOM 20122 N N . GLN A 1 51 ? 11.103 -3.204 6.062 1.00 0.00 51 GLN A N 13
ATOM 20123 C CA . GLN A 1 51 ? 10.098 -4.095 6.630 1.00 0.00 51 GLN A CA 13
ATOM 20124 C C . GLN A 1 51 ? 10.449 -5.550 6.345 1.00 0.00 51 GLN A C 13
ATOM 20125 O O . GLN A 1 51 ? 11.259 -5.841 5.467 1.00 0.00 51 GLN A O 13
ATOM 20139 N N . ASN A 1 52 ? 9.844 -6.464 7.094 1.00 0.00 52 ASN A N 13
ATOM 20140 C CA . ASN A 1 52 ? 10.107 -7.885 6.912 1.00 0.00 52 ASN A CA 13
ATOM 20141 C C . ASN A 1 52 ? 8.846 -8.721 7.139 1.00 0.00 52 ASN A C 13
ATOM 20142 O O . ASN A 1 52 ? 8.874 -9.715 7.864 1.00 0.00 52 ASN A O 13
ATOM 20153 N N . PRO A 1 53 ? 7.720 -8.335 6.515 1.00 0.00 53 PRO A N 13
ATOM 20154 C CA . PRO A 1 53 ? 6.459 -9.065 6.657 1.00 0.00 53 PRO A CA 13
ATOM 20155 C C . PRO A 1 53 ? 6.451 -10.356 5.845 1.00 0.00 53 PRO A C 13
ATOM 20156 O O . PRO A 1 53 ? 6.372 -10.329 4.617 1.00 0.00 53 PRO A O 13
ATOM 20167 N N . THR A 1 54 ? 6.536 -11.487 6.540 1.00 0.00 54 THR A N 13
ATOM 20168 C CA . THR A 1 54 ? 6.542 -12.790 5.884 1.00 0.00 54 THR A CA 13
ATOM 20169 C C . THR A 1 54 ? 5.263 -13.001 5.080 1.00 0.00 54 THR A C 13
ATOM 20170 O O . THR A 1 54 ? 4.427 -12.104 4.976 1.00 0.00 54 THR A O 13
ATOM 20181 N N . LYS A 1 55 ? 5.119 -14.194 4.512 1.00 0.00 55 LYS A N 13
ATOM 20182 C CA . LYS A 1 55 ? 3.944 -14.526 3.717 1.00 0.00 55 LYS A CA 13
ATOM 20183 C C . LYS A 1 55 ? 2.670 -14.397 4.548 1.00 0.00 55 LYS A C 13
ATOM 20184 O O . LYS A 1 55 ? 1.619 -14.016 4.034 1.00 0.00 55 LYS A O 13
ATOM 20203 N N . CYS A 1 56 ? 2.774 -14.714 5.835 1.00 0.00 56 CYS A N 13
ATOM 20204 C CA . CYS A 1 56 ? 1.632 -14.631 6.737 1.00 0.00 56 CYS A CA 13
ATOM 20205 C C . CYS A 1 56 ? 1.372 -13.188 7.155 1.00 0.00 56 CYS A C 13
ATOM 20206 O O . CYS A 1 56 ? 0.222 -12.765 7.280 1.00 0.00 56 CYS A O 13
ATOM 20214 N N . GLU A 1 57 ? 2.447 -12.436 7.369 1.00 0.00 57 GLU A N 13
ATOM 20215 C CA . GLU A 1 57 ? 2.337 -11.038 7.771 1.00 0.00 57 GLU A CA 13
ATOM 20216 C C . GLU A 1 57 ? 1.536 -10.239 6.750 1.00 0.00 57 GLU A C 13
ATOM 20217 O O . GLU A 1 57 ? 0.612 -9.507 7.102 1.00 0.00 57 GLU A O 13
ATOM 20229 N N . LEU A 1 58 ? 1.902 -10.387 5.482 1.00 0.00 58 LEU A N 13
ATOM 20230 C CA . LEU A 1 58 ? 1.223 -9.681 4.404 1.00 0.00 58 LEU A CA 13
ATOM 20231 C C . LEU A 1 58 ? -0.170 -10.262 4.166 1.00 0.00 58 LEU A C 13
ATOM 20232 O O . LEU A 1 58 ? -1.057 -9.578 3.656 1.00 0.00 58 LEU A O 13
ATOM 20248 N N . ASP A 1 59 ? -0.359 -11.523 4.549 1.00 0.00 59 ASP A N 13
ATOM 20249 C CA . ASP A 1 59 ? -1.649 -12.186 4.386 1.00 0.00 59 ASP A CA 13
ATOM 20250 C C . ASP A 1 59 ? -2.691 -11.569 5.304 1.00 0.00 59 ASP A C 13
ATOM 20251 O O . ASP A 1 59 ? -3.881 -11.560 4.991 1.00 0.00 59 ASP A O 13
ATOM 20260 N N . ALA A 1 60 ? -2.239 -11.045 6.436 1.00 0.00 60 ALA A N 13
ATOM 20261 C CA . ALA A 1 60 ? -3.142 -10.419 7.386 1.00 0.00 60 ALA A CA 13
ATOM 20262 C C . ALA A 1 60 ? -3.596 -9.054 6.881 1.00 0.00 60 ALA A C 13
ATOM 20263 O O . ALA A 1 60 ? -4.664 -8.567 7.252 1.00 0.00 60 ALA A O 13
ATOM 20270 N N . ILE A 1 61 ? -2.779 -8.445 6.025 1.00 0.00 61 ILE A N 13
ATOM 20271 C CA . ILE A 1 61 ? -3.092 -7.146 5.462 1.00 0.00 61 ILE A CA 13
ATOM 20272 C C . ILE A 1 61 ? -3.914 -7.299 4.183 1.00 0.00 61 ILE A C 13
ATOM 20273 O O . ILE A 1 61 ? -5.012 -6.754 4.074 1.00 0.00 61 ILE A O 13
ATOM 20289 N N . ILE A 1 62 ? -3.378 -8.049 3.219 1.00 0.00 62 ILE A N 13
ATOM 20290 C CA . ILE A 1 62 ? -4.071 -8.273 1.952 1.00 0.00 62 ILE A CA 13
ATOM 20291 C C . ILE A 1 62 ? -5.514 -8.709 2.189 1.00 0.00 62 ILE A C 13
ATOM 20292 O O . ILE A 1 62 ? -6.430 -8.257 1.503 1.00 0.00 62 ILE A O 13
ATOM 20308 N N . CYS A 1 63 ? -5.709 -9.586 3.169 1.00 0.00 63 CYS A N 13
ATOM 20309 C CA . CYS A 1 63 ? -7.042 -10.076 3.499 1.00 0.00 63 CYS A CA 13
ATOM 20310 C C . CYS A 1 63 ? -8.008 -8.910 3.700 1.00 0.00 63 CYS A C 13
ATOM 20311 O O . CYS A 1 63 ? -9.204 -9.027 3.437 1.00 0.00 63 CYS A O 13
ATOM 20319 N N . GLU A 1 64 ? -7.470 -7.781 4.151 1.00 0.00 64 GLU A N 13
ATOM 20320 C CA . GLU A 1 64 ? -8.272 -6.584 4.371 1.00 0.00 64 GLU A CA 13
ATOM 20321 C C . GLU A 1 64 ? -8.174 -5.656 3.165 1.00 0.00 64 GLU A C 13
ATOM 20322 O O . GLU A 1 64 ? -9.133 -4.968 2.815 1.00 0.00 64 GLU A O 13
ATOM 20334 N N . VAL A 1 65 ? -7.006 -5.653 2.527 1.00 0.00 65 VAL A N 13
ATOM 20335 C CA . VAL A 1 65 ? -6.774 -4.824 1.351 1.00 0.00 65 VAL A CA 13
ATOM 20336 C C . VAL A 1 65 ? -7.659 -5.272 0.194 1.00 0.00 65 VAL A C 13
ATOM 20337 O O . VAL A 1 65 ? -8.293 -4.457 -0.476 1.00 0.00 65 VAL A O 13
ATOM 20350 N N . ASP A 1 66 ? -7.679 -6.580 -0.037 1.00 0.00 66 ASP A N 13
ATOM 20351 C CA . ASP A 1 66 ? -8.462 -7.169 -1.115 1.00 0.00 66 ASP A CA 13
ATOM 20352 C C . ASP A 1 66 ? -9.903 -6.669 -1.115 1.00 0.00 66 ASP A C 13
ATOM 20353 O O . ASP A 1 66 ? -10.443 -6.318 -2.162 1.00 0.00 66 ASP A O 13
ATOM 20362 N N . GLU A 1 67 ? -10.525 -6.648 0.062 1.00 0.00 67 GLU A N 13
ATOM 20363 C CA . GLU A 1 67 ? -11.910 -6.196 0.195 1.00 0.00 67 GLU A CA 13
ATOM 20364 C C . GLU A 1 67 ? -12.802 -6.816 -0.880 1.00 0.00 67 GLU A C 13
ATOM 20365 O O . GLU A 1 67 ? -13.802 -6.224 -1.286 1.00 0.00 67 GLU A O 13
ATOM 20377 N N . ASP A 1 68 ? -12.436 -8.013 -1.336 1.00 0.00 68 ASP A N 13
ATOM 20378 C CA . ASP A 1 68 ? -13.208 -8.708 -2.361 1.00 0.00 68 ASP A CA 13
ATOM 20379 C C . ASP A 1 68 ? -12.798 -10.179 -2.454 1.00 0.00 68 ASP A C 13
ATOM 20380 O O . ASP A 1 68 ? -13.648 -11.067 -2.495 1.00 0.00 68 ASP A O 13
ATOM 20389 N N . GLY A 1 69 ? -11.493 -10.424 -2.489 1.00 0.00 69 GLY A N 13
ATOM 20390 C CA . GLY A 1 69 ? -10.993 -11.785 -2.580 1.00 0.00 69 GLY A CA 13
ATOM 20391 C C . GLY A 1 69 ? -10.300 -12.060 -3.900 1.00 0.00 69 GLY A C 13
ATOM 20392 O O . GLY A 1 69 ? -10.684 -12.972 -4.632 1.00 0.00 69 GLY A O 13
ATOM 20396 N N . SER A 1 70 ? -9.277 -11.267 -4.204 1.00 0.00 70 SER A N 13
ATOM 20397 C CA . SER A 1 70 ? -8.530 -11.424 -5.448 1.00 0.00 70 SER A CA 13
ATOM 20398 C C . SER A 1 70 ? -7.082 -11.831 -5.181 1.00 0.00 70 SER A C 13
ATOM 20399 O O . SER A 1 70 ? -6.423 -12.411 -6.044 1.00 0.00 70 SER A O 13
ATOM 20407 N N . GLY A 1 71 ? -6.591 -11.518 -3.985 1.00 0.00 71 GLY A N 13
ATOM 20408 C CA . GLY A 1 71 ? -5.222 -11.851 -3.636 1.00 0.00 71 GLY A CA 13
ATOM 20409 C C . GLY A 1 71 ? -4.243 -10.759 -4.026 1.00 0.00 71 GLY A C 13
ATOM 20410 O O . GLY A 1 71 ? -3.088 -10.772 -3.597 1.00 0.00 71 GLY A O 13
ATOM 20414 N N . THR A 1 72 ? -4.701 -9.811 -4.840 1.00 0.00 72 THR A N 13
ATOM 20415 C CA . THR A 1 72 ? -3.855 -8.710 -5.283 1.00 0.00 72 THR A CA 13
ATOM 20416 C C . THR A 1 72 ? -4.379 -7.376 -4.759 1.00 0.00 72 THR A C 13
ATOM 20417 O O . THR A 1 72 ? -5.440 -7.316 -4.135 1.00 0.00 72 THR A O 13
ATOM 20428 N N . ILE A 1 73 ? -3.627 -6.310 -5.010 1.00 0.00 73 ILE A N 13
ATOM 20429 C CA . ILE A 1 73 ? -4.011 -4.978 -4.556 1.00 0.00 73 ILE A CA 13
ATOM 20430 C C . ILE A 1 73 ? -4.215 -4.023 -5.730 1.00 0.00 73 ILE A C 13
ATOM 20431 O O . ILE A 1 73 ? -3.278 -3.725 -6.471 1.00 0.00 73 ILE A O 13
ATOM 20447 N N . ASP A 1 74 ? -5.446 -3.546 -5.893 1.00 0.00 74 ASP A N 13
ATOM 20448 C CA . ASP A 1 74 ? -5.776 -2.623 -6.975 1.00 0.00 74 ASP A CA 13
ATOM 20449 C C . ASP A 1 74 ? -4.956 -1.339 -6.877 1.00 0.00 74 ASP A C 13
ATOM 20450 O O . ASP A 1 74 ? -4.014 -1.251 -6.090 1.00 0.00 74 ASP A O 13
ATOM 20459 N N . PHE A 1 75 ? -5.322 -0.346 -7.685 1.00 0.00 75 PHE A N 13
ATOM 20460 C CA . PHE A 1 75 ? -4.620 0.934 -7.695 1.00 0.00 75 PHE A CA 13
ATOM 20461 C C . PHE A 1 75 ? -4.860 1.700 -6.395 1.00 0.00 75 PHE A C 13
ATOM 20462 O O . PHE A 1 75 ? -4.044 1.652 -5.477 1.00 0.00 75 PHE A O 13
ATOM 20479 N N . GLU A 1 76 ? -5.986 2.407 -6.317 1.00 0.00 76 GLU A N 13
ATOM 20480 C CA . GLU A 1 76 ? -6.318 3.177 -5.122 1.00 0.00 76 GLU A CA 13
ATOM 20481 C C . GLU A 1 76 ? -6.258 2.303 -3.873 1.00 0.00 76 GLU A C 13
ATOM 20482 O O . GLU A 1 76 ? -6.069 2.802 -2.764 1.00 0.00 76 GLU A O 13
ATOM 20494 N N . GLU A 1 77 ? -6.422 0.996 -4.061 1.00 0.00 77 GLU A N 13
ATOM 20495 C CA . GLU A 1 77 ? -6.387 0.054 -2.949 1.00 0.00 77 GLU A CA 13
ATOM 20496 C C . GLU A 1 77 ? -5.099 0.201 -2.141 1.00 0.00 77 GLU A C 13
ATOM 20497 O O . GLU A 1 77 ? -5.094 -0.023 -0.933 1.00 0.00 77 GLU A O 13
ATOM 20509 N N . PHE A 1 78 ? -4.012 0.587 -2.814 1.00 0.00 78 PHE A N 13
ATOM 20510 C CA . PHE A 1 78 ? -2.721 0.770 -2.147 1.00 0.00 78 PHE A CA 13
ATOM 20511 C C . PHE A 1 78 ? -2.833 1.770 -0.997 1.00 0.00 78 PHE A C 13
ATOM 20512 O O . PHE A 1 78 ? -1.983 1.804 -0.109 1.00 0.00 78 PHE A O 13
ATOM 20529 N N . LEU A 1 79 ? -3.889 2.577 -1.011 1.00 0.00 79 LEU A N 13
ATOM 20530 C CA . LEU A 1 79 ? -4.104 3.557 0.043 1.00 0.00 79 LEU A CA 13
ATOM 20531 C C . LEU A 1 79 ? -5.034 2.987 1.108 1.00 0.00 79 LEU A C 13
ATOM 20532 O O . LEU A 1 79 ? -4.798 3.151 2.304 1.00 0.00 79 LEU A O 13
ATOM 20548 N N . VAL A 1 80 ? -6.085 2.302 0.662 1.00 0.00 80 VAL A N 13
ATOM 20549 C CA . VAL A 1 80 ? -7.045 1.694 1.575 1.00 0.00 80 VAL A CA 13
ATOM 20550 C C . VAL A 1 80 ? -6.393 0.586 2.390 1.00 0.00 80 VAL A C 13
ATOM 20551 O O . VAL A 1 80 ? -6.719 0.387 3.561 1.00 0.00 80 VAL A O 13
ATOM 20564 N N . MET A 1 81 ? -5.464 -0.131 1.766 1.00 0.00 81 MET A N 13
ATOM 20565 C CA . MET A 1 81 ? -4.755 -1.216 2.430 1.00 0.00 81 MET A CA 13
ATOM 20566 C C . MET A 1 81 ? -4.256 -0.767 3.792 1.00 0.00 81 MET A C 13
ATOM 20567 O O . MET A 1 81 ? -4.285 -1.516 4.769 1.00 0.00 81 MET A O 13
ATOM 20581 N N . MET A 1 82 ? -3.787 0.467 3.828 1.00 0.00 82 MET A N 13
ATOM 20582 C CA . MET A 1 82 ? -3.259 1.063 5.039 1.00 0.00 82 MET A CA 13
ATOM 20583 C C . MET A 1 82 ? -4.332 1.841 5.797 1.00 0.00 82 MET A C 13
ATOM 20584 O O . MET A 1 82 ? -4.236 2.021 7.010 1.00 0.00 82 MET A O 13
ATOM 20598 N N . VAL A 1 83 ? -5.360 2.289 5.080 1.00 0.00 83 VAL A N 13
ATOM 20599 C CA . VAL A 1 83 ? -6.452 3.030 5.700 1.00 0.00 83 VAL A CA 13
ATOM 20600 C C . VAL A 1 83 ? -7.273 2.115 6.606 1.00 0.00 83 VAL A C 13
ATOM 20601 O O . VAL A 1 83 ? -7.862 2.562 7.589 1.00 0.00 83 VAL A O 13
ATOM 20614 N N . ARG A 1 84 ? -7.303 0.829 6.265 1.00 0.00 84 ARG A N 13
ATOM 20615 C CA . ARG A 1 84 ? -8.046 -0.154 7.043 1.00 0.00 84 ARG A CA 13
ATOM 20616 C C . ARG A 1 84 ? -7.278 -0.555 8.302 1.00 0.00 84 ARG A C 13
ATOM 20617 O O . ARG A 1 84 ? -7.851 -1.120 9.234 1.00 0.00 84 ARG A O 13
ATOM 20638 N N . GLN A 1 85 ? -5.981 -0.257 8.328 1.00 0.00 85 GLN A N 13
ATOM 20639 C CA . GLN A 1 85 ? -5.144 -0.587 9.477 1.00 0.00 85 GLN A CA 13
ATOM 20640 C C . GLN A 1 85 ? -4.794 0.673 10.260 1.00 0.00 85 GLN A C 13
ATOM 20641 O O . GLN A 1 85 ? -4.624 0.636 11.478 1.00 0.00 85 GLN A O 13
ATOM 20655 N N . MET A 1 86 ? -4.693 1.789 9.546 1.00 0.00 86 MET A N 13
ATOM 20656 C CA . MET A 1 86 ? -4.367 3.067 10.164 1.00 0.00 86 MET A CA 13
ATOM 20657 C C . MET A 1 86 ? -5.502 3.535 11.069 1.00 0.00 86 MET A C 13
ATOM 20658 O O . MET A 1 86 ? -5.325 3.675 12.279 1.00 0.00 86 MET A O 13
ATOM 20672 N N . LYS A 1 87 ? -6.667 3.773 10.475 1.00 0.00 87 LYS A N 13
ATOM 20673 C CA . LYS A 1 87 ? -7.834 4.223 11.227 1.00 0.00 87 LYS A CA 13
ATOM 20674 C C . LYS A 1 87 ? -8.170 3.245 12.349 1.00 0.00 87 LYS A C 13
ATOM 20675 O O . LYS A 1 87 ? -8.733 3.632 13.373 1.00 0.00 87 LYS A O 13
ATOM 20694 N N . GLU A 1 88 ? -7.820 1.978 12.151 1.00 0.00 88 GLU A N 13
ATOM 20695 C CA . GLU A 1 88 ? -8.085 0.946 13.148 1.00 0.00 88 GLU A CA 13
ATOM 20696 C C . GLU A 1 88 ? -9.581 0.822 13.420 1.00 0.00 88 GLU A C 13
ATOM 20697 O O . GLU A 1 88 ? -10.360 1.710 13.077 1.00 0.00 88 GLU A O 13
ATOM 20709 N N . ASP A 1 89 ? -9.974 -0.287 14.038 1.00 0.00 89 ASP A N 13
ATOM 20710 C CA . ASP A 1 89 ? -11.376 -0.530 14.356 1.00 0.00 89 ASP A CA 13
ATOM 20711 C C . ASP A 1 89 ? -11.663 -0.221 15.823 1.00 0.00 89 ASP A C 13
ATOM 20712 O O . ASP A 1 89 ? -12.758 0.218 16.173 1.00 0.00 89 ASP A O 13
ATOM 20721 N N . ALA A 1 90 ? -10.670 -0.454 16.675 1.00 0.00 90 ALA A N 13
ATOM 20722 C CA . ALA A 1 90 ? -10.814 -0.201 18.104 1.00 0.00 90 ALA A CA 13
ATOM 20723 C C . ALA A 1 90 ? -11.930 -1.050 18.703 1.00 0.00 90 ALA A C 13
ATOM 20724 O O . ALA A 1 90 ? -12.383 -0.725 19.820 1.00 0.00 90 ALA A O 13
ATOM 20732 N N . ARG B 2 1 ? 2.468 -2.293 9.854 1.00 0.00 115 ARG B N 13
ATOM 20733 C CA . ARG B 2 1 ? 1.172 -2.321 9.127 1.00 0.00 115 ARG B CA 13
ATOM 20734 C C . ARG B 2 1 ? 0.536 -0.935 9.081 1.00 0.00 115 ARG B C 13
ATOM 20735 O O . ARG B 2 1 ? -0.040 -0.538 8.067 1.00 0.00 115 ARG B O 13
ATOM 20758 N N . MET B 2 2 ? 0.643 -0.203 10.186 1.00 0.00 116 MET B N 13
ATOM 20759 C CA . MET B 2 2 ? 0.078 1.138 10.271 1.00 0.00 116 MET B CA 13
ATOM 20760 C C . MET B 2 2 ? 1.072 2.180 9.769 1.00 0.00 116 MET B C 13
ATOM 20761 O O . MET B 2 2 ? 0.844 2.828 8.747 1.00 0.00 116 MET B O 13
ATOM 20775 N N . SER B 2 3 ? 2.173 2.339 10.495 1.00 0.00 117 SER B N 13
ATOM 20776 C CA . SER B 2 3 ? 3.200 3.306 10.124 1.00 0.00 117 SER B CA 13
ATOM 20777 C C . SER B 2 3 ? 4.129 2.738 9.058 1.00 0.00 117 SER B C 13
ATOM 20778 O O . SER B 2 3 ? 5.341 2.647 9.257 1.00 0.00 117 SER B O 13
ATOM 20786 N N . ALA B 2 4 ? 3.554 2.369 7.919 1.00 0.00 118 ALA B N 13
ATOM 20787 C CA . ALA B 2 4 ? 4.331 1.824 6.814 1.00 0.00 118 ALA B CA 13
ATOM 20788 C C . ALA B 2 4 ? 4.977 2.941 5.998 1.00 0.00 118 ALA B C 13
ATOM 20789 O O . ALA B 2 4 ? 5.693 2.677 5.032 1.00 0.00 118 ALA B O 13
ATOM 20796 N N . ASP B 2 5 ? 4.721 4.190 6.394 1.00 0.00 119 ASP B N 13
ATOM 20797 C CA . ASP B 2 5 ? 5.279 5.348 5.702 1.00 0.00 119 ASP B CA 13
ATOM 20798 C C . ASP B 2 5 ? 6.765 5.152 5.419 1.00 0.00 119 ASP B C 13
ATOM 20799 O O . ASP B 2 5 ? 7.297 5.689 4.449 1.00 0.00 119 ASP B O 13
ATOM 20808 N N . ALA B 2 6 ? 7.430 4.375 6.271 1.00 0.00 120 ALA B N 13
ATOM 20809 C CA . ALA B 2 6 ? 8.854 4.106 6.103 1.00 0.00 120 ALA B CA 13
ATOM 20810 C C . ALA B 2 6 ? 9.150 3.607 4.693 1.00 0.00 120 ALA B C 13
ATOM 20811 O O . ALA B 2 6 ? 9.923 4.221 3.957 1.00 0.00 120 ALA B O 13
ATOM 20818 N N . MET B 2 7 ? 8.518 2.500 4.314 1.00 0.00 121 MET B N 13
ATOM 20819 C CA . MET B 2 7 ? 8.707 1.937 2.983 1.00 0.00 121 MET B CA 13
ATOM 20820 C C . MET B 2 7 ? 8.268 2.940 1.926 1.00 0.00 121 MET B C 13
ATOM 20821 O O . MET B 2 7 ? 8.837 3.005 0.836 1.00 0.00 121 MET B O 13
ATOM 20835 N N . LEU B 2 8 ? 7.252 3.726 2.263 1.00 0.00 122 LEU B N 13
ATOM 20836 C CA . LEU B 2 8 ? 6.730 4.734 1.353 1.00 0.00 122 LEU B CA 13
ATOM 20837 C C . LEU B 2 8 ? 7.744 5.859 1.168 1.00 0.00 122 LEU B C 13
ATOM 20838 O O . LEU B 2 8 ? 7.888 6.405 0.075 1.00 0.00 122 LEU B O 13
ATOM 20854 N N . ARG B 2 9 ? 8.454 6.193 2.243 1.00 0.00 123 ARG B N 13
ATOM 20855 C CA . ARG B 2 9 ? 9.466 7.243 2.196 1.00 0.00 123 ARG B CA 13
ATOM 20856 C C . ARG B 2 9 ? 10.837 6.667 1.840 1.00 0.00 123 ARG B C 13
ATOM 20857 O O . ARG B 2 9 ? 11.857 7.342 1.983 1.00 0.00 123 ARG B O 13
ATOM 20878 N N . ALA B 2 10 ? 10.858 5.416 1.386 1.00 0.00 124 ALA B N 13
ATOM 20879 C CA . ALA B 2 10 ? 12.103 4.752 1.023 1.00 0.00 124 ALA B CA 13
ATOM 20880 C C . ALA B 2 10 ? 12.536 5.106 -0.396 1.00 0.00 124 ALA B C 13
ATOM 20881 O O . ALA B 2 10 ? 13.471 5.882 -0.596 1.00 0.00 124 ALA B O 13
ATOM 20888 N N . LEU B 2 11 ? 11.857 4.520 -1.375 1.00 0.00 125 LEU B N 13
ATOM 20889 C CA . LEU B 2 11 ? 12.174 4.755 -2.778 1.00 0.00 125 LEU B CA 13
ATOM 20890 C C . LEU B 2 11 ? 11.745 6.152 -3.226 1.00 0.00 125 LEU B C 13
ATOM 20891 O O . LEU B 2 11 ? 12.143 6.615 -4.294 1.00 0.00 125 LEU B O 13
ATOM 20907 N N . LEU B 2 12 ? 10.934 6.821 -2.409 1.00 0.00 126 LEU B N 13
ATOM 20908 C CA . LEU B 2 12 ? 10.461 8.163 -2.736 1.00 0.00 126 LEU B CA 13
ATOM 20909 C C . LEU B 2 12 ? 11.632 9.095 -3.041 1.00 0.00 126 LEU B C 13
ATOM 20910 O O . LEU B 2 12 ? 11.795 9.552 -4.172 1.00 0.00 126 LEU B O 13
ATOM 20926 N N . GLY B 2 13 ? 12.443 9.370 -2.024 1.00 0.00 127 GLY B N 13
ATOM 20927 C CA . GLY B 2 13 ? 13.586 10.245 -2.205 1.00 0.00 127 GLY B CA 13
ATOM 20928 C C . GLY B 2 13 ? 13.233 11.708 -2.014 1.00 0.00 127 GLY B C 13
ATOM 20929 O O . GLY B 2 13 ? 12.556 12.304 -2.850 1.00 0.00 127 GLY B O 13
ATOM 20933 N N . SER B 2 14 ? 13.693 12.286 -0.908 1.00 0.00 128 SER B N 13
ATOM 20934 C CA . SER B 2 14 ? 13.421 13.687 -0.609 1.00 0.00 128 SER B CA 13
ATOM 20935 C C . SER B 2 14 ? 11.922 13.935 -0.476 1.00 0.00 128 SER B C 13
ATOM 20936 O O . SER B 2 14 ? 11.118 13.007 -0.571 1.00 0.00 128 SER B O 13
ATOM 20944 N N . LYS B 2 15 ? 11.552 15.192 -0.256 1.00 0.00 129 LYS B N 13
ATOM 20945 C CA . LYS B 2 15 ? 10.149 15.562 -0.110 1.00 0.00 129 LYS B CA 13
ATOM 20946 C C . LYS B 2 15 ? 9.644 16.288 -1.353 1.00 0.00 129 LYS B C 13
ATOM 20947 O O . LYS B 2 15 ? 8.675 15.862 -1.982 1.00 0.00 129 LYS B O 13
ATOM 20966 N N . HIS B 2 16 ? 10.307 17.386 -1.701 1.00 0.00 130 HIS B N 13
ATOM 20967 C CA . HIS B 2 16 ? 9.925 18.171 -2.869 1.00 0.00 130 HIS B CA 13
ATOM 20968 C C . HIS B 2 16 ? 11.138 18.479 -3.741 1.00 0.00 130 HIS B C 13
ATOM 20969 O O . HIS B 2 16 ? 11.124 18.239 -4.949 1.00 0.00 130 HIS B O 13
ATOM 20984 N N . LYS B 2 17 ? 12.186 19.013 -3.122 1.00 0.00 131 LYS B N 13
ATOM 20985 C CA . LYS B 2 17 ? 13.407 19.354 -3.843 1.00 0.00 131 LYS B CA 13
ATOM 20986 C C . LYS B 2 17 ? 14.570 19.555 -2.876 1.00 0.00 131 LYS B C 13
ATOM 20987 O O . LYS B 2 17 ? 14.476 20.457 -2.019 1.00 0.00 131 LYS B O 13
ATOM 21009 N N . ALA A 1 1 ? -19.577 -0.660 -13.313 1.00 0.00 1 ALA A N 14
ATOM 21010 C CA . ALA A 1 1 ? -18.776 0.592 -13.301 1.00 0.00 1 ALA A CA 14
ATOM 21011 C C . ALA A 1 1 ? -18.147 0.826 -11.932 1.00 0.00 1 ALA A C 14
ATOM 21012 O O . ALA A 1 1 ? -16.930 0.974 -11.814 1.00 0.00 1 ALA A O 14
ATOM 21021 N N . SER A 1 2 ? -18.983 0.861 -10.899 1.00 0.00 2 SER A N 14
ATOM 21022 C CA . SER A 1 2 ? -18.509 1.077 -9.538 1.00 0.00 2 SER A CA 14
ATOM 21023 C C . SER A 1 2 ? -18.574 -0.211 -8.726 1.00 0.00 2 SER A C 14
ATOM 21024 O O . SER A 1 2 ? -18.805 -1.290 -9.272 1.00 0.00 2 SER A O 14
ATOM 21032 N N . MET A 1 3 ? -18.369 -0.092 -7.418 1.00 0.00 3 MET A N 14
ATOM 21033 C CA . MET A 1 3 ? -18.405 -1.247 -6.528 1.00 0.00 3 MET A CA 14
ATOM 21034 C C . MET A 1 3 ? -18.221 -0.815 -5.077 1.00 0.00 3 MET A C 14
ATOM 21035 O O . MET A 1 3 ? -19.110 -1.000 -4.245 1.00 0.00 3 MET A O 14
ATOM 21049 N N . THR A 1 4 ? -17.063 -0.235 -4.780 1.00 0.00 4 THR A N 14
ATOM 21050 C CA . THR A 1 4 ? -16.760 0.228 -3.432 1.00 0.00 4 THR A CA 14
ATOM 21051 C C . THR A 1 4 ? -15.943 1.515 -3.473 1.00 0.00 4 THR A C 14
ATOM 21052 O O . THR A 1 4 ? -14.860 1.556 -4.059 1.00 0.00 4 THR A O 14
ATOM 21063 N N . ASP A 1 5 ? -16.468 2.566 -2.851 1.00 0.00 5 ASP A N 14
ATOM 21064 C CA . ASP A 1 5 ? -15.788 3.856 -2.820 1.00 0.00 5 ASP A CA 14
ATOM 21065 C C . ASP A 1 5 ? -14.682 3.885 -1.765 1.00 0.00 5 ASP A C 14
ATOM 21066 O O . ASP A 1 5 ? -14.002 4.897 -1.601 1.00 0.00 5 ASP A O 14
ATOM 21075 N N . GLN A 1 6 ? -14.501 2.775 -1.052 1.00 0.00 6 GLN A N 14
ATOM 21076 C CA . GLN A 1 6 ? -13.472 2.691 -0.020 1.00 0.00 6 GLN A CA 14
ATOM 21077 C C . GLN A 1 6 ? -12.113 3.113 -0.572 1.00 0.00 6 GLN A C 14
ATOM 21078 O O . GLN A 1 6 ? -11.309 3.724 0.131 1.00 0.00 6 GLN A O 14
ATOM 21092 N N . GLN A 1 7 ? -11.871 2.786 -1.837 1.00 0.00 7 GLN A N 14
ATOM 21093 C CA . GLN A 1 7 ? -10.611 3.134 -2.491 1.00 0.00 7 GLN A CA 14
ATOM 21094 C C . GLN A 1 7 ? -10.529 4.634 -2.759 1.00 0.00 7 GLN A C 14
ATOM 21095 O O . GLN A 1 7 ? -9.464 5.159 -3.083 1.00 0.00 7 GLN A O 14
ATOM 21109 N N . ALA A 1 8 ? -11.661 5.320 -2.629 1.00 0.00 8 ALA A N 14
ATOM 21110 C CA . ALA A 1 8 ? -11.711 6.755 -2.863 1.00 0.00 8 ALA A CA 14
ATOM 21111 C C . ALA A 1 8 ? -11.440 7.535 -1.581 1.00 0.00 8 ALA A C 14
ATOM 21112 O O . ALA A 1 8 ? -10.586 8.422 -1.552 1.00 0.00 8 ALA A O 14
ATOM 21119 N N . GLU A 1 9 ? -12.173 7.199 -0.522 1.00 0.00 9 GLU A N 14
ATOM 21120 C CA . GLU A 1 9 ? -12.010 7.868 0.764 1.00 0.00 9 GLU A CA 14
ATOM 21121 C C . GLU A 1 9 ? -10.569 7.756 1.246 1.00 0.00 9 GLU A C 14
ATOM 21122 O O . GLU A 1 9 ? -9.985 8.728 1.720 1.00 0.00 9 GLU A O 14
ATOM 21134 N N . ALA A 1 10 ? -10.007 6.559 1.112 1.00 0.00 10 ALA A N 14
ATOM 21135 C CA . ALA A 1 10 ? -8.634 6.292 1.520 1.00 0.00 10 ALA A CA 14
ATOM 21136 C C . ALA A 1 10 ? -7.694 7.423 1.109 1.00 0.00 10 ALA A C 14
ATOM 21137 O O . ALA A 1 10 ? -7.050 8.046 1.953 1.00 0.00 10 ALA A O 14
ATOM 21144 N N . ARG A 1 11 ? -7.623 7.685 -0.193 1.00 0.00 11 ARG A N 14
ATOM 21145 C CA . ARG A 1 11 ? -6.763 8.744 -0.715 1.00 0.00 11 ARG A CA 14
ATOM 21146 C C . ARG A 1 11 ? -7.024 10.061 0.012 1.00 0.00 11 ARG A C 14
ATOM 21147 O O . ARG A 1 11 ? -6.143 10.916 0.108 1.00 0.00 11 ARG A O 14
ATOM 21168 N N . ALA A 1 12 ? -8.240 10.214 0.526 1.00 0.00 12 ALA A N 14
ATOM 21169 C CA . ALA A 1 12 ? -8.620 11.420 1.250 1.00 0.00 12 ALA A CA 14
ATOM 21170 C C . ALA A 1 12 ? -8.391 11.256 2.750 1.00 0.00 12 ALA A C 14
ATOM 21171 O O . ALA A 1 12 ? -8.246 12.240 3.474 1.00 0.00 12 ALA A O 14
ATOM 21178 N N . PHE A 1 13 ? -8.358 10.008 3.211 1.00 0.00 13 PHE A N 14
ATOM 21179 C CA . PHE A 1 13 ? -8.147 9.724 4.626 1.00 0.00 13 PHE A CA 14
ATOM 21180 C C . PHE A 1 13 ? -6.740 10.123 5.058 1.00 0.00 13 PHE A C 14
ATOM 21181 O O . PHE A 1 13 ? -6.496 10.394 6.234 1.00 0.00 13 PHE A O 14
ATOM 21198 N N . LEU A 1 14 ? -5.816 10.156 4.103 1.00 0.00 14 LEU A N 14
ATOM 21199 C CA . LEU A 1 14 ? -4.433 10.519 4.389 1.00 0.00 14 LEU A CA 14
ATOM 21200 C C . LEU A 1 14 ? -4.071 11.849 3.737 1.00 0.00 14 LEU A C 14
ATOM 21201 O O . LEU A 1 14 ? -4.853 12.411 2.970 1.00 0.00 14 LEU A O 14
ATOM 21217 N N . SER A 1 15 ? -2.876 12.343 4.045 1.00 0.00 15 SER A N 14
ATOM 21218 C CA . SER A 1 15 ? -2.401 13.603 3.487 1.00 0.00 15 SER A CA 14
ATOM 21219 C C . SER A 1 15 ? -1.649 13.364 2.186 1.00 0.00 15 SER A C 14
ATOM 21220 O O . SER A 1 15 ? -1.230 12.242 1.900 1.00 0.00 15 SER A O 14
ATOM 21228 N N . GLU A 1 16 ? -1.463 14.425 1.403 1.00 0.00 16 GLU A N 14
ATOM 21229 C CA . GLU A 1 16 ? -0.739 14.317 0.140 1.00 0.00 16 GLU A CA 14
ATOM 21230 C C . GLU A 1 16 ? 0.589 13.598 0.357 1.00 0.00 16 GLU A C 14
ATOM 21231 O O . GLU A 1 16 ? 1.116 12.946 -0.545 1.00 0.00 16 GLU A O 14
ATOM 21243 N N . GLU A 1 17 ? 1.116 13.719 1.572 1.00 0.00 17 GLU A N 14
ATOM 21244 C CA . GLU A 1 17 ? 2.373 13.082 1.938 1.00 0.00 17 GLU A CA 14
ATOM 21245 C C . GLU A 1 17 ? 2.268 11.567 1.801 1.00 0.00 17 GLU A C 14
ATOM 21246 O O . GLU A 1 17 ? 3.043 10.942 1.077 1.00 0.00 17 GLU A O 14
ATOM 21258 N N . MET A 1 18 ? 1.300 10.983 2.503 1.00 0.00 18 MET A N 14
ATOM 21259 C CA . MET A 1 18 ? 1.088 9.541 2.463 1.00 0.00 18 MET A CA 14
ATOM 21260 C C . MET A 1 18 ? 0.789 9.066 1.042 1.00 0.00 18 MET A C 14
ATOM 21261 O O . MET A 1 18 ? 0.954 7.889 0.726 1.00 0.00 18 MET A O 14
ATOM 21275 N N . ILE A 1 19 ? 0.354 9.989 0.185 1.00 0.00 19 ILE A N 14
ATOM 21276 C CA . ILE A 1 19 ? 0.042 9.657 -1.201 1.00 0.00 19 ILE A CA 14
ATOM 21277 C C . ILE A 1 19 ? 1.305 9.662 -2.054 1.00 0.00 19 ILE A C 14
ATOM 21278 O O . ILE A 1 19 ? 1.717 8.629 -2.578 1.00 0.00 19 ILE A O 14
ATOM 21294 N N . ALA A 1 20 ? 1.921 10.833 -2.186 1.00 0.00 20 ALA A N 14
ATOM 21295 C CA . ALA A 1 20 ? 3.141 10.972 -2.972 1.00 0.00 20 ALA A CA 14
ATOM 21296 C C . ALA A 1 20 ? 4.158 9.892 -2.607 1.00 0.00 20 ALA A C 14
ATOM 21297 O O . ALA A 1 20 ? 5.013 9.530 -3.416 1.00 0.00 20 ALA A O 14
ATOM 21304 N N . GLU A 1 21 ? 4.049 9.377 -1.387 1.00 0.00 21 GLU A N 14
ATOM 21305 C CA . GLU A 1 21 ? 4.941 8.334 -0.909 1.00 0.00 21 GLU A CA 14
ATOM 21306 C C . GLU A 1 21 ? 4.370 6.958 -1.241 1.00 0.00 21 GLU A C 14
ATOM 21307 O O . GLU A 1 21 ? 5.113 6.007 -1.480 1.00 0.00 21 GLU A O 14
ATOM 21319 N N . PHE A 1 22 ? 3.041 6.868 -1.271 1.00 0.00 22 PHE A N 14
ATOM 21320 C CA . PHE A 1 22 ? 2.364 5.617 -1.593 1.00 0.00 22 PHE A CA 14
ATOM 21321 C C . PHE A 1 22 ? 2.745 5.168 -3.000 1.00 0.00 22 PHE A C 14
ATOM 21322 O O . PHE A 1 22 ? 2.839 3.973 -3.282 1.00 0.00 22 PHE A O 14
ATOM 21339 N N . LYS A 1 23 ? 2.968 6.143 -3.874 1.00 0.00 23 LYS A N 14
ATOM 21340 C CA . LYS A 1 23 ? 3.347 5.868 -5.252 1.00 0.00 23 LYS A CA 14
ATOM 21341 C C . LYS A 1 23 ? 4.824 5.483 -5.342 1.00 0.00 23 LYS A C 14
ATOM 21342 O O . LYS A 1 23 ? 5.287 5.003 -6.377 1.00 0.00 23 LYS A O 14
ATOM 21361 N N . ALA A 1 24 ? 5.560 5.704 -4.252 1.00 0.00 24 ALA A N 14
ATOM 21362 C CA . ALA A 1 24 ? 6.986 5.388 -4.203 1.00 0.00 24 ALA A CA 14
ATOM 21363 C C . ALA A 1 24 ? 7.296 4.016 -4.804 1.00 0.00 24 ALA A C 14
ATOM 21364 O O . ALA A 1 24 ? 7.768 3.916 -5.937 1.00 0.00 24 ALA A O 14
ATOM 21371 N N . ALA A 1 25 ? 7.043 2.966 -4.029 1.00 0.00 25 ALA A N 14
ATOM 21372 C CA . ALA A 1 25 ? 7.309 1.601 -4.470 1.00 0.00 25 ALA A CA 14
ATOM 21373 C C . ALA A 1 25 ? 6.346 1.150 -5.566 1.00 0.00 25 ALA A C 14
ATOM 21374 O O . ALA A 1 25 ? 6.515 0.072 -6.136 1.00 0.00 25 ALA A O 14
ATOM 21381 N N . PHE A 1 26 ? 5.334 1.965 -5.857 1.00 0.00 26 PHE A N 14
ATOM 21382 C CA . PHE A 1 26 ? 4.349 1.629 -6.885 1.00 0.00 26 PHE A CA 14
ATOM 21383 C C . PHE A 1 26 ? 5.018 1.102 -8.154 1.00 0.00 26 PHE A C 14
ATOM 21384 O O . PHE A 1 26 ? 4.433 0.307 -8.889 1.00 0.00 26 PHE A O 14
ATOM 21401 N N . ASP A 1 27 ? 6.244 1.550 -8.405 1.00 0.00 27 ASP A N 14
ATOM 21402 C CA . ASP A 1 27 ? 6.987 1.119 -9.585 1.00 0.00 27 ASP A CA 14
ATOM 21403 C C . ASP A 1 27 ? 7.672 -0.222 -9.339 1.00 0.00 27 ASP A C 14
ATOM 21404 O O . ASP A 1 27 ? 7.409 -1.201 -10.037 1.00 0.00 27 ASP A O 14
ATOM 21413 N N . MET A 1 28 ? 8.552 -0.259 -8.343 1.00 0.00 28 MET A N 14
ATOM 21414 C CA . MET A 1 28 ? 9.275 -1.481 -8.006 1.00 0.00 28 MET A CA 14
ATOM 21415 C C . MET A 1 28 ? 8.309 -2.606 -7.646 1.00 0.00 28 MET A C 14
ATOM 21416 O O . MET A 1 28 ? 8.609 -3.783 -7.845 1.00 0.00 28 MET A O 14
ATOM 21430 N N . PHE A 1 29 ? 7.148 -2.235 -7.116 1.00 0.00 29 PHE A N 14
ATOM 21431 C CA . PHE A 1 29 ? 6.134 -3.209 -6.727 1.00 0.00 29 PHE A CA 14
ATOM 21432 C C . PHE A 1 29 ? 5.762 -4.106 -7.904 1.00 0.00 29 PHE A C 14
ATOM 21433 O O . PHE A 1 29 ? 6.114 -5.285 -7.937 1.00 0.00 29 PHE A O 14
ATOM 21450 N N . ASP A 1 30 ? 5.044 -3.536 -8.868 1.00 0.00 30 ASP A N 14
ATOM 21451 C CA . ASP A 1 30 ? 4.618 -4.278 -10.048 1.00 0.00 30 ASP A CA 14
ATOM 21452 C C . ASP A 1 30 ? 5.812 -4.875 -10.783 1.00 0.00 30 ASP A C 14
ATOM 21453 O O . ASP A 1 30 ? 6.694 -4.153 -11.250 1.00 0.00 30 ASP A O 14
ATOM 21462 N N . ALA A 1 31 ? 5.829 -6.197 -10.884 1.00 0.00 31 ALA A N 14
ATOM 21463 C CA . ALA A 1 31 ? 6.907 -6.901 -11.565 1.00 0.00 31 ALA A CA 14
ATOM 21464 C C . ALA A 1 31 ? 6.538 -7.187 -13.016 1.00 0.00 31 ALA A C 14
ATOM 21465 O O . ALA A 1 31 ? 7.329 -6.949 -13.929 1.00 0.00 31 ALA A O 14
ATOM 21472 N N . ASP A 1 32 ? 5.328 -7.698 -13.219 1.00 0.00 32 ASP A N 14
ATOM 21473 C CA . ASP A 1 32 ? 4.846 -8.016 -14.557 1.00 0.00 32 ASP A CA 14
ATOM 21474 C C . ASP A 1 32 ? 4.491 -6.745 -15.324 1.00 0.00 32 ASP A C 14
ATOM 21475 O O . ASP A 1 32 ? 4.407 -6.753 -16.552 1.00 0.00 32 ASP A O 14
ATOM 21484 N N . GLY A 1 33 ? 4.281 -5.654 -14.593 1.00 0.00 33 GLY A N 14
ATOM 21485 C CA . GLY A 1 33 ? 3.937 -4.393 -15.225 1.00 0.00 33 GLY A CA 14
ATOM 21486 C C . GLY A 1 33 ? 2.784 -3.691 -14.533 1.00 0.00 33 GLY A C 14
ATOM 21487 O O . GLY A 1 33 ? 2.993 -2.758 -13.759 1.00 0.00 33 GLY A O 14
ATOM 21491 N N . GLY A 1 34 ? 1.565 -4.141 -14.813 1.00 0.00 34 GLY A N 14
ATOM 21492 C CA . GLY A 1 34 ? 0.395 -3.537 -14.205 1.00 0.00 34 GLY A CA 14
ATOM 21493 C C . GLY A 1 34 ? -0.623 -4.567 -13.755 1.00 0.00 34 GLY A C 14
ATOM 21494 O O . GLY A 1 34 ? -1.802 -4.471 -14.093 1.00 0.00 34 GLY A O 14
ATOM 21498 N N . GLY A 1 35 ? -0.167 -5.552 -12.989 1.00 0.00 35 GLY A N 14
ATOM 21499 C CA . GLY A 1 35 ? -1.059 -6.588 -12.503 1.00 0.00 35 GLY A CA 14
ATOM 21500 C C . GLY A 1 35 ? -1.318 -6.475 -11.014 1.00 0.00 35 GLY A C 14
ATOM 21501 O O . GLY A 1 35 ? -1.422 -7.484 -10.316 1.00 0.00 35 GLY A O 14
ATOM 21505 N N . ASP A 1 36 ? -1.421 -5.243 -10.526 1.00 0.00 36 ASP A N 14
ATOM 21506 C CA . ASP A 1 36 ? -1.666 -4.997 -9.110 1.00 0.00 36 ASP A CA 14
ATOM 21507 C C . ASP A 1 36 ? -0.565 -5.609 -8.252 1.00 0.00 36 ASP A C 14
ATOM 21508 O O . ASP A 1 36 ? 0.402 -6.166 -8.771 1.00 0.00 36 ASP A O 14
ATOM 21517 N N . ILE A 1 37 ? -0.718 -5.498 -6.937 1.00 0.00 37 ILE A N 14
ATOM 21518 C CA . ILE A 1 37 ? 0.265 -6.036 -6.006 1.00 0.00 37 ILE A CA 14
ATOM 21519 C C . ILE A 1 37 ? -0.287 -7.244 -5.253 1.00 0.00 37 ILE A C 14
ATOM 21520 O O . ILE A 1 37 ? -1.371 -7.187 -4.672 1.00 0.00 37 ILE A O 14
ATOM 21536 N N . SER A 1 38 ? 0.475 -8.333 -5.263 1.00 0.00 38 SER A N 14
ATOM 21537 C CA . SER A 1 38 ? 0.077 -9.556 -4.575 1.00 0.00 38 SER A CA 14
ATOM 21538 C C . SER A 1 38 ? 0.821 -9.689 -3.248 1.00 0.00 38 SER A C 14
ATOM 21539 O O . SER A 1 38 ? 1.380 -8.716 -2.741 1.00 0.00 38 SER A O 14
ATOM 21547 N N . THR A 1 39 ? 0.827 -10.895 -2.688 1.00 0.00 39 THR A N 14
ATOM 21548 C CA . THR A 1 39 ? 1.504 -11.143 -1.419 1.00 0.00 39 THR A CA 14
ATOM 21549 C C . THR A 1 39 ? 3.019 -11.151 -1.601 1.00 0.00 39 THR A C 14
ATOM 21550 O O . THR A 1 39 ? 3.757 -10.654 -0.750 1.00 0.00 39 THR A O 14
ATOM 21561 N N . LYS A 1 40 ? 3.476 -11.720 -2.711 1.00 0.00 40 LYS A N 14
ATOM 21562 C CA . LYS A 1 40 ? 4.904 -11.794 -3.001 1.00 0.00 40 LYS A CA 14
ATOM 21563 C C . LYS A 1 40 ? 5.457 -10.426 -3.388 1.00 0.00 40 LYS A C 14
ATOM 21564 O O . LYS A 1 40 ? 6.623 -10.123 -3.137 1.00 0.00 40 LYS A O 14
ATOM 21583 N N . GLU A 1 41 ? 4.613 -9.605 -4.004 1.00 0.00 41 GLU A N 14
ATOM 21584 C CA . GLU A 1 41 ? 5.016 -8.269 -4.431 1.00 0.00 41 GLU A CA 14
ATOM 21585 C C . GLU A 1 41 ? 5.379 -7.394 -3.234 1.00 0.00 41 GLU A C 14
ATOM 21586 O O . GLU A 1 41 ? 6.177 -6.465 -3.354 1.00 0.00 41 GLU A O 14
ATOM 21598 N N . LEU A 1 42 ? 4.789 -7.695 -2.080 1.00 0.00 42 LEU A N 14
ATOM 21599 C CA . LEU A 1 42 ? 5.056 -6.930 -0.868 1.00 0.00 42 LEU A CA 14
ATOM 21600 C C . LEU A 1 42 ? 6.398 -7.321 -0.261 1.00 0.00 42 LEU A C 14
ATOM 21601 O O . LEU A 1 42 ? 7.210 -6.461 0.076 1.00 0.00 42 LEU A O 14
ATOM 21617 N N . GLY A 1 43 ? 6.628 -8.623 -0.131 1.00 0.00 43 GLY A N 14
ATOM 21618 C CA . GLY A 1 43 ? 7.877 -9.102 0.432 1.00 0.00 43 GLY A CA 14
ATOM 21619 C C . GLY A 1 43 ? 9.095 -8.595 -0.320 1.00 0.00 43 GLY A C 14
ATOM 21620 O O . GLY A 1 43 ? 10.212 -8.663 0.186 1.00 0.00 43 GLY A O 14
ATOM 21624 N N . THR A 1 44 ? 8.883 -8.093 -1.533 1.00 0.00 44 THR A N 14
ATOM 21625 C CA . THR A 1 44 ? 9.975 -7.582 -2.352 1.00 0.00 44 THR A CA 14
ATOM 21626 C C . THR A 1 44 ? 10.470 -6.227 -1.839 1.00 0.00 44 THR A C 14
ATOM 21627 O O . THR A 1 44 ? 11.523 -6.133 -1.209 1.00 0.00 44 THR A O 14
ATOM 21638 N N . VAL A 1 45 ? 9.709 -5.183 -2.144 1.00 0.00 45 VAL A N 14
ATOM 21639 C CA . VAL A 1 45 ? 10.058 -3.822 -1.754 1.00 0.00 45 VAL A CA 14
ATOM 21640 C C . VAL A 1 45 ? 10.168 -3.659 -0.237 1.00 0.00 45 VAL A C 14
ATOM 21641 O O . VAL A 1 45 ? 11.093 -3.015 0.256 1.00 0.00 45 VAL A O 14
ATOM 21654 N N . MET A 1 46 ? 9.216 -4.224 0.494 1.00 0.00 46 MET A N 14
ATOM 21655 C CA . MET A 1 46 ? 9.208 -4.112 1.949 1.00 0.00 46 MET A CA 14
ATOM 21656 C C . MET A 1 46 ? 10.457 -4.731 2.575 1.00 0.00 46 MET A C 14
ATOM 21657 O O . MET A 1 46 ? 10.874 -4.329 3.661 1.00 0.00 46 MET A O 14
ATOM 21671 N N . ARG A 1 47 ? 11.050 -5.706 1.894 1.00 0.00 47 ARG A N 14
ATOM 21672 C CA . ARG A 1 47 ? 12.249 -6.370 2.404 1.00 0.00 47 ARG A CA 14
ATOM 21673 C C . ARG A 1 47 ? 13.502 -5.539 2.144 1.00 0.00 47 ARG A C 14
ATOM 21674 O O . ARG A 1 47 ? 14.370 -5.420 3.009 1.00 0.00 47 ARG A O 14
ATOM 21695 N N . MET A 1 48 ? 13.596 -4.976 0.945 1.00 0.00 48 MET A N 14
ATOM 21696 C CA . MET A 1 48 ? 14.752 -4.167 0.567 1.00 0.00 48 MET A CA 14
ATOM 21697 C C . MET A 1 48 ? 14.633 -2.728 1.067 1.00 0.00 48 MET A C 14
ATOM 21698 O O . MET A 1 48 ? 15.470 -1.886 0.745 1.00 0.00 48 MET A O 14
ATOM 21712 N N . LEU A 1 49 ? 13.596 -2.445 1.849 1.00 0.00 49 LEU A N 14
ATOM 21713 C CA . LEU A 1 49 ? 13.393 -1.100 2.377 1.00 0.00 49 LEU A CA 14
ATOM 21714 C C . LEU A 1 49 ? 13.578 -1.065 3.891 1.00 0.00 49 LEU A C 14
ATOM 21715 O O . LEU A 1 49 ? 13.919 -0.027 4.458 1.00 0.00 49 LEU A O 14
ATOM 21731 N N . GLY A 1 50 ? 13.355 -2.203 4.544 1.00 0.00 50 GLY A N 14
ATOM 21732 C CA . GLY A 1 50 ? 13.510 -2.267 5.986 1.00 0.00 50 GLY A CA 14
ATOM 21733 C C . GLY A 1 50 ? 12.501 -3.188 6.644 1.00 0.00 50 GLY A C 14
ATOM 21734 O O . GLY A 1 50 ? 12.830 -3.898 7.594 1.00 0.00 50 GLY A O 14
ATOM 21738 N N . GLN A 1 51 ? 11.272 -3.178 6.142 1.00 0.00 51 GLN A N 14
ATOM 21739 C CA . GLN A 1 51 ? 10.216 -4.019 6.694 1.00 0.00 51 GLN A CA 14
ATOM 21740 C C . GLN A 1 51 ? 10.501 -5.493 6.425 1.00 0.00 51 GLN A C 14
ATOM 21741 O O . GLN A 1 51 ? 11.256 -5.834 5.515 1.00 0.00 51 GLN A O 14
ATOM 21755 N N . ASN A 1 52 ? 9.895 -6.364 7.223 1.00 0.00 52 ASN A N 14
ATOM 21756 C CA . ASN A 1 52 ? 10.092 -7.800 7.065 1.00 0.00 52 ASN A CA 14
ATOM 21757 C C . ASN A 1 52 ? 8.809 -8.570 7.372 1.00 0.00 52 ASN A C 14
ATOM 21758 O O . ASN A 1 52 ? 8.809 -9.497 8.182 1.00 0.00 52 ASN A O 14
ATOM 21769 N N . PRO A 1 53 ? 7.696 -8.197 6.722 1.00 0.00 53 PRO A N 14
ATOM 21770 C CA . PRO A 1 53 ? 6.405 -8.859 6.925 1.00 0.00 53 PRO A CA 14
ATOM 21771 C C . PRO A 1 53 ? 6.377 -10.260 6.323 1.00 0.00 53 PRO A C 14
ATOM 21772 O O . PRO A 1 53 ? 6.370 -10.422 5.103 1.00 0.00 53 PRO A O 14
ATOM 21783 N N . THR A 1 54 ? 6.363 -11.271 7.187 1.00 0.00 54 THR A N 14
ATOM 21784 C CA . THR A 1 54 ? 6.340 -12.661 6.739 1.00 0.00 54 THR A CA 14
ATOM 21785 C C . THR A 1 54 ? 5.170 -12.911 5.792 1.00 0.00 54 THR A C 14
ATOM 21786 O O . THR A 1 54 ? 4.387 -12.006 5.505 1.00 0.00 54 THR A O 14
ATOM 21797 N N . LYS A 1 55 ? 5.059 -14.146 5.308 1.00 0.00 55 LYS A N 14
ATOM 21798 C CA . LYS A 1 55 ? 3.984 -14.514 4.393 1.00 0.00 55 LYS A CA 14
ATOM 21799 C C . LYS A 1 55 ? 2.620 -14.206 5.003 1.00 0.00 55 LYS A C 14
ATOM 21800 O O . LYS A 1 55 ? 1.826 -13.462 4.428 1.00 0.00 55 LYS A O 14
ATOM 21819 N N . CYS A 1 56 ? 2.358 -14.780 6.172 1.00 0.00 56 CYS A N 14
ATOM 21820 C CA . CYS A 1 56 ? 1.092 -14.563 6.862 1.00 0.00 56 CYS A CA 14
ATOM 21821 C C . CYS A 1 56 ? 0.898 -13.084 7.182 1.00 0.00 56 CYS A C 14
ATOM 21822 O O . CYS A 1 56 ? -0.230 -12.597 7.253 1.00 0.00 56 CYS A O 14
ATOM 21830 N N . GLU A 1 57 ? 2.007 -12.375 7.375 1.00 0.00 57 GLU A N 14
ATOM 21831 C CA . GLU A 1 57 ? 1.962 -10.951 7.686 1.00 0.00 57 GLU A CA 14
ATOM 21832 C C . GLU A 1 57 ? 1.241 -10.176 6.588 1.00 0.00 57 GLU A C 14
ATOM 21833 O O . GLU A 1 57 ? 0.212 -9.546 6.833 1.00 0.00 57 GLU A O 14
ATOM 21845 N N . LEU A 1 58 ? 1.787 -10.230 5.377 1.00 0.00 58 LEU A N 14
ATOM 21846 C CA . LEU A 1 58 ? 1.193 -9.534 4.241 1.00 0.00 58 LEU A CA 14
ATOM 21847 C C . LEU A 1 58 ? -0.147 -10.158 3.864 1.00 0.00 58 LEU A C 14
ATOM 21848 O O . LEU A 1 58 ? -1.043 -9.476 3.370 1.00 0.00 58 LEU A O 14
ATOM 21864 N N . ASP A 1 59 ? -0.278 -11.460 4.106 1.00 0.00 59 ASP A N 14
ATOM 21865 C CA . ASP A 1 59 ? -1.512 -12.176 3.795 1.00 0.00 59 ASP A CA 14
ATOM 21866 C C . ASP A 1 59 ? -2.644 -11.733 4.709 1.00 0.00 59 ASP A C 14
ATOM 21867 O O . ASP A 1 59 ? -3.816 -11.813 4.343 1.00 0.00 59 ASP A O 14
ATOM 21876 N N . ALA A 1 60 ? -2.292 -11.264 5.899 1.00 0.00 60 ALA A N 14
ATOM 21877 C CA . ALA A 1 60 ? -3.290 -10.808 6.852 1.00 0.00 60 ALA A CA 14
ATOM 21878 C C . ALA A 1 60 ? -3.807 -9.425 6.472 1.00 0.00 60 ALA A C 14
ATOM 21879 O O . ALA A 1 60 ? -4.959 -9.086 6.742 1.00 0.00 60 ALA A O 14
ATOM 21886 N N . ILE A 1 61 ? -2.949 -8.634 5.835 1.00 0.00 61 ILE A N 14
ATOM 21887 C CA . ILE A 1 61 ? -3.322 -7.294 5.408 1.00 0.00 61 ILE A CA 14
ATOM 21888 C C . ILE A 1 61 ? -4.085 -7.351 4.087 1.00 0.00 61 ILE A C 14
ATOM 21889 O O . ILE A 1 61 ? -5.233 -6.915 4.008 1.00 0.00 61 ILE A O 14
ATOM 21905 N N . ILE A 1 62 ? -3.440 -7.895 3.052 1.00 0.00 62 ILE A N 14
ATOM 21906 C CA . ILE A 1 62 ? -4.059 -8.014 1.732 1.00 0.00 62 ILE A CA 14
ATOM 21907 C C . ILE A 1 62 ? -5.498 -8.516 1.841 1.00 0.00 62 ILE A C 14
ATOM 21908 O O . ILE A 1 62 ? -6.413 -7.941 1.252 1.00 0.00 62 ILE A O 14
ATOM 21924 N N . CYS A 1 63 ? -5.686 -9.589 2.602 1.00 0.00 63 CYS A N 14
ATOM 21925 C CA . CYS A 1 63 ? -7.012 -10.166 2.796 1.00 0.00 63 CYS A CA 14
ATOM 21926 C C . CYS A 1 63 ? -8.022 -9.084 3.171 1.00 0.00 63 CYS A C 14
ATOM 21927 O O . CYS A 1 63 ? -9.207 -9.192 2.860 1.00 0.00 63 CYS A O 14
ATOM 21935 N N . GLU A 1 64 ? -7.534 -8.036 3.828 1.00 0.00 64 GLU A N 14
ATOM 21936 C CA . GLU A 1 64 ? -8.382 -6.923 4.232 1.00 0.00 64 GLU A CA 14
ATOM 21937 C C . GLU A 1 64 ? -8.375 -5.840 3.158 1.00 0.00 64 GLU A C 14
ATOM 21938 O O . GLU A 1 64 ? -9.377 -5.158 2.941 1.00 0.00 64 GLU A O 14
ATOM 21950 N N . VAL A 1 65 ? -7.238 -5.695 2.485 1.00 0.00 65 VAL A N 14
ATOM 21951 C CA . VAL A 1 65 ? -7.094 -4.705 1.424 1.00 0.00 65 VAL A CA 14
ATOM 21952 C C . VAL A 1 65 ? -8.023 -5.023 0.260 1.00 0.00 65 VAL A C 14
ATOM 21953 O O . VAL A 1 65 ? -8.716 -4.148 -0.258 1.00 0.00 65 VAL A O 14
ATOM 21966 N N . ASP A 1 66 ? -8.023 -6.287 -0.145 1.00 0.00 66 ASP A N 14
ATOM 21967 C CA . ASP A 1 66 ? -8.855 -6.741 -1.251 1.00 0.00 66 ASP A CA 14
ATOM 21968 C C . ASP A 1 66 ? -10.331 -6.467 -0.981 1.00 0.00 66 ASP A C 14
ATOM 21969 O O . ASP A 1 66 ? -11.028 -5.897 -1.821 1.00 0.00 66 ASP A O 14
ATOM 21978 N N . GLU A 1 67 ? -10.802 -6.877 0.191 1.00 0.00 67 GLU A N 14
ATOM 21979 C CA . GLU A 1 67 ? -12.197 -6.676 0.563 1.00 0.00 67 GLU A CA 14
ATOM 21980 C C . GLU A 1 67 ? -13.128 -7.333 -0.452 1.00 0.00 67 GLU A C 14
ATOM 21981 O O . GLU A 1 67 ? -14.261 -6.897 -0.646 1.00 0.00 67 GLU A O 14
ATOM 21993 N N . ASP A 1 68 ? -12.636 -8.386 -1.101 1.00 0.00 68 ASP A N 14
ATOM 21994 C CA . ASP A 1 68 ? -13.420 -9.103 -2.099 1.00 0.00 68 ASP A CA 14
ATOM 21995 C C . ASP A 1 68 ? -12.928 -10.541 -2.248 1.00 0.00 68 ASP A C 14
ATOM 21996 O O . ASP A 1 68 ? -13.725 -11.478 -2.296 1.00 0.00 68 ASP A O 14
ATOM 22005 N N . GLY A 1 69 ? -11.610 -10.706 -2.323 1.00 0.00 69 GLY A N 14
ATOM 22006 C CA . GLY A 1 69 ? -11.034 -12.031 -2.467 1.00 0.00 69 GLY A CA 14
ATOM 22007 C C . GLY A 1 69 ? -10.347 -12.219 -3.804 1.00 0.00 69 GLY A C 14
ATOM 22008 O O . GLY A 1 69 ? -10.649 -13.160 -4.540 1.00 0.00 69 GLY A O 14
ATOM 22012 N N . SER A 1 70 ? -9.424 -11.317 -4.124 1.00 0.00 70 SER A N 14
ATOM 22013 C CA . SER A 1 70 ? -8.695 -11.383 -5.386 1.00 0.00 70 SER A CA 14
ATOM 22014 C C . SER A 1 70 ? -7.200 -11.580 -5.155 1.00 0.00 70 SER A C 14
ATOM 22015 O O . SER A 1 70 ? -6.497 -12.114 -6.012 1.00 0.00 70 SER A O 14
ATOM 22023 N N . GLY A 1 71 ? -6.715 -11.133 -4.001 1.00 0.00 71 GLY A N 14
ATOM 22024 C CA . GLY A 1 71 ? -5.302 -11.257 -3.695 1.00 0.00 71 GLY A CA 14
ATOM 22025 C C . GLY A 1 71 ? -4.464 -10.218 -4.420 1.00 0.00 71 GLY A C 14
ATOM 22026 O O . GLY A 1 71 ? -3.239 -10.203 -4.294 1.00 0.00 71 GLY A O 14
ATOM 22030 N N . THR A 1 72 ? -5.125 -9.347 -5.183 1.00 0.00 72 THR A N 14
ATOM 22031 C CA . THR A 1 72 ? -4.433 -8.303 -5.928 1.00 0.00 72 THR A CA 14
ATOM 22032 C C . THR A 1 72 ? -4.837 -6.921 -5.425 1.00 0.00 72 THR A C 14
ATOM 22033 O O . THR A 1 72 ? -6.009 -6.672 -5.138 1.00 0.00 72 THR A O 14
ATOM 22044 N N . ILE A 1 73 ? -3.859 -6.028 -5.319 1.00 0.00 73 ILE A N 14
ATOM 22045 C CA . ILE A 1 73 ? -4.111 -4.671 -4.847 1.00 0.00 73 ILE A CA 14
ATOM 22046 C C . ILE A 1 73 ? -4.214 -3.693 -6.012 1.00 0.00 73 ILE A C 14
ATOM 22047 O O . ILE A 1 73 ? -3.292 -3.570 -6.818 1.00 0.00 73 ILE A O 14
ATOM 22063 N N . ASP A 1 74 ? -5.342 -2.993 -6.091 1.00 0.00 74 ASP A N 14
ATOM 22064 C CA . ASP A 1 74 ? -5.568 -2.021 -7.154 1.00 0.00 74 ASP A CA 14
ATOM 22065 C C . ASP A 1 74 ? -4.670 -0.800 -6.971 1.00 0.00 74 ASP A C 14
ATOM 22066 O O . ASP A 1 74 ? -3.729 -0.824 -6.179 1.00 0.00 74 ASP A O 14
ATOM 22075 N N . PHE A 1 75 ? -4.966 0.263 -7.712 1.00 0.00 75 PHE A N 14
ATOM 22076 C CA . PHE A 1 75 ? -4.183 1.492 -7.632 1.00 0.00 75 PHE A CA 14
ATOM 22077 C C . PHE A 1 75 ? -4.345 2.156 -6.268 1.00 0.00 75 PHE A C 14
ATOM 22078 O O . PHE A 1 75 ? -3.406 2.205 -5.475 1.00 0.00 75 PHE A O 14
ATOM 22095 N N . GLU A 1 76 ? -5.543 2.669 -6.001 1.00 0.00 76 GLU A N 14
ATOM 22096 C CA . GLU A 1 76 ? -5.826 3.332 -4.732 1.00 0.00 76 GLU A CA 14
ATOM 22097 C C . GLU A 1 76 ? -5.901 2.327 -3.586 1.00 0.00 76 GLU A C 14
ATOM 22098 O O . GLU A 1 76 ? -5.759 2.693 -2.419 1.00 0.00 76 GLU A O 14
ATOM 22110 N N . GLU A 1 77 ? -6.131 1.060 -3.922 1.00 0.00 77 GLU A N 14
ATOM 22111 C CA . GLU A 1 77 ? -6.231 0.009 -2.914 1.00 0.00 77 GLU A CA 14
ATOM 22112 C C . GLU A 1 77 ? -4.994 -0.021 -2.017 1.00 0.00 77 GLU A C 14
ATOM 22113 O O . GLU A 1 77 ? -5.058 -0.492 -0.882 1.00 0.00 77 GLU A O 14
ATOM 22125 N N . PHE A 1 78 ? -3.875 0.491 -2.524 1.00 0.00 78 PHE A N 14
ATOM 22126 C CA . PHE A 1 78 ? -2.636 0.526 -1.751 1.00 0.00 78 PHE A CA 14
ATOM 22127 C C . PHE A 1 78 ? -2.722 1.557 -0.627 1.00 0.00 78 PHE A C 14
ATOM 22128 O O . PHE A 1 78 ? -1.866 1.597 0.256 1.00 0.00 78 PHE A O 14
ATOM 22145 N N . LEU A 1 79 ? -3.768 2.377 -0.650 1.00 0.00 79 LEU A N 14
ATOM 22146 C CA . LEU A 1 79 ? -3.968 3.380 0.385 1.00 0.00 79 LEU A CA 14
ATOM 22147 C C . LEU A 1 79 ? -4.912 2.837 1.451 1.00 0.00 79 LEU A C 14
ATOM 22148 O O . LEU A 1 79 ? -4.662 2.977 2.648 1.00 0.00 79 LEU A O 14
ATOM 22164 N N . VAL A 1 80 ? -5.993 2.203 1.001 1.00 0.00 80 VAL A N 14
ATOM 22165 C CA . VAL A 1 80 ? -6.979 1.620 1.903 1.00 0.00 80 VAL A CA 14
ATOM 22166 C C . VAL A 1 80 ? -6.347 0.551 2.780 1.00 0.00 80 VAL A C 14
ATOM 22167 O O . VAL A 1 80 ? -6.739 0.364 3.932 1.00 0.00 80 VAL A O 14
ATOM 22180 N N . MET A 1 81 ? -5.360 -0.146 2.228 1.00 0.00 81 MET A N 14
ATOM 22181 C CA . MET A 1 81 ? -4.666 -1.194 2.956 1.00 0.00 81 MET A CA 14
ATOM 22182 C C . MET A 1 81 ? -4.165 -0.667 4.290 1.00 0.00 81 MET A C 14
ATOM 22183 O O . MET A 1 81 ? -4.234 -1.349 5.312 1.00 0.00 81 MET A O 14
ATOM 22197 N N . MET A 1 82 ? -3.668 0.560 4.264 1.00 0.00 82 MET A N 14
ATOM 22198 C CA . MET A 1 82 ? -3.156 1.206 5.461 1.00 0.00 82 MET A CA 14
ATOM 22199 C C . MET A 1 82 ? -4.289 1.868 6.239 1.00 0.00 82 MET A C 14
ATOM 22200 O O . MET A 1 82 ? -4.242 1.953 7.464 1.00 0.00 82 MET A O 14
ATOM 22214 N N . VAL A 1 83 ? -5.313 2.326 5.521 1.00 0.00 83 VAL A N 14
ATOM 22215 C CA . VAL A 1 83 ? -6.458 2.968 6.156 1.00 0.00 83 VAL A CA 14
ATO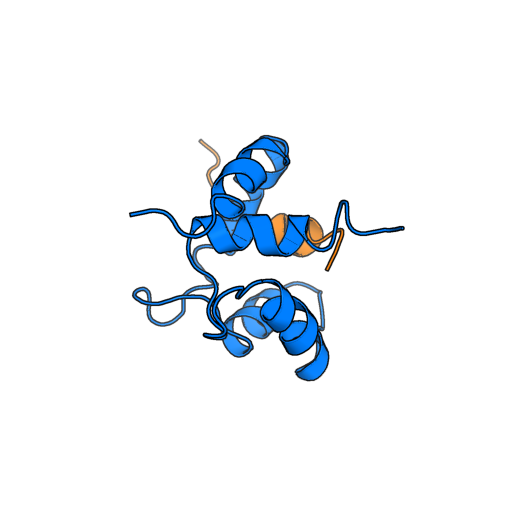M 22216 C C . VAL A 1 83 ? -7.125 2.015 7.144 1.00 0.00 83 VAL A C 14
ATOM 22217 O O . VAL A 1 83 ? -7.658 2.438 8.169 1.00 0.00 83 VAL A O 14
ATOM 22230 N N . ARG A 1 84 ? -7.083 0.725 6.828 1.00 0.00 84 ARG A N 14
ATOM 22231 C CA . ARG A 1 84 ? -7.676 -0.292 7.691 1.00 0.00 84 ARG A CA 14
ATOM 22232 C C . ARG A 1 84 ? -6.750 -0.627 8.859 1.00 0.00 84 ARG A C 14
ATOM 22233 O O . ARG A 1 84 ? -7.153 -1.300 9.807 1.00 0.00 84 ARG A O 14
ATOM 22254 N N . GLN A 1 85 ? -5.510 -0.147 8.790 1.00 0.00 85 GLN A N 14
ATOM 22255 C CA . GLN A 1 85 ? -4.534 -0.390 9.845 1.00 0.00 85 GLN A CA 14
ATOM 22256 C C . GLN A 1 85 ? -4.304 0.883 10.653 1.00 0.00 85 GLN A C 14
ATOM 22257 O O . GLN A 1 85 ? -3.968 0.831 11.836 1.00 0.00 85 GLN A O 14
ATOM 22271 N N . MET A 1 86 ? -4.493 2.022 9.998 1.00 0.00 86 MET A N 14
ATOM 22272 C CA . MET A 1 86 ? -4.317 3.318 10.636 1.00 0.00 86 MET A CA 14
ATOM 22273 C C . MET A 1 86 ? -5.487 3.626 11.563 1.00 0.00 86 MET A C 14
ATOM 22274 O O . MET A 1 86 ? -5.298 3.918 12.744 1.00 0.00 86 MET A O 14
ATOM 22288 N N . LYS A 1 87 ? -6.700 3.555 11.021 1.00 0.00 87 LYS A N 14
ATOM 22289 C CA . LYS A 1 87 ? -7.904 3.821 11.798 1.00 0.00 87 LYS A CA 14
ATOM 22290 C C . LYS A 1 87 ? -8.784 2.577 11.878 1.00 0.00 87 LYS A C 14
ATOM 22291 O O . LYS A 1 87 ? -9.731 2.424 11.107 1.00 0.00 87 LYS A O 14
ATOM 22310 N N . GLU A 1 88 ? -8.462 1.690 12.814 1.00 0.00 88 GLU A N 14
ATOM 22311 C CA . GLU A 1 88 ? -9.222 0.457 12.993 1.00 0.00 88 GLU A CA 14
ATOM 22312 C C . GLU A 1 88 ? -10.695 0.754 13.255 1.00 0.00 88 GLU A C 14
ATOM 22313 O O . GLU A 1 88 ? -11.032 1.551 14.130 1.00 0.00 88 GLU A O 14
ATOM 22325 N N . ASP A 1 89 ? -11.568 0.106 12.492 1.00 0.00 89 ASP A N 14
ATOM 22326 C CA . ASP A 1 89 ? -13.005 0.298 12.640 1.00 0.00 89 ASP A CA 14
ATOM 22327 C C . ASP A 1 89 ? -13.640 -0.879 13.374 1.00 0.00 89 ASP A C 14
ATOM 22328 O O . ASP A 1 89 ? -12.993 -1.900 13.606 1.00 0.00 89 ASP A O 14
ATOM 22337 N N . ALA A 1 90 ? -14.910 -0.729 13.737 1.00 0.00 90 ALA A N 14
ATOM 22338 C CA . ALA A 1 90 ? -15.632 -1.780 14.445 1.00 0.00 90 ALA A CA 14
ATOM 22339 C C . ALA A 1 90 ? -16.079 -2.879 13.487 1.00 0.00 90 ALA A C 14
ATOM 22340 O O . ALA A 1 90 ? -16.062 -4.059 13.893 1.00 0.00 90 ALA A O 14
ATOM 22348 N N . ARG B 2 1 ? 1.826 -3.277 10.474 1.00 0.00 115 ARG B N 14
ATOM 22349 C CA . ARG B 2 1 ? 0.849 -2.897 9.418 1.00 0.00 115 ARG B CA 14
ATOM 22350 C C . ARG B 2 1 ? 0.679 -1.382 9.342 1.00 0.00 115 ARG B C 14
ATOM 22351 O O . ARG B 2 1 ? 0.861 -0.782 8.283 1.00 0.00 115 ARG B O 14
ATOM 22374 N N . MET B 2 2 ? 0.336 -0.767 10.470 1.00 0.00 116 MET B N 14
ATOM 22375 C CA . MET B 2 2 ? 0.148 0.678 10.521 1.00 0.00 116 MET B CA 14
ATOM 22376 C C . MET B 2 2 ? 1.489 1.398 10.449 1.00 0.00 116 MET B C 14
ATOM 22377 O O . MET B 2 2 ? 2.539 0.799 10.678 1.00 0.00 116 MET B O 14
ATOM 22391 N N . SER B 2 3 ? 1.446 2.686 10.125 1.00 0.00 117 SER B N 14
ATOM 22392 C CA . SER B 2 3 ? 2.659 3.486 10.020 1.00 0.00 117 SER B CA 14
ATOM 22393 C C . SER B 2 3 ? 3.583 2.925 8.946 1.00 0.00 117 SER B C 14
ATOM 22394 O O . SER B 2 3 ? 4.806 2.975 9.074 1.00 0.00 117 SER B O 14
ATOM 22402 N N . ALA B 2 4 ? 2.987 2.398 7.881 1.00 0.00 118 ALA B N 14
ATOM 22403 C CA . ALA B 2 4 ? 3.752 1.833 6.775 1.00 0.00 118 ALA B CA 14
ATOM 22404 C C . ALA B 2 4 ? 4.347 2.931 5.895 1.00 0.00 118 ALA B C 14
ATOM 22405 O O . ALA B 2 4 ? 5.042 2.646 4.920 1.00 0.00 118 ALA B O 14
ATOM 22412 N N . ASP B 2 5 ? 4.071 4.189 6.241 1.00 0.00 119 ASP B N 14
ATOM 22413 C CA . ASP B 2 5 ? 4.578 5.326 5.483 1.00 0.00 119 ASP B CA 14
ATOM 22414 C C . ASP B 2 5 ? 6.080 5.201 5.233 1.00 0.00 119 ASP B C 14
ATOM 22415 O O . ASP B 2 5 ? 6.603 5.753 4.265 1.00 0.00 119 ASP B O 14
ATOM 22424 N N . ALA B 2 6 ? 6.771 4.469 6.104 1.00 0.00 120 ALA B N 14
ATOM 22425 C CA . ALA B 2 6 ? 8.210 4.274 5.962 1.00 0.00 120 ALA B CA 14
ATOM 22426 C C . ALA B 2 6 ? 8.546 3.745 4.573 1.00 0.00 120 ALA B C 14
ATOM 22427 O O . ALA B 2 6 ? 9.232 4.409 3.796 1.00 0.00 120 ALA B O 14
ATOM 22434 N N . MET B 2 7 ? 8.040 2.556 4.256 1.00 0.00 121 MET B N 14
ATOM 22435 C CA . MET B 2 7 ? 8.276 1.959 2.947 1.00 0.00 121 MET B CA 14
ATOM 22436 C C . MET B 2 7 ? 7.776 2.896 1.855 1.00 0.00 121 MET B C 14
ATOM 22437 O O . MET B 2 7 ? 8.333 2.947 0.758 1.00 0.00 121 MET B O 14
ATOM 22451 N N . LEU B 2 8 ? 6.725 3.642 2.173 1.00 0.00 122 LEU B N 14
ATOM 22452 C CA . LEU B 2 8 ? 6.148 4.588 1.233 1.00 0.00 122 LEU B CA 14
ATOM 22453 C C . LEU B 2 8 ? 7.130 5.721 0.958 1.00 0.00 122 LEU B C 14
ATOM 22454 O O . LEU B 2 8 ? 7.300 6.146 -0.182 1.00 0.00 122 LEU B O 14
ATOM 22470 N N . ARG B 2 9 ? 7.778 6.205 2.015 1.00 0.00 123 ARG B N 14
ATOM 22471 C CA . ARG B 2 9 ? 8.749 7.286 1.888 1.00 0.00 123 ARG B CA 14
ATOM 22472 C C . ARG B 2 9 ? 10.158 6.740 1.651 1.00 0.00 123 ARG B C 14
ATOM 22473 O O . ARG B 2 9 ? 11.144 7.458 1.816 1.00 0.00 123 ARG B O 14
ATOM 22494 N N . ALA B 2 10 ? 10.247 5.468 1.270 1.00 0.00 124 ALA B N 14
ATOM 22495 C CA . ALA B 2 10 ? 11.536 4.835 1.019 1.00 0.00 124 ALA B CA 14
ATOM 22496 C C . ALA B 2 10 ? 12.053 5.159 -0.378 1.00 0.00 124 ALA B C 14
ATOM 22497 O O . ALA B 2 10 ? 13.015 5.908 -0.539 1.00 0.00 124 ALA B O 14
ATOM 22504 N N . LEU B 2 11 ? 11.410 4.578 -1.384 1.00 0.00 125 LEU B N 14
ATOM 22505 C CA . LEU B 2 11 ? 11.803 4.792 -2.771 1.00 0.00 125 LEU B CA 14
ATOM 22506 C C . LEU B 2 11 ? 11.302 6.138 -3.290 1.00 0.00 125 LEU B C 14
ATOM 22507 O O . LEU B 2 11 ? 11.827 6.666 -4.271 1.00 0.00 125 LEU B O 14
ATOM 22523 N N . LEU B 2 12 ? 10.290 6.691 -2.628 1.00 0.00 126 LEU B N 14
ATOM 22524 C CA . LEU B 2 12 ? 9.727 7.976 -3.028 1.00 0.00 126 LEU B CA 14
ATOM 22525 C C . LEU B 2 12 ? 9.193 7.916 -4.455 1.00 0.00 126 LEU B C 14
ATOM 22526 O O . LEU B 2 12 ? 9.569 7.038 -5.232 1.00 0.00 126 LEU B O 14
ATOM 22542 N N . GLY B 2 13 ? 8.315 8.854 -4.793 1.00 0.00 127 GLY B N 14
ATOM 22543 C CA . GLY B 2 13 ? 7.743 8.888 -6.127 1.00 0.00 127 GLY B CA 14
ATOM 22544 C C . GLY B 2 13 ? 8.522 9.782 -7.071 1.00 0.00 127 GLY B C 14
ATOM 22545 O O . GLY B 2 13 ? 8.579 10.997 -6.880 1.00 0.00 127 GLY B O 14
ATOM 22549 N N . SER B 2 14 ? 9.121 9.180 -8.093 1.00 0.00 128 SER B N 14
ATOM 22550 C CA . SER B 2 14 ? 9.900 9.928 -9.072 1.00 0.00 128 SER B CA 14
ATOM 22551 C C . SER B 2 14 ? 11.047 10.678 -8.403 1.00 0.00 128 SER B C 14
ATOM 22552 O O . SER B 2 14 ? 11.156 10.697 -7.177 1.00 0.00 128 SER B O 14
ATOM 22560 N N . LYS B 2 15 ? 11.898 11.294 -9.216 1.00 0.00 129 LYS B N 14
ATOM 22561 C CA . LYS B 2 15 ? 13.038 12.046 -8.704 1.00 0.00 129 LYS B CA 14
ATOM 22562 C C . LYS B 2 15 ? 12.924 13.523 -9.070 1.00 0.00 129 LYS B C 14
ATOM 22563 O O . LYS B 2 15 ? 12.987 14.395 -8.204 1.00 0.00 129 LYS B O 14
ATOM 22582 N N . HIS B 2 16 ? 12.756 13.795 -10.361 1.00 0.00 130 HIS B N 14
ATOM 22583 C CA . HIS B 2 16 ? 12.633 15.166 -10.843 1.00 0.00 130 HIS B CA 14
ATOM 22584 C C . HIS B 2 16 ? 11.235 15.425 -11.396 1.00 0.00 130 HIS B C 14
ATOM 22585 O O . HIS B 2 16 ? 10.596 14.525 -11.940 1.00 0.00 130 HIS B O 14
ATOM 22600 N N . LYS B 2 17 ? 10.766 16.660 -11.251 1.00 0.00 131 LYS B N 14
ATOM 22601 C CA . LYS B 2 17 ? 9.443 17.038 -11.735 1.00 0.00 131 LYS B CA 14
ATOM 22602 C C . LYS B 2 17 ? 9.234 18.544 -11.625 1.00 0.00 131 LYS B C 14
ATOM 22603 O O . LYS B 2 17 ? 9.175 19.051 -10.485 1.00 0.00 131 LYS B O 14
ATOM 22625 N N . ALA A 1 1 ? -24.363 2.742 -10.834 1.00 0.00 1 ALA A N 15
ATOM 22626 C CA . ALA A 1 1 ? -24.359 1.730 -9.747 1.00 0.00 1 ALA A CA 15
ATOM 22627 C C . ALA A 1 1 ? -23.168 1.931 -8.816 1.00 0.00 1 ALA A C 15
ATOM 22628 O O . ALA A 1 1 ? -22.246 2.684 -9.126 1.00 0.00 1 ALA A O 15
ATOM 22637 N N . SER A 1 2 ? -23.195 1.252 -7.674 1.00 0.00 2 SER A N 15
ATOM 22638 C CA . SER A 1 2 ? -22.118 1.355 -6.697 1.00 0.00 2 SER A CA 15
ATOM 22639 C C . SER A 1 2 ? -21.593 -0.025 -6.318 1.00 0.00 2 SER A C 15
ATOM 22640 O O . SER A 1 2 ? -22.151 -1.045 -6.722 1.00 0.00 2 SER A O 15
ATOM 22648 N N . MET A 1 3 ? -20.516 -0.051 -5.539 1.00 0.00 3 MET A N 15
ATOM 22649 C CA . MET A 1 3 ? -19.916 -1.306 -5.105 1.00 0.00 3 MET A CA 15
ATOM 22650 C C . MET A 1 3 ? -19.005 -1.086 -3.902 1.00 0.00 3 MET A C 15
ATOM 22651 O O . MET A 1 3 ? -19.097 -1.798 -2.902 1.00 0.00 3 MET A O 15
ATOM 22665 N N . THR A 1 4 ? -18.124 -0.096 -4.006 1.00 0.00 4 THR A N 15
ATOM 22666 C CA . THR A 1 4 ? -17.196 0.217 -2.926 1.00 0.00 4 THR A CA 15
ATOM 22667 C C . THR A 1 4 ? -16.376 1.460 -3.258 1.00 0.00 4 THR A C 15
ATOM 22668 O O . THR A 1 4 ? -15.565 1.453 -4.183 1.00 0.00 4 THR A O 15
ATOM 22679 N N . ASP A 1 5 ? -16.593 2.526 -2.494 1.00 0.00 5 ASP A N 15
ATOM 22680 C CA . ASP A 1 5 ? -15.874 3.779 -2.706 1.00 0.00 5 ASP A CA 15
ATOM 22681 C C . ASP A 1 5 ? -14.718 3.933 -1.718 1.00 0.00 5 ASP A C 15
ATOM 22682 O O . ASP A 1 5 ? -14.023 4.949 -1.722 1.00 0.00 5 ASP A O 15
ATOM 22691 N N . GLN A 1 6 ? -14.515 2.924 -0.872 1.00 0.00 6 GLN A N 15
ATOM 22692 C CA . GLN A 1 6 ? -13.441 2.959 0.117 1.00 0.00 6 GLN A CA 15
ATOM 226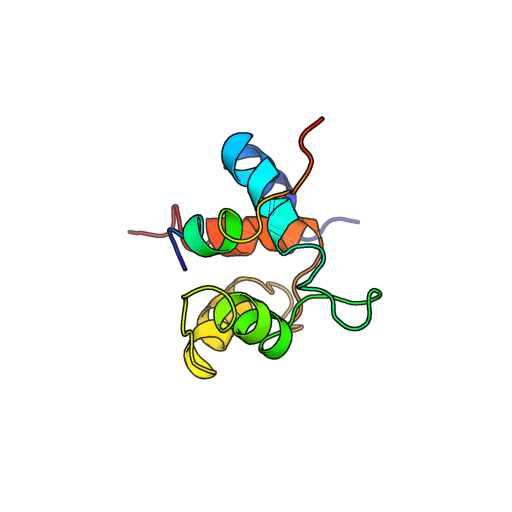93 C C . GLN A 1 6 ? -12.096 3.257 -0.542 1.00 0.00 6 GLN A C 15
ATOM 22694 O O . GLN A 1 6 ? -11.189 3.795 0.093 1.00 0.00 6 GLN A O 15
ATOM 22708 N N . GLN A 1 7 ? -11.976 2.906 -1.819 1.00 0.00 7 GLN A N 15
ATOM 22709 C CA . GLN A 1 7 ? -10.741 3.140 -2.564 1.00 0.00 7 GLN A CA 15
ATOM 22710 C C . GLN A 1 7 ? -10.535 4.628 -2.825 1.00 0.00 7 GLN A C 15
ATOM 22711 O O . GLN A 1 7 ? -9.418 5.074 -3.087 1.00 0.00 7 GLN A O 15
ATOM 22725 N N . ALA A 1 8 ? -11.619 5.391 -2.753 1.00 0.00 8 ALA A N 15
ATOM 22726 C CA . ALA A 1 8 ? -11.562 6.827 -2.983 1.00 0.00 8 ALA A CA 15
ATOM 22727 C C . ALA A 1 8 ? -11.312 7.581 -1.682 1.00 0.00 8 ALA A C 15
ATOM 22728 O O . ALA A 1 8 ? -10.429 8.435 -1.607 1.00 0.00 8 ALA A O 15
ATOM 22735 N N . GLU A 1 9 ? -12.096 7.257 -0.655 1.00 0.00 9 GLU A N 15
ATOM 22736 C CA . GLU A 1 9 ? -11.957 7.902 0.647 1.00 0.00 9 GLU A CA 15
ATOM 22737 C C . GLU A 1 9 ? -10.521 7.791 1.139 1.00 0.00 9 GLU A C 15
ATOM 22738 O O . GLU A 1 9 ? -9.960 8.746 1.671 1.00 0.00 9 GLU A O 15
ATOM 22750 N N . ALA A 1 10 ? -9.935 6.614 0.943 1.00 0.00 10 ALA A N 15
ATOM 22751 C CA . ALA A 1 10 ? -8.560 6.347 1.343 1.00 0.00 10 ALA A CA 15
ATOM 22752 C C . ALA A 1 10 ? -7.643 7.522 1.012 1.00 0.00 10 ALA A C 15
ATOM 22753 O O . ALA A 1 10 ? -7.017 8.103 1.898 1.00 0.00 10 ALA A O 15
ATOM 22760 N N . ARG A 1 11 ? -7.573 7.866 -0.270 1.00 0.00 11 ARG A N 15
ATOM 22761 C CA . ARG A 1 11 ? -6.738 8.974 -0.723 1.00 0.00 11 ARG A CA 15
ATOM 22762 C C . ARG A 1 11 ? -7.057 10.246 0.055 1.00 0.00 11 ARG A C 15
ATOM 22763 O O . ARG A 1 11 ? -6.199 11.112 0.233 1.00 0.00 11 ARG A O 15
ATOM 22784 N N . ALA A 1 12 ? -8.297 10.352 0.519 1.00 0.00 12 ALA A N 15
ATOM 22785 C CA . ALA A 1 12 ? -8.736 11.514 1.280 1.00 0.00 12 ALA A CA 15
ATOM 22786 C C . ALA A 1 12 ? -8.561 11.294 2.780 1.00 0.00 12 ALA A C 15
ATOM 22787 O O . ALA A 1 12 ? -8.546 12.250 3.556 1.00 0.00 12 ALA A O 15
ATOM 22794 N N . PHE A 1 13 ? -8.433 10.033 3.187 1.00 0.00 13 PHE A N 15
ATOM 22795 C CA . PHE A 1 13 ? -8.263 9.703 4.597 1.00 0.00 13 PHE A CA 15
ATOM 22796 C C . PHE A 1 13 ? -6.873 10.093 5.096 1.00 0.00 13 PHE A C 15
ATOM 22797 O O . PHE A 1 13 ? -6.605 10.059 6.298 1.00 0.00 13 PHE A O 15
ATOM 22814 N N . LEU A 1 14 ? -5.989 10.460 4.173 1.00 0.00 14 LEU A N 15
ATOM 22815 C CA . LEU A 1 14 ? -4.631 10.848 4.530 1.00 0.00 14 LEU A CA 15
ATOM 22816 C C . LEU A 1 14 ? -4.230 12.147 3.840 1.00 0.00 14 LEU A C 15
ATOM 22817 O O . LEU A 1 14 ? -4.954 12.656 2.984 1.00 0.00 14 LEU A O 15
ATOM 22833 N N . SER A 1 15 ? -3.072 12.678 4.219 1.00 0.00 15 SER A N 15
ATOM 22834 C CA . SER A 1 15 ? -2.573 13.919 3.640 1.00 0.00 15 SER A CA 15
ATOM 22835 C C . SER A 1 15 ? -1.854 13.655 2.324 1.00 0.00 15 SER A C 15
ATOM 22836 O O . SER A 1 15 ? -1.436 12.530 2.049 1.00 0.00 15 SER A O 15
ATOM 22844 N N . GLU A 1 16 ? -1.697 14.701 1.515 1.00 0.00 16 GLU A N 15
ATOM 22845 C CA . GLU A 1 16 ? -1.011 14.577 0.234 1.00 0.00 16 GLU A CA 15
ATOM 22846 C C . GLU A 1 16 ? 0.349 13.914 0.423 1.00 0.00 16 GLU A C 15
ATOM 22847 O O . GLU A 1 16 ? 0.876 13.273 -0.487 1.00 0.00 16 GLU A O 15
ATOM 22859 N N . GLU A 1 17 ? 0.907 14.068 1.621 1.00 0.00 17 GLU A N 15
ATOM 22860 C CA . GLU A 1 17 ? 2.198 13.482 1.951 1.00 0.00 17 GLU A CA 15
ATOM 22861 C C . GLU A 1 17 ? 2.155 11.965 1.797 1.00 0.00 17 GLU A C 15
ATOM 22862 O O . GLU A 1 17 ? 2.945 11.382 1.057 1.00 0.00 17 GLU A O 15
ATOM 22874 N N . MET A 1 18 ? 1.219 11.335 2.501 1.00 0.00 18 MET A N 15
ATOM 22875 C CA . MET A 1 18 ? 1.060 9.886 2.449 1.00 0.00 18 MET A CA 15
ATOM 22876 C C . MET A 1 18 ? 0.870 9.408 1.010 1.00 0.00 18 MET A C 15
ATOM 22877 O O . MET A 1 18 ? 1.187 8.266 0.680 1.00 0.00 18 MET A O 15
ATOM 22891 N N . ILE A 1 19 ? 0.357 10.292 0.158 1.00 0.00 19 ILE A N 15
ATOM 22892 C CA . ILE A 1 19 ? 0.128 9.963 -1.244 1.00 0.00 19 ILE A CA 15
ATOM 22893 C C . ILE A 1 19 ? 1.441 9.934 -2.015 1.00 0.00 19 ILE A C 15
ATOM 22894 O O . ILE A 1 19 ? 1.836 8.902 -2.555 1.00 0.00 19 ILE A O 15
ATOM 22910 N N . ALA A 1 20 ? 2.110 11.079 -2.060 1.00 0.00 20 ALA A N 15
ATOM 22911 C CA . ALA A 1 20 ? 3.380 11.198 -2.761 1.00 0.00 20 ALA A CA 15
ATOM 22912 C C . ALA A 1 20 ? 4.336 10.076 -2.368 1.00 0.00 20 ALA A C 15
ATOM 22913 O O . ALA A 1 20 ? 5.211 9.691 -3.144 1.00 0.00 20 ALA A O 15
ATOM 22920 N N . GLU A 1 21 ? 4.150 9.543 -1.164 1.00 0.00 21 GLU A N 15
ATOM 22921 C CA . GLU A 1 21 ? 4.981 8.454 -0.672 1.00 0.00 21 GLU A CA 15
ATOM 22922 C C . GLU A 1 21 ? 4.377 7.115 -1.085 1.00 0.00 21 GLU A C 15
ATOM 22923 O O . GLU A 1 21 ? 5.095 6.142 -1.313 1.00 0.00 21 GLU A O 15
ATOM 22935 N N . PHE A 1 22 ? 3.051 7.084 -1.199 1.00 0.00 22 PHE A N 15
ATOM 22936 C CA . PHE A 1 22 ? 2.344 5.875 -1.607 1.00 0.00 22 PHE A CA 15
ATOM 22937 C C . PHE A 1 22 ? 2.819 5.436 -2.986 1.00 0.00 22 PHE A C 15
ATOM 22938 O O . PHE A 1 22 ? 2.940 4.244 -3.270 1.00 0.00 22 PHE A O 15
ATOM 22955 N N . LYS A 1 23 ? 3.085 6.419 -3.840 1.00 0.00 23 LYS A N 15
ATOM 22956 C CA . LYS A 1 23 ? 3.550 6.159 -5.195 1.00 0.00 23 LYS A CA 15
ATOM 22957 C C . LYS A 1 23 ? 5.039 5.806 -5.211 1.00 0.00 23 LYS A C 15
ATOM 22958 O O . LYS A 1 23 ? 5.577 5.399 -6.241 1.00 0.00 23 LYS A O 15
ATOM 22977 N N . ALA A 1 24 ? 5.701 5.971 -4.066 1.00 0.00 24 ALA A N 15
ATOM 22978 C CA . ALA A 1 24 ? 7.129 5.679 -3.950 1.00 0.00 24 ALA A CA 15
ATOM 22979 C C . ALA A 1 24 ? 7.498 4.339 -4.585 1.00 0.00 24 ALA A C 15
ATOM 22980 O O . ALA A 1 24 ? 8.151 4.294 -5.627 1.00 0.00 24 ALA A O 15
ATOM 22987 N N . ALA A 1 25 ? 7.093 3.250 -3.939 1.00 0.00 25 ALA A N 15
ATOM 22988 C CA . ALA A 1 25 ? 7.397 1.908 -4.425 1.00 0.00 25 ALA A CA 15
ATOM 22989 C C . ALA A 1 25 ? 6.391 1.427 -5.470 1.00 0.00 25 ALA A C 15
ATOM 22990 O O . ALA A 1 25 ? 6.515 0.316 -5.985 1.00 0.00 25 ALA A O 15
ATOM 22997 N N . PHE A 1 26 ? 5.395 2.259 -5.778 1.00 0.00 26 PHE A N 15
ATOM 22998 C CA . PHE A 1 26 ? 4.366 1.905 -6.761 1.00 0.00 26 PHE A CA 15
ATOM 22999 C C . PHE A 1 26 ? 4.961 1.189 -7.974 1.00 0.00 26 PHE A C 15
ATOM 23000 O O . PHE A 1 26 ? 4.310 0.342 -8.585 1.00 0.00 26 PHE A O 15
ATOM 23017 N N . ASP A 1 27 ? 6.195 1.538 -8.320 1.00 0.00 27 ASP A N 15
ATOM 23018 C CA . ASP A 1 27 ? 6.868 0.930 -9.462 1.00 0.00 27 ASP A CA 15
ATOM 23019 C C . ASP A 1 27 ? 7.372 -0.471 -9.126 1.00 0.00 27 ASP A C 15
ATOM 23020 O O . ASP A 1 27 ? 6.908 -1.461 -9.692 1.00 0.00 27 ASP A O 15
ATOM 23029 N N . MET A 1 28 ? 8.328 -0.546 -8.206 1.00 0.00 28 MET A N 15
ATOM 23030 C CA . MET A 1 28 ? 8.903 -1.825 -7.799 1.00 0.00 28 MET A CA 15
ATOM 23031 C C . MET A 1 28 ? 7.835 -2.765 -7.246 1.00 0.00 28 MET A C 15
ATOM 23032 O O . MET A 1 28 ? 7.959 -3.985 -7.342 1.00 0.00 28 MET A O 15
ATOM 23046 N N . PHE A 1 29 ? 6.787 -2.191 -6.662 1.00 0.00 29 PHE A N 15
ATOM 23047 C CA . PHE A 1 29 ? 5.703 -2.981 -6.089 1.00 0.00 29 PHE A CA 15
ATOM 23048 C C . PHE A 1 29 ? 5.070 -3.893 -7.137 1.00 0.00 29 PHE A C 15
ATOM 23049 O O . PHE A 1 29 ? 5.063 -5.115 -6.988 1.00 0.00 29 PHE A O 15
ATOM 23066 N N . ASP A 1 30 ? 4.530 -3.291 -8.192 1.00 0.00 30 ASP A N 15
ATOM 23067 C CA . ASP A 1 30 ? 3.885 -4.050 -9.258 1.00 0.00 30 ASP A CA 15
ATOM 23068 C C . ASP A 1 30 ? 4.858 -5.009 -9.932 1.00 0.00 30 ASP A C 15
ATOM 23069 O O . ASP A 1 30 ? 4.449 -5.963 -10.591 1.00 0.00 30 ASP A O 15
ATOM 23078 N N . ALA A 1 31 ? 6.140 -4.748 -9.751 1.00 0.00 31 ALA A N 15
ATOM 23079 C CA . ALA A 1 31 ? 7.190 -5.580 -10.331 1.00 0.00 31 ALA A CA 15
ATOM 23080 C C . ALA A 1 31 ? 7.154 -5.534 -11.855 1.00 0.00 31 ALA A C 15
ATOM 23081 O O . ALA A 1 31 ? 8.055 -4.986 -12.491 1.00 0.00 31 ALA A O 15
ATOM 23088 N N . ASP A 1 32 ? 6.108 -6.110 -12.435 1.00 0.00 32 ASP A N 15
ATOM 23089 C CA . ASP A 1 32 ? 5.950 -6.136 -13.884 1.00 0.00 32 ASP A CA 15
ATOM 23090 C C . ASP A 1 32 ? 5.000 -5.038 -14.350 1.00 0.00 32 ASP A C 15
ATOM 23091 O O . ASP A 1 32 ? 5.084 -4.573 -15.487 1.00 0.00 32 ASP A O 15
ATOM 23100 N N . GLY A 1 33 ? 4.096 -4.628 -13.465 1.00 0.00 33 GLY A N 15
ATOM 23101 C CA . GLY A 1 33 ? 3.144 -3.588 -13.808 1.00 0.00 33 GLY A CA 15
ATOM 23102 C C . GLY A 1 33 ? 2.039 -4.088 -14.719 1.00 0.00 33 GLY A C 15
ATOM 23103 O O . GLY A 1 33 ? 1.546 -3.350 -15.570 1.00 0.00 33 GLY A O 15
ATOM 23107 N N . GLY A 1 34 ? 1.651 -5.347 -14.537 1.00 0.00 34 GLY A N 15
ATOM 23108 C CA . GLY A 1 34 ? 0.600 -5.923 -15.355 1.00 0.00 34 GLY A CA 15
ATOM 23109 C C . GLY A 1 34 ? -0.738 -5.952 -14.644 1.00 0.00 34 GLY A C 15
ATOM 23110 O O . GLY A 1 34 ? -1.722 -5.400 -15.135 1.00 0.00 34 GLY A O 15
ATOM 23114 N N . GLY A 1 35 ? -0.774 -6.599 -13.483 1.00 0.00 35 GLY A N 15
ATOM 23115 C CA . GLY A 1 35 ? -2.005 -6.685 -12.719 1.00 0.00 35 GLY A CA 15
ATOM 23116 C C . GLY A 1 35 ? -1.964 -5.842 -11.461 1.00 0.00 35 GLY A C 15
ATOM 23117 O O . GLY A 1 35 ? -1.936 -4.614 -11.529 1.00 0.00 35 GLY A O 15
ATOM 23121 N N . ASP A 1 36 ? -1.961 -6.502 -10.307 1.00 0.00 36 ASP A N 15
ATOM 23122 C CA . ASP A 1 36 ? -1.923 -5.803 -9.027 1.00 0.00 36 ASP A CA 15
ATOM 23123 C C . ASP A 1 36 ? -0.836 -6.379 -8.125 1.00 0.00 36 ASP A C 15
ATOM 23124 O O . ASP A 1 36 ? -0.065 -7.245 -8.538 1.00 0.00 36 ASP A O 15
ATOM 23133 N N . ILE A 1 37 ? -0.781 -5.885 -6.893 1.00 0.00 37 ILE A N 15
ATOM 23134 C CA . ILE A 1 37 ? 0.209 -6.342 -5.928 1.00 0.00 37 ILE A CA 15
ATOM 23135 C C . ILE A 1 37 ? -0.242 -7.624 -5.233 1.00 0.00 37 ILE A C 15
ATOM 23136 O O . ILE A 1 37 ? -1.210 -7.623 -4.472 1.00 0.00 37 ILE A O 15
ATOM 23152 N N . SER A 1 38 ? 0.474 -8.713 -5.492 1.00 0.00 38 SER A N 15
ATOM 23153 C CA . SER A 1 38 ? 0.158 -9.999 -4.885 1.00 0.00 38 SER A CA 15
ATOM 23154 C C . SER A 1 38 ? 0.885 -10.153 -3.550 1.00 0.00 38 SER A C 15
ATOM 23155 O O . SER A 1 38 ? 1.363 -9.174 -2.980 1.00 0.00 38 SER A O 15
ATOM 23163 N N . THR A 1 39 ? 0.967 -11.385 -3.057 1.00 0.00 39 THR A N 15
ATOM 23164 C CA . THR A 1 39 ? 1.637 -11.655 -1.789 1.00 0.00 39 THR A CA 15
ATOM 23165 C C . THR A 1 39 ? 3.154 -11.565 -1.937 1.00 0.00 39 THR A C 15
ATOM 23166 O O . THR A 1 39 ? 3.867 -11.319 -0.963 1.00 0.00 39 THR A O 15
ATOM 23177 N N . LYS A 1 40 ? 3.644 -11.770 -3.155 1.00 0.00 40 LYS A N 15
ATOM 23178 C CA . LYS A 1 40 ? 5.079 -11.716 -3.420 1.00 0.00 40 LYS A CA 15
ATOM 23179 C C . LYS A 1 40 ? 5.528 -10.298 -3.762 1.00 0.00 40 LYS A C 15
ATOM 23180 O O . LYS A 1 40 ? 6.629 -9.882 -3.400 1.00 0.00 40 LYS A O 15
ATOM 23199 N N . GLU A 1 41 ? 4.674 -9.560 -4.463 1.00 0.00 41 GLU A N 15
ATOM 23200 C CA . GLU A 1 41 ? 4.990 -8.190 -4.854 1.00 0.00 41 GLU A CA 15
ATOM 23201 C C . GLU A 1 41 ? 5.224 -7.309 -3.631 1.00 0.00 41 GLU A C 15
ATOM 23202 O O . GLU A 1 41 ? 5.947 -6.315 -3.701 1.00 0.00 41 GLU A O 15
ATOM 23214 N N . LEU A 1 42 ? 4.606 -7.674 -2.514 1.00 0.00 42 LEU A N 15
ATOM 23215 C CA . LEU A 1 42 ? 4.747 -6.908 -1.281 1.00 0.00 42 LEU A CA 15
ATOM 23216 C C . LEU A 1 42 ? 6.097 -7.172 -0.620 1.00 0.00 42 LEU A C 15
ATOM 23217 O O . LEU A 1 42 ? 6.898 -6.255 -0.438 1.00 0.00 42 LEU A O 15
ATOM 23233 N N . GLY A 1 43 ? 6.340 -8.428 -0.260 1.00 0.00 43 GLY A N 15
ATOM 23234 C CA . GLY A 1 43 ? 7.593 -8.790 0.382 1.00 0.00 43 GLY A CA 15
ATOM 23235 C C . GLY A 1 43 ? 8.805 -8.258 -0.359 1.00 0.00 43 GLY A C 15
ATOM 23236 O O . GLY A 1 43 ? 9.834 -7.965 0.248 1.00 0.00 43 GLY A O 15
ATOM 23240 N N . THR A 1 44 ? 8.684 -8.134 -1.676 1.00 0.00 44 THR A N 15
ATOM 23241 C CA . THR A 1 44 ? 9.775 -7.635 -2.506 1.00 0.00 44 THR A CA 15
ATOM 23242 C C . THR A 1 44 ? 10.273 -6.279 -2.005 1.00 0.00 44 THR A C 15
ATOM 23243 O O . THR A 1 44 ? 11.317 -6.184 -1.360 1.00 0.00 44 THR A O 15
ATOM 23254 N N . VAL A 1 45 ? 9.521 -5.237 -2.329 1.00 0.00 45 VAL A N 15
ATOM 23255 C CA . VAL A 1 45 ? 9.870 -3.878 -1.942 1.00 0.00 45 VAL A CA 15
ATOM 23256 C C . VAL A 1 45 ? 9.957 -3.719 -0.425 1.00 0.00 45 VAL A C 15
ATOM 23257 O O . VAL A 1 45 ? 10.714 -2.888 0.076 1.00 0.00 45 VAL A O 15
ATOM 23270 N N . MET A 1 46 ? 9.175 -4.509 0.302 1.00 0.00 46 MET A N 15
ATOM 23271 C CA . MET A 1 46 ? 9.166 -4.434 1.759 1.00 0.00 46 MET A CA 15
ATOM 23272 C C . MET A 1 46 ? 10.419 -5.067 2.361 1.00 0.00 46 MET A C 15
ATOM 23273 O O . MET A 1 46 ? 10.938 -4.589 3.368 1.00 0.00 46 MET A O 15
ATOM 23287 N N . ARG A 1 47 ? 10.897 -6.143 1.745 1.00 0.00 47 ARG A N 15
ATOM 23288 C CA . ARG A 1 47 ? 12.086 -6.837 2.235 1.00 0.00 47 ARG A CA 15
ATOM 23289 C C . ARG A 1 47 ? 13.368 -6.184 1.725 1.00 0.00 47 ARG A C 15
ATOM 23290 O O . ARG A 1 47 ? 14.425 -6.311 2.343 1.00 0.00 47 ARG A O 15
ATOM 23311 N N . MET A 1 48 ? 13.276 -5.492 0.594 1.00 0.00 48 MET A N 15
ATOM 23312 C CA . MET A 1 48 ? 14.439 -4.832 0.011 1.00 0.00 48 MET A CA 15
ATOM 23313 C C . MET A 1 48 ? 14.543 -3.375 0.460 1.00 0.00 48 MET A C 15
ATOM 23314 O O . MET A 1 48 ? 15.349 -2.613 -0.074 1.00 0.00 48 MET A O 15
ATOM 23328 N N . LEU A 1 49 ? 13.728 -2.990 1.437 1.00 0.00 49 LEU A N 15
ATOM 23329 C CA . LEU A 1 49 ? 13.743 -1.621 1.940 1.00 0.00 49 LEU A CA 15
ATOM 23330 C C . LEU A 1 49 ? 14.048 -1.587 3.434 1.00 0.00 49 LEU A C 15
ATOM 23331 O O . LEU A 1 49 ? 14.827 -0.757 3.900 1.00 0.00 49 LEU A O 15
ATOM 23347 N N . GLY A 1 50 ? 13.428 -2.495 4.182 1.00 0.00 50 GLY A N 15
ATOM 23348 C CA . GLY A 1 50 ? 13.649 -2.547 5.616 1.00 0.00 50 GLY A CA 15
ATOM 23349 C C . GLY A 1 50 ? 12.639 -3.426 6.327 1.00 0.00 50 GLY A C 15
ATOM 23350 O O . GLY A 1 50 ? 12.978 -4.117 7.288 1.00 0.00 50 GLY A O 15
ATOM 23354 N N . GLN A 1 51 ? 11.398 -3.401 5.857 1.00 0.00 51 GLN A N 15
ATOM 23355 C CA . GLN A 1 51 ? 10.338 -4.202 6.457 1.00 0.00 51 GLN A CA 15
ATOM 23356 C C . GLN A 1 51 ? 10.583 -5.688 6.219 1.00 0.00 51 GLN A C 15
ATOM 23357 O O . GLN A 1 51 ? 11.308 -6.069 5.300 1.00 0.00 51 GLN A O 15
ATOM 23371 N N . ASN A 1 52 ? 9.977 -6.525 7.054 1.00 0.00 52 ASN A N 15
ATOM 23372 C CA . ASN A 1 52 ? 10.135 -7.968 6.929 1.00 0.00 52 ASN A CA 15
ATOM 23373 C C . ASN A 1 52 ? 8.842 -8.696 7.282 1.00 0.00 52 ASN A C 15
ATOM 23374 O O . ASN A 1 52 ? 8.825 -9.572 8.147 1.00 0.00 52 ASN A O 15
ATOM 23385 N N . PRO A 1 53 ? 7.736 -8.345 6.607 1.00 0.00 53 PRO A N 15
ATOM 23386 C CA . PRO A 1 53 ? 6.432 -8.972 6.847 1.00 0.00 53 PRO A CA 15
ATOM 23387 C C . PRO A 1 53 ? 6.411 -10.431 6.404 1.00 0.00 53 PRO A C 15
ATOM 23388 O O . PRO A 1 53 ? 6.411 -10.727 5.208 1.00 0.00 53 PRO A O 15
ATOM 23399 N N . THR A 1 54 ? 6.396 -11.340 7.373 1.00 0.00 54 THR A N 15
ATOM 23400 C CA . THR A 1 54 ? 6.379 -12.771 7.083 1.00 0.00 54 THR A CA 15
ATOM 23401 C C . THR A 1 54 ? 5.175 -13.140 6.221 1.00 0.00 54 THR A C 15
ATOM 23402 O O . THR A 1 54 ? 4.391 -12.277 5.830 1.00 0.00 54 THR A O 15
ATOM 23413 N N . LYS A 1 55 ? 5.036 -14.432 5.930 1.00 0.00 55 LYS A N 15
ATOM 23414 C CA . LYS A 1 55 ? 3.927 -14.918 5.115 1.00 0.00 55 LYS A CA 15
ATOM 23415 C C . LYS A 1 55 ? 2.589 -14.479 5.701 1.00 0.00 55 LYS A C 15
ATOM 23416 O O . LYS A 1 55 ? 1.791 -13.823 5.032 1.00 0.00 55 LYS A O 15
ATOM 23435 N N . CYS A 1 56 ? 2.351 -14.843 6.957 1.00 0.00 56 CYS A N 15
ATOM 23436 C CA . CYS A 1 56 ? 1.112 -14.483 7.635 1.00 0.00 56 CYS A CA 15
ATOM 23437 C C . CYS A 1 56 ? 0.954 -12.967 7.697 1.00 0.00 56 CYS A C 15
ATOM 23438 O O . CYS A 1 56 ? -0.162 -12.447 7.673 1.00 0.00 56 CYS A O 15
ATOM 23446 N N . GLU A 1 57 ? 2.081 -12.265 7.771 1.00 0.00 57 GLU A N 15
ATOM 23447 C CA . GLU A 1 57 ? 2.073 -10.809 7.832 1.00 0.00 57 GLU A CA 15
ATOM 23448 C C . GLU A 1 57 ? 1.393 -10.218 6.602 1.00 0.00 57 GLU A C 15
ATOM 23449 O O . GLU A 1 57 ? 0.342 -9.586 6.704 1.00 0.00 57 GLU A O 15
ATOM 23461 N N . LEU A 1 58 ? 2.000 -10.432 5.440 1.00 0.00 58 LEU A N 15
ATOM 23462 C CA . LEU A 1 58 ? 1.453 -9.922 4.188 1.00 0.00 58 LEU A CA 15
ATOM 23463 C C . LEU A 1 58 ? 0.075 -10.517 3.921 1.00 0.00 58 LEU A C 15
ATOM 23464 O O . LEU A 1 58 ? -0.837 -9.820 3.479 1.00 0.00 58 LEU A O 15
ATOM 23480 N N . ASP A 1 59 ? -0.071 -11.809 4.200 1.00 0.00 59 ASP A N 15
ATOM 23481 C CA . ASP A 1 59 ? -1.342 -12.496 3.997 1.00 0.00 59 ASP A CA 15
ATOM 23482 C C . ASP A 1 59 ? -2.407 -11.956 4.941 1.00 0.00 59 ASP A C 15
ATOM 23483 O O . ASP A 1 59 ? -3.602 -12.049 4.660 1.00 0.00 59 ASP A O 15
ATOM 23492 N N . ALA A 1 60 ? -1.971 -11.385 6.058 1.00 0.00 60 ALA A N 15
ATOM 23493 C CA . ALA A 1 60 ? -2.896 -10.828 7.030 1.00 0.00 60 ALA A CA 15
ATOM 23494 C C . ALA A 1 60 ? -3.399 -9.463 6.578 1.00 0.00 60 ALA A C 15
ATOM 23495 O O . ALA A 1 60 ? -4.528 -9.075 6.881 1.00 0.00 60 ALA A O 15
ATOM 23502 N N . ILE A 1 61 ? -2.557 -8.742 5.844 1.00 0.00 61 ILE A N 15
ATOM 23503 C CA . ILE A 1 61 ? -2.918 -7.426 5.343 1.00 0.00 61 ILE A CA 15
ATOM 23504 C C . ILE A 1 61 ? -3.732 -7.550 4.057 1.00 0.00 61 ILE A C 15
ATOM 23505 O O . ILE A 1 61 ? -4.869 -7.081 3.987 1.00 0.00 61 ILE A O 15
ATOM 23521 N N . ILE A 1 62 ? -3.149 -8.192 3.043 1.00 0.00 62 ILE A N 15
ATOM 23522 C CA . ILE A 1 62 ? -3.827 -8.384 1.761 1.00 0.00 62 ILE A CA 15
ATOM 23523 C C . ILE A 1 62 ? -5.271 -8.836 1.968 1.00 0.00 62 ILE A C 15
ATOM 23524 O O . ILE A 1 62 ? -6.184 -8.360 1.294 1.00 0.00 62 ILE A O 15
ATOM 23540 N N . CYS A 1 63 ? -5.467 -9.754 2.908 1.00 0.00 63 CYS A N 15
ATOM 23541 C CA . CYS A 1 63 ? -6.798 -10.266 3.209 1.00 0.00 63 CYS A CA 15
ATOM 23542 C C . CYS A 1 63 ? -7.725 -9.127 3.619 1.00 0.00 63 CYS A C 15
ATOM 23543 O O . CYS A 1 63 ? -8.903 -9.110 3.264 1.00 0.00 63 CYS A O 15
ATOM 23551 N N . GLU A 1 64 ? -7.177 -8.168 4.360 1.00 0.00 64 GLU A N 15
ATOM 23552 C CA . GLU A 1 64 ? -7.945 -7.014 4.809 1.00 0.00 64 GLU A CA 15
ATOM 23553 C C . GLU A 1 64 ? -7.992 -5.954 3.713 1.00 0.00 64 GLU A C 15
ATOM 23554 O O . GLU A 1 64 ? -8.983 -5.240 3.566 1.00 0.00 64 GLU A O 15
ATOM 23566 N N . VAL A 1 65 ? -6.912 -5.868 2.941 1.00 0.00 65 VAL A N 15
ATOM 23567 C CA . VAL A 1 65 ? -6.826 -4.907 1.849 1.00 0.00 65 VAL A CA 15
ATOM 23568 C C . VAL A 1 65 ? -7.808 -5.264 0.739 1.00 0.00 65 VAL A C 15
ATOM 23569 O O . VAL A 1 65 ? -8.513 -4.402 0.216 1.00 0.00 65 VAL A O 15
ATOM 23582 N N . ASP A 1 66 ? -7.842 -6.543 0.385 1.00 0.00 66 ASP A N 15
ATOM 23583 C CA . ASP A 1 66 ? -8.729 -7.026 -0.665 1.00 0.00 66 ASP A CA 15
ATOM 23584 C C . ASP A 1 66 ? -10.159 -7.168 -0.158 1.00 0.00 66 ASP A C 15
ATOM 23585 O O . ASP A 1 66 ? -10.408 -7.820 0.857 1.00 0.00 66 ASP A O 15
ATOM 23594 N N . GLU A 1 67 ? -11.097 -6.558 -0.875 1.00 0.00 67 GLU A N 15
ATOM 23595 C CA . GLU A 1 67 ? -12.505 -6.618 -0.505 1.00 0.00 67 GLU A CA 15
ATOM 23596 C C . GLU A 1 67 ? -13.319 -7.312 -1.594 1.00 0.00 67 GLU A C 15
ATOM 23597 O O . GLU A 1 67 ? -14.513 -7.056 -1.748 1.00 0.00 67 GLU A O 15
ATOM 23609 N N . ASP A 1 68 ? -12.663 -8.191 -2.346 1.00 0.00 68 ASP A N 15
ATOM 23610 C CA . ASP A 1 68 ? -13.324 -8.920 -3.421 1.00 0.00 68 ASP A CA 15
ATOM 23611 C C . ASP A 1 68 ? -12.693 -10.296 -3.621 1.00 0.00 68 ASP A C 15
ATOM 23612 O O . ASP A 1 68 ? -12.811 -10.892 -4.691 1.00 0.00 68 ASP A O 15
ATOM 23621 N N . GLY A 1 69 ? -12.022 -10.797 -2.585 1.00 0.00 69 GLY A N 15
ATOM 23622 C CA . GLY A 1 69 ? -11.384 -12.098 -2.673 1.00 0.00 69 GLY A CA 15
ATOM 23623 C C . GLY A 1 69 ? -10.480 -12.224 -3.885 1.00 0.00 69 GLY A C 15
ATOM 23624 O O . GLY A 1 69 ? -10.578 -13.189 -4.644 1.00 0.00 69 GLY A O 15
ATOM 23628 N N . SER A 1 70 ? -9.601 -11.244 -4.069 1.00 0.00 70 SER A N 15
ATOM 23629 C CA . SER A 1 70 ? -8.679 -11.246 -5.198 1.00 0.00 70 SER A CA 15
ATOM 23630 C C . SER A 1 70 ? -7.243 -11.478 -4.738 1.00 0.00 70 SER A C 15
ATOM 23631 O O . SER A 1 70 ? -6.417 -11.997 -5.488 1.00 0.00 70 SER A O 15
ATOM 23639 N N . GLY A 1 71 ? -6.949 -11.087 -3.502 1.00 0.00 71 GLY A N 15
ATOM 23640 C CA . GLY A 1 71 ? -5.608 -11.258 -2.970 1.00 0.00 71 GLY A CA 15
ATOM 23641 C C . GLY A 1 71 ? -4.607 -10.307 -3.601 1.00 0.00 71 GLY A C 15
ATOM 23642 O O . GLY A 1 71 ? -3.402 -10.434 -3.385 1.00 0.00 71 GLY A O 15
ATOM 23646 N N . THR A 1 72 ? -5.105 -9.349 -4.379 1.00 0.00 72 THR A N 15
ATOM 23647 C CA . THR A 1 72 ? -4.244 -8.375 -5.036 1.00 0.00 72 THR A CA 15
ATOM 23648 C C . THR A 1 72 ? -4.626 -6.956 -4.629 1.00 0.00 72 THR A C 15
ATOM 23649 O O . THR A 1 72 ? -5.696 -6.728 -4.063 1.00 0.00 72 THR A O 15
ATOM 23660 N N . ILE A 1 73 ? -3.742 -6.006 -4.912 1.00 0.00 73 ILE A N 15
ATOM 23661 C CA . ILE A 1 73 ? -3.980 -4.611 -4.566 1.00 0.00 73 ILE A CA 15
ATOM 23662 C C . ILE A 1 73 ? -4.084 -3.733 -5.811 1.00 0.00 73 ILE A C 15
ATOM 23663 O O . ILE A 1 73 ? -3.157 -3.666 -6.616 1.00 0.00 73 ILE A O 15
ATOM 23679 N N . ASP A 1 74 ? -5.218 -3.053 -5.955 1.00 0.00 74 ASP A N 15
ATOM 23680 C CA . ASP A 1 74 ? -5.444 -2.172 -7.096 1.00 0.00 74 ASP A CA 15
ATOM 23681 C C . ASP A 1 74 ? -4.619 -0.894 -6.967 1.00 0.00 74 ASP A C 15
ATOM 23682 O O . ASP A 1 74 ? -3.726 -0.802 -6.125 1.00 0.00 74 ASP A O 15
ATOM 23691 N N . PHE A 1 75 ? -4.924 0.090 -7.808 1.00 0.00 75 PHE A N 15
ATOM 23692 C CA . PHE A 1 75 ? -4.209 1.361 -7.788 1.00 0.00 75 PHE A CA 15
ATOM 23693 C C . PHE A 1 75 ? -4.401 2.075 -6.451 1.00 0.00 75 PHE A C 15
ATOM 23694 O O . PHE A 1 75 ? -3.547 1.997 -5.569 1.00 0.00 75 PHE A O 15
ATOM 23711 N N . GLU A 1 76 ? -5.528 2.769 -6.305 1.00 0.00 76 GLU A N 15
ATOM 23712 C CA . GLU A 1 76 ? -5.823 3.491 -5.071 1.00 0.00 76 GLU A CA 15
ATOM 23713 C C . GLU A 1 76 ? -5.870 2.539 -3.881 1.00 0.00 76 GLU A C 15
ATOM 23714 O O . GLU A 1 76 ? -5.680 2.951 -2.737 1.00 0.00 76 GLU A O 15
ATOM 23726 N N . GLU A 1 77 ? -6.125 1.261 -4.155 1.00 0.00 77 GLU A N 15
ATOM 23727 C CA . GLU A 1 77 ? -6.194 0.255 -3.102 1.00 0.00 77 GLU A CA 15
ATOM 23728 C C . GLU A 1 77 ? -4.924 0.264 -2.255 1.00 0.00 77 GLU A C 15
ATOM 23729 O O . GLU A 1 77 ? -4.948 -0.123 -1.087 1.00 0.00 77 GLU A O 15
ATOM 23741 N N . PHE A 1 78 ? -3.821 0.718 -2.848 1.00 0.00 78 PHE A N 15
ATOM 23742 C CA . PHE A 1 78 ? -2.544 0.788 -2.139 1.00 0.00 78 PHE A CA 15
ATOM 23743 C C . PHE A 1 78 ? -2.619 1.776 -0.975 1.00 0.00 78 PHE A C 15
ATOM 23744 O O . PHE A 1 78 ? -1.766 1.769 -0.089 1.00 0.00 78 PHE A O 15
ATOM 23761 N N . LEU A 1 79 ? -3.652 2.612 -0.971 1.00 0.00 79 LEU A N 15
ATOM 23762 C CA . LEU A 1 79 ? -3.843 3.577 0.103 1.00 0.00 79 LEU A CA 15
ATOM 23763 C C . LEU A 1 79 ? -4.793 3.001 1.142 1.00 0.00 79 LEU A C 15
ATOM 23764 O O . LEU A 1 79 ? -4.601 3.177 2.345 1.00 0.00 79 LEU A O 15
ATOM 23780 N N . VAL A 1 80 ? -5.813 2.293 0.662 1.00 0.00 80 VAL A N 15
ATOM 23781 C CA . VAL A 1 80 ? -6.793 1.669 1.540 1.00 0.00 80 VAL A CA 15
ATOM 23782 C C . VAL A 1 80 ? -6.143 0.582 2.376 1.00 0.00 80 VAL A C 15
ATOM 23783 O O . VAL A 1 80 ? -6.486 0.389 3.543 1.00 0.00 80 VAL A O 15
ATOM 23796 N N . MET A 1 81 ? -5.193 -0.125 1.772 1.00 0.00 81 MET A N 15
ATOM 23797 C CA . MET A 1 81 ? -4.482 -1.193 2.458 1.00 0.00 81 MET A CA 15
ATOM 23798 C C . MET A 1 81 ? -3.990 -0.709 3.812 1.00 0.00 81 MET A C 15
ATOM 23799 O O . MET A 1 81 ? -4.051 -1.429 4.808 1.00 0.00 81 MET A O 15
ATOM 23813 N N . MET A 1 82 ? -3.513 0.526 3.831 1.00 0.00 82 MET A N 15
ATOM 23814 C CA . MET A 1 82 ? -3.015 1.139 5.051 1.00 0.00 82 MET A CA 15
ATOM 23815 C C . MET A 1 82 ? -4.152 1.809 5.817 1.00 0.00 82 MET A C 15
ATOM 23816 O O . MET A 1 82 ? -4.160 1.822 7.048 1.00 0.00 82 MET A O 15
ATOM 23830 N N . VAL A 1 83 ? -5.118 2.357 5.081 1.00 0.00 83 VAL A N 15
ATOM 23831 C CA . VAL A 1 83 ? -6.264 3.018 5.695 1.00 0.00 83 VAL A CA 15
ATOM 23832 C C . VAL A 1 83 ? -7.030 2.045 6.587 1.00 0.00 83 VAL A C 15
ATOM 23833 O O . VAL A 1 83 ? -7.577 2.431 7.620 1.00 0.00 83 VAL A O 15
ATOM 23846 N N . ARG A 1 84 ? -7.061 0.780 6.180 1.00 0.00 84 ARG A N 15
ATOM 23847 C CA . ARG A 1 84 ? -7.755 -0.253 6.938 1.00 0.00 84 ARG A CA 15
ATOM 23848 C C . ARG A 1 84 ? -6.989 -0.613 8.210 1.00 0.00 84 ARG A C 15
ATOM 23849 O O . ARG A 1 84 ? -7.548 -1.199 9.136 1.00 0.00 84 ARG A O 15
ATOM 23870 N N . GLN A 1 85 ? -5.706 -0.258 8.250 1.00 0.00 85 GLN A N 15
ATOM 23871 C CA . GLN A 1 85 ? -4.872 -0.543 9.412 1.00 0.00 85 GLN A CA 15
ATOM 23872 C C . GLN A 1 85 ? -4.540 0.737 10.175 1.00 0.00 85 GLN A C 15
ATOM 23873 O O . GLN A 1 85 ? -4.062 0.689 11.307 1.00 0.00 85 GLN A O 15
ATOM 23887 N N . MET A 1 86 ? -4.796 1.882 9.546 1.00 0.00 86 MET A N 15
ATOM 23888 C CA . MET A 1 86 ? -4.521 3.171 10.164 1.00 0.00 86 MET A CA 15
ATOM 23889 C C . MET A 1 86 ? -5.701 3.631 11.014 1.00 0.00 86 MET A C 15
ATOM 23890 O O . MET A 1 86 ? -5.518 4.166 12.108 1.00 0.00 86 MET A O 15
ATOM 23904 N N . LYS A 1 87 ? -6.912 3.415 10.508 1.00 0.00 87 LYS A N 15
ATOM 23905 C CA . LYS A 1 87 ? -8.119 3.806 11.228 1.00 0.00 87 LYS A CA 15
ATOM 23906 C C . LYS A 1 87 ? -8.320 2.932 12.464 1.00 0.00 87 LYS A C 15
ATOM 23907 O O . LYS A 1 87 ? -9.259 2.139 12.530 1.00 0.00 87 LYS A O 15
ATOM 23926 N N . GLU A 1 88 ? -7.432 3.085 13.440 1.00 0.00 88 GLU A N 15
ATOM 23927 C CA . GLU A 1 88 ? -7.510 2.310 14.673 1.00 0.00 88 GLU A CA 15
ATOM 23928 C C . GLU A 1 88 ? -7.250 3.196 15.887 1.00 0.00 88 GLU A C 15
ATOM 23929 O O . GLU A 1 88 ? -6.100 3.451 16.247 1.00 0.00 88 GLU A O 15
ATOM 23941 N N . ASP A 1 89 ? -8.324 3.662 16.515 1.00 0.00 89 ASP A N 15
ATOM 23942 C CA . ASP A 1 89 ? -8.212 4.519 17.689 1.00 0.00 89 ASP A CA 15
ATOM 23943 C C . ASP A 1 89 ? -7.659 3.743 18.879 1.00 0.00 89 ASP A C 15
ATOM 23944 O O . ASP A 1 89 ? -7.586 2.514 18.852 1.00 0.00 89 ASP A O 15
ATOM 23953 N N . ALA A 1 90 ? -7.271 4.468 19.923 1.00 0.00 90 ALA A N 15
ATOM 23954 C CA . ALA A 1 90 ? -6.724 3.847 21.124 1.00 0.00 90 ALA A CA 15
ATOM 23955 C C . ALA A 1 90 ? -7.781 3.014 21.841 1.00 0.00 90 ALA A C 15
ATOM 23956 O O . ALA A 1 90 ? -8.847 2.766 21.240 1.00 0.00 90 ALA A O 15
ATOM 23964 N N . ARG B 2 1 ? 2.175 -2.259 9.592 1.00 0.00 115 ARG B N 15
ATOM 23965 C CA . ARG B 2 1 ? 0.925 -1.605 9.120 1.00 0.00 115 ARG B CA 15
ATOM 23966 C C . ARG B 2 1 ? 0.772 -0.211 9.719 1.00 0.00 115 ARG B C 15
ATOM 23967 O O . ARG B 2 1 ? 1.544 0.189 10.591 1.00 0.00 115 ARG B O 15
ATOM 23990 N N . MET B 2 2 ? -0.230 0.524 9.244 1.00 0.00 116 MET B N 15
ATOM 23991 C CA . MET B 2 2 ? -0.493 1.876 9.729 1.00 0.00 116 MET B CA 15
ATOM 23992 C C . MET B 2 2 ? 0.670 2.810 9.406 1.00 0.00 116 MET B C 15
ATOM 23993 O O . MET B 2 2 ? 0.598 3.607 8.470 1.00 0.00 116 MET B O 15
ATOM 24007 N N . SER B 2 3 ? 1.742 2.713 10.188 1.00 0.00 117 SER B N 15
ATOM 24008 C CA . SER B 2 3 ? 2.914 3.556 9.985 1.00 0.00 117 SER B CA 15
ATOM 24009 C C . SER B 2 3 ? 3.869 2.938 8.972 1.00 0.00 117 SER B C 15
ATOM 24010 O O . SER B 2 3 ? 5.066 2.799 9.231 1.00 0.00 117 SER B O 15
ATOM 24018 N N . ALA B 2 4 ? 3.337 2.585 7.807 1.00 0.00 118 ALA B N 15
ATOM 24019 C CA . ALA B 2 4 ? 4.145 2.003 6.745 1.00 0.00 118 ALA B CA 15
ATOM 24020 C C . ALA B 2 4 ? 4.883 3.093 5.969 1.00 0.00 118 ALA B C 15
ATOM 24021 O O . ALA B 2 4 ? 5.640 2.803 5.044 1.00 0.00 118 ALA B O 15
ATOM 24028 N N . ASP B 2 5 ? 4.654 4.351 6.358 1.00 0.00 119 ASP B N 15
ATOM 24029 C CA . ASP B 2 5 ? 5.288 5.494 5.709 1.00 0.00 119 ASP B CA 15
ATOM 24030 C C . ASP B 2 5 ? 6.771 5.241 5.455 1.00 0.00 119 ASP B C 15
ATOM 24031 O O . ASP B 2 5 ? 7.348 5.780 4.510 1.00 0.00 119 ASP B O 15
ATOM 24040 N N . ALA B 2 6 ? 7.386 4.420 6.303 1.00 0.00 120 ALA B N 15
ATOM 24041 C CA . ALA B 2 6 ? 8.803 4.101 6.159 1.00 0.00 120 ALA B CA 15
ATOM 24042 C C . ALA B 2 6 ? 9.117 3.645 4.738 1.00 0.00 120 ALA B C 15
ATOM 24043 O O . ALA B 2 6 ? 9.762 4.365 3.976 1.00 0.00 120 ALA B O 15
ATOM 24050 N N . MET B 2 7 ? 8.646 2.454 4.378 1.00 0.00 121 MET B N 15
ATOM 24051 C CA . MET B 2 7 ? 8.870 1.927 3.037 1.00 0.00 121 MET B CA 15
ATOM 24052 C C . MET B 2 7 ? 8.380 2.929 1.999 1.00 0.00 121 MET B C 15
ATOM 24053 O O . MET B 2 7 ? 8.934 3.035 0.905 1.00 0.00 121 MET B O 15
ATOM 24067 N N . LEU B 2 8 ? 7.341 3.669 2.362 1.00 0.00 122 LEU B N 15
ATOM 24068 C CA . LEU B 2 8 ? 6.773 4.675 1.480 1.00 0.00 122 LEU B CA 15
ATOM 24069 C C . LEU B 2 8 ? 7.787 5.785 1.227 1.00 0.00 122 LEU B C 15
ATOM 24070 O O . LEU B 2 8 ? 7.880 6.315 0.121 1.00 0.00 122 LEU B O 15
ATOM 24086 N N . ARG B 2 9 ? 8.551 6.127 2.261 1.00 0.00 123 ARG B N 15
ATOM 24087 C CA . ARG B 2 9 ? 9.567 7.168 2.148 1.00 0.00 123 ARG B CA 15
ATOM 24088 C C . ARG B 2 9 ? 10.915 6.581 1.727 1.00 0.00 123 ARG B C 15
ATOM 24089 O O . ARG B 2 9 ? 11.928 7.279 1.719 1.00 0.00 123 ARG B O 15
ATOM 24110 N N . ALA B 2 10 ? 10.923 5.294 1.382 1.00 0.00 124 ALA B N 15
ATOM 24111 C CA . ALA B 2 10 ? 12.149 4.621 0.969 1.00 0.00 124 ALA B CA 15
ATOM 24112 C C . ALA B 2 10 ? 12.526 4.974 -0.466 1.00 0.00 124 ALA B C 15
ATOM 24113 O O . ALA B 2 10 ? 13.439 5.765 -0.702 1.00 0.00 124 ALA B O 15
ATOM 24120 N N . LEU B 2 11 ? 11.823 4.374 -1.420 1.00 0.00 125 LEU B N 15
ATOM 24121 C CA . LEU B 2 11 ? 12.089 4.612 -2.834 1.00 0.00 125 LEU B CA 15
ATOM 24122 C C . LEU B 2 11 ? 11.522 5.954 -3.298 1.00 0.00 125 LEU B C 15
ATOM 24123 O O . LEU B 2 11 ? 11.761 6.375 -4.429 1.00 0.00 125 LEU B O 15
ATOM 24139 N N . LEU B 2 12 ? 10.775 6.627 -2.422 1.00 0.00 126 LEU B N 15
ATOM 24140 C CA . LEU B 2 12 ? 10.186 7.921 -2.755 1.00 0.00 126 LEU B CA 15
ATOM 24141 C C . LEU B 2 12 ? 11.221 8.854 -3.382 1.00 0.00 126 LEU B C 15
ATOM 24142 O O . LEU B 2 12 ? 12.242 9.165 -2.770 1.00 0.00 126 LEU B O 15
ATOM 24158 N N . GLY B 2 13 ? 10.947 9.295 -4.605 1.00 0.00 127 GLY B N 15
ATOM 24159 C CA . GLY B 2 13 ? 11.862 10.186 -5.294 1.00 0.00 127 GLY B CA 15
ATOM 24160 C C . GLY B 2 13 ? 11.154 11.100 -6.275 1.00 0.00 127 GLY B C 15
ATOM 24161 O O . GLY B 2 13 ? 10.906 10.720 -7.420 1.00 0.00 127 GLY B O 15
ATOM 24165 N N . SER B 2 14 ? 10.828 12.309 -5.825 1.00 0.00 128 SER B N 15
ATOM 24166 C CA . SER B 2 14 ? 10.144 13.279 -6.672 1.00 0.00 128 SER B CA 15
ATOM 24167 C C . SER B 2 14 ? 10.435 14.704 -6.212 1.00 0.00 128 SER B C 15
ATOM 24168 O O . SER B 2 14 ? 11.100 15.468 -6.911 1.00 0.00 128 SER B O 15
ATOM 24176 N N . LYS B 2 15 ? 9.933 15.054 -5.033 1.00 0.00 129 LYS B N 15
ATOM 24177 C CA . LYS B 2 15 ? 10.141 16.388 -4.479 1.00 0.00 129 LYS B CA 15
ATOM 24178 C C . LYS B 2 15 ? 11.565 16.545 -3.957 1.00 0.00 129 LYS B C 15
ATOM 24179 O O . LYS B 2 15 ? 12.180 15.580 -3.503 1.00 0.00 129 LYS B O 15
ATOM 24198 N N . HIS B 2 16 ? 12.084 17.767 -4.026 1.00 0.00 130 HIS B N 15
ATOM 24199 C CA . HIS B 2 16 ? 13.436 18.050 -3.560 1.00 0.00 130 HIS B CA 15
ATOM 24200 C C . HIS B 2 16 ? 13.584 17.713 -2.079 1.00 0.00 130 HIS B C 15
ATOM 24201 O O . HIS B 2 16 ? 12.593 17.511 -1.376 1.00 0.00 130 HIS B O 15
ATOM 24216 N N . LYS B 2 17 ? 14.827 17.652 -1.612 1.00 0.00 131 LYS B N 15
ATOM 24217 C CA . LYS B 2 17 ? 15.105 17.339 -0.215 1.00 0.00 131 LYS B CA 15
ATOM 24218 C C . LYS B 2 17 ? 15.447 18.603 0.568 1.00 0.00 131 LYS B C 15
ATOM 24219 O O . LYS B 2 17 ? 15.977 18.476 1.692 1.00 0.00 131 LYS B O 15
ATOM 24241 N N . ALA A 1 1 ? -22.755 1.984 -12.444 1.00 0.00 1 ALA A N 16
ATOM 24242 C CA . ALA A 1 1 ? -21.487 2.531 -11.895 1.00 0.00 1 ALA A CA 16
ATOM 24243 C C . ALA A 1 1 ? -21.455 2.416 -10.375 1.00 0.00 1 ALA A C 16
ATOM 24244 O O . ALA A 1 1 ? -22.379 1.877 -9.764 1.00 0.00 1 ALA A O 16
ATOM 24253 N N . SER A 1 2 ? -20.388 2.925 -9.770 1.00 0.00 2 SER A N 16
ATOM 24254 C CA . SER A 1 2 ? -20.234 2.880 -8.321 1.00 0.00 2 SER A CA 16
ATOM 24255 C C . SER A 1 2 ? -20.162 1.439 -7.825 1.00 0.00 2 SER A C 16
ATOM 24256 O O . SER A 1 2 ? -20.786 0.544 -8.395 1.00 0.00 2 SER A O 16
ATOM 24264 N N . MET A 1 3 ? -19.396 1.222 -6.761 1.00 0.00 3 MET A N 16
ATOM 24265 C CA . MET A 1 3 ? -19.242 -0.111 -6.189 1.00 0.00 3 MET A CA 16
ATOM 24266 C C . MET A 1 3 ? -18.782 -0.029 -4.737 1.00 0.00 3 MET A C 16
ATOM 24267 O O . MET A 1 3 ? -19.318 -0.713 -3.865 1.00 0.00 3 MET A O 16
ATOM 24281 N N . THR A 1 4 ? -17.787 0.815 -4.485 1.00 0.00 4 THR A N 16
ATOM 24282 C CA . THR A 1 4 ? -17.256 0.990 -3.138 1.00 0.00 4 THR A CA 16
ATOM 24283 C C . THR A 1 4 ? -16.338 2.205 -3.069 1.00 0.00 4 THR A C 16
ATOM 24284 O O . THR A 1 4 ? -15.335 2.281 -3.779 1.00 0.00 4 THR A O 16
ATOM 24295 N N . ASP A 1 5 ? -16.688 3.155 -2.207 1.00 0.00 5 ASP A N 16
ATOM 24296 C CA . ASP A 1 5 ? -15.896 4.369 -2.041 1.00 0.00 5 ASP A CA 16
ATOM 24297 C C . ASP A 1 5 ? -14.723 4.146 -1.086 1.00 0.00 5 ASP A C 16
ATOM 24298 O O . ASP A 1 5 ? -13.968 5.074 -0.794 1.00 0.00 5 ASP A O 16
ATOM 24307 N N . GLN A 1 6 ? -14.574 2.915 -0.598 1.00 0.00 6 GLN A N 16
ATOM 24308 C CA . GLN A 1 6 ? -13.491 2.584 0.323 1.00 0.00 6 GLN A CA 16
ATOM 24309 C C . GLN A 1 6 ? -12.132 2.977 -0.253 1.00 0.00 6 GLN A C 16
ATOM 24310 O O . GLN A 1 6 ? -11.179 3.214 0.490 1.00 0.00 6 GLN A O 16
ATOM 24324 N N . GLN A 1 7 ? -12.049 3.052 -1.579 1.00 0.00 7 GLN A N 16
ATOM 24325 C CA . GLN A 1 7 ? -10.800 3.427 -2.245 1.00 0.00 7 GLN A CA 16
ATOM 24326 C C . GLN A 1 7 ? -10.749 4.927 -2.514 1.00 0.00 7 GLN A C 16
ATOM 24327 O O . GLN A 1 7 ? -9.688 5.476 -2.808 1.00 0.00 7 GLN A O 16
ATOM 24341 N N . ALA A 1 8 ? -11.895 5.584 -2.416 1.00 0.00 8 ALA A N 16
ATOM 24342 C CA . ALA A 1 8 ? -11.964 7.016 -2.657 1.00 0.00 8 ALA A CA 16
ATOM 24343 C C . ALA A 1 8 ? -11.695 7.797 -1.377 1.00 0.00 8 ALA A C 16
ATOM 24344 O O . ALA A 1 8 ? -10.871 8.711 -1.357 1.00 0.00 8 ALA A O 16
ATOM 24351 N N . GLU A 1 9 ? -12.388 7.423 -0.304 1.00 0.00 9 GLU A N 16
ATOM 24352 C CA . GLU A 1 9 ? -12.213 8.084 0.983 1.00 0.00 9 GLU A CA 16
ATOM 24353 C C . GLU A 1 9 ? -10.770 7.947 1.453 1.00 0.00 9 GLU A C 16
ATOM 24354 O O . GLU A 1 9 ? -10.179 8.896 1.966 1.00 0.00 9 GLU A O 16
ATOM 24366 N N . ALA A 1 10 ? -10.209 6.756 1.262 1.00 0.00 10 ALA A N 16
ATOM 24367 C CA . ALA A 1 10 ? -8.832 6.475 1.649 1.00 0.00 10 ALA A CA 16
ATOM 24368 C C . ALA A 1 10 ? -7.894 7.593 1.204 1.00 0.00 10 ALA A C 16
ATOM 24369 O O . ALA A 1 10 ? -7.189 8.188 2.019 1.00 0.00 10 ALA A O 16
ATOM 24376 N N . ARG A 1 11 ? -7.896 7.874 -0.097 1.00 0.00 11 ARG A N 16
ATOM 24377 C CA . ARG A 1 11 ? -7.050 8.924 -0.654 1.00 0.00 11 ARG A CA 16
ATOM 24378 C C . ARG A 1 11 ? -7.266 10.240 0.087 1.00 0.00 11 ARG A C 16
ATOM 24379 O O . ARG A 1 11 ? -6.374 11.087 0.145 1.00 0.00 11 ARG A O 16
ATOM 24400 N N . ALA A 1 12 ? -8.457 10.402 0.656 1.00 0.00 12 ALA A N 16
ATOM 24401 C CA . ALA A 1 12 ? -8.794 11.609 1.398 1.00 0.00 12 ALA A CA 16
ATOM 24402 C C . ALA A 1 12 ? -8.508 11.440 2.887 1.00 0.00 12 ALA A C 16
ATOM 24403 O O . ALA A 1 12 ? -8.344 12.421 3.611 1.00 0.00 12 ALA A O 16
ATOM 24410 N N . PHE A 1 13 ? -8.450 10.189 3.341 1.00 0.00 13 PHE A N 16
ATOM 24411 C CA . PHE A 1 13 ? -8.184 9.902 4.746 1.00 0.00 13 PHE A CA 16
ATOM 24412 C C . PHE A 1 13 ? -6.728 10.198 5.100 1.00 0.00 13 PHE A C 16
ATOM 24413 O O . PHE A 1 13 ? -6.402 10.448 6.260 1.00 0.00 13 PHE A O 16
ATOM 24430 N N . LEU A 1 14 ? -5.858 10.166 4.096 1.00 0.00 14 LEU A N 16
ATOM 24431 C CA . LEU A 1 14 ? -4.441 10.431 4.306 1.00 0.00 14 LEU A CA 16
ATOM 24432 C C . LEU A 1 14 ? -4.022 11.734 3.635 1.00 0.00 14 LEU A C 16
ATOM 24433 O O . LEU A 1 14 ? -4.715 12.242 2.754 1.00 0.00 14 LEU A O 16
ATOM 24449 N N . SER A 1 15 ? -2.880 12.267 4.057 1.00 0.00 15 SER A N 16
ATOM 24450 C CA . SER A 1 15 ? -2.362 13.509 3.495 1.00 0.00 15 SER A CA 16
ATOM 24451 C C . SER A 1 15 ? -1.642 13.245 2.180 1.00 0.00 15 SER A C 16
ATOM 24452 O O . SER A 1 15 ? -1.225 12.119 1.908 1.00 0.00 15 SER A O 16
ATOM 24460 N N . GLU A 1 16 ? -1.482 14.288 1.371 1.00 0.00 16 GLU A N 16
ATOM 24461 C CA . GLU A 1 16 ? -0.793 14.158 0.091 1.00 0.00 16 GLU A CA 16
ATOM 24462 C C . GLU A 1 16 ? 0.545 13.447 0.283 1.00 0.00 16 GLU A C 16
ATOM 24463 O O . GLU A 1 16 ? 1.048 12.783 -0.623 1.00 0.00 16 GLU A O 16
ATOM 24475 N N . GLU A 1 17 ? 1.105 13.587 1.482 1.00 0.00 17 GLU A N 16
ATOM 24476 C CA . GLU A 1 17 ? 2.373 12.959 1.822 1.00 0.00 17 GLU A CA 16
ATOM 24477 C C . GLU A 1 17 ? 2.264 11.440 1.732 1.00 0.00 17 GLU A C 16
ATOM 24478 O O . GLU A 1 17 ? 3.040 10.790 1.033 1.00 0.00 17 GLU A O 16
ATOM 24490 N N . MET A 1 18 ? 1.293 10.882 2.450 1.00 0.00 18 MET A N 16
ATOM 24491 C CA . MET A 1 18 ? 1.077 9.439 2.457 1.00 0.00 18 MET A CA 16
ATOM 24492 C C . MET A 1 18 ? 0.782 8.917 1.052 1.00 0.00 18 MET A C 16
ATOM 24493 O O . MET A 1 18 ? 0.940 7.727 0.779 1.00 0.00 18 MET A O 16
ATOM 24507 N N . ILE A 1 19 ? 0.355 9.810 0.160 1.00 0.00 19 ILE A N 16
ATOM 24508 C CA . ILE A 1 19 ? 0.045 9.430 -1.213 1.00 0.00 19 ILE A CA 16
ATOM 24509 C C . ILE A 1 19 ? 1.303 9.430 -2.075 1.00 0.00 19 ILE A C 16
ATOM 24510 O O . ILE A 1 19 ? 1.731 8.388 -2.570 1.00 0.00 19 ILE A O 16
ATOM 24526 N N . ALA A 1 20 ? 1.894 10.609 -2.249 1.00 0.00 20 ALA A N 16
ATOM 24527 C CA . ALA A 1 20 ? 3.106 10.748 -3.048 1.00 0.00 20 ALA A CA 16
ATOM 24528 C C . ALA A 1 20 ? 4.152 9.716 -2.638 1.00 0.00 20 ALA A C 16
ATOM 24529 O O . ALA A 1 20 ? 4.999 9.320 -3.438 1.00 0.00 20 ALA A O 16
ATOM 24536 N N . GLU A 1 21 ? 4.074 9.277 -1.387 1.00 0.00 21 GLU A N 16
ATOM 24537 C CA . GLU A 1 21 ? 4.995 8.282 -0.862 1.00 0.00 21 GLU A CA 16
ATOM 24538 C C . GLU A 1 21 ? 4.498 6.881 -1.198 1.00 0.00 21 GLU A C 16
ATOM 24539 O O . GLU A 1 21 ? 5.290 5.967 -1.424 1.00 0.00 21 GLU A O 16
ATOM 24551 N N . PHE A 1 22 ? 3.177 6.726 -1.246 1.00 0.00 22 PHE A N 16
ATOM 24552 C CA . PHE A 1 22 ? 2.569 5.442 -1.575 1.00 0.00 22 PHE A CA 16
ATOM 24553 C C . PHE A 1 22 ? 2.994 5.011 -2.974 1.00 0.00 22 PHE A C 16
ATOM 24554 O O . PHE A 1 22 ? 3.171 3.824 -3.247 1.00 0.00 22 PHE A O 16
ATOM 24571 N N . LYS A 1 23 ? 3.160 5.993 -3.853 1.00 0.00 23 LYS A N 16
ATOM 24572 C CA . LYS A 1 23 ? 3.570 5.734 -5.225 1.00 0.00 23 LYS A CA 16
ATOM 24573 C C . LYS A 1 23 ? 5.060 5.395 -5.292 1.00 0.00 23 LYS A C 16
ATOM 24574 O O . LYS A 1 23 ? 5.545 4.887 -6.302 1.00 0.00 23 LYS A O 16
ATOM 24593 N N . ALA A 1 24 ? 5.780 5.683 -4.207 1.00 0.00 24 ALA A N 16
ATOM 24594 C CA . ALA A 1 24 ? 7.215 5.415 -4.137 1.00 0.00 24 ALA A CA 16
ATOM 24595 C C . ALA A 1 24 ? 7.565 4.021 -4.654 1.00 0.00 24 ALA A C 16
ATOM 24596 O O . ALA A 1 24 ? 8.134 3.873 -5.735 1.00 0.00 24 ALA A O 16
ATOM 24603 N N . ALA A 1 25 ? 7.235 3.005 -3.863 1.00 0.00 25 ALA A N 16
ATOM 24604 C CA . ALA A 1 25 ? 7.526 1.622 -4.222 1.00 0.00 25 ALA A CA 16
ATOM 24605 C C . ALA A 1 25 ? 6.639 1.120 -5.363 1.00 0.00 25 ALA A C 16
ATOM 24606 O O . ALA A 1 25 ? 6.811 -0.003 -5.835 1.00 0.00 25 ALA A O 16
ATOM 24613 N N . PHE A 1 26 ? 5.694 1.948 -5.805 1.00 0.00 26 PHE A N 16
ATOM 24614 C CA . PHE A 1 26 ? 4.791 1.569 -6.892 1.00 0.00 26 PHE A CA 16
ATOM 24615 C C . PHE A 1 26 ? 5.562 0.973 -8.069 1.00 0.00 26 PHE A C 16
ATOM 24616 O O . PHE A 1 26 ? 5.045 0.124 -8.794 1.00 0.00 26 PHE A O 16
ATOM 24633 N N . ASP A 1 27 ? 6.800 1.423 -8.249 1.00 0.00 27 ASP A N 16
ATOM 24634 C CA . ASP A 1 27 ? 7.639 0.931 -9.336 1.00 0.00 27 ASP A CA 16
ATOM 24635 C C . ASP A 1 27 ? 8.121 -0.487 -9.049 1.00 0.00 27 ASP A C 16
ATOM 24636 O O . ASP A 1 27 ? 7.745 -1.432 -9.743 1.00 0.00 27 ASP A O 16
ATOM 24645 N N . MET A 1 28 ? 8.952 -0.628 -8.022 1.00 0.00 28 MET A N 16
ATOM 24646 C CA . MET A 1 28 ? 9.481 -1.932 -7.640 1.00 0.00 28 MET A CA 16
ATOM 24647 C C . MET A 1 28 ? 8.352 -2.898 -7.296 1.00 0.00 28 MET A C 16
ATOM 24648 O O . MET A 1 28 ? 8.494 -4.112 -7.442 1.00 0.00 28 MET A O 16
ATOM 24662 N N . PHE A 1 29 ? 7.230 -2.350 -6.840 1.00 0.00 29 PHE A N 16
ATOM 24663 C CA . PHE A 1 29 ? 6.072 -3.159 -6.476 1.00 0.00 29 PHE A CA 16
ATOM 24664 C C . PHE A 1 29 ? 5.629 -4.033 -7.645 1.00 0.00 29 PHE A C 16
ATOM 24665 O O . PHE A 1 29 ? 5.773 -5.255 -7.612 1.00 0.00 29 PHE A O 16
ATOM 24682 N N . ASP A 1 30 ? 5.086 -3.395 -8.678 1.00 0.00 30 ASP A N 16
ATOM 24683 C CA . ASP A 1 30 ? 4.616 -4.106 -9.859 1.00 0.00 30 ASP A CA 16
ATOM 24684 C C . ASP A 1 30 ? 5.739 -4.917 -10.494 1.00 0.00 30 ASP A C 16
ATOM 24685 O O . ASP A 1 30 ? 6.762 -4.369 -10.906 1.00 0.00 30 ASP A O 16
ATOM 24694 N N . ALA A 1 31 ? 5.535 -6.224 -10.573 1.00 0.00 31 ALA A N 16
ATOM 24695 C CA . ALA A 1 31 ? 6.522 -7.121 -11.161 1.00 0.00 31 ALA A CA 16
ATOM 24696 C C . ALA A 1 31 ? 6.239 -7.344 -12.642 1.00 0.00 31 ALA A C 16
ATOM 24697 O O . ALA A 1 31 ? 7.135 -7.245 -13.480 1.00 0.00 31 ALA A O 16
ATOM 24704 N N . ASP A 1 32 ? 4.983 -7.643 -12.957 1.00 0.00 32 ASP A N 16
ATOM 24705 C CA . ASP A 1 32 ? 4.573 -7.877 -14.336 1.00 0.00 32 ASP A CA 16
ATOM 24706 C C . ASP A 1 32 ? 3.940 -6.624 -14.932 1.00 0.00 32 ASP A C 16
ATOM 24707 O O . ASP A 1 32 ? 4.012 -6.394 -16.138 1.00 0.00 32 ASP A O 16
ATOM 24716 N N . GLY A 1 33 ? 3.320 -5.818 -14.076 1.00 0.00 33 GLY A N 16
ATOM 24717 C CA . GLY A 1 33 ? 2.682 -4.599 -14.534 1.00 0.00 33 GLY A CA 16
ATOM 24718 C C . GLY A 1 33 ? 1.338 -4.854 -15.187 1.00 0.00 33 GLY A C 16
ATOM 24719 O O . GLY A 1 33 ? 0.969 -4.180 -16.148 1.00 0.00 33 GLY A O 16
ATOM 24723 N N . GLY A 1 34 ? 0.605 -5.832 -14.664 1.00 0.00 34 GLY A N 16
ATOM 24724 C CA . GLY A 1 34 ? -0.698 -6.156 -15.216 1.00 0.00 34 GLY A CA 16
ATOM 24725 C C . GLY A 1 34 ? -1.505 -7.062 -14.307 1.00 0.00 34 GLY A C 16
ATOM 24726 O O . GLY A 1 34 ? -2.317 -7.860 -14.777 1.00 0.00 34 GLY A O 16
ATOM 24730 N N . GLY A 1 35 ? -1.285 -6.939 -13.002 1.00 0.00 35 GLY A N 16
ATOM 24731 C CA . GLY A 1 35 ? -2.009 -7.762 -12.048 1.00 0.00 35 GLY A CA 16
ATOM 24732 C C . GLY A 1 35 ? -1.942 -7.212 -10.637 1.00 0.00 35 GLY A C 16
ATOM 24733 O O . GLY A 1 35 ? -2.030 -7.964 -9.667 1.00 0.00 35 GLY A O 16
ATOM 24737 N N . ASP A 1 36 ? -1.785 -5.896 -10.520 1.00 0.00 36 ASP A N 16
ATOM 24738 C CA . ASP A 1 36 ? -1.707 -5.246 -9.216 1.00 0.00 36 ASP A CA 16
ATOM 24739 C C . ASP A 1 36 ? -0.601 -5.860 -8.364 1.00 0.00 36 ASP A C 16
ATOM 24740 O O . ASP A 1 36 ? 0.150 -6.719 -8.826 1.00 0.00 36 ASP A O 16
ATOM 24749 N N . ILE A 1 37 ? -0.505 -5.410 -7.117 1.00 0.00 37 ILE A N 16
ATOM 24750 C CA . ILE A 1 37 ? 0.511 -5.910 -6.200 1.00 0.00 37 ILE A CA 16
ATOM 24751 C C . ILE A 1 37 ? 0.033 -7.167 -5.476 1.00 0.00 37 ILE A C 16
ATOM 24752 O O . ILE A 1 37 ? -1.018 -7.166 -4.835 1.00 0.00 37 ILE A O 16
ATOM 24768 N N . SER A 1 38 ? 0.819 -8.233 -5.579 1.00 0.00 38 SER A N 16
ATOM 24769 C CA . SER A 1 38 ? 0.487 -9.496 -4.932 1.00 0.00 38 SER A CA 16
ATOM 24770 C C . SER A 1 38 ? 1.188 -9.605 -3.578 1.00 0.00 38 SER A C 16
ATOM 24771 O O . SER A 1 38 ? 1.655 -8.606 -3.031 1.00 0.00 38 SER A O 16
ATOM 24779 N N . THR A 1 39 ? 1.258 -10.820 -3.043 1.00 0.00 39 THR A N 16
ATOM 24780 C CA . THR A 1 39 ? 1.903 -11.049 -1.753 1.00 0.00 39 THR A CA 16
ATOM 24781 C C . THR A 1 39 ? 3.415 -10.881 -1.857 1.00 0.00 39 THR A C 16
ATOM 24782 O O . THR A 1 39 ? 4.013 -10.094 -1.125 1.00 0.00 39 THR A O 16
ATOM 24793 N N . LYS A 1 40 ? 4.029 -11.629 -2.769 1.00 0.00 40 LYS A N 16
ATOM 24794 C CA . LYS A 1 40 ? 5.473 -11.565 -2.964 1.00 0.00 40 LYS A CA 16
ATOM 24795 C C . LYS A 1 40 ? 5.911 -10.164 -3.384 1.00 0.00 40 LYS A C 16
ATOM 24796 O O . LYS A 1 40 ? 6.995 -9.707 -3.020 1.00 0.00 40 LYS A O 16
ATOM 24815 N N . GLU A 1 41 ? 5.064 -9.488 -4.153 1.00 0.00 41 GLU A N 16
ATOM 24816 C CA . GLU A 1 41 ? 5.365 -8.141 -4.625 1.00 0.00 41 GLU A CA 16
ATOM 24817 C C . GLU A 1 41 ? 5.621 -7.193 -3.457 1.00 0.00 41 GLU A C 16
ATOM 24818 O O . GLU A 1 41 ? 6.368 -6.224 -3.585 1.00 0.00 41 GLU A O 16
ATOM 24830 N N . LEU A 1 42 ? 4.994 -7.477 -2.320 1.00 0.00 42 LEU A N 16
ATOM 24831 C CA . LEU A 1 42 ? 5.153 -6.644 -1.135 1.00 0.00 42 LEU A CA 16
ATOM 24832 C C . LEU A 1 42 ? 6.484 -6.924 -0.439 1.00 0.00 42 LEU A C 16
ATOM 24833 O O . LEU A 1 42 ? 7.306 -6.024 -0.272 1.00 0.00 42 LEU A O 16
ATOM 24849 N N . GLY A 1 43 ? 6.686 -8.174 -0.035 1.00 0.00 43 GLY A N 16
ATOM 24850 C CA . GLY A 1 43 ? 7.918 -8.550 0.640 1.00 0.00 43 GLY A CA 16
ATOM 24851 C C . GLY A 1 43 ? 9.158 -8.035 -0.068 1.00 0.00 43 GLY A C 16
ATOM 24852 O O . GLY A 1 43 ? 10.186 -7.795 0.563 1.00 0.00 43 GLY A O 16
ATOM 24856 N N . THR A 1 44 ? 9.059 -7.866 -1.381 1.00 0.00 44 THR A N 16
ATOM 24857 C CA . THR A 1 44 ? 10.179 -7.378 -2.179 1.00 0.00 44 THR A CA 16
ATOM 24858 C C . THR A 1 44 ? 10.675 -6.028 -1.661 1.00 0.00 44 THR A C 16
ATOM 24859 O O . THR A 1 44 ? 11.698 -5.946 -0.982 1.00 0.00 44 THR A O 16
ATOM 24870 N N . VAL A 1 45 ? 9.945 -4.974 -2.003 1.00 0.00 45 VAL A N 16
ATOM 24871 C CA . VAL A 1 45 ? 10.299 -3.621 -1.597 1.00 0.00 45 VAL A CA 16
ATOM 24872 C C . VAL A 1 45 ? 10.287 -3.463 -0.079 1.00 0.00 45 VAL A C 16
ATOM 24873 O O . VAL A 1 45 ? 10.996 -2.620 0.470 1.00 0.00 45 VAL A O 16
ATOM 24886 N N . MET A 1 46 ? 9.475 -4.268 0.597 1.00 0.00 46 MET A N 16
ATOM 24887 C CA . MET A 1 46 ? 9.377 -4.196 2.050 1.00 0.00 46 MET A CA 16
ATOM 24888 C C . MET A 1 46 ? 10.605 -4.805 2.722 1.00 0.00 46 MET A C 16
ATOM 24889 O O . MET A 1 46 ? 10.982 -4.401 3.821 1.00 0.00 46 MET A O 16
ATOM 24903 N N . ARG A 1 47 ? 11.224 -5.779 2.061 1.00 0.00 47 ARG A N 16
ATOM 24904 C CA . ARG A 1 47 ? 12.405 -6.440 2.609 1.00 0.00 47 ARG A CA 16
ATOM 24905 C C . ARG A 1 47 ? 13.689 -5.717 2.209 1.00 0.00 47 ARG A C 16
ATOM 24906 O O . ARG A 1 47 ? 14.695 -5.791 2.914 1.00 0.00 47 ARG A O 16
ATOM 24927 N N . MET A 1 48 ? 13.655 -5.022 1.076 1.00 0.00 48 MET A N 16
ATOM 24928 C CA . MET A 1 48 ? 14.827 -4.298 0.597 1.00 0.00 48 MET A CA 16
ATOM 24929 C C . MET A 1 48 ? 14.816 -2.844 1.065 1.00 0.00 48 MET A C 16
ATOM 24930 O O . MET A 1 48 ? 15.620 -2.032 0.608 1.00 0.00 48 MET A O 16
ATOM 24944 N N . LEU A 1 49 ? 13.902 -2.515 1.976 1.00 0.00 49 LEU A N 16
ATOM 24945 C CA . LEU A 1 49 ? 13.800 -1.156 2.494 1.00 0.00 49 LEU A CA 16
ATOM 24946 C C . LEU A 1 49 ? 14.017 -1.127 4.005 1.00 0.00 49 LEU A C 16
ATOM 24947 O O . LEU A 1 49 ? 14.689 -0.237 4.526 1.00 0.00 49 LEU A O 16
ATOM 24963 N N . GLY A 1 50 ? 13.446 -2.104 4.703 1.00 0.00 50 GLY A N 16
ATOM 24964 C CA . GLY A 1 50 ? 13.596 -2.165 6.146 1.00 0.00 50 GLY A CA 16
ATOM 24965 C C . GLY A 1 50 ? 12.585 -3.086 6.801 1.00 0.00 50 GLY A C 16
ATOM 24966 O O . GLY A 1 50 ? 12.896 -3.753 7.788 1.00 0.00 50 GLY A O 16
ATOM 24970 N N . GLN A 1 51 ? 11.374 -3.121 6.257 1.00 0.00 51 GLN A N 16
ATOM 24971 C CA . GLN A 1 51 ? 10.317 -3.967 6.800 1.00 0.00 51 GLN A CA 16
ATOM 24972 C C . GLN A 1 51 ? 10.641 -5.444 6.595 1.00 0.00 51 GLN A C 16
ATOM 24973 O O . GLN A 1 51 ? 11.475 -5.796 5.761 1.00 0.00 51 GLN A O 16
ATOM 24987 N N . ASN A 1 52 ? 9.980 -6.303 7.362 1.00 0.00 52 ASN A N 16
ATOM 24988 C CA . ASN A 1 52 ? 10.202 -7.740 7.260 1.00 0.00 52 ASN A CA 16
ATOM 24989 C C . ASN A 1 52 ? 8.904 -8.517 7.478 1.00 0.00 52 ASN A C 16
ATOM 24990 O O . ASN A 1 52 ? 8.854 -9.443 8.288 1.00 0.00 52 ASN A O 16
ATOM 25001 N N . PRO A 1 53 ? 7.834 -8.153 6.753 1.00 0.00 53 PRO A N 16
ATOM 25002 C CA . PRO A 1 53 ? 6.537 -8.824 6.870 1.00 0.00 53 PRO A CA 16
ATOM 25003 C C . PRO A 1 53 ? 6.541 -10.201 6.217 1.00 0.00 53 PRO A C 16
ATOM 25004 O O . PRO A 1 53 ? 6.564 -10.317 4.991 1.00 0.00 53 PRO A O 16
ATOM 25015 N N . THR A 1 54 ? 6.521 -11.243 7.042 1.00 0.00 54 THR A N 16
ATOM 25016 C CA . THR A 1 54 ? 6.525 -12.615 6.544 1.00 0.00 54 THR A CA 16
ATOM 25017 C C . THR A 1 54 ? 5.355 -12.856 5.595 1.00 0.00 54 THR A C 16
ATOM 25018 O O . THR A 1 54 ? 4.569 -11.949 5.319 1.00 0.00 54 THR A O 16
ATOM 25029 N N . LYS A 1 55 ? 5.246 -14.085 5.096 1.00 0.00 55 LYS A N 16
ATOM 25030 C CA . LYS A 1 55 ? 4.172 -14.445 4.179 1.00 0.00 55 LYS A CA 16
ATOM 25031 C C . LYS A 1 55 ? 2.807 -14.176 4.804 1.00 0.00 55 LYS A C 16
ATOM 25032 O O . LYS A 1 55 ? 1.981 -13.464 4.233 1.00 0.00 55 LYS A O 16
ATOM 25051 N N . CYS A 1 56 ? 2.579 -14.747 5.982 1.00 0.00 56 CYS A N 16
ATOM 25052 C CA . CYS A 1 56 ? 1.316 -14.567 6.687 1.00 0.00 56 CYS A CA 16
ATOM 25053 C C . CYS A 1 56 ? 1.099 -13.100 7.043 1.00 0.00 56 CYS A C 16
ATOM 25054 O O . CYS A 1 56 ? -0.037 -12.630 7.113 1.00 0.00 56 CYS A O 16
ATOM 25062 N N . GLU A 1 57 ? 2.194 -12.380 7.265 1.00 0.00 57 GLU A N 16
ATOM 25063 C CA . GLU A 1 57 ? 2.123 -10.966 7.612 1.00 0.00 57 GLU A CA 16
ATOM 25064 C C . GLU A 1 57 ? 1.414 -10.173 6.518 1.00 0.00 57 GLU A C 16
ATOM 25065 O O . GLU A 1 57 ? 0.439 -9.470 6.780 1.00 0.00 57 GLU A O 16
ATOM 25077 N N . LEU A 1 58 ? 1.910 -10.293 5.291 1.00 0.00 58 LEU A N 16
ATOM 25078 C CA . LEU A 1 58 ? 1.322 -9.588 4.158 1.00 0.00 58 LEU A CA 16
ATOM 25079 C C . LEU A 1 58 ? 0.005 -10.236 3.741 1.00 0.00 58 LEU A C 16
ATOM 25080 O O . LEU A 1 58 ? -0.930 -9.554 3.323 1.00 0.00 58 LEU A O 16
ATOM 25096 N N . ASP A 1 59 ? -0.062 -11.559 3.862 1.00 0.00 59 ASP A N 16
ATOM 25097 C CA . ASP A 1 59 ? -1.265 -12.301 3.501 1.00 0.00 59 ASP A CA 16
ATOM 25098 C C . ASP A 1 59 ? -2.425 -11.945 4.422 1.00 0.00 59 ASP A C 16
ATOM 25099 O O . ASP A 1 59 ? -3.589 -12.076 4.044 1.00 0.00 59 ASP A O 16
ATOM 25108 N N . ALA A 1 60 ? -2.105 -11.492 5.628 1.00 0.00 60 ALA A N 16
ATOM 25109 C CA . ALA A 1 60 ? -3.132 -11.120 6.589 1.00 0.00 60 ALA A CA 16
ATOM 25110 C C . ALA A 1 60 ? -3.701 -9.742 6.272 1.00 0.00 60 ALA A C 16
ATOM 25111 O O . ALA A 1 60 ? -4.875 -9.472 6.522 1.00 0.00 60 ALA A O 16
ATOM 25118 N N . ILE A 1 61 ? -2.862 -8.876 5.713 1.00 0.00 61 ILE A N 16
ATOM 25119 C CA . ILE A 1 61 ? -3.283 -7.530 5.355 1.00 0.00 61 ILE A CA 16
ATOM 25120 C C . ILE A 1 61 ? -4.000 -7.534 4.007 1.00 0.00 61 ILE A C 16
ATOM 25121 O O . ILE A 1 61 ? -5.148 -7.102 3.908 1.00 0.00 61 ILE A O 16
ATOM 25137 N N . ILE A 1 62 ? -3.321 -8.036 2.974 1.00 0.00 62 ILE A N 16
ATOM 25138 C CA . ILE A 1 62 ? -3.899 -8.105 1.633 1.00 0.00 62 ILE A CA 16
ATOM 25139 C C . ILE A 1 62 ? -5.320 -8.659 1.679 1.00 0.00 62 ILE A C 16
ATOM 25140 O O . ILE A 1 62 ? -6.232 -8.118 1.053 1.00 0.00 62 ILE A O 16
ATOM 25156 N N . CYS A 1 63 ? -5.501 -9.740 2.432 1.00 0.00 63 CYS A N 16
ATOM 25157 C CA . CYS A 1 63 ? -6.810 -10.366 2.568 1.00 0.00 63 CYS A CA 16
ATOM 25158 C C . CYS A 1 63 ? -7.851 -9.352 3.036 1.00 0.00 63 CYS A C 16
ATOM 25159 O O . CYS A 1 63 ? -9.047 -9.517 2.798 1.00 0.00 63 CYS A O 16
ATOM 25167 N N . GLU A 1 64 ? -7.384 -8.297 3.701 1.00 0.00 64 GLU A N 16
ATOM 25168 C CA . GLU A 1 64 ? -8.268 -7.253 4.200 1.00 0.00 64 GLU A CA 16
ATOM 25169 C C . GLU A 1 64 ? -8.342 -6.087 3.217 1.00 0.00 64 GLU A C 16
ATOM 25170 O O . GLU A 1 64 ? -9.388 -5.456 3.070 1.00 0.00 64 GLU A O 16
ATOM 25182 N N . VAL A 1 65 ? -7.228 -5.806 2.545 1.00 0.00 65 VAL A N 16
ATOM 25183 C CA . VAL A 1 65 ? -7.183 -4.714 1.578 1.00 0.00 65 VAL A CA 16
ATOM 25184 C C . VAL A 1 65 ? -8.026 -5.048 0.349 1.00 0.00 65 VAL A C 16
ATOM 25185 O O . VAL A 1 65 ? -8.603 -4.162 -0.282 1.00 0.00 65 VAL A O 16
ATOM 25198 N N . ASP A 1 66 ? -8.089 -6.334 0.019 1.00 0.00 66 ASP A N 16
ATOM 25199 C CA . ASP A 1 66 ? -8.858 -6.793 -1.130 1.00 0.00 66 ASP A CA 16
ATOM 25200 C C . ASP A 1 66 ? -10.325 -6.987 -0.761 1.00 0.00 66 ASP A C 16
ATOM 25201 O O . ASP A 1 66 ? -10.671 -7.898 -0.009 1.00 0.00 66 ASP A O 16
ATOM 25210 N N . GLU A 1 67 ? -11.183 -6.125 -1.297 1.00 0.00 67 GLU A N 16
ATOM 25211 C CA . GLU A 1 67 ? -12.613 -6.201 -1.023 1.00 0.00 67 GLU A CA 16
ATOM 25212 C C . GLU A 1 67 ? -13.278 -7.272 -1.884 1.00 0.00 67 GLU A C 16
ATOM 25213 O O . GLU A 1 67 ? -14.305 -7.835 -1.506 1.00 0.00 67 GLU A O 16
ATOM 25225 N N . ASP A 1 68 ? -12.687 -7.547 -3.042 1.00 0.00 68 ASP A N 16
ATOM 25226 C CA . ASP A 1 68 ? -13.225 -8.550 -3.955 1.00 0.00 68 ASP A CA 16
ATOM 25227 C C . ASP A 1 68 ? -12.497 -9.885 -3.807 1.00 0.00 68 ASP A C 16
ATOM 25228 O O . ASP A 1 68 ? -12.601 -10.755 -4.671 1.00 0.00 68 ASP A O 16
ATOM 25237 N N . GLY A 1 69 ? -11.761 -10.045 -2.708 1.00 0.00 69 GLY A N 16
ATOM 25238 C CA . GLY A 1 69 ? -11.031 -11.281 -2.476 1.00 0.00 69 GLY A CA 16
ATOM 25239 C C . GLY A 1 69 ? -10.210 -11.710 -3.679 1.00 0.00 69 GLY A C 16
ATOM 25240 O O . GLY A 1 69 ? -10.396 -12.807 -4.206 1.00 0.00 69 GLY A O 16
ATOM 25244 N N . SER A 1 70 ? -9.306 -10.841 -4.114 1.00 0.00 70 SER A N 16
ATOM 25245 C CA . SER A 1 70 ? -8.457 -11.132 -5.265 1.00 0.00 70 SER A CA 16
ATOM 25246 C C . SER A 1 70 ? -7.003 -11.333 -4.845 1.00 0.00 70 SER A C 16
ATOM 25247 O O . SER A 1 70 ? -6.224 -11.962 -5.561 1.00 0.00 70 SER A O 16
ATOM 25255 N N . GLY A 1 71 ? -6.640 -10.788 -3.688 1.00 0.00 71 GLY A N 16
ATOM 25256 C CA . GLY A 1 71 ? -5.276 -10.916 -3.208 1.00 0.00 71 GLY A CA 16
ATOM 25257 C C . GLY A 1 71 ? -4.343 -9.896 -3.835 1.00 0.00 71 GLY A C 16
ATOM 25258 O O . GLY A 1 71 ? -3.155 -9.857 -3.517 1.00 0.00 71 GLY A O 16
ATOM 25262 N N . THR A 1 72 ? -4.880 -9.066 -4.728 1.00 0.00 72 THR A N 16
ATOM 25263 C CA . THR A 1 72 ? -4.084 -8.045 -5.394 1.00 0.00 72 THR A CA 16
ATOM 25264 C C . THR A 1 72 ? -4.472 -6.654 -4.904 1.00 0.00 72 THR A C 16
ATOM 25265 O O . THR A 1 72 ? -5.571 -6.452 -4.385 1.00 0.00 72 THR A O 16
ATOM 25276 N N . ILE A 1 73 ? -3.561 -5.700 -5.062 1.00 0.00 73 ILE A N 16
ATOM 25277 C CA . ILE A 1 73 ? -3.803 -4.330 -4.625 1.00 0.00 73 ILE A CA 16
ATOM 25278 C C . ILE A 1 73 ? -3.904 -3.374 -5.811 1.00 0.00 73 ILE A C 16
ATOM 25279 O O . ILE A 1 73 ? -2.966 -3.242 -6.596 1.00 0.00 73 ILE A O 16
ATOM 25295 N N . ASP A 1 74 ? -5.046 -2.705 -5.927 1.00 0.00 74 ASP A N 16
ATOM 25296 C CA . ASP A 1 74 ? -5.271 -1.754 -7.010 1.00 0.00 74 ASP A CA 16
ATOM 25297 C C . ASP A 1 74 ? -4.578 -0.426 -6.720 1.00 0.00 74 ASP A C 16
ATOM 25298 O O . ASP A 1 74 ? -3.779 -0.322 -5.789 1.00 0.00 74 ASP A O 16
ATOM 25307 N N . PHE A 1 75 ? -4.889 0.586 -7.523 1.00 0.00 75 PHE A N 16
ATOM 25308 C CA . PHE A 1 75 ? -4.295 1.907 -7.353 1.00 0.00 75 PHE A CA 16
ATOM 25309 C C . PHE A 1 75 ? -4.664 2.500 -5.997 1.00 0.00 75 PHE A C 16
ATOM 25310 O O . PHE A 1 75 ? -3.818 2.621 -5.111 1.00 0.00 75 PHE A O 16
ATOM 25327 N N . GLU A 1 76 ? -5.932 2.868 -5.840 1.00 0.00 76 GLU A N 16
ATOM 25328 C CA . GLU A 1 76 ? -6.409 3.448 -4.591 1.00 0.00 76 GLU A CA 16
ATOM 25329 C C . GLU A 1 76 ? -6.379 2.422 -3.463 1.00 0.00 76 GLU A C 16
ATOM 25330 O O . GLU A 1 76 ? -6.232 2.776 -2.293 1.00 0.00 76 GLU A O 16
ATOM 25342 N N . GLU A 1 77 ? -6.525 1.150 -3.822 1.00 0.00 77 GLU A N 16
ATOM 25343 C CA . GLU A 1 77 ? -6.521 0.075 -2.837 1.00 0.00 77 GLU A CA 16
ATOM 25344 C C . GLU A 1 77 ? -5.270 0.128 -1.965 1.00 0.00 77 GLU A C 16
ATOM 25345 O O . GLU A 1 77 ? -5.319 -0.203 -0.781 1.00 0.00 77 GLU A O 16
ATOM 25357 N N . PHE A 1 78 ? -4.154 0.557 -2.551 1.00 0.00 78 PHE A N 16
ATOM 25358 C CA . PHE A 1 78 ? -2.897 0.660 -1.813 1.00 0.00 78 PHE A CA 16
ATOM 25359 C C . PHE A 1 78 ? -3.017 1.664 -0.669 1.00 0.00 78 PHE A C 16
ATOM 25360 O O . PHE A 1 78 ? -2.186 1.683 0.240 1.00 0.00 78 PHE A O 16
ATOM 25377 N N . LEU A 1 79 ? -4.057 2.488 -0.706 1.00 0.00 79 LEU A N 16
ATOM 25378 C CA . LEU A 1 79 ? -4.282 3.471 0.341 1.00 0.00 79 LEU A CA 16
ATOM 25379 C C . LEU A 1 79 ? -5.205 2.885 1.402 1.00 0.00 79 LEU A C 16
ATOM 25380 O O . LEU A 1 79 ? -4.971 3.040 2.600 1.00 0.00 79 LEU A O 16
ATOM 25396 N N . VAL A 1 80 ? -6.246 2.193 0.946 1.00 0.00 80 VAL A N 16
ATOM 25397 C CA . VAL A 1 80 ? -7.201 1.563 1.848 1.00 0.00 80 VAL A CA 16
ATOM 25398 C C . VAL A 1 80 ? -6.520 0.506 2.699 1.00 0.00 80 VAL A C 16
ATOM 25399 O O . VAL A 1 80 ? -6.803 0.373 3.889 1.00 0.00 80 VAL A O 16
ATOM 25412 N N . MET A 1 81 ? -5.616 -0.244 2.077 1.00 0.00 81 MET A N 16
ATOM 25413 C CA . MET A 1 81 ? -4.881 -1.294 2.769 1.00 0.00 81 MET A CA 16
ATOM 25414 C C . MET A 1 81 ? -4.346 -0.779 4.098 1.00 0.00 81 MET A C 16
ATOM 25415 O O . MET A 1 81 ? -4.389 -1.471 5.114 1.00 0.00 81 MET A O 16
ATOM 25429 N N . MET A 1 82 ? -3.851 0.449 4.071 1.00 0.00 82 MET A N 16
ATOM 25430 C CA . MET A 1 82 ? -3.310 1.087 5.260 1.00 0.00 82 MET A CA 16
ATOM 25431 C C . MET A 1 82 ? -4.416 1.802 6.038 1.00 0.00 82 MET A C 16
ATOM 25432 O O . MET A 1 82 ? -4.369 1.882 7.265 1.00 0.00 82 MET A O 16
ATOM 25446 N N . VAL A 1 83 ? -5.412 2.314 5.316 1.00 0.00 83 VAL A N 16
ATOM 25447 C CA . VAL A 1 83 ? -6.530 3.014 5.943 1.00 0.00 83 VAL A CA 16
ATOM 25448 C C . VAL A 1 83 ? -7.290 2.086 6.886 1.00 0.00 83 VAL A C 16
ATOM 25449 O O . VAL A 1 83 ? -7.798 2.517 7.922 1.00 0.00 83 VAL A O 16
ATOM 25462 N N . ARG A 1 84 ? -7.365 0.811 6.519 1.00 0.00 84 ARG A N 16
ATOM 25463 C CA . ARG A 1 84 ? -8.064 -0.182 7.328 1.00 0.00 84 ARG A CA 16
ATOM 25464 C C . ARG A 1 84 ? -7.274 -0.526 8.590 1.00 0.00 84 ARG A C 16
ATOM 25465 O O . ARG A 1 84 ? -7.822 -1.091 9.537 1.00 0.00 84 ARG A O 16
ATOM 25486 N N . GLN A 1 85 ? -5.989 -0.185 8.600 1.00 0.00 85 GLN A N 16
ATOM 25487 C CA . GLN A 1 85 ? -5.135 -0.460 9.750 1.00 0.00 85 GLN A CA 16
ATOM 25488 C C . GLN A 1 85 ? -4.788 0.828 10.491 1.00 0.00 85 GLN A C 16
ATOM 25489 O O . GLN A 1 85 ? -4.431 0.803 11.670 1.00 0.00 85 GLN A O 16
ATOM 25503 N N . MET A 1 86 ? -4.893 1.954 9.791 1.00 0.00 86 MET A N 16
ATOM 25504 C CA . MET A 1 86 ? -4.590 3.253 10.376 1.00 0.00 86 MET A CA 16
ATOM 25505 C C . MET A 1 86 ? -5.740 3.739 11.251 1.00 0.00 86 MET A C 16
ATOM 25506 O O . MET A 1 86 ? -5.548 4.053 12.427 1.00 0.00 86 MET A O 16
ATOM 25520 N N . LYS A 1 87 ? -6.934 3.801 10.672 1.00 0.00 87 LYS A N 16
ATOM 25521 C CA . LYS A 1 87 ? -8.114 4.249 11.400 1.00 0.00 87 LYS A CA 16
ATOM 25522 C C . LYS A 1 87 ? -8.538 3.217 12.441 1.00 0.00 87 LYS A C 16
ATOM 25523 O O . LYS A 1 87 ? -9.026 3.568 13.515 1.00 0.00 87 LYS A O 16
ATOM 25542 N N . GLU A 1 88 ? -8.349 1.942 12.115 1.00 0.00 88 GLU A N 16
ATOM 25543 C CA . GLU A 1 88 ? -8.710 0.859 13.022 1.00 0.00 88 GLU A CA 16
ATOM 25544 C C . GLU A 1 88 ? -7.484 0.341 13.768 1.00 0.00 88 GLU A C 16
ATOM 25545 O O . GLU A 1 88 ? -6.350 0.686 13.433 1.00 0.00 88 GLU A O 16
ATOM 25557 N N . ASP A 1 89 ? -7.718 -0.490 14.779 1.00 0.00 89 ASP A N 16
ATOM 25558 C CA . ASP A 1 89 ? -6.630 -1.054 15.570 1.00 0.00 89 ASP A CA 16
ATOM 25559 C C . ASP A 1 89 ? -6.851 -2.543 15.816 1.00 0.00 89 ASP A C 16
ATOM 25560 O O . ASP A 1 89 ? -7.987 -3.004 15.918 1.00 0.00 89 ASP A O 16
ATOM 25569 N N . ALA A 1 90 ? -5.755 -3.290 15.911 1.00 0.00 90 ALA A N 16
ATOM 25570 C CA . ALA A 1 90 ? -5.827 -4.727 16.146 1.00 0.00 90 ALA A CA 16
ATOM 25571 C C . ALA A 1 90 ? -5.482 -5.065 17.592 1.00 0.00 90 ALA A C 16
ATOM 25572 O O . ALA A 1 90 ? -6.421 -5.271 18.391 1.00 0.00 90 ALA A O 16
ATOM 25580 N N . ARG B 2 1 ? -0.528 -2.784 6.877 1.00 0.00 115 ARG B N 16
ATOM 25581 C CA . ARG B 2 1 ? 0.694 -2.381 7.623 1.00 0.00 115 ARG B CA 16
ATOM 25582 C C . ARG B 2 1 ? 0.648 -0.905 8.004 1.00 0.00 115 ARG B C 16
ATOM 25583 O O . ARG B 2 1 ? 1.145 -0.049 7.273 1.00 0.00 115 ARG B O 16
ATOM 25606 N N . MET B 2 2 ? 0.049 -0.613 9.157 1.00 0.00 116 MET B N 16
ATOM 25607 C CA . MET B 2 2 ? -0.059 0.760 9.636 1.00 0.00 116 MET B CA 16
ATOM 25608 C C . MET B 2 2 ? 1.322 1.384 9.802 1.00 0.00 116 MET B C 16
ATOM 25609 O O . MET B 2 2 ? 2.314 0.679 9.989 1.00 0.00 116 MET B O 16
ATOM 25623 N N . SER B 2 3 ? 1.383 2.710 9.725 1.00 0.00 117 SER B N 16
ATOM 25624 C CA . SER B 2 3 ? 2.645 3.426 9.859 1.00 0.00 117 SER B CA 16
ATOM 25625 C C . SER B 2 3 ? 3.653 2.935 8.826 1.00 0.00 117 SER B C 16
ATOM 25626 O O . SER B 2 3 ? 4.864 3.002 9.040 1.00 0.00 117 SER B O 16
ATOM 25634 N N . ALA B 2 4 ? 3.141 2.444 7.701 1.00 0.00 118 ALA B N 16
ATOM 25635 C CA . ALA B 2 4 ? 3.989 1.945 6.627 1.00 0.00 118 ALA B CA 16
ATOM 25636 C C . ALA B 2 4 ? 4.592 3.091 5.817 1.00 0.00 118 ALA B C 16
ATOM 25637 O O . ALA B 2 4 ? 5.353 2.862 4.877 1.00 0.00 118 ALA B O 16
ATOM 25644 N N . ASP B 2 5 ? 4.249 4.327 6.184 1.00 0.00 119 ASP B N 16
ATOM 25645 C CA . ASP B 2 5 ? 4.755 5.506 5.491 1.00 0.00 119 ASP B CA 16
ATOM 25646 C C . ASP B 2 5 ? 6.261 5.408 5.258 1.00 0.00 119 ASP B C 16
ATOM 25647 O O . ASP B 2 5 ? 6.786 5.970 4.297 1.00 0.00 119 ASP B O 16
ATOM 25656 N N . ALA B 2 6 ? 6.953 4.686 6.137 1.00 0.00 120 ALA B N 16
ATOM 25657 C CA . ALA B 2 6 ? 8.397 4.514 6.014 1.00 0.00 120 ALA B CA 16
ATOM 25658 C C . ALA B 2 6 ? 8.761 3.986 4.632 1.00 0.00 120 ALA B C 16
ATOM 25659 O O . ALA B 2 6 ? 9.408 4.677 3.845 1.00 0.00 120 ALA B O 16
ATOM 25666 N N . MET B 2 7 ? 8.329 2.764 4.333 1.00 0.00 121 MET B N 16
ATOM 25667 C CA . MET B 2 7 ? 8.600 2.163 3.033 1.00 0.00 121 MET B CA 16
ATOM 25668 C C . MET B 2 7 ? 8.066 3.065 1.927 1.00 0.00 121 MET B C 16
ATOM 25669 O O . MET B 2 7 ? 8.652 3.164 0.850 1.00 0.00 121 MET B O 16
ATOM 25683 N N . LEU B 2 8 ? 6.953 3.730 2.215 1.00 0.00 122 LEU B N 16
ATOM 25684 C CA . LEU B 2 8 ? 6.339 4.637 1.261 1.00 0.00 122 LEU B CA 16
ATOM 25685 C C . LEU B 2 8 ? 7.272 5.809 0.977 1.00 0.00 122 LEU B C 16
ATOM 25686 O O . LEU B 2 8 ? 7.383 6.269 -0.157 1.00 0.00 122 LEU B O 16
ATOM 25702 N N . ARG B 2 9 ? 7.948 6.286 2.020 1.00 0.00 123 ARG B N 16
ATOM 25703 C CA . ARG B 2 9 ? 8.880 7.400 1.881 1.00 0.00 123 ARG B CA 16
ATOM 25704 C C . ARG B 2 9 ? 10.292 6.902 1.568 1.00 0.00 123 ARG B C 16
ATOM 25705 O O . ARG B 2 9 ? 11.195 7.696 1.306 1.00 0.00 123 ARG B O 16
ATOM 25726 N N . ALA B 2 10 ? 10.476 5.584 1.603 1.00 0.00 124 ALA B N 16
ATOM 25727 C CA . ALA B 2 10 ? 11.775 4.983 1.330 1.00 0.00 124 ALA B CA 16
ATOM 25728 C C . ALA B 2 10 ? 12.299 5.373 -0.048 1.00 0.00 124 ALA B C 16
ATOM 25729 O O . ALA B 2 10 ? 13.156 6.247 -0.176 1.00 0.00 124 ALA B O 16
ATOM 25736 N N . LEU B 2 11 ? 11.784 4.708 -1.076 1.00 0.00 125 LEU B N 16
ATOM 25737 C CA . LEU B 2 11 ? 12.200 4.966 -2.449 1.00 0.00 125 LEU B CA 16
ATOM 25738 C C . LEU B 2 11 ? 11.694 6.321 -2.937 1.00 0.00 125 LEU B C 16
ATOM 25739 O O . LEU B 2 11 ? 12.290 6.932 -3.825 1.00 0.00 125 LEU B O 16
ATOM 25755 N N . LEU B 2 12 ? 10.594 6.787 -2.352 1.00 0.00 126 LEU B N 16
ATOM 25756 C CA . LEU B 2 12 ? 10.010 8.070 -2.729 1.00 0.00 126 LEU B CA 16
ATOM 25757 C C . LEU B 2 12 ? 9.737 8.128 -4.230 1.00 0.00 126 LEU B C 16
ATOM 25758 O O . LEU B 2 12 ? 10.076 7.203 -4.968 1.00 0.00 126 LEU B O 16
ATOM 25774 N N . GLY B 2 13 ? 9.125 9.220 -4.674 1.00 0.00 127 GLY B N 16
ATOM 25775 C CA . GLY B 2 13 ? 8.820 9.377 -6.085 1.00 0.00 127 GLY B CA 16
ATOM 25776 C C . GLY B 2 13 ? 7.405 9.868 -6.323 1.00 0.00 127 GLY B C 16
ATOM 25777 O O . GLY B 2 13 ? 6.657 10.112 -5.377 1.00 0.00 127 GLY B O 16
ATOM 25781 N N . SER B 2 14 ? 7.039 10.013 -7.592 1.00 0.00 128 SER B N 16
ATOM 25782 C CA . SER B 2 14 ? 5.706 10.478 -7.956 1.00 0.00 128 SER B CA 16
ATOM 25783 C C . SER B 2 14 ? 5.509 10.435 -9.468 1.00 0.00 128 SER B C 16
ATOM 25784 O O . SER B 2 14 ? 6.382 9.975 -10.205 1.00 0.00 128 SER B O 16
ATOM 25792 N N . LYS B 2 15 ? 4.358 10.917 -9.925 1.00 0.00 129 LYS B N 16
ATOM 25793 C CA . LYS B 2 15 ? 4.047 10.934 -11.350 1.00 0.00 129 LYS B CA 16
ATOM 25794 C C . LYS B 2 15 ? 3.602 12.323 -11.793 1.00 0.00 129 LYS B C 16
ATOM 25795 O O . LYS B 2 15 ? 3.250 13.166 -10.969 1.00 0.00 129 LYS B O 16
ATOM 25814 N N . HIS B 2 16 ? 3.622 12.554 -13.103 1.00 0.00 130 HIS B N 16
ATOM 25815 C CA . HIS B 2 16 ? 3.220 13.842 -13.658 1.00 0.00 130 HIS B CA 16
ATOM 25816 C C . HIS B 2 16 ? 2.067 13.674 -14.643 1.00 0.00 130 HIS B C 16
ATOM 25817 O O . HIS B 2 16 ? 2.264 13.232 -15.775 1.00 0.00 130 HIS B O 16
ATOM 25832 N N . LYS B 2 17 ? 0.864 14.030 -14.204 1.00 0.00 131 LYS B N 16
ATOM 25833 C CA . LYS B 2 17 ? -0.321 13.919 -15.046 1.00 0.00 131 LYS B CA 16
ATOM 25834 C C . LYS B 2 17 ? -0.265 14.919 -16.197 1.00 0.00 131 LYS B C 16
ATOM 25835 O O . LYS B 2 17 ? -0.274 16.137 -15.921 1.00 0.00 131 LYS B O 16
ATOM 25857 N N . ALA A 1 1 ? -18.729 -0.119 -13.752 1.00 0.00 1 ALA A N 17
ATOM 25858 C CA . ALA A 1 1 ? -18.145 -1.244 -12.977 1.00 0.00 1 ALA A CA 17
ATOM 25859 C C . ALA A 1 1 ? -17.940 -0.853 -11.516 1.00 0.00 1 ALA A C 17
ATOM 25860 O O . ALA A 1 1 ? -17.003 -1.315 -10.865 1.00 0.00 1 ALA A O 17
ATOM 25869 N N . SER A 1 2 ? -18.822 0.002 -11.009 1.00 0.00 2 SER A N 17
ATOM 25870 C CA . SER A 1 2 ? -18.737 0.456 -9.626 1.00 0.00 2 SER A CA 17
ATOM 25871 C C . SER A 1 2 ? -18.921 -0.709 -8.658 1.00 0.00 2 SER A C 17
ATOM 25872 O O . SER A 1 2 ? -19.317 -1.804 -9.058 1.00 0.00 2 SER A O 17
ATOM 25880 N N . MET A 1 3 ? -18.631 -0.466 -7.384 1.00 0.00 3 MET A N 17
ATOM 25881 C CA . MET A 1 3 ? -18.764 -1.494 -6.359 1.00 0.00 3 MET A CA 17
ATOM 25882 C C . MET A 1 3 ? -18.508 -0.913 -4.973 1.00 0.00 3 MET A C 17
ATOM 25883 O O . MET A 1 3 ? -19.211 -1.233 -4.014 1.00 0.00 3 MET A O 17
ATOM 25897 N N . THR A 1 4 ? -17.498 -0.055 -4.875 1.00 0.00 4 THR A N 17
ATOM 25898 C CA . THR A 1 4 ? -17.149 0.574 -3.607 1.00 0.00 4 THR A CA 17
ATOM 25899 C C . THR A 1 4 ? -16.203 1.749 -3.828 1.00 0.00 4 THR A C 17
ATOM 25900 O O . THR A 1 4 ? -15.131 1.596 -4.410 1.00 0.00 4 THR A O 17
ATOM 25911 N N . ASP A 1 5 ? -16.610 2.924 -3.358 1.00 0.00 5 ASP A N 17
ATOM 25912 C CA . ASP A 1 5 ? -15.801 4.131 -3.502 1.00 0.00 5 ASP A CA 17
ATOM 25913 C C . ASP A 1 5 ? -14.736 4.226 -2.408 1.00 0.00 5 ASP A C 17
ATOM 25914 O O . ASP A 1 5 ? -13.994 5.204 -2.341 1.00 0.00 5 ASP A O 17
ATOM 25923 N N . GLN A 1 6 ? -14.670 3.212 -1.546 1.00 0.00 6 GLN A N 17
ATOM 25924 C CA . GLN A 1 6 ? -13.700 3.192 -0.454 1.00 0.00 6 GLN A CA 17
ATOM 25925 C C . GLN A 1 6 ? -12.285 3.483 -0.952 1.00 0.00 6 GLN A C 17
ATOM 25926 O O . GLN A 1 6 ? -11.451 3.995 -0.205 1.00 0.00 6 GLN A O 17
ATOM 25940 N N . GLN A 1 7 ? -12.018 3.158 -2.213 1.00 0.00 7 GLN A N 17
ATOM 25941 C CA . GLN A 1 7 ? -10.696 3.394 -2.795 1.00 0.00 7 GLN A CA 17
ATOM 25942 C C . GLN A 1 7 ? -10.464 4.880 -3.045 1.00 0.00 7 GLN A C 17
ATOM 25943 O O . GLN A 1 7 ? -9.336 5.311 -3.276 1.00 0.00 7 GLN A O 17
ATOM 25957 N N . ALA A 1 8 ? -11.536 5.662 -2.999 1.00 0.00 8 ALA A N 17
ATOM 25958 C CA . ALA A 1 8 ? -11.439 7.097 -3.223 1.00 0.00 8 ALA A CA 17
ATOM 25959 C C . ALA A 1 8 ? -11.198 7.839 -1.915 1.00 0.00 8 ALA A C 17
ATOM 25960 O O . ALA A 1 8 ? -10.299 8.674 -1.820 1.00 0.00 8 ALA A O 17
ATOM 25967 N N . GLU A 1 9 ? -12.002 7.524 -0.902 1.00 0.00 9 GLU A N 17
ATOM 25968 C CA . GLU A 1 9 ? -11.866 8.159 0.404 1.00 0.00 9 GLU A CA 17
ATOM 25969 C C . GLU A 1 9 ? -10.460 7.949 0.946 1.00 0.00 9 GLU A C 17
ATOM 25970 O O . GLU A 1 9 ? -9.859 8.857 1.518 1.00 0.00 9 GLU A O 17
ATOM 25982 N N . ALA A 1 10 ? -9.939 6.741 0.749 1.00 0.00 10 ALA A N 17
ATOM 25983 C CA . ALA A 1 10 ? -8.599 6.387 1.195 1.00 0.00 10 ALA A CA 17
ATOM 25984 C C . ALA A 1 10 ? -7.596 7.490 0.867 1.00 0.00 10 ALA A C 17
ATOM 25985 O O . ALA A 1 10 ? -6.886 7.980 1.746 1.00 0.00 10 ALA A O 17
ATOM 25992 N N . ARG A 1 11 ? -7.549 7.877 -0.404 1.00 0.00 11 ARG A N 17
ATOM 25993 C CA . ARG A 1 11 ? -6.639 8.925 -0.853 1.00 0.00 11 ARG A CA 17
ATOM 25994 C C . ARG A 1 11 ? -6.834 10.198 -0.034 1.00 0.00 11 ARG A C 17
ATOM 25995 O O . ARG A 1 11 ? -5.910 10.996 0.122 1.00 0.00 11 ARG A O 17
ATOM 26016 N N . ALA A 1 12 ? -8.042 10.376 0.489 1.00 0.00 12 ALA A N 17
ATOM 26017 C CA . ALA A 1 12 ? -8.363 11.545 1.296 1.00 0.00 12 ALA A CA 17
ATOM 26018 C C . ALA A 1 12 ? -8.218 11.245 2.787 1.00 0.00 12 ALA A C 17
ATOM 26019 O O . ALA A 1 12 ? -8.089 12.158 3.601 1.00 0.00 12 ALA A O 17
ATOM 26026 N N . PHE A 1 13 ? -8.244 9.962 3.137 1.00 0.00 13 PHE A N 17
ATOM 26027 C CA . PHE A 1 13 ? -8.118 9.550 4.530 1.00 0.00 13 PHE A CA 17
ATOM 26028 C C . PHE A 1 13 ? -6.701 9.787 5.053 1.00 0.00 13 PHE A C 17
ATOM 26029 O O . PHE A 1 13 ? -6.456 9.709 6.257 1.00 0.00 13 PHE A O 17
ATOM 26046 N N . LEU A 1 14 ? -5.771 10.074 4.146 1.00 0.00 14 LEU A N 17
ATOM 26047 C CA . LEU A 1 14 ? -4.384 10.319 4.526 1.00 0.00 14 LEU A CA 17
ATOM 26048 C C . LEU A 1 14 ? -3.893 11.651 3.973 1.00 0.00 14 LEU A C 17
ATOM 26049 O O . LEU A 1 14 ? -4.493 12.216 3.059 1.00 0.00 14 LEU A O 17
ATOM 26065 N N . SER A 1 15 ? -2.792 12.145 4.531 1.00 0.00 15 SER A N 17
ATOM 26066 C CA . SER A 1 15 ? -2.213 13.409 4.092 1.00 0.00 15 SER A CA 17
ATOM 26067 C C . SER A 1 15 ? -1.524 13.245 2.744 1.00 0.00 15 SER A C 17
ATOM 26068 O O . SER A 1 15 ? -1.068 12.155 2.402 1.00 0.00 15 SER A O 17
ATOM 26076 N N . GLU A 1 16 ? -1.433 14.335 1.987 1.00 0.00 16 GLU A N 17
ATOM 26077 C CA . GLU A 1 16 ? -0.776 14.301 0.684 1.00 0.00 16 GLU A CA 17
ATOM 26078 C C . GLU A 1 16 ? 0.592 13.638 0.806 1.00 0.00 16 GLU A C 17
ATOM 26079 O O . GLU A 1 16 ? 1.094 13.034 -0.141 1.00 0.00 16 GLU A O 17
ATOM 26091 N N . GLU A 1 17 ? 1.179 13.751 1.994 1.00 0.00 17 GLU A N 17
ATOM 26092 C CA . GLU A 1 17 ? 2.480 13.163 2.275 1.00 0.00 17 GLU A CA 17
ATOM 26093 C C . GLU A 1 17 ? 2.420 11.643 2.139 1.00 0.00 17 GLU A C 17
ATOM 26094 O O . GLU A 1 17 ? 3.264 11.034 1.484 1.00 0.00 17 GLU A O 17
ATOM 26106 N N . MET A 1 18 ? 1.414 11.040 2.767 1.00 0.00 18 MET A N 17
ATOM 26107 C CA . MET A 1 18 ? 1.237 9.594 2.721 1.00 0.00 18 MET A CA 17
ATOM 26108 C C . MET A 1 18 ? 0.906 9.119 1.306 1.00 0.00 18 MET A C 17
ATOM 26109 O O . MET A 1 18 ? 1.011 7.931 1.003 1.00 0.00 18 MET A O 17
ATOM 26123 N N . ILE A 1 19 ? 0.506 10.052 0.443 1.00 0.00 19 ILE A N 17
ATOM 26124 C CA . ILE A 1 19 ? 0.164 9.719 -0.936 1.00 0.00 19 ILE A CA 17
ATOM 26125 C C . ILE A 1 19 ? 1.413 9.684 -1.813 1.00 0.00 19 ILE A C 17
ATOM 26126 O O . ILE A 1 19 ? 1.772 8.641 -2.358 1.00 0.00 19 ILE A O 17
ATOM 26142 N N . ALA A 1 20 ? 2.067 10.834 -1.943 1.00 0.00 20 ALA A N 17
ATOM 26143 C CA . ALA A 1 20 ? 3.276 10.943 -2.752 1.00 0.00 20 ALA A CA 17
ATOM 26144 C C . ALA A 1 20 ? 4.297 9.875 -2.368 1.00 0.00 20 ALA A C 17
ATOM 26145 O O . ALA A 1 20 ? 5.144 9.494 -3.176 1.00 0.00 20 ALA A O 17
ATOM 26152 N N . GLU A 1 21 ? 4.205 9.391 -1.134 1.00 0.00 21 GLU A N 17
ATOM 26153 C CA . GLU A 1 21 ? 5.110 8.364 -0.645 1.00 0.00 21 GLU A CA 17
ATOM 26154 C C . GLU A 1 21 ? 4.573 6.981 -0.989 1.00 0.00 21 GLU A C 17
ATOM 26155 O O . GLU A 1 21 ? 5.337 6.054 -1.254 1.00 0.00 21 GLU A O 17
ATOM 26167 N N . PHE A 1 22 ? 3.249 6.853 -0.995 1.00 0.00 22 PHE A N 17
ATOM 26168 C CA . PHE A 1 22 ? 2.609 5.586 -1.323 1.00 0.00 22 PHE A CA 17
ATOM 26169 C C . PHE A 1 22 ? 2.957 5.181 -2.749 1.00 0.00 22 PHE A C 17
ATOM 26170 O O . PHE A 1 22 ? 3.093 3.997 -3.057 1.00 0.00 22 PHE A O 17
ATOM 26187 N N . LYS A 1 23 ? 3.112 6.179 -3.611 1.00 0.00 23 LYS A N 17
ATOM 26188 C CA . LYS A 1 23 ? 3.461 5.941 -5.004 1.00 0.00 23 LYS A CA 17
ATOM 26189 C C . LYS A 1 23 ? 4.938 5.571 -5.133 1.00 0.00 23 LYS A C 17
ATOM 26190 O O . LYS A 1 23 ? 5.383 5.113 -6.185 1.00 0.00 23 LYS A O 17
ATOM 26209 N N . ALA A 1 24 ? 5.693 5.780 -4.053 1.00 0.00 24 ALA A N 17
ATOM 26210 C CA . ALA A 1 24 ? 7.123 5.477 -4.033 1.00 0.00 24 ALA A CA 17
ATOM 26211 C C . ALA A 1 24 ? 7.439 4.128 -4.679 1.00 0.00 24 ALA A C 17
ATOM 26212 O O . ALA A 1 24 ? 7.905 4.067 -5.817 1.00 0.00 24 ALA A O 17
ATOM 26219 N N . ALA A 1 25 ? 7.199 3.051 -3.937 1.00 0.00 25 ALA A N 17
ATOM 26220 C CA . ALA A 1 25 ? 7.474 1.704 -4.425 1.00 0.00 25 ALA A CA 17
ATOM 26221 C C . ALA A 1 25 ? 6.468 1.252 -5.483 1.00 0.00 25 ALA A C 17
ATOM 26222 O O . ALA A 1 25 ? 6.622 0.181 -6.069 1.00 0.00 25 ALA A O 17
ATOM 26229 N N . PHE A 1 26 ? 5.438 2.062 -5.724 1.00 0.00 26 PHE A N 17
ATOM 26230 C CA . PHE A 1 26 ? 4.414 1.724 -6.712 1.00 0.00 26 PHE A CA 17
ATOM 26231 C C . PHE A 1 26 ? 5.036 1.238 -8.020 1.00 0.00 26 PHE A C 17
ATOM 26232 O O . PHE A 1 26 ? 4.437 0.441 -8.743 1.00 0.00 26 PHE A O 17
ATOM 26249 N N . ASP A 1 27 ? 6.238 1.720 -8.317 1.00 0.00 27 ASP A N 17
ATOM 26250 C CA . ASP A 1 27 ? 6.936 1.330 -9.537 1.00 0.00 27 ASP A CA 17
ATOM 26251 C C . ASP A 1 27 ? 7.623 -0.021 -9.363 1.00 0.00 27 ASP A C 17
ATOM 26252 O O . ASP A 1 27 ? 7.318 -0.980 -10.072 1.00 0.00 27 ASP A O 17
ATOM 26261 N N . MET A 1 28 ? 8.553 -0.089 -8.415 1.00 0.00 28 MET A N 17
ATOM 26262 C CA . MET A 1 28 ? 9.283 -1.322 -8.148 1.00 0.00 28 MET A CA 17
ATOM 26263 C C . MET A 1 28 ? 8.329 -2.450 -7.765 1.00 0.00 28 MET A C 17
ATOM 26264 O O . MET A 1 28 ? 8.630 -3.627 -7.970 1.00 0.00 28 MET A O 17
ATOM 26278 N N . PHE A 1 29 ? 7.178 -2.086 -7.208 1.00 0.00 29 PHE A N 17
ATOM 26279 C CA . PHE A 1 29 ? 6.180 -3.068 -6.798 1.00 0.00 29 PHE A CA 17
ATOM 26280 C C . PHE A 1 29 ? 5.768 -3.949 -7.974 1.00 0.00 29 PHE A C 17
ATOM 26281 O O . PHE A 1 29 ? 6.141 -5.120 -8.047 1.00 0.00 29 PHE A O 17
ATOM 26298 N N . ASP A 1 30 ? 4.993 -3.378 -8.891 1.00 0.00 30 ASP A N 17
ATOM 26299 C CA . ASP A 1 30 ? 4.523 -4.105 -10.064 1.00 0.00 30 ASP A CA 17
ATOM 26300 C C . ASP A 1 30 ? 5.677 -4.804 -10.776 1.00 0.00 30 ASP A C 17
ATOM 26301 O O . ASP A 1 30 ? 6.621 -4.162 -11.235 1.00 0.00 30 ASP A O 17
ATOM 26310 N N . ALA A 1 31 ? 5.588 -6.125 -10.863 1.00 0.00 31 ALA A N 17
ATOM 26311 C CA . ALA A 1 31 ? 6.619 -6.921 -11.519 1.00 0.00 31 ALA A CA 17
ATOM 26312 C C . ALA A 1 31 ? 6.346 -7.042 -13.013 1.00 0.00 31 ALA A C 17
ATOM 26313 O O . ALA A 1 31 ? 7.216 -6.762 -13.838 1.00 0.00 31 ALA A O 17
ATOM 26320 N N . ASP A 1 32 ? 5.131 -7.457 -13.354 1.00 0.00 32 ASP A N 17
ATOM 26321 C CA . ASP A 1 32 ? 4.739 -7.613 -14.749 1.00 0.00 32 ASP A CA 17
ATOM 26322 C C . ASP A 1 32 ? 4.364 -6.267 -15.362 1.00 0.00 32 ASP A C 17
ATOM 26323 O O . ASP A 1 32 ? 4.465 -6.076 -16.573 1.00 0.00 32 ASP A O 17
ATOM 26332 N N . GLY A 1 33 ? 3.932 -5.337 -14.516 1.00 0.00 33 GLY A N 17
ATOM 26333 C CA . GLY A 1 33 ? 3.549 -4.021 -14.993 1.00 0.00 33 GLY A CA 17
ATOM 26334 C C . GLY A 1 33 ? 2.189 -4.019 -15.662 1.00 0.00 33 GLY A C 17
ATOM 26335 O O . GLY A 1 33 ? 1.950 -3.251 -16.594 1.00 0.00 33 GLY A O 17
ATOM 26339 N N . GLY A 1 34 ? 1.296 -4.880 -15.185 1.00 0.00 34 GLY A N 17
ATOM 26340 C CA . GLY A 1 34 ? -0.036 -4.957 -15.756 1.00 0.00 34 GLY A CA 17
ATOM 26341 C C . GLY A 1 34 ? -0.998 -5.740 -14.884 1.00 0.00 34 GLY A C 17
ATOM 26342 O O . GLY A 1 34 ? -1.929 -6.368 -15.386 1.00 0.00 34 GLY A O 17
ATOM 26346 N N . GLY A 1 35 ? -0.771 -5.703 -13.575 1.00 0.00 35 GLY A N 17
ATOM 26347 C CA . GLY A 1 35 ? -1.633 -6.418 -12.653 1.00 0.00 35 GLY A CA 17
ATOM 26348 C C . GLY A 1 35 ? -1.884 -5.642 -11.375 1.00 0.00 35 GLY A C 17
ATOM 26349 O O . GLY A 1 35 ? -2.546 -4.604 -11.390 1.00 0.00 35 GLY A O 17
ATOM 26353 N N . ASP A 1 36 ? -1.354 -6.148 -10.265 1.00 0.00 36 ASP A N 17
ATOM 26354 C CA . ASP A 1 36 ? -1.522 -5.497 -8.971 1.00 0.00 36 ASP A CA 17
ATOM 26355 C C . ASP A 1 36 ? -0.472 -5.983 -7.978 1.00 0.00 36 ASP A C 17
ATOM 26356 O O . ASP A 1 36 ? 0.424 -6.749 -8.332 1.00 0.00 36 ASP A O 17
ATOM 26365 N N . ILE A 1 37 ? -0.590 -5.531 -6.735 1.00 0.00 37 ILE A N 17
ATOM 26366 C CA . ILE A 1 37 ? 0.346 -5.916 -5.689 1.00 0.00 37 ILE A CA 17
ATOM 26367 C C . ILE A 1 37 ? -0.217 -7.052 -4.837 1.00 0.00 37 ILE A C 17
ATOM 26368 O O . ILE A 1 37 ? -1.331 -6.962 -4.320 1.00 0.00 37 ILE A O 17
ATOM 26384 N N . SER A 1 38 ? 0.564 -8.118 -4.697 1.00 0.00 38 SER A N 17
ATOM 26385 C CA . SER A 1 38 ? 0.152 -9.274 -3.909 1.00 0.00 38 SER A CA 17
ATOM 26386 C C . SER A 1 38 ? 1.118 -9.505 -2.749 1.00 0.00 38 SER A C 17
ATOM 26387 O O . SER A 1 38 ? 1.904 -8.626 -2.399 1.00 0.00 38 SER A O 17
ATOM 26395 N N . THR A 1 39 ? 1.050 -10.692 -2.154 1.00 0.00 39 THR A N 17
ATOM 26396 C CA . THR A 1 39 ? 1.917 -11.037 -1.031 1.00 0.00 39 THR A CA 17
ATOM 26397 C C . THR A 1 39 ? 3.382 -11.088 -1.460 1.00 0.00 39 THR A C 17
ATOM 26398 O O . THR A 1 39 ? 4.283 -10.914 -0.639 1.00 0.00 39 THR A O 17
ATOM 26409 N N . LYS A 1 40 ? 3.614 -11.335 -2.746 1.00 0.00 40 LYS A N 17
ATOM 26410 C CA . LYS A 1 40 ? 4.971 -11.415 -3.275 1.00 0.00 40 LYS A CA 17
ATOM 26411 C C . LYS A 1 40 ? 5.511 -10.032 -3.629 1.00 0.00 40 LYS A C 17
ATOM 26412 O O . LYS A 1 40 ? 6.685 -9.738 -3.403 1.00 0.00 40 LYS A O 17
ATOM 26431 N N . GLU A 1 41 ? 4.649 -9.188 -4.187 1.00 0.00 41 GLU A N 17
ATOM 26432 C CA . GLU A 1 41 ? 5.045 -7.839 -4.577 1.00 0.00 41 GLU A CA 17
ATOM 26433 C C . GLU A 1 41 ? 5.306 -6.958 -3.356 1.00 0.00 41 GLU A C 17
ATOM 26434 O O . GLU A 1 41 ? 5.944 -5.910 -3.465 1.00 0.00 41 GLU A O 17
ATOM 26446 N N . LEU A 1 42 ? 4.814 -7.382 -2.195 1.00 0.00 42 LEU A N 17
ATOM 26447 C CA . LEU A 1 42 ? 5.002 -6.619 -0.965 1.00 0.00 42 LEU A CA 17
ATOM 26448 C C . LEU A 1 42 ? 6.362 -6.912 -0.340 1.00 0.00 42 LEU A C 17
ATOM 26449 O O . LEU A 1 42 ? 7.193 -6.016 -0.192 1.00 0.00 42 LEU A O 17
ATOM 26465 N N . GLY A 1 43 ? 6.583 -8.171 0.027 1.00 0.00 43 GLY A N 17
ATOM 26466 C CA . GLY A 1 43 ? 7.846 -8.558 0.634 1.00 0.00 43 GLY A CA 17
ATOM 26467 C C . GLY A 1 43 ? 9.047 -8.037 -0.133 1.00 0.00 43 GLY A C 17
ATOM 26468 O O . GLY A 1 43 ? 10.109 -7.809 0.444 1.00 0.00 43 GLY A O 17
ATOM 26472 N N . THR A 1 44 ? 8.876 -7.847 -1.436 1.00 0.00 44 THR A N 17
ATOM 26473 C CA . THR A 1 44 ? 9.950 -7.348 -2.287 1.00 0.00 44 THR A CA 17
ATOM 26474 C C . THR A 1 44 ? 10.471 -6.003 -1.782 1.00 0.00 44 THR A C 17
ATOM 26475 O O . THR A 1 44 ? 11.545 -5.923 -1.185 1.00 0.00 44 THR A O 17
ATOM 26486 N N . VAL A 1 45 ? 9.704 -4.952 -2.041 1.00 0.00 45 VAL A N 17
ATOM 26487 C CA . VAL A 1 45 ? 10.077 -3.605 -1.637 1.00 0.00 45 VAL A CA 17
ATOM 26488 C C . VAL A 1 45 ? 10.135 -3.465 -0.117 1.00 0.00 45 VAL A C 17
ATOM 26489 O O . VAL A 1 45 ? 10.835 -2.597 0.406 1.00 0.00 45 VAL A O 17
ATOM 26502 N N . MET A 1 46 ? 9.394 -4.312 0.585 1.00 0.00 46 MET A N 17
ATOM 26503 C CA . MET A 1 46 ? 9.366 -4.266 2.042 1.00 0.00 46 MET A CA 17
ATOM 26504 C C . MET A 1 46 ? 10.625 -4.885 2.643 1.00 0.00 46 MET A C 17
ATOM 26505 O O . MET A 1 46 ? 11.087 -4.460 3.701 1.00 0.00 46 MET A O 17
ATOM 26519 N N . ARG A 1 47 ? 11.173 -5.889 1.966 1.00 0.00 47 ARG A N 17
ATOM 26520 C CA . ARG A 1 47 ? 12.376 -6.564 2.447 1.00 0.00 47 ARG A CA 17
ATOM 26521 C C . ARG A 1 47 ? 13.641 -5.834 2.006 1.00 0.00 47 ARG A C 17
ATOM 26522 O O . ARG A 1 47 ? 14.672 -5.904 2.676 1.00 0.00 47 ARG A O 17
ATOM 26543 N N . MET A 1 48 ? 13.563 -5.139 0.876 1.00 0.00 48 MET A N 17
ATOM 26544 C CA . MET A 1 48 ? 14.713 -4.406 0.355 1.00 0.00 48 MET A CA 17
ATOM 26545 C C . MET A 1 48 ? 14.723 -2.957 0.840 1.00 0.00 48 MET A C 17
ATOM 26546 O O . MET A 1 48 ? 15.508 -2.141 0.358 1.00 0.00 48 MET A O 17
ATOM 26560 N N . LEU A 1 49 ? 13.851 -2.639 1.794 1.00 0.00 49 LEU A N 17
ATOM 26561 C CA . LEU A 1 49 ? 13.773 -1.287 2.334 1.00 0.00 49 LEU A CA 17
ATOM 26562 C C . LEU A 1 49 ? 14.060 -1.279 3.832 1.00 0.00 49 LEU A C 17
ATOM 26563 O O . LEU A 1 49 ? 14.752 -0.395 4.337 1.00 0.00 49 LEU A O 17
ATOM 26579 N N . GLY A 1 50 ? 13.524 -2.270 4.538 1.00 0.00 50 GLY A N 17
ATOM 26580 C CA . GLY A 1 50 ? 13.735 -2.358 5.972 1.00 0.00 50 GLY A CA 17
ATOM 26581 C C . GLY A 1 50 ? 12.723 -3.261 6.650 1.00 0.00 50 GLY A C 17
ATOM 26582 O O . GLY A 1 50 ? 13.042 -3.938 7.628 1.00 0.00 50 GLY A O 17
ATOM 26586 N N . GLN A 1 51 ? 11.501 -3.272 6.128 1.00 0.00 51 GLN A N 17
ATOM 26587 C CA . GLN A 1 51 ? 10.438 -4.099 6.687 1.00 0.00 51 GLN A CA 17
ATOM 26588 C C . GLN A 1 51 ? 10.733 -5.580 6.465 1.00 0.00 51 GLN A C 17
ATOM 26589 O O . GLN A 1 51 ? 11.529 -5.940 5.599 1.00 0.00 51 GLN A O 17
ATOM 26603 N N . ASN A 1 52 ? 10.096 -6.436 7.257 1.00 0.00 52 ASN A N 17
ATOM 26604 C CA . ASN A 1 52 ? 10.305 -7.875 7.140 1.00 0.00 52 ASN A CA 17
ATOM 26605 C C . ASN A 1 52 ? 9.015 -8.652 7.404 1.00 0.00 52 ASN A C 17
ATOM 26606 O O . ASN A 1 52 ? 8.993 -9.577 8.218 1.00 0.00 52 ASN A O 17
ATOM 26617 N N . PRO A 1 53 ? 7.920 -8.291 6.716 1.00 0.00 53 PRO A N 17
ATOM 26618 C CA . PRO A 1 53 ? 6.630 -8.963 6.880 1.00 0.00 53 PRO A CA 17
ATOM 26619 C C . PRO A 1 53 ? 6.612 -10.339 6.220 1.00 0.00 53 PRO A C 17
ATOM 26620 O O . PRO A 1 53 ? 6.589 -10.450 4.995 1.00 0.00 53 PRO A O 17
ATOM 26631 N N . THR A 1 54 ? 6.625 -11.384 7.042 1.00 0.00 54 THR A N 17
ATOM 26632 C CA . THR A 1 54 ? 6.612 -12.753 6.537 1.00 0.00 54 THR A CA 17
ATOM 26633 C C . THR A 1 54 ? 5.375 -13.008 5.684 1.00 0.00 54 THR A C 17
ATOM 26634 O O . THR A 1 54 ? 4.567 -12.107 5.459 1.00 0.00 54 THR A O 17
ATOM 26645 N N . LYS A 1 55 ? 5.230 -14.243 5.212 1.00 0.00 55 LYS A N 17
ATOM 26646 C CA . LYS A 1 55 ? 4.089 -14.616 4.384 1.00 0.00 55 LYS A CA 17
ATOM 26647 C C . LYS A 1 55 ? 2.777 -14.334 5.111 1.00 0.00 55 LYS A C 17
ATOM 26648 O O . LYS A 1 55 ? 1.899 -13.651 4.583 1.00 0.00 55 LYS A O 17
ATOM 26667 N N . CYS A 1 56 ? 2.653 -14.860 6.324 1.00 0.00 56 CYS A N 17
ATOM 26668 C CA . CYS A 1 56 ? 1.451 -14.660 7.123 1.00 0.00 56 CYS A CA 17
ATOM 26669 C C . CYS A 1 56 ? 1.237 -13.177 7.410 1.00 0.00 56 CYS A C 17
ATOM 26670 O O . CYS A 1 56 ? 0.103 -12.711 7.518 1.00 0.00 56 CYS A O 17
ATOM 26678 N N . GLU A 1 57 ? 2.338 -12.440 7.529 1.00 0.00 57 GLU A N 17
ATOM 26679 C CA . GLU A 1 57 ? 2.276 -11.010 7.799 1.00 0.00 57 GLU A CA 17
ATOM 26680 C C . GLU A 1 57 ? 1.529 -10.280 6.688 1.00 0.00 57 GLU A C 17
ATOM 26681 O O . GLU A 1 57 ? 0.500 -9.647 6.929 1.00 0.00 57 GLU A O 17
ATOM 26693 N N . LEU A 1 58 ? 2.053 -10.375 5.471 1.00 0.00 58 LEU A N 17
ATOM 26694 C CA . LEU A 1 58 ? 1.436 -9.725 4.321 1.00 0.00 58 LEU A CA 17
ATOM 26695 C C . LEU A 1 58 ? 0.093 -10.370 3.991 1.00 0.00 58 LEU A C 17
ATOM 26696 O O . LEU A 1 58 ? -0.822 -9.707 3.506 1.00 0.00 58 LEU A O 17
ATOM 26712 N N . ASP A 1 59 ? -0.019 -11.666 4.266 1.00 0.00 59 ASP A N 17
ATOM 26713 C CA . ASP A 1 59 ? -1.254 -12.399 4.007 1.00 0.00 59 ASP A CA 17
ATOM 26714 C C . ASP A 1 59 ? -2.372 -11.910 4.913 1.00 0.00 59 ASP A C 17
ATOM 26715 O O . ASP A 1 59 ? -3.549 -11.996 4.564 1.00 0.00 59 ASP A O 17
ATOM 26724 N N . ALA A 1 60 ? -2.001 -11.390 6.077 1.00 0.00 60 ALA A N 17
ATOM 26725 C CA . ALA A 1 60 ? -2.981 -10.885 7.021 1.00 0.00 60 ALA A CA 17
ATOM 26726 C C . ALA A 1 60 ? -3.521 -9.535 6.562 1.00 0.00 60 ALA A C 17
ATOM 26727 O O . ALA A 1 60 ? -4.676 -9.196 6.821 1.00 0.00 60 ALA A O 17
ATOM 26734 N N . ILE A 1 61 ? -2.680 -8.775 5.870 1.00 0.00 61 ILE A N 17
ATOM 26735 C CA . ILE A 1 61 ? -3.070 -7.471 5.363 1.00 0.00 61 ILE A CA 17
ATOM 26736 C C . ILE A 1 61 ? -3.882 -7.621 4.078 1.00 0.00 61 ILE A C 17
ATOM 26737 O O . ILE A 1 61 ? -5.032 -7.191 4.009 1.00 0.00 61 ILE A O 17
ATOM 26753 N N . ILE A 1 62 ? -3.276 -8.244 3.067 1.00 0.00 62 ILE A N 17
ATOM 26754 C CA . ILE A 1 62 ? -3.942 -8.460 1.784 1.00 0.00 62 ILE A CA 17
ATOM 26755 C C . ILE A 1 62 ? -5.368 -8.967 1.985 1.00 0.00 62 ILE A C 17
ATOM 26756 O O . ILE A 1 62 ? -6.310 -8.460 1.376 1.00 0.00 62 ILE A O 17
ATOM 26772 N N . CYS A 1 63 ? -5.518 -9.967 2.849 1.00 0.00 63 CYS A N 17
ATOM 26773 C CA . CYS A 1 63 ? -6.829 -10.535 3.134 1.00 0.00 63 CYS A CA 17
ATOM 26774 C C . CYS A 1 63 ? -7.787 -9.447 3.610 1.00 0.00 63 CYS A C 17
ATOM 26775 O O . CYS A 1 63 ? -8.983 -9.485 3.318 1.00 0.00 63 CYS A O 17
ATOM 26783 N N . GLU A 1 64 ? -7.245 -8.470 4.328 1.00 0.00 64 GLU A N 17
ATOM 26784 C CA . GLU A 1 64 ? -8.041 -7.357 4.831 1.00 0.00 64 GLU A CA 17
ATOM 26785 C C . GLU A 1 64 ? -8.185 -6.289 3.753 1.00 0.00 64 GLU A C 17
ATOM 26786 O O . GLU A 1 64 ? -9.223 -5.639 3.640 1.00 0.00 64 GLU A O 17
ATOM 26798 N N . VAL A 1 65 ? -7.133 -6.126 2.956 1.00 0.00 65 VAL A N 17
ATOM 26799 C CA . VAL A 1 65 ? -7.135 -5.150 1.873 1.00 0.00 65 VAL A CA 17
ATOM 26800 C C . VAL A 1 65 ? -8.155 -5.537 0.810 1.00 0.00 65 VAL A C 17
ATOM 26801 O O . VAL A 1 65 ? -8.939 -4.707 0.349 1.00 0.00 65 VAL A O 17
ATOM 26814 N N . ASP A 1 66 ? -8.129 -6.806 0.423 1.00 0.00 66 ASP A N 17
ATOM 26815 C CA . ASP A 1 66 ? -9.038 -7.321 -0.591 1.00 0.00 66 ASP A CA 17
ATOM 26816 C C . ASP A 1 66 ? -10.413 -7.617 -0.001 1.00 0.00 66 ASP A C 17
ATOM 26817 O O . ASP A 1 66 ? -10.633 -8.674 0.590 1.00 0.00 66 ASP A O 17
ATOM 26826 N N . GLU A 1 67 ? -11.337 -6.677 -0.173 1.00 0.00 67 GLU A N 17
ATOM 26827 C CA . GLU A 1 67 ? -12.694 -6.838 0.336 1.00 0.00 67 GLU A CA 17
ATOM 26828 C C . GLU A 1 67 ? -13.492 -7.796 -0.545 1.00 0.00 67 GLU A C 17
ATOM 26829 O O . GLU A 1 67 ? -14.444 -8.427 -0.088 1.00 0.00 67 GLU A O 17
ATOM 26841 N N . ASP A 1 68 ? -13.094 -7.897 -1.810 1.00 0.00 68 ASP A N 17
ATOM 26842 C CA . ASP A 1 68 ? -13.771 -8.776 -2.758 1.00 0.00 68 ASP A CA 17
ATOM 26843 C C . ASP A 1 68 ? -13.228 -10.200 -2.666 1.00 0.00 68 ASP A C 17
ATOM 26844 O O . ASP A 1 68 ? -13.946 -11.166 -2.928 1.00 0.00 68 ASP A O 17
ATOM 26853 N N . GLY A 1 69 ? -11.958 -10.322 -2.298 1.00 0.00 69 GLY A N 17
ATOM 26854 C CA . GLY A 1 69 ? -11.340 -11.631 -2.184 1.00 0.00 69 GLY A CA 17
ATOM 26855 C C . GLY A 1 69 ? -10.540 -11.998 -3.417 1.00 0.00 69 GLY A C 17
ATOM 26856 O O . GLY A 1 69 ? -10.703 -13.086 -3.972 1.00 0.00 69 GLY A O 17
ATOM 26860 N N . SER A 1 70 ? -9.677 -11.085 -3.850 1.00 0.00 70 SER A N 17
ATOM 26861 C CA . SER A 1 70 ? -8.849 -11.310 -5.030 1.00 0.00 70 SER A CA 17
ATOM 26862 C C . SER A 1 70 ? -7.385 -11.505 -4.649 1.00 0.00 70 SER A C 17
ATOM 26863 O O . SER A 1 70 ? -6.607 -12.077 -5.413 1.00 0.00 70 SER A O 17
ATOM 26871 N N . GLY A 1 71 ? -7.010 -11.020 -3.470 1.00 0.00 71 GLY A N 17
ATOM 26872 C CA . GLY A 1 71 ? -5.635 -11.144 -3.022 1.00 0.00 71 GLY A CA 17
ATOM 26873 C C . GLY A 1 71 ? -4.702 -10.190 -3.745 1.00 0.00 71 GLY A C 17
ATOM 26874 O O . GLY A 1 71 ? -3.487 -10.235 -3.550 1.00 0.00 71 GLY A O 17
ATOM 26878 N N . THR A 1 72 ? -5.270 -9.320 -4.580 1.00 0.00 72 THR A N 17
ATOM 26879 C CA . THR A 1 72 ? -4.477 -8.353 -5.330 1.00 0.00 72 THR A CA 17
ATOM 26880 C C . THR A 1 72 ? -4.879 -6.926 -4.969 1.00 0.00 72 THR A C 17
ATOM 26881 O O . THR A 1 72 ? -6.058 -6.634 -4.762 1.00 0.00 72 THR A O 17
ATOM 26892 N N . ILE A 1 73 ? -3.888 -6.043 -4.892 1.00 0.00 73 ILE A N 17
ATOM 26893 C CA . ILE A 1 73 ? -4.132 -4.648 -4.551 1.00 0.00 73 ILE A CA 17
ATOM 26894 C C . ILE A 1 73 ? -4.181 -3.770 -5.799 1.00 0.00 73 ILE A C 17
ATOM 26895 O O . ILE A 1 73 ? -3.202 -3.673 -6.540 1.00 0.00 73 ILE A O 17
ATOM 26911 N N . ASP A 1 74 ? -5.323 -3.129 -6.023 1.00 0.00 74 ASP A N 17
ATOM 26912 C CA . ASP A 1 74 ? -5.497 -2.257 -7.178 1.00 0.00 74 ASP A CA 17
ATOM 26913 C C . ASP A 1 74 ? -4.709 -0.961 -7.007 1.00 0.00 74 ASP A C 17
ATOM 26914 O O . ASP A 1 74 ? -3.879 -0.842 -6.106 1.00 0.00 74 ASP A O 17
ATOM 26923 N N . PHE A 1 75 ? -4.974 0.007 -7.879 1.00 0.00 75 PHE A N 17
ATOM 26924 C CA . PHE A 1 75 ? -4.288 1.294 -7.827 1.00 0.00 75 PHE A CA 17
ATOM 26925 C C . PHE A 1 75 ? -4.541 1.995 -6.494 1.00 0.00 75 PHE A C 17
ATOM 26926 O O . PHE A 1 75 ? -3.684 1.994 -5.610 1.00 0.00 75 PHE A O 17
ATOM 26943 N N . GLU A 1 76 ? -5.720 2.594 -6.358 1.00 0.00 76 GLU A N 17
ATOM 26944 C CA . GLU A 1 76 ? -6.080 3.300 -5.134 1.00 0.00 76 GLU A CA 17
ATOM 26945 C C . GLU A 1 76 ? -6.128 2.346 -3.946 1.00 0.00 76 GLU A C 17
ATOM 26946 O O . GLU A 1 76 ? -5.887 2.745 -2.807 1.00 0.00 76 GLU A O 17
ATOM 26958 N N . GLU A 1 77 ? -6.447 1.084 -4.218 1.00 0.00 77 GLU A N 17
ATOM 26959 C CA . GLU A 1 77 ? -6.533 0.075 -3.169 1.00 0.00 77 GLU A CA 17
ATOM 26960 C C . GLU A 1 77 ? -5.278 0.070 -2.300 1.00 0.00 77 GLU A C 17
ATOM 26961 O O . GLU A 1 77 ? -5.327 -0.315 -1.132 1.00 0.00 77 GLU A O 17
ATOM 26973 N N . PHE A 1 78 ? -4.158 0.511 -2.872 1.00 0.00 78 PHE A N 17
ATOM 26974 C CA . PHE A 1 78 ? -2.894 0.567 -2.140 1.00 0.00 78 PHE A CA 17
ATOM 26975 C C . PHE A 1 78 ? -2.978 1.559 -0.980 1.00 0.00 78 PHE A C 17
ATOM 26976 O O . PHE A 1 78 ? -2.125 1.562 -0.094 1.00 0.00 78 PHE A O 17
ATOM 26993 N N . LEU A 1 79 ? -4.015 2.390 -0.979 1.00 0.00 79 LEU A N 17
ATOM 26994 C CA . LEU A 1 79 ? -4.210 3.357 0.090 1.00 0.00 79 LEU A CA 17
ATOM 26995 C C . LEU A 1 79 ? -5.158 2.789 1.138 1.00 0.00 79 LEU A C 17
ATOM 26996 O O . LEU A 1 79 ? -4.902 2.881 2.337 1.00 0.00 79 LEU A O 17
ATOM 27012 N N . VAL A 1 80 ? -6.251 2.186 0.672 1.00 0.00 80 VAL A N 17
ATOM 27013 C CA . VAL A 1 80 ? -7.235 1.588 1.565 1.00 0.00 80 VAL A CA 17
ATOM 27014 C C . VAL A 1 80 ? -6.608 0.475 2.389 1.00 0.00 80 VAL A C 17
ATOM 27015 O O . VAL A 1 80 ? -6.946 0.289 3.558 1.00 0.00 80 VAL A O 17
ATOM 27028 N N . MET A 1 81 ? -5.687 -0.259 1.772 1.00 0.00 81 MET A N 17
ATOM 27029 C CA . MET A 1 81 ? -5.002 -1.353 2.447 1.00 0.00 81 MET A CA 17
ATOM 27030 C C . MET A 1 81 ? -4.511 -0.904 3.814 1.00 0.00 81 MET A C 17
ATOM 27031 O O . MET A 1 81 ? -4.588 -1.642 4.796 1.00 0.00 81 MET A O 17
ATOM 27045 N N . MET A 1 82 ? -4.007 0.319 3.857 1.00 0.00 82 MET A N 17
ATOM 27046 C CA . MET A 1 82 ? -3.494 0.898 5.085 1.00 0.00 82 MET A CA 17
ATOM 27047 C C . MET A 1 82 ? -4.567 1.709 5.807 1.00 0.00 82 MET A C 17
ATOM 27048 O O . MET A 1 82 ? -4.589 1.765 7.037 1.00 0.00 82 MET A O 17
ATOM 27062 N N . VAL A 1 83 ? -5.464 2.328 5.041 1.00 0.00 83 VAL A N 17
ATOM 27063 C CA . VAL A 1 83 ? -6.542 3.122 5.623 1.00 0.00 83 VAL A CA 17
ATOM 27064 C C . VAL A 1 83 ? -7.375 2.274 6.580 1.00 0.00 83 VAL A C 17
ATOM 27065 O O . VAL A 1 83 ? -7.911 2.778 7.567 1.00 0.00 83 VAL A O 17
ATOM 27078 N N . ARG A 1 84 ? -7.474 0.983 6.278 1.00 0.00 84 ARG A N 17
ATOM 27079 C CA . ARG A 1 84 ? -8.236 0.060 7.109 1.00 0.00 84 ARG A CA 17
ATOM 27080 C C . ARG A 1 84 ? -7.448 -0.323 8.359 1.00 0.00 84 ARG A C 17
ATOM 27081 O O . ARG A 1 84 ? -8.028 -0.659 9.392 1.00 0.00 84 ARG A O 17
ATOM 27102 N N . GLN A 1 85 ? -6.123 -0.260 8.261 1.00 0.00 85 GLN A N 17
ATOM 27103 C CA . GLN A 1 85 ? -5.255 -0.590 9.386 1.00 0.00 85 GLN A CA 17
ATOM 27104 C C . GLN A 1 85 ? -4.709 0.680 10.032 1.00 0.00 85 GLN A C 17
ATOM 27105 O O . GLN A 1 85 ? -3.776 0.629 10.834 1.00 0.00 85 GLN A O 17
ATOM 27119 N N . MET A 1 86 ? -5.294 1.818 9.673 1.00 0.00 86 MET A N 17
ATOM 27120 C CA . MET A 1 86 ? -4.870 3.104 10.207 1.00 0.00 86 MET A CA 17
ATOM 27121 C C . MET A 1 86 ? -5.988 3.742 11.025 1.00 0.00 86 MET A C 17
ATOM 27122 O O . MET A 1 86 ? -5.756 4.250 12.122 1.00 0.00 86 MET A O 17
ATOM 27136 N N . LYS A 1 87 ? -7.200 3.712 10.481 1.00 0.00 87 LYS A N 17
ATOM 27137 C CA . LYS A 1 87 ? -8.356 4.287 11.158 1.00 0.00 87 LYS A CA 17
ATOM 27138 C C . LYS A 1 87 ? -9.568 3.366 11.040 1.00 0.00 87 LYS A C 17
ATOM 27139 O O . LYS A 1 87 ? -10.591 3.737 10.463 1.00 0.00 87 LYS A O 17
ATOM 27158 N N . GLU A 1 88 ? -9.443 2.162 11.589 1.00 0.00 88 GLU A N 17
ATOM 27159 C CA . GLU A 1 88 ? -10.527 1.186 11.546 1.00 0.00 88 GLU A CA 17
ATOM 27160 C C . GLU A 1 88 ? -11.626 1.550 12.539 1.00 0.00 88 GLU A C 17
ATOM 27161 O O . GLU A 1 88 ? -11.432 2.392 13.415 1.00 0.00 88 GLU A O 17
ATOM 27173 N N . ASP A 1 89 ? -12.781 0.909 12.394 1.00 0.00 89 ASP A N 17
ATOM 27174 C CA . ASP A 1 89 ? -13.913 1.163 13.278 1.00 0.00 89 ASP A CA 17
ATOM 27175 C C . ASP A 1 89 ? -14.347 2.623 13.198 1.00 0.00 89 ASP A C 17
ATOM 27176 O O . ASP A 1 89 ? -13.576 3.489 12.786 1.00 0.00 89 ASP A O 17
ATOM 27185 N N . ALA A 1 90 ? -15.588 2.889 13.595 1.00 0.00 90 ALA A N 17
ATOM 27186 C CA . ALA A 1 90 ? -16.124 4.244 13.569 1.00 0.00 90 ALA A CA 17
ATOM 27187 C C . ALA A 1 90 ? -17.047 4.492 14.757 1.00 0.00 90 ALA A C 17
ATOM 27188 O O . ALA A 1 90 ? -17.499 3.503 15.371 1.00 0.00 90 ALA A O 17
ATOM 27196 N N . ARG B 2 1 ? 1.507 -2.425 10.245 1.00 0.00 115 ARG B N 17
ATOM 27197 C CA . ARG B 2 1 ? 0.317 -2.200 9.384 1.00 0.00 115 ARG B CA 17
ATOM 27198 C C . ARG B 2 1 ? -0.090 -0.729 9.375 1.00 0.00 115 ARG B C 17
ATOM 27199 O O . ARG B 2 1 ? -0.359 -0.156 8.319 1.00 0.00 115 ARG B O 17
ATOM 27222 N N . MET B 2 2 ? -0.135 -0.122 10.558 1.00 0.00 116 MET B N 17
ATOM 27223 C CA . MET B 2 2 ? -0.509 1.283 10.680 1.00 0.00 116 MET B CA 17
ATOM 27224 C C . MET B 2 2 ? 0.511 2.177 9.987 1.00 0.00 116 MET B C 17
ATOM 27225 O O . MET B 2 2 ? 0.196 2.850 9.005 1.00 0.00 116 MET B O 17
ATOM 27239 N N . SER B 2 3 ? 1.738 2.180 10.501 1.00 0.00 117 SER B N 17
ATOM 27240 C CA . SER B 2 3 ? 2.804 2.992 9.927 1.00 0.00 117 SER B CA 17
ATOM 27241 C C . SER B 2 3 ? 3.016 2.644 8.455 1.00 0.00 117 SER B C 17
ATOM 27242 O O . SER B 2 3 ? 2.271 3.109 7.595 1.00 0.00 117 SER B O 17
ATOM 27250 N N . ALA B 2 4 ? 4.035 1.839 8.160 1.00 0.00 118 ALA B N 17
ATOM 27251 C CA . ALA B 2 4 ? 4.330 1.453 6.783 1.00 0.00 118 ALA B CA 17
ATOM 27252 C C . ALA B 2 4 ? 4.833 2.642 5.963 1.00 0.00 118 ALA B C 17
ATOM 27253 O O . ALA B 2 4 ? 5.565 2.462 4.990 1.00 0.00 118 ALA B O 17
ATOM 27260 N N . ASP B 2 5 ? 4.447 3.858 6.361 1.00 0.00 119 ASP B N 17
ATOM 27261 C CA . ASP B 2 5 ? 4.872 5.063 5.662 1.00 0.00 119 ASP B CA 17
ATOM 27262 C C . ASP B 2 5 ? 6.371 5.027 5.407 1.00 0.00 119 ASP B C 17
ATOM 27263 O O . ASP B 2 5 ? 6.860 5.576 4.421 1.00 0.00 119 ASP B O 17
ATOM 27272 N N . ALA B 2 6 ? 7.097 4.360 6.301 1.00 0.00 120 ALA B N 17
ATOM 27273 C CA . ALA B 2 6 ? 8.544 4.236 6.163 1.00 0.00 120 ALA B CA 17
ATOM 27274 C C . ALA B 2 6 ? 8.903 3.701 4.782 1.00 0.00 120 ALA B C 17
ATOM 27275 O O . ALA B 2 6 ? 9.701 4.302 4.061 1.00 0.00 120 ALA B O 17
ATOM 27282 N N . MET B 2 7 ? 8.290 2.582 4.407 1.00 0.00 121 MET B N 17
ATOM 27283 C CA . MET B 2 7 ? 8.531 1.989 3.099 1.00 0.00 121 MET B CA 17
ATOM 27284 C C . MET B 2 7 ? 8.039 2.935 2.014 1.00 0.00 121 MET B C 17
ATOM 27285 O O . MET B 2 7 ? 8.625 3.026 0.935 1.00 0.00 121 MET B O 17
ATOM 27299 N N . LEU B 2 8 ? 6.958 3.646 2.318 1.00 0.00 122 LEU B N 17
ATOM 27300 C CA . LEU B 2 8 ? 6.383 4.597 1.382 1.00 0.00 122 LEU B CA 17
ATOM 27301 C C . LEU B 2 8 ? 7.358 5.743 1.137 1.00 0.00 122 LEU B C 17
ATOM 27302 O O . LEU B 2 8 ? 7.509 6.213 0.011 1.00 0.00 122 LEU B O 17
ATOM 27318 N N . ARG B 2 9 ? 8.023 6.184 2.202 1.00 0.00 123 ARG B N 17
ATOM 27319 C CA . ARG B 2 9 ? 8.992 7.271 2.103 1.00 0.00 123 ARG B CA 17
ATOM 27320 C C . ARG B 2 9 ? 10.397 6.735 1.820 1.00 0.00 123 ARG B C 17
ATOM 27321 O O . ARG B 2 9 ? 11.380 7.470 1.919 1.00 0.00 123 ARG B O 17
ATOM 27342 N N . ALA B 2 10 ? 10.488 5.452 1.473 1.00 0.00 124 ALA B N 17
ATOM 27343 C CA . ALA B 2 10 ? 11.773 4.828 1.184 1.00 0.00 124 ALA B CA 17
ATOM 27344 C C . ALA B 2 10 ? 12.283 5.223 -0.196 1.00 0.00 124 ALA B C 17
ATOM 27345 O O . ALA B 2 10 ? 13.209 6.024 -0.322 1.00 0.00 124 ALA B O 17
ATOM 27352 N N . LEU B 2 11 ? 11.675 4.650 -1.228 1.00 0.00 125 LEU B N 17
ATOM 27353 C CA . LEU B 2 11 ? 12.066 4.933 -2.603 1.00 0.00 125 LEU B CA 17
ATOM 27354 C C . LEU B 2 11 ? 11.559 6.301 -3.048 1.00 0.00 125 LEU B C 17
ATOM 27355 O O . LEU B 2 11 ? 12.118 6.914 -3.957 1.00 0.00 125 LEU B O 17
ATOM 27371 N N . LEU B 2 12 ? 10.497 6.776 -2.402 1.00 0.00 126 LEU B N 17
ATOM 27372 C CA . LEU B 2 12 ? 9.918 8.073 -2.732 1.00 0.00 126 LEU B CA 17
ATOM 27373 C C . LEU B 2 12 ? 9.492 8.124 -4.196 1.00 0.00 126 LEU B C 17
ATOM 27374 O O . LEU B 2 12 ? 9.680 7.163 -4.941 1.00 0.00 126 LEU B O 17
ATOM 27390 N N . GLY B 2 13 ? 8.915 9.252 -4.599 1.00 0.00 127 GLY B N 17
ATOM 27391 C CA . GLY B 2 13 ? 8.470 9.408 -5.970 1.00 0.00 127 GLY B CA 17
ATOM 27392 C C . GLY B 2 13 ? 7.834 10.761 -6.223 1.00 0.00 127 GLY B C 17
ATOM 27393 O O . GLY B 2 13 ? 7.451 11.459 -5.284 1.00 0.00 127 GLY B O 17
ATOM 27397 N N . SER B 2 14 ? 7.721 11.131 -7.494 1.00 0.00 128 SER B N 17
ATOM 27398 C CA . SER B 2 14 ? 7.127 12.410 -7.867 1.00 0.00 128 SER B CA 17
ATOM 27399 C C . SER B 2 14 ? 6.443 12.315 -9.227 1.00 0.00 128 SER B C 17
ATOM 27400 O O . SER B 2 14 ? 7.056 12.581 -10.261 1.00 0.00 128 SER B O 17
ATOM 27408 N N . LYS B 2 15 ? 5.170 11.934 -9.217 1.00 0.00 129 LYS B N 17
ATOM 27409 C CA . LYS B 2 15 ? 4.402 11.805 -10.450 1.00 0.00 129 LYS B CA 17
ATOM 27410 C C . LYS B 2 15 ? 2.917 11.632 -10.151 1.00 0.00 129 LYS B C 17
ATOM 27411 O O . LYS B 2 15 ? 2.512 10.669 -9.499 1.00 0.00 129 LYS B O 17
ATOM 27430 N N . HIS B 2 16 ? 2.108 12.571 -10.633 1.00 0.00 130 HIS B N 17
ATOM 27431 C CA . HIS B 2 16 ? 0.667 12.523 -10.417 1.00 0.00 130 HIS B CA 17
ATOM 27432 C C . HIS B 2 16 ? -0.083 12.588 -11.744 1.00 0.00 130 HIS B C 17
ATOM 27433 O O . HIS B 2 16 ? -0.207 13.654 -12.347 1.00 0.00 130 HIS B O 17
ATOM 27448 N N . LYS B 2 17 ? -0.582 11.441 -12.194 1.00 0.00 131 LYS B N 17
ATOM 27449 C CA . LYS B 2 17 ? -1.320 11.368 -13.449 1.00 0.00 131 LYS B CA 17
ATOM 27450 C C . LYS B 2 17 ? -2.789 11.044 -13.199 1.00 0.00 131 LYS B C 17
ATOM 27451 O O . LYS B 2 17 ? -3.064 10.122 -12.402 1.00 0.00 131 LYS B O 17
ATOM 27473 N N . ALA A 1 1 ? -19.261 2.164 -12.424 1.00 0.00 1 ALA A N 18
ATOM 27474 C CA . ALA A 1 1 ? -19.043 0.767 -11.966 1.00 0.00 1 ALA A CA 18
ATOM 27475 C C . ALA A 1 1 ? -19.823 0.483 -10.687 1.00 0.00 1 ALA A C 18
ATOM 27476 O O . ALA A 1 1 ? -20.649 -0.430 -10.642 1.00 0.00 1 ALA A O 18
ATOM 27485 N N . SER A 1 2 ? -19.555 1.268 -9.649 1.00 0.00 2 SER A N 18
ATOM 27486 C CA . SER A 1 2 ? -20.232 1.100 -8.369 1.00 0.00 2 SER A CA 18
ATOM 27487 C C . SER A 1 2 ? -19.964 -0.286 -7.789 1.00 0.00 2 SER A C 18
ATOM 27488 O O . SER A 1 2 ? -20.532 -1.279 -8.241 1.00 0.00 2 SER A O 18
ATOM 27496 N N . MET A 1 3 ? -19.094 -0.341 -6.786 1.00 0.00 3 MET A N 18
ATOM 27497 C CA . MET A 1 3 ? -18.749 -1.605 -6.143 1.00 0.00 3 MET A CA 18
ATOM 27498 C C . MET A 1 3 ? -18.039 -1.361 -4.816 1.00 0.00 3 MET A C 18
ATOM 27499 O O . MET A 1 3 ? -18.336 -2.012 -3.813 1.00 0.00 3 MET A O 18
ATOM 27513 N N . THR A 1 4 ? -17.102 -0.419 -4.817 1.00 0.00 4 THR A N 18
ATOM 27514 C CA . THR A 1 4 ? -16.351 -0.087 -3.613 1.00 0.00 4 THR A CA 18
ATOM 27515 C C . THR A 1 4 ? -15.619 1.241 -3.780 1.00 0.00 4 THR A C 18
ATOM 27516 O O . THR A 1 4 ? -14.812 1.406 -4.696 1.00 0.00 4 THR A O 18
ATOM 27527 N N . ASP A 1 5 ? -15.909 2.186 -2.893 1.00 0.00 5 ASP A N 18
ATOM 27528 C CA . ASP A 1 5 ? -15.282 3.503 -2.944 1.00 0.00 5 ASP A CA 18
ATOM 27529 C C . ASP A 1 5 ? -14.281 3.693 -1.804 1.00 0.00 5 ASP A C 18
ATOM 27530 O O . ASP A 1 5 ? -13.660 4.751 -1.687 1.00 0.00 5 ASP A O 18
ATOM 27539 N N . GLN A 1 6 ? -14.125 2.670 -0.966 1.00 0.00 6 GLN A N 18
ATOM 27540 C CA . GLN A 1 6 ? -13.196 2.739 0.159 1.00 0.00 6 GLN A CA 18
ATOM 27541 C C . GLN A 1 6 ? -11.789 3.102 -0.314 1.00 0.00 6 GLN A C 18
ATOM 27542 O O . GLN A 1 6 ? -10.991 3.651 0.447 1.00 0.00 6 GLN A O 18
ATOM 27556 N N . GLN A 1 7 ? -11.494 2.795 -1.573 1.00 0.00 7 GLN A N 18
ATOM 27557 C CA . GLN A 1 7 ? -10.186 3.092 -2.147 1.00 0.00 7 GLN A CA 18
ATOM 27558 C C . GLN A 1 7 ? -10.079 4.562 -2.535 1.00 0.00 7 GLN A C 18
ATOM 27559 O O . GLN A 1 7 ? -8.980 5.097 -2.683 1.00 0.00 7 GLN A O 18
ATOM 27573 N N . ALA A 1 8 ? -11.225 5.211 -2.700 1.00 0.00 8 ALA A N 18
ATOM 27574 C CA . ALA A 1 8 ? -11.255 6.616 -3.072 1.00 0.00 8 ALA A CA 18
ATOM 27575 C C . ALA A 1 8 ? -11.088 7.505 -1.847 1.00 0.00 8 ALA A C 18
ATOM 27576 O O . ALA A 1 8 ? -10.250 8.407 -1.833 1.00 0.00 8 ALA A O 18
ATOM 27583 N N . GLU A 1 9 ? -11.882 7.238 -0.813 1.00 0.00 9 GLU A N 18
ATOM 27584 C CA . GLU A 1 9 ? -11.808 8.010 0.422 1.00 0.00 9 GLU A CA 18
ATOM 27585 C C . GLU A 1 9 ? -10.391 7.971 0.976 1.00 0.00 9 GLU A C 18
ATOM 27586 O O . GLU A 1 9 ? -9.878 8.970 1.476 1.00 0.00 9 GLU A O 18
ATOM 27598 N N . ALA A 1 10 ? -9.762 6.803 0.866 1.00 0.00 10 ALA A N 18
ATOM 27599 C CA . ALA A 1 10 ? -8.396 6.603 1.334 1.00 0.00 10 ALA A CA 18
ATOM 27600 C C . ALA A 1 10 ? -7.495 7.772 0.944 1.00 0.00 10 ALA A C 18
ATOM 27601 O O . ALA A 1 10 ? -6.898 8.422 1.802 1.00 0.00 10 ALA A O 18
ATOM 27608 N N . ARG A 1 11 ? -7.406 8.032 -0.356 1.00 0.00 11 ARG A N 18
ATOM 27609 C CA . ARG A 1 11 ? -6.582 9.121 -0.867 1.00 0.00 11 ARG A CA 18
ATOM 27610 C C . ARG A 1 11 ? -6.929 10.438 -0.176 1.00 0.00 11 ARG A C 18
ATOM 27611 O O . ARG A 1 11 ? -6.101 11.345 -0.093 1.00 0.00 11 ARG A O 18
ATOM 27632 N N . ALA A 1 12 ? -8.160 10.534 0.320 1.00 0.00 12 ALA A N 18
ATOM 27633 C CA . ALA A 1 12 ? -8.617 11.736 1.004 1.00 0.00 12 ALA A CA 18
ATOM 27634 C C . ALA A 1 12 ? -8.497 11.591 2.520 1.00 0.00 12 ALA A C 18
ATOM 27635 O O . ALA A 1 12 ? -8.492 12.585 3.247 1.00 0.00 12 ALA A O 18
ATOM 27642 N N . PHE A 1 13 ? -8.403 10.351 2.994 1.00 0.00 13 PHE A N 18
ATOM 27643 C CA . PHE A 1 13 ? -8.288 10.088 4.424 1.00 0.00 13 PHE A CA 18
ATOM 27644 C C . PHE A 1 13 ? -6.866 10.344 4.916 1.00 0.00 13 PHE A C 18
ATOM 27645 O O . PHE A 1 13 ? -6.648 10.622 6.094 1.00 0.00 13 PHE A O 18
ATOM 27662 N N . LEU A 1 14 ? -5.902 10.246 4.006 1.00 0.00 14 LEU A N 18
ATOM 27663 C CA . LEU A 1 14 ? -4.503 10.465 4.352 1.00 0.00 14 LEU A CA 18
ATOM 27664 C C . LEU A 1 14 ? -4.007 11.800 3.808 1.00 0.00 14 LEU A C 18
ATOM 27665 O O . LEU A 1 14 ? -4.617 12.383 2.913 1.00 0.00 14 LEU A O 18
ATOM 27681 N N . SER A 1 15 ? -2.893 12.275 4.355 1.00 0.00 15 SER A N 18
ATOM 27682 C CA . SER A 1 15 ? -2.308 13.539 3.924 1.00 0.00 15 SER A CA 18
ATOM 27683 C C . SER A 1 15 ? -1.522 13.353 2.634 1.00 0.00 15 SER A C 18
ATOM 27684 O O . SER A 1 15 ? -1.150 12.234 2.281 1.00 0.00 15 SER A O 18
ATOM 27692 N N . GLU A 1 16 ? -1.254 14.455 1.938 1.00 0.00 16 GLU A N 18
ATOM 27693 C CA . GLU A 1 16 ? -0.492 14.400 0.695 1.00 0.00 16 GLU A CA 18
ATOM 27694 C C . GLU A 1 16 ? 0.791 13.600 0.901 1.00 0.00 16 GLU A C 18
ATOM 27695 O O . GLU A 1 16 ? 1.316 12.990 -0.031 1.00 0.00 16 GLU A O 18
ATOM 27707 N N . GLU A 1 17 ? 1.279 13.603 2.138 1.00 0.00 17 GLU A N 18
ATOM 27708 C CA . GLU A 1 17 ? 2.488 12.877 2.495 1.00 0.00 17 GLU A CA 18
ATOM 27709 C C . GLU A 1 17 ? 2.311 11.381 2.252 1.00 0.00 17 GLU A C 18
ATOM 27710 O O . GLU A 1 17 ? 3.091 10.760 1.533 1.00 0.00 17 GLU A O 18
ATOM 27722 N N . MET A 1 18 ? 1.274 10.811 2.860 1.00 0.00 18 MET A N 18
ATOM 27723 C CA . MET A 1 18 ? 0.987 9.388 2.715 1.00 0.00 18 MET A CA 18
ATOM 27724 C C . MET A 1 18 ? 0.729 9.025 1.251 1.00 0.00 18 MET A C 18
ATOM 27725 O O . MET A 1 18 ? 0.836 7.860 0.867 1.00 0.00 18 MET A O 18
ATOM 27739 N N . ILE A 1 19 ? 0.393 10.026 0.438 1.00 0.00 19 ILE A N 18
ATOM 27740 C CA . ILE A 1 19 ? 0.128 9.802 -0.981 1.00 0.00 19 ILE A CA 18
ATOM 27741 C C . ILE A 1 19 ? 1.422 9.852 -1.787 1.00 0.00 19 ILE A C 18
ATOM 27742 O O . ILE A 1 19 ? 1.837 8.854 -2.376 1.00 0.00 19 ILE A O 18
ATOM 27758 N N . ALA A 1 20 ? 2.057 11.019 -1.809 1.00 0.00 20 ALA A N 18
ATOM 27759 C CA . ALA A 1 20 ? 3.306 11.198 -2.541 1.00 0.00 20 ALA A CA 18
ATOM 27760 C C . ALA A 1 20 ? 4.295 10.081 -2.216 1.00 0.00 20 ALA A C 18
ATOM 27761 O O . ALA A 1 20 ? 5.159 9.745 -3.025 1.00 0.00 20 ALA A O 18
ATOM 27768 N N . GLU A 1 21 ? 4.146 9.502 -1.029 1.00 0.00 21 GLU A N 18
ATOM 27769 C CA . GLU A 1 21 ? 5.002 8.414 -0.590 1.00 0.00 21 GLU A CA 18
ATOM 27770 C C . GLU A 1 21 ? 4.417 7.077 -1.033 1.00 0.00 21 GLU A C 18
ATOM 27771 O O . GLU A 1 21 ? 5.148 6.127 -1.313 1.00 0.00 21 GLU A O 18
ATOM 27783 N N . PHE A 1 22 ? 3.088 7.019 -1.112 1.00 0.00 22 PHE A N 18
ATOM 27784 C CA . PHE A 1 22 ? 2.396 5.809 -1.542 1.00 0.00 22 PHE A CA 18
ATOM 27785 C C . PHE A 1 22 ? 2.834 5.437 -2.954 1.00 0.00 22 PHE A C 18
ATOM 27786 O O . PHE A 1 22 ? 2.940 4.260 -3.299 1.00 0.00 22 PHE A O 18
ATOM 27803 N N . LYS A 1 23 ? 3.090 6.459 -3.762 1.00 0.00 23 LYS A N 18
ATOM 27804 C CA . LYS A 1 23 ? 3.523 6.263 -5.136 1.00 0.00 23 LYS A CA 18
ATOM 27805 C C . LYS A 1 23 ? 4.972 5.781 -5.184 1.00 0.00 23 LYS A C 18
ATOM 27806 O O . LYS A 1 23 ? 5.433 5.266 -6.204 1.00 0.00 23 LYS A O 18
ATOM 27825 N N . ALA A 1 24 ? 5.686 5.959 -4.075 1.00 0.00 24 ALA A N 18
ATOM 27826 C CA . ALA A 1 24 ? 7.088 5.553 -3.977 1.00 0.00 24 ALA A CA 18
ATOM 27827 C C . ALA A 1 24 ? 7.330 4.157 -4.550 1.00 0.00 24 ALA A C 18
ATOM 27828 O O . ALA A 1 24 ? 7.845 4.011 -5.658 1.00 0.00 24 ALA A O 18
ATOM 27835 N N . ALA A 1 25 ? 6.975 3.135 -3.776 1.00 0.00 25 ALA A N 18
ATOM 27836 C CA . ALA A 1 25 ? 7.171 1.750 -4.191 1.00 0.00 25 ALA A CA 18
ATOM 27837 C C . ALA A 1 25 ? 6.169 1.318 -5.262 1.00 0.00 25 ALA A C 18
ATOM 27838 O O . ALA A 1 25 ? 6.231 0.190 -5.753 1.00 0.00 25 ALA A O 18
ATOM 27845 N N . PHE A 1 26 ? 5.247 2.208 -5.624 1.00 0.00 26 PHE A N 18
ATOM 27846 C CA . PHE A 1 26 ? 4.243 1.896 -6.639 1.00 0.00 26 PHE A CA 18
ATOM 27847 C C . PHE A 1 26 ? 4.890 1.347 -7.908 1.00 0.00 26 PHE A C 18
ATOM 27848 O O . PHE A 1 26 ? 4.265 0.598 -8.659 1.00 0.00 26 PHE A O 18
ATOM 27865 N N . ASP A 1 27 ? 6.143 1.724 -8.143 1.00 0.00 27 ASP A N 18
ATOM 27866 C CA . ASP A 1 27 ? 6.869 1.266 -9.323 1.00 0.00 27 ASP A CA 18
ATOM 27867 C C . ASP A 1 27 ? 7.509 -0.097 -9.075 1.00 0.00 27 ASP A C 18
ATOM 27868 O O . ASP A 1 27 ? 7.196 -1.073 -9.758 1.00 0.00 27 ASP A O 18
ATOM 27877 N N . MET A 1 28 ? 8.406 -0.157 -8.096 1.00 0.00 28 MET A N 18
ATOM 27878 C CA . MET A 1 28 ? 9.090 -1.401 -7.759 1.00 0.00 28 MET A CA 18
ATOM 27879 C C . MET A 1 28 ? 8.089 -2.494 -7.394 1.00 0.00 28 MET A C 18
ATOM 27880 O O . MET A 1 28 ? 8.371 -3.682 -7.547 1.00 0.00 28 MET A O 18
ATOM 27894 N N . PHE A 1 29 ? 6.919 -2.085 -6.911 1.00 0.00 29 PHE A N 18
ATOM 27895 C CA . PHE A 1 29 ? 5.876 -3.029 -6.524 1.00 0.00 29 PHE A CA 18
ATOM 27896 C C . PHE A 1 29 ? 5.519 -3.956 -7.682 1.00 0.00 29 PHE A C 18
ATOM 27897 O O . PHE A 1 29 ? 5.771 -5.160 -7.627 1.00 0.00 29 PHE A O 18
ATOM 27914 N N . ASP A 1 30 ? 4.925 -3.388 -8.726 1.00 0.00 30 ASP A N 18
ATOM 27915 C CA . ASP A 1 30 ? 4.528 -4.162 -9.894 1.00 0.00 30 ASP A CA 18
ATOM 27916 C C . ASP A 1 30 ? 5.723 -4.873 -10.515 1.00 0.00 30 ASP A C 18
ATOM 27917 O O . ASP A 1 30 ? 6.689 -4.238 -10.937 1.00 0.00 30 ASP A O 18
ATOM 27926 N N . ALA A 1 31 ? 5.645 -6.195 -10.567 1.00 0.00 31 ALA A N 18
ATOM 27927 C CA . ALA A 1 31 ? 6.713 -7.006 -11.137 1.00 0.00 31 ALA A CA 18
ATOM 27928 C C . ALA A 1 31 ? 6.443 -7.305 -12.606 1.00 0.00 31 ALA A C 18
ATOM 27929 O O . ALA A 1 31 ? 7.322 -7.153 -13.455 1.00 0.00 31 ALA A O 18
ATOM 27936 N N . ASP A 1 32 ? 5.220 -7.731 -12.898 1.00 0.00 32 ASP A N 18
ATOM 27937 C CA . ASP A 1 32 ? 4.825 -8.050 -14.264 1.00 0.00 32 ASP A CA 18
ATOM 27938 C C . ASP A 1 32 ? 4.182 -6.843 -14.941 1.00 0.00 32 ASP A C 18
ATOM 27939 O O . ASP A 1 32 ? 4.190 -6.727 -16.166 1.00 0.00 32 ASP A O 18
ATOM 27948 N N . GLY A 1 33 ? 3.626 -5.945 -14.133 1.00 0.00 33 GLY A N 18
ATOM 27949 C CA . GLY A 1 33 ? 2.987 -4.759 -14.672 1.00 0.00 33 GLY A CA 18
ATOM 27950 C C . GLY A 1 33 ? 1.739 -5.082 -15.471 1.00 0.00 33 GLY A C 18
ATOM 27951 O O . GLY A 1 33 ? 1.681 -4.826 -16.673 1.00 0.00 33 GLY A O 18
ATOM 27955 N N . GLY A 1 34 ? 0.740 -5.646 -14.801 1.00 0.00 34 GLY A N 18
ATOM 27956 C CA . GLY A 1 34 ? -0.497 -5.996 -15.472 1.00 0.00 34 GLY A CA 18
ATOM 27957 C C . GLY A 1 34 ? -1.642 -6.214 -14.502 1.00 0.00 34 GLY A C 18
ATOM 27958 O O . GLY A 1 34 ? -2.764 -5.768 -14.744 1.00 0.00 34 GLY A O 18
ATOM 27962 N N . GLY A 1 35 ? -1.359 -6.902 -13.401 1.00 0.00 35 GLY A N 18
ATOM 27963 C CA . GLY A 1 35 ? -2.384 -7.168 -12.408 1.00 0.00 35 GLY A CA 18
ATOM 27964 C C . GLY A 1 35 ? -2.355 -6.174 -11.262 1.00 0.00 35 GLY A C 18
ATOM 27965 O O . GLY A 1 35 ? -2.792 -5.033 -11.411 1.00 0.00 35 GLY A O 18
ATOM 27969 N N . ASP A 1 36 ? -1.841 -6.611 -10.118 1.00 0.00 36 ASP A N 18
ATOM 27970 C CA . ASP A 1 36 ? -1.758 -5.754 -8.940 1.00 0.00 36 ASP A CA 18
ATOM 27971 C C . ASP A 1 36 ? -0.703 -6.270 -7.967 1.00 0.00 36 ASP A C 18
ATOM 27972 O O . ASP A 1 36 ? 0.016 -7.226 -8.264 1.00 0.00 36 ASP A O 18
ATOM 27981 N N . ILE A 1 37 ? -0.614 -5.632 -6.807 1.00 0.00 37 ILE A N 18
ATOM 27982 C CA . ILE A 1 37 ? 0.351 -6.024 -5.790 1.00 0.00 37 ILE A CA 18
ATOM 27983 C C . ILE A 1 37 ? -0.177 -7.181 -4.947 1.00 0.00 37 ILE A C 18
ATOM 27984 O O . ILE A 1 37 ? -1.176 -7.044 -4.241 1.00 0.00 37 ILE A O 18
ATOM 28000 N N . SER A 1 38 ? 0.504 -8.320 -5.025 1.00 0.00 38 SER A N 18
ATOM 28001 C CA . SER A 1 38 ? 0.109 -9.501 -4.269 1.00 0.00 38 SER A CA 18
ATOM 28002 C C . SER A 1 38 ? 0.933 -9.626 -2.990 1.00 0.00 38 SER A C 18
ATOM 28003 O O . SER A 1 38 ? 1.589 -8.673 -2.569 1.00 0.00 38 SER A O 18
ATOM 28011 N N . THR A 1 39 ? 0.894 -10.804 -2.375 1.00 0.00 39 THR A N 18
ATOM 28012 C CA . THR A 1 39 ? 1.636 -11.049 -1.143 1.00 0.00 39 THR A CA 18
ATOM 28013 C C . THR A 1 39 ? 3.141 -11.036 -1.398 1.00 0.00 39 THR A C 18
ATOM 28014 O O . THR A 1 39 ? 3.927 -10.698 -0.514 1.00 0.00 39 THR A O 18
ATOM 28025 N N . LYS A 1 40 ? 3.536 -11.411 -2.611 1.00 0.00 40 LYS A N 18
ATOM 28026 C CA . LYS A 1 40 ? 4.948 -11.445 -2.978 1.00 0.00 40 LYS A CA 18
ATOM 28027 C C . LYS A 1 40 ? 5.445 -10.058 -3.374 1.00 0.00 40 LYS A C 18
ATOM 28028 O O . LYS A 1 40 ? 6.532 -9.641 -2.972 1.00 0.00 40 LYS A O 18
ATOM 28047 N N . GLU A 1 41 ? 4.645 -9.348 -4.164 1.00 0.00 41 GLU A N 18
ATOM 28048 C CA . GLU A 1 41 ? 5.006 -8.008 -4.615 1.00 0.00 41 GLU A CA 18
ATOM 28049 C C . GLU A 1 41 ? 5.281 -7.082 -3.433 1.00 0.00 41 GLU A C 18
ATOM 28050 O O . GLU A 1 41 ? 5.975 -6.075 -3.572 1.00 0.00 41 GLU A O 18
ATOM 28062 N N . LEU A 1 42 ? 4.730 -7.423 -2.271 1.00 0.00 42 LEU A N 18
ATOM 28063 C CA . LEU A 1 42 ? 4.916 -6.613 -1.074 1.00 0.00 42 LEU A CA 18
ATOM 28064 C C . LEU A 1 42 ? 6.267 -6.894 -0.422 1.00 0.00 42 LEU A C 18
ATOM 28065 O O . LEU A 1 42 ? 7.087 -5.990 -0.259 1.00 0.00 42 LEU A O 18
ATOM 28081 N N . GLY A 1 43 ? 6.494 -8.150 -0.049 1.00 0.00 43 GLY A N 18
ATOM 28082 C CA . GLY A 1 43 ? 7.749 -8.524 0.581 1.00 0.00 43 GLY A CA 18
ATOM 28083 C C . GLY A 1 43 ? 8.959 -8.039 -0.194 1.00 0.00 43 GLY A C 18
ATOM 28084 O O . GLY A 1 43 ? 10.028 -7.828 0.377 1.00 0.00 43 GLY A O 18
ATOM 28088 N N . THR A 1 44 ? 8.788 -7.861 -1.500 1.00 0.00 44 THR A N 18
ATOM 28089 C CA . THR A 1 44 ? 9.870 -7.399 -2.362 1.00 0.00 44 THR A CA 18
ATOM 28090 C C . THR A 1 44 ? 10.415 -6.052 -1.884 1.00 0.00 44 THR A C 18
ATOM 28091 O O . THR A 1 44 ? 11.487 -5.978 -1.285 1.00 0.00 44 THR A O 18
ATOM 28102 N N . VAL A 1 45 ? 9.670 -4.992 -2.172 1.00 0.00 45 VAL A N 18
ATOM 28103 C CA . VAL A 1 45 ? 10.067 -3.641 -1.795 1.00 0.00 45 VAL A CA 18
ATOM 28104 C C . VAL A 1 45 ? 10.168 -3.483 -0.279 1.00 0.00 45 VAL A C 18
ATOM 28105 O O . VAL A 1 45 ? 10.936 -2.658 0.215 1.00 0.00 45 VAL A O 18
ATOM 28118 N N . MET A 1 46 ? 9.387 -4.269 0.452 1.00 0.00 46 MET A N 18
ATOM 28119 C CA . MET A 1 46 ? 9.391 -4.202 1.909 1.00 0.00 46 MET A CA 18
ATOM 28120 C C . MET A 1 46 ? 10.665 -4.813 2.489 1.00 0.00 46 MET A C 18
ATOM 28121 O O . MET A 1 46 ? 11.134 -4.399 3.549 1.00 0.00 46 MET A O 18
ATOM 28135 N N . ARG A 1 47 ? 11.217 -5.803 1.794 1.00 0.00 47 ARG A N 18
ATOM 28136 C CA . ARG A 1 47 ? 12.430 -6.473 2.252 1.00 0.00 47 ARG A CA 18
ATOM 28137 C C . ARG A 1 47 ? 13.686 -5.736 1.792 1.00 0.00 47 ARG A C 18
ATOM 28138 O O . ARG A 1 47 ? 14.716 -5.772 2.466 1.00 0.00 47 ARG A O 18
ATOM 28159 N N . MET A 1 48 ? 13.600 -5.071 0.645 1.00 0.00 48 MET A N 18
ATOM 28160 C CA . MET A 1 48 ? 14.738 -4.334 0.107 1.00 0.00 48 MET A CA 18
ATOM 28161 C C . MET A 1 48 ? 14.751 -2.888 0.601 1.00 0.00 48 MET A C 18
ATOM 28162 O O . MET A 1 48 ? 15.524 -2.065 0.111 1.00 0.00 48 MET A O 18
ATOM 28176 N N . LEU A 1 49 ? 13.893 -2.582 1.571 1.00 0.00 49 LEU A N 18
ATOM 28177 C CA . LEU A 1 49 ? 13.814 -1.233 2.120 1.00 0.00 49 LEU A CA 18
ATOM 28178 C C . LEU A 1 49 ? 14.136 -1.230 3.612 1.00 0.00 49 LEU A C 18
ATOM 28179 O O . LEU A 1 49 ? 14.796 -0.320 4.111 1.00 0.00 49 LEU A O 18
ATOM 28195 N N . GLY A 1 50 ? 13.664 -2.252 4.319 1.00 0.00 50 GLY A N 18
ATOM 28196 C CA . GLY A 1 50 ? 13.915 -2.344 5.745 1.00 0.00 50 GLY A CA 18
ATOM 28197 C C . GLY A 1 50 ? 12.924 -3.244 6.455 1.00 0.00 50 GLY A C 18
ATOM 28198 O O . GLY A 1 50 ? 13.278 -3.940 7.406 1.00 0.00 50 GLY A O 18
ATOM 28202 N N . GLN A 1 51 ? 11.677 -3.230 5.994 1.00 0.00 51 GLN A N 18
ATOM 28203 C CA . GLN A 1 51 ? 10.633 -4.052 6.595 1.00 0.00 51 GLN A CA 18
ATOM 28204 C C . GLN A 1 51 ? 10.891 -5.533 6.342 1.00 0.00 51 GLN A C 18
ATOM 28205 O O . GLN A 1 51 ? 11.640 -5.898 5.435 1.00 0.00 51 GLN A O 18
ATOM 28219 N N . ASN A 1 52 ? 10.270 -6.384 7.152 1.00 0.00 52 ASN A N 18
ATOM 28220 C CA . ASN A 1 52 ? 10.435 -7.825 7.014 1.00 0.00 52 ASN A CA 18
ATOM 28221 C C . ASN A 1 52 ? 9.133 -8.559 7.331 1.00 0.00 52 ASN A C 18
ATOM 28222 O O . ASN A 1 52 ? 9.115 -9.489 8.138 1.00 0.00 52 ASN A O 18
ATOM 28233 N N . PRO A 1 53 ? 8.021 -8.152 6.696 1.00 0.00 53 PRO A N 18
ATOM 28234 C CA . PRO A 1 53 ? 6.714 -8.778 6.916 1.00 0.00 53 PRO A CA 18
ATOM 28235 C C . PRO A 1 53 ? 6.637 -10.175 6.308 1.00 0.00 53 PRO A C 18
ATOM 28236 O O . PRO A 1 53 ? 6.667 -10.335 5.088 1.00 0.00 53 PRO A O 18
ATOM 28247 N N . THR A 1 54 ? 6.540 -11.184 7.169 1.00 0.00 54 THR A N 18
ATOM 28248 C CA . THR A 1 54 ? 6.460 -12.570 6.720 1.00 0.00 54 THR A CA 18
ATOM 28249 C C . THR A 1 54 ? 5.293 -12.770 5.758 1.00 0.00 54 THR A C 18
ATOM 28250 O O . THR A 1 54 ? 4.505 -11.854 5.523 1.00 0.00 54 THR A O 18
ATOM 28261 N N . LYS A 1 55 ? 5.189 -13.974 5.204 1.00 0.00 55 LYS A N 18
ATOM 28262 C CA . LYS A 1 55 ? 4.119 -14.297 4.268 1.00 0.00 55 LYS A CA 18
ATOM 28263 C C . LYS A 1 55 ? 2.752 -14.091 4.911 1.00 0.00 55 LYS A C 18
ATOM 28264 O O . LYS A 1 55 ? 1.873 -13.450 4.336 1.00 0.00 55 LYS A O 18
ATOM 28283 N N . CYS A 1 56 ? 2.581 -14.638 6.111 1.00 0.00 56 CYS A N 18
ATOM 28284 C CA . CYS A 1 56 ? 1.321 -14.513 6.834 1.00 0.00 56 CYS A CA 18
ATOM 28285 C C . CYS A 1 56 ? 1.006 -13.050 7.123 1.00 0.00 56 CYS A C 18
ATOM 28286 O O . CYS A 1 56 ? -0.152 -12.634 7.086 1.00 0.00 56 CYS A O 18
ATOM 28294 N N . GLU A 1 57 ? 2.046 -12.273 7.412 1.00 0.00 57 GLU A N 18
ATOM 28295 C CA . GLU A 1 57 ? 1.882 -10.853 7.707 1.00 0.00 57 GLU A CA 18
ATOM 28296 C C . GLU A 1 57 ? 1.210 -10.130 6.546 1.00 0.00 57 GLU A C 18
ATOM 28297 O O . GLU A 1 57 ? 0.136 -9.549 6.700 1.00 0.00 57 GLU A O 18
ATOM 28309 N N . LEU A 1 58 ? 1.851 -10.170 5.383 1.00 0.00 58 LEU A N 18
ATOM 28310 C CA . LEU A 1 58 ? 1.316 -9.519 4.194 1.00 0.00 58 LEU A CA 18
ATOM 28311 C C . LEU A 1 58 ? 0.014 -10.182 3.757 1.00 0.00 58 LEU A C 18
ATOM 28312 O O . LEU A 1 58 ? -0.878 -9.527 3.219 1.00 0.00 58 LEU A O 18
ATOM 28328 N N . ASP A 1 59 ? -0.092 -11.485 4.000 1.00 0.00 59 ASP A N 18
ATOM 28329 C CA . ASP A 1 59 ? -1.290 -12.236 3.641 1.00 0.00 59 ASP A CA 18
ATOM 28330 C C . ASP A 1 59 ? -2.448 -11.873 4.559 1.00 0.00 59 ASP A C 18
ATOM 28331 O O . ASP A 1 59 ? -3.613 -12.002 4.183 1.00 0.00 59 ASP A O 18
ATOM 28340 N N . ALA A 1 60 ? -2.125 -11.411 5.761 1.00 0.00 60 ALA A N 18
ATOM 28341 C CA . ALA A 1 60 ? -3.145 -11.025 6.719 1.00 0.00 60 ALA A CA 18
ATOM 28342 C C . ALA A 1 60 ? -3.729 -9.662 6.365 1.00 0.00 60 ALA A C 18
ATOM 28343 O O . ALA A 1 60 ? -4.903 -9.391 6.620 1.00 0.00 60 ALA A O 18
ATOM 28350 N N . ILE A 1 61 ? -2.902 -8.812 5.764 1.00 0.00 61 ILE A N 18
ATOM 28351 C CA . ILE A 1 61 ? -3.333 -7.483 5.362 1.00 0.00 61 ILE A CA 18
ATOM 28352 C C . ILE A 1 61 ? -4.115 -7.553 4.052 1.00 0.00 61 ILE A C 18
ATOM 28353 O O . ILE A 1 61 ? -5.286 -7.182 3.999 1.00 0.00 61 ILE A O 18
ATOM 28369 N N . ILE A 1 62 ? -3.460 -8.042 2.998 1.00 0.00 62 ILE A N 18
ATOM 28370 C CA . ILE A 1 62 ? -4.095 -8.171 1.688 1.00 0.00 62 ILE A CA 18
ATOM 28371 C C . ILE A 1 62 ? -5.489 -8.781 1.813 1.00 0.00 62 ILE A C 18
ATOM 28372 O O . ILE A 1 62 ? -6.439 -8.319 1.181 1.00 0.00 62 ILE A O 18
ATOM 28388 N N . CYS A 1 63 ? -5.604 -9.818 2.638 1.00 0.00 63 CYS A N 18
ATOM 28389 C CA . CYS A 1 63 ? -6.883 -10.485 2.850 1.00 0.00 63 CYS A CA 18
ATOM 28390 C C . CYS A 1 63 ? -7.926 -9.489 3.346 1.00 0.00 63 CYS A C 18
ATOM 28391 O O . CYS A 1 63 ? -9.108 -9.595 3.017 1.00 0.00 63 CYS A O 18
ATOM 28399 N N . GLU A 1 64 ? -7.474 -8.514 4.128 1.00 0.00 64 GLU A N 18
ATOM 28400 C CA . GLU A 1 64 ? -8.359 -7.487 4.661 1.00 0.00 64 GLU A CA 18
ATOM 28401 C C . GLU A 1 64 ? -8.514 -6.352 3.654 1.00 0.00 64 GLU A C 18
ATOM 28402 O O . GLU A 1 64 ? -9.589 -5.769 3.519 1.00 0.00 64 GLU A O 18
ATOM 28414 N N . VAL A 1 65 ? -7.431 -6.054 2.941 1.00 0.00 65 VAL A N 18
ATOM 28415 C CA . VAL A 1 65 ? -7.444 -5.000 1.935 1.00 0.00 65 VAL A CA 18
ATOM 28416 C C . VAL A 1 65 ? -8.374 -5.370 0.785 1.00 0.00 65 VAL A C 18
ATOM 28417 O O . VAL A 1 65 ? -9.229 -4.581 0.381 1.00 0.00 65 VAL A O 18
ATOM 28430 N N . ASP A 1 66 ? -8.198 -6.579 0.263 1.00 0.00 66 ASP A N 18
ATOM 28431 C CA . ASP A 1 66 ? -9.013 -7.067 -0.842 1.00 0.00 66 ASP A CA 18
ATOM 28432 C C . ASP A 1 66 ? -10.444 -7.338 -0.390 1.00 0.00 66 ASP A C 18
ATOM 28433 O O . ASP A 1 66 ? -10.700 -8.274 0.368 1.00 0.00 66 ASP A O 18
ATOM 28442 N N . GLU A 1 67 ? -11.375 -6.516 -0.863 1.00 0.00 67 GLU A N 18
ATOM 28443 C CA . GLU A 1 67 ? -12.781 -6.670 -0.511 1.00 0.00 67 GLU A CA 18
ATOM 28444 C C . GLU A 1 67 ? -13.546 -7.355 -1.638 1.00 0.00 67 GLU A C 18
ATOM 28445 O O . GLU A 1 67 ? -14.734 -7.107 -1.837 1.00 0.00 67 GLU A O 18
ATOM 28457 N N . ASP A 1 68 ? -12.852 -8.218 -2.374 1.00 0.00 68 ASP A N 18
ATOM 28458 C CA . ASP A 1 68 ? -13.461 -8.941 -3.485 1.00 0.00 68 ASP A CA 18
ATOM 28459 C C . ASP A 1 68 ? -13.008 -10.398 -3.501 1.00 0.00 68 ASP A C 18
ATOM 28460 O O . ASP A 1 68 ? -13.818 -11.309 -3.674 1.00 0.00 68 ASP A O 18
ATOM 28469 N N . GLY A 1 69 ? -11.707 -10.609 -3.324 1.00 0.00 69 GLY A N 18
ATOM 28470 C CA . GLY A 1 69 ? -11.167 -11.957 -3.324 1.00 0.00 69 GLY A CA 18
ATOM 28471 C C . GLY A 1 69 ? -10.137 -12.162 -4.416 1.00 0.00 69 GLY A C 18
ATOM 28472 O O . GLY A 1 69 ? -10.136 -13.190 -5.094 1.00 0.00 69 GLY A O 18
ATOM 28476 N N . SER A 1 70 ? -9.261 -11.178 -4.590 1.00 0.00 70 SER A N 18
ATOM 28477 C CA . SER A 1 70 ? -8.221 -11.249 -5.609 1.00 0.00 70 SER A CA 18
ATOM 28478 C C . SER A 1 70 ? -6.843 -11.422 -4.982 1.00 0.00 70 SER A C 18
ATOM 28479 O O . SER A 1 70 ? -5.920 -11.930 -5.621 1.00 0.00 70 SER A O 18
ATOM 28487 N N . GLY A 1 71 ? -6.701 -10.986 -3.734 1.00 0.00 71 GLY A N 18
ATOM 28488 C CA . GLY A 1 71 ? -5.425 -11.095 -3.056 1.00 0.00 71 GLY A CA 18
ATOM 28489 C C . GLY A 1 71 ? -4.403 -10.112 -3.596 1.00 0.00 71 GLY A C 18
ATOM 28490 O O . GLY A 1 71 ? -3.220 -10.190 -3.263 1.00 0.00 71 GLY A O 18
ATOM 28494 N N . THR A 1 72 ? -4.859 -9.183 -4.434 1.00 0.00 72 THR A N 18
ATOM 28495 C CA . THR A 1 72 ? -3.977 -8.182 -5.019 1.00 0.00 72 THR A CA 18
ATOM 28496 C C . THR A 1 72 ? -4.427 -6.777 -4.632 1.00 0.00 72 THR A C 18
ATOM 28497 O O . THR A 1 72 ? -5.516 -6.590 -4.088 1.00 0.00 72 THR A O 18
ATOM 28508 N N . ILE A 1 73 ? -3.575 -5.792 -4.902 1.00 0.00 73 ILE A N 18
ATOM 28509 C CA . ILE A 1 73 ? -3.878 -4.406 -4.568 1.00 0.00 73 ILE A CA 18
ATOM 28510 C C . ILE A 1 73 ? -3.904 -3.513 -5.808 1.00 0.00 73 ILE A C 18
ATOM 28511 O O . ILE A 1 73 ? -2.905 -3.390 -6.517 1.00 0.00 73 ILE A O 18
ATOM 28527 N N . ASP A 1 74 ? -5.048 -2.884 -6.055 1.00 0.00 74 ASP A N 18
ATOM 28528 C CA . ASP A 1 74 ? -5.202 -1.993 -7.201 1.00 0.00 74 ASP A CA 18
ATOM 28529 C C . ASP A 1 74 ? -4.386 -0.715 -7.012 1.00 0.00 74 ASP A C 18
ATOM 28530 O O . ASP A 1 74 ? -3.512 -0.648 -6.148 1.00 0.00 74 ASP A O 18
ATOM 28539 N N . PHE A 1 75 ? -4.674 0.294 -7.829 1.00 0.00 75 PHE A N 18
ATOM 28540 C CA . PHE A 1 75 ? -3.965 1.567 -7.753 1.00 0.00 75 PHE A CA 18
ATOM 28541 C C . PHE A 1 75 ? -4.191 2.243 -6.402 1.00 0.00 75 PHE A C 18
ATOM 28542 O O . PHE A 1 75 ? -3.294 2.277 -5.559 1.00 0.00 75 PHE A O 18
ATOM 28559 N N . GLU A 1 76 ? -5.392 2.776 -6.200 1.00 0.00 76 GLU A N 18
ATOM 28560 C CA . GLU A 1 76 ? -5.726 3.447 -4.948 1.00 0.00 76 GLU A CA 18
ATOM 28561 C C . GLU A 1 76 ? -5.860 2.443 -3.808 1.00 0.00 76 GLU A C 18
ATOM 28562 O O . GLU A 1 76 ? -5.732 2.800 -2.636 1.00 0.00 76 GLU A O 18
ATOM 28574 N N . GLU A 1 77 ? -6.121 1.186 -4.155 1.00 0.00 77 GLU A N 18
ATOM 28575 C CA . GLU A 1 77 ? -6.275 0.132 -3.160 1.00 0.00 77 GLU A CA 18
ATOM 28576 C C . GLU A 1 77 ? -5.082 0.095 -2.209 1.00 0.00 77 GLU A C 18
ATOM 28577 O O . GLU A 1 77 ? -5.210 -0.331 -1.062 1.00 0.00 77 GLU A O 18
ATOM 28589 N N . PHE A 1 78 ? -3.924 0.545 -2.688 1.00 0.00 78 PHE A N 18
ATOM 28590 C CA . PHE A 1 78 ? -2.721 0.560 -1.863 1.00 0.00 78 PHE A CA 18
ATOM 28591 C C . PHE A 1 78 ? -2.818 1.619 -0.767 1.00 0.00 78 PHE A C 18
ATOM 28592 O O . PHE A 1 78 ? -2.004 1.645 0.156 1.00 0.00 78 PHE A O 18
ATOM 28609 N N . LEU A 1 79 ? -3.822 2.485 -0.865 1.00 0.00 79 LEU A N 18
ATOM 28610 C CA . LEU A 1 79 ? -4.024 3.528 0.130 1.00 0.00 79 LEU A CA 18
ATOM 28611 C C . LEU A 1 79 ? -5.026 3.064 1.181 1.00 0.00 79 LEU A C 18
ATOM 28612 O O . LEU A 1 79 ? -4.818 3.256 2.378 1.00 0.00 79 LEU A O 18
ATOM 28628 N N . VAL A 1 80 ? -6.111 2.447 0.720 1.00 0.00 80 VAL A N 18
ATOM 28629 C CA . VAL A 1 80 ? -7.147 1.948 1.617 1.00 0.00 80 VAL A CA 18
ATOM 28630 C C . VAL A 1 80 ? -6.610 0.835 2.508 1.00 0.00 80 VAL A C 18
ATOM 28631 O O . VAL A 1 80 ? -7.032 0.685 3.655 1.00 0.00 80 VAL A O 18
ATOM 28644 N N . MET A 1 81 ? -5.673 0.058 1.974 1.00 0.00 81 MET A N 18
ATOM 28645 C CA . MET A 1 81 ? -5.070 -1.041 2.719 1.00 0.00 81 MET A CA 18
ATOM 28646 C C . MET A 1 81 ? -4.583 -0.560 4.077 1.00 0.00 81 MET A C 18
ATOM 28647 O O . MET A 1 81 ? -4.754 -1.234 5.093 1.00 0.00 81 MET A O 18
ATOM 28661 N N . MET A 1 82 ? -3.978 0.617 4.076 1.00 0.00 82 MET A N 18
ATOM 28662 C CA . MET A 1 82 ? -3.458 1.218 5.293 1.00 0.00 82 MET A CA 18
ATOM 28663 C C . MET A 1 82 ? -4.590 1.812 6.126 1.00 0.00 82 MET A C 18
ATOM 28664 O O . MET A 1 82 ? -4.571 1.741 7.355 1.00 0.00 82 MET A O 18
ATOM 28678 N N . VAL A 1 83 ? -5.576 2.395 5.450 1.00 0.00 83 VAL A N 18
ATOM 28679 C CA . VAL A 1 83 ? -6.717 2.998 6.129 1.00 0.00 83 VAL A CA 18
ATOM 28680 C C . VAL A 1 83 ? -7.423 1.977 7.019 1.00 0.00 83 VAL A C 18
ATOM 28681 O O . VAL A 1 83 ? -7.936 2.317 8.084 1.00 0.00 83 VAL A O 18
ATOM 28694 N N . ARG A 1 84 ? -7.440 0.726 6.573 1.00 0.00 84 ARG A N 18
ATOM 28695 C CA . ARG A 1 84 ? -8.080 -0.346 7.328 1.00 0.00 84 ARG A CA 18
ATOM 28696 C C . ARG A 1 84 ? -7.259 -0.719 8.562 1.00 0.00 84 ARG A C 18
ATOM 28697 O O . ARG A 1 84 ? -7.758 -1.386 9.469 1.00 0.00 84 ARG A O 18
ATOM 28718 N N . GLN A 1 85 ? -6.002 -0.286 8.593 1.00 0.00 85 GLN A N 18
ATOM 28719 C CA . GLN A 1 85 ? -5.122 -0.577 9.719 1.00 0.00 85 GLN A CA 18
ATOM 28720 C C . GLN A 1 85 ? -4.849 0.684 10.534 1.00 0.00 85 GLN A C 18
ATOM 28721 O O . GLN A 1 85 ? -4.577 0.616 11.732 1.00 0.00 85 GLN A O 18
ATOM 28735 N N . MET A 1 86 ? -4.927 1.835 9.872 1.00 0.00 86 MET A N 18
ATOM 28736 C CA . MET A 1 86 ? -4.691 3.115 10.527 1.00 0.00 86 MET A CA 18
ATOM 28737 C C . MET A 1 86 ? -5.855 3.477 11.443 1.00 0.00 86 MET A C 18
ATOM 28738 O O . MET A 1 86 ? -5.666 3.743 12.630 1.00 0.00 86 MET A O 18
ATOM 28752 N N . LYS A 1 87 ? -7.060 3.486 10.882 1.00 0.00 87 LYS A N 18
ATOM 28753 C CA . LYS A 1 87 ? -8.257 3.814 11.645 1.00 0.00 87 LYS A CA 18
ATOM 28754 C C . LYS A 1 87 ? -8.564 2.726 12.670 1.00 0.00 87 LYS A C 18
ATOM 28755 O O . LYS A 1 87 ? -9.138 2.996 13.724 1.00 0.00 87 LYS A O 18
ATOM 28774 N N . GLU A 1 88 ? -8.177 1.494 12.352 1.00 0.00 88 GLU A N 18
ATOM 28775 C CA . GLU A 1 88 ? -8.410 0.365 13.245 1.00 0.00 88 GLU A CA 18
ATOM 28776 C C . GLU A 1 88 ? -7.379 -0.736 13.013 1.00 0.00 88 GLU A C 18
ATOM 28777 O O . GLU A 1 88 ? -7.343 -1.350 11.948 1.00 0.00 88 GLU A O 18
ATOM 28789 N N . ASP A 1 89 ? -6.542 -0.977 14.018 1.00 0.00 89 ASP A N 18
ATOM 28790 C CA . ASP A 1 89 ? -5.511 -2.004 13.922 1.00 0.00 89 ASP A CA 18
ATOM 28791 C C . ASP A 1 89 ? -5.819 -3.175 14.850 1.00 0.00 89 ASP A C 18
ATOM 28792 O O . ASP A 1 89 ? -6.838 -3.182 15.540 1.00 0.00 89 ASP A O 18
ATOM 28801 N N . ALA A 1 90 ? -4.931 -4.165 14.859 1.00 0.00 90 ALA A N 18
ATOM 28802 C CA . ALA A 1 90 ? -5.107 -5.342 15.701 1.00 0.00 90 ALA A CA 18
ATOM 28803 C C . ALA A 1 90 ? -6.388 -6.088 15.341 1.00 0.00 90 ALA A C 18
ATOM 28804 O O . ALA A 1 90 ? -6.290 -7.154 14.699 1.00 0.00 90 ALA A O 18
ATOM 28812 N N . ARG B 2 1 ? 1.740 -3.156 10.428 1.00 0.00 115 ARG B N 18
ATOM 28813 C CA . ARG B 2 1 ? 0.632 -2.472 9.708 1.00 0.00 115 ARG B CA 18
ATOM 28814 C C . ARG B 2 1 ? 0.473 -1.031 10.187 1.00 0.00 115 ARG B C 18
ATOM 28815 O O . ARG B 2 1 ? 1.354 -0.489 10.852 1.00 0.00 115 ARG B O 18
ATOM 28838 N N . MET B 2 2 ? -0.655 -0.416 9.837 1.00 0.00 116 MET B N 18
ATOM 28839 C CA . MET B 2 2 ? -0.931 0.964 10.223 1.00 0.00 116 MET B CA 18
ATOM 28840 C C . MET B 2 2 ? 0.085 1.915 9.603 1.00 0.00 116 MET B C 18
ATOM 28841 O O . MET B 2 2 ? -0.203 2.583 8.610 1.00 0.00 116 MET B O 18
ATOM 28855 N N . SER B 2 3 ? 1.276 1.975 10.192 1.00 0.00 117 SER B N 18
ATOM 28856 C CA . SER B 2 3 ? 2.330 2.850 9.692 1.00 0.00 117 SER B CA 18
ATOM 28857 C C . SER B 2 3 ? 2.512 2.671 8.187 1.00 0.00 117 SER B C 18
ATOM 28858 O O . SER B 2 3 ? 1.841 3.336 7.400 1.00 0.00 117 SER B O 18
ATOM 28866 N N . ALA B 2 4 ? 3.413 1.776 7.784 1.00 0.00 118 ALA B N 18
ATOM 28867 C CA . ALA B 2 4 ? 3.667 1.528 6.367 1.00 0.00 118 ALA B CA 18
ATOM 28868 C C . ALA B 2 4 ? 4.352 2.722 5.705 1.00 0.00 118 ALA B C 18
ATOM 28869 O O . ALA B 2 4 ? 5.254 2.550 4.885 1.00 0.00 118 ALA B O 18
ATOM 28876 N N . ASP B 2 5 ? 3.920 3.934 6.065 1.00 0.00 119 ASP B N 18
ATOM 28877 C CA . ASP B 2 5 ? 4.485 5.162 5.513 1.00 0.00 119 ASP B CA 18
ATOM 28878 C C . ASP B 2 5 ? 6.004 5.072 5.383 1.00 0.00 119 ASP B C 18
ATOM 28879 O O . ASP B 2 5 ? 6.596 5.682 4.495 1.00 0.00 119 ASP B O 18
ATOM 28888 N N . ALA B 2 6 ? 6.633 4.300 6.267 1.00 0.00 120 ALA B N 18
ATOM 28889 C CA . ALA B 2 6 ? 8.080 4.130 6.228 1.00 0.00 120 ALA B CA 18
ATOM 28890 C C . ALA B 2 6 ? 8.522 3.663 4.847 1.00 0.00 120 ALA B C 18
ATOM 28891 O O . ALA B 2 6 ? 9.254 4.367 4.151 1.00 0.00 120 ALA B O 18
ATOM 28898 N N . MET B 2 7 ? 8.052 2.487 4.441 1.00 0.00 121 MET B N 18
ATOM 28899 C CA . MET B 2 7 ? 8.387 1.958 3.125 1.00 0.00 121 MET B CA 18
ATOM 28900 C C . MET B 2 7 ? 7.891 2.918 2.051 1.00 0.00 121 MET B C 18
ATOM 28901 O O . MET B 2 7 ? 8.485 3.037 0.980 1.00 0.00 121 MET B O 18
ATOM 28915 N N . LEU B 2 8 ? 6.801 3.612 2.361 1.00 0.00 122 LEU B N 18
ATOM 28916 C CA . LEU B 2 8 ? 6.222 4.579 1.443 1.00 0.00 122 LEU B CA 18
ATOM 28917 C C . LEU B 2 8 ? 7.202 5.721 1.213 1.00 0.00 122 LEU B C 18
ATOM 28918 O O . LEU B 2 8 ? 7.383 6.178 0.089 1.00 0.00 122 LEU B O 18
ATOM 28934 N N . ARG B 2 9 ? 7.840 6.174 2.293 1.00 0.00 123 ARG B N 18
ATOM 28935 C CA . ARG B 2 9 ? 8.810 7.260 2.207 1.00 0.00 123 ARG B CA 18
ATOM 28936 C C . ARG B 2 9 ? 10.220 6.722 1.962 1.00 0.00 123 ARG B C 18
ATOM 28937 O O . ARG B 2 9 ? 11.203 7.449 2.098 1.00 0.00 123 ARG B O 18
ATOM 28958 N N . ALA B 2 10 ? 10.313 5.443 1.606 1.00 0.00 124 ALA B N 18
ATOM 28959 C CA . ALA B 2 10 ? 11.599 4.809 1.350 1.00 0.00 124 ALA B CA 18
ATOM 28960 C C . ALA B 2 10 ? 12.154 5.200 -0.015 1.00 0.00 124 ALA B C 18
ATOM 28961 O O . ALA B 2 10 ? 13.128 5.945 -0.113 1.00 0.00 124 ALA B O 18
ATOM 28968 N N . LEU B 2 11 ? 11.533 4.672 -1.063 1.00 0.00 125 LEU B N 18
ATOM 28969 C CA . LEU B 2 11 ? 11.966 4.941 -2.426 1.00 0.00 125 LEU B CA 18
ATOM 28970 C C . LEU B 2 11 ? 11.578 6.348 -2.874 1.00 0.00 125 LEU B C 18
ATOM 28971 O O . LEU B 2 11 ? 12.244 6.938 -3.725 1.00 0.00 125 LEU B O 18
ATOM 28987 N N . LEU B 2 12 ? 10.502 6.885 -2.303 1.00 0.00 126 LEU B N 18
ATOM 28988 C CA . LEU B 2 12 ? 10.052 8.222 -2.663 1.00 0.00 126 LEU B CA 18
ATOM 28989 C C . LEU B 2 12 ? 9.158 8.815 -1.578 1.00 0.00 126 LEU B C 18
ATOM 28990 O O . LEU B 2 12 ? 8.495 8.089 -0.840 1.00 0.00 126 LEU B O 18
ATOM 29006 N N . GLY B 2 13 ? 9.146 10.140 -1.489 1.00 0.00 127 GLY B N 18
ATOM 29007 C CA . GLY B 2 13 ? 8.331 10.810 -0.492 1.00 0.00 127 GLY B CA 18
ATOM 29008 C C . GLY B 2 13 ? 8.682 12.277 -0.345 1.00 0.00 127 GLY B C 18
ATOM 29009 O O . GLY B 2 13 ? 9.433 12.826 -1.150 1.00 0.00 127 GLY B O 18
ATOM 29013 N N . SER B 2 14 ? 8.136 12.913 0.686 1.00 0.00 128 SER B N 18
ATOM 29014 C CA . SER B 2 14 ? 8.396 14.325 0.937 1.00 0.00 128 SER B CA 18
ATOM 29015 C C . SER B 2 14 ? 9.462 14.499 2.015 1.00 0.00 128 SER B C 18
ATOM 29016 O O . SER B 2 14 ? 9.334 13.970 3.118 1.00 0.00 128 SER B O 18
ATOM 29024 N N . LYS B 2 15 ? 10.513 15.244 1.686 1.00 0.00 129 LYS B N 18
ATOM 29025 C CA . LYS B 2 15 ? 11.601 15.487 2.626 1.00 0.00 129 LYS B CA 18
ATOM 29026 C C . LYS B 2 15 ? 11.090 16.180 3.884 1.00 0.00 129 LYS B C 18
ATOM 29027 O O . LYS B 2 15 ? 10.307 17.128 3.809 1.00 0.00 129 LYS B O 18
ATOM 29046 N N . HIS B 2 16 ? 11.535 15.700 5.040 1.00 0.00 130 HIS B N 18
ATOM 29047 C CA . HIS B 2 16 ? 11.123 16.274 6.316 1.00 0.00 130 HIS B CA 18
ATOM 29048 C C . HIS B 2 16 ? 12.332 16.549 7.205 1.00 0.00 130 HIS B C 18
ATOM 29049 O O . HIS B 2 16 ? 12.448 17.624 7.796 1.00 0.00 130 HIS B O 18
ATOM 29064 N N . LYS B 2 17 ? 13.228 15.573 7.296 1.00 0.00 131 LYS B N 18
ATOM 29065 C CA . LYS B 2 17 ? 14.429 15.711 8.113 1.00 0.00 131 LYS B CA 18
ATOM 29066 C C . LYS B 2 17 ? 15.593 16.241 7.282 1.00 0.00 131 LYS B C 18
ATOM 29067 O O . LYS B 2 17 ? 16.418 16.999 7.836 1.00 0.00 131 LYS B O 18
ATOM 29089 N N . ALA A 1 1 ? -25.149 2.037 -9.576 1.00 0.00 1 ALA A N 19
ATOM 29090 C CA . ALA A 1 1 ? -24.058 1.044 -9.755 1.00 0.00 1 ALA A CA 19
ATOM 29091 C C . ALA A 1 1 ? -22.849 1.399 -8.897 1.00 0.00 1 ALA A C 19
ATOM 29092 O O . ALA A 1 1 ? -22.433 2.557 -8.840 1.00 0.00 1 ALA A O 19
ATOM 29101 N N . SER A 1 2 ? -22.287 0.395 -8.231 1.00 0.00 2 SER A N 19
ATOM 29102 C CA . SER A 1 2 ? -21.124 0.602 -7.375 1.00 0.00 2 SER A CA 19
ATOM 29103 C C . SER A 1 2 ? -20.474 -0.728 -7.007 1.00 0.00 2 SER A C 19
ATOM 29104 O O . SER A 1 2 ? -20.989 -1.796 -7.340 1.00 0.00 2 SER A O 19
ATOM 29112 N N . MET A 1 3 ? -19.340 -0.655 -6.317 1.00 0.00 3 MET A N 19
ATOM 29113 C CA . MET A 1 3 ? -18.619 -1.853 -5.903 1.00 0.00 3 MET A CA 19
ATOM 29114 C C . MET A 1 3 ? -17.798 -1.583 -4.646 1.00 0.00 3 MET A C 19
ATOM 29115 O O . MET A 1 3 ? -17.848 -2.349 -3.683 1.00 0.00 3 MET A O 19
ATOM 29129 N N . THR A 1 4 ? -17.044 -0.489 -4.663 1.00 0.00 4 THR A N 19
ATOM 29130 C CA . THR A 1 4 ? -16.213 -0.115 -3.525 1.00 0.00 4 THR A CA 19
ATOM 29131 C C . THR A 1 4 ? -15.510 1.214 -3.779 1.00 0.00 4 THR A C 19
ATOM 29132 O O . THR A 1 4 ? -14.741 1.350 -4.730 1.00 0.00 4 THR A O 19
ATOM 29143 N N . ASP A 1 5 ? -15.782 2.193 -2.921 1.00 0.00 5 ASP A N 19
ATOM 29144 C CA . ASP A 1 5 ? -15.178 3.515 -3.050 1.00 0.00 5 ASP A CA 19
ATOM 29145 C C . ASP A 1 5 ? -14.184 3.786 -1.922 1.00 0.00 5 ASP A C 19
ATOM 29146 O O . ASP A 1 5 ? -13.596 4.865 -1.849 1.00 0.00 5 ASP A O 19
ATOM 29155 N N . GLN A 1 6 ? -13.999 2.804 -1.041 1.00 0.00 6 GLN A N 19
ATOM 29156 C CA . GLN A 1 6 ? -13.077 2.943 0.082 1.00 0.00 6 GLN A CA 19
ATOM 29157 C C . GLN A 1 6 ? -11.690 3.371 -0.394 1.00 0.00 6 GLN A C 19
ATOM 29158 O O . GLN A 1 6 ? -10.964 4.060 0.322 1.00 0.00 6 GLN A O 19
ATOM 29172 N N . GLN A 1 7 ? -11.332 2.962 -1.607 1.00 0.00 7 GLN A N 19
ATOM 29173 C CA . GLN A 1 7 ? -10.034 3.309 -2.179 1.00 0.00 7 GLN A CA 19
ATOM 29174 C C . GLN A 1 7 ? -9.993 4.784 -2.570 1.00 0.00 7 GLN A C 19
ATOM 29175 O O . GLN A 1 7 ? -8.923 5.388 -2.649 1.00 0.00 7 GLN A O 19
ATOM 29189 N N . ALA A 1 8 ? -11.166 5.361 -2.805 1.00 0.00 8 ALA A N 19
ATOM 29190 C CA . ALA A 1 8 ? -11.268 6.764 -3.180 1.00 0.00 8 ALA A CA 19
ATOM 29191 C C . ALA A 1 8 ? -11.115 7.659 -1.959 1.00 0.00 8 ALA A C 19
ATOM 29192 O O . ALA A 1 8 ? -10.299 8.581 -1.951 1.00 0.00 8 ALA A O 19
ATOM 29199 N N . GLU A 1 9 ? -11.896 7.376 -0.920 1.00 0.00 9 GLU A N 19
ATOM 29200 C CA . GLU A 1 9 ? -11.829 8.153 0.310 1.00 0.00 9 GLU A CA 19
ATOM 29201 C C . GLU A 1 9 ? -10.411 8.128 0.863 1.00 0.00 9 GLU A C 19
ATOM 29202 O O . GLU A 1 9 ? -9.885 9.149 1.296 1.00 0.00 9 GLU A O 19
ATOM 29214 N N . ALA A 1 10 ? -9.794 6.948 0.824 1.00 0.00 10 ALA A N 19
ATOM 29215 C CA . ALA A 1 10 ? -8.429 6.764 1.298 1.00 0.00 10 ALA A CA 19
ATOM 29216 C C . ALA A 1 10 ? -7.523 7.901 0.838 1.00 0.00 10 ALA A C 19
ATOM 29217 O O . ALA A 1 10 ? -6.939 8.614 1.654 1.00 0.00 10 ALA A O 19
ATOM 29224 N N . ARG A 1 11 ? -7.415 8.067 -0.478 1.00 0.00 11 ARG A N 19
ATOM 29225 C CA . ARG A 1 11 ? -6.585 9.120 -1.053 1.00 0.00 11 ARG A CA 19
ATOM 29226 C C . ARG A 1 11 ? -6.959 10.482 -0.472 1.00 0.00 11 ARG A C 19
ATOM 29227 O O . ARG A 1 11 ? -6.134 11.394 -0.417 1.00 0.00 11 ARG A O 19
ATOM 29248 N N . ALA A 1 12 ? -8.208 10.607 -0.036 1.00 0.00 12 ALA A N 19
ATOM 29249 C CA . ALA A 1 12 ? -8.699 11.851 0.545 1.00 0.00 12 ALA A CA 19
ATOM 29250 C C . ALA A 1 12 ? -8.585 11.833 2.068 1.00 0.00 12 ALA A C 19
ATOM 29251 O O . ALA A 1 12 ? -8.616 12.881 2.713 1.00 0.00 12 ALA A O 19
ATOM 29258 N N . PHE A 1 13 ? -8.461 10.638 2.638 1.00 0.00 13 PHE A N 19
ATOM 29259 C CA . PHE A 1 13 ? -8.352 10.487 4.082 1.00 0.00 13 PHE A CA 19
ATOM 29260 C C . PHE A 1 13 ? -6.931 10.779 4.557 1.00 0.00 13 PHE A C 19
ATOM 29261 O O . PHE A 1 13 ? -6.730 11.389 5.607 1.00 0.00 13 PHE A O 19
ATOM 29278 N N . LEU A 1 14 ? -5.949 10.343 3.775 1.00 0.00 14 LEU A N 19
ATOM 29279 C CA . LEU A 1 14 ? -4.548 10.560 4.116 1.00 0.00 14 LEU A CA 19
ATOM 29280 C C . LEU A 1 14 ? -4.050 11.884 3.548 1.00 0.00 14 LEU A C 19
ATOM 29281 O O . LEU A 1 14 ? -4.606 12.405 2.580 1.00 0.00 14 LEU A O 19
ATOM 29297 N N . SER A 1 15 ? -2.999 12.424 4.155 1.00 0.00 15 SER A N 19
ATOM 29298 C CA . SER A 1 15 ? -2.423 13.688 3.708 1.00 0.00 15 SER A CA 19
ATOM 29299 C C . SER A 1 15 ? -1.613 13.491 2.434 1.00 0.00 15 SER A C 19
ATOM 29300 O O . SER A 1 15 ? -1.112 12.397 2.170 1.00 0.00 15 SER A O 19
ATOM 29308 N N . GLU A 1 16 ? -1.474 14.557 1.649 1.00 0.00 16 GLU A N 19
ATOM 29309 C CA . GLU A 1 16 ? -0.706 14.493 0.410 1.00 0.00 16 GLU A CA 19
ATOM 29310 C C . GLU A 1 16 ? 0.657 13.858 0.665 1.00 0.00 16 GLU A C 19
ATOM 29311 O O . GLU A 1 16 ? 1.242 13.232 -0.218 1.00 0.00 16 GLU A O 19
ATOM 29323 N N . GLU A 1 17 ? 1.147 14.020 1.891 1.00 0.00 17 GLU A N 19
ATOM 29324 C CA . GLU A 1 17 ? 2.431 13.463 2.287 1.00 0.00 17 GLU A CA 19
ATOM 29325 C C . GLU A 1 17 ? 2.412 11.942 2.176 1.00 0.00 17 GLU A C 19
ATOM 29326 O O . GLU A 1 17 ? 3.331 11.337 1.627 1.00 0.00 17 GLU A O 19
ATOM 29338 N N . MET A 1 18 ? 1.355 11.333 2.703 1.00 0.00 18 MET A N 19
ATOM 29339 C CA . MET A 1 18 ? 1.208 9.883 2.666 1.00 0.00 18 MET A CA 19
ATOM 29340 C C . MET A 1 18 ? 1.026 9.390 1.233 1.00 0.00 18 MET A C 19
ATOM 29341 O O . MET A 1 18 ? 1.404 8.266 0.901 1.00 0.00 18 MET A O 19
ATOM 29355 N N . ILE A 1 19 ? 0.449 10.239 0.385 1.00 0.00 19 ILE A N 19
ATOM 29356 C CA . ILE A 1 19 ? 0.223 9.888 -1.013 1.00 0.00 19 ILE A CA 19
ATOM 29357 C C . ILE A 1 19 ? 1.540 9.849 -1.778 1.00 0.00 19 ILE A C 19
ATOM 29358 O O . ILE A 1 19 ? 1.930 8.814 -2.316 1.00 0.00 19 ILE A O 19
ATOM 29374 N N . ALA A 1 20 ? 2.221 10.989 -1.819 1.00 0.00 20 ALA A N 19
ATOM 29375 C CA . ALA A 1 20 ? 3.497 11.094 -2.513 1.00 0.00 20 ALA A CA 19
ATOM 29376 C C . ALA A 1 20 ? 4.427 9.948 -2.125 1.00 0.00 20 ALA A C 19
ATOM 29377 O O . ALA A 1 20 ? 5.278 9.529 -2.909 1.00 0.00 20 ALA A O 19
ATOM 29384 N N . GLU A 1 21 ? 4.241 9.435 -0.913 1.00 0.00 21 GLU A N 19
ATOM 29385 C CA . GLU A 1 21 ? 5.042 8.328 -0.415 1.00 0.00 21 GLU A CA 19
ATOM 29386 C C . GLU A 1 21 ? 4.405 7.002 -0.820 1.00 0.00 21 GLU A C 19
ATOM 29387 O O . GLU A 1 21 ? 5.100 6.015 -1.063 1.00 0.00 21 GLU A O 19
ATOM 29399 N N . PHE A 1 22 ? 3.077 6.998 -0.906 1.00 0.00 22 PHE A N 19
ATOM 29400 C CA . PHE A 1 22 ? 2.335 5.807 -1.301 1.00 0.00 22 PHE A CA 19
ATOM 29401 C C . PHE A 1 22 ? 2.786 5.341 -2.681 1.00 0.00 22 PHE A C 19
ATOM 29402 O O . PHE A 1 22 ? 2.834 4.145 -2.965 1.00 0.00 22 PHE A O 19
ATOM 29419 N N . LYS A 1 23 ? 3.115 6.307 -3.533 1.00 0.00 23 LYS A N 19
ATOM 29420 C CA . LYS A 1 23 ? 3.564 6.019 -4.889 1.00 0.00 23 LYS A CA 19
ATOM 29421 C C . LYS A 1 23 ? 5.033 5.600 -4.910 1.00 0.00 23 LYS A C 19
ATOM 29422 O O . LYS A 1 23 ? 5.530 5.102 -5.920 1.00 0.00 23 LYS A O 19
ATOM 29441 N N . ALA A 1 24 ? 5.728 5.812 -3.793 1.00 0.00 24 ALA A N 19
ATOM 29442 C CA . ALA A 1 24 ? 7.144 5.462 -3.685 1.00 0.00 24 ALA A CA 19
ATOM 29443 C C . ALA A 1 24 ? 7.438 4.076 -4.255 1.00 0.00 24 ALA A C 19
ATOM 29444 O O . ALA A 1 24 ? 8.055 3.947 -5.312 1.00 0.00 24 ALA A O 19
ATOM 29451 N N . ALA A 1 25 ? 7.007 3.045 -3.538 1.00 0.00 25 ALA A N 19
ATOM 29452 C CA . ALA A 1 25 ? 7.236 1.668 -3.960 1.00 0.00 25 ALA A CA 19
ATOM 29453 C C . ALA A 1 25 ? 6.283 1.241 -5.077 1.00 0.00 25 ALA A C 19
ATOM 29454 O O . ALA A 1 25 ? 6.368 0.116 -5.571 1.00 0.00 25 ALA A O 19
ATOM 29461 N N . PHE A 1 26 ? 5.380 2.134 -5.475 1.00 0.00 26 PHE A N 19
ATOM 29462 C CA . PHE A 1 26 ? 4.418 1.829 -6.535 1.00 0.00 26 PHE A CA 19
ATOM 29463 C C . PHE A 1 26 ? 5.116 1.277 -7.777 1.00 0.00 26 PHE A C 19
ATOM 29464 O O . PHE A 1 26 ? 4.520 0.532 -8.555 1.00 0.00 26 PHE A O 19
ATOM 29481 N N . ASP A 1 27 ? 6.380 1.646 -7.958 1.00 0.00 27 ASP A N 19
ATOM 29482 C CA . ASP A 1 27 ? 7.153 1.187 -9.107 1.00 0.00 27 ASP A CA 19
ATOM 29483 C C . ASP A 1 27 ? 7.782 -0.176 -8.834 1.00 0.00 27 ASP A C 19
ATOM 29484 O O . ASP A 1 27 ? 7.744 -1.068 -9.682 1.00 0.00 27 ASP A O 19
ATOM 29493 N N . MET A 1 28 ? 8.362 -0.329 -7.648 1.00 0.00 28 MET A N 19
ATOM 29494 C CA . MET A 1 28 ? 9.002 -1.584 -7.267 1.00 0.00 28 MET A CA 19
ATOM 29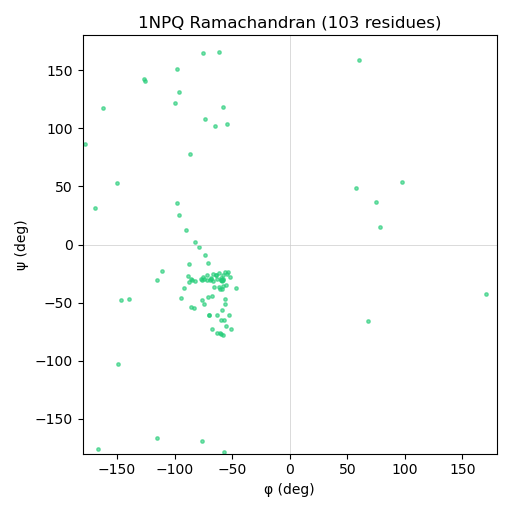495 C C . MET A 1 28 ? 7.967 -2.689 -7.075 1.00 0.00 28 MET A C 19
ATOM 29496 O O . MET A 1 28 ? 8.254 -3.865 -7.297 1.00 0.00 28 MET A O 19
ATOM 29510 N N . PHE A 1 29 ? 6.765 -2.305 -6.661 1.00 0.00 29 PHE A N 19
ATOM 29511 C CA . PHE A 1 29 ? 5.688 -3.265 -6.440 1.00 0.00 29 PHE A CA 19
ATOM 29512 C C . PHE A 1 29 ? 5.372 -4.037 -7.717 1.00 0.00 29 PHE A C 19
ATOM 29513 O O . PHE A 1 29 ? 5.738 -5.203 -7.857 1.00 0.00 29 PHE A O 19
ATOM 29530 N N . ASP A 1 30 ? 4.684 -3.376 -8.643 1.00 0.00 30 ASP A N 19
ATOM 29531 C CA . ASP A 1 30 ? 4.307 -3.995 -9.907 1.00 0.00 30 ASP A CA 19
ATOM 29532 C C . ASP A 1 30 ? 5.525 -4.548 -10.639 1.00 0.00 30 ASP A C 19
ATOM 29533 O O . ASP A 1 30 ? 6.444 -3.808 -10.989 1.00 0.00 30 ASP A O 19
ATOM 29542 N N . ALA A 1 31 ? 5.516 -5.853 -10.868 1.00 0.00 31 ALA A N 19
ATOM 29543 C CA . ALA A 1 31 ? 6.610 -6.519 -11.564 1.00 0.00 31 ALA A CA 19
ATOM 29544 C C . ALA A 1 31 ? 6.307 -6.642 -13.053 1.00 0.00 31 ALA A C 19
ATOM 29545 O O . ALA A 1 31 ? 7.149 -6.339 -13.897 1.00 0.00 31 ALA A O 19
ATOM 29552 N N . ASP A 1 32 ? 5.094 -7.086 -13.365 1.00 0.00 32 ASP A N 19
ATOM 29553 C CA . ASP A 1 32 ? 4.667 -7.249 -14.748 1.00 0.00 32 ASP A CA 19
ATOM 29554 C C . ASP A 1 32 ? 3.829 -6.056 -15.196 1.00 0.00 32 ASP A C 19
ATOM 29555 O O . ASP A 1 32 ? 3.812 -5.704 -16.376 1.00 0.00 32 ASP A O 19
ATOM 29564 N N . GLY A 1 33 ? 3.136 -5.438 -14.245 1.00 0.00 33 GLY A N 19
ATOM 29565 C CA . GLY A 1 33 ? 2.306 -4.290 -14.559 1.00 0.00 33 GLY A CA 19
ATOM 29566 C C . GLY A 1 33 ? 0.995 -4.682 -15.211 1.00 0.00 33 GLY A C 19
ATOM 29567 O O . GLY A 1 33 ? 0.570 -4.063 -16.186 1.00 0.00 33 GLY A O 19
ATOM 29571 N N . GLY A 1 34 ? 0.352 -5.713 -14.672 1.00 0.00 34 GLY A N 19
ATOM 29572 C CA . GLY A 1 34 ? -0.912 -6.166 -15.223 1.00 0.00 34 GLY A CA 19
ATOM 29573 C C . GLY A 1 34 ? -1.681 -7.054 -14.265 1.00 0.00 34 GLY A C 19
ATOM 29574 O O . GLY A 1 34 ? -2.456 -7.911 -14.689 1.00 0.00 34 GLY A O 19
ATOM 29578 N N . GLY A 1 35 ? -1.468 -6.851 -12.968 1.00 0.00 35 GLY A N 19
ATOM 29579 C CA . GLY A 1 35 ? -2.156 -7.650 -11.971 1.00 0.00 35 GLY A CA 19
ATOM 29580 C C . GLY A 1 35 ? -2.067 -7.053 -10.581 1.00 0.00 35 GLY A C 19
ATOM 29581 O O . GLY A 1 35 ? -2.115 -7.775 -9.585 1.00 0.00 35 GLY A O 19
ATOM 29585 N N . ASP A 1 36 ? -1.937 -5.732 -10.509 1.00 0.00 36 ASP A N 19
ATOM 29586 C CA . ASP A 1 36 ? -1.842 -5.038 -9.229 1.00 0.00 36 ASP A CA 19
ATOM 29587 C C . ASP A 1 36 ? -0.741 -5.641 -8.357 1.00 0.00 36 ASP A C 19
ATOM 29588 O O . ASP A 1 36 ? 0.126 -6.365 -8.846 1.00 0.00 36 ASP A O 19
ATOM 29597 N N . ILE A 1 37 ? -0.782 -5.331 -7.066 1.00 0.00 37 ILE A N 19
ATOM 29598 C CA . ILE A 1 37 ? 0.207 -5.832 -6.123 1.00 0.00 37 ILE A CA 19
ATOM 29599 C C . ILE A 1 37 ? -0.247 -7.140 -5.482 1.00 0.00 37 ILE A C 19
ATOM 29600 O O . ILE A 1 37 ? -1.366 -7.242 -4.978 1.00 0.00 37 ILE A O 19
ATOM 29616 N N . SER A 1 38 ? 0.634 -8.134 -5.500 1.00 0.00 38 SER A N 19
ATOM 29617 C CA . SER A 1 38 ? 0.333 -9.436 -4.916 1.00 0.00 38 SER A CA 19
ATOM 29618 C C . SER A 1 38 ? 1.079 -9.619 -3.595 1.00 0.00 38 SER A C 19
ATOM 29619 O O . SER A 1 38 ? 1.572 -8.653 -3.014 1.00 0.00 38 SER A O 19
ATOM 29627 N N . THR A 1 39 ? 1.155 -10.860 -3.126 1.00 0.00 39 THR A N 19
ATOM 29628 C CA . THR A 1 39 ? 1.839 -11.162 -1.873 1.00 0.00 39 THR A CA 19
ATOM 29629 C C . THR A 1 39 ? 3.351 -11.014 -2.023 1.00 0.00 39 THR A C 19
ATOM 29630 O O . THR A 1 39 ? 4.025 -10.508 -1.127 1.00 0.00 39 THR A O 19
ATOM 29641 N N . LYS A 1 40 ? 3.876 -11.462 -3.159 1.00 0.00 40 LYS A N 19
ATOM 29642 C CA . LYS A 1 40 ? 5.309 -11.382 -3.423 1.00 0.00 40 LYS A CA 19
ATOM 29643 C C . LYS A 1 40 ? 5.738 -9.945 -3.705 1.00 0.00 40 LYS A C 19
ATOM 29644 O O . LYS A 1 40 ? 6.810 -9.512 -3.284 1.00 0.00 40 LYS A O 19
ATOM 29663 N N . GLU A 1 41 ? 4.895 -9.212 -4.424 1.00 0.00 41 GLU A N 19
ATOM 29664 C CA . GLU A 1 41 ? 5.188 -7.825 -4.768 1.00 0.00 41 GLU A CA 19
ATOM 29665 C C . GLU A 1 41 ? 5.401 -6.977 -3.518 1.00 0.00 41 GLU A C 19
ATOM 29666 O O . GLU A 1 41 ? 6.076 -5.948 -3.564 1.00 0.00 41 GLU A O 19
ATOM 29678 N N . LEU A 1 42 ? 4.819 -7.408 -2.403 1.00 0.00 42 LEU A N 19
ATOM 29679 C CA . LEU A 1 42 ? 4.947 -6.678 -1.147 1.00 0.00 42 LEU A CA 19
ATOM 29680 C C . LEU A 1 42 ? 6.280 -6.976 -0.466 1.00 0.00 42 LEU A C 19
ATOM 29681 O O . LEU A 1 42 ? 7.080 -6.073 -0.228 1.00 0.00 42 LEU A O 19
ATOM 29697 N N . GLY A 1 43 ? 6.510 -8.247 -0.153 1.00 0.00 43 GLY A N 19
ATOM 29698 C CA . GLY A 1 43 ? 7.747 -8.639 0.501 1.00 0.00 43 GLY A CA 19
ATOM 29699 C C . GLY A 1 43 ? 8.977 -8.090 -0.198 1.00 0.00 43 GLY A C 19
ATOM 29700 O O . GLY A 1 43 ? 9.999 -7.835 0.437 1.00 0.00 43 GLY A O 19
ATOM 29704 N N . THR A 1 44 ? 8.875 -7.909 -1.510 1.00 0.00 44 THR A N 19
ATOM 29705 C CA . THR A 1 44 ? 9.983 -7.387 -2.303 1.00 0.00 44 THR A CA 19
ATOM 29706 C C . THR A 1 44 ? 10.440 -6.025 -1.779 1.00 0.00 44 THR A C 19
ATOM 29707 O O . THR A 1 44 ? 11.481 -5.910 -1.132 1.00 0.00 44 THR A O 19
ATOM 29718 N N . VAL A 1 45 ? 9.655 -4.998 -2.079 1.00 0.00 45 VAL A N 19
ATOM 29719 C CA . VAL A 1 45 ? 9.968 -3.636 -1.663 1.00 0.00 45 VAL A CA 19
ATOM 29720 C C . VAL A 1 45 ? 10.004 -3.502 -0.142 1.00 0.00 45 VAL A C 19
ATOM 29721 O O . VAL A 1 45 ? 10.693 -2.635 0.394 1.00 0.00 45 VAL A O 19
ATOM 29734 N N . MET A 1 46 ? 9.255 -4.351 0.548 1.00 0.00 46 MET A N 19
ATOM 29735 C CA . MET A 1 46 ? 9.204 -4.305 2.004 1.00 0.00 46 MET A CA 19
ATOM 29736 C C . MET A 1 46 ? 10.456 -4.919 2.626 1.00 0.00 46 MET A C 19
ATOM 29737 O O . MET A 1 46 ? 10.891 -4.499 3.698 1.00 0.00 46 MET A O 19
ATOM 29751 N N . ARG A 1 47 ? 11.031 -5.911 1.954 1.00 0.00 47 ARG A N 19
ATOM 29752 C CA . ARG A 1 47 ? 12.232 -6.574 2.455 1.00 0.00 47 ARG A CA 19
ATOM 29753 C C . ARG A 1 47 ? 13.496 -5.844 2.009 1.00 0.00 47 ARG A C 19
ATOM 29754 O O . ARG A 1 47 ? 14.526 -5.906 2.680 1.00 0.00 47 ARG A O 19
ATOM 29775 N N . MET A 1 48 ? 13.417 -5.159 0.874 1.00 0.00 48 MET A N 19
ATOM 29776 C CA . MET A 1 48 ? 14.562 -4.426 0.346 1.00 0.00 48 MET A CA 19
ATOM 29777 C C . MET A 1 48 ? 14.563 -2.973 0.820 1.00 0.00 48 MET A C 19
ATOM 29778 O O . MET A 1 48 ? 15.343 -2.155 0.331 1.00 0.00 48 MET A O 19
ATOM 29792 N N . LEU A 1 49 ? 13.689 -2.654 1.770 1.00 0.00 49 LEU A N 19
ATOM 29793 C CA . LEU A 1 49 ? 13.602 -1.297 2.298 1.00 0.00 49 LEU A CA 19
ATOM 29794 C C . LEU A 1 49 ? 13.894 -1.272 3.795 1.00 0.00 49 LEU A C 19
ATOM 29795 O O . LEU A 1 49 ? 14.577 -0.376 4.289 1.00 0.00 49 LEU A O 19
ATOM 29811 N N . GLY A 1 50 ? 13.372 -2.261 4.513 1.00 0.00 50 GLY A N 19
ATOM 29812 C CA . GLY A 1 50 ? 13.591 -2.329 5.947 1.00 0.00 50 GLY A CA 19
ATOM 29813 C C . GLY A 1 50 ? 12.610 -3.252 6.643 1.00 0.00 50 GLY A C 19
ATOM 29814 O O . GLY A 1 50 ? 12.967 -3.945 7.596 1.00 0.00 50 GLY A O 19
ATOM 29818 N N . GLN A 1 51 ? 11.369 -3.263 6.166 1.00 0.00 51 GLN A N 19
ATOM 29819 C CA . GLN A 1 51 ? 10.335 -4.109 6.751 1.00 0.00 51 GLN A CA 19
ATOM 29820 C C . GLN A 1 51 ? 10.630 -5.583 6.495 1.00 0.00 51 GLN A C 19
ATOM 29821 O O . GLN A 1 51 ? 11.405 -5.924 5.602 1.00 0.00 51 GLN A O 19
ATOM 29835 N N . ASN A 1 52 ? 10.011 -6.453 7.285 1.00 0.00 52 ASN A N 19
ATOM 29836 C CA . ASN A 1 52 ? 10.214 -7.888 7.137 1.00 0.00 52 ASN A CA 19
ATOM 29837 C C . ASN A 1 52 ? 8.925 -8.658 7.421 1.00 0.00 52 ASN A C 19
ATOM 29838 O O . ASN A 1 52 ? 8.882 -9.511 8.308 1.00 0.00 52 ASN A O 19
ATOM 29849 N N . PRO A 1 53 ? 7.857 -8.367 6.663 1.00 0.00 53 PRO A N 19
ATOM 29850 C CA . PRO A 1 53 ? 6.564 -9.036 6.831 1.00 0.00 53 PRO A CA 19
ATOM 29851 C C . PRO A 1 53 ? 6.578 -10.461 6.286 1.00 0.00 53 PRO A C 19
ATOM 29852 O O . PRO A 1 53 ? 6.605 -10.672 5.074 1.00 0.00 53 PRO A O 19
ATOM 29863 N N . THR A 1 54 ? 6.562 -11.437 7.190 1.00 0.00 54 THR A N 19
ATOM 29864 C CA . THR A 1 54 ? 6.574 -12.843 6.799 1.00 0.00 54 THR A CA 19
ATOM 29865 C C . THR A 1 54 ? 5.412 -13.162 5.864 1.00 0.00 54 THR A C 19
ATOM 29866 O O . THR A 1 54 ? 4.604 -12.290 5.542 1.00 0.00 54 THR A O 19
ATOM 29877 N N . LYS A 1 55 ? 5.335 -14.417 5.431 1.00 0.00 55 LYS A N 19
ATOM 29878 C CA . LYS A 1 55 ? 4.271 -14.851 4.532 1.00 0.00 55 LYS A CA 19
ATOM 29879 C C . LYS A 1 55 ? 2.898 -14.581 5.140 1.00 0.00 55 LYS A C 19
ATOM 29880 O O . LYS A 1 55 ? 1.989 -14.107 4.459 1.00 0.00 55 LYS A O 19
ATOM 29899 N N . CYS A 1 56 ? 2.758 -14.882 6.427 1.00 0.00 56 CYS A N 19
ATOM 29900 C CA . CYS A 1 56 ? 1.498 -14.668 7.129 1.00 0.00 56 CYS A CA 19
ATOM 29901 C C . CYS A 1 56 ? 1.258 -13.182 7.369 1.00 0.00 56 CYS A C 19
ATOM 29902 O O . CYS A 1 56 ? 0.115 -12.725 7.414 1.00 0.00 56 CYS A O 19
ATOM 29910 N N . GLU A 1 57 ? 2.343 -12.430 7.522 1.00 0.00 57 GLU A N 19
ATOM 29911 C CA . GLU A 1 57 ? 2.257 -10.993 7.757 1.00 0.00 57 GLU A CA 19
ATOM 29912 C C . GLU A 1 57 ? 1.486 -10.303 6.636 1.00 0.00 57 GLU A C 19
ATOM 29913 O O . GLU A 1 57 ? 0.464 -9.661 6.874 1.00 0.00 57 GLU A O 19
ATOM 29925 N N . LEU A 1 58 ? 1.986 -10.440 5.412 1.00 0.00 58 LEU A N 19
ATOM 29926 C CA . LEU A 1 58 ? 1.346 -9.831 4.253 1.00 0.00 58 LEU A CA 19
ATOM 29927 C C . LEU A 1 58 ? 0.018 -10.515 3.947 1.00 0.00 58 LEU A C 19
ATOM 29928 O O . LEU A 1 58 ? -0.921 -9.882 3.465 1.00 0.00 58 LEU A O 19
ATOM 29944 N N . ASP A 1 59 ? -0.053 -11.810 4.234 1.00 0.00 59 ASP A N 19
ATOM 29945 C CA . ASP A 1 59 ? -1.268 -12.581 3.995 1.00 0.00 59 ASP A CA 19
ATOM 29946 C C . ASP A 1 59 ? -2.397 -12.121 4.909 1.00 0.00 59 ASP A C 19
ATOM 29947 O O . ASP A 1 59 ? -3.571 -12.339 4.613 1.00 0.00 59 ASP A O 19
ATOM 29956 N N . ALA A 1 60 ? -2.039 -11.483 6.018 1.00 0.00 60 ALA A N 19
ATOM 29957 C CA . ALA A 1 60 ? -3.031 -10.995 6.963 1.00 0.00 60 ALA A CA 19
ATOM 29958 C C . ALA A 1 60 ? -3.576 -9.640 6.525 1.00 0.00 60 ALA A C 19
ATOM 29959 O O . ALA A 1 60 ? -4.739 -9.318 6.772 1.00 0.00 60 ALA A O 19
ATOM 29966 N N . ILE A 1 61 ? -2.730 -8.854 5.869 1.00 0.00 61 ILE A N 19
ATOM 29967 C CA . ILE A 1 61 ? -3.123 -7.539 5.390 1.00 0.00 61 ILE A CA 19
ATOM 29968 C C . ILE A 1 61 ? -3.862 -7.654 4.058 1.00 0.00 61 ILE A C 19
ATOM 29969 O O . ILE A 1 61 ? -5.009 -7.223 3.936 1.00 0.00 61 ILE A O 19
ATOM 29985 N N . ILE A 1 62 ? -3.198 -8.242 3.064 1.00 0.00 62 ILE A N 19
ATOM 29986 C CA . ILE A 1 62 ? -3.792 -8.421 1.739 1.00 0.00 62 ILE A CA 19
ATOM 29987 C C . ILE A 1 62 ? -5.224 -8.943 1.842 1.00 0.00 62 ILE A C 19
ATOM 29988 O O . ILE A 1 62 ? -6.123 -8.458 1.155 1.00 0.00 62 ILE A O 19
ATOM 30004 N N . CYS A 1 63 ? -5.429 -9.930 2.709 1.00 0.00 63 CYS A N 19
ATOM 30005 C CA . CYS A 1 63 ? -6.752 -10.510 2.903 1.00 0.00 63 CYS A CA 19
ATOM 30006 C C . CYS A 1 63 ? -7.737 -9.440 3.364 1.00 0.00 63 CYS A C 19
ATOM 30007 O O . CYS A 1 63 ? -8.887 -9.410 2.925 1.00 0.00 63 CYS A O 19
ATOM 30015 N N . GLU A 1 64 ? -7.272 -8.558 4.241 1.00 0.00 64 GLU A N 19
ATOM 30016 C CA . GLU A 1 64 ? -8.105 -7.477 4.751 1.00 0.00 64 GLU A CA 19
ATOM 30017 C C . GLU A 1 64 ? -8.234 -6.373 3.708 1.00 0.00 64 GLU A C 19
ATOM 30018 O O . GLU A 1 64 ? -9.272 -5.718 3.604 1.00 0.00 64 GLU A O 19
ATOM 30030 N N . VAL A 1 65 ? -7.173 -6.181 2.931 1.00 0.00 65 VAL A N 19
ATOM 30031 C CA . VAL A 1 65 ? -7.163 -5.167 1.885 1.00 0.00 65 VAL A CA 19
ATOM 30032 C C . VAL A 1 65 ? -8.149 -5.528 0.778 1.00 0.00 65 VAL A C 19
ATOM 30033 O O . VAL A 1 65 ? -9.038 -4.745 0.442 1.00 0.00 65 VAL A O 19
ATOM 30046 N N . ASP A 1 66 ? -7.980 -6.719 0.217 1.00 0.00 66 ASP A N 19
ATOM 30047 C CA . ASP A 1 66 ? -8.847 -7.192 -0.855 1.00 0.00 66 ASP A CA 19
ATOM 30048 C C . ASP A 1 66 ? -10.263 -7.434 -0.344 1.00 0.00 66 ASP A C 19
ATOM 30049 O O . ASP A 1 66 ? -10.482 -8.259 0.542 1.00 0.00 66 ASP A O 19
ATOM 30058 N N . GLU A 1 67 ? -11.222 -6.711 -0.914 1.00 0.00 67 GLU A N 19
ATOM 30059 C CA . GLU A 1 67 ? -12.618 -6.848 -0.519 1.00 0.00 67 GLU A CA 19
ATOM 30060 C C . GLU A 1 67 ? -13.397 -7.661 -1.548 1.00 0.00 67 GLU A C 19
ATOM 30061 O O . GLU A 1 67 ? -14.601 -7.476 -1.717 1.00 0.00 67 GLU A O 19
ATOM 30073 N N . ASP A 1 68 ? -12.701 -8.564 -2.233 1.00 0.00 68 ASP A N 19
ATOM 30074 C CA . ASP A 1 68 ? -13.331 -9.404 -3.244 1.00 0.00 68 ASP A CA 19
ATOM 30075 C C . ASP A 1 68 ? -12.546 -10.697 -3.454 1.00 0.00 68 ASP A C 19
ATOM 30076 O O . ASP A 1 68 ? -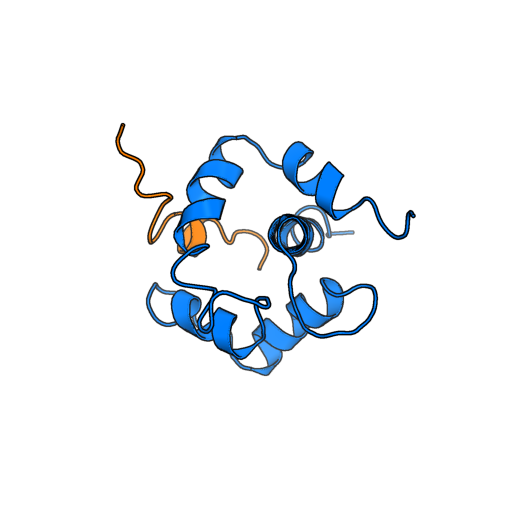12.602 -11.300 -4.526 1.00 0.00 68 ASP A O 19
ATOM 30085 N N . GLY A 1 69 ? -11.817 -11.120 -2.423 1.00 0.00 69 GLY A N 19
ATOM 30086 C CA . GLY A 1 69 ? -11.032 -12.342 -2.515 1.00 0.00 69 GLY A CA 19
ATOM 30087 C C . GLY A 1 69 ? -10.206 -12.413 -3.786 1.00 0.00 69 GLY A C 19
ATOM 30088 O O . GLY A 1 69 ? -10.309 -13.373 -4.549 1.00 0.00 69 GLY A O 19
ATOM 30092 N N . SER A 1 70 ? -9.390 -11.389 -4.015 1.00 0.00 70 SER A N 19
ATOM 30093 C CA . SER A 1 70 ? -8.548 -11.335 -5.205 1.00 0.00 70 SER A CA 19
ATOM 30094 C C . SER A 1 70 ? -7.067 -11.349 -4.842 1.00 0.00 70 SER A C 19
ATOM 30095 O O . SER A 1 70 ? -6.227 -11.754 -5.647 1.00 0.00 70 SER A O 19
ATOM 30103 N N . GLY A 1 71 ? -6.748 -10.891 -3.636 1.00 0.00 71 GLY A N 19
ATOM 30104 C CA . GLY A 1 71 ? -5.363 -10.849 -3.208 1.00 0.00 71 GLY A CA 19
ATOM 30105 C C . GLY A 1 71 ? -4.557 -9.822 -3.981 1.00 0.00 71 GLY A C 19
ATOM 30106 O O . GLY A 1 71 ? -3.328 -9.795 -3.898 1.00 0.00 71 GLY A O 19
ATOM 30110 N N . THR A 1 72 ? -5.250 -8.975 -4.742 1.00 0.00 72 THR A N 19
ATOM 30111 C CA . THR A 1 72 ? -4.594 -7.945 -5.535 1.00 0.00 72 THR A CA 19
ATOM 30112 C C . THR A 1 72 ? -4.910 -6.555 -4.993 1.00 0.00 72 THR A C 19
ATOM 30113 O O . THR A 1 72 ? -6.038 -6.278 -4.585 1.00 0.00 72 THR A O 19
ATOM 30124 N N . ILE A 1 73 ? -3.904 -5.687 -4.990 1.00 0.00 73 ILE A N 19
ATOM 30125 C CA . ILE A 1 73 ? -4.068 -4.326 -4.493 1.00 0.00 73 ILE A CA 19
ATOM 30126 C C . ILE A 1 73 ? -4.113 -3.317 -5.636 1.00 0.00 73 ILE A C 19
ATOM 30127 O O . ILE A 1 73 ? -3.073 -2.878 -6.127 1.00 0.00 73 ILE A O 19
ATOM 30143 N N . ASP A 1 74 ? -5.321 -2.944 -6.049 1.00 0.00 74 ASP A N 19
ATOM 30144 C CA . ASP A 1 74 ? -5.496 -1.978 -7.131 1.00 0.00 74 ASP A CA 19
ATOM 30145 C C . ASP A 1 74 ? -4.699 -0.704 -6.862 1.00 0.00 74 ASP A C 19
ATOM 30146 O O . ASP A 1 74 ? -4.011 -0.594 -5.846 1.00 0.00 74 ASP A O 19
ATOM 30155 N N . PHE A 1 75 ? -4.796 0.258 -7.776 1.00 0.00 75 PHE A N 19
ATOM 30156 C CA . PHE A 1 75 ? -4.083 1.525 -7.634 1.00 0.00 75 PHE A CA 19
ATOM 30157 C C . PHE A 1 75 ? -4.349 2.154 -6.269 1.00 0.00 75 PHE A C 19
ATOM 30158 O O . PHE A 1 75 ? -3.508 2.090 -5.371 1.00 0.00 75 PHE A O 19
ATOM 30175 N N . GLU A 1 76 ? -5.521 2.760 -6.119 1.00 0.00 76 GLU A N 19
ATOM 30176 C CA . GLU A 1 76 ? -5.897 3.399 -4.863 1.00 0.00 76 GLU A CA 19
ATOM 30177 C C . GLU A 1 76 ? -5.939 2.384 -3.726 1.00 0.00 76 GLU A C 19
ATOM 30178 O O . GLU A 1 76 ? -5.736 2.731 -2.562 1.00 0.00 76 GLU A O 19
ATOM 30190 N N . GLU A 1 77 ? -6.214 1.131 -4.070 1.00 0.00 77 GLU A N 19
ATOM 30191 C CA . GLU A 1 77 ? -6.294 0.063 -3.080 1.00 0.00 77 GLU A CA 19
ATOM 30192 C C . GLU A 1 77 ? -5.041 0.007 -2.210 1.00 0.00 77 GLU A C 19
ATOM 30193 O O . GLU A 1 77 ? -5.086 -0.495 -1.088 1.00 0.00 77 GLU A O 19
ATOM 30205 N N . PHE A 1 78 ? -3.927 0.522 -2.727 1.00 0.00 78 PHE A N 19
ATOM 30206 C CA . PHE A 1 78 ? -2.669 0.521 -1.982 1.00 0.00 78 PHE A CA 19
ATOM 30207 C C . PHE A 1 78 ? -2.701 1.539 -0.843 1.00 0.00 78 PHE A C 19
ATOM 30208 O O . PHE A 1 78 ? -1.870 1.492 0.064 1.00 0.00 78 PHE A O 19
ATOM 30225 N N . LEU A 1 79 ? -3.669 2.445 -0.878 1.00 0.00 79 LEU A N 19
ATOM 30226 C CA . LEU A 1 79 ? -3.808 3.445 0.172 1.00 0.00 79 LEU A CA 19
ATOM 30227 C C . LEU A 1 79 ? -4.818 2.966 1.205 1.00 0.00 79 LEU A C 19
ATOM 30228 O O . LEU A 1 79 ? -4.556 3.000 2.407 1.00 0.00 79 LEU A O 19
ATOM 30244 N N . VAL A 1 80 ? -5.967 2.507 0.722 1.00 0.00 80 VAL A N 19
ATOM 30245 C CA . VAL A 1 80 ? -7.019 2.008 1.598 1.00 0.00 80 VAL A CA 19
ATOM 30246 C C . VAL A 1 80 ? -6.514 0.850 2.447 1.00 0.00 80 VAL A C 19
ATOM 30247 O O . VAL A 1 80 ? -6.906 0.697 3.604 1.00 0.00 80 VAL A O 19
ATOM 30260 N N . MET A 1 81 ? -5.636 0.035 1.865 1.00 0.00 81 MET A N 19
ATOM 30261 C CA . MET A 1 81 ? -5.072 -1.111 2.567 1.00 0.00 81 MET A CA 19
ATOM 30262 C C . MET A 1 81 ? -4.579 -0.703 3.946 1.00 0.00 81 MET A C 19
ATOM 30263 O O . MET A 1 81 ? -4.774 -1.418 4.927 1.00 0.00 81 MET A O 19
ATOM 30277 N N . MET A 1 82 ? -3.942 0.457 4.007 1.00 0.00 82 MET A N 19
ATOM 30278 C CA . MET A 1 82 ? -3.417 0.979 5.258 1.00 0.00 82 MET A CA 19
ATOM 30279 C C . MET A 1 82 ? -4.493 1.742 6.023 1.00 0.00 82 MET A C 19
ATOM 30280 O O . MET A 1 82 ? -4.512 1.741 7.250 1.00 0.00 82 MET A O 19
ATOM 30294 N N . VAL A 1 83 ? -5.390 2.390 5.286 1.00 0.00 83 VAL A N 19
ATOM 30295 C CA . VAL A 1 83 ? -6.471 3.153 5.898 1.00 0.00 83 VAL A CA 19
ATOM 30296 C C . VAL A 1 83 ? -7.311 2.269 6.816 1.00 0.00 83 VAL A C 19
ATOM 30297 O O . VAL A 1 83 ? -7.878 2.740 7.802 1.00 0.00 83 VAL A O 19
ATOM 30310 N N . ARG A 1 84 ? -7.398 0.990 6.477 1.00 0.00 84 ARG A N 19
ATOM 30311 C CA . ARG A 1 84 ? -8.185 0.049 7.263 1.00 0.00 84 ARG A CA 19
ATOM 30312 C C . ARG A 1 84 ? -7.410 -0.481 8.468 1.00 0.00 84 ARG A C 19
ATOM 30313 O O . ARG A 1 84 ? -8.007 -0.963 9.430 1.00 0.00 84 ARG A O 19
ATOM 30334 N N . GLN A 1 85 ? -6.084 -0.392 8.420 1.00 0.00 85 GLN A N 19
ATOM 30335 C CA . GLN A 1 85 ? -5.252 -0.868 9.522 1.00 0.00 85 GLN A CA 19
ATOM 30336 C C . GLN A 1 85 ? -4.544 0.292 10.214 1.00 0.00 85 GLN A C 19
ATOM 30337 O O . GLN A 1 85 ? -3.770 0.090 11.150 1.00 0.00 85 GLN A O 19
ATOM 30351 N N . MET A 1 86 ? -4.807 1.508 9.745 1.00 0.00 86 MET A N 19
ATOM 30352 C CA . MET A 1 86 ? -4.188 2.692 10.317 1.00 0.00 86 MET A CA 19
ATOM 30353 C C . MET A 1 86 ? -5.238 3.614 10.940 1.00 0.00 86 MET A C 19
ATOM 30354 O O . MET A 1 86 ? -4.942 4.367 11.867 1.00 0.00 86 MET A O 19
ATOM 30368 N N . LYS A 1 87 ? -6.469 3.539 10.434 1.00 0.00 87 LYS A N 19
ATOM 30369 C CA . LYS A 1 87 ? -7.558 4.358 10.955 1.00 0.00 87 LYS A CA 19
ATOM 30370 C C . LYS A 1 87 ? -8.629 3.486 11.603 1.00 0.00 87 LYS A C 19
ATOM 30371 O O . LYS A 1 87 ? -9.486 2.927 10.919 1.00 0.00 87 LYS A O 19
ATOM 30390 N N . GLU A 1 88 ? -8.574 3.371 12.926 1.00 0.00 88 GLU A N 19
ATOM 30391 C CA . GLU A 1 88 ? -9.542 2.565 13.663 1.00 0.00 88 GLU A CA 19
ATOM 30392 C C . GLU A 1 88 ? -9.474 1.104 13.229 1.00 0.00 88 GLU A C 19
ATOM 30393 O O . GLU A 1 88 ? -8.571 0.707 12.492 1.00 0.00 88 GLU A O 19
ATOM 30405 N N . ASP A 1 89 ? -10.435 0.308 13.689 1.00 0.00 89 ASP A N 19
ATOM 30406 C CA . ASP A 1 89 ? -10.482 -1.109 13.346 1.00 0.00 89 ASP A CA 19
ATOM 30407 C C . ASP A 1 89 ? -11.585 -1.384 12.328 1.00 0.00 89 ASP A C 19
ATOM 30408 O O . ASP A 1 89 ? -12.520 -0.597 12.184 1.00 0.00 89 ASP A O 19
ATOM 30417 N N . ALA A 1 90 ? -11.468 -2.506 11.626 1.00 0.00 90 ALA A N 19
ATOM 30418 C CA . ALA A 1 90 ? -12.454 -2.885 10.622 1.00 0.00 90 ALA A CA 19
ATOM 30419 C C . ALA A 1 90 ? -13.531 -3.782 11.221 1.00 0.00 90 ALA A C 19
ATOM 30420 O O . ALA A 1 90 ? -13.284 -4.999 11.347 1.00 0.00 90 ALA A O 19
ATOM 30428 N N . ARG B 2 1 ? 2.184 -1.984 10.214 1.00 0.00 115 ARG B N 19
ATOM 30429 C CA . ARG B 2 1 ? 1.007 -1.865 9.313 1.00 0.00 115 ARG B CA 19
ATOM 30430 C C . ARG B 2 1 ? 0.478 -0.435 9.283 1.00 0.00 115 ARG B C 19
ATOM 30431 O O . ARG B 2 1 ? 0.358 0.170 8.217 1.00 0.00 115 ARG B O 19
ATOM 30454 N N . MET B 2 2 ? 0.167 0.103 10.458 1.00 0.00 116 MET B N 19
ATOM 30455 C CA . MET B 2 2 ? -0.347 1.464 10.562 1.00 0.00 116 MET B CA 19
ATOM 30456 C C . MET B 2 2 ? 0.677 2.471 10.049 1.00 0.00 116 MET B C 19
ATOM 30457 O O . MET B 2 2 ? 0.508 3.050 8.976 1.00 0.00 116 MET B O 19
ATOM 30471 N N . SER B 2 3 ? 1.737 2.675 10.823 1.00 0.00 117 SER B N 19
ATOM 30472 C CA . SER B 2 3 ? 2.787 3.614 10.447 1.00 0.00 117 SER B CA 19
ATOM 30473 C C . SER B 2 3 ? 3.724 3.004 9.414 1.00 0.00 117 SER B C 19
ATOM 30474 O O . SER B 2 3 ? 4.930 2.895 9.637 1.00 0.00 117 SER B O 19
ATOM 30482 N N . ALA B 2 4 ? 3.164 2.626 8.270 1.00 0.00 118 ALA B N 19
ATOM 30483 C CA . ALA B 2 4 ? 3.952 2.048 7.192 1.00 0.00 118 ALA B CA 19
ATOM 30484 C C . ALA B 2 4 ? 4.610 3.145 6.359 1.00 0.00 118 ALA B C 19
ATOM 30485 O O . ALA B 2 4 ? 5.315 2.862 5.390 1.00 0.00 118 ALA B O 19
ATOM 30492 N N . ASP B 2 5 ? 4.376 4.402 6.745 1.00 0.00 119 ASP B N 19
ATOM 30493 C CA . ASP B 2 5 ? 4.944 5.546 6.041 1.00 0.00 119 ASP B CA 19
ATOM 30494 C C . ASP B 2 5 ? 6.427 5.333 5.758 1.00 0.00 119 ASP B C 19
ATOM 30495 O O . ASP B 2 5 ? 6.964 5.857 4.783 1.00 0.00 119 ASP B O 19
ATOM 30504 N N . ALA B 2 6 ? 7.085 4.557 6.616 1.00 0.00 120 ALA B N 19
ATOM 30505 C CA . ALA B 2 6 ? 8.507 4.272 6.452 1.00 0.00 120 ALA B CA 19
ATOM 30506 C C . ALA B 2 6 ? 8.804 3.765 5.045 1.00 0.00 120 ALA B C 19
ATOM 30507 O O . ALA B 2 6 ? 9.417 4.467 4.240 1.00 0.00 120 ALA B O 19
ATOM 30514 N N . MET B 2 7 ? 8.357 2.548 4.745 1.00 0.00 121 MET B N 19
ATOM 30515 C CA . MET B 2 7 ? 8.571 1.967 3.423 1.00 0.00 121 MET B CA 19
ATOM 30516 C C . MET B 2 7 ? 8.036 2.907 2.351 1.00 0.00 121 MET B C 19
ATOM 30517 O O . MET B 2 7 ? 8.581 2.991 1.250 1.00 0.00 121 MET B O 19
ATOM 30531 N N . LEU B 2 8 ? 6.967 3.618 2.689 1.00 0.00 122 LEU B N 19
ATOM 30532 C CA . LEU B 2 8 ? 6.355 4.560 1.767 1.00 0.00 122 LEU B CA 19
ATOM 30533 C C . LEU B 2 8 ? 7.312 5.711 1.479 1.00 0.00 122 LEU B C 19
ATOM 30534 O O . LEU B 2 8 ? 7.360 6.227 0.365 1.00 0.00 122 LEU B O 19
ATOM 30550 N N . ARG B 2 9 ? 8.078 6.106 2.493 1.00 0.00 123 ARG B N 19
ATOM 30551 C CA . ARG B 2 9 ? 9.041 7.193 2.346 1.00 0.00 123 ARG B CA 19
ATOM 30552 C C . ARG B 2 9 ? 10.407 6.664 1.909 1.00 0.00 123 ARG B C 19
ATOM 30553 O O . ARG B 2 9 ? 11.319 7.441 1.622 1.00 0.00 123 ARG B O 19
ATOM 30574 N N . ALA B 2 10 ? 10.547 5.340 1.867 1.00 0.00 124 ALA B N 19
ATOM 30575 C CA . ALA B 2 10 ? 11.803 4.712 1.474 1.00 0.00 124 ALA B CA 19
ATOM 30576 C C . ALA B 2 10 ? 12.233 5.140 0.075 1.00 0.00 124 ALA B C 19
ATOM 30577 O O . ALA B 2 10 ? 13.199 5.884 -0.089 1.00 0.00 124 ALA B O 19
ATOM 30584 N N . LEU B 2 11 ? 11.515 4.650 -0.929 1.00 0.00 125 LEU B N 19
ATOM 30585 C CA . LEU B 2 11 ? 11.825 4.965 -2.318 1.00 0.00 125 LEU B CA 19
ATOM 30586 C C . LEU B 2 11 ? 11.310 6.351 -2.705 1.00 0.00 125 LEU B C 19
ATOM 30587 O O . LEU B 2 11 ? 11.766 6.935 -3.687 1.00 0.00 125 LEU B O 19
ATOM 30603 N N . LEU B 2 12 ? 10.365 6.872 -1.924 1.00 0.00 126 LEU B N 19
ATOM 30604 C CA . LEU B 2 12 ? 9.792 8.192 -2.182 1.00 0.00 126 LEU B CA 19
ATOM 30605 C C . LEU B 2 12 ? 9.020 8.213 -3.499 1.00 0.00 126 LEU B C 19
ATOM 30606 O O . LEU B 2 12 ? 7.791 8.276 -3.507 1.00 0.00 126 LEU B O 19
ATOM 30622 N N . GLY B 2 13 ? 9.748 8.164 -4.610 1.00 0.00 127 GLY B N 19
ATOM 30623 C CA . GLY B 2 13 ? 9.114 8.181 -5.914 1.00 0.00 127 GLY B CA 19
ATOM 30624 C C . GLY B 2 13 ? 9.745 9.189 -6.853 1.00 0.00 127 GLY B C 19
ATOM 30625 O O . GLY B 2 13 ? 10.894 9.029 -7.266 1.00 0.00 127 GLY B O 19
ATOM 30629 N N . SER B 2 14 ? 8.994 10.232 -7.191 1.00 0.00 128 SER B N 19
ATOM 30630 C CA . SER B 2 14 ? 9.487 11.272 -8.086 1.00 0.00 128 SER B CA 19
ATOM 30631 C C . SER B 2 14 ? 8.951 12.640 -7.680 1.00 0.00 128 SER B C 19
ATOM 30632 O O . SER B 2 14 ? 7.808 12.984 -7.978 1.00 0.00 128 SER B O 19
ATOM 30640 N N . LYS B 2 15 ? 9.785 13.418 -6.997 1.00 0.00 129 LYS B N 19
ATOM 30641 C CA . LYS B 2 15 ? 9.396 14.750 -6.549 1.00 0.00 129 LYS B CA 19
ATOM 30642 C C . LYS B 2 15 ? 10.550 15.736 -6.710 1.00 0.00 129 LYS B C 19
ATOM 30643 O O . LYS B 2 15 ? 10.671 16.694 -5.946 1.00 0.00 129 LYS B O 19
ATOM 30662 N N . HIS B 2 16 ? 11.394 15.494 -7.708 1.00 0.00 130 HIS B N 19
ATOM 30663 C CA . HIS B 2 16 ? 12.537 16.360 -7.969 1.00 0.00 130 HIS B CA 19
ATOM 30664 C C . HIS B 2 16 ? 12.149 17.510 -8.893 1.00 0.00 130 HIS B C 19
ATOM 30665 O O . HIS B 2 16 ? 12.015 17.329 -10.103 1.00 0.00 130 HIS B O 19
ATOM 30680 N N . LYS B 2 17 ? 11.971 18.694 -8.315 1.00 0.00 131 LYS B N 19
ATOM 30681 C CA . LYS B 2 17 ? 11.598 19.873 -9.087 1.00 0.00 131 LYS B CA 19
ATOM 30682 C C . LYS B 2 17 ? 12.831 20.685 -9.469 1.00 0.00 131 LYS B C 19
ATOM 30683 O O . LYS B 2 17 ? 12.950 21.056 -10.656 1.00 0.00 131 LYS B O 19
ATOM 30705 N N . ALA A 1 1 ? -17.726 -2.283 -12.401 1.00 0.00 1 ALA A N 20
ATOM 30706 C CA . ALA A 1 1 ? -16.435 -1.561 -12.268 1.00 0.00 1 ALA A CA 20
ATOM 30707 C C . ALA A 1 1 ? -16.284 -0.959 -10.875 1.00 0.00 1 ALA A C 20
ATOM 30708 O O . ALA A 1 1 ? -15.178 -0.873 -10.342 1.00 0.00 1 ALA A O 20
ATOM 30717 N N . SER A 1 2 ? -17.403 -0.545 -10.291 1.00 0.00 2 SER A N 20
ATOM 30718 C CA . SER A 1 2 ? -17.397 0.047 -8.959 1.00 0.00 2 SER A CA 20
ATOM 30719 C C . SER A 1 2 ? -18.028 -0.895 -7.939 1.00 0.00 2 SER A C 20
ATOM 30720 O O . SER A 1 2 ? -19.091 -1.467 -8.183 1.00 0.00 2 SER A O 20
ATOM 30728 N N . MET A 1 3 ? -17.367 -1.052 -6.797 1.00 0.00 3 MET A N 20
ATOM 30729 C CA . MET A 1 3 ? -17.862 -1.924 -5.741 1.00 0.00 3 MET A CA 20
ATOM 30730 C C . MET A 1 3 ? -17.551 -1.339 -4.367 1.00 0.00 3 MET A C 20
ATOM 30731 O O . MET A 1 3 ? -18.458 -1.018 -3.597 1.00 0.00 3 MET A O 20
ATOM 30745 N N . THR A 1 4 ? -16.264 -1.200 -4.067 1.00 0.00 4 THR A N 20
ATOM 30746 C CA . THR A 1 4 ? -15.831 -0.652 -2.787 1.00 0.00 4 THR A CA 20
ATOM 30747 C C . THR A 1 4 ? -15.221 0.733 -2.970 1.00 0.00 4 THR A C 20
ATOM 30748 O O . THR A 1 4 ? -14.110 0.871 -3.480 1.00 0.00 4 THR A O 20
ATOM 30759 N N . ASP A 1 5 ? -15.957 1.758 -2.550 1.00 0.00 5 ASP A N 20
ATOM 30760 C CA . ASP A 1 5 ? -15.487 3.136 -2.668 1.00 0.00 5 ASP A CA 20
ATOM 30761 C C . ASP A 1 5 ? -14.422 3.455 -1.621 1.00 0.00 5 ASP A C 20
ATOM 30762 O O . ASP A 1 5 ? -13.842 4.540 -1.632 1.00 0.00 5 ASP A O 20
ATOM 30771 N N . GLN A 1 6 ? -14.164 2.510 -0.716 1.00 0.00 6 GLN A N 20
ATOM 30772 C CA . GLN A 1 6 ? -13.165 2.707 0.330 1.00 0.00 6 GLN A CA 20
ATOM 30773 C C . GLN A 1 6 ? -11.862 3.253 -0.254 1.00 0.00 6 GLN A C 20
ATOM 30774 O O . GLN A 1 6 ? -11.130 3.986 0.412 1.00 0.00 6 GLN A O 20
ATOM 30788 N N . GLN A 1 7 ? -11.588 2.895 -1.504 1.00 0.00 7 GLN A N 20
ATOM 30789 C CA . GLN A 1 7 ? -10.379 3.352 -2.184 1.00 0.00 7 GLN A CA 20
ATOM 30790 C C . GLN A 1 7 ? -10.396 4.862 -2.357 1.00 0.00 7 GLN A C 20
ATOM 30791 O O . GLN A 1 7 ? -9.353 5.516 -2.330 1.00 0.00 7 GLN A O 20
ATOM 30805 N N . ALA A 1 8 ? -11.587 5.406 -2.550 1.00 0.00 8 ALA A N 20
ATOM 30806 C CA . ALA A 1 8 ? -11.743 6.835 -2.743 1.00 0.00 8 ALA A CA 20
ATOM 30807 C C . ALA A 1 8 ? -11.501 7.589 -1.442 1.00 0.00 8 ALA A C 20
ATOM 30808 O O . ALA A 1 8 ? -10.680 8.506 -1.389 1.00 0.00 8 ALA A O 20
ATOM 30815 N N . GLU A 1 9 ? -12.209 7.189 -0.388 1.00 0.00 9 GLU A N 20
ATOM 30816 C CA . GLU A 1 9 ? -12.055 7.824 0.916 1.00 0.00 9 GLU A CA 20
ATOM 30817 C C . GLU A 1 9 ? -10.586 7.818 1.322 1.00 0.00 9 GLU A C 20
ATOM 30818 O O . GLU A 1 9 ? -10.076 8.795 1.868 1.00 0.00 9 GLU A O 20
ATOM 30830 N N . ALA A 1 10 ? -9.916 6.707 1.031 1.00 0.00 10 ALA A N 20
ATOM 30831 C CA . ALA A 1 10 ? -8.502 6.541 1.333 1.00 0.00 10 ALA A CA 20
ATOM 30832 C C . ALA A 1 10 ? -7.706 7.799 0.995 1.00 0.00 10 ALA A C 20
ATOM 30833 O O . ALA A 1 10 ? -7.096 8.415 1.868 1.00 0.00 10 ALA A O 20
ATOM 30840 N N . ARG A 1 11 ? -7.719 8.171 -0.283 1.00 0.00 11 ARG A N 20
ATOM 30841 C CA . ARG A 1 11 ? -7.002 9.355 -0.744 1.00 0.00 11 ARG A CA 20
ATOM 30842 C C . ARG A 1 11 ? -7.374 10.579 0.090 1.00 0.00 11 ARG A C 20
ATOM 30843 O O . ARG A 1 11 ? -6.590 11.520 0.214 1.00 0.00 11 ARG A O 20
ATOM 30864 N N . ALA A 1 12 ? -8.573 10.556 0.663 1.00 0.00 12 ALA A N 20
ATOM 30865 C CA . ALA A 1 12 ? -9.048 11.660 1.487 1.00 0.00 12 ALA A CA 20
ATOM 30866 C C . ALA A 1 12 ? -8.765 11.409 2.966 1.00 0.00 12 ALA A C 20
ATOM 30867 O O . ALA A 1 12 ? -8.761 12.340 3.771 1.00 0.00 12 ALA A O 20
ATOM 30874 N N . PHE A 1 13 ? -8.531 10.148 3.322 1.00 0.00 13 PHE A N 20
ATOM 30875 C CA . PHE A 1 13 ? -8.250 9.785 4.706 1.00 0.00 13 PHE A CA 20
ATOM 30876 C C . PHE A 1 13 ? -6.821 10.161 5.098 1.00 0.00 13 PHE A C 20
ATOM 30877 O O . PHE A 1 13 ? -6.473 10.158 6.279 1.00 0.00 13 PHE A O 20
ATOM 30894 N N . LEU A 1 14 ? -5.997 10.479 4.104 1.00 0.00 14 LEU A N 20
ATOM 30895 C CA . LEU A 1 14 ? -4.609 10.850 4.354 1.00 0.00 14 LEU A CA 20
ATOM 30896 C C . LEU A 1 14 ? -4.262 12.159 3.654 1.00 0.00 14 LEU A C 20
ATOM 30897 O O . LEU A 1 14 ? -5.051 12.684 2.868 1.00 0.00 14 LEU A O 20
ATOM 30913 N N . SER A 1 15 ? -3.074 12.680 3.943 1.00 0.00 15 SER A N 20
ATOM 30914 C CA . SER A 1 15 ? -2.618 13.925 3.339 1.00 0.00 15 SER A CA 20
ATOM 30915 C C . SER A 1 15 ? -1.886 13.652 2.033 1.00 0.00 15 SER A C 20
ATOM 30916 O O . SER A 1 15 ? -1.448 12.529 1.781 1.00 0.00 15 SER A O 20
ATOM 30924 N N . GLU A 1 16 ? -1.740 14.686 1.208 1.00 0.00 16 GLU A N 20
ATOM 30925 C CA . GLU A 1 16 ? -1.039 14.547 -0.065 1.00 0.00 16 GLU A CA 20
ATOM 30926 C C . GLU A 1 16 ? 0.310 13.866 0.150 1.00 0.00 16 GLU A C 20
ATOM 30927 O O . GLU A 1 16 ? 0.835 13.200 -0.743 1.00 0.00 16 GLU A O 20
ATOM 30939 N N . GLU A 1 17 ? 0.856 14.035 1.351 1.00 0.00 17 GLU A N 20
ATOM 30940 C CA . GLU A 1 17 ? 2.133 13.437 1.710 1.00 0.00 17 GLU A CA 20
ATOM 30941 C C . GLU A 1 17 ? 2.061 11.916 1.619 1.00 0.00 17 GLU A C 20
ATOM 30942 O O . GLU A 1 17 ? 2.792 11.296 0.847 1.00 0.00 17 GLU A O 20
ATOM 30954 N N . MET A 1 18 ? 1.172 11.323 2.412 1.00 0.00 18 MET A N 20
ATOM 30955 C CA . MET A 1 18 ? 0.998 9.873 2.425 1.00 0.00 18 MET A CA 20
ATOM 30956 C C . MET A 1 18 ? 0.703 9.341 1.025 1.00 0.00 18 MET A C 20
ATOM 30957 O O . MET A 1 18 ? 0.942 8.168 0.736 1.00 0.00 18 MET A O 20
ATOM 30971 N N . ILE A 1 19 ? 0.185 10.207 0.158 1.00 0.00 19 ILE A N 20
ATOM 30972 C CA . ILE A 1 19 ? -0.137 9.821 -1.210 1.00 0.00 19 ILE A CA 20
ATOM 30973 C C . ILE A 1 19 ? 1.131 9.667 -2.039 1.00 0.00 19 ILE A C 20
ATOM 30974 O O . ILE A 1 19 ? 1.452 8.576 -2.510 1.00 0.00 19 ILE A O 20
ATOM 30990 N N . ALA A 1 20 ? 1.846 10.771 -2.213 1.00 0.00 20 ALA A N 20
ATOM 30991 C CA . ALA A 1 20 ? 3.081 10.773 -2.983 1.00 0.00 20 ALA A CA 20
ATOM 30992 C C . ALA A 1 20 ? 4.005 9.641 -2.543 1.00 0.00 20 ALA A C 20
ATOM 30993 O O . ALA A 1 20 ? 4.813 9.144 -3.328 1.00 0.00 20 ALA A O 20
ATOM 31000 N N . GLU A 1 21 ? 3.873 9.234 -1.284 1.00 0.00 21 GLU A N 20
ATOM 31001 C CA . GLU A 1 21 ? 4.687 8.156 -0.741 1.00 0.00 21 GLU A CA 20
ATOM 31002 C C . GLU A 1 21 ? 4.152 6.802 -1.199 1.00 0.00 21 GLU A C 20
ATOM 31003 O O . GLU A 1 21 ? 4.916 5.862 -1.415 1.00 0.00 21 GLU A O 20
ATOM 31015 N N . PHE A 1 22 ? 2.832 6.715 -1.354 1.00 0.00 22 PHE A N 20
ATOM 31016 C CA . PHE A 1 22 ? 2.194 5.480 -1.798 1.00 0.00 22 PHE A CA 20
ATOM 31017 C C . PHE A 1 22 ? 2.660 5.114 -3.203 1.00 0.00 22 PHE A C 20
ATOM 31018 O O . PHE A 1 22 ? 3.024 3.970 -3.472 1.00 0.00 22 PHE A O 20
ATOM 31035 N N . LYS A 1 23 ? 2.643 6.101 -4.091 1.00 0.00 23 LYS A N 20
ATOM 31036 C CA . LYS A 1 23 ? 3.063 5.899 -5.472 1.00 0.00 23 LYS A CA 20
ATOM 31037 C C . LYS A 1 23 ? 4.562 5.618 -5.552 1.00 0.00 23 LYS A C 20
ATOM 31038 O O . LYS A 1 23 ? 5.064 5.151 -6.574 1.00 0.00 23 LYS A O 20
ATOM 31057 N N . ALA A 1 24 ? 5.269 5.915 -4.465 1.00 0.00 24 ALA A N 20
ATOM 31058 C CA . ALA A 1 24 ? 6.710 5.706 -4.395 1.00 0.00 24 ALA A CA 20
ATOM 31059 C C . ALA A 1 24 ? 7.113 4.318 -4.885 1.00 0.00 24 ALA A C 20
ATOM 31060 O O . ALA A 1 24 ? 7.699 4.174 -5.958 1.00 0.00 24 ALA A O 20
ATOM 31067 N N . ALA A 1 25 ? 6.804 3.301 -4.088 1.00 0.00 25 ALA A N 20
ATOM 31068 C CA . ALA A 1 25 ? 7.143 1.927 -4.435 1.00 0.00 25 ALA A CA 20
ATOM 31069 C C . ALA A 1 25 ? 6.138 1.322 -5.415 1.00 0.00 25 ALA A C 20
ATOM 31070 O O . ALA A 1 25 ? 6.280 0.171 -5.825 1.00 0.00 25 ALA A O 20
ATOM 31077 N N . PHE A 1 26 ? 5.122 2.098 -5.788 1.00 0.00 26 PHE A N 20
ATOM 31078 C CA . PHE A 1 26 ? 4.102 1.624 -6.719 1.00 0.00 26 PHE A CA 20
ATOM 31079 C C . PHE A 1 26 ? 4.728 1.136 -8.022 1.00 0.00 26 PHE A C 20
ATOM 31080 O O . PHE A 1 26 ? 4.201 0.235 -8.675 1.00 0.00 26 PHE A O 20
ATOM 31097 N N . ASP A 1 27 ? 5.855 1.734 -8.394 1.00 0.00 27 ASP A N 20
ATOM 31098 C CA . ASP A 1 27 ? 6.551 1.353 -9.620 1.00 0.00 27 ASP A CA 20
ATOM 31099 C C . ASP A 1 27 ? 7.353 0.072 -9.414 1.00 0.00 27 ASP A C 20
ATOM 31100 O O . ASP A 1 27 ? 7.251 -0.868 -10.200 1.00 0.00 27 ASP A O 20
ATOM 31109 N N . MET A 1 28 ? 8.147 0.042 -8.349 1.00 0.00 28 MET A N 20
ATOM 31110 C CA . MET A 1 28 ? 8.963 -1.126 -8.037 1.00 0.00 28 MET A CA 20
ATOM 31111 C C . MET A 1 28 ? 8.085 -2.305 -7.629 1.00 0.00 28 MET A C 20
ATOM 31112 O O . MET A 1 28 ? 8.460 -3.465 -7.810 1.00 0.00 28 MET A O 20
ATOM 31126 N N . PHE A 1 29 ? 6.914 -2.002 -7.079 1.00 0.00 29 PHE A N 20
ATOM 31127 C CA . PHE A 1 29 ? 5.978 -3.031 -6.644 1.00 0.00 29 PHE A CA 20
ATOM 31128 C C . PHE A 1 29 ? 5.614 -3.960 -7.799 1.00 0.00 29 PHE A C 20
ATOM 31129 O O . PHE A 1 29 ? 5.975 -5.137 -7.801 1.00 0.00 29 PHE A O 20
ATOM 31146 N N . ASP A 1 30 ? 4.898 -3.419 -8.780 1.00 0.00 30 ASP A N 20
ATOM 31147 C CA . ASP A 1 30 ? 4.482 -4.195 -9.941 1.00 0.00 30 ASP A CA 20
ATOM 31148 C C . ASP A 1 30 ? 5.685 -4.788 -10.665 1.00 0.00 30 ASP A C 20
ATOM 31149 O O . ASP A 1 30 ? 6.548 -4.062 -11.159 1.00 0.00 30 ASP A O 20
ATOM 31158 N N . ALA A 1 31 ? 5.734 -6.113 -10.722 1.00 0.00 31 ALA A N 20
ATOM 31159 C CA . ALA A 1 31 ? 6.827 -6.812 -11.385 1.00 0.00 31 ALA A CA 20
ATOM 31160 C C . ALA A 1 31 ? 6.460 -7.158 -12.824 1.00 0.00 31 ALA A C 20
ATOM 31161 O O . ALA A 1 31 ? 7.245 -6.938 -13.747 1.00 0.00 31 ALA A O 20
ATOM 31168 N N . ASP A 1 32 ? 5.259 -7.699 -13.006 1.00 0.00 32 ASP A N 20
ATOM 31169 C CA . ASP A 1 32 ? 4.783 -8.074 -14.332 1.00 0.00 32 ASP A CA 20
ATOM 31170 C C . ASP A 1 32 ? 4.678 -6.852 -15.241 1.00 0.00 32 ASP A C 20
ATOM 31171 O O . ASP A 1 32 ? 4.655 -6.979 -16.465 1.00 0.00 32 ASP A O 20
ATOM 31180 N N . GLY A 1 33 ? 4.612 -5.669 -14.636 1.00 0.00 33 GLY A N 20
ATOM 31181 C CA . GLY A 1 33 ? 4.509 -4.447 -15.409 1.00 0.00 33 GLY A CA 20
ATOM 31182 C C . GLY A 1 33 ? 3.596 -3.425 -14.760 1.00 0.00 33 GLY A C 20
ATOM 31183 O O . GLY A 1 33 ? 4.062 -2.495 -14.102 1.00 0.00 33 GLY A O 20
ATOM 31187 N N . GLY A 1 34 ? 2.291 -3.597 -14.947 1.00 0.00 34 GLY A N 20
ATOM 31188 C CA . GLY A 1 34 ? 1.332 -2.675 -14.369 1.00 0.00 34 GLY A CA 20
ATOM 31189 C C . GLY A 1 34 ? 0.076 -3.372 -13.883 1.00 0.00 34 GLY A C 20
ATOM 31190 O O . GLY A 1 34 ? -1.037 -2.944 -14.188 1.00 0.00 34 GLY A O 20
ATOM 31194 N N . GLY A 1 35 ? 0.254 -4.449 -13.124 1.00 0.00 35 GLY A N 20
ATOM 31195 C CA . GLY A 1 35 ? -0.881 -5.188 -12.606 1.00 0.00 35 GLY A CA 20
ATOM 31196 C C . GLY A 1 35 ? -1.287 -4.727 -11.219 1.00 0.00 35 GLY A C 20
ATOM 31197 O O . GLY A 1 35 ? -1.799 -3.621 -11.051 1.00 0.00 35 GLY A O 20
ATOM 31201 N N . ASP A 1 36 ? -1.056 -5.578 -10.224 1.00 0.00 36 ASP A N 20
ATOM 31202 C CA . ASP A 1 36 ? -1.399 -5.250 -8.845 1.00 0.00 36 ASP A CA 20
ATOM 31203 C C . ASP A 1 36 ? -0.324 -5.748 -7.885 1.00 0.00 36 ASP A C 20
ATOM 31204 O O . ASP A 1 36 ? 0.706 -6.273 -8.307 1.00 0.00 36 ASP A O 20
ATOM 31213 N N . ILE A 1 37 ? -0.571 -5.575 -6.591 1.00 0.00 37 ILE A N 20
ATOM 31214 C CA . ILE A 1 37 ? 0.374 -6.002 -5.568 1.00 0.00 37 ILE A CA 20
ATOM 31215 C C . ILE A 1 37 ? -0.193 -7.153 -4.740 1.00 0.00 37 ILE A C 20
ATOM 31216 O O . ILE A 1 37 ? -1.182 -6.989 -4.025 1.00 0.00 37 ILE A O 20
ATOM 31232 N N . SER A 1 38 ? 0.447 -8.313 -4.839 1.00 0.00 38 SER A N 20
ATOM 31233 C CA . SER A 1 38 ? 0.015 -9.492 -4.098 1.00 0.00 38 SER A CA 20
ATOM 31234 C C . SER A 1 38 ? 0.939 -9.748 -2.910 1.00 0.00 38 SER A C 20
ATOM 31235 O O . SER A 1 38 ? 1.709 -8.874 -2.512 1.00 0.00 38 SER A O 20
ATOM 31243 N N . THR A 1 39 ? 0.860 -10.950 -2.348 1.00 0.00 39 THR A N 20
ATOM 31244 C CA . THR A 1 39 ? 1.691 -11.315 -1.205 1.00 0.00 39 THR A CA 20
ATOM 31245 C C . THR A 1 39 ? 3.166 -11.393 -1.595 1.00 0.00 39 THR A C 20
ATOM 31246 O O . THR A 1 39 ? 4.047 -11.323 -0.737 1.00 0.00 39 THR A O 20
ATOM 31257 N N . LYS A 1 40 ? 3.431 -11.543 -2.890 1.00 0.00 40 LYS A N 20
ATOM 31258 C CA . LYS A 1 40 ? 4.801 -11.636 -3.383 1.00 0.00 40 LYS A CA 20
ATOM 31259 C C . LYS A 1 40 ? 5.354 -10.261 -3.747 1.00 0.00 40 LYS A C 20
ATOM 31260 O O . LYS A 1 40 ? 6.562 -10.029 -3.674 1.00 0.00 40 LYS A O 20
ATOM 31279 N N . GLU A 1 41 ? 4.469 -9.353 -4.143 1.00 0.00 41 GLU A N 20
ATOM 31280 C CA . GLU A 1 41 ? 4.875 -8.004 -4.524 1.00 0.00 41 GLU A CA 20
ATOM 31281 C C . GLU A 1 41 ? 5.213 -7.158 -3.299 1.00 0.00 41 GLU A C 20
ATOM 31282 O O . GLU A 1 41 ? 5.982 -6.200 -3.392 1.00 0.00 41 GLU A O 20
ATOM 31294 N N . LEU A 1 42 ? 4.635 -7.511 -2.155 1.00 0.00 42 LEU A N 20
ATOM 31295 C CA . LEU A 1 42 ? 4.880 -6.772 -0.922 1.00 0.00 42 LEU A CA 20
ATOM 31296 C C . LEU A 1 42 ? 6.205 -7.183 -0.287 1.00 0.00 42 LEU A C 20
ATOM 31297 O O . LEU A 1 42 ? 7.031 -6.336 0.052 1.00 0.00 42 LEU A O 20
ATOM 31313 N N . GLY A 1 43 ? 6.402 -8.487 -0.127 1.00 0.00 43 GLY A N 20
ATOM 31314 C CA . GLY A 1 43 ? 7.629 -8.984 0.469 1.00 0.00 43 GLY A CA 20
ATOM 31315 C C . GLY A 1 43 ? 8.870 -8.519 -0.271 1.00 0.00 43 GLY A C 20
ATOM 31316 O O . GLY A 1 43 ? 9.966 -8.513 0.288 1.00 0.00 43 GLY A O 20
ATOM 31320 N N . THR A 1 44 ? 8.700 -8.133 -1.531 1.00 0.00 44 THR A N 20
ATOM 31321 C CA . THR A 1 44 ? 9.815 -7.669 -2.350 1.00 0.00 44 THR A CA 20
ATOM 31322 C C . THR A 1 44 ? 10.443 -6.403 -1.763 1.00 0.00 44 THR A C 20
ATOM 31323 O O . THR A 1 44 ? 11.474 -6.462 -1.092 1.00 0.00 44 THR A O 20
ATOM 31334 N N . VAL A 1 45 ? 9.822 -5.262 -2.037 1.00 0.00 45 VAL A N 20
ATOM 31335 C CA . VAL A 1 45 ? 10.315 -3.977 -1.559 1.00 0.00 45 VAL A CA 20
ATOM 31336 C C . VAL A 1 45 ? 10.495 -3.964 -0.042 1.00 0.00 45 VAL A C 20
ATOM 31337 O O . VAL A 1 45 ? 11.439 -3.365 0.472 1.00 0.00 45 VAL A O 20
ATOM 31350 N N . MET A 1 46 ? 9.586 -4.616 0.670 1.00 0.00 46 MET A N 20
ATOM 31351 C CA . MET A 1 46 ? 9.652 -4.660 2.126 1.00 0.00 46 MET A CA 20
ATOM 31352 C C . MET A 1 46 ? 10.886 -5.420 2.608 1.00 0.00 46 MET A C 20
ATOM 31353 O O . MET A 1 46 ? 11.350 -5.213 3.729 1.00 0.00 46 MET A O 20
ATOM 31367 N N . ARG A 1 47 ? 11.412 -6.304 1.763 1.00 0.00 47 ARG A N 20
ATOM 31368 C CA . ARG A 1 47 ? 12.588 -7.093 2.124 1.00 0.00 47 ARG A CA 20
ATOM 31369 C C . ARG A 1 47 ? 13.884 -6.355 1.794 1.00 0.00 47 ARG A C 20
ATOM 31370 O O . ARG A 1 47 ? 14.868 -6.461 2.526 1.00 0.00 47 ARG A O 20
ATOM 31391 N N . MET A 1 48 ? 13.884 -5.616 0.690 1.00 0.00 48 MET A N 20
ATOM 31392 C CA . MET A 1 48 ? 15.071 -4.875 0.273 1.00 0.00 48 MET A CA 20
ATOM 31393 C C . MET A 1 48 ? 15.206 -3.563 1.043 1.00 0.00 48 MET A C 20
ATOM 31394 O O . MET A 1 48 ? 16.291 -2.987 1.117 1.00 0.00 48 MET A O 20
ATOM 31408 N N . LEU A 1 49 ? 14.101 -3.093 1.613 1.00 0.00 49 LEU A N 20
ATOM 31409 C CA . LEU A 1 49 ? 14.105 -1.850 2.374 1.00 0.00 49 LEU A CA 20
ATOM 31410 C C . LEU A 1 49 ? 14.579 -2.083 3.804 1.00 0.00 49 LEU A C 20
ATOM 31411 O O . LEU A 1 49 ? 15.425 -1.351 4.316 1.00 0.00 49 LEU A O 20
ATOM 31427 N N . GLY A 1 50 ? 14.026 -3.108 4.445 1.00 0.00 50 GLY A N 20
ATOM 31428 C CA . GLY A 1 50 ? 14.404 -3.416 5.812 1.00 0.00 50 GLY A CA 20
ATOM 31429 C C . GLY A 1 50 ? 13.323 -4.179 6.556 1.00 0.00 50 GLY A C 20
ATOM 31430 O O . GLY A 1 50 ? 13.607 -4.885 7.522 1.00 0.00 50 GLY A O 20
ATOM 31434 N N . GLN A 1 51 ? 12.080 -4.036 6.104 1.00 0.00 51 GLN A N 20
ATOM 31435 C CA . GLN A 1 51 ? 10.956 -4.718 6.734 1.00 0.00 51 GLN A CA 20
ATOM 31436 C C . GLN A 1 51 ? 11.053 -6.226 6.517 1.00 0.00 51 GLN A C 20
ATOM 31437 O O . GLN A 1 51 ? 11.763 -6.688 5.624 1.00 0.00 51 GLN A O 20
ATOM 31451 N N . ASN A 1 52 ? 10.345 -6.990 7.340 1.00 0.00 52 ASN A N 20
ATOM 31452 C CA . ASN A 1 52 ? 10.365 -8.443 7.226 1.00 0.00 52 ASN A CA 20
ATOM 31453 C C . ASN A 1 52 ? 9.001 -9.046 7.547 1.00 0.00 52 ASN A C 20
ATOM 31454 O O . ASN A 1 52 ? 8.886 -9.930 8.397 1.00 0.00 52 ASN A O 20
ATOM 31465 N N . PRO A 1 53 ? 7.946 -8.584 6.860 1.00 0.00 53 PRO A N 20
ATOM 31466 C CA . PRO A 1 53 ? 6.588 -9.091 7.068 1.00 0.00 53 PRO A CA 20
ATOM 31467 C C . PRO A 1 53 ? 6.439 -10.531 6.586 1.00 0.00 53 PRO A C 20
ATOM 31468 O O . PRO A 1 53 ? 6.429 -10.796 5.384 1.00 0.00 53 PRO A O 20
ATOM 31479 N N . THR A 1 54 ? 6.332 -11.459 7.532 1.00 0.00 54 THR A N 20
ATOM 31480 C CA . THR A 1 54 ? 6.192 -12.875 7.205 1.00 0.00 54 THR A CA 20
ATOM 31481 C C . THR A 1 54 ? 5.005 -13.111 6.276 1.00 0.00 54 THR A C 20
ATOM 31482 O O . THR A 1 54 ? 4.235 -12.193 5.991 1.00 0.00 54 THR A O 20
ATOM 31493 N N . LYS A 1 55 ? 4.863 -14.347 5.808 1.00 0.00 55 LYS A N 20
ATOM 31494 C CA . LYS A 1 55 ? 3.770 -14.706 4.912 1.00 0.00 55 LYS A CA 20
ATOM 31495 C C . LYS A 1 55 ? 2.423 -14.354 5.534 1.00 0.00 55 LYS A C 20
ATOM 31496 O O . LYS A 1 55 ? 1.554 -13.782 4.877 1.00 0.00 55 LYS A O 20
ATOM 31515 N N . CYS A 1 56 ? 2.260 -14.696 6.808 1.00 0.00 56 CYS A N 20
ATOM 31516 C CA . CYS A 1 56 ? 1.022 -14.412 7.522 1.00 0.00 56 CYS A CA 20
ATOM 31517 C C . CYS A 1 56 ? 0.808 -12.908 7.650 1.00 0.00 56 CYS A C 20
ATOM 31518 O O . CYS A 1 56 ? -0.326 -12.428 7.658 1.00 0.00 56 CYS A O 20
ATOM 31526 N N . GLU A 1 57 ? 1.908 -12.167 7.750 1.00 0.00 57 GLU A N 20
ATOM 31527 C CA . GLU A 1 57 ? 1.843 -10.716 7.876 1.00 0.00 57 GLU A CA 20
ATOM 31528 C C . GLU A 1 57 ? 1.197 -10.093 6.644 1.00 0.00 57 GLU A C 20
ATOM 31529 O O . GLU A 1 57 ? 0.106 -9.529 6.722 1.00 0.00 57 GLU A O 20
ATOM 31541 N N . LEU A 1 58 ? 1.878 -10.201 5.509 1.00 0.00 58 LEU A N 20
ATOM 31542 C CA . LEU A 1 58 ? 1.371 -9.650 4.260 1.00 0.00 58 LEU A CA 20
ATOM 31543 C C . LEU A 1 58 ? 0.048 -10.307 3.878 1.00 0.00 58 LEU A C 20
ATOM 31544 O O . LEU A 1 58 ? -0.832 -9.666 3.305 1.00 0.00 58 LEU A O 20
ATOM 31560 N N . ASP A 1 59 ? -0.085 -11.587 4.208 1.00 0.00 59 ASP A N 20
ATOM 31561 C CA . ASP A 1 59 ? -1.302 -12.331 3.906 1.00 0.00 59 ASP A CA 20
ATOM 31562 C C . ASP A 1 59 ? -2.453 -11.870 4.790 1.00 0.00 59 ASP A C 20
ATOM 31563 O O . ASP A 1 59 ? -3.621 -12.013 4.428 1.00 0.00 59 ASP A O 20
ATOM 31572 N N . ALA A 1 60 ? -2.121 -11.311 5.948 1.00 0.00 60 ALA A N 20
ATOM 31573 C CA . ALA A 1 60 ? -3.135 -10.828 6.871 1.00 0.00 60 ALA A CA 20
ATOM 31574 C C . ALA A 1 60 ? -3.687 -9.483 6.413 1.00 0.00 60 ALA A C 20
ATOM 31575 O O . ALA A 1 60 ? -4.861 -9.178 6.620 1.00 0.00 60 ALA A O 20
ATOM 31582 N N . ILE A 1 61 ? -2.831 -8.686 5.782 1.00 0.00 61 ILE A N 20
ATOM 31583 C CA . ILE A 1 61 ? -3.230 -7.377 5.284 1.00 0.00 61 ILE A CA 20
ATOM 31584 C C . ILE A 1 61 ? -3.987 -7.520 3.965 1.00 0.00 61 ILE A C 20
ATOM 31585 O O . ILE A 1 61 ? -5.156 -7.149 3.868 1.00 0.00 61 ILE A O 20
ATOM 31601 N N . ILE A 1 62 ? -3.310 -8.065 2.956 1.00 0.00 62 ILE A N 20
ATOM 31602 C CA . ILE A 1 62 ? -3.913 -8.265 1.639 1.00 0.00 62 ILE A CA 20
ATOM 31603 C C . ILE A 1 62 ? -5.328 -8.828 1.754 1.00 0.00 62 ILE A C 20
ATOM 31604 O O . ILE A 1 62 ? -6.209 -8.487 0.964 1.00 0.00 62 ILE A O 20
ATOM 31620 N N . CYS A 1 63 ? -5.540 -9.685 2.746 1.00 0.00 63 CYS A N 20
ATOM 31621 C CA . CYS A 1 63 ? -6.851 -10.286 2.966 1.00 0.00 63 CYS A CA 20
ATOM 31622 C C . CYS A 1 63 ? -7.835 -9.242 3.482 1.00 0.00 63 CYS A C 20
ATOM 31623 O O . CYS A 1 63 ? -8.970 -9.160 3.013 1.00 0.00 63 CYS A O 20
ATOM 31631 N N . GLU A 1 64 ? -7.388 -8.442 4.445 1.00 0.00 64 GLU A N 20
ATOM 31632 C CA . GLU A 1 64 ? -8.226 -7.396 5.017 1.00 0.00 64 GLU A CA 20
ATOM 31633 C C . GLU A 1 64 ? -8.462 -6.288 3.998 1.00 0.00 64 GLU A C 20
ATOM 31634 O O . GLU A 1 64 ? -9.554 -5.726 3.916 1.00 0.00 64 GLU A O 20
ATOM 31646 N N . VAL A 1 65 ? -7.430 -5.987 3.217 1.00 0.00 65 VAL A N 20
ATOM 31647 C CA . VAL A 1 65 ? -7.519 -4.955 2.194 1.00 0.00 65 VAL A CA 20
ATOM 31648 C C . VAL A 1 65 ? -8.492 -5.368 1.094 1.00 0.00 65 VAL A C 20
ATOM 31649 O O . VAL A 1 65 ? -9.526 -4.732 0.891 1.00 0.00 65 VAL A O 20
ATOM 31662 N N . ASP A 1 66 ? -8.150 -6.440 0.388 1.00 0.00 66 ASP A N 20
ATOM 31663 C CA . ASP A 1 66 ? -8.986 -6.945 -0.693 1.00 0.00 66 ASP A CA 20
ATOM 31664 C C . ASP A 1 66 ? -10.369 -7.328 -0.181 1.00 0.00 66 ASP A C 20
ATOM 31665 O O . ASP A 1 66 ? -10.508 -8.216 0.660 1.00 0.00 66 ASP A O 20
ATOM 31674 N N . GLU A 1 67 ? -11.392 -6.652 -0.694 1.00 0.00 67 GLU A N 20
ATOM 31675 C CA . GLU A 1 67 ? -12.766 -6.922 -0.290 1.00 0.00 67 GLU A CA 20
ATOM 31676 C C . GLU A 1 67 ? -13.461 -7.836 -1.295 1.00 0.00 67 GLU A C 20
ATOM 31677 O O . GLU A 1 67 ? -14.684 -7.804 -1.436 1.00 0.00 67 GLU A O 20
ATOM 31689 N N . ASP A 1 68 ? -12.675 -8.650 -1.992 1.00 0.00 68 ASP A N 20
ATOM 31690 C CA . ASP A 1 68 ? -13.218 -9.572 -2.984 1.00 0.00 68 ASP A CA 20
ATOM 31691 C C . ASP A 1 68 ? -12.376 -10.843 -3.076 1.00 0.00 68 ASP A C 20
ATOM 31692 O O . ASP A 1 68 ? -12.419 -11.554 -4.080 1.00 0.00 68 ASP A O 20
ATOM 31701 N N . GLY A 1 69 ? -11.612 -11.127 -2.022 1.00 0.00 69 GLY A N 20
ATOM 31702 C CA . GLY A 1 69 ? -10.773 -12.314 -2.008 1.00 0.00 69 GLY A CA 20
ATOM 31703 C C . GLY A 1 69 ? -9.960 -12.474 -3.278 1.00 0.00 69 GLY A C 20
ATOM 31704 O O . GLY A 1 69 ? -9.771 -13.588 -3.766 1.00 0.00 69 GLY A O 20
ATOM 31708 N N . SER A 1 70 ? -9.481 -11.357 -3.816 1.00 0.00 70 SER A N 20
ATOM 31709 C CA . SER A 1 70 ? -8.687 -11.376 -5.039 1.00 0.00 70 SER A CA 20
ATOM 31710 C C . SER A 1 70 ? -7.197 -11.465 -4.725 1.00 0.00 70 SER A C 20
ATOM 31711 O O . SER A 1 70 ? -6.419 -12.005 -5.510 1.00 0.00 70 SER A O 20
ATOM 31719 N N . GLY A 1 71 ? -6.806 -10.926 -3.574 1.00 0.00 71 GLY A N 20
ATOM 31720 C CA . GLY A 1 71 ? -5.408 -10.952 -3.184 1.00 0.00 71 GLY A CA 20
ATOM 31721 C C . GLY A 1 71 ? -4.560 -9.988 -3.994 1.00 0.00 71 GLY A C 20
ATOM 31722 O O . GLY A 1 71 ? -3.332 -10.002 -3.897 1.00 0.00 71 GLY A O 20
ATOM 31726 N N . THR A 1 72 ? -5.212 -9.148 -4.794 1.00 0.00 72 THR A N 20
ATOM 31727 C CA . THR A 1 72 ? -4.507 -8.175 -5.620 1.00 0.00 72 THR A CA 20
ATOM 31728 C C . THR A 1 72 ? -4.897 -6.752 -5.236 1.00 0.00 72 THR A C 20
ATOM 31729 O O . THR A 1 72 ? -6.079 -6.441 -5.086 1.00 0.00 72 THR A O 20
ATOM 31740 N N . ILE A 1 73 ? -3.896 -5.893 -5.077 1.00 0.00 73 ILE A N 20
ATOM 31741 C CA . ILE A 1 73 ? -4.133 -4.503 -4.709 1.00 0.00 73 ILE A CA 20
ATOM 31742 C C . ILE A 1 73 ? -4.211 -3.614 -5.948 1.00 0.00 73 ILE A C 20
ATOM 31743 O O . ILE A 1 73 ? -3.241 -3.484 -6.694 1.00 0.00 73 ILE A O 20
ATOM 31759 N N . ASP A 1 74 ? -5.375 -3.008 -6.159 1.00 0.00 74 ASP A N 20
ATOM 31760 C CA . ASP A 1 74 ? -5.589 -2.133 -7.307 1.00 0.00 74 ASP A CA 20
ATOM 31761 C C . ASP A 1 74 ? -4.808 -0.830 -7.157 1.00 0.00 74 ASP A C 20
ATOM 31762 O O . ASP A 1 74 ? -3.915 -0.724 -6.318 1.00 0.00 74 ASP A O 20
ATOM 31771 N N . PHE A 1 75 ? -5.150 0.156 -7.980 1.00 0.00 75 PHE A N 20
ATOM 31772 C CA . PHE A 1 75 ? -4.482 1.452 -7.944 1.00 0.00 75 PHE A CA 20
ATOM 31773 C C . PHE A 1 75 ? -4.699 2.145 -6.601 1.00 0.00 75 PHE A C 20
ATOM 31774 O O . PHE A 1 75 ? -3.819 2.138 -5.741 1.00 0.00 75 PHE A O 20
ATOM 31791 N N . GLU A 1 76 ? -5.874 2.743 -6.427 1.00 0.00 76 GLU A N 20
ATOM 31792 C CA . GLU A 1 76 ? -6.199 3.439 -5.186 1.00 0.00 76 GLU A CA 20
ATOM 31793 C C . GLU A 1 76 ? -6.212 2.475 -4.005 1.00 0.00 76 GLU A C 20
ATOM 31794 O O . GLU A 1 76 ? -6.032 2.885 -2.858 1.00 0.00 76 GLU A O 20
ATOM 31806 N N . GLU A 1 77 ? -6.425 1.193 -4.288 1.00 0.00 77 GLU A N 20
ATOM 31807 C CA . GLU A 1 77 ? -6.459 0.176 -3.242 1.00 0.00 77 GLU A CA 20
ATOM 31808 C C . GLU A 1 77 ? -5.221 0.263 -2.354 1.00 0.00 77 GLU A C 20
ATOM 31809 O O . GLU A 1 77 ? -5.270 -0.081 -1.175 1.00 0.00 77 GLU A O 20
ATOM 31821 N N . PHE A 1 78 ? -4.115 0.733 -2.926 1.00 0.00 78 PHE A N 20
ATOM 31822 C CA . PHE A 1 78 ? -2.869 0.871 -2.178 1.00 0.00 78 PHE A CA 20
ATOM 31823 C C . PHE A 1 78 ? -2.999 1.932 -1.087 1.00 0.00 78 PHE A C 20
ATOM 31824 O O . PHE A 1 78 ? -2.209 1.963 -0.143 1.00 0.00 78 PHE A O 20
ATOM 31841 N N . LEU A 1 79 ? -3.997 2.801 -1.221 1.00 0.00 79 LEU A N 20
ATOM 31842 C CA . LEU A 1 79 ? -4.224 3.857 -0.243 1.00 0.00 79 LEU A CA 20
ATOM 31843 C C . LEU A 1 79 ? -5.177 3.389 0.852 1.00 0.00 79 LEU A C 20
ATOM 31844 O O . LEU A 1 79 ? -5.029 3.761 2.015 1.00 0.00 79 LEU A O 20
ATOM 31860 N N . VAL A 1 80 ? -6.155 2.572 0.473 1.00 0.00 80 VAL A N 20
ATOM 31861 C CA . VAL A 1 80 ? -7.129 2.057 1.427 1.00 0.00 80 VAL A CA 20
ATOM 31862 C C . VAL A 1 80 ? -6.533 0.938 2.274 1.00 0.00 80 VAL A C 20
ATOM 31863 O O . VAL A 1 80 ? -6.845 0.808 3.457 1.00 0.00 80 VAL A O 20
ATOM 31876 N N . MET A 1 81 ? -5.661 0.143 1.664 1.00 0.00 81 MET A N 20
ATOM 31877 C CA . MET A 1 81 ? -5.002 -0.954 2.362 1.00 0.00 81 MET A CA 20
ATOM 31878 C C . MET A 1 81 ? -4.399 -0.458 3.661 1.00 0.00 81 MET A C 20
ATOM 31879 O O . MET A 1 81 ? -4.426 -1.135 4.688 1.00 0.00 81 MET A O 20
ATOM 31893 N N . MET A 1 82 ? -3.848 0.736 3.580 1.00 0.00 82 MET A N 20
ATOM 31894 C CA . MET A 1 82 ? -3.207 1.387 4.703 1.00 0.00 82 MET A CA 20
ATOM 31895 C C . MET A 1 82 ? -4.242 1.942 5.672 1.00 0.00 82 MET A C 20
ATOM 31896 O O . MET A 1 82 ? -4.091 1.837 6.890 1.00 0.00 82 MET A O 20
ATOM 31910 N N . VAL A 1 83 ? -5.293 2.534 5.118 1.00 0.00 83 VAL A N 20
ATOM 31911 C CA . VAL A 1 83 ? -6.363 3.110 5.921 1.00 0.00 83 VAL A CA 20
ATOM 31912 C C . VAL A 1 83 ? -6.995 2.058 6.826 1.00 0.00 83 VAL A C 20
ATOM 31913 O O . VAL A 1 83 ? -7.460 2.365 7.923 1.00 0.00 83 VAL A O 20
ATOM 31926 N N . ARG A 1 84 ? -7.004 0.813 6.361 1.00 0.00 84 ARG A N 20
ATOM 31927 C CA . ARG A 1 84 ? -7.576 -0.286 7.131 1.00 0.00 84 ARG A CA 20
ATOM 31928 C C . ARG A 1 84 ? -6.647 -0.711 8.269 1.00 0.00 84 ARG A C 20
ATOM 31929 O O . ARG A 1 84 ? -7.017 -1.536 9.105 1.00 0.00 84 ARG A O 20
ATOM 31950 N N . GLN A 1 85 ? -5.442 -0.145 8.301 1.00 0.00 85 GLN A N 20
ATOM 31951 C CA . GLN A 1 85 ? -4.470 -0.472 9.341 1.00 0.00 85 GLN A CA 20
ATOM 31952 C C . GLN A 1 85 ? -4.160 0.750 10.202 1.00 0.00 85 GLN A C 20
ATOM 31953 O O . GLN A 1 85 ? -3.711 0.619 11.341 1.00 0.00 85 GLN A O 20
ATOM 31967 N N . MET A 1 86 ? -4.396 1.936 9.649 1.00 0.00 86 MET A N 20
ATOM 31968 C CA . MET A 1 86 ? -4.135 3.178 10.365 1.00 0.00 86 MET A CA 20
ATOM 31969 C C . MET A 1 86 ? -5.259 3.489 11.348 1.00 0.00 86 MET A C 20
ATOM 31970 O O . MET A 1 86 ? -5.011 3.930 12.470 1.00 0.00 86 MET A O 20
ATOM 31984 N N . LYS A 1 87 ? -6.494 3.256 10.919 1.00 0.00 87 LYS A N 20
ATOM 31985 C CA . LYS A 1 87 ? -7.656 3.511 11.763 1.00 0.00 87 LYS A CA 20
ATOM 31986 C C . LYS A 1 87 ? -7.748 2.487 12.890 1.00 0.00 87 LYS A C 20
ATOM 31987 O O . LYS A 1 87 ? -7.959 2.844 14.049 1.00 0.00 87 LYS A O 20
ATOM 32006 N N . GLU A 1 88 ? -7.590 1.212 12.542 1.00 0.00 88 GLU A N 20
ATOM 32007 C CA . GLU A 1 88 ? -7.657 0.129 13.523 1.00 0.00 88 GLU A CA 20
ATOM 32008 C C . GLU A 1 88 ? -9.100 -0.146 13.941 1.00 0.00 88 GLU A C 20
ATOM 32009 O O . GLU A 1 88 ? -9.598 -1.260 13.785 1.00 0.00 88 GLU A O 20
ATOM 32021 N N . ASP A 1 89 ? -9.765 0.876 14.476 1.00 0.00 89 ASP A N 20
ATOM 32022 C CA . ASP A 1 89 ? -11.151 0.748 14.920 1.00 0.00 89 ASP A CA 20
ATOM 32023 C C . ASP A 1 89 ? -11.235 -0.040 16.223 1.00 0.00 89 ASP A C 20
ATOM 32024 O O . ASP A 1 89 ? -10.442 -0.952 16.461 1.00 0.00 89 ASP A O 20
ATOM 32033 N N . ALA A 1 90 ? -12.200 0.317 17.064 1.00 0.00 90 ALA A N 20
ATOM 32034 C CA . ALA A 1 90 ? -12.387 -0.356 18.344 1.00 0.00 90 ALA A CA 20
ATOM 32035 C C . ALA A 1 90 ? -12.767 -1.819 18.145 1.00 0.00 90 ALA A C 20
ATOM 32036 O O . ALA A 1 90 ? -12.063 -2.693 18.694 1.00 0.00 90 ALA A O 20
ATOM 32044 N N . ARG B 2 1 ? 2.039 -2.598 10.074 1.00 0.00 115 ARG B N 20
ATOM 32045 C CA . ARG B 2 1 ? 0.836 -2.229 9.282 1.00 0.00 115 ARG B CA 20
ATOM 32046 C C . ARG B 2 1 ? 0.602 -0.720 9.302 1.00 0.00 115 ARG B C 20
ATOM 32047 O O . ARG B 2 1 ? 0.234 -0.126 8.289 1.00 0.00 115 ARG B O 20
ATOM 32070 N N . MET B 2 2 ? 0.825 -0.102 10.458 1.00 0.00 116 MET B N 20
ATOM 32071 C CA . MET B 2 2 ? 0.643 1.338 10.598 1.00 0.00 116 MET B CA 20
ATOM 32072 C C . MET B 2 2 ? 1.977 2.062 10.469 1.00 0.00 116 MET B C 20
ATOM 32073 O O . MET B 2 2 ? 3.039 1.455 10.607 1.00 0.00 116 MET B O 20
ATOM 32087 N N . SER B 2 3 ? 1.918 3.363 10.198 1.00 0.00 117 SER B N 20
ATOM 32088 C CA . SER B 2 3 ? 3.127 4.165 10.046 1.00 0.00 117 SER B CA 20
ATOM 32089 C C . SER B 2 3 ? 4.075 3.520 9.042 1.00 0.00 117 SER B C 20
ATOM 32090 O O . SER B 2 3 ? 5.296 3.607 9.175 1.00 0.00 117 SER B O 20
ATOM 32098 N N . ALA B 2 4 ? 3.497 2.876 8.033 1.00 0.00 118 ALA B N 20
ATOM 32099 C CA . ALA B 2 4 ? 4.279 2.216 6.995 1.00 0.00 118 ALA B CA 20
ATOM 32100 C C . ALA B 2 4 ? 4.857 3.228 6.006 1.00 0.00 118 ALA B C 20
ATOM 32101 O O . ALA B 2 4 ? 5.539 2.852 5.053 1.00 0.00 118 ALA B O 20
ATOM 32108 N N . ASP B 2 5 ? 4.583 4.514 6.236 1.00 0.00 119 ASP B N 20
ATOM 32109 C CA . ASP B 2 5 ? 5.077 5.576 5.366 1.00 0.00 119 ASP B CA 20
ATOM 32110 C C . ASP B 2 5 ? 6.558 5.390 5.045 1.00 0.00 119 ASP B C 20
ATOM 32111 O O . ASP B 2 5 ? 7.038 5.847 4.009 1.00 0.00 119 ASP B O 20
ATOM 32120 N N . ALA B 2 6 ? 7.282 4.717 5.939 1.00 0.00 120 ALA B N 20
ATOM 32121 C CA . ALA B 2 6 ? 8.709 4.476 5.741 1.00 0.00 120 ALA B CA 20
ATOM 32122 C C . ALA B 2 6 ? 8.994 3.962 4.334 1.00 0.00 120 ALA B C 20
ATOM 32123 O O . ALA B 2 6 ? 9.522 4.692 3.494 1.00 0.00 120 ALA B O 20
ATOM 32130 N N . MET B 2 7 ? 8.632 2.707 4.071 1.00 0.00 121 MET B N 20
ATOM 32131 C CA . MET B 2 7 ? 8.844 2.120 2.751 1.00 0.00 121 MET B CA 20
ATOM 32132 C C . MET B 2 7 ? 8.285 3.044 1.679 1.00 0.00 121 MET B C 20
ATOM 32133 O O . MET B 2 7 ? 8.895 3.245 0.629 1.00 0.00 121 MET B O 20
ATOM 32147 N N . LEU B 2 8 ? 7.118 3.606 1.963 1.00 0.00 122 LEU B N 20
ATOM 32148 C CA . LEU B 2 8 ? 6.462 4.515 1.041 1.00 0.00 122 LEU B CA 20
ATOM 32149 C C . LEU B 2 8 ? 7.357 5.721 0.768 1.00 0.00 122 LEU B C 20
ATOM 32150 O O . LEU B 2 8 ? 7.328 6.296 -0.318 1.00 0.00 122 LEU B O 20
ATOM 32166 N N . ARG B 2 9 ? 8.163 6.091 1.761 1.00 0.00 123 ARG B N 20
ATOM 32167 C CA . ARG B 2 9 ? 9.081 7.215 1.625 1.00 0.00 123 ARG B CA 20
ATOM 32168 C C . ARG B 2 9 ? 10.437 6.748 1.097 1.00 0.00 123 ARG B C 20
ATOM 32169 O O . ARG B 2 9 ? 11.207 7.537 0.549 1.00 0.00 123 ARG B O 20
ATOM 32190 N N . ALA B 2 10 ? 10.723 5.459 1.275 1.00 0.00 124 ALA B N 20
ATOM 32191 C CA . ALA B 2 10 ? 11.986 4.876 0.832 1.00 0.00 124 ALA B CA 20
ATOM 32192 C C . ALA B 2 10 ? 12.271 5.178 -0.635 1.00 0.00 124 ALA B C 20
ATOM 32193 O O . ALA B 2 10 ? 13.153 5.975 -0.957 1.00 0.00 124 ALA B O 20
ATOM 32200 N N . LEU B 2 11 ? 11.530 4.523 -1.520 1.00 0.00 125 LEU B N 20
ATOM 32201 C CA . LEU B 2 11 ? 11.709 4.703 -2.954 1.00 0.00 125 LEU B CA 20
ATOM 32202 C C . LEU B 2 11 ? 11.115 6.025 -3.441 1.00 0.00 125 LEU B C 20
ATOM 32203 O O . LEU B 2 11 ? 11.275 6.391 -4.605 1.00 0.00 125 LEU B O 20
ATOM 32219 N N . LEU B 2 12 ? 10.433 6.740 -2.548 1.00 0.00 126 LEU B N 20
ATOM 32220 C CA . LEU B 2 12 ? 9.826 8.019 -2.904 1.00 0.00 126 LEU B CA 20
ATOM 32221 C C . LEU B 2 12 ? 10.876 8.994 -3.427 1.00 0.00 126 LEU B C 20
ATOM 32222 O O . LEU B 2 12 ? 10.855 9.376 -4.597 1.00 0.00 126 LEU B O 20
ATOM 32238 N N . GLY B 2 13 ? 11.794 9.393 -2.552 1.00 0.00 127 GLY B N 20
ATOM 32239 C CA . GLY B 2 13 ? 12.839 10.320 -2.943 1.00 0.00 127 GLY B CA 20
ATOM 32240 C C . GLY B 2 13 ? 14.195 9.932 -2.388 1.00 0.00 127 GLY B C 20
ATOM 32241 O O . GLY B 2 13 ? 14.404 9.945 -1.174 1.00 0.00 127 GLY B O 20
ATOM 32245 N N . SER B 2 14 ? 15.119 9.584 -3.278 1.00 0.00 128 SER B N 20
ATOM 32246 C CA . SER B 2 14 ? 16.463 9.190 -2.870 1.00 0.00 128 SER B CA 20
ATOM 32247 C C . SER B 2 14 ? 17.354 10.415 -2.676 1.00 0.00 128 SER B C 20
ATOM 32248 O O . SER B 2 14 ? 18.397 10.545 -3.316 1.00 0.00 128 SER B O 20
ATOM 32256 N N . LYS B 2 15 ? 16.933 11.310 -1.788 1.00 0.00 129 LYS B N 20
ATOM 32257 C CA . LYS B 2 15 ? 17.692 12.524 -1.509 1.00 0.00 129 LYS B CA 20
ATOM 32258 C C . LYS B 2 15 ? 17.943 12.676 -0.012 1.00 0.00 129 LYS B C 20
ATOM 32259 O O . LYS B 2 15 ? 19.056 12.988 0.413 1.00 0.00 129 LYS B O 20
ATOM 32278 N N . HIS B 2 16 ? 16.901 12.454 0.783 1.00 0.00 130 HIS B N 20
ATOM 32279 C CA . HIS B 2 16 ? 17.008 12.567 2.233 1.00 0.00 130 HIS B CA 20
ATOM 32280 C C . HIS B 2 16 ? 16.870 11.201 2.896 1.00 0.00 130 HIS B C 20
ATOM 32281 O O . HIS B 2 16 ? 17.812 10.698 3.507 1.00 0.00 130 HIS B O 20
ATOM 32296 N N . LYS B 2 17 ? 15.688 10.605 2.772 1.00 0.00 131 LYS B N 20
ATOM 32297 C CA . LYS B 2 17 ? 15.426 9.296 3.359 1.00 0.00 131 LYS B CA 20
ATOM 32298 C C . LYS B 2 17 ? 15.605 9.335 4.874 1.00 0.00 131 LYS B C 20
ATOM 32299 O O . LYS B 2 17 ? 15.713 8.250 5.484 1.00 0.00 131 LYS B O 20
ATOM 32321 N N . ALA A 1 1 ? -22.078 1.020 -11.940 1.00 0.00 1 ALA A N 21
ATOM 32322 C CA . ALA A 1 1 ? -20.868 1.837 -12.216 1.00 0.00 1 ALA A CA 21
ATOM 32323 C C . ALA A 1 1 ? -19.860 1.726 -11.077 1.00 0.00 1 ALA A C 21
ATOM 32324 O O . ALA A 1 1 ? -18.706 1.355 -11.290 1.00 0.00 1 ALA A O 21
ATOM 32333 N N . SER A 1 2 ? -20.304 2.048 -9.866 1.00 0.00 2 SER A N 21
ATOM 32334 C CA . SER A 1 2 ? -19.441 1.983 -8.692 1.00 0.00 2 SER A CA 21
ATOM 32335 C C . SER A 1 2 ? -19.950 0.944 -7.699 1.00 0.00 2 SER A C 21
ATOM 32336 O O . SER A 1 2 ? -21.010 0.349 -7.896 1.00 0.00 2 SER A O 21
ATOM 32344 N N . MET A 1 3 ? -19.187 0.729 -6.632 1.00 0.00 3 MET A N 21
ATOM 32345 C CA . MET A 1 3 ? -19.562 -0.239 -5.607 1.00 0.00 3 MET A CA 21
ATOM 32346 C C . MET A 1 3 ? -18.855 0.060 -4.287 1.00 0.00 3 MET A C 21
ATOM 32347 O O . MET A 1 3 ? -19.467 0.007 -3.220 1.00 0.00 3 MET A O 21
ATOM 32361 N N . THR A 1 4 ? -17.566 0.373 -4.367 1.00 0.00 4 THR A N 21
ATOM 32362 C CA . THR A 1 4 ? -16.779 0.680 -3.178 1.00 0.00 4 THR A CA 21
ATOM 32363 C C . THR A 1 4 ? -15.975 1.960 -3.375 1.00 0.00 4 THR A C 21
ATOM 32364 O O . THR A 1 4 ? -15.053 2.007 -4.189 1.00 0.00 4 THR A O 21
ATOM 32375 N N . ASP A 1 5 ? -16.331 2.998 -2.624 1.00 0.00 5 ASP A N 21
ATOM 32376 C CA . ASP A 1 5 ? -15.640 4.280 -2.719 1.00 0.00 5 ASP A CA 21
ATOM 32377 C C . ASP A 1 5 ? -14.449 4.345 -1.764 1.00 0.00 5 ASP A C 21
ATOM 32378 O O . ASP A 1 5 ? -13.771 5.369 -1.680 1.00 0.00 5 ASP A O 21
ATOM 32387 N N . GLN A 1 6 ? -14.195 3.253 -1.044 1.00 0.00 6 GLN A N 21
ATOM 32388 C CA . GLN A 1 6 ? -13.080 3.203 -0.100 1.00 0.00 6 GLN A CA 21
ATOM 32389 C C . GLN A 1 6 ? -11.792 3.702 -0.750 1.00 0.00 6 GLN A C 21
ATOM 32390 O O . GLN A 1 6 ? -11.031 4.456 -0.144 1.00 0.00 6 GLN A O 21
ATOM 32404 N N . GLN A 1 7 ? -11.564 3.284 -1.990 1.00 0.00 7 GLN A N 21
ATOM 32405 C CA . GLN A 1 7 ? -10.373 3.697 -2.731 1.00 0.00 7 GLN A CA 21
ATOM 32406 C C . GLN A 1 7 ? -10.316 5.207 -2.857 1.00 0.00 7 GLN A C 21
ATOM 32407 O O . GLN A 1 7 ? -9.240 5.796 -2.962 1.00 0.00 7 GLN A O 21
ATOM 32421 N N . ALA A 1 8 ? -11.485 5.826 -2.864 1.00 0.00 8 ALA A N 21
ATOM 32422 C CA . ALA A 1 8 ? -11.579 7.265 -2.998 1.00 0.00 8 ALA A CA 21
ATOM 32423 C C . ALA A 1 8 ? -11.309 7.960 -1.670 1.00 0.00 8 ALA A C 21
ATOM 32424 O O . ALA A 1 8 ? -10.446 8.834 -1.580 1.00 0.00 8 ALA A O 21
ATOM 32431 N N . GLU A 1 9 ? -12.046 7.563 -0.636 1.00 0.00 9 GLU A N 21
ATOM 32432 C CA . GLU A 1 9 ? -11.875 8.148 0.688 1.00 0.00 9 GLU A CA 21
ATOM 32433 C C . GLU A 1 9 ? -10.445 7.946 1.170 1.00 0.00 9 GLU A C 21
ATOM 32434 O O . GLU A 1 9 ? -9.828 8.858 1.718 1.00 0.00 9 GLU A O 21
ATOM 32446 N N . ALA A 1 10 ? -9.923 6.743 0.949 1.00 0.00 10 ALA A N 21
ATOM 32447 C CA . ALA A 1 10 ? -8.562 6.403 1.341 1.00 0.00 10 ALA A CA 21
ATOM 32448 C C . ALA A 1 10 ? -7.585 7.509 0.955 1.00 0.00 10 ALA A C 21
ATOM 32449 O O . ALA A 1 10 ? -6.873 8.048 1.802 1.00 0.00 10 ALA A O 21
ATOM 32456 N N . ARG A 1 11 ? -7.564 7.846 -0.331 1.00 0.00 11 ARG A N 21
ATOM 32457 C CA . ARG A 1 11 ? -6.684 8.894 -0.834 1.00 0.00 11 ARG A CA 21
ATOM 32458 C C . ARG A 1 11 ? -6.904 10.199 -0.074 1.00 0.00 11 ARG A C 21
ATOM 32459 O O . ARG A 1 11 ? -6.015 11.048 -0.006 1.00 0.00 11 ARG A O 21
ATOM 32480 N N . ALA A 1 12 ? -8.096 10.349 0.497 1.00 0.00 12 ALA A N 21
ATOM 32481 C CA . ALA A 1 12 ? -8.438 11.546 1.254 1.00 0.00 12 ALA A CA 21
ATOM 32482 C C . ALA A 1 12 ? -8.245 11.333 2.753 1.00 0.00 12 ALA A C 21
ATOM 32483 O O . ALA A 1 12 ? -8.199 12.294 3.522 1.00 0.00 12 ALA A O 21
ATOM 32490 N N . PHE A 1 13 ? -8.139 10.073 3.169 1.00 0.00 13 PHE A N 21
ATOM 32491 C CA . PHE A 1 13 ? -7.960 9.752 4.581 1.00 0.00 13 PHE A CA 21
ATOM 32492 C C . PHE A 1 13 ? -6.582 10.182 5.075 1.00 0.00 13 PHE A C 21
ATOM 32493 O O . PHE A 1 13 ? -6.400 10.464 6.259 1.00 0.00 13 PHE A O 21
ATOM 32510 N N . LEU A 1 14 ? -5.614 10.226 4.166 1.00 0.00 14 LEU A N 21
ATOM 32511 C CA . LEU A 1 14 ? -4.254 10.617 4.520 1.00 0.00 14 LEU A CA 21
ATOM 32512 C C . LEU A 1 14 ? -3.877 11.941 3.864 1.00 0.00 14 LEU A C 21
ATOM 32513 O O . LEU A 1 14 ? -4.632 12.485 3.057 1.00 0.00 14 LEU A O 21
ATOM 32529 N N . SER A 1 15 ? -2.703 12.453 4.216 1.00 0.00 15 SER A N 21
ATOM 32530 C CA . SER A 1 15 ? -2.218 13.713 3.663 1.00 0.00 15 SER A CA 21
ATOM 32531 C C . SER A 1 15 ? -1.418 13.470 2.390 1.00 0.00 15 SER A C 21
ATOM 32532 O O . SER A 1 15 ? -0.954 12.358 2.143 1.00 0.00 15 SER A O 21
ATOM 32540 N N . GLU A 1 16 ? -1.246 14.519 1.590 1.00 0.00 16 GLU A N 21
ATOM 32541 C CA . GLU A 1 16 ? -0.480 14.409 0.353 1.00 0.00 16 GLU A CA 21
ATOM 32542 C C . GLU A 1 16 ? 0.865 13.744 0.625 1.00 0.00 16 GLU A C 21
ATOM 32543 O O . GLU A 1 16 ? 1.438 13.088 -0.245 1.00 0.00 16 GLU A O 21
ATOM 32555 N N . GLU A 1 17 ? 1.354 13.915 1.850 1.00 0.00 17 GLU A N 21
ATOM 32556 C CA . GLU A 1 17 ? 2.619 13.330 2.265 1.00 0.00 17 GLU A CA 21
ATOM 32557 C C . GLU A 1 17 ? 2.561 11.809 2.176 1.00 0.00 17 GLU A C 21
ATOM 32558 O O . GLU A 1 17 ? 3.471 11.170 1.646 1.00 0.00 17 GLU A O 21
ATOM 32570 N N . MET A 1 18 ? 1.482 11.236 2.698 1.00 0.00 18 MET A N 21
ATOM 32571 C CA . MET A 1 18 ? 1.295 9.790 2.682 1.00 0.00 18 MET A CA 21
ATOM 32572 C C . MET A 1 18 ? 0.923 9.298 1.283 1.00 0.00 18 MET A C 21
ATOM 32573 O O . MET A 1 18 ? 1.053 8.112 0.981 1.00 0.00 18 MET A O 21
ATOM 32587 N N . ILE A 1 19 ? 0.465 10.213 0.430 1.00 0.00 19 ILE A N 21
ATOM 32588 C CA . ILE A 1 19 ? 0.082 9.864 -0.934 1.00 0.00 19 ILE A CA 21
ATOM 32589 C C . ILE A 1 19 ? 1.307 9.799 -1.840 1.00 0.00 19 ILE A C 21
ATOM 32590 O O . ILE A 1 19 ? 1.659 8.735 -2.348 1.00 0.00 19 ILE A O 21
ATOM 32606 N N . ALA A 1 20 ? 1.957 10.943 -2.035 1.00 0.00 20 ALA A N 21
ATOM 32607 C CA . ALA A 1 20 ? 3.147 11.013 -2.874 1.00 0.00 20 ALA A CA 21
ATOM 32608 C C . ALA A 1 20 ? 4.150 9.933 -2.483 1.00 0.00 20 ALA A C 21
ATOM 32609 O O . ALA A 1 20 ? 4.937 9.469 -3.307 1.00 0.00 20 ALA A O 21
ATOM 32616 N N . GLU A 1 21 ? 4.098 9.527 -1.219 1.00 0.00 21 GLU A N 21
ATOM 32617 C CA . GLU A 1 21 ? 4.978 8.490 -0.705 1.00 0.00 21 GLU A CA 21
ATOM 32618 C C . GLU A 1 21 ? 4.367 7.116 -0.959 1.00 0.00 21 GLU A C 21
ATOM 32619 O O . GLU A 1 21 ? 5.078 6.134 -1.165 1.00 0.00 21 GLU A O 21
ATOM 32631 N N . PHE A 1 22 ? 3.037 7.065 -0.955 1.00 0.00 22 PHE A N 21
ATOM 32632 C CA . PHE A 1 22 ? 2.312 5.825 -1.199 1.00 0.00 22 PHE A CA 21
ATOM 32633 C C . PHE A 1 22 ? 2.642 5.284 -2.584 1.00 0.00 22 PHE A C 21
ATOM 32634 O O . PHE A 1 22 ? 2.733 4.074 -2.789 1.00 0.00 22 PHE A O 21
ATOM 32651 N N . LYS A 1 23 ? 2.820 6.197 -3.533 1.00 0.00 23 LYS A N 21
ATOM 32652 C CA . LYS A 1 23 ? 3.142 5.828 -4.905 1.00 0.00 23 LYS A CA 21
ATOM 32653 C C . LYS A 1 23 ? 4.630 5.514 -5.056 1.00 0.00 23 LYS A C 21
ATOM 32654 O O . LYS A 1 23 ? 5.069 5.041 -6.104 1.00 0.00 23 LYS A O 21
ATOM 32673 N N . ALA A 1 24 ? 5.403 5.787 -4.006 1.00 0.00 24 ALA A N 21
ATOM 32674 C CA . ALA A 1 24 ? 6.845 5.543 -4.018 1.00 0.00 24 ALA A CA 21
ATOM 32675 C C . ALA A 1 24 ? 7.196 4.186 -4.624 1.00 0.00 24 ALA A C 21
ATOM 32676 O O . ALA A 1 24 ? 7.716 4.107 -5.737 1.00 0.00 24 ALA A O 21
ATOM 32683 N N . ALA A 1 25 ? 6.925 3.123 -3.874 1.00 0.00 25 ALA A N 21
ATOM 32684 C CA . ALA A 1 25 ? 7.226 1.766 -4.321 1.00 0.00 25 ALA A CA 21
ATOM 32685 C C . ALA A 1 25 ? 6.249 1.274 -5.389 1.00 0.00 25 ALA A C 21
ATOM 32686 O O . ALA A 1 25 ? 6.376 0.153 -5.880 1.00 0.00 25 ALA A O 21
ATOM 32693 N N . PHE A 1 26 ? 5.273 2.108 -5.747 1.00 0.00 26 PHE A N 21
ATOM 32694 C CA . PHE A 1 26 ? 4.282 1.738 -6.757 1.00 0.00 26 PHE A CA 21
ATOM 32695 C C . PHE A 1 26 ? 4.941 1.145 -8.001 1.00 0.00 26 PHE A C 21
ATOM 32696 O O . PHE A 1 26 ? 4.337 0.341 -8.710 1.00 0.00 26 PHE A O 21
ATOM 32713 N N . ASP A 1 27 ? 6.179 1.550 -8.265 1.00 0.00 27 ASP A N 21
ATOM 32714 C CA . ASP A 1 27 ? 6.911 1.059 -9.429 1.00 0.00 27 ASP A CA 21
ATOM 32715 C C . ASP A 1 27 ? 7.618 -0.259 -9.124 1.00 0.00 27 ASP A C 21
ATOM 32716 O O . ASP A 1 27 ? 7.501 -1.225 -9.879 1.00 0.00 27 ASP A O 21
ATOM 32725 N N . MET A 1 28 ? 8.355 -0.291 -8.019 1.00 0.00 28 MET A N 21
ATOM 32726 C CA . MET A 1 28 ? 9.086 -1.490 -7.621 1.00 0.00 28 MET A CA 21
ATOM 32727 C C . MET A 1 28 ? 8.133 -2.643 -7.315 1.00 0.00 28 MET A C 21
ATOM 32728 O O . MET A 1 28 ? 8.490 -3.811 -7.467 1.00 0.00 28 MET A O 21
ATOM 32742 N N . PHE A 1 29 ? 6.923 -2.309 -6.882 1.00 0.00 29 PHE A N 21
ATOM 32743 C CA . PHE A 1 29 ? 5.921 -3.317 -6.551 1.00 0.00 29 PHE A CA 21
ATOM 32744 C C . PHE A 1 29 ? 5.643 -4.229 -7.743 1.00 0.00 29 PHE A C 21
ATOM 32745 O O . PHE A 1 29 ? 6.062 -5.386 -7.767 1.00 0.00 29 PHE A O 21
ATOM 32762 N N . ASP A 1 30 ? 4.923 -3.699 -8.729 1.00 0.00 30 ASP A N 21
ATOM 32763 C CA . ASP A 1 30 ? 4.576 -4.459 -9.924 1.00 0.00 30 ASP A CA 21
ATOM 32764 C C . ASP A 1 30 ? 5.803 -5.123 -10.540 1.00 0.00 30 ASP A C 21
ATOM 32765 O O . ASP A 1 30 ? 6.753 -4.450 -10.940 1.00 0.00 30 ASP A O 21
ATOM 32774 N N . ALA A 1 31 ? 5.767 -6.446 -10.615 1.00 0.00 31 ALA A N 21
ATOM 32775 C CA . ALA A 1 31 ? 6.868 -7.213 -11.185 1.00 0.00 31 ALA A CA 21
ATOM 32776 C C . ALA A 1 31 ? 6.646 -7.454 -12.673 1.00 0.00 31 ALA A C 21
ATOM 32777 O O . ALA A 1 31 ? 7.536 -7.223 -13.491 1.00 0.00 31 ALA A O 21
ATOM 32784 N N . ASP A 1 32 ? 5.449 -7.917 -13.015 1.00 0.00 32 ASP A N 21
ATOM 32785 C CA . ASP A 1 32 ? 5.100 -8.188 -14.403 1.00 0.00 32 ASP A CA 21
ATOM 32786 C C . ASP A 1 32 ? 4.526 -6.943 -15.071 1.00 0.00 32 ASP A C 21
ATOM 32787 O O . ASP A 1 32 ? 4.610 -6.783 -16.288 1.00 0.00 32 ASP A O 21
ATOM 32796 N N . GLY A 1 33 ? 3.943 -6.061 -14.263 1.00 0.00 33 GLY A N 21
ATOM 32797 C CA . GLY A 1 33 ? 3.364 -4.840 -14.792 1.00 0.00 33 GLY A CA 21
ATOM 32798 C C . GLY A 1 33 ? 2.165 -5.104 -15.682 1.00 0.00 33 GLY A C 21
ATOM 32799 O O . GLY A 1 33 ? 2.220 -4.879 -16.891 1.00 0.00 33 GLY A O 21
ATOM 32803 N N . GLY A 1 34 ? 1.078 -5.580 -15.084 1.00 0.00 34 GLY A N 21
ATOM 32804 C CA . GLY A 1 34 ? -0.122 -5.865 -15.845 1.00 0.00 34 GLY A CA 21
ATOM 32805 C C . GLY A 1 34 ? -1.236 -6.431 -14.985 1.00 0.00 34 GLY A C 21
ATOM 32806 O O . GLY A 1 34 ? -1.979 -7.311 -15.420 1.00 0.00 34 GLY A O 21
ATOM 32810 N N . GLY A 1 35 ? -1.353 -5.924 -13.761 1.00 0.00 35 GLY A N 21
ATOM 32811 C CA . GLY A 1 35 ? -2.386 -6.398 -12.860 1.00 0.00 35 GLY A CA 21
ATOM 32812 C C . GLY A 1 35 ? -2.448 -5.592 -11.576 1.00 0.00 35 GLY A C 21
ATOM 32813 O O . GLY A 1 35 ? -2.960 -4.473 -11.561 1.00 0.00 35 GLY A O 21
ATOM 32817 N N . ASP A 1 36 ? -1.925 -6.164 -10.497 1.00 0.00 36 ASP A N 21
ATOM 32818 C CA . ASP A 1 36 ? -1.920 -5.494 -9.201 1.00 0.00 36 ASP A CA 21
ATOM 32819 C C . ASP A 1 36 ? -0.804 -6.032 -8.314 1.00 0.00 36 ASP A C 21
ATOM 32820 O O . ASP A 1 36 ? -0.005 -6.867 -8.739 1.00 0.00 36 ASP A O 21
ATOM 32829 N N . ILE A 1 37 ? -0.755 -5.546 -7.081 1.00 0.00 37 ILE A N 21
ATOM 32830 C CA . ILE A 1 37 ? 0.261 -5.971 -6.129 1.00 0.00 37 ILE A CA 21
ATOM 32831 C C . ILE A 1 37 ? -0.187 -7.213 -5.362 1.00 0.00 37 ILE A C 21
ATOM 32832 O O . ILE A 1 37 ? -1.300 -7.265 -4.837 1.00 0.00 37 ILE A O 21
ATOM 32848 N N . SER A 1 38 ? 0.692 -8.208 -5.299 1.00 0.00 38 SER A N 21
ATOM 32849 C CA . SER A 1 38 ? 0.396 -9.450 -4.596 1.00 0.00 38 SER A CA 21
ATOM 32850 C C . SER A 1 38 ? 1.235 -9.565 -3.325 1.00 0.00 38 SER A C 21
ATOM 32851 O O . SER A 1 38 ? 1.814 -8.582 -2.862 1.00 0.00 38 SER A O 21
ATOM 32859 N N . THR A 1 39 ? 1.296 -10.769 -2.765 1.00 0.00 39 THR A N 21
ATOM 32860 C CA . THR A 1 39 ? 2.063 -11.009 -1.548 1.00 0.00 39 THR A CA 21
ATOM 32861 C C . THR A 1 39 ? 3.561 -10.893 -1.814 1.00 0.00 39 THR A C 21
ATOM 32862 O O . THR A 1 39 ? 4.280 -10.213 -1.081 1.00 0.00 39 THR A O 21
ATOM 32873 N N . LYS A 1 40 ? 4.025 -11.561 -2.864 1.00 0.00 40 LYS A N 21
ATOM 32874 C CA . LYS A 1 40 ? 5.438 -11.536 -3.224 1.00 0.00 40 LYS A CA 21
ATOM 32875 C C . LYS A 1 40 ? 5.883 -10.127 -3.605 1.00 0.00 40 LYS A C 21
ATOM 32876 O O . LYS A 1 40 ? 7.039 -9.755 -3.403 1.00 0.00 40 LYS A O 21
ATOM 32895 N N . GLU A 1 41 ? 4.960 -9.348 -4.159 1.00 0.00 41 GLU A N 21
ATOM 32896 C CA . GLU A 1 41 ? 5.258 -7.980 -4.572 1.00 0.00 41 GLU A CA 21
ATOM 32897 C C . GLU A 1 41 ? 5.478 -7.074 -3.363 1.00 0.00 41 GLU A C 21
ATOM 32898 O O . GLU A 1 41 ? 6.156 -6.052 -3.461 1.00 0.00 41 GLU A O 21
ATOM 32910 N N . LEU A 1 42 ? 4.895 -7.447 -2.228 1.00 0.00 42 LEU A N 21
ATOM 32911 C CA . LEU A 1 42 ? 5.027 -6.656 -1.010 1.00 0.00 42 LEU A CA 21
ATOM 32912 C C . LEU A 1 42 ? 6.354 -6.934 -0.310 1.00 0.00 42 LEU A C 21
ATOM 32913 O O . LEU A 1 42 ? 7.136 -6.018 -0.057 1.00 0.00 42 LEU A O 21
ATOM 32929 N N . GLY A 1 43 ? 6.603 -8.202 0.003 1.00 0.00 43 GLY A N 21
ATOM 32930 C CA . GLY A 1 43 ? 7.837 -8.572 0.673 1.00 0.00 43 GLY A CA 21
ATOM 32931 C C . GLY A 1 43 ? 9.068 -8.017 -0.020 1.00 0.00 43 GLY A C 21
ATOM 32932 O O . GLY A 1 43 ? 10.075 -7.729 0.623 1.00 0.00 43 GLY A O 21
ATOM 32936 N N . THR A 1 44 ? 8.982 -7.867 -1.337 1.00 0.00 44 THR A N 21
ATOM 32937 C CA . THR A 1 44 ? 10.093 -7.345 -2.126 1.00 0.00 44 THR A CA 21
ATOM 32938 C C . THR A 1 44 ? 10.532 -5.971 -1.619 1.00 0.00 44 THR A C 21
ATOM 32939 O O . THR A 1 44 ? 11.551 -5.842 -0.941 1.00 0.00 44 THR A O 21
ATOM 32950 N N . VAL A 1 45 ? 9.760 -4.952 -1.973 1.00 0.00 45 VAL A N 21
ATOM 32951 C CA . VAL A 1 45 ? 10.054 -3.580 -1.585 1.00 0.00 45 VAL A CA 21
ATOM 32952 C C . VAL A 1 45 ? 10.080 -3.407 -0.069 1.00 0.00 45 VAL A C 21
ATOM 32953 O O . VAL A 1 45 ? 10.797 -2.555 0.455 1.00 0.00 45 VAL A O 21
ATOM 32966 N N . MET A 1 46 ? 9.285 -4.204 0.630 1.00 0.00 46 MET A N 21
ATOM 32967 C CA . MET A 1 46 ? 9.209 -4.119 2.082 1.00 0.00 46 MET A CA 21
ATOM 32968 C C . MET A 1 46 ? 10.456 -4.699 2.745 1.00 0.00 46 MET A C 21
ATOM 32969 O O . MET A 1 46 ? 10.895 -4.210 3.785 1.00 0.00 46 MET A O 21
ATOM 32983 N N . ARG A 1 47 ? 11.023 -5.741 2.143 1.00 0.00 47 ARG A N 21
ATOM 32984 C CA . ARG A 1 47 ? 12.218 -6.380 2.691 1.00 0.00 47 ARG A CA 21
ATOM 32985 C C . ARG A 1 47 ? 13.488 -5.638 2.284 1.00 0.00 47 ARG A C 21
ATOM 32986 O O . ARG A 1 47 ? 14.497 -5.692 2.986 1.00 0.00 47 ARG A O 21
ATOM 33007 N N . MET A 1 48 ? 13.439 -4.949 1.148 1.00 0.00 48 MET A N 21
ATOM 33008 C CA . MET A 1 48 ? 14.597 -4.208 0.660 1.00 0.00 48 MET A CA 21
ATOM 33009 C C . MET A 1 48 ? 14.559 -2.747 1.105 1.00 0.00 48 MET A C 21
ATOM 33010 O O . MET A 1 48 ? 15.351 -1.930 0.635 1.00 0.00 48 MET A O 21
ATOM 33024 N N . LEU A 1 49 ? 13.640 -2.418 2.009 1.00 0.00 49 LEU A N 21
ATOM 33025 C CA . LEU A 1 49 ? 13.518 -1.051 2.502 1.00 0.00 49 LEU A CA 21
ATOM 33026 C C . LEU A 1 49 ? 13.704 -0.994 4.015 1.00 0.00 49 LEU A C 21
ATOM 33027 O O . LEU A 1 49 ? 14.379 -0.103 4.532 1.00 0.00 49 LEU A O 21
ATOM 33043 N N . GLY A 1 50 ? 13.104 -1.947 4.722 1.00 0.00 50 GLY A N 21
ATOM 33044 C CA . GLY A 1 50 ? 13.222 -1.976 6.169 1.00 0.00 50 GLY A CA 21
ATOM 33045 C C . GLY A 1 50 ? 12.294 -2.985 6.817 1.00 0.00 50 GLY A C 21
ATOM 33046 O O . GLY A 1 50 ? 12.690 -3.697 7.738 1.00 0.00 50 GLY A O 21
ATOM 33050 N N . GLN A 1 51 ? 11.055 -3.045 6.339 1.00 0.00 51 GLN A N 21
ATOM 33051 C CA . GLN A 1 51 ? 10.072 -3.974 6.885 1.00 0.00 51 GLN A CA 21
ATOM 33052 C C . GLN A 1 51 ? 10.455 -5.416 6.565 1.00 0.00 51 GLN A C 21
ATOM 33053 O O . GLN A 1 51 ? 11.270 -5.669 5.679 1.00 0.00 51 GLN A O 21
ATOM 33067 N N . ASN A 1 52 ? 9.870 -6.360 7.293 1.00 0.00 52 ASN A N 21
ATOM 33068 C CA . ASN A 1 52 ? 10.165 -7.771 7.080 1.00 0.00 52 ASN A CA 21
ATOM 33069 C C . ASN A 1 52 ? 8.926 -8.640 7.288 1.00 0.00 52 ASN A C 21
ATOM 33070 O O . ASN A 1 52 ? 8.956 -9.608 8.049 1.00 0.00 52 ASN A O 21
ATOM 33081 N N . PRO A 1 53 ? 7.817 -8.308 6.610 1.00 0.00 53 PRO A N 21
ATOM 33082 C CA . PRO A 1 53 ? 6.569 -9.066 6.723 1.00 0.00 53 PRO A CA 21
ATOM 33083 C C . PRO A 1 53 ? 6.616 -10.371 5.937 1.00 0.00 53 PRO A C 21
ATOM 33084 O O . PRO A 1 53 ? 6.577 -10.367 4.706 1.00 0.00 53 PRO A O 21
ATOM 33095 N N . THR A 1 54 ? 6.700 -11.488 6.654 1.00 0.00 54 THR A N 21
ATOM 33096 C CA . THR A 1 54 ? 6.753 -12.799 6.019 1.00 0.00 54 THR A CA 21
ATOM 33097 C C . THR A 1 54 ? 5.502 -13.051 5.185 1.00 0.00 54 THR A C 21
ATOM 33098 O O . THR A 1 54 ? 4.642 -12.179 5.058 1.00 0.00 54 THR A O 21
ATOM 33109 N N . LYS A 1 55 ? 5.404 -14.250 4.618 1.00 0.00 55 LYS A N 21
ATOM 33110 C CA . LYS A 1 55 ? 4.256 -14.616 3.795 1.00 0.00 55 LYS A CA 21
ATOM 33111 C C . LYS A 1 55 ? 2.954 -14.444 4.571 1.00 0.00 55 LYS A C 21
ATOM 33112 O O . LYS A 1 55 ? 2.033 -13.768 4.114 1.00 0.00 55 LYS A O 21
ATOM 33131 N N . CYS A 1 56 ? 2.889 -15.056 5.749 1.00 0.00 56 CYS A N 21
ATOM 33132 C CA . CYS A 1 56 ? 1.702 -14.967 6.591 1.00 0.00 56 CYS A CA 21
ATOM 33133 C C . CYS A 1 56 ? 1.443 -13.523 7.007 1.00 0.00 56 CYS A C 21
ATOM 33134 O O . CYS A 1 56 ? 0.296 -13.108 7.170 1.00 0.00 56 CYS A O 21
ATOM 33142 N N . GLU A 1 57 ? 2.519 -12.761 7.177 1.00 0.00 57 GLU A N 21
ATOM 33143 C CA . GLU A 1 57 ? 2.414 -11.362 7.573 1.00 0.00 57 GLU A CA 21
ATOM 33144 C C . GLU A 1 57 ? 1.606 -10.568 6.553 1.00 0.00 57 GLU A C 21
ATOM 33145 O O . GLU A 1 57 ? 0.563 -10.000 6.876 1.00 0.00 57 GLU A O 21
ATOM 33157 N N . LEU A 1 58 ? 2.097 -10.533 5.319 1.00 0.00 58 LEU A N 21
ATOM 33158 C CA . LEU A 1 58 ? 1.424 -9.809 4.249 1.00 0.00 58 LEU A CA 21
ATOM 33159 C C . LEU A 1 58 ? 0.073 -10.442 3.935 1.00 0.00 58 LEU A C 21
ATOM 33160 O O . LEU A 1 58 ? -0.871 -9.753 3.546 1.00 0.00 58 LEU A O 21
ATOM 33176 N N . ASP A 1 59 ? -0.016 -11.757 4.115 1.00 0.00 59 ASP A N 21
ATOM 33177 C CA . ASP A 1 59 ? -1.256 -12.481 3.859 1.00 0.00 59 ASP A CA 21
ATOM 33178 C C . ASP A 1 59 ? -2.361 -12.010 4.792 1.00 0.00 59 ASP A C 21
ATOM 33179 O O . ASP A 1 59 ? -3.544 -12.103 4.464 1.00 0.00 59 ASP A O 21
ATOM 33188 N N . ALA A 1 60 ? -1.973 -11.495 5.952 1.00 0.00 60 ALA A N 21
ATOM 33189 C CA . ALA A 1 60 ? -2.939 -11.005 6.919 1.00 0.00 60 ALA A CA 21
ATOM 33190 C C . ALA A 1 60 ? -3.469 -9.637 6.505 1.00 0.00 60 ALA A C 21
ATOM 33191 O O . ALA A 1 60 ? -4.615 -9.290 6.792 1.00 0.00 60 ALA A O 21
ATOM 33198 N N . ILE A 1 61 ? -2.631 -8.869 5.817 1.00 0.00 61 ILE A N 21
ATOM 33199 C CA . ILE A 1 61 ? -3.015 -7.548 5.350 1.00 0.00 61 ILE A CA 21
ATOM 33200 C C . ILE A 1 61 ? -3.789 -7.653 4.039 1.00 0.00 61 ILE A C 21
ATOM 33201 O O . ILE A 1 61 ? -4.940 -7.228 3.956 1.00 0.00 61 ILE A O 21
ATOM 33217 N N . ILE A 1 62 ? -3.152 -8.230 3.019 1.00 0.00 62 ILE A N 21
ATOM 33218 C CA . ILE A 1 62 ? -3.784 -8.401 1.711 1.00 0.00 62 ILE A CA 21
ATOM 33219 C C . ILE A 1 62 ? -5.220 -8.898 1.855 1.00 0.00 62 ILE A C 21
ATOM 33220 O O . ILE A 1 62 ? -6.125 -8.419 1.171 1.00 0.00 62 ILE A O 21
ATOM 33236 N N . CYS A 1 63 ? -5.421 -9.857 2.754 1.00 0.00 63 CYS A N 21
ATOM 33237 C CA . CYS A 1 63 ? -6.747 -10.412 2.992 1.00 0.00 63 CYS A CA 21
ATOM 33238 C C . CYS A 1 63 ? -7.720 -9.310 3.395 1.00 0.00 63 CYS A C 21
ATOM 33239 O O . CYS A 1 63 ? -8.818 -9.208 2.850 1.00 0.00 63 CYS A O 21
ATOM 33247 N N . GLU A 1 64 ? -7.300 -8.476 4.342 1.00 0.00 64 GLU A N 21
ATOM 33248 C CA . GLU A 1 64 ? -8.127 -7.367 4.802 1.00 0.00 64 GLU A CA 21
ATOM 33249 C C . GLU A 1 64 ? -8.171 -6.276 3.740 1.00 0.00 64 GLU A C 21
ATOM 33250 O O . GLU A 1 64 ? -9.180 -5.589 3.576 1.00 0.00 64 GLU A O 21
ATOM 33262 N N . VAL A 1 65 ? -7.068 -6.136 3.010 1.00 0.00 65 VAL A N 21
ATOM 33263 C CA . VAL A 1 65 ? -6.968 -5.145 1.948 1.00 0.00 65 VAL A CA 21
ATOM 33264 C C . VAL A 1 65 ? -7.977 -5.445 0.847 1.00 0.00 65 VAL A C 21
ATOM 33265 O O . VAL A 1 65 ? -8.748 -4.577 0.437 1.00 0.00 65 VAL A O 21
ATOM 33278 N N . ASP A 1 66 ? -7.958 -6.683 0.369 1.00 0.00 66 ASP A N 21
ATOM 33279 C CA . ASP A 1 66 ? -8.860 -7.115 -0.689 1.00 0.00 66 ASP A CA 21
ATOM 33280 C C . ASP A 1 66 ? -10.276 -7.314 -0.158 1.00 0.00 66 ASP A C 21
ATOM 33281 O O . ASP A 1 66 ? -10.512 -8.154 0.711 1.00 0.00 66 ASP A O 21
ATOM 33290 N N . GLU A 1 67 ? -11.213 -6.540 -0.691 1.00 0.00 67 GLU A N 21
ATOM 33291 C CA . GLU A 1 67 ? -12.608 -6.633 -0.278 1.00 0.00 67 GLU A CA 21
ATOM 33292 C C . GLU A 1 67 ? -13.361 -7.645 -1.135 1.00 0.00 67 GLU A C 21
ATOM 33293 O O . GLU A 1 67 ? -14.376 -8.198 -0.710 1.00 0.00 67 GLU A O 21
ATOM 33305 N N . ASP A 1 68 ? -12.859 -7.883 -2.344 1.00 0.00 68 ASP A N 21
ATOM 33306 C CA . ASP A 1 68 ? -13.487 -8.829 -3.259 1.00 0.00 68 ASP A CA 21
ATOM 33307 C C . ASP A 1 68 ? -12.763 -10.174 -3.249 1.00 0.00 68 ASP A C 21
ATOM 33308 O O . ASP A 1 68 ? -12.897 -10.966 -4.182 1.00 0.00 68 ASP A O 21
ATOM 33317 N N . GLY A 1 69 ? -11.998 -10.431 -2.189 1.00 0.00 69 GLY A N 21
ATOM 33318 C CA . GLY A 1 69 ? -11.269 -11.684 -2.081 1.00 0.00 69 GLY A CA 21
ATOM 33319 C C . GLY A 1 69 ? -10.490 -12.018 -3.339 1.00 0.00 69 GLY A C 21
ATOM 33320 O O . GLY A 1 69 ? -10.709 -13.062 -3.954 1.00 0.00 69 GLY A O 21
ATOM 33324 N N . SER A 1 70 ? -9.582 -11.128 -3.725 1.00 0.00 70 SER A N 21
ATOM 33325 C CA . SER A 1 70 ? -8.771 -11.329 -4.921 1.00 0.00 70 SER A CA 21
ATOM 33326 C C . SER A 1 70 ? -7.297 -11.511 -4.569 1.00 0.00 70 SER A C 21
ATOM 33327 O O . SER A 1 70 ? -6.535 -12.097 -5.339 1.00 0.00 70 SER A O 21
ATOM 33335 N N . GLY A 1 71 ? -6.897 -10.995 -3.411 1.00 0.00 71 GLY A N 21
ATOM 33336 C CA . GLY A 1 71 ? -5.510 -11.104 -2.994 1.00 0.00 71 GLY A CA 21
ATOM 33337 C C . GLY A 1 71 ? -4.610 -10.116 -3.715 1.00 0.00 71 GLY A C 21
ATOM 33338 O O . GLY A 1 71 ? -3.398 -10.102 -3.499 1.00 0.00 71 GLY A O 21
ATOM 33342 N N . THR A 1 72 ? -5.201 -9.286 -4.574 1.00 0.00 72 THR A N 21
ATOM 33343 C CA . THR A 1 72 ? -4.441 -8.294 -5.324 1.00 0.00 72 THR A CA 21
ATOM 33344 C C . THR A 1 72 ? -4.814 -6.881 -4.886 1.00 0.00 72 THR A C 21
ATOM 33345 O O . THR A 1 72 ? -5.940 -6.631 -4.451 1.00 0.00 72 THR A O 21
ATOM 33356 N N . ILE A 1 73 ? -3.860 -5.964 -4.996 1.00 0.00 73 ILE A N 21
ATOM 33357 C CA . ILE A 1 73 ? -4.081 -4.577 -4.604 1.00 0.00 73 ILE A CA 21
ATOM 33358 C C . ILE A 1 73 ? -4.189 -3.662 -5.821 1.00 0.00 73 ILE A C 21
ATOM 33359 O O . ILE A 1 73 ? -3.263 -3.569 -6.626 1.00 0.00 73 ILE A O 21
ATOM 33375 N N . ASP A 1 74 ? -5.325 -2.982 -5.946 1.00 0.00 74 ASP A N 21
ATOM 33376 C CA . ASP A 1 74 ? -5.552 -2.069 -7.061 1.00 0.00 74 ASP A CA 21
ATOM 33377 C C . ASP A 1 74 ? -4.710 -0.805 -6.909 1.00 0.00 74 ASP A C 21
ATOM 33378 O O . ASP A 1 74 ? -3.843 -0.725 -6.039 1.00 0.00 74 ASP A O 21
ATOM 33387 N N . PHE A 1 75 ? -4.972 0.182 -7.763 1.00 0.00 75 PHE A N 21
ATOM 33388 C CA . PHE A 1 75 ? -4.238 1.442 -7.723 1.00 0.00 75 PHE A CA 21
ATOM 33389 C C . PHE A 1 75 ? -4.453 2.156 -6.391 1.00 0.00 75 PHE A C 21
ATOM 33390 O O . PHE A 1 75 ? -3.570 2.174 -5.535 1.00 0.00 75 PHE A O 21
ATOM 33407 N N . GLU A 1 76 ? -5.635 2.743 -6.224 1.00 0.00 76 GLU A N 21
ATOM 33408 C CA . GLU A 1 76 ? -5.966 3.455 -4.995 1.00 0.00 76 GLU A CA 21
ATOM 33409 C C . GLU A 1 76 ? -6.059 2.494 -3.817 1.00 0.00 76 GLU A C 21
ATOM 33410 O O . GLU A 1 76 ? -5.865 2.887 -2.667 1.00 0.00 76 GLU A O 21
ATOM 33422 N N . GLU A 1 77 ? -6.357 1.230 -4.109 1.00 0.00 77 GLU A N 21
ATOM 33423 C CA . GLU A 1 77 ? -6.475 0.214 -3.069 1.00 0.00 77 GLU A CA 21
ATOM 33424 C C . GLU A 1 77 ? -5.233 0.194 -2.181 1.00 0.00 77 GLU A C 21
ATOM 33425 O O . GLU A 1 77 ? -5.303 -0.200 -1.018 1.00 0.00 77 GLU A O 21
ATOM 33437 N N . PHE A 1 78 ? -4.101 0.627 -2.735 1.00 0.00 78 PHE A N 21
ATOM 33438 C CA . PHE A 1 78 ? -2.847 0.663 -1.988 1.00 0.00 78 PHE A CA 21
ATOM 33439 C C . PHE A 1 78 ? -2.935 1.634 -0.811 1.00 0.00 78 PHE A C 21
ATOM 33440 O O . PHE A 1 78 ? -2.105 1.594 0.098 1.00 0.00 78 PHE A O 21
ATOM 33457 N N . LEU A 1 79 ? -3.947 2.493 -0.820 1.00 0.00 79 LEU A N 21
ATOM 33458 C CA . LEU A 1 79 ? -4.143 3.447 0.260 1.00 0.00 79 LEU A CA 21
ATOM 33459 C C . LEU A 1 79 ? -5.132 2.887 1.275 1.00 0.00 79 LEU A C 21
ATOM 33460 O O . LEU A 1 79 ? -4.915 2.971 2.483 1.00 0.00 79 LEU A O 21
ATOM 33476 N N . VAL A 1 80 ? -6.214 2.300 0.769 1.00 0.00 80 VAL A N 21
ATOM 33477 C CA . VAL A 1 80 ? -7.235 1.710 1.626 1.00 0.00 80 VAL A CA 21
ATOM 33478 C C . VAL A 1 80 ? -6.656 0.558 2.436 1.00 0.00 80 VAL A C 21
ATOM 33479 O O . VAL A 1 80 ? -7.043 0.335 3.583 1.00 0.00 80 VAL A O 21
ATOM 33492 N N . MET A 1 81 ? -5.720 -0.168 1.831 1.00 0.00 81 MET A N 21
ATOM 33493 C CA . MET A 1 81 ? -5.078 -1.296 2.496 1.00 0.00 81 MET A CA 21
ATOM 33494 C C . MET A 1 81 ? -4.584 -0.892 3.876 1.00 0.00 81 MET A C 21
ATOM 33495 O O . MET A 1 81 ? -4.712 -1.640 4.845 1.00 0.00 81 MET A O 21
ATOM 33509 N N . MET A 1 82 ? -4.017 0.303 3.948 1.00 0.00 82 MET A N 21
ATOM 33510 C CA . MET A 1 82 ? -3.492 0.831 5.194 1.00 0.00 82 MET A CA 21
ATOM 33511 C C . MET A 1 82 ? -4.548 1.647 5.935 1.00 0.00 82 MET A C 21
ATOM 33512 O O . MET A 1 82 ? -4.531 1.727 7.164 1.00 0.00 82 MET A O 21
ATOM 33526 N N . VAL A 1 83 ? -5.478 2.241 5.187 1.00 0.00 83 VAL A N 21
ATOM 33527 C CA . VAL A 1 83 ? -6.544 3.031 5.792 1.00 0.00 83 VAL A CA 21
ATOM 33528 C C . VAL A 1 83 ? -7.367 2.168 6.743 1.00 0.00 83 VAL A C 21
ATOM 33529 O O . VAL A 1 83 ? -7.715 2.594 7.843 1.00 0.00 83 VAL A O 21
ATOM 33542 N N . ARG A 1 84 ? -7.665 0.946 6.311 1.00 0.00 84 ARG A N 21
ATOM 33543 C CA . ARG A 1 84 ? -8.438 0.013 7.122 1.00 0.00 84 ARG A CA 21
ATOM 33544 C C . ARG A 1 84 ? -7.669 -0.372 8.383 1.00 0.00 84 ARG A C 21
ATOM 33545 O O . ARG A 1 84 ? -8.264 -0.724 9.401 1.00 0.00 84 ARG A O 21
ATOM 33566 N N . GLN A 1 85 ? -6.343 -0.293 8.310 1.00 0.00 85 GLN A N 21
ATOM 33567 C CA . GLN A 1 85 ? -5.493 -0.624 9.450 1.00 0.00 85 GLN A CA 21
ATOM 33568 C C . GLN A 1 85 ? -4.975 0.646 10.121 1.00 0.00 85 GLN A C 21
ATOM 33569 O O . GLN A 1 85 ? -4.058 0.596 10.942 1.00 0.00 85 GLN A O 21
ATOM 33583 N N . MET A 1 86 ? -5.565 1.783 9.763 1.00 0.00 86 MET A N 21
ATOM 33584 C CA . MET A 1 86 ? -5.166 3.066 10.323 1.00 0.00 86 MET A CA 21
ATOM 33585 C C . MET A 1 86 ? -6.306 3.686 11.124 1.00 0.00 86 MET A C 21
ATOM 33586 O O . MET A 1 86 ? -6.084 4.299 12.167 1.00 0.00 86 MET A O 21
ATOM 33600 N N . LYS A 1 87 ? -7.530 3.520 10.628 1.00 0.00 87 LYS A N 21
ATOM 33601 C CA . LYS A 1 87 ? -8.708 4.060 11.297 1.00 0.00 87 LYS A CA 21
ATOM 33602 C C . LYS A 1 87 ? -8.814 3.532 12.724 1.00 0.00 87 LYS A C 21
ATOM 33603 O O . LYS A 1 87 ? -8.664 4.284 13.687 1.00 0.00 87 LYS A O 21
ATOM 33622 N N . GLU A 1 88 ? -9.071 2.236 12.852 1.00 0.00 88 GLU A N 21
ATOM 33623 C CA . GLU A 1 88 ? -9.196 1.606 14.160 1.00 0.00 88 GLU A CA 21
ATOM 33624 C C . GLU A 1 88 ? -7.828 1.420 14.808 1.00 0.00 88 GLU A C 21
ATOM 33625 O O . GLU A 1 88 ? -6.855 1.068 14.140 1.00 0.00 88 GLU A O 21
ATOM 33637 N N . ASP A 1 89 ? -7.761 1.659 16.114 1.00 0.00 89 ASP A N 21
ATOM 33638 C CA . ASP A 1 89 ? -6.512 1.518 16.854 1.00 0.00 89 ASP A CA 21
ATOM 33639 C C . ASP A 1 89 ? -6.781 1.315 18.340 1.00 0.00 89 ASP A C 21
ATOM 33640 O O . ASP A 1 89 ? -5.970 1.694 19.185 1.00 0.00 89 ASP A O 21
ATOM 33649 N N . ALA A 1 90 ? -7.925 0.716 18.655 1.00 0.00 90 ALA A N 21
ATOM 33650 C CA . ALA A 1 90 ? -8.301 0.463 20.040 1.00 0.00 90 ALA A CA 21
ATOM 33651 C C . ALA A 1 90 ? -8.414 1.766 20.824 1.00 0.00 90 ALA A C 21
ATOM 33652 O O . ALA A 1 90 ? -8.612 1.700 22.055 1.00 0.00 90 ALA A O 21
ATOM 33660 N N . ARG B 2 1 ? 1.603 -3.135 10.255 1.00 0.00 115 ARG B N 21
ATOM 33661 C CA . ARG B 2 1 ? 0.649 -2.672 9.211 1.00 0.00 115 ARG B CA 21
ATOM 33662 C C . ARG B 2 1 ? 0.596 -1.149 9.143 1.00 0.00 115 ARG B C 21
ATOM 33663 O O . ARG B 2 1 ? 0.769 -0.561 8.075 1.00 0.00 115 ARG B O 21
ATOM 33686 N N . MET B 2 2 ? 0.361 -0.511 10.287 1.00 0.00 116 MET B N 21
ATOM 33687 C CA . MET B 2 2 ? 0.290 0.944 10.347 1.00 0.00 116 MET B CA 21
ATOM 33688 C C . MET B 2 2 ? 1.594 1.568 9.858 1.00 0.00 116 MET B C 21
ATOM 33689 O O . MET B 2 2 ? 2.418 0.894 9.237 1.00 0.00 116 MET B O 21
ATOM 33703 N N . SER B 2 3 ? 1.777 2.856 10.134 1.00 0.00 117 SER B N 21
ATOM 33704 C CA . SER B 2 3 ? 2.982 3.559 9.713 1.00 0.00 117 SER B CA 21
ATOM 33705 C C . SER B 2 3 ? 3.214 3.374 8.214 1.00 0.00 117 SER B C 21
ATOM 33706 O O . SER B 2 3 ? 2.477 3.928 7.399 1.00 0.00 117 SER B O 21
ATOM 33714 N N . ALA B 2 4 ? 4.236 2.603 7.844 1.00 0.00 118 ALA B N 21
ATOM 33715 C CA . ALA B 2 4 ? 4.544 2.370 6.439 1.00 0.00 118 ALA B CA 21
ATOM 33716 C C . ALA B 2 4 ? 5.109 3.627 5.780 1.00 0.00 118 ALA B C 21
ATOM 33717 O O . ALA B 2 4 ? 5.823 3.540 4.782 1.00 0.00 118 ALA B O 21
ATOM 33724 N N . ASP B 2 5 ? 4.802 4.798 6.349 1.00 0.00 119 ASP B N 21
ATOM 33725 C CA . ASP B 2 5 ? 5.296 6.063 5.817 1.00 0.00 119 ASP B CA 21
ATOM 33726 C C . ASP B 2 5 ? 6.782 5.956 5.509 1.00 0.00 119 ASP B C 21
ATOM 33727 O O . ASP B 2 5 ? 7.285 6.589 4.582 1.00 0.00 119 ASP B O 21
ATOM 33736 N N . ALA B 2 6 ? 7.474 5.131 6.287 1.00 0.00 120 ALA B N 21
ATOM 33737 C CA . ALA B 2 6 ? 8.902 4.922 6.084 1.00 0.00 120 ALA B CA 21
ATOM 33738 C C . ALA B 2 6 ? 9.151 4.304 4.716 1.00 0.00 120 ALA B C 21
ATOM 33739 O O . ALA B 2 6 ? 9.807 4.905 3.864 1.00 0.00 120 ALA B O 21
ATOM 33746 N N . MET B 2 7 ? 8.605 3.110 4.495 1.00 0.00 121 MET B N 21
ATOM 33747 C CA . MET B 2 7 ? 8.754 2.437 3.212 1.00 0.00 121 MET B CA 21
ATOM 33748 C C . MET B 2 7 ? 8.156 3.304 2.116 1.00 0.00 121 MET B C 21
ATOM 33749 O O . MET B 2 7 ? 8.703 3.413 1.018 1.00 0.00 121 MET B O 21
ATOM 33763 N N . LEU B 2 8 ? 7.030 3.930 2.434 1.00 0.00 122 LEU B N 21
ATOM 33764 C CA . LEU B 2 8 ? 6.353 4.804 1.492 1.00 0.00 122 LEU B CA 21
ATOM 33765 C C . LEU B 2 8 ? 7.262 5.971 1.124 1.00 0.00 122 LEU B C 21
ATOM 33766 O O . LEU B 2 8 ? 7.318 6.387 -0.032 1.00 0.00 122 LEU B O 21
ATOM 33782 N N . ARG B 2 9 ? 7.981 6.490 2.116 1.00 0.00 123 ARG B N 21
ATOM 33783 C CA . ARG B 2 9 ? 8.899 7.602 1.894 1.00 0.00 123 ARG B CA 21
ATOM 33784 C C . ARG B 2 9 ? 10.302 7.099 1.547 1.00 0.00 123 ARG B C 21
ATOM 33785 O O . ARG B 2 9 ? 11.260 7.871 1.540 1.00 0.00 123 ARG B O 21
ATOM 33806 N N . ALA B 2 10 ? 10.418 5.802 1.270 1.00 0.00 124 ALA B N 21
ATOM 33807 C CA . ALA B 2 10 ? 11.706 5.204 0.935 1.00 0.00 124 ALA B CA 21
ATOM 33808 C C . ALA B 2 10 ? 12.118 5.528 -0.498 1.00 0.00 124 ALA B C 21
ATOM 33809 O O . ALA B 2 10 ? 12.944 6.411 -0.735 1.00 0.00 124 ALA B O 21
ATOM 33816 N N . LEU B 2 11 ? 11.545 4.800 -1.448 1.00 0.00 125 LEU B N 21
ATOM 33817 C CA . LEU B 2 11 ? 11.852 4.993 -2.858 1.00 0.00 125 LEU B CA 21
ATOM 33818 C C . LEU B 2 11 ? 11.260 6.298 -3.383 1.00 0.00 125 LEU B C 21
ATOM 33819 O O . LEU B 2 11 ? 11.713 6.831 -4.396 1.00 0.00 125 LEU B O 21
ATOM 33835 N N . LEU B 2 12 ? 10.247 6.811 -2.689 1.00 0.00 126 LEU B N 21
ATOM 33836 C CA . LEU B 2 12 ? 9.598 8.056 -3.088 1.00 0.00 126 LEU B CA 21
ATOM 33837 C C . LEU B 2 12 ? 9.148 7.999 -4.546 1.00 0.00 126 LEU B C 21
ATOM 33838 O O . LEU B 2 12 ? 9.352 6.996 -5.229 1.00 0.00 126 LEU B O 21
ATOM 33854 N N . GLY B 2 13 ? 8.538 9.083 -5.013 1.00 0.00 127 GLY B N 21
ATOM 33855 C CA . GLY B 2 13 ? 8.071 9.137 -6.386 1.00 0.00 127 GLY B CA 21
ATOM 33856 C C . GLY B 2 13 ? 8.934 10.027 -7.258 1.00 0.00 127 GLY B C 21
ATOM 33857 O O . GLY B 2 13 ? 10.064 9.670 -7.593 1.00 0.00 127 GLY B O 21
ATOM 33861 N N . SER B 2 14 ? 8.403 11.188 -7.625 1.00 0.00 128 SER B N 21
ATOM 33862 C CA . SER B 2 14 ? 9.133 12.132 -8.462 1.00 0.00 128 SER B CA 21
ATOM 33863 C C . SER B 2 14 ? 9.069 13.540 -7.877 1.00 0.00 128 SER B C 21
ATOM 33864 O O . SER B 2 14 ? 7.989 14.113 -7.733 1.00 0.00 128 SER B O 21
ATOM 33872 N N . LYS B 2 15 ? 10.231 14.091 -7.543 1.00 0.00 129 LYS B N 21
ATOM 33873 C CA . LYS B 2 15 ? 10.305 15.431 -6.973 1.00 0.00 129 LYS B CA 21
ATOM 33874 C C . LYS B 2 15 ? 11.405 16.247 -7.644 1.00 0.00 129 LYS B C 21
ATOM 33875 O O . LYS B 2 15 ? 12.584 16.100 -7.324 1.00 0.00 129 LYS B O 21
ATOM 33894 N N . HIS B 2 16 ? 11.010 17.109 -8.575 1.00 0.00 130 HIS B N 21
ATOM 33895 C CA . HIS B 2 16 ? 11.962 17.951 -9.291 1.00 0.00 130 HIS B CA 21
ATOM 33896 C C . HIS B 2 16 ? 11.313 19.262 -9.720 1.00 0.00 130 HIS B C 21
ATOM 33897 O O . HIS B 2 16 ? 10.774 19.369 -10.823 1.00 0.00 130 HIS B O 21
ATOM 33912 N N . LYS B 2 17 ? 11.366 20.259 -8.842 1.00 0.00 131 LYS B N 21
ATOM 33913 C CA . LYS B 2 17 ? 10.784 21.564 -9.130 1.00 0.00 131 LYS B CA 21
ATOM 33914 C C . LYS B 2 17 ? 11.868 22.632 -9.239 1.00 0.00 131 LYS B C 21
ATOM 33915 O O . LYS B 2 17 ? 12.500 22.939 -8.207 1.00 0.00 131 LYS B O 21
#

Organism: Gallus gallus (NCBI:txid9031)

Radius of gyration: 13.17 Å; Cα contacts (8 Å, |Δi|>4): 128; chains: 2; bounding box: 36×33×35 Å

Nearest PDB structures (foldseek):
  1npq-assembly1_A  TM=9.650E-01  e=2.936E-15  Gallus gallus
  1ncy-assembly1_A  TM=6.333E-01  e=6.683E-11  Gallus gallus
  1tnw-assembly1_A  TM=6.213E-01  e=6.683E-11  Gallus gallus
  7sc3-assembly1_A  TM=6.448E-01  e=1.062E-07  Homo sapiens
  2m5e-assembly1_A  TM=8.086E-01  e=1.901E-05  Paramecium tetraurelia

Foldseek 3Di:
DDDDCLLVVLCVVDDVVCVVVLCVCVPQQDDPPDFFGAQVSCCRCCVVPPHHQPSVRVVVLLCVLDPPPPRGADDSSSRSSCVVVPVDDD/DPDCVCVCVPVDDDDDD

CATH classification: 1.10.238.10

Solvent-accessible surface area: 7067 Å² total; per-residue (Å²): 148,95,169,47,98,28,41,56,105,0,127,88,121,18,82,146,133,37,54,38,17,11,126,10,3,37,120,109,2,40,91,108,62,72,49,35,6,41,24,166,21,11,6,68,0,15,181,82,60,67,66,121,13,96,128,106,82,10,70,50,20,6,98,81,0,9,101,116,66,65,30,52,2,72,138,61,15,4,13,4,18,0,10,87,10,39,107,96,118,175,161,117,82,5,46,66,7,4,155,51,46,77,20,98,111,181,215

B-factor: mean 1.52, std 1.71, range [0.3, 11.64]